Protein 1GZ0 (pdb70)

CATH classification: 3.30.1330.30 (+1 more: 3.40.1280.10)

GO terms:
  GO:0005515 protein binding (F, IPI)
  GO:0005829 cytosol (C, IDA)
  GO:0070039 rRNA (guanosine-2'-O-ribose)-methyltransferase activity (F, IMP)
  GO:0006364 rRNA processing (P, IMP)

Foldseek 3Di:
DADAAPLQLVLCLVAPLVFFAEKEFAADDDDPSPPVPVVSCVVVVHHYDYDHVVVVCPVVVNDPRVGIDTDGDDADADELVCPVVLVVVDPFADAEEEAQAADLLLLLLLLLLCVVLVHQAYEYALPNHHDNDPNSCVNNSNSPRHHHYYHDPDPLVSVLVVVVAAFEEEDPPFPEALLVDAEGRYYYYYAQPCSDPSNVVSHPHYHYHDPDPPDGDHDSVVSNVSSVSHSVRHD/DWDDAADVVLVCPLVPPLVQFAEKEFAAPDDDPSCVVRVVSCVVVVHHYYYDHPVVVCVVHVNDPRVGMDTTTHFDDADELVCVVVQLVPDFFAAEEEEEAAADLLLLLLLLLLCVVLPHQAYEYEQPRYYDPDPNSCVNVVNSSRVHYYYYHHDLLVSVLVVVVAAFEEEDPPADAALLPDDDGRYYYYYAQPPGDPSNVVSHNHYHYHDPDDPDGDHSSVVSSVSSVSHSVRHD/DADADPLQLVLCLVAPLPFFAEKEFAPDDDDPSCVVVVVSNVVVVGHYDHDHDVVVCVVVVNDPRVGMDTDTDDDDADEQVCVVVLVVPDPFADEEEEEAAQDLLLLLLLLLLCVVLVHQAYEYEPPHYHDPDPNSCVNVSNSVVHHHYYYHHDLLVSVLVVVVAAEEEEDPVFPEALLVDAEGRYYYYAAFPPGDPSNVVRHPHYHYHDPDPPDDDHVSVVSSVNSVVVSVRHD/DKDAADPVVLVVCLVVPVVFFAEKEFAPPDDDPSCVVSVVSCVVVPHHYYHDHDVVVCVVCVNPPRVGMDTITRFDDADELVCVVVLLVPDPFAAAEEEEQAADLLLLLLLLLLCVVLVHQEYEYEPPRYHDNDPNSCVSVNCSVRPHHYYYDHDLLVSVVVVVVAAEEEEDPPFPEALVVDAEGRYYYYYAQPPGDPSNVVPHNHYHYHDPDDPDGDHSSVVSNVSSVVVSVRHD/DADELVCVVVLLVVDFAAEAEEEEQCQDLQLLLLLLLLCVVLPHAAYEYAQPNHHDNDPNSCVNVVPSPVVHHYYHHHDVLVSVLVVVVAAEEEEDPPFDEALLVDDAGHYYYYYAPPPSDPSNVVSHPHYHYHDDDDDPDDHSSVVSNVSSVVRSVNHD/DDDDDDPDDWKDDAACLALVVCLVQPVVFFAAKEAAPPDDDVVCCVRVVSCVVSVGHYYHDDVCVVCVSVVNDNRVRMDTIGTDADADELVCVVVLLVPDFFAEEEEEEQAADLLLLLLQLLLCVVLVHQEYEYEQVRYHDPDPNSCVSNSNSPRRHHYYYDHDLLVSCLVVVVEAFEEEDPPFPAALLVDAGGRYYYYYAPPPGDPSNVVSHNGYHYHDPDPPDDDHSSVVSSVSSVVRSVRHD/DADELVCVVVLVVVDPFAAEEEEEQAQDLQLLLLLLLLCVVLPHQEYEYEPPNHHDNDPNSCVSVVNRPPRHHYYYHHDLLVSCLVVVPAAFEEEDPPAPEALLPDDAGRYYYYYYPPPGDPSNVVSHNHYHYHDDDDDPDDHSSVVSNVNSVSRSVRND/DDDDDDWWDDAADLQLQLCLVAPLVQFAEKEFAPPDDDPSVVVVVVSNVVVVHHYYYDHVCVVCVVNVNDPRVGMDTIGTDADADEPVCVVVLLVPDQFAAEEEEEQAAPLLLLLLLLLLCVVLVHQEYEYAQVRYHDPDPNSVVSVSSSPRHHHYYYDHDVLVSVLVVVVAAFEEEDQPFPAALLVDAGGRYYYYYAPPPGDPSNVVSHNGYHYDDDDDPPDDHVSVVSSVSSVVHSVRHD

Solvent-accessible surface area: 81174 Å² total

Nearest PDB structures (foldseek):
  1gz0-assembly4_E  TM=1.004E+00  e=1.155E-29  Escherichia coli
  1gz0-assembly4_D  TM=9.875E-01  e=2.353E-26  Escherichia coli
  4x3m-assembly1_B  TM=8.772E-01  e=6.494E-11  Thermus thermophilus HB8
  1ipa-assembly1_A  TM=8.662E-01  e=3.600E-10  Thermus thermophilus
  5l0z-assembly1_B  TM=8.564E-01  e=3.822E-09  Sinorhizobium meliloti 1021

Structure (mmCIF, N/CA/C/O backbone):
data_1GZ0
#
_entry.id   1GZ0
#
_cell.length_a   87.478
_cell.length_b   132.288
_cell.length_c   90.710
_cell.angle_alpha   90.00
_cell.angle_beta   96.40
_cell.angle_gamma   90.00
#
_symmetry.space_group_name_H-M   'P 1 21 1'
#
loop_
_entity.id
_entity.type
_entity.pdbx_description
1 polymer 'HYPOTHETICAL TRNA/RRNA METHYLTRANSFERASE YJFH'
2 water water
#
loop_
_atom_site.group_PDB
_atom_site.id
_atom_site.type_symbol
_atom_site.label_atom_id
_atom_site.label_alt_id
_atom_site.label_comp_id
_atom_site.label_asym_id
_atom_site.label_entity_id
_atom_site.label_seq_id
_atom_site.pdbx_PDB_ins_code
_atom_site.Cartn_x
_atom_site.Cartn_y
_atom_site.Cartn_z
_atom_site.occupancy
_atom_site.B_iso_or_equiv
_atom_site.auth_seq_id
_atom_site.auth_comp_id
_atom_site.auth_asym_id
_atom_site.auth_atom_id
_atom_site.pdbx_PDB_model_num
ATOM 1 N N . SER A 1 12 ? 3.252 101.726 27.844 1.00 99.06 2 SER A N 1
ATOM 2 C CA . SER A 1 12 ? 2.285 101.152 28.826 1.00 99.71 2 SER A CA 1
ATOM 3 C C . SER A 1 12 ? 1.962 99.688 28.522 1.00 100.40 2 SER A C 1
ATOM 4 O O . SER A 1 12 ? 1.574 99.351 27.404 1.00 100.34 2 SER A O 1
ATOM 7 N N . GLU A 1 13 ? 2.126 98.826 29.523 1.00 101.20 3 GLU A N 1
ATOM 8 C CA . GLU A 1 13 ? 1.850 97.402 29.368 1.00 102.71 3 GLU A CA 1
ATOM 9 C C . GLU A 1 13 ? 0.702 96.957 30.278 1.00 103.78 3 GLU A C 1
ATOM 10 O O . GLU A 1 13 ? 0.539 97.474 31.385 1.00 103.54 3 GLU A O 1
ATOM 24 N N . ILE A 1 15 ? -1.091 93.933 32.425 1.00 101.72 5 ILE A N 1
ATOM 25 C CA . ILE A 1 15 ? -0.893 92.637 33.060 1.00 99.40 5 ILE A CA 1
ATOM 26 C C . ILE A 1 15 ? -2.175 92.154 33.717 1.00 98.45 5 ILE A C 1
ATOM 27 O O . ILE A 1 15 ? -2.954 92.939 34.261 1.00 97.58 5 ILE A O 1
ATOM 32 N N . TYR A 1 16 ? -2.389 90.849 33.649 1.00 97.79 6 TYR A N 1
ATOM 33 C CA . TYR A 1 16 ? -3.558 90.225 34.238 1.00 97.64 6 TYR A CA 1
ATOM 34 C C . TYR A 1 16 ? -3.074 89.048 35.065 1.00 96.14 6 TYR A C 1
ATOM 35 O O . TYR A 1 16 ? -2.027 88.471 34.773 1.00 96.37 6 TYR A O 1
ATOM 44 N N . GLY A 1 17 ? -3.825 88.704 36.105 1.00 94.53 7 GLY A N 1
ATOM 45 C CA . GLY A 1 17 ? -3.442 87.586 36.948 1.00 92.46 7 GLY A CA 1
ATOM 46 C C . GLY A 1 17 ? -2.892 88.020 38.289 1.00 90.49 7 GLY A C 1
ATOM 47 O O . GLY A 1 17 ? -2.310 89.092 38.413 1.00 90.40 7 GLY A O 1
ATOM 48 N N . ILE A 1 18 ? -3.074 87.178 39.296 1.00 89.42 8 ILE A N 1
ATOM 49 C CA . ILE A 1 18 ? -2.603 87.474 40.637 1.00 88.68 8 ILE A CA 1
ATOM 50 C C . ILE A 1 18 ? -1.105 87.221 40.789 1.00 88.65 8 ILE A C 1
ATOM 51 O O . ILE A 1 18 ? -0.440 87.872 41.594 1.00 89.01 8 ILE A O 1
ATOM 56 N N . HIS A 1 19 ? -0.567 86.289 40.009 1.00 88.08 9 HIS A N 1
ATOM 57 C CA . HIS A 1 19 ? 0.858 85.986 40.084 1.00 88.01 9 HIS A CA 1
ATOM 58 C C . HIS A 1 19 ? 1.744 87.048 39.439 1.00 87.89 9 HIS A C 1
ATOM 59 O O . HIS A 1 19 ? 2.908 87.192 39.811 1.00 88.03 9 HIS A O 1
ATOM 66 N N . ALA A 1 20 ? 1.196 87.785 38.475 1.00 86.51 10 ALA A N 1
ATOM 67 C CA . ALA A 1 20 ? 1.945 88.843 37.805 1.00 83.87 10 ALA A CA 1
ATOM 68 C C . ALA A 1 20 ? 1.742 90.171 38.545 1.00 83.05 10 ALA A C 1
ATOM 69 O O . ALA A 1 20 ? 2.630 91.027 38.568 1.00 82.74 10 ALA A O 1
ATOM 71 N N . VAL A 1 21 ? 0.567 90.340 39.148 1.00 80.91 11 VAL A N 1
ATOM 72 C CA . VAL A 1 21 ? 0.270 91.558 39.897 1.00 79.21 11 VAL A CA 1
ATOM 73 C C . VAL A 1 21 ? 1.107 91.557 41.173 1.00 79.01 11 VAL A C 1
ATOM 74 O O . VAL A 1 21 ? 1.559 92.603 41.642 1.00 78.41 11 VAL A O 1
ATOM 78 N N . GLN A 1 22 ? 1.321 90.368 41.721 1.00 78.18 12 GLN A N 1
ATOM 79 C CA . GLN A 1 22 ? 2.075 90.238 42.946 1.00 77.13 12 GLN A CA 1
ATOM 80 C C . GLN A 1 22 ? 3.577 90.192 42.744 1.00 76.11 12 GLN A C 1
ATOM 81 O O . GLN A 1 22 ? 4.318 90.778 43.534 1.00 78.04 12 GLN A O 1
ATOM 87 N N . ALA A 1 23 ? 4.041 89.517 41.698 1.00 72.84 13 ALA A N 1
ATOM 88 C CA . ALA A 1 23 ? 5.482 89.464 41.450 1.00 71.99 13 ALA A CA 1
ATOM 89 C C . ALA A 1 23 ? 5.990 90.896 41.323 1.00 71.66 13 ALA A C 1
ATOM 90 O O . ALA A 1 23 ? 7.142 91.194 41.662 1.00 70.45 13 ALA A O 1
ATOM 92 N N . LEU A 1 24 ? 5.111 91.776 40.842 1.00 71.35 14 LEU A N 1
ATOM 93 C CA . LEU A 1 24 ? 5.432 93.191 40.663 1.00 71.84 14 LEU A CA 1
ATOM 94 C C . LEU A 1 24 ? 5.360 93.946 41.978 1.00 71.65 14 LEU A C 1
ATOM 95 O O . LEU A 1 24 ? 6.090 94.914 42.177 1.00 69.00 14 LEU A O 1
ATOM 100 N N . LEU A 1 25 ? 4.466 93.510 42.864 1.00 72.66 15 LEU A N 1
ATOM 101 C CA . LEU A 1 25 ? 4.319 94.146 44.168 1.00 75.12 15 LEU A CA 1
ATOM 102 C C . LEU A 1 25 ? 5.561 93.851 45.007 1.00 77.37 15 LEU A C 1
ATOM 103 O O . LEU A 1 25 ? 6.023 94.700 45.767 1.00 79.04 15 LEU A O 1
ATOM 108 N N . GLU A 1 26 ? 6.104 92.646 44.851 1.00 78.73 16 GLU A N 1
ATOM 109 C CA . GLU A 1 26 ? 7.299 92.231 45.579 1.00 79.95 16 GLU A CA 1
ATOM 110 C C . GLU A 1 26 ? 8.560 92.820 44.960 1.00 80.58 16 GLU A C 1
ATOM 111 O O . GLU A 1 26 ? 9.479 93.240 45.667 1.00 79.69 16 GLU A O 1
ATOM 117 N N . ARG A 1 27 ? 8.597 92.854 43.634 1.00 82.43 17 ARG A N 1
ATOM 118 C CA . ARG A 1 27 ? 9.767 93.358 42.923 1.00 83.90 17 ARG A CA 1
ATOM 119 C C . ARG A 1 27 ? 9.740 94.823 42.466 1.00 82.70 17 ARG A C 1
ATOM 120 O O . ARG A 1 27 ? 10.543 95.631 42.939 1.00 81.56 17 ARG A O 1
ATOM 128 N N . ALA A 1 28 ? 8.836 95.170 41.553 1.00 81.04 18 ALA A N 1
ATOM 129 C CA . ALA A 1 28 ? 8.762 96.548 41.066 1.00 79.28 18 ALA A CA 1
ATOM 130 C C . ALA A 1 28 ? 7.394 97.177 41.300 1.00 77.64 18 ALA A C 1
ATOM 131 O O . ALA A 1 28 ? 6.606 97.338 40.366 1.00 76.16 18 ALA A O 1
ATOM 133 N N . PRO A 1 29 ? 7.086 97.527 42.559 1.00 75.95 19 PRO A N 1
ATOM 134 C CA . PRO A 1 29 ? 5.788 98.138 42.835 1.00 74.77 19 PRO A CA 1
ATOM 135 C C . PRO A 1 29 ? 5.744 99.511 42.172 1.00 74.78 19 PRO A C 1
ATOM 136 O O . PRO A 1 29 ? 4.671 100.040 41.874 1.00 75.10 19 PRO A O 1
ATOM 140 N N . GLU A 1 30 ? 6.921 100.083 41.936 1.00 73.91 20 GLU A N 1
ATOM 141 C CA . GLU A 1 30 ? 6.991 101.401 41.331 1.00 73.36 20 GLU A CA 1
ATOM 142 C C . GLU A 1 30 ? 6.520 101.376 39.879 1.00 72.16 20 GLU A C 1
ATOM 143 O O . GLU A 1 30 ? 6.376 102.419 39.252 1.00 72.96 20 GLU A O 1
ATOM 149 N N . ARG A 1 31 ? 6.270 100.181 39.354 1.00 70.74 21 ARG A N 1
ATOM 150 C CA . ARG A 1 31 ? 5.799 100.035 37.981 1.00 69.70 21 ARG A CA 1
ATOM 151 C C . ARG A 1 31 ? 4.279 100.141 37.895 1.00 67.84 21 ARG A C 1
ATOM 152 O O . ARG A 1 31 ? 3.711 100.222 36.802 1.00 68.59 21 ARG A O 1
ATOM 160 N N . PHE A 1 32 ? 3.623 100.131 39.050 1.00 66.34 22 PHE A N 1
ATOM 161 C CA . PHE A 1 32 ? 2.172 100.231 39.099 1.00 65.83 22 PHE A CA 1
ATOM 162 C C . PHE A 1 32 ? 1.687 101.656 38.848 1.00 66.47 22 PHE A C 1
ATOM 163 O O . PHE A 1 32 ? 2.143 102.607 39.485 1.00 65.47 22 PHE A O 1
ATOM 171 N N . GLN A 1 33 ? 0.761 101.792 37.905 1.00 67.20 23 GLN A N 1
ATOM 172 C CA . GLN A 1 33 ? 0.184 103.085 37.578 1.00 67.88 23 GLN A CA 1
ATOM 173 C C . GLN A 1 33 ? -1.286 103.075 38.000 1.00 67.36 23 GLN A C 1
ATOM 174 O O . GLN A 1 33 ? -1.726 103.924 38.773 1.00 67.32 23 GLN A O 1
ATOM 180 N N . GLU A 1 34 ? -2.037 102.092 37.516 1.00 67.49 24 GLU A N 1
ATOM 181 C CA . GLU A 1 34 ? -3.448 101.989 37.863 1.00 67.45 24 GLU A CA 1
ATOM 182 C C . GLU A 1 34 ? -3.921 100.538 37.894 1.00 67.35 24 GLU A C 1
ATOM 183 O O . GLU A 1 34 ? -3.618 99.746 36.992 1.00 64.00 24 GLU A O 1
ATOM 189 N N . VAL A 1 35 ? -4.669 100.203 38.944 1.00 67.80 25 VAL A N 1
ATOM 190 C CA . VAL A 1 35 ? -5.193 98.854 39.135 1.00 67.92 25 VAL A CA 1
ATOM 191 C C . VAL A 1 35 ? -6.694 98.757 38.864 1.00 68.23 25 VAL A C 1
ATOM 192 O O . VAL A 1 35 ? -7.454 99.656 39.222 1.00 68.39 25 VAL A O 1
ATOM 196 N N . PHE A 1 36 ? -7.107 97.661 38.228 1.00 69.06 26 PHE A N 1
ATOM 197 C CA . PHE A 1 36 ? -8.513 97.413 37.918 1.00 70.64 26 PHE A CA 1
ATOM 198 C C . PHE A 1 36 ? -8.955 96.086 38.515 1.00 72.07 26 PHE A C 1
ATOM 199 O O . PHE A 1 36 ? -8.390 95.036 38.214 1.00 70.13 26 PHE A O 1
ATOM 207 N N . ILE A 1 37 ? -9.971 96.147 39.365 1.00 74.88 27 ILE A N 1
ATOM 208 C CA . ILE A 1 37 ? -10.491 94.961 40.034 1.00 78.53 27 ILE A CA 1
ATOM 209 C C . ILE A 1 37 ? -12.013 94.898 39.935 1.00 80.50 27 ILE A C 1
ATOM 210 O O . ILE A 1 37 ? -12.681 95.938 39.911 1.00 79.72 27 ILE A O 1
ATOM 215 N N . LEU A 1 38 ? -12.555 93.681 39.889 1.00 83.00 28 LEU A N 1
ATOM 216 C CA . LEU A 1 38 ? -14.003 93.485 39.791 1.00 86.88 28 LEU A CA 1
ATOM 217 C C . LEU A 1 38 ? -14.785 94.226 40.871 1.00 88.78 28 LEU A C 1
ATOM 218 O O . LEU A 1 38 ? -14.561 94.017 42.065 1.00 88.11 28 LEU A O 1
ATOM 223 N N . LYS A 1 39 ? -15.713 95.079 40.443 1.00 91.91 29 LYS A N 1
ATOM 224 C CA . LYS A 1 39 ? -16.523 95.860 41.376 1.00 95.85 29 LYS A CA 1
ATOM 225 C C . LYS A 1 39 ? -17.736 95.081 41.890 1.00 97.29 29 LYS A C 1
ATOM 226 O O . LYS A 1 39 ? -18.845 95.231 41.374 1.00 97.00 29 LYS A O 1
ATOM 232 N N . GLY A 1 40 ? -17.521 94.255 42.910 1.00 98.89 30 GLY A N 1
ATOM 233 C CA . GLY A 1 40 ? -18.615 93.485 43.467 1.00 101.48 30 GLY A CA 1
ATOM 234 C C . GLY A 1 40 ? -18.375 91.990 43.486 1.00 103.88 30 GLY A C 1
ATOM 235 O O . GLY A 1 40 ? -18.958 91.242 42.698 1.00 104.44 30 GLY A O 1
ATOM 236 N N . ARG A 1 41 ? -17.511 91.553 44.395 1.00 105.70 31 ARG A N 1
ATOM 237 C CA . ARG A 1 41 ? -17.181 90.139 44.549 1.00 108.19 31 ARG A CA 1
ATOM 238 C C . ARG A 1 41 ? -15.948 89.998 45.433 1.00 109.48 31 ARG A C 1
ATOM 239 O O . ARG A 1 41 ? -14.820 90.098 44.965 1.00 109.15 31 ARG A O 1
ATOM 247 N N . GLU A 1 42 ? -16.176 89.775 46.721 1.00 110.95 32 GLU A N 1
ATOM 248 C CA . GLU A 1 42 ? -15.084 89.634 47.675 1.00 111.42 32 GLU A CA 1
ATOM 249 C C . GLU A 1 42 ? -14.324 88.315 47.506 1.00 111.08 32 GLU A C 1
ATOM 250 O O . GLU A 1 42 ? -14.922 87.276 47.227 1.00 111.04 32 GLU A O 1
ATOM 256 N N . ASP A 1 43 ? -13.002 88.370 47.656 1.00 110.10 33 ASP A N 1
ATOM 257 C CA . ASP A 1 43 ? -12.163 87.179 47.559 1.00 109.02 33 ASP A CA 1
ATOM 258 C C . ASP A 1 43 ? -10.984 87.344 48.485 1.00 108.06 33 ASP A C 1
ATOM 259 O O . ASP A 1 43 ? -10.276 88.345 48.401 1.00 107.59 33 ASP A O 1
ATOM 264 N N . LYS A 1 44 ? -10.780 86.386 49.387 1.00 107.45 34 LYS A N 1
ATOM 265 C CA . LYS A 1 44 ? -9.644 86.471 50.304 1.00 107.12 34 LYS A CA 1
ATOM 266 C C . LYS A 1 44 ? -8.384 86.199 49.505 1.00 106.95 34 LYS A C 1
ATOM 267 O O . LYS A 1 44 ? -7.309 85.986 50.064 1.00 106.67 34 LYS A O 1
ATOM 273 N N . ARG A 1 45 ? -8.538 86.201 48.186 1.00 106.49 35 ARG A N 1
ATOM 274 C CA . ARG A 1 45 ? -7.424 85.975 47.286 1.00 106.24 35 ARG A CA 1
ATOM 275 C C . ARG A 1 45 ? -6.972 87.327 46.751 1.00 105.72 35 ARG A C 1
ATOM 276 O O . ARG A 1 45 ? -5.904 87.442 46.138 1.00 106.15 35 ARG A O 1
ATOM 284 N N . LEU A 1 46 ? -7.785 88.354 46.992 1.00 104.54 36 LEU A N 1
ATOM 285 C CA . LEU A 1 46 ? -7.471 89.693 46.499 1.00 103.35 36 LEU A CA 1
ATOM 286 C C . LEU A 1 46 ? -7.174 90.736 47.563 1.00 101.09 36 LEU A C 1
ATOM 287 O O . LEU A 1 46 ? -6.245 91.530 47.399 1.00 100.88 36 LEU A O 1
ATOM 292 N N . LEU A 1 47 ? -7.946 90.758 48.646 1.00 99.02 37 LEU A N 1
ATOM 293 C CA . LEU A 1 47 ? -7.689 91.742 49.697 1.00 95.63 37 LEU A CA 1
ATOM 294 C C . LEU A 1 47 ? -6.225 91.794 50.124 1.00 92.78 37 LEU A C 1
ATOM 295 O O . LEU A 1 47 ? -5.655 92.874 50.238 1.00 91.38 37 LEU A O 1
ATOM 300 N N . PRO A 1 48 ? -5.587 90.629 50.361 1.00 91.06 38 PRO A N 1
ATOM 301 C CA . PRO A 1 48 ? -4.170 90.685 50.769 1.00 89.78 38 PRO A CA 1
ATOM 302 C C . PRO A 1 48 ? -3.291 91.282 49.670 1.00 87.97 38 PRO A C 1
ATOM 303 O O . PRO A 1 48 ? -2.065 91.306 49.781 1.00 88.67 38 PRO A O 1
ATOM 307 N N . LEU A 1 49 ? -3.932 91.737 48.604 1.00 86.16 39 LEU A N 1
ATOM 308 C CA . LEU A 1 49 ? -3.240 92.331 47.487 1.00 83.63 39 LEU A CA 1
ATOM 309 C C . LEU A 1 49 ? -3.775 93.761 47.400 1.00 81.34 39 LEU A C 1
ATOM 310 O O . LEU A 1 49 ? -3.020 94.731 47.318 1.00 80.66 39 LEU A O 1
ATOM 315 N N . ILE A 1 50 ? -5.095 93.882 47.450 1.00 78.15 40 ILE A N 1
ATOM 316 C CA . ILE A 1 50 ? -5.755 95.181 47.409 1.00 75.16 40 ILE A CA 1
ATOM 317 C C . ILE A 1 50 ? -5.157 96.104 48.474 1.00 75.46 40 ILE A C 1
ATOM 318 O O . ILE A 1 50 ? -4.870 97.269 48.206 1.00 74.63 40 ILE A O 1
ATOM 323 N N . HIS A 1 51 ? -4.982 95.568 49.680 1.00 74.54 41 HIS A N 1
ATOM 324 C CA . HIS A 1 51 ? -4.422 96.324 50.791 1.00 72.87 41 HIS A CA 1
ATOM 325 C C . HIS A 1 51 ? -2.995 96.752 50.508 1.00 69.70 41 HIS A C 1
ATOM 326 O O . HIS A 1 51 ? -2.618 97.897 50.767 1.00 68.62 41 HIS A O 1
ATOM 333 N N . ALA A 1 52 ? -2.201 95.819 49.991 1.00 65.01 42 ALA A N 1
ATOM 334 C CA . ALA A 1 52 ? -0.804 96.095 49.679 1.00 61.37 42 ALA A CA 1
ATOM 335 C C . ALA A 1 52 ? -0.725 97.214 48.659 1.00 57.91 42 ALA A C 1
ATOM 336 O O . ALA A 1 52 ? 0.128 98.095 48.753 1.00 54.52 42 ALA A O 1
ATOM 338 N N . LEU A 1 53 ? -1.625 97.167 47.683 1.00 57.99 43 LEU A N 1
ATOM 339 C CA . LEU A 1 53 ? -1.690 98.183 46.645 1.00 59.61 43 LEU A CA 1
ATOM 340 C C . LEU A 1 53 ? -2.025 99.515 47.300 1.00 61.05 43 LEU A C 1
ATOM 341 O O . LEU A 1 53 ? -1.419 100.537 46.983 1.00 61.61 43 LEU A O 1
ATOM 346 N N . GLU A 1 54 ? -2.989 99.497 48.220 1.00 61.94 44 GLU A N 1
ATOM 347 C CA . GLU A 1 54 ? -3.393 100.708 48.929 1.00 65.14 44 GLU A CA 1
ATOM 348 C C . GLU A 1 54 ? -2.218 101.262 49.741 1.00 65.39 44 GLU A C 1
ATOM 349 O O . GLU A 1 54 ? -1.982 102.466 49.759 1.00 62.81 44 GLU A O 1
ATOM 355 N N . SER A 1 55 ? -1.488 100.369 50.410 1.00 66.78 45 SER A N 1
ATOM 356 C CA . SER A 1 55 ? -0.337 100.750 51.227 1.00 66.29 45 SER A CA 1
ATOM 357 C C . SER A 1 55 ? 0.744 101.354 50.351 1.00 65.83 45 SER A C 1
ATOM 358 O O . SER A 1 55 ? 1.444 102.275 50.765 1.00 66.30 45 SER A O 1
ATOM 361 N N . GLN A 1 56 ? 0.876 100.818 49.141 1.00 64.58 46 GLN A N 1
ATOM 362 C CA . GLN A 1 56 ? 1.864 101.286 48.175 1.00 63.72 46 GLN A CA 1
ATOM 363 C C . GLN A 1 56 ? 1.499 102.653 47.611 1.00 64.21 46 GLN A C 1
ATOM 364 O O . GLN A 1 56 ? 2.342 103.347 47.046 1.00 63.66 46 GLN A O 1
ATOM 370 N N . GLY A 1 57 ? 0.236 103.032 47.757 1.00 64.24 47 GLY A N 1
ATOM 371 C CA . GLY A 1 57 ? -0.199 104.307 47.232 1.00 64.76 47 GLY A CA 1
ATOM 372 C C . GLY A 1 57 ? -0.525 104.166 45.760 1.00 66.05 47 GLY A C 1
ATOM 373 O O . GLY A 1 57 ? -0.369 105.096 44.980 1.00 65.42 47 GLY A O 1
ATOM 374 N N . VAL A 1 58 ? -0.972 102.981 45.370 1.00 68.05 48 VAL A N 1
ATOM 375 C CA . VAL A 1 58 ? -1.331 102.731 43.986 1.00 68.98 48 VAL A CA 1
ATOM 376 C C . VAL A 1 58 ? -2.798 103.091 43.816 1.00 71.19 48 VAL A C 1
ATOM 377 O O . VAL A 1 58 ? -3.641 102.725 44.641 1.00 70.39 48 VAL A O 1
ATOM 381 N N . VAL A 1 59 ? -3.102 103.827 42.756 1.00 72.99 49 VAL A N 1
ATOM 382 C CA . VAL A 1 59 ? -4.477 104.216 42.497 1.00 75.65 49 VAL A CA 1
ATOM 383 C C . VAL A 1 59 ? -5.273 102.984 42.068 1.00 77.38 49 VAL A C 1
ATOM 384 O O . VAL A 1 59 ? -4.956 102.344 41.063 1.00 77.93 49 VAL A O 1
ATOM 388 N N . ILE A 1 60 ? -6.296 102.638 42.840 1.00 78.88 50 ILE A N 1
ATOM 389 C CA . ILE A 1 60 ? -7.115 101.482 42.508 1.00 82.11 50 ILE A CA 1
ATOM 390 C C . ILE A 1 60 ? -8.344 101.965 41.754 1.00 83.65 50 ILE A C 1
ATOM 391 O O . ILE A 1 60 ? -8.810 103.085 41.970 1.00 83.37 50 ILE A O 1
ATOM 396 N N . GLN A 1 61 ? -8.868 101.124 40.866 1.00 85.63 51 GLN A N 1
ATOM 397 C CA . GLN A 1 61 ? -10.029 101.509 40.075 1.00 87.06 51 GLN A CA 1
ATOM 398 C C . GLN A 1 61 ? -11.091 100.415 39.972 1.00 88.34 51 GLN A C 1
ATOM 399 O O . GLN A 1 61 ? -10.797 99.260 39.647 1.00 87.24 51 GLN A O 1
ATOM 405 N N . LEU A 1 62 ? -12.328 100.811 40.259 1.00 91.22 52 LEU A N 1
ATOM 406 C CA . LEU A 1 62 ? -13.493 99.933 40.210 1.00 93.97 52 LEU A CA 1
ATOM 407 C C . LEU A 1 62 ? -13.929 99.718 38.761 1.00 95.77 52 LEU A C 1
ATOM 408 O O . LEU A 1 62 ? -14.071 100.682 38.004 1.00 96.35 52 LEU A O 1
ATOM 413 N N . ALA A 1 63 ? -14.145 98.463 38.375 1.00 97.85 53 ALA A N 1
ATOM 414 C CA . ALA A 1 63 ? -14.575 98.153 37.008 1.00 100.01 53 ALA A CA 1
ATOM 415 C C . ALA A 1 63 ? -15.397 96.869 36.936 1.00 101.42 53 ALA A C 1
ATOM 416 O O . ALA A 1 63 ? -15.096 95.884 37.616 1.00 101.32 53 ALA A O 1
ATOM 418 N N . ASN A 1 64 ? -16.440 96.888 36.107 1.00 102.92 54 ASN A N 1
ATOM 419 C CA . ASN A 1 64 ? -17.307 95.725 35.941 1.00 103.75 54 ASN A CA 1
ATOM 420 C C . ASN A 1 64 ? -16.509 94.557 35.369 1.00 103.72 54 ASN A C 1
ATOM 421 O O . ASN A 1 64 ? -15.286 94.639 35.244 1.00 103.57 54 ASN A O 1
ATOM 426 N N . ARG A 1 65 ? -17.196 93.470 35.029 1.00 103.79 55 ARG A N 1
ATOM 427 C CA . ARG A 1 65 ? -16.516 92.310 34.468 1.00 103.71 55 ARG A CA 1
ATOM 428 C C . ARG A 1 65 ? -16.211 92.473 32.981 1.00 104.19 55 ARG A C 1
ATOM 429 O O . ARG A 1 65 ? -15.240 91.908 32.485 1.00 104.13 55 ARG A O 1
ATOM 437 N N . GLN A 1 66 ? -17.031 93.243 32.271 1.00 105.28 56 GLN A N 1
ATOM 438 C CA . GLN A 1 66 ? -16.799 93.460 30.846 1.00 106.80 56 GLN A CA 1
ATOM 439 C C . GLN A 1 66 ? -15.519 94.271 30.657 1.00 107.52 56 GLN A C 1
ATOM 440 O O . GLN A 1 66 ? -14.672 93.930 29.830 1.00 106.78 56 GLN A O 1
ATOM 446 N N . TYR A 1 67 ? -15.392 95.345 31.434 1.00 108.86 57 TYR A N 1
ATOM 447 C CA . TYR A 1 67 ? -14.229 96.227 31.379 1.00 109.65 57 TYR A CA 1
ATOM 448 C C . TYR A 1 67 ? -12.936 95.410 31.482 1.00 110.49 57 TYR A C 1
ATOM 449 O O . TYR A 1 67 ? -11.888 95.831 30.990 1.00 110.30 57 TYR A O 1
ATOM 458 N N . LEU A 1 68 ? -13.019 94.237 32.111 1.00 111.44 58 LEU A N 1
ATOM 459 C CA . LEU A 1 68 ? -11.853 93.368 32.278 1.00 112.26 58 LEU A CA 1
ATOM 460 C C . LEU A 1 68 ? -11.831 92.146 31.354 1.00 112.40 58 LEU A C 1
ATOM 461 O O . LEU A 1 68 ? -10.834 91.421 31.307 1.00 112.38 58 LEU A O 1
ATOM 466 N N . ASP A 1 69 ? -12.924 91.909 30.633 1.00 112.52 59 ASP A N 1
ATOM 467 C CA . ASP A 1 69 ? -12.982 90.779 29.706 1.00 112.15 59 ASP A CA 1
ATOM 468 C C . ASP A 1 69 ? -12.428 91.222 28.359 1.00 112.22 59 ASP A C 1
ATOM 469 O O . ASP A 1 69 ? -11.902 90.414 27.593 1.00 111.62 59 ASP A O 1
ATOM 474 N N . GLU A 1 70 ? -12.552 92.517 28.083 1.00 112.68 60 GLU A N 1
ATOM 475 C CA . GLU A 1 70 ? -12.067 93.093 26.837 1.00 113.53 60 GLU A CA 1
ATOM 476 C C . GLU A 1 70 ? -10.575 93.402 26.930 1.00 113.02 60 GLU A C 1
ATOM 477 O O . GLU A 1 70 ? -9.759 92.794 26.231 1.00 112.80 60 GLU A O 1
ATOM 483 N N . LYS A 1 71 ? -10.230 94.346 27.802 1.00 112.31 61 LYS A N 1
ATOM 484 C CA . LYS A 1 71 ? -8.844 94.768 27.994 1.00 110.72 61 LYS A CA 1
ATOM 485 C C . LYS A 1 71 ? -7.919 93.688 28.562 1.00 109.72 61 LYS A C 1
ATOM 486 O O . LYS A 1 71 ? -7.177 93.926 29.517 1.00 109.15 61 LYS A O 1
ATOM 492 N N . SER A 1 72 ? -7.964 92.506 27.955 1.00 108.49 62 SER A N 1
ATOM 493 C CA . SER A 1 72 ? -7.133 91.382 28.366 1.00 107.62 62 SER A CA 1
ATOM 494 C C . SER A 1 72 ? -7.320 90.238 27.374 1.00 107.47 62 SER A C 1
ATOM 495 O O . SER A 1 72 ? -6.624 89.223 27.437 1.00 107.84 62 SER A O 1
ATOM 498 N N . ASP A 1 73 ? -8.260 90.418 26.451 1.00 106.89 63 ASP A N 1
ATOM 499 C CA . ASP A 1 73 ? -8.555 89.404 25.446 1.00 106.03 63 ASP A CA 1
ATOM 500 C C . ASP A 1 73 ? -8.939 88.079 26.090 1.00 105.60 63 ASP A C 1
ATOM 501 O O . ASP A 1 73 ? -8.222 87.082 25.968 1.00 105.26 63 ASP A O 1
ATOM 506 N N . GLY A 1 74 ? -10.078 88.087 26.780 1.00 105.43 64 GLY A N 1
ATOM 507 C CA . GLY A 1 74 ? -10.574 86.890 27.434 1.00 104.79 64 GLY A CA 1
ATOM 508 C C . GLY A 1 74 ? -9.493 86.074 28.111 1.00 104.60 64 GLY A C 1
ATOM 509 O O . GLY A 1 74 ? -9.197 84.950 27.694 1.00 104.47 64 GLY A O 1
ATOM 510 N N . ALA A 1 75 ? -8.897 86.645 29.154 1.00 104.19 65 ALA A N 1
ATOM 511 C CA . ALA A 1 75 ? -7.848 85.970 29.905 1.00 103.47 65 ALA A CA 1
ATOM 512 C C . ALA A 1 75 ? -8.413 85.492 31.238 1.00 103.57 65 ALA A C 1
ATOM 513 O O . ALA A 1 75 ? -9.509 85.896 31.638 1.00 103.54 65 ALA A O 1
ATOM 515 N N . VAL A 1 76 ? -7.667 84.620 31.912 1.00 103.95 66 VAL A N 1
ATOM 516 C CA . VAL A 1 76 ? -8.072 84.086 33.213 1.00 103.92 66 VAL A CA 1
ATOM 517 C C . VAL A 1 76 ? -7.603 85.086 34.273 1.00 103.65 66 VAL A C 1
ATOM 518 O O . VAL A 1 76 ? -6.929 84.719 35.239 1.00 103.28 66 VAL A O 1
ATOM 522 N N . HIS A 1 77 ? -7.969 86.351 34.071 1.00 103.63 67 HIS A N 1
ATOM 523 C CA . HIS A 1 77 ? -7.590 87.450 34.959 1.00 103.45 67 HIS A CA 1
ATOM 524 C C . HIS A 1 77 ? -7.881 87.244 36.444 1.00 102.93 67 HIS A C 1
ATOM 525 O O . HIS A 1 77 ? -7.306 87.931 37.292 1.00 102.54 67 HIS A O 1
ATOM 532 N N . GLN A 1 78 ? -8.767 86.301 36.756 1.00 102.30 68 GLN A N 1
ATOM 533 C CA . GLN A 1 78 ? -9.134 86.015 38.140 1.00 100.66 68 GLN A CA 1
ATOM 534 C C . GLN A 1 78 ? -9.617 87.267 38.857 1.00 99.88 68 GLN A C 1
ATOM 535 O O . GLN A 1 78 ? -9.566 87.343 40.087 1.00 99.35 68 GLN A O 1
ATOM 541 N N . GLY A 1 79 ? -10.073 88.245 38.074 1.00 99.31 69 GLY A N 1
ATOM 542 C CA . GLY A 1 79 ? -10.590 89.486 38.625 1.00 98.02 69 GLY A CA 1
ATOM 543 C C . GLY A 1 79 ? -9.625 90.648 38.792 1.00 97.06 69 GLY A C 1
ATOM 544 O O . GLY A 1 79 ? -10.005 91.687 39.335 1.00 96.95 69 GLY A O 1
ATOM 545 N N . ILE A 1 80 ? -8.391 90.500 38.321 1.00 96.07 70 ILE A N 1
ATOM 546 C CA . ILE A 1 80 ? -7.415 91.571 38.477 1.00 95.63 70 ILE A CA 1
ATOM 547 C C . ILE A 1 80 ? -6.545 91.866 37.251 1.00 95.37 70 ILE A C 1
ATOM 548 O O . ILE A 1 80 ? -5.984 90.957 36.632 1.00 95.74 70 ILE A O 1
ATOM 553 N N . ILE A 1 81 ? -6.443 93.151 36.915 1.00 94.62 71 ILE A N 1
ATOM 554 C CA . ILE A 1 81 ? -5.634 93.628 35.794 1.00 93.31 71 ILE A CA 1
ATOM 555 C C . ILE A 1 81 ? -5.111 95.015 36.147 1.00 92.32 71 ILE A C 1
ATOM 556 O O . ILE A 1 81 ? -5.789 95.781 36.829 1.00 92.52 71 ILE A O 1
ATOM 561 N N . ALA A 1 82 ? -3.914 95.347 35.677 1.00 91.30 72 ALA A N 1
ATOM 562 C CA . ALA A 1 82 ? -3.336 96.647 35.990 1.00 89.82 72 ALA A CA 1
ATOM 563 C C . ALA A 1 82 ? -2.612 97.308 34.823 1.00 88.70 72 ALA A C 1
ATOM 564 O O . ALA A 1 82 ? -2.252 96.654 33.843 1.00 87.81 72 ALA A O 1
ATOM 566 N N . ARG A 1 83 ? -2.410 98.617 34.947 1.00 87.86 73 ARG A N 1
ATOM 567 C CA . ARG A 1 83 ? -1.702 99.398 33.941 1.00 87.99 73 ARG A CA 1
ATOM 568 C C . ARG A 1 83 ? -0.294 99.561 34.497 1.00 86.81 73 ARG A C 1
ATOM 569 O O . ARG A 1 83 ? -0.099 100.193 35.538 1.00 84.83 73 ARG A O 1
ATOM 577 N N . VAL A 1 84 ? 0.683 98.991 33.800 1.00 86.11 74 VAL A N 1
ATOM 578 C CA . VAL A 1 84 ? 2.064 99.038 34.259 1.00 85.12 74 VAL A CA 1
ATOM 579 C C . VAL A 1 84 ? 3.054 99.604 33.252 1.00 83.71 74 VAL A C 1
ATOM 580 O O . VAL A 1 84 ? 2.880 99.462 32.042 1.00 82.39 74 VAL A O 1
ATOM 584 N N . LYS A 1 85 ? 4.100 100.241 33.770 1.00 83.19 75 LYS A N 1
ATOM 585 C CA . LYS A 1 85 ? 5.155 100.799 32.929 1.00 82.54 75 LYS A CA 1
ATOM 586 C C . LYS A 1 85 ? 5.999 99.600 32.517 1.00 81.94 75 LYS A C 1
ATOM 587 O O . LYS A 1 85 ? 6.341 98.765 33.358 1.00 81.12 75 LYS A O 1
ATOM 593 N N . PRO A 1 86 ? 6.337 99.489 31.224 1.00 82.06 76 PRO A N 1
ATOM 594 C CA . PRO A 1 86 ? 7.153 98.359 30.764 1.00 82.32 76 PRO A CA 1
ATOM 595 C C . PRO A 1 86 ? 8.371 98.152 31.661 1.00 82.30 76 PRO A C 1
ATOM 596 O O . PRO A 1 86 ? 8.981 99.120 32.127 1.00 81.56 76 PRO A O 1
ATOM 600 N N . GLY A 1 87 ? 8.716 96.890 31.903 1.00 81.93 77 GLY A N 1
ATOM 601 C CA . GLY A 1 87 ? 9.849 96.580 32.759 1.00 81.70 77 GLY A CA 1
ATOM 602 C C . GLY A 1 87 ? 11.208 96.717 32.099 1.00 82.13 77 GLY A C 1
ATOM 603 O O . GLY A 1 87 ? 11.383 96.329 30.942 1.00 83.01 77 GLY A O 1
ATOM 604 N N . ARG A 1 88 ? 12.164 97.275 32.844 1.00 81.67 78 ARG A N 1
ATOM 605 C CA . ARG A 1 88 ? 13.540 97.477 32.382 1.00 80.35 78 ARG A CA 1
ATOM 606 C C . ARG A 1 88 ? 14.068 96.222 31.697 1.00 79.17 78 ARG A C 1
ATOM 607 O O . ARG A 1 88 ? 14.249 95.190 32.341 1.00 81.91 78 ARG A O 1
ATOM 615 N N . GLN A 1 89 ? 14.306 96.298 30.394 1.00 75.59 79 GLN A N 1
ATOM 616 C CA . GLN A 1 89 ? 14.827 95.141 29.684 1.00 73.79 79 GLN A CA 1
ATOM 617 C C . GLN A 1 89 ? 16.338 95.305 29.552 1.00 70.92 79 GLN A C 1
ATOM 618 O O . GLN A 1 89 ? 16.816 96.286 28.981 1.00 69.97 79 GLN A O 1
ATOM 624 N N . TYR A 1 90 ? 17.088 94.354 30.100 1.00 67.47 80 TYR A N 1
ATOM 625 C CA . TYR A 1 90 ? 18.541 94.422 30.045 1.00 63.77 80 TYR A CA 1
ATOM 626 C C . TYR A 1 90 ? 19.083 93.864 28.749 1.00 61.97 80 TYR A C 1
ATOM 627 O O . TYR A 1 90 ? 18.658 92.801 28.305 1.00 64.61 80 TYR A O 1
ATOM 636 N N . GLN A 1 91 ? 20.019 94.586 28.142 1.00 59.13 81 GLN A N 1
ATOM 637 C CA . GLN A 1 91 ? 20.646 94.128 26.910 1.00 56.71 81 GLN A CA 1
ATOM 638 C C . GLN A 1 91 ? 22.059 93.700 27.287 1.00 53.74 81 GLN A C 1
ATOM 639 O O . GLN A 1 91 ? 22.580 94.105 28.328 1.00 51.61 81 GLN A O 1
ATOM 645 N N . GLU A 1 92 ? 22.668 92.882 26.439 1.00 50.23 82 GLU A N 1
ATOM 646 C CA . GLU A 1 92 ? 24.014 92.375 26.660 1.00 51.32 82 GLU A CA 1
ATOM 647 C C . GLU A 1 92 ? 24.962 93.453 27.134 1.00 54.15 82 GLU A C 1
ATOM 648 O O . GLU A 1 92 ? 25.813 93.220 27.990 1.00 53.04 82 GLU A O 1
ATOM 654 N N . ASN A 1 93 ? 24.793 94.643 26.573 1.00 60.11 83 ASN A N 1
ATOM 655 C CA . ASN A 1 93 ? 25.638 95.783 26.896 1.00 63.31 83 ASN A CA 1
ATOM 656 C C . ASN A 1 93 ? 25.588 96.196 28.359 1.00 61.79 83 ASN A C 1
ATOM 657 O O . ASN A 1 93 ? 26.625 96.501 28.944 1.00 63.43 83 ASN A O 1
ATOM 662 N N . ASP A 1 94 ? 24.402 96.212 28.958 1.00 59.70 84 ASP A N 1
ATOM 663 C CA . ASP A 1 94 ? 24.315 96.633 30.353 1.00 60.93 84 ASP A CA 1
ATOM 664 C C . ASP A 1 94 ? 24.495 95.523 31.387 1.00 58.19 84 ASP A C 1
ATOM 665 O O . ASP A 1 94 ? 24.155 95.694 32.558 1.00 60.21 84 ASP A O 1
ATOM 670 N N . LEU A 1 95 ? 25.062 94.400 30.962 1.00 53.73 85 LEU A N 1
ATOM 671 C CA . LEU A 1 95 ? 25.285 93.285 31.863 1.00 50.47 85 LEU A CA 1
ATOM 672 C C . LEU A 1 95 ? 26.414 93.609 32.863 1.00 51.32 85 LEU A C 1
ATOM 673 O O . LEU A 1 95 ? 26.267 93.394 34.069 1.00 50.92 85 LEU A O 1
ATOM 678 N N . PRO A 1 96 ? 27.547 94.141 32.377 1.00 51.04 86 PRO A N 1
ATOM 679 C CA . PRO A 1 96 ? 28.665 94.483 33.262 1.00 51.88 86 PRO A CA 1
ATOM 680 C C . PRO A 1 96 ? 28.314 95.432 34.402 1.00 51.92 86 PRO A C 1
ATOM 681 O O . PRO A 1 96 ? 28.903 95.354 35.482 1.00 52.15 86 PRO A O 1
ATOM 685 N N . ASP A 1 97 ? 27.355 96.320 34.169 1.00 53.07 87 ASP A N 1
ATOM 686 C CA . ASP A 1 97 ? 26.917 97.253 35.208 1.00 54.87 87 ASP A CA 1
ATOM 687 C C . ASP A 1 97 ? 26.030 96.499 36.199 1.00 55.28 87 ASP A C 1
ATOM 688 O O . ASP A 1 97 ? 26.155 96.672 37.415 1.00 55.26 87 ASP A O 1
ATOM 693 N N . LEU A 1 98 ? 25.125 95.672 35.671 1.00 54.19 88 LEU A N 1
ATOM 694 C CA . LEU A 1 98 ? 24.219 94.886 36.505 1.00 51.39 88 LEU A CA 1
ATOM 695 C C . LEU A 1 98 ? 25.049 94.065 37.477 1.00 48.89 88 LEU A C 1
ATOM 696 O O . LEU A 1 98 ? 24.771 94.010 38.677 1.00 45.97 88 LEU A O 1
ATOM 701 N N . ILE A 1 99 ? 26.074 93.423 36.940 1.00 48.41 89 ILE A N 1
ATOM 702 C CA . ILE A 1 99 ? 26.957 92.610 37.756 1.00 52.18 89 ILE A CA 1
ATOM 703 C C . ILE A 1 99 ? 27.642 93.479 38.807 1.00 52.23 89 ILE A C 1
ATOM 704 O O . ILE A 1 99 ? 27.656 93.129 39.981 1.00 54.95 89 ILE A O 1
ATOM 709 N N . ALA A 1 100 ? 28.193 94.615 38.391 1.00 53.04 90 ALA A N 1
ATOM 710 C CA . ALA A 1 100 ? 28.862 95.516 39.326 1.00 54.18 90 ALA A CA 1
ATOM 711 C C . ALA A 1 100 ? 27.956 95.935 40.493 1.00 53.72 90 ALA A C 1
ATOM 712 O O . ALA A 1 100 ? 28.445 96.205 41.591 1.00 55.24 90 ALA A O 1
ATOM 714 N N . SER A 1 101 ? 26.646 95.984 40.267 1.00 51.77 91 SER A N 1
ATOM 715 C CA . SER A 1 101 ? 25.718 96.373 41.335 1.00 52.43 91 SER A CA 1
ATOM 716 C C . SER A 1 101 ? 25.366 95.171 42.207 1.00 53.54 91 SER A C 1
ATOM 717 O O . SER A 1 101 ? 24.551 95.276 43.124 1.00 52.17 91 SER A O 1
ATOM 720 N N . LEU A 1 102 ? 25.986 94.032 41.923 1.00 54.62 92 LEU A N 1
ATOM 721 C CA . LEU A 1 102 ? 25.704 92.815 42.672 1.00 56.95 92 LEU A CA 1
ATOM 722 C C . LEU A 1 102 ? 26.750 92.491 43.723 1.00 61.45 92 LEU A C 1
ATOM 723 O O . LEU A 1 102 ? 27.965 92.379 43.432 1.00 63.29 92 LEU A O 1
ATOM 728 N N . ASP A 1 103 ? 26.288 92.333 44.956 1.00 60.39 93 ASP A N 1
ATOM 729 C CA . ASP A 1 103 ? 27.209 92.021 46.032 1.00 63.17 93 ASP A CA 1
ATOM 730 C C . ASP A 1 103 ? 27.955 90.712 45.762 1.00 60.98 93 ASP A C 1
ATOM 731 O O . ASP A 1 103 ? 29.182 90.622 45.932 1.00 61.27 93 ASP A O 1
ATOM 736 N N . GLN A 1 104 ? 27.207 89.705 45.324 1.00 57.36 94 GLN A N 1
ATOM 737 C CA . GLN A 1 104 ? 27.767 88.401 45.016 1.00 54.37 94 GLN A CA 1
ATOM 738 C C . GLN A 1 104 ? 26.901 87.707 43.948 1.00 48.26 94 GLN A C 1
ATOM 739 O O . GLN A 1 104 ? 25.978 86.943 44.255 1.00 46.61 94 GLN A O 1
ATOM 745 N N . PRO A 1 105 ? 27.193 87.986 42.670 1.00 42.41 95 PRO A N 1
ATOM 746 C CA . PRO A 1 105 ? 26.495 87.437 41.509 1.00 37.90 95 PRO A CA 1
ATOM 747 C C . PRO A 1 105 ? 26.176 85.951 41.602 1.00 37.28 95 PRO A C 1
ATOM 748 O O . PRO A 1 105 ? 27.051 85.121 41.910 1.00 32.80 95 PRO A O 1
ATOM 752 N N . PHE A 1 106 ? 24.914 85.639 41.322 1.00 31.41 96 PHE A N 1
ATOM 753 C CA . PHE A 1 106 ? 24.410 84.276 41.307 1.00 29.74 96 PHE A CA 1
ATOM 754 C C . PHE A 1 106 ? 23.678 84.220 39.962 1.00 29.68 96 PHE A C 1
ATOM 755 O O . PHE A 1 106 ? 22.509 84.641 39.856 1.00 30.68 96 PHE A O 1
ATOM 763 N N . LEU A 1 107 ? 24.347 83.710 38.932 1.00 28.24 97 LEU A N 1
ATOM 764 C CA . LEU A 1 107 ? 23.741 83.666 37.598 1.00 24.26 97 LEU A CA 1
ATOM 765 C C . LEU A 1 107 ? 23.414 82.291 37.017 1.00 25.56 97 LEU A C 1
ATOM 766 O O . LEU A 1 107 ? 24.011 81.268 37.381 1.00 24.94 97 LEU A O 1
ATOM 771 N N . LEU A 1 108 ? 22.452 82.292 36.097 1.00 22.35 98 LEU A N 1
ATOM 772 C CA . LEU A 1 108 ? 22.014 81.095 35.419 1.00 23.53 98 LEU A CA 1
ATOM 773 C C . LEU A 1 108 ? 22.148 81.303 33.909 1.00 28.42 98 LEU A C 1
ATOM 774 O O . LEU A 1 108 ? 21.615 82.278 33.344 1.00 25.56 98 LEU A O 1
ATOM 779 N N . ILE A 1 109 ? 22.845 80.378 33.262 1.00 24.64 99 ILE A N 1
ATOM 780 C CA . ILE A 1 109 ? 23.051 80.455 31.839 1.00 27.33 99 ILE A CA 1
ATOM 781 C C . ILE A 1 109 ? 22.393 79.241 31.189 1.00 30.39 99 ILE A C 1
ATOM 782 O O . ILE A 1 109 ? 22.607 78.083 31.596 1.00 26.70 99 ILE A O 1
ATOM 787 N N . LEU A 1 110 ? 21.571 79.504 30.188 1.00 29.73 100 LEU A N 1
ATOM 788 C CA . LEU A 1 110 ? 20.906 78.410 29.494 1.00 35.18 100 LEU A CA 1
ATOM 789 C C . LEU A 1 110 ? 21.440 78.304 28.075 1.00 36.73 100 LEU A C 1
ATOM 790 O O . LEU A 1 110 ? 21.255 79.216 27.268 1.00 36.58 100 LEU A O 1
ATOM 795 N N . ASP A 1 111 ? 22.120 77.197 27.790 1.00 38.25 101 ASP A N 1
ATOM 796 C CA . ASP A 1 111 ? 22.676 76.952 26.464 1.00 42.83 101 ASP A CA 1
ATOM 797 C C . ASP A 1 111 ? 21.863 75.859 25.783 1.00 44.39 101 ASP A C 1
ATOM 798 O O . ASP A 1 111 ? 22.003 74.680 26.111 1.00 46.37 101 ASP A O 1
ATOM 803 N N . GLY A 1 112 ? 21.006 76.247 24.844 1.00 46.87 102 GLY A N 1
ATOM 804 C CA . GLY A 1 112 ? 20.203 75.265 24.135 1.00 44.89 102 GLY A CA 1
ATOM 805 C C . GLY A 1 112 ? 18.745 75.098 24.555 1.00 43.89 102 GLY A C 1
ATOM 806 O O . GLY A 1 112 ? 18.127 74.078 24.247 1.00 42.98 102 GLY A O 1
ATOM 807 N N . VAL A 1 113 ? 18.184 76.061 25.271 1.00 42.48 103 VAL A N 1
ATOM 808 C CA . VAL A 1 113 ? 16.779 75.937 25.648 1.00 44.55 103 VAL A CA 1
ATOM 809 C C . VAL A 1 113 ? 15.971 76.641 24.565 1.00 44.56 103 VAL A C 1
ATOM 810 O O . VAL A 1 113 ? 15.865 77.874 24.519 1.00 42.35 103 VAL A O 1
ATOM 814 N N . THR A 1 114 ? 15.410 75.820 23.683 1.00 45.38 104 THR A N 1
ATOM 815 C CA . THR A 1 114 ? 14.658 76.304 22.540 1.00 44.78 104 THR A CA 1
ATOM 816 C C . THR A 1 114 ? 13.154 76.282 22.724 1.00 45.11 104 THR A C 1
ATOM 817 O O . THR A 1 114 ? 12.422 76.957 22.000 1.00 43.89 104 THR A O 1
ATOM 821 N N . ASP A 1 115 ? 12.699 75.510 23.701 1.00 46.39 105 ASP A N 1
ATOM 822 C CA . ASP A 1 115 ? 11.273 75.384 23.969 1.00 48.52 105 ASP A CA 1
ATOM 823 C C . ASP A 1 115 ? 10.733 76.420 24.989 1.00 49.25 105 ASP A C 1
ATOM 824 O O . ASP A 1 115 ? 11.049 76.353 26.181 1.00 48.60 105 ASP A O 1
ATOM 829 N N . PRO A 1 116 ? 9.895 77.374 24.530 1.00 48.33 106 PRO A N 1
ATOM 830 C CA . PRO A 1 116 ? 9.300 78.427 25.365 1.00 49.22 106 PRO A CA 1
ATOM 831 C C . PRO A 1 116 ? 8.814 77.955 26.734 1.00 51.06 106 PRO A C 1
ATOM 832 O O . PRO A 1 116 ? 8.866 78.694 27.716 1.00 52.89 106 PRO A O 1
ATOM 836 N N . HIS A 1 117 ? 8.341 76.721 26.794 1.00 51.67 107 HIS A N 1
ATOM 837 C CA . HIS A 1 117 ? 7.853 76.161 28.041 1.00 51.59 107 HIS A CA 1
ATOM 838 C C . HIS A 1 117 ? 8.997 75.905 29.024 1.00 50.42 107 HIS A C 1
ATOM 839 O O . HIS A 1 117 ? 8.869 76.167 30.216 1.00 51.52 107 HIS A O 1
ATOM 846 N N . ASN A 1 118 ? 10.121 75.393 28.532 1.00 49.88 108 ASN A N 1
ATOM 847 C CA . ASN A 1 118 ? 11.253 75.122 29.411 1.00 46.46 108 ASN A CA 1
ATOM 848 C C . ASN A 1 118 ? 11.881 76.427 29.897 1.00 45.30 108 ASN A C 1
ATOM 849 O O . ASN A 1 118 ? 12.348 76.517 31.037 1.00 42.53 108 ASN A O 1
ATOM 854 N N . LEU A 1 119 ? 11.868 77.443 29.039 1.00 42.75 109 LEU A N 1
ATOM 855 C CA . LEU A 1 119 ? 12.431 78.735 29.396 1.00 43.75 109 LEU A CA 1
ATOM 856 C C . LEU A 1 119 ? 11.642 79.306 30.553 1.00 43.22 109 LEU A C 1
ATOM 857 O O . LEU A 1 119 ? 12.206 79.887 31.481 1.00 46.54 109 LEU A O 1
ATOM 862 N N . GLY A 1 120 ? 10.327 79.132 30.495 1.00 40.79 110 GLY A N 1
ATOM 863 C CA . GLY A 1 120 ? 9.482 79.616 31.565 1.00 36.46 110 GLY A CA 1
ATOM 864 C C . GLY A 1 120 ? 9.758 78.855 32.856 1.00 36.49 110 GLY A C 1
ATOM 865 O O . GLY A 1 120 ? 9.907 79.472 33.913 1.00 31.34 110 GLY A O 1
ATOM 866 N N . ALA A 1 121 ? 9.841 77.524 32.780 1.00 34.75 111 ALA A N 1
ATOM 867 C CA . ALA A 1 121 ? 10.077 76.713 33.986 1.00 36.84 111 ALA A CA 1
ATOM 868 C C . ALA A 1 121 ? 11.401 77.061 34.656 1.00 36.95 111 ALA A C 1
ATOM 869 O O . ALA A 1 121 ? 11.476 77.173 35.892 1.00 33.23 111 ALA A O 1
ATOM 871 N N . CYS A 1 122 ? 12.439 77.233 33.836 1.00 33.41 112 CYS A N 1
ATOM 872 C CA . CYS A 1 122 ? 13.759 77.581 34.347 1.00 34.46 112 CYS A CA 1
ATOM 873 C C . CYS A 1 122 ? 13.716 78.960 35.001 1.00 33.42 112 CYS A C 1
ATOM 874 O O . CYS A 1 122 ? 14.376 79.197 36.006 1.00 34.63 112 CYS A O 1
ATOM 877 N N . LEU A 1 123 ? 12.935 79.866 34.420 1.00 33.21 113 LEU A N 1
ATOM 878 C CA . LEU A 1 123 ? 12.792 81.202 34.962 1.00 30.58 113 LEU A CA 1
ATOM 879 C C . LEU A 1 123 ? 12.096 81.134 36.324 1.00 30.69 113 LEU A C 1
ATOM 880 O O . LEU A 1 123 ? 12.516 81.796 37.281 1.00 25.95 113 LEU A O 1
ATOM 885 N N . ARG A 1 124 ? 11.026 80.344 36.401 1.00 27.14 114 ARG A N 1
ATOM 886 C CA . ARG A 1 124 ? 10.288 80.201 37.647 1.00 30.25 114 ARG A CA 1
ATOM 887 C C . ARG A 1 124 ? 11.237 79.747 38.761 1.00 30.71 114 ARG A C 1
ATOM 888 O O . ARG A 1 124 ? 11.247 80.339 39.833 1.00 31.55 114 ARG A O 1
ATOM 896 N N . SER A 1 125 ? 12.025 78.701 38.490 1.00 31.67 115 SER A N 1
ATOM 897 C CA . SER A 1 125 ? 12.992 78.133 39.445 1.00 31.79 115 SER A CA 1
ATOM 898 C C . SER A 1 125 ? 14.173 79.052 39.782 1.00 35.13 115 SER A C 1
ATOM 899 O O . SER A 1 125 ? 14.709 79.001 40.898 1.00 33.45 115 SER A O 1
ATOM 902 N N . ALA A 1 126 ? 14.608 79.852 38.810 1.00 31.74 116 ALA A N 1
ATOM 903 C CA . ALA A 1 126 ? 15.721 80.756 39.043 1.00 33.96 116 ALA A CA 1
ATOM 904 C C . ALA A 1 126 ? 15.265 81.824 40.034 1.00 34.09 116 ALA A C 1
ATOM 905 O O . ALA A 1 126 ? 16.001 82.236 40.935 1.00 32.39 116 ALA A O 1
ATOM 907 N N . ASP A 1 127 ? 14.033 82.272 39.845 1.00 33.07 117 ASP A N 1
ATOM 908 C CA . ASP A 1 127 ? 13.461 83.281 40.698 1.00 31.05 117 ASP A CA 1
ATOM 909 C C . ASP A 1 127 ? 13.429 82.671 42.084 1.00 31.29 117 ASP A C 1
ATOM 910 O O . ASP A 1 127 ? 13.975 83.231 43.040 1.00 32.52 117 ASP A O 1
ATOM 915 N N . ALA A 1 128 ? 12.797 81.504 42.178 1.00 28.49 118 ALA A N 1
ATOM 916 C CA . ALA A 1 128 ? 12.695 80.795 43.444 1.00 25.43 118 ALA A CA 1
ATOM 917 C C . ALA A 1 128 ? 14.046 80.671 44.122 1.00 27.10 118 ALA A C 1
ATOM 918 O O . ALA A 1 128 ? 14.127 80.785 45.343 1.00 29.59 118 ALA A O 1
ATOM 920 N N . ALA A 1 129 ? 15.099 80.451 43.329 1.00 24.99 119 ALA A N 1
ATOM 921 C CA . ALA A 1 129 ? 16.437 80.287 43.867 1.00 26.99 119 ALA A CA 1
ATOM 922 C C . ALA A 1 129 ? 17.133 81.595 44.195 1.00 28.08 119 ALA A C 1
ATOM 923 O O . ALA A 1 129 ? 18.146 81.594 44.898 1.00 28.06 119 ALA A O 1
ATOM 925 N N . GLY A 1 130 ? 16.592 82.709 43.706 1.00 27.29 120 GLY A N 1
ATOM 926 C CA . GLY A 1 130 ? 17.217 83.994 43.960 1.00 20.42 120 GLY A CA 1
ATOM 927 C C . GLY A 1 130 ? 18.288 84.334 42.941 1.00 23.49 120 GLY A C 1
ATOM 928 O O . GLY A 1 130 ? 19.200 85.110 43.221 1.00 22.44 120 GLY A O 1
ATOM 929 N N . VAL A 1 131 ? 18.196 83.752 41.749 1.00 26.04 121 VAL A N 1
ATOM 930 C CA . VAL A 1 131 ? 19.157 84.056 40.695 1.00 27.15 121 VAL A CA 1
ATOM 931 C C . VAL A 1 131 ? 18.943 85.510 40.264 1.00 31.27 121 VAL A C 1
ATOM 932 O O . VAL A 1 131 ? 17.798 85.946 40.089 1.00 32.64 121 VAL A O 1
ATOM 936 N N . HIS A 1 132 ? 20.037 86.253 40.096 1.00 32.53 122 HIS A N 1
ATOM 937 C CA . HIS A 1 132 ? 19.955 87.665 39.712 1.00 35.46 122 HIS A CA 1
ATOM 938 C C . HIS A 1 132 ? 19.681 87.883 38.237 1.00 36.52 122 HIS A C 1
ATOM 939 O O . HIS A 1 132 ? 19.220 88.958 37.836 1.00 39.01 122 HIS A O 1
ATOM 946 N N . ALA A 1 133 ? 19.981 86.883 37.422 1.00 34.61 123 ALA A N 1
ATOM 947 C CA . ALA A 1 133 ? 19.748 87.040 36.004 1.00 34.17 123 ALA A CA 1
ATOM 948 C C . ALA A 1 133 ? 19.958 85.756 35.232 1.00 33.82 123 ALA A C 1
ATOM 949 O O . ALA A 1 133 ? 20.807 84.944 35.594 1.00 30.71 123 ALA A O 1
ATOM 951 N N . VAL A 1 134 ? 19.154 85.579 34.183 1.00 33.75 124 VAL A N 1
ATOM 952 C CA . VAL A 1 134 ? 19.251 84.423 33.303 1.00 32.57 124 VAL A CA 1
ATOM 953 C C . VAL A 1 134 ? 19.834 84.917 31.971 1.00 34.81 124 VAL A C 1
ATOM 954 O O . VAL A 1 134 ? 19.291 85.808 31.313 1.00 33.85 124 VAL A O 1
ATOM 958 N N . ILE A 1 135 ? 20.971 84.344 31.613 1.00 34.14 125 ILE A N 1
ATOM 959 C CA . ILE A 1 135 ? 21.692 84.689 30.406 1.00 34.66 125 ILE A CA 1
ATOM 960 C C . ILE A 1 135 ? 21.482 83.574 29.377 1.00 35.38 125 ILE A C 1
ATOM 961 O O . ILE A 1 135 ? 21.612 82.396 29.695 1.00 32.96 125 ILE A O 1
ATOM 966 N N . VAL A 1 136 ? 21.164 83.961 28.143 1.00 37.12 126 VAL A N 1
ATOM 967 C CA . VAL A 1 136 ? 20.896 82.994 27.083 1.00 39.53 126 VAL A CA 1
ATOM 968 C C . VAL A 1 136 ? 21.450 83.428 25.703 1.00 40.57 126 VAL A C 1
ATOM 969 O O . VAL A 1 136 ? 21.595 84.629 25.409 1.00 36.75 126 VAL A O 1
ATOM 973 N N . PRO A 1 137 ? 21.774 82.447 24.845 1.00 42.70 127 PRO A N 1
ATOM 974 C CA . PRO A 1 137 ? 22.310 82.714 23.506 1.00 46.29 127 PRO A CA 1
ATOM 975 C C . PRO A 1 137 ? 21.224 83.372 22.689 1.00 48.94 127 PRO A C 1
ATOM 976 O O . PRO A 1 137 ? 20.232 82.730 22.388 1.00 50.58 127 PRO A O 1
ATOM 980 N N . LYS A 1 138 ? 21.411 84.643 22.343 1.00 53.96 128 LYS A N 1
ATOM 981 C CA . LYS A 1 138 ? 20.439 85.410 21.555 1.00 59.04 128 LYS A CA 1
ATOM 982 C C . LYS A 1 138 ? 19.944 84.635 20.337 1.00 63.17 128 LYS A C 1
ATOM 983 O O . LYS A 1 138 ? 18.804 84.807 19.906 1.00 64.15 128 LYS A O 1
ATOM 989 N N . ASP A 1 139 ? 20.807 83.777 19.795 1.00 67.82 129 ASP A N 1
ATOM 990 C CA . ASP A 1 139 ? 20.485 82.979 18.616 1.00 71.15 129 ASP A CA 1
ATOM 991 C C . ASP A 1 139 ? 20.303 81.493 18.920 1.00 71.42 129 ASP A C 1
ATOM 992 O O . ASP A 1 139 ? 21.184 80.845 19.489 1.00 72.04 129 ASP A O 1
ATOM 997 N N . ARG A 1 140 ? 19.146 80.972 18.513 1.00 70.91 130 ARG A N 1
ATOM 998 C CA . ARG A 1 140 ? 18.758 79.578 18.722 1.00 69.30 130 ARG A CA 1
ATOM 999 C C . ARG A 1 140 ? 18.444 79.280 20.188 1.00 67.90 130 ARG A C 1
ATOM 1000 O O . ARG A 1 140 ? 19.012 78.378 20.818 1.00 67.65 130 ARG A O 1
ATOM 1008 N N . SER A 1 141 ? 17.505 80.071 20.698 1.00 63.90 131 SER A N 1
ATOM 1009 C CA . SER A 1 141 ? 17.018 79.995 22.063 1.00 59.66 131 SER A CA 1
ATOM 1010 C C . SER A 1 141 ? 15.565 80.453 22.039 1.00 55.92 131 SER A C 1
ATOM 1011 O O . SER A 1 141 ? 15.195 81.315 21.238 1.00 51.88 131 SER A O 1
ATOM 1014 N N . ALA A 1 142 ? 14.746 79.887 22.918 1.00 53.59 132 ALA A N 1
ATOM 1015 C CA . ALA A 1 142 ? 13.333 80.243 22.961 1.00 52.95 132 ALA A CA 1
ATOM 1016 C C . ALA A 1 142 ? 13.076 81.713 23.266 1.00 52.88 132 ALA A C 1
ATOM 1017 O O . ALA A 1 142 ? 13.913 82.424 23.813 1.00 49.32 132 ALA A O 1
ATOM 1019 N N . GLN A 1 143 ? 11.897 82.170 22.898 1.00 56.08 133 GLN A N 1
ATOM 1020 C CA . GLN A 1 143 ? 11.558 83.552 23.138 1.00 60.40 133 GLN A CA 1
ATOM 1021 C C . GLN A 1 143 ? 10.556 83.651 24.272 1.00 59.30 133 GLN A C 1
ATOM 1022 O O . GLN A 1 143 ? 9.766 82.734 24.518 1.00 55.83 133 GLN A O 1
ATOM 1028 N N . LEU A 1 144 ? 10.619 84.776 24.969 1.00 58.80 134 LEU A N 1
ATOM 1029 C CA . LEU A 1 144 ? 9.731 85.050 26.075 1.00 58.05 134 LEU A CA 1
ATOM 1030 C C . LEU A 1 144 ? 8.382 85.490 25.501 1.00 59.69 134 LEU A C 1
ATOM 1031 O O . LEU A 1 144 ? 8.086 86.684 25.398 1.00 60.64 134 LEU A O 1
ATOM 1036 N N . ASN A 1 145 ? 7.574 84.515 25.105 1.00 59.59 135 ASN A N 1
ATOM 1037 C CA . ASN A 1 145 ? 6.257 84.795 24.556 1.00 60.10 135 ASN A CA 1
ATOM 1038 C C . ASN A 1 145 ? 5.209 84.591 25.644 1.00 58.86 135 ASN A C 1
ATOM 1039 O O . ASN A 1 145 ? 5.542 84.372 26.806 1.00 60.56 135 ASN A O 1
ATOM 1044 N N . ALA A 1 146 ? 3.944 84.653 25.250 1.00 57.80 136 ALA A N 1
ATOM 1045 C CA . ALA A 1 146 ? 2.836 84.472 26.172 1.00 57.37 136 ALA A CA 1
ATOM 1046 C C . ALA A 1 146 ? 3.032 83.225 27.015 1.00 57.33 136 ALA A C 1
ATOM 1047 O O . ALA A 1 146 ? 2.955 83.282 28.242 1.00 57.88 136 ALA A O 1
ATOM 1049 N N . THR A 1 147 ? 3.294 82.102 26.351 1.00 56.39 137 THR A N 1
ATOM 1050 C CA . THR A 1 147 ? 3.479 80.830 27.036 1.00 55.98 137 THR A CA 1
ATOM 1051 C C . THR A 1 147 ? 4.649 80.766 28.019 1.00 54.84 137 THR A C 1
ATOM 1052 O O . THR A 1 147 ? 4.528 80.170 29.085 1.00 56.69 137 THR A O 1
ATOM 1056 N N . ALA A 1 148 ? 5.780 81.361 27.674 1.00 52.60 138 ALA A N 1
ATOM 1057 C CA . ALA A 1 148 ? 6.911 81.329 28.584 1.00 50.32 138 ALA A CA 1
ATOM 1058 C C . ALA A 1 148 ? 6.517 82.076 29.868 1.00 49.90 138 ALA A C 1
ATOM 1059 O O . ALA A 1 148 ? 6.616 81.541 30.978 1.00 47.45 138 ALA A O 1
ATOM 1061 N N . LYS A 1 149 ? 6.060 83.314 29.703 1.00 48.17 139 LYS A N 1
ATOM 1062 C CA . LYS A 1 149 ? 5.649 84.130 30.830 1.00 45.43 139 LYS A CA 1
ATOM 1063 C C . LYS A 1 149 ? 4.655 83.368 31.685 1.00 44.35 139 LYS A C 1
ATOM 1064 O O . LYS A 1 149 ? 4.781 83.328 32.906 1.00 45.68 139 LYS A O 1
ATOM 1070 N N . LYS A 1 150 ? 3.680 82.746 31.037 1.00 42.55 140 LYS A N 1
ATOM 1071 C CA . LYS A 1 150 ? 2.670 81.976 31.745 1.00 43.91 140 LYS A CA 1
ATOM 1072 C C . LYS A 1 150 ? 3.295 80.870 32.599 1.00 42.49 140 LYS A C 1
ATOM 1073 O O . LYS A 1 150 ? 3.021 80.770 33.792 1.00 39.59 140 LYS A O 1
ATOM 1079 N N . VAL A 1 151 ? 4.132 80.040 31.993 1.00 39.61 141 VAL A N 1
ATOM 1080 C CA . VAL A 1 151 ? 4.758 78.961 32.745 1.00 39.44 141 VAL A CA 1
ATOM 1081 C C . VAL A 1 151 ? 5.718 79.507 33.802 1.00 37.85 141 VAL A C 1
ATOM 1082 O O . VAL A 1 151 ? 6.000 78.842 34.801 1.00 34.23 141 VAL A O 1
ATOM 1086 N N . ALA A 1 152 ? 6.198 80.729 33.582 1.00 37.14 142 ALA A N 1
ATOM 1087 C CA . ALA A 1 152 ? 7.136 81.363 34.508 1.00 37.64 142 ALA A CA 1
ATOM 1088 C C . ALA A 1 152 ? 6.497 81.764 35.835 1.00 38.05 142 ALA A C 1
ATOM 1089 O O . ALA A 1 152 ? 7.206 82.023 36.812 1.00 36.30 142 ALA A O 1
ATOM 1091 N N . CYS A 1 153 ? 5.161 81.791 35.855 1.00 39.21 143 CYS A N 1
ATOM 1092 C CA . CYS A 1 153 ? 4.378 82.158 37.032 1.00 39.71 143 CYS A CA 1
ATOM 1093 C C . CYS A 1 153 ? 4.771 83.485 37.649 1.00 39.55 143 CYS A C 1
ATOM 1094 O O . CYS A 1 153 ? 4.816 83.618 38.875 1.00 42.14 143 CYS A O 1
ATOM 1097 N N . GLY A 1 154 ? 5.051 84.462 36.784 1.00 38.70 144 GLY A N 1
ATOM 1098 C CA . GLY A 1 154 ? 5.432 85.792 37.227 1.00 38.35 144 GLY A CA 1
ATOM 1099 C C . GLY A 1 154 ? 6.928 86.055 37.193 1.00 39.84 144 GLY A C 1
ATOM 1100 O O . GLY A 1 154 ? 7.358 87.220 37.200 1.00 38.18 144 GLY A O 1
ATOM 1101 N N . ALA A 1 155 ? 7.722 84.984 37.130 1.00 38.18 145 ALA A N 1
ATOM 1102 C CA . ALA A 1 155 ? 9.177 85.123 37.128 1.00 38.41 145 ALA A CA 1
ATOM 1103 C C . ALA A 1 155 ? 9.668 86.037 36.013 1.00 36.55 145 ALA A C 1
ATOM 1104 O O . ALA A 1 155 ? 10.709 86.668 36.137 1.00 38.19 145 ALA A O 1
ATOM 1106 N N . ALA A 1 156 ? 8.913 86.124 34.933 1.00 36.22 146 ALA A N 1
ATOM 1107 C CA . ALA A 1 156 ? 9.306 86.983 33.825 1.00 39.00 146 ALA A CA 1
ATOM 1108 C C . ALA A 1 156 ? 9.510 88.414 34.319 1.00 41.49 146 ALA A C 1
ATOM 1109 O O . ALA A 1 156 ? 10.467 89.088 33.932 1.00 44.41 146 ALA A O 1
ATOM 1111 N N . GLU A 1 157 ? 8.621 88.861 35.197 1.00 44.29 147 GLU A N 1
ATOM 1112 C CA . GLU A 1 157 ? 8.680 90.217 35.727 1.00 48.27 147 GLU A CA 1
ATOM 1113 C C . GLU A 1 157 ? 9.751 90.472 36.781 1.00 49.68 147 GLU A C 1
ATOM 1114 O O . GLU A 1 157 ? 10.062 91.628 37.069 1.00 49.63 147 GLU A O 1
ATOM 1120 N N . SER A 1 158 ? 10.320 89.409 37.348 1.00 50.55 148 SER A N 1
ATOM 1121 C CA . SER A 1 158 ? 11.322 89.560 38.401 1.00 50.45 148 SER A CA 1
ATOM 1122 C C . SER A 1 158 ? 12.762 89.328 37.988 1.00 50.26 148 SER A C 1
ATOM 1123 O O . SER A 1 158 ? 13.646 90.106 38.341 1.00 52.21 148 SER A O 1
ATOM 1126 N N . VAL A 1 159 ? 13.008 88.239 37.270 1.00 49.33 149 VAL A N 1
ATOM 1127 C CA . VAL A 1 159 ? 14.368 87.912 36.867 1.00 46.44 149 VAL A CA 1
ATOM 1128 C C . VAL A 1 159 ? 14.652 88.302 35.440 1.00 44.48 149 VAL A C 1
ATOM 1129 O O . VAL A 1 159 ? 14.063 87.765 34.510 1.00 47.73 149 VAL A O 1
ATOM 1133 N N . PRO A 1 160 ? 15.568 89.244 35.245 1.00 43.64 150 PRO A N 1
ATOM 1134 C CA . PRO A 1 160 ? 15.883 89.652 33.882 1.00 40.74 150 PRO A CA 1
ATOM 1135 C C . PRO A 1 160 ? 16.481 88.514 33.075 1.00 41.33 150 PRO A C 1
ATOM 1136 O O . PRO A 1 160 ? 17.217 87.674 33.601 1.00 41.29 150 PRO A O 1
ATOM 1140 N N . LEU A 1 161 ? 16.131 88.493 31.792 1.00 40.19 151 LEU A N 1
ATOM 1141 C CA . LEU A 1 161 ? 16.609 87.501 30.835 1.00 38.22 151 LEU A CA 1
ATOM 1142 C C . LEU A 1 161 ? 17.377 88.328 29.817 1.00 39.63 151 LEU A C 1
ATOM 1143 O O . LEU A 1 161 ? 16.800 89.136 29.087 1.00 39.99 151 LEU A O 1
ATOM 1148 N N . ILE A 1 162 ? 18.684 88.125 29.786 1.00 38.65 152 ILE A N 1
ATOM 1149 C CA . ILE A 1 162 ? 19.550 88.870 28.916 1.00 37.93 152 ILE A CA 1
ATOM 1150 C C . ILE A 1 162 ? 19.967 87.995 27.752 1.00 40.19 152 ILE A C 1
ATOM 1151 O O . ILE A 1 162 ? 20.555 86.932 27.948 1.00 44.94 152 ILE A O 1
ATOM 1156 N N . ARG A 1 163 ? 19.636 88.438 26.540 1.00 40.87 153 ARG A N 1
ATOM 1157 C CA . ARG A 1 163 ? 19.963 87.699 25.322 1.00 44.90 153 ARG A CA 1
ATOM 1158 C C . ARG A 1 163 ? 21.336 88.159 24.815 1.00 46.49 153 ARG A C 1
ATOM 1159 O O . ARG A 1 163 ? 21.598 89.348 24.641 1.00 47.12 153 ARG A O 1
ATOM 1167 N N . VAL A 1 164 ? 22.214 87.204 24.566 1.00 46.07 154 VAL A N 1
ATOM 1168 C CA . VAL A 1 164 ? 23.565 87.540 24.197 1.00 46.95 154 VAL A CA 1
ATOM 1169 C C . VAL A 1 164 ? 24.001 87.003 22.837 1.00 50.62 154 VAL A C 1
ATOM 1170 O O . VAL A 1 164 ? 23.652 85.886 22.475 1.00 51.39 154 VAL A O 1
ATOM 1174 N N . THR A 1 165 ? 24.768 87.806 22.096 1.00 52.46 155 THR A N 1
ATOM 1175 C CA . THR A 1 165 ? 25.256 87.425 20.770 1.00 55.01 155 THR A CA 1
ATOM 1176 C C . THR A 1 165 ? 26.071 86.142 20.789 1.00 57.54 155 THR A C 1
ATOM 1177 O O . THR A 1 165 ? 25.685 85.141 20.178 1.00 58.54 155 THR A O 1
ATOM 1181 N N . ASN A 1 166 ? 27.213 86.194 21.473 1.00 60.25 156 ASN A N 1
ATOM 1182 C CA . ASN A 1 166 ? 28.124 85.051 21.595 1.00 61.18 156 ASN A CA 1
ATOM 1183 C C . ASN A 1 166 ? 28.233 84.667 23.076 1.00 59.85 156 ASN A C 1
ATOM 1184 O O . ASN A 1 166 ? 28.600 85.489 23.914 1.00 58.86 156 ASN A O 1
ATOM 1189 N N . LEU A 1 167 ? 27.914 83.414 23.383 1.00 57.19 157 LEU A N 1
ATOM 1190 C CA . LEU A 1 167 ? 27.949 82.914 24.750 1.00 54.07 157 LEU A CA 1
ATOM 1191 C C . LEU A 1 167 ? 29.373 82.911 25.310 1.00 53.64 157 LEU A C 1
ATOM 1192 O O . LEU A 1 167 ? 29.626 83.389 26.418 1.00 54.38 157 LEU A O 1
ATOM 1197 N N . ALA A 1 168 ? 30.297 82.368 24.529 1.00 53.73 158 ALA A N 1
ATOM 1198 C CA . ALA A 1 168 ? 31.695 82.285 24.917 1.00 51.95 158 ALA A CA 1
ATOM 1199 C C . ALA A 1 168 ? 32.261 83.662 25.266 1.00 51.10 158 ALA A C 1
ATOM 1200 O O . ALA A 1 168 ? 33.002 83.814 26.241 1.00 53.27 158 ALA A O 1
ATOM 1202 N N . ARG A 1 169 ? 31.908 84.670 24.479 1.00 50.90 159 ARG A N 1
ATOM 1203 C CA . ARG A 1 169 ? 32.401 86.010 24.742 1.00 50.00 159 ARG A CA 1
ATOM 1204 C C . ARG A 1 169 ? 31.888 86.470 26.100 1.00 49.97 159 ARG A C 1
ATOM 1205 O O . ARG A 1 169 ? 32.666 86.915 26.951 1.00 51.02 159 ARG A O 1
ATOM 1213 N N . THR A 1 170 ? 30.581 86.351 26.309 1.00 46.43 160 THR A N 1
ATOM 1214 C CA . THR A 1 170 ? 29.985 86.755 27.573 1.00 45.52 160 THR A CA 1
ATOM 1215 C C . THR A 1 170 ? 30.583 85.982 28.765 1.00 46.31 160 THR A C 1
ATOM 1216 O O . THR A 1 170 ? 30.852 86.563 29.821 1.00 45.03 160 THR A O 1
ATOM 1228 N N . ARG A 1 172 ? 33.552 84.755 29.060 1.00 50.18 162 ARG A N 1
ATOM 1229 C CA . ARG A 1 172 ? 34.888 85.270 29.342 1.00 48.93 162 ARG A CA 1
ATOM 1230 C C . ARG A 1 172 ? 34.749 86.566 30.108 1.00 47.38 162 ARG A C 1
ATOM 1231 O O . ARG A 1 172 ? 35.510 86.837 31.040 1.00 48.63 162 ARG A O 1
ATOM 1247 N N . LEU A 1 174 ? 32.330 87.376 32.142 1.00 45.73 164 LEU A N 1
ATOM 1248 C CA . LEU A 1 174 ? 31.980 86.989 33.504 1.00 43.36 164 LEU A CA 1
ATOM 1249 C C . LEU A 1 174 ? 33.222 86.529 34.283 1.00 42.84 164 LEU A C 1
ATOM 1250 O O . LEU A 1 174 ? 33.373 86.870 35.459 1.00 41.10 164 LEU A O 1
ATOM 1255 N N . GLN A 1 175 ? 34.103 85.767 33.625 1.00 42.76 165 GLN A N 1
ATOM 1256 C CA . GLN A 1 175 ? 35.334 85.273 34.254 1.00 43.54 165 GLN A CA 1
ATOM 1257 C C . GLN A 1 175 ? 36.361 86.394 34.479 1.00 46.58 165 GLN A C 1
ATOM 1258 O O . GLN A 1 175 ? 37.097 86.377 35.470 1.00 47.01 165 GLN A O 1
ATOM 1264 N N . GLU A 1 176 ? 36.410 87.373 33.581 1.00 48.64 166 GLU A N 1
ATOM 1265 C CA . GLU A 1 176 ? 37.330 88.494 33.778 1.00 50.30 166 GLU A CA 1
ATOM 1266 C C . GLU A 1 176 ? 36.766 89.314 34.934 1.00 48.42 166 GLU A C 1
ATOM 1267 O O . GLU A 1 176 ? 37.416 90.231 35.428 1.00 51.46 166 GLU A O 1
ATOM 1273 N N . GLU A 1 177 ? 35.558 88.960 35.372 1.00 45.77 167 GLU A N 1
ATOM 1274 C CA . GLU A 1 177 ? 34.905 89.641 36.489 1.00 44.67 167 GLU A CA 1
ATOM 1275 C C . GLU A 1 177 ? 34.780 88.734 37.722 1.00 42.47 167 GLU A C 1
ATOM 1276 O O . GLU A 1 177 ? 33.890 88.923 38.542 1.00 39.82 167 GLU A O 1
ATOM 1282 N N . ASN A 1 178 ? 35.665 87.745 37.831 1.00 39.17 168 ASN A N 1
ATOM 1283 C CA . ASN A 1 178 ? 35.699 86.817 38.964 1.00 39.00 168 ASN A CA 1
ATOM 1284 C C . ASN A 1 178 ? 34.470 85.976 39.284 1.00 38.16 168 ASN A C 1
ATOM 1285 O O . ASN A 1 178 ? 34.276 85.583 40.440 1.00 38.80 168 ASN A O 1
ATOM 1290 N N . ILE A 1 179 ? 33.639 85.702 38.286 1.00 35.67 169 ILE A N 1
ATOM 1291 C CA . ILE A 1 179 ? 32.464 84.876 38.508 1.00 34.11 169 ILE A CA 1
ATOM 1292 C C . ILE A 1 179 ? 32.848 83.458 38.124 1.00 33.25 169 ILE A C 1
ATOM 1293 O O . ILE A 1 179 ? 33.240 83.200 36.993 1.00 38.09 169 ILE A O 1
ATOM 1298 N N . TRP A 1 180 ? 32.776 82.540 39.077 1.00 34.36 170 TRP A N 1
ATOM 1299 C CA . TRP A 1 180 ? 33.131 81.143 38.814 1.00 34.40 170 TRP A CA 1
ATOM 1300 C C . TRP A 1 180 ? 32.013 80.467 38.000 1.00 33.55 170 TRP A C 1
ATOM 1301 O O . TRP A 1 180 ? 30.826 80.528 38.367 1.00 28.27 170 TRP A O 1
ATOM 1312 N N . ILE A 1 181 ? 32.406 79.848 36.888 1.00 31.73 171 ILE A N 1
ATOM 1313 C CA . ILE A 1 181 ? 31.472 79.184 35.994 1.00 30.29 171 ILE A CA 1
ATOM 1314 C C . ILE A 1 181 ? 31.483 77.667 36.117 1.00 32.14 171 ILE A C 1
ATOM 1315 O O . ILE A 1 181 ? 32.479 77.005 35.804 1.00 31.37 171 ILE A O 1
ATOM 1320 N N . VAL A 1 182 ? 30.358 77.122 36.574 1.00 31.89 172 VAL A N 1
ATOM 1321 C CA . VAL A 1 182 ? 30.230 75.684 36.745 1.00 30.81 172 VAL A CA 1
ATOM 1322 C C . VAL A 1 182 ? 29.089 75.228 35.836 1.00 32.60 172 VAL A C 1
ATOM 1323 O O . VAL A 1 182 ? 27.979 75.776 35.881 1.00 30.19 172 VAL A O 1
ATOM 1327 N N . GLY A 1 183 ? 29.400 74.263 34.971 1.00 34.17 173 GLY A N 1
ATOM 1328 C CA . GLY A 1 183 ? 28.430 73.736 34.015 1.00 31.52 173 GLY A CA 1
ATOM 1329 C C . GLY A 1 183 ? 28.206 72.245 34.214 1.00 30.18 173 GLY A C 1
ATOM 1330 O O . GLY A 1 183 ? 29.124 71.508 34.532 1.00 31.10 173 GLY A O 1
ATOM 1331 N N . THR A 1 184 ? 26.966 71.813 34.055 1.00 30.63 174 THR A N 1
ATOM 1332 C CA . THR A 1 184 ? 26.586 70.415 34.219 1.00 31.12 174 THR A CA 1
ATOM 1333 C C . THR A 1 184 ? 26.886 69.664 32.930 1.00 30.84 174 THR A C 1
ATOM 1334 O O . THR A 1 184 ? 26.611 70.160 31.845 1.00 30.53 174 THR A O 1
ATOM 1338 N N . ALA A 1 185 ? 27.477 68.483 33.040 1.00 34.11 175 ALA A N 1
ATOM 1339 C CA . ALA A 1 185 ? 27.796 67.702 31.852 1.00 38.02 175 ALA A CA 1
ATOM 1340 C C . ALA A 1 185 ? 28.051 66.271 32.245 1.00 42.29 175 ALA A C 1
ATOM 1341 O O . ALA A 1 185 ? 28.553 66.003 33.332 1.00 43.73 175 ALA A O 1
ATOM 1343 N N . GLY A 1 186 ? 27.696 65.348 31.358 1.00 48.81 176 GLY A N 1
ATOM 1344 C CA . GLY A 1 186 ? 27.901 63.939 31.649 1.00 52.38 176 GLY A CA 1
ATOM 1345 C C . GLY A 1 186 ? 29.366 63.589 31.826 1.00 53.70 176 GLY A C 1
ATOM 1346 O O . GLY A 1 186 ? 29.721 62.809 32.711 1.00 53.37 176 GLY A O 1
ATOM 1347 N N . GLU A 1 187 ? 30.224 64.171 30.993 1.00 54.74 177 GLU A N 1
ATOM 1348 C CA . GLU A 1 187 ? 31.647 63.883 31.077 1.00 56.95 177 GLU A CA 1
ATOM 1349 C C . GLU A 1 187 ? 32.368 64.663 32.178 1.00 57.83 177 GLU A C 1
ATOM 1350 O O . GLU A 1 187 ? 33.485 65.140 31.969 1.00 59.06 177 GLU A O 1
ATOM 1356 N N . ALA A 1 188 ? 31.746 64.801 33.344 1.00 55.15 178 ALA A N 1
ATOM 1357 C CA . ALA A 1 188 ? 32.388 65.517 34.443 1.00 54.67 178 ALA A CA 1
ATOM 1358 C C . ALA A 1 188 ? 33.070 64.478 35.333 1.00 53.76 178 ALA A C 1
ATOM 1359 O O . ALA A 1 188 ? 32.705 63.311 35.298 1.00 53.39 178 ALA A O 1
ATOM 1361 N N . ASP A 1 189 ? 34.051 64.891 36.128 1.00 53.17 179 ASP A N 1
ATOM 1362 C CA . ASP A 1 189 ? 34.755 63.939 36.979 1.00 54.74 179 ASP A CA 1
ATOM 1363 C C . ASP A 1 189 ? 34.173 63.850 38.383 1.00 54.09 179 ASP A C 1
ATOM 1364 O O . ASP A 1 189 ? 34.419 62.874 39.105 1.00 54.29 179 ASP A O 1
ATOM 1369 N N . HIS A 1 190 ? 33.423 64.870 38.790 1.00 50.79 180 HIS A N 1
ATOM 1370 C CA . HIS A 1 190 ? 32.797 64.844 40.108 1.00 45.10 180 HIS A CA 1
ATOM 1371 C C . HIS A 1 190 ? 31.335 65.210 39.980 1.00 43.41 180 HIS A C 1
ATOM 1372 O O . HIS A 1 190 ? 30.874 65.633 38.920 1.00 40.68 180 HIS A O 1
ATOM 1379 N N . THR A 1 191 ? 30.597 65.032 41.066 1.00 42.90 181 THR A N 1
ATOM 1380 C CA . THR A 1 191 ? 29.181 65.321 41.043 1.00 40.15 181 THR A CA 1
ATOM 1381 C C . THR A 1 191 ? 28.865 66.666 41.619 1.00 39.65 181 THR A C 1
ATOM 1382 O O . THR A 1 191 ? 29.685 67.288 42.295 1.00 39.53 181 THR A O 1
ATOM 1386 N N . LEU A 1 192 ? 27.639 67.081 41.348 1.00 36.69 182 LEU A N 1
ATOM 1387 C CA . LEU A 1 192 ? 27.077 68.327 41.833 1.00 35.13 182 LEU A CA 1
ATOM 1388 C C . LEU A 1 192 ? 27.350 68.504 43.334 1.00 34.89 182 LEU A C 1
ATOM 1389 O O . LEU A 1 192 ? 27.544 69.623 43.815 1.00 38.63 182 LEU A O 1
ATOM 1394 N N . TYR A 1 193 ? 27.368 67.405 44.074 1.00 33.90 183 TYR A N 1
ATOM 1395 C CA . TYR A 1 193 ? 27.593 67.492 45.512 1.00 39.81 183 TYR A CA 1
ATOM 1396 C C . TYR A 1 193 ? 29.050 67.640 45.932 1.00 42.03 183 TYR A C 1
ATOM 1397 O O . TYR A 1 193 ? 29.335 67.940 47.080 1.00 44.10 183 TYR A O 1
ATOM 1406 N N . GLN A 1 194 ? 29.967 67.453 44.992 1.00 43.75 184 GLN A N 1
ATOM 1407 C CA . GLN A 1 194 ? 31.381 67.594 45.287 1.00 43.58 184 GLN A CA 1
ATOM 1408 C C . GLN A 1 194 ? 31.878 68.890 44.667 1.00 43.30 184 GLN A C 1
ATOM 1409 O O . GLN A 1 194 ? 33.051 69.011 44.323 1.00 44.33 184 GLN A O 1
ATOM 1415 N N . SER A 1 195 ? 30.972 69.853 44.529 1.00 40.91 185 SER A N 1
ATOM 1416 C CA . SER A 1 195 ? 31.293 71.141 43.943 1.00 40.84 185 SER A CA 1
ATOM 1417 C C . SER A 1 195 ? 31.161 72.248 44.987 1.00 41.73 185 SER A C 1
ATOM 1418 O O . SER A 1 195 ? 30.540 72.040 46.020 1.00 44.52 185 SER A O 1
ATOM 1421 N N . LYS A 1 196 ? 31.756 73.412 44.731 1.00 43.07 186 LYS A N 1
ATOM 1422 C CA . LYS A 1 196 ? 31.670 74.551 45.660 1.00 45.49 186 LYS A CA 1
ATOM 1423 C C . LYS A 1 196 ? 30.829 75.633 44.984 1.00 41.94 186 LYS A C 1
ATOM 1424 O O . LYS A 1 196 ? 31.277 76.324 44.076 1.00 42.07 186 LYS A O 1
ATOM 1438 N N . THR A 1 198 ? 29.480 78.512 46.230 1.00 37.84 188 THR A N 1
ATOM 1439 C CA . THR A 1 198 ? 29.434 79.738 47.023 1.00 36.32 188 THR A CA 1
ATOM 1440 C C . THR A 1 198 ? 30.210 80.810 46.266 1.00 37.01 188 THR A C 1
ATOM 1441 O O . THR A 1 198 ? 30.989 80.507 45.361 1.00 33.86 188 THR A O 1
ATOM 1445 N N . GLY A 1 199 ? 30.006 82.068 46.634 1.00 39.25 189 GLY A N 1
ATOM 1446 C CA . GLY A 1 199 ? 30.751 83.139 45.985 1.00 37.70 189 GLY A CA 1
ATOM 1447 C C . GLY A 1 199 ? 30.196 83.636 44.667 1.00 37.45 189 GLY A C 1
ATOM 1448 O O . GLY A 1 199 ? 29.005 83.601 44.444 1.00 35.49 189 GLY A O 1
ATOM 1449 N N . ARG A 1 200 ? 31.069 84.116 43.794 1.00 38.16 190 ARG A N 1
ATOM 1450 C CA . ARG A 1 200 ? 30.642 84.632 42.502 1.00 37.08 190 ARG A CA 1
ATOM 1451 C C . ARG A 1 200 ? 30.354 83.438 41.597 1.00 37.98 190 ARG A C 1
ATOM 1452 O O . ARG A 1 200 ? 31.292 82.773 41.121 1.00 36.21 190 ARG A O 1
ATOM 1460 N N . LEU A 1 201 ? 29.072 83.178 41.332 1.00 33.31 191 LEU A N 1
ATOM 1461 C CA . LEU A 1 201 ? 28.737 82.005 40.547 1.00 32.83 191 LEU A CA 1
ATOM 1462 C C . LEU A 1 201 ? 27.764 82.103 39.374 1.00 32.92 191 LEU A C 1
ATOM 1463 O O . LEU A 1 201 ? 26.806 82.874 39.398 1.00 32.21 191 LEU A O 1
ATOM 1468 N N . ALA A 1 202 ? 28.026 81.291 38.352 1.00 31.81 192 ALA A N 1
ATOM 1469 C CA . ALA A 1 202 ? 27.151 81.196 37.192 1.00 31.98 192 ALA A CA 1
ATOM 1470 C C . ALA A 1 202 ? 26.975 79.697 36.924 1.00 31.42 192 ALA A C 1
ATOM 1471 O O . ALA A 1 202 ? 27.954 78.956 36.801 1.00 30.18 192 ALA A O 1
ATOM 1473 N N . LEU A 1 203 ? 25.725 79.250 36.869 1.00 30.86 193 LEU A N 1
ATOM 1474 C CA . LEU A 1 203 ? 25.421 77.841 36.602 1.00 30.03 193 LEU A CA 1
ATOM 1475 C C . LEU A 1 203 ? 24.991 77.692 35.149 1.00 28.61 193 LEU A C 1
ATOM 1476 O O . LEU A 1 203 ? 24.124 78.414 34.675 1.00 30.32 193 LEU A O 1
ATOM 1481 N N . VAL A 1 204 ? 25.600 76.754 34.439 1.00 34.12 194 VAL A N 1
ATOM 1482 C CA . VAL A 1 204 ? 25.242 76.525 33.044 1.00 32.59 194 VAL A CA 1
ATOM 1483 C C . VAL A 1 204 ? 24.580 75.174 32.858 1.00 32.63 194 VAL A C 1
ATOM 1484 O O . VAL A 1 204 ? 25.096 74.138 33.322 1.00 28.97 194 VAL A O 1
ATOM 1496 N N . GLY A 1 206 ? 22.640 72.836 29.760 1.00 39.59 196 GLY A N 1
ATOM 1497 C CA . GLY A 1 206 ? 22.547 72.748 28.319 1.00 43.67 196 GLY A CA 1
ATOM 1498 C C . GLY A 1 206 ? 21.282 71.990 27.977 1.00 46.92 196 GLY A C 1
ATOM 1499 O O . GLY A 1 206 ? 20.602 71.493 28.875 1.00 45.23 196 GLY A O 1
ATOM 1500 N N . ALA A 1 207 ? 20.969 71.903 26.687 1.00 48.94 197 ALA A N 1
ATOM 1501 C CA . ALA A 1 207 ? 19.784 71.193 26.220 1.00 49.90 197 ALA A CA 1
ATOM 1502 C C . ALA A 1 207 ? 19.733 69.777 26.785 1.00 51.02 197 ALA A C 1
ATOM 1503 O O . ALA A 1 207 ? 20.763 69.183 27.116 1.00 47.72 197 ALA A O 1
ATOM 1505 N N . GLU A 1 208 ? 18.522 69.244 26.879 1.00 53.01 198 GLU A N 1
ATOM 1506 C CA . GLU A 1 208 ? 18.296 67.910 27.405 1.00 57.20 198 GLU A CA 1
ATOM 1507 C C . GLU A 1 208 ? 19.035 66.741 26.737 1.00 59.46 198 GLU A C 1
ATOM 1508 O O . GLU A 1 208 ? 19.334 65.740 27.391 1.00 60.67 198 GLU A O 1
ATOM 1514 N N . GLY A 1 209 ? 19.339 66.840 25.451 1.00 59.88 199 GLY A N 1
ATOM 1515 C CA . GLY A 1 209 ? 20.038 65.728 24.825 1.00 63.39 199 GLY A CA 1
ATOM 1516 C C . GLY A 1 209 ? 21.500 65.986 24.493 1.00 65.50 199 GLY A C 1
ATOM 1517 O O . GLY A 1 209 ? 22.394 65.205 24.830 1.00 63.23 199 GLY A O 1
ATOM 1518 N N . GLU A 1 210 ? 21.740 67.103 23.825 1.00 67.09 200 GLU A N 1
ATOM 1519 C CA . GLU A 1 210 ? 23.082 67.475 23.422 1.00 68.59 200 GLU A CA 1
ATOM 1520 C C . GLU A 1 210 ? 23.912 68.099 24.541 1.00 67.75 200 GLU A C 1
ATOM 1521 O O . GLU A 1 210 ? 25.144 68.086 24.489 1.00 69.90 200 GLU A O 1
ATOM 1527 N N . GLY A 1 211 ? 23.238 68.627 25.559 1.00 64.88 201 GLY A N 1
ATOM 1528 C CA . GLY A 1 211 ? 23.940 69.273 26.653 1.00 59.05 201 GLY A CA 1
ATOM 1529 C C . GLY A 1 211 ? 24.504 70.585 26.145 1.00 55.97 201 GLY A C 1
ATOM 1530 O O . GLY A 1 211 ? 24.065 71.089 25.109 1.00 55.55 201 GLY A O 1
ATOM 1539 N N . ARG A 1 213 ? 27.022 73.142 24.324 1.00 58.08 203 ARG A N 1
ATOM 1540 C CA . ARG A 1 213 ? 27.813 72.971 23.114 1.00 62.16 203 ARG A CA 1
ATOM 1541 C C . ARG A 1 213 ? 29.275 72.863 23.592 1.00 61.96 203 ARG A C 1
ATOM 1542 O O . ARG A 1 213 ? 29.630 73.431 24.627 1.00 62.35 203 ARG A O 1
ATOM 1550 N N . ARG A 1 214 ? 30.105 72.122 22.857 1.00 62.59 204 ARG A N 1
ATOM 1551 C CA . ARG A 1 214 ? 31.516 71.914 23.212 1.00 62.86 204 ARG A CA 1
ATOM 1552 C C . ARG A 1 214 ? 32.224 73.207 23.648 1.00 60.69 204 ARG A C 1
ATOM 1553 O O . ARG A 1 214 ? 32.913 73.242 24.673 1.00 59.86 204 ARG A O 1
ATOM 1561 N N . LEU A 1 215 ? 32.041 74.266 22.870 1.00 56.62 205 LEU A N 1
ATOM 1562 C CA . LEU A 1 215 ? 32.651 75.550 23.168 1.00 56.56 205 LEU A CA 1
ATOM 1563 C C . LEU A 1 215 ? 32.234 76.069 24.559 1.00 58.94 205 LEU A C 1
ATOM 1564 O O . LEU A 1 215 ? 33.071 76.552 25.337 1.00 58.76 205 LEU A O 1
ATOM 1569 N N . THR A 1 216 ? 30.937 75.959 24.860 1.00 57.65 206 THR A N 1
ATOM 1570 C CA . THR A 1 216 ? 30.382 76.398 26.134 1.00 52.69 206 THR A CA 1
ATOM 1571 C C . THR A 1 216 ? 30.984 75.648 27.309 1.00 52.37 206 THR A C 1
ATOM 1572 O O . THR A 1 216 ? 31.358 76.251 28.313 1.00 52.44 206 THR A O 1
ATOM 1576 N N . ARG A 1 217 ? 31.087 74.331 27.196 1.00 51.66 207 ARG A N 1
ATOM 1577 C CA . ARG A 1 217 ? 31.630 73.576 28.307 1.00 51.39 207 ARG A CA 1
ATOM 1578 C C . ARG A 1 217 ? 33.128 73.756 28.466 1.00 51.80 207 ARG A C 1
ATOM 1579 O O . ARG A 1 217 ? 33.692 73.436 29.515 1.00 55.36 207 ARG A O 1
ATOM 1587 N N . GLU A 1 218 ? 33.782 74.271 27.436 1.00 49.93 208 GLU A N 1
ATOM 1588 C CA . GLU A 1 218 ? 35.211 74.482 27.537 1.00 50.05 208 GLU A CA 1
ATOM 1589 C C . GLU A 1 218 ? 35.491 75.803 28.217 1.00 50.02 208 GLU A C 1
ATOM 1590 O O . GLU A 1 218 ? 36.555 75.987 28.795 1.00 50.38 208 GLU A O 1
ATOM 1596 N N . HIS A 1 219 ? 34.523 76.714 28.165 1.00 48.96 209 HIS A N 1
ATOM 1597 C CA . HIS A 1 219 ? 34.675 78.006 28.811 1.00 48.27 209 HIS A CA 1
ATOM 1598 C C . HIS A 1 219 ? 34.266 77.981 30.284 1.00 47.28 209 HIS A C 1
ATOM 1599 O O . HIS A 1 219 ? 34.191 79.023 30.937 1.00 47.25 209 HIS A O 1
ATOM 1606 N N . CYS A 1 220 ? 34.015 76.779 30.795 1.00 44.23 210 CYS A N 1
ATOM 1607 C CA . CYS A 1 220 ? 33.632 76.579 32.186 1.00 43.65 210 CYS A CA 1
ATOM 1608 C C . CYS A 1 220 ? 34.859 76.343 33.069 1.00 44.82 210 CYS A C 1
ATOM 1609 O O . CYS A 1 220 ? 35.807 75.659 32.675 1.00 45.01 210 CYS A O 1
ATOM 1612 N N . ASP A 1 221 ? 34.833 76.899 34.270 1.00 43.94 211 ASP A N 1
ATOM 1613 C CA . ASP A 1 221 ? 35.921 76.689 35.206 1.00 43.09 211 ASP A CA 1
ATOM 1614 C C . ASP A 1 221 ? 35.809 75.250 35.689 1.00 42.20 211 ASP A C 1
ATOM 1615 O O . ASP A 1 221 ? 36.807 74.549 35.850 1.00 41.53 211 ASP A O 1
ATOM 1620 N N . GLU A 1 222 ? 34.574 74.809 35.900 1.00 40.13 212 GLU A N 1
ATOM 1621 C CA . GLU A 1 222 ? 34.324 73.470 36.402 1.00 35.96 212 GLU A CA 1
ATOM 1622 C C . GLU A 1 222 ? 33.161 72.752 35.705 1.00 36.71 212 GLU A C 1
ATOM 1623 O O . GLU A 1 222 ? 32.288 73.379 35.101 1.00 34.94 212 GLU A O 1
ATOM 1629 N N . LEU A 1 223 ? 33.172 71.426 35.780 1.00 36.81 213 LEU A N 1
ATOM 1630 C CA . LEU A 1 223 ? 32.104 70.617 35.204 1.00 35.76 213 LEU A CA 1
ATOM 1631 C C . LEU A 1 223 ? 31.530 69.659 36.259 1.00 35.44 213 LEU A C 1
ATOM 1632 O O . LEU A 1 223 ? 32.277 68.961 36.944 1.00 35.90 213 LEU A O 1
ATOM 1637 N N . ILE A 1 224 ? 30.206 69.646 36.407 1.00 34.82 214 ILE A N 1
ATOM 1638 C CA . ILE A 1 224 ? 29.566 68.752 37.368 1.00 33.89 214 ILE A CA 1
ATOM 1639 C C . ILE A 1 224 ? 28.526 67.879 36.681 1.00 34.30 214 ILE A C 1
ATOM 1640 O O . ILE A 1 224 ? 27.967 68.233 35.640 1.00 29.19 214 ILE A O 1
ATOM 1645 N N . SER A 1 225 ? 28.284 66.721 37.277 1.00 37.06 215 SER A N 1
ATOM 1646 C CA . SER A 1 225 ? 27.312 65.780 36.746 1.00 40.40 215 SER A CA 1
ATOM 1647 C C . SER A 1 225 ? 26.307 65.476 37.850 1.00 39.41 215 SER A C 1
ATOM 1648 O O . SER A 1 225 ? 26.661 65.469 39.026 1.00 43.07 215 SER A O 1
ATOM 1651 N N . ILE A 1 226 ? 25.057 65.242 37.480 1.00 35.00 216 ILE A N 1
ATOM 1652 C CA . ILE A 1 226 ? 24.061 64.909 38.467 1.00 31.39 216 ILE A CA 1
ATOM 1653 C C . ILE A 1 226 ? 24.051 63.381 38.558 1.00 31.55 216 ILE A C 1
ATOM 1654 O O . ILE A 1 226 ? 23.904 62.701 37.552 1.00 30.28 216 ILE A O 1
ATOM 1659 N N . PRO A 1 227 ? 24.211 62.822 39.769 1.00 30.76 217 PRO A N 1
ATOM 1660 C CA . PRO A 1 227 ? 24.217 61.366 39.944 1.00 31.48 217 PRO A CA 1
ATOM 1661 C C . PRO A 1 227 ? 22.885 60.674 39.676 1.00 34.94 217 PRO A C 1
ATOM 1662 O O . PRO A 1 227 ? 21.852 61.043 40.233 1.00 36.06 217 PRO A O 1
ATOM 1674 N N . ALA A 1 229 ? 20.615 56.963 39.405 1.00 44.80 219 ALA A N 1
ATOM 1675 C CA . ALA A 1 229 ? 20.505 55.643 39.999 1.00 49.38 219 ALA A CA 1
ATOM 1676 C C . ALA A 1 229 ? 19.814 54.879 38.883 1.00 53.79 219 ALA A C 1
ATOM 1677 O O . ALA A 1 229 ? 18.598 54.723 38.881 1.00 56.14 219 ALA A O 1
ATOM 1679 N N . GLY A 1 230 ? 20.610 54.435 37.918 1.00 59.78 220 GLY A N 1
ATOM 1680 C CA . GLY A 1 230 ? 20.093 53.727 36.756 1.00 62.64 220 GLY A CA 1
ATOM 1681 C C . GLY A 1 230 ? 20.892 54.203 35.552 1.00 65.23 220 GLY A C 1
ATOM 1682 O O . GLY A 1 230 ? 21.015 55.410 35.311 1.00 63.38 220 GLY A O 1
ATOM 1683 N N . SER A 1 231 ? 21.467 53.269 34.802 1.00 67.56 221 SER A N 1
ATOM 1684 C CA . SER A 1 231 ? 22.254 53.654 33.636 1.00 68.92 221 SER A CA 1
ATOM 1685 C C . SER A 1 231 ? 21.353 54.148 32.504 1.00 68.37 221 SER A C 1
ATOM 1686 O O . SER A 1 231 ? 21.834 54.511 31.427 1.00 69.40 221 SER A O 1
ATOM 1689 N N . VAL A 1 232 ? 20.047 54.164 32.766 1.00 66.13 222 VAL A N 1
ATOM 1690 C CA . VAL A 1 232 ? 19.055 54.635 31.802 1.00 63.91 222 VAL A CA 1
ATOM 1691 C C . VAL A 1 232 ? 18.303 55.836 32.352 1.00 61.11 222 VAL A C 1
ATOM 1692 O O . VAL A 1 232 ? 17.606 56.537 31.616 1.00 58.60 222 VAL A O 1
ATOM 1696 N N . SER A 1 233 ? 18.443 56.060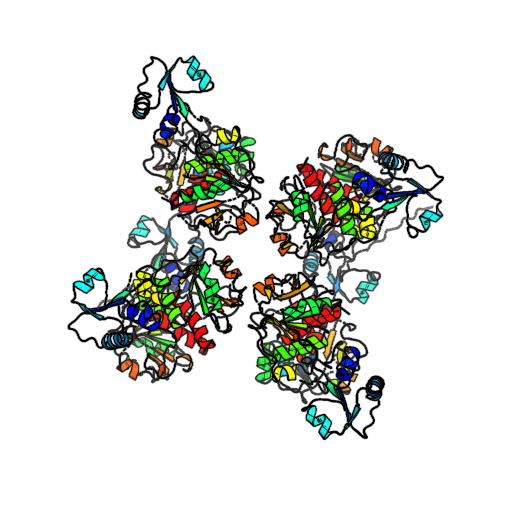 33.657 1.00 59.97 223 SER A N 1
ATOM 1697 C CA . SER A 1 233 ? 17.791 57.185 34.317 1.00 56.55 223 SER A CA 1
ATOM 1698 C C . SER A 1 233 ? 18.289 58.482 33.698 1.00 53.61 223 SER A C 1
ATOM 1699 O O . SER A 1 233 ? 19.488 58.639 33.483 1.00 50.02 223 SER A O 1
ATOM 1702 N N . SER A 1 234 ? 17.362 59.392 33.394 1.00 53.73 224 SER A N 1
ATOM 1703 C CA . SER A 1 234 ? 17.708 60.711 32.839 1.00 53.81 224 SER A CA 1
ATOM 1704 C C . SER A 1 234 ? 16.826 61.736 33.549 1.00 50.92 224 SER A C 1
ATOM 1705 O O . SER A 1 234 ? 15.899 61.360 34.267 1.00 52.22 224 SER A O 1
ATOM 1708 N N . LEU A 1 235 ? 17.107 63.022 33.344 1.00 45.57 225 LEU A N 1
ATOM 1709 C CA . LEU A 1 235 ? 16.354 64.076 33.999 1.00 39.41 225 LEU A CA 1
ATOM 1710 C C . LEU A 1 235 ? 15.921 65.191 33.040 1.00 39.19 225 LEU A C 1
ATOM 1711 O O . LEU A 1 235 ? 16.667 65.598 32.152 1.00 39.29 225 LEU A O 1
ATOM 1716 N N . ASN A 1 236 ? 14.692 65.657 33.214 1.00 37.06 226 ASN A N 1
ATOM 1717 C CA . ASN A 1 236 ? 14.136 66.743 32.408 1.00 38.72 226 ASN A CA 1
ATOM 1718 C C . ASN A 1 236 ? 15.016 67.993 32.630 1.00 37.93 226 ASN A C 1
ATOM 1719 O O . ASN A 1 236 ? 15.646 68.120 33.685 1.00 40.13 226 ASN A O 1
ATOM 1724 N N . VAL A 1 237 ? 15.042 68.926 31.679 1.00 34.52 227 VAL A N 1
ATOM 1725 C CA . VAL A 1 237 ? 15.899 70.106 31.834 1.00 33.27 227 VAL A CA 1
ATOM 1726 C C . VAL A 1 237 ? 15.503 71.044 32.982 1.00 33.46 227 VAL A C 1
ATOM 1727 O O . VAL A 1 237 ? 16.347 71.419 33.812 1.00 30.90 227 VAL A O 1
ATOM 1731 N N . SER A 1 238 ? 14.227 71.400 33.062 1.00 32.48 228 SER A N 1
ATOM 1732 C CA . SER A 1 238 ? 13.806 72.303 34.118 1.00 33.21 228 SER A CA 1
ATOM 1733 C C . SER A 1 238 ? 13.877 71.685 35.514 1.00 29.44 228 SER A C 1
ATOM 1734 O O . SER A 1 238 ? 13.878 72.406 36.508 1.00 33.66 228 SER A O 1
ATOM 1737 N N . VAL A 1 239 ? 13.953 70.362 35.595 1.00 27.82 229 VAL A N 1
ATOM 1738 C CA . VAL A 1 239 ? 14.069 69.702 36.891 1.00 26.58 229 VAL A CA 1
ATOM 1739 C C . VAL A 1 239 ? 15.560 69.656 37.249 1.00 29.02 229 VAL A C 1
ATOM 1740 O O . VAL A 1 239 ? 15.941 69.822 38.400 1.00 25.52 229 VAL A O 1
ATOM 1744 N N . ALA A 1 240 ? 16.397 69.432 36.238 1.00 29.37 230 ALA A N 1
ATOM 1745 C CA . ALA A 1 240 ? 17.835 69.399 36.427 1.00 26.43 230 ALA A CA 1
ATOM 1746 C C . ALA A 1 240 ? 18.274 70.796 36.913 1.00 24.02 230 ALA A C 1
ATOM 1747 O O . ALA A 1 240 ? 19.021 70.935 37.878 1.00 21.97 230 ALA A O 1
ATOM 1749 N N . THR A 1 241 ? 17.799 71.823 36.227 1.00 22.06 231 THR A N 1
ATOM 1750 C CA . THR A 1 241 ? 18.101 73.198 36.594 1.00 23.50 231 THR A CA 1
ATOM 1751 C C . THR A 1 241 ? 17.751 73.423 38.065 1.00 25.41 231 THR A C 1
ATOM 1752 O O . THR A 1 241 ? 18.580 73.904 38.833 1.00 25.28 231 THR A O 1
ATOM 1756 N N . GLY A 1 242 ? 16.521 73.069 38.452 1.00 27.72 232 GLY A N 1
ATOM 1757 C CA . GLY A 1 242 ? 16.099 73.242 39.834 1.00 23.47 232 GLY A CA 1
ATOM 1758 C C . GLY A 1 242 ? 17.013 72.549 40.835 1.00 26.49 232 GLY A C 1
ATOM 1759 O O . GLY A 1 242 ? 17.459 73.160 41.811 1.00 27.54 232 GLY A O 1
ATOM 1760 N N . ILE A 1 243 ? 17.291 71.268 40.599 1.00 24.89 233 ILE A N 1
ATOM 1761 C CA . ILE A 1 243 ? 18.140 70.469 41.481 1.00 26.86 233 ILE A CA 1
ATOM 1762 C C . ILE A 1 243 ? 19.537 71.102 41.644 1.00 28.94 233 ILE A C 1
ATOM 1763 O O . ILE A 1 243 ? 20.127 71.085 42.725 1.00 30.74 233 ILE A O 1
ATOM 1768 N N . CYS A 1 244 ? 20.067 71.650 40.562 1.00 26.69 234 CYS A N 1
ATOM 1769 C CA . CYS A 1 244 ? 21.366 72.277 40.623 1.00 28.00 234 CYS A CA 1
ATOM 1770 C C . CYS A 1 244 ? 21.297 73.605 41.348 1.00 28.90 234 CYS A C 1
ATOM 1771 O O . CYS A 1 244 ? 22.107 73.885 42.244 1.00 31.47 234 CYS A O 1
ATOM 1774 N N . LEU A 1 245 ? 20.317 74.417 40.977 1.00 24.18 235 LEU A N 1
ATOM 1775 C CA . LEU A 1 245 ? 20.143 75.710 41.593 1.00 21.98 235 LEU A CA 1
ATOM 1776 C C . LEU A 1 245 ? 19.952 75.578 43.113 1.00 25.26 235 LEU A C 1
ATOM 1777 O O . LEU A 1 245 ? 20.576 76.307 43.902 1.00 26.56 235 LEU A O 1
ATOM 1782 N N . PHE A 1 246 ? 19.090 74.665 43.547 1.00 24.34 236 PHE A N 1
ATOM 1783 C CA . PHE A 1 246 ? 18.878 74.542 44.986 1.00 24.69 236 PHE A CA 1
ATOM 1784 C C . PHE A 1 246 ? 20.026 73.902 45.749 1.00 24.56 236 PHE A C 1
ATOM 1785 O O . PHE A 1 246 ? 20.166 74.119 46.951 1.00 26.28 236 PHE A O 1
ATOM 1793 N N . GLU A 1 247 ? 20.854 73.120 45.069 1.00 25.00 237 GLU A N 1
ATOM 1794 C CA . GLU A 1 247 ? 22.034 72.595 45.737 1.00 28.32 237 GLU A CA 1
ATOM 1795 C C . GLU A 1 247 ? 22.882 73.857 46.101 1.00 31.02 237 GLU A C 1
ATOM 1796 O O . GLU A 1 247 ? 23.458 73.959 47.192 1.00 29.10 237 GLU A O 1
ATOM 1802 N N . ALA A 1 248 ? 22.932 74.817 45.180 1.00 31.35 238 ALA A N 1
ATOM 1803 C CA . ALA A 1 248 ? 23.652 76.069 45.420 1.00 33.74 238 ALA A CA 1
ATOM 1804 C C . ALA A 1 248 ? 22.989 76.796 46.593 1.00 34.59 238 ALA A C 1
ATOM 1805 O O . ALA A 1 248 ? 23.666 77.191 47.560 1.00 35.19 238 ALA A O 1
ATOM 1807 N N . VAL A 1 249 ? 21.667 76.965 46.502 1.00 32.34 239 VAL A N 1
ATOM 1808 C CA . VAL A 1 249 ? 20.904 77.644 47.551 1.00 32.42 239 VAL A CA 1
ATOM 1809 C C . VAL A 1 249 ? 21.244 77.029 48.901 1.00 34.01 239 VAL A C 1
ATOM 1810 O O . VAL A 1 249 ? 21.369 77.719 49.918 1.00 34.56 239 VAL A O 1
ATOM 1814 N N . ARG A 1 250 ? 21.400 75.717 48.901 1.00 31.65 240 ARG A N 1
ATOM 1815 C CA . ARG A 1 250 ? 21.727 75.025 50.119 1.00 31.48 240 ARG A CA 1
ATOM 1816 C C . ARG A 1 250 ? 23.122 75.433 50.639 1.00 34.48 240 ARG A C 1
ATOM 1817 O O . ARG A 1 250 ? 23.280 75.833 51.793 1.00 32.76 240 ARG A O 1
ATOM 1825 N N . GLN A 1 251 ? 24.132 75.348 49.782 1.00 34.37 241 GLN A N 1
ATOM 1826 C CA . GLN A 1 251 ? 25.484 75.687 50.186 1.00 35.24 241 GLN A CA 1
ATOM 1827 C C . GLN A 1 251 ? 25.678 77.159 50.452 1.00 40.68 241 GLN A C 1
ATOM 1828 O O . GLN A 1 251 ? 26.609 77.549 51.167 1.00 41.53 241 GLN A O 1
ATOM 1834 N N . ARG A 1 252 ? 24.797 77.976 49.882 1.00 42.73 242 ARG A N 1
ATOM 1835 C CA . ARG A 1 252 ? 24.885 79.424 50.047 1.00 43.83 242 ARG A CA 1
ATOM 1836 C C . ARG A 1 252 ? 24.129 79.954 51.248 1.00 44.96 242 ARG A C 1
ATOM 1837 O O . ARG A 1 252 ? 24.044 81.163 51.444 1.00 42.97 242 ARG A O 1
ATOM 1845 N N . SER A 1 253 ? 23.568 79.061 52.047 1.00 45.76 243 SER A N 1
ATOM 1846 C CA . SER A 1 253 ? 22.827 79.514 53.204 1.00 50.43 243 SER A CA 1
ATOM 1847 C C . SER A 1 253 ? 23.510 79.121 54.518 1.00 51.08 243 SER A C 1
ATOM 1848 O O . SER A 1 253 ? 22.786 78.785 55.481 1.00 51.44 243 SER A O 1
ATOM 1852 N N . HIS B 1 10 ? 52.493 102.657 62.662 1.00 114.63 -1 HIS B N 1
ATOM 1853 C CA . HIS B 1 10 ? 53.492 101.551 62.626 1.00 114.80 -1 HIS B CA 1
ATOM 1854 C C . HIS B 1 10 ? 53.417 100.680 63.865 1.00 114.84 -1 HIS B C 1
ATOM 1855 O O . HIS B 1 10 ? 53.085 101.151 64.955 1.00 114.38 -1 HIS B O 1
ATOM 1870 N N . SER B 1 12 ? 55.177 96.637 65.500 1.00 107.32 2 SER B N 1
ATOM 1871 C CA . SER B 1 12 ? 56.437 95.942 65.694 1.00 103.42 2 SER B CA 1
ATOM 1872 C C . SER B 1 12 ? 56.209 94.451 65.891 1.00 101.13 2 SER B C 1
ATOM 1873 O O . SER B 1 12 ? 55.649 94.012 66.899 1.00 99.82 2 SER B O 1
ATOM 1876 N N . GLU B 1 13 ? 56.647 93.683 64.901 1.00 98.37 3 GLU B N 1
ATOM 1877 C CA . GLU B 1 13 ? 56.524 92.235 64.908 1.00 95.44 3 GLU B CA 1
ATOM 1878 C C . GLU B 1 13 ? 57.524 91.691 65.932 1.00 95.07 3 GLU B C 1
ATOM 1879 O O . GLU B 1 13 ? 58.653 91.339 65.590 1.00 95.37 3 GLU B O 1
ATOM 1893 N N . ILE B 1 15 ? 59.466 89.294 68.416 1.00 82.75 5 ILE B N 1
ATOM 1894 C CA . ILE B 1 15 ? 59.887 87.894 68.434 1.00 78.89 5 ILE B CA 1
ATOM 1895 C C . ILE B 1 15 ? 60.591 87.523 69.757 1.00 78.53 5 ILE B C 1
ATOM 1896 O O . ILE B 1 15 ? 61.179 88.376 70.430 1.00 77.65 5 ILE B O 1
ATOM 1901 N N . TYR B 1 16 ? 60.527 86.249 70.128 1.00 75.40 6 TYR B N 1
ATOM 1902 C CA . TYR B 1 16 ? 61.174 85.779 71.348 1.00 72.60 6 TYR B CA 1
ATOM 1903 C C . TYR B 1 16 ? 62.017 84.562 70.997 1.00 72.13 6 TYR B C 1
ATOM 1904 O O . TYR B 1 16 ? 62.091 84.179 69.832 1.00 75.14 6 TYR B O 1
ATOM 1913 N N . GLY B 1 17 ? 62.663 83.961 71.987 1.00 70.07 7 GLY B N 1
ATOM 1914 C CA . GLY B 1 17 ? 63.470 82.789 71.714 1.00 67.83 7 GLY B CA 1
ATOM 1915 C C . GLY B 1 17 ? 64.845 83.100 71.162 1.00 66.63 7 GLY B C 1
ATOM 1916 O O . GLY B 1 17 ? 65.122 84.208 70.703 1.00 66.48 7 GLY B O 1
ATOM 1917 N N . ILE B 1 18 ? 65.715 82.100 71.207 1.00 66.91 8 ILE B N 1
ATOM 1918 C CA . ILE B 1 18 ? 67.079 82.245 70.727 1.00 65.64 8 ILE B CA 1
ATOM 1919 C C . ILE B 1 18 ? 67.148 82.175 69.203 1.00 65.74 8 ILE B C 1
ATOM 1920 O O . ILE B 1 18 ? 67.759 83.033 68.553 1.00 66.44 8 ILE B O 1
ATOM 1925 N N . HIS B 1 19 ? 66.517 81.151 68.640 1.00 65.34 9 HIS B N 1
ATOM 1926 C CA . HIS B 1 19 ? 66.482 80.961 67.198 1.00 61.74 9 HIS B CA 1
ATOM 1927 C C . HIS B 1 19 ? 65.941 82.206 66.484 1.00 57.75 9 HIS B C 1
ATOM 1928 O O . HIS B 1 19 ? 66.605 82.769 65.604 1.00 52.78 9 HIS B O 1
ATOM 1935 N N . ALA B 1 20 ? 64.738 82.631 66.865 1.00 54.41 10 ALA B N 1
ATOM 1936 C CA . ALA B 1 20 ? 64.117 83.794 66.245 1.00 57.10 10 ALA B CA 1
ATOM 1937 C C . ALA B 1 20 ? 65.038 85.033 66.231 1.00 58.96 10 ALA B C 1
ATOM 1938 O O . ALA B 1 20 ? 65.125 85.743 65.223 1.00 57.87 10 ALA B O 1
ATOM 1940 N N . VAL B 1 21 ? 65.724 85.301 67.341 1.00 58.03 11 VAL B N 1
ATOM 1941 C CA . VAL B 1 21 ? 66.622 86.453 67.395 1.00 57.64 11 VAL B CA 1
ATOM 1942 C C . VAL B 1 21 ? 67.688 86.306 66.286 1.00 59.24 11 VAL B C 1
ATOM 1943 O O . VAL B 1 21 ? 67.903 87.224 65.478 1.00 53.07 11 VAL B O 1
ATOM 1947 N N . GLN B 1 22 ? 68.320 85.131 66.242 1.00 61.41 12 GLN B N 1
ATOM 1948 C CA . GLN B 1 22 ? 69.356 84.830 65.253 1.00 63.56 12 GLN B CA 1
ATOM 1949 C C . GLN B 1 22 ? 68.841 84.890 63.806 1.00 64.08 12 GLN B C 1
ATOM 1950 O O . GLN B 1 22 ? 69.485 85.489 62.931 1.00 62.25 12 GLN B O 1
ATOM 1956 N N . ALA B 1 23 ? 67.676 84.293 63.555 1.00 64.61 13 ALA B N 1
ATOM 1957 C CA . ALA B 1 23 ? 67.111 84.306 62.203 1.00 63.43 13 ALA B CA 1
ATOM 1958 C C . ALA B 1 23 ? 66.677 85.709 61.824 1.00 62.13 13 ALA B C 1
ATOM 1959 O O . ALA B 1 23 ? 65.820 85.895 60.963 1.00 62.05 13 ALA B O 1
ATOM 1961 N N . LEU B 1 24 ? 67.271 86.705 62.461 1.00 62.85 14 LEU B N 1
ATOM 1962 C CA . LEU B 1 24 ? 66.898 88.067 62.133 1.00 64.83 14 LEU B CA 1
ATOM 1963 C C . LEU B 1 24 ? 68.146 88.920 62.101 1.00 64.53 14 LEU B C 1
ATOM 1964 O O . LEU B 1 24 ? 68.277 89.809 61.268 1.00 65.73 14 LEU B O 1
ATOM 1969 N N . LEU B 1 25 ? 69.076 88.639 63.001 1.00 65.92 15 LEU B N 1
ATOM 1970 C CA . LEU B 1 25 ? 70.313 89.405 63.035 1.00 68.24 15 LEU B CA 1
ATOM 1971 C C . LEU B 1 25 ? 71.142 89.147 61.776 1.00 69.46 15 LEU B C 1
ATOM 1972 O O . LEU B 1 25 ? 71.866 90.029 61.300 1.00 67.67 15 LEU B O 1
ATOM 1977 N N . GLU B 1 26 ? 71.027 87.934 61.242 1.00 72.70 16 GLU B N 1
ATOM 1978 C CA . GLU B 1 26 ? 71.764 87.547 60.041 1.00 76.80 16 GLU B CA 1
ATOM 1979 C C . GLU B 1 26 ? 70.857 87.551 58.825 1.00 78.50 16 GLU B C 1
ATOM 1980 O O . GLU B 1 26 ? 71.298 87.262 57.712 1.00 80.35 16 GLU B O 1
ATOM 1986 N N . ARG B 1 27 ? 69.589 87.876 59.044 1.00 79.49 17 ARG B N 1
ATOM 1987 C CA . ARG B 1 27 ? 68.627 87.915 57.962 1.00 78.96 17 ARG B CA 1
ATOM 1988 C C . ARG B 1 27 ? 68.163 89.345 57.670 1.00 77.98 17 ARG B C 1
ATOM 1989 O O . ARG B 1 27 ? 67.993 89.717 56.516 1.00 79.32 17 ARG B O 1
ATOM 1997 N N . ALA B 1 28 ? 67.977 90.154 58.708 1.00 76.22 18 ALA B N 1
ATOM 1998 C CA . ALA B 1 28 ? 67.538 91.539 58.524 1.00 75.77 18 ALA B CA 1
ATOM 1999 C C . ALA B 1 28 ? 67.547 92.318 59.847 1.00 76.14 18 ALA B C 1
ATOM 2000 O O . ALA B 1 28 ? 66.497 92.728 60.357 1.00 77.36 18 ALA B O 1
ATOM 2002 N N . PRO B 1 29 ? 68.743 92.558 60.405 1.00 73.97 19 PRO B N 1
ATOM 2003 C CA . PRO B 1 29 ? 68.906 93.282 61.671 1.00 70.93 19 PRO B CA 1
ATOM 2004 C C . PRO B 1 29 ? 68.386 94.721 61.741 1.00 69.19 19 PRO B C 1
ATOM 2005 O O . PRO B 1 29 ? 68.061 95.196 62.830 1.00 67.78 19 PRO B O 1
ATOM 2009 N N . GLU B 1 30 ? 68.302 95.406 60.599 1.00 65.79 20 GLU B N 1
ATOM 2010 C CA . GLU B 1 30 ? 67.818 96.788 60.550 1.00 63.88 20 GLU B CA 1
ATOM 2011 C C . GLU B 1 30 ? 66.421 96.892 61.142 1.00 62.76 20 GLU B C 1
ATOM 2012 O O . GLU B 1 30 ? 66.035 97.922 61.683 1.00 64.01 20 GLU B O 1
ATOM 2018 N N . ARG B 1 31 ? 65.657 95.821 61.015 1.00 61.91 21 ARG B N 1
ATOM 2019 C CA . ARG B 1 31 ? 64.303 95.799 61.527 1.00 63.10 21 ARG B CA 1
ATOM 2020 C C . ARG B 1 31 ? 64.229 95.794 63.062 1.00 62.08 21 ARG B C 1
ATOM 2021 O O . ARG B 1 31 ? 63.161 96.033 63.624 1.00 63.46 21 ARG B O 1
ATOM 2029 N N . PHE B 1 32 ? 65.343 95.527 63.745 1.00 58.24 22 PHE B N 1
ATOM 2030 C CA . PHE B 1 32 ? 65.324 95.511 65.213 1.00 56.70 22 PHE B CA 1
ATOM 2031 C C . PHE B 1 32 ? 65.092 96.897 65.778 1.00 54.01 22 PHE B C 1
ATOM 2032 O O . PHE B 1 32 ? 65.515 97.887 65.199 1.00 51.43 22 PHE B O 1
ATOM 2040 N N . GLN B 1 33 ? 64.448 96.950 66.935 1.00 53.19 23 GLN B N 1
ATOM 2041 C CA . GLN B 1 33 ? 64.161 98.218 67.572 1.00 53.07 23 GLN B CA 1
ATOM 2042 C C . GLN B 1 33 ? 64.427 98.217 69.094 1.00 50.95 23 GLN B C 1
ATOM 2043 O O . GLN B 1 33 ? 64.859 99.229 69.648 1.00 43.07 23 GLN B O 1
ATOM 2049 N N . GLU B 1 34 ? 64.185 97.091 69.767 1.00 50.20 24 GLU B N 1
ATOM 2050 C CA . GLU B 1 34 ? 64.413 97.030 71.214 1.00 51.14 24 GLU B CA 1
ATOM 2051 C C . GLU B 1 34 ? 64.418 95.618 71.759 1.00 52.37 24 GLU B C 1
ATOM 2052 O O . GLU B 1 34 ? 63.422 94.906 71.673 1.00 56.07 24 GLU B O 1
ATOM 2058 N N . VAL B 1 35 ? 65.542 95.221 72.345 1.00 54.42 25 VAL B N 1
ATOM 2059 C CA . VAL B 1 35 ? 65.690 93.882 72.919 1.00 53.02 25 VAL B CA 1
ATOM 2060 C C . VAL B 1 35 ? 65.646 93.912 74.469 1.00 56.38 25 VAL B C 1
ATOM 2061 O O . VAL B 1 35 ? 66.171 94.837 75.122 1.00 53.71 25 VAL B O 1
ATOM 2065 N N . PHE B 1 36 ? 64.996 92.903 75.047 1.00 58.11 26 PHE B N 1
ATOM 2066 C CA . PHE B 1 36 ? 64.890 92.783 76.498 1.00 59.49 26 PHE B CA 1
ATOM 2067 C C . PHE B 1 36 ? 65.517 91.461 76.952 1.00 59.88 26 PHE B C 1
ATOM 2068 O O . PHE B 1 36 ? 65.292 90.418 76.329 1.00 62.02 26 PHE B O 1
ATOM 2076 N N . ILE B 1 37 ? 66.312 91.506 78.022 1.00 55.92 27 ILE B N 1
ATOM 2077 C CA . ILE B 1 37 ? 66.942 90.302 78.549 1.00 50.34 27 ILE B CA 1
ATOM 2078 C C . ILE B 1 37 ? 66.729 90.208 80.056 1.00 53.57 27 ILE B C 1
ATOM 2079 O O . ILE B 1 37 ? 66.278 91.171 80.692 1.00 53.14 27 ILE B O 1
ATOM 2084 N N . LEU B 1 38 ? 67.049 89.033 80.602 1.00 54.37 28 LEU B N 1
ATOM 2085 C CA . LEU B 1 38 ? 66.955 88.736 82.032 1.00 57.49 28 LEU B CA 1
ATOM 2086 C C . LEU B 1 38 ? 67.922 89.624 82.819 1.00 56.55 28 LEU B C 1
ATOM 2087 O O . LEU B 1 38 ? 69.138 89.417 82.772 1.00 54.46 28 LEU B O 1
ATOM 2092 N N . LYS B 1 39 ? 67.386 90.594 83.556 1.00 56.22 29 LYS B N 1
ATOM 2093 C CA . LYS B 1 39 ? 68.227 91.508 84.328 1.00 60.10 29 LYS B CA 1
ATOM 2094 C C . LYS B 1 39 ? 69.128 90.897 85.402 1.00 61.44 29 LYS B C 1
ATOM 2095 O O . LYS B 1 39 ? 68.647 90.465 86.453 1.00 61.11 29 LYS B O 1
ATOM 2101 N N . GLY B 1 40 ? 70.434 90.886 85.136 1.00 61.56 30 GLY B N 1
ATOM 2102 C CA . GLY B 1 40 ? 71.397 90.378 86.100 1.00 63.23 30 GLY B CA 1
ATOM 2103 C C . GLY B 1 40 ? 71.701 88.894 86.091 1.00 66.13 30 GLY B C 1
ATOM 2104 O O . GLY B 1 40 ? 72.357 88.389 86.999 1.00 66.68 30 GLY B O 1
ATOM 2105 N N . ARG B 1 41 ? 71.244 88.181 85.073 1.00 67.99 31 ARG B N 1
ATOM 2106 C CA . ARG B 1 41 ? 71.499 86.755 85.020 1.00 69.28 31 ARG B CA 1
ATOM 2107 C C . ARG B 1 41 ? 72.400 86.368 83.842 1.00 69.86 31 ARG B C 1
ATOM 2108 O O . ARG B 1 41 ? 72.121 86.703 82.685 1.00 69.60 31 ARG B O 1
ATOM 2116 N N . GLU B 1 42 ? 73.495 85.677 84.160 1.00 69.49 32 GLU B N 1
ATOM 2117 C CA . GLU B 1 42 ? 74.454 85.229 83.158 1.00 69.31 32 GLU B CA 1
ATOM 2118 C C . GLU B 1 42 ? 73.850 84.169 82.269 1.00 66.79 32 GLU B C 1
ATOM 2119 O O . GLU B 1 42 ? 73.135 83.291 82.736 1.00 68.36 32 GLU B O 1
ATOM 2125 N N . ASP B 1 43 ? 74.160 84.252 80.984 1.00 65.50 33 ASP B N 1
ATOM 2126 C CA . ASP B 1 43 ? 73.674 83.291 80.004 1.00 62.65 33 ASP B CA 1
ATOM 2127 C C . ASP B 1 43 ? 74.679 83.332 78.855 1.00 61.52 33 ASP B C 1
ATOM 2128 O O . ASP B 1 43 ? 74.626 84.221 78.006 1.00 59.76 33 ASP B O 1
ATOM 2133 N N . LYS B 1 44 ? 75.609 82.378 78.854 1.00 62.02 34 LYS B N 1
ATOM 2134 C CA . LYS B 1 44 ? 76.656 82.297 77.833 1.00 63.51 34 LYS B CA 1
ATOM 2135 C C . LYS B 1 44 ? 76.119 82.149 76.412 1.00 61.93 34 LYS B C 1
ATOM 2136 O O . LYS B 1 44 ? 76.783 82.512 75.441 1.00 59.40 34 LYS B O 1
ATOM 2142 N N . ARG B 1 45 ? 74.917 81.604 76.299 1.00 62.67 35 ARG B N 1
ATOM 2143 C CA . ARG B 1 45 ? 74.296 81.383 75.006 1.00 65.45 35 ARG B CA 1
ATOM 2144 C C . ARG B 1 45 ? 73.764 82.706 74.458 1.00 66.51 35 ARG B C 1
ATOM 2145 O O . ARG B 1 45 ? 73.843 82.968 73.252 1.00 68.02 35 ARG B O 1
ATOM 2153 N N . LEU B 1 46 ? 73.240 83.549 75.346 1.00 64.53 36 LEU B N 1
ATOM 2154 C CA . LEU B 1 46 ? 72.699 84.841 74.934 1.00 63.24 36 LEU B CA 1
ATOM 2155 C C . LEU B 1 46 ? 73.787 85.873 74.625 1.00 63.81 36 LEU B C 1
ATOM 2156 O O . LEU B 1 46 ? 73.581 86.770 73.806 1.00 64.35 36 LEU B O 1
ATOM 2161 N N . LEU B 1 47 ? 74.948 85.736 75.257 1.00 62.52 37 LEU B N 1
ATOM 2162 C CA . LEU B 1 47 ? 76.028 86.691 75.059 1.00 64.04 37 LEU B CA 1
ATOM 2163 C C . LEU B 1 47 ? 76.401 86.943 73.591 1.00 66.15 37 LEU B C 1
ATOM 2164 O O . LEU B 1 47 ? 76.345 88.088 73.131 1.00 64.92 37 LEU B O 1
ATOM 2169 N N . PRO B 1 48 ? 76.791 85.893 72.834 1.00 67.71 38 PRO B N 1
ATOM 2170 C CA . PRO B 1 48 ? 77.155 86.090 71.423 1.00 67.80 38 PRO B CA 1
ATOM 2171 C C . PRO B 1 48 ? 75.878 86.227 70.614 1.00 68.13 38 PRO B C 1
ATOM 2172 O O . PRO B 1 48 ? 75.579 85.398 69.741 1.00 67.42 38 PRO B O 1
ATOM 2176 N N . LEU B 1 49 ? 75.133 87.280 70.938 1.00 65.99 39 LEU B N 1
ATOM 2177 C CA . LEU B 1 49 ? 73.855 87.594 70.319 1.00 64.00 39 LEU B CA 1
ATOM 2178 C C . LEU B 1 49 ? 73.539 88.991 70.833 1.00 63.69 39 LEU B C 1
ATOM 2179 O O . LEU B 1 49 ? 73.115 89.865 70.079 1.00 62.73 39 LEU B O 1
ATOM 2184 N N . ILE B 1 50 ? 73.771 89.189 72.131 1.00 63.28 40 ILE B N 1
ATOM 2185 C CA . ILE B 1 50 ? 73.550 90.474 72.796 1.00 62.07 40 ILE B CA 1
ATOM 2186 C C . ILE B 1 50 ? 74.651 91.458 72.349 1.00 61.66 40 ILE B C 1
ATOM 2187 O O . ILE B 1 50 ? 74.433 92.672 72.288 1.00 61.11 40 ILE B O 1
ATOM 2192 N N . HIS B 1 51 ? 75.822 90.922 72.012 1.00 59.96 41 HIS B N 1
ATOM 2193 C CA . HIS B 1 51 ? 76.936 91.741 71.546 1.00 60.89 41 HIS B CA 1
ATOM 2194 C C . HIS B 1 51 ? 76.711 92.216 70.110 1.00 62.51 41 HIS B C 1
ATOM 2195 O O . HIS B 1 51 ? 77.041 93.356 69.771 1.00 64.39 41 HIS B O 1
ATOM 2202 N N . ALA B 1 52 ? 76.158 91.340 69.271 1.00 61.81 42 ALA B N 1
ATOM 2203 C CA . ALA B 1 52 ? 75.875 91.682 67.886 1.00 62.24 42 ALA B CA 1
ATOM 2204 C C . ALA B 1 52 ? 74.813 92.789 67.837 1.00 62.73 42 ALA B C 1
ATOM 2205 O O . ALA B 1 52 ? 74.811 93.620 66.930 1.00 61.17 42 ALA B O 1
ATOM 2207 N N . LEU B 1 53 ? 73.924 92.796 68.831 1.00 64.18 43 LEU B N 1
ATOM 2208 C CA . LEU B 1 53 ? 72.848 93.790 68.927 1.00 65.58 43 LEU B CA 1
ATOM 2209 C C . LEU B 1 53 ? 73.333 95.145 69.472 1.00 66.03 43 LEU B C 1
ATOM 2210 O O . LEU B 1 53 ? 72.697 96.185 69.238 1.00 62.50 43 LEU B O 1
ATOM 2215 N N . GLU B 1 54 ? 74.452 95.125 70.200 1.00 66.85 44 GLU B N 1
ATOM 2216 C CA . GLU B 1 54 ? 75.048 96.344 70.755 1.00 66.26 44 GLU B CA 1
ATOM 2217 C C . GLU B 1 54 ? 75.951 96.956 69.676 1.00 66.19 44 GLU B C 1
ATOM 2218 O O . GLU B 1 54 ? 76.011 98.175 69.523 1.00 64.12 44 GLU B O 1
ATOM 2224 N N . SER B 1 55 ? 76.639 96.094 68.928 1.00 64.91 45 SER B N 1
ATOM 2225 C CA . SER B 1 55 ? 77.533 96.536 67.865 1.00 65.42 45 SER B CA 1
ATOM 2226 C C . SER B 1 55 ? 76.719 96.988 66.666 1.00 64.86 45 SER B C 1
ATOM 2227 O O . SER B 1 55 ? 77.265 97.242 65.585 1.00 65.40 45 SER B O 1
ATOM 2230 N N . GLN B 1 56 ? 75.408 97.076 66.867 1.00 62.94 46 GLN B N 1
ATOM 2231 C CA . GLN B 1 56 ? 74.477 97.477 65.821 1.00 61.82 46 GLN B CA 1
ATOM 2232 C C . GLN B 1 56 ? 73.587 98.625 66.281 1.00 58.54 46 GLN B C 1
ATOM 2233 O O . GLN B 1 56 ? 72.680 99.042 65.573 1.00 60.53 46 GLN B O 1
ATOM 2239 N N . GLY B 1 57 ? 73.841 99.121 67.479 1.00 54.64 47 GLY B N 1
ATOM 2240 C CA . GLY B 1 57 ? 73.052 100.216 67.997 1.00 51.49 47 GLY B CA 1
ATOM 2241 C C . GLY B 1 57 ? 71.686 99.869 68.566 1.00 52.06 47 GLY B C 1
ATOM 2242 O O . GLY B 1 57 ? 70.968 100.771 69.002 1.00 52.56 47 GLY B O 1
ATOM 2243 N N . VAL B 1 58 ? 71.317 98.589 68.590 1.00 49.94 48 VAL B N 1
ATOM 2244 C CA . VAL B 1 58 ? 70.015 98.207 69.118 1.00 45.75 48 VAL B CA 1
ATOM 2245 C C . VAL B 1 58 ? 69.913 98.294 70.634 1.00 47.93 48 VAL B C 1
ATOM 2246 O O . VAL B 1 58 ? 70.492 97.476 71.354 1.00 48.42 48 VAL B O 1
ATOM 2250 N N . VAL B 1 59 ? 69.158 99.283 71.108 1.00 47.21 49 VAL B N 1
ATOM 2251 C CA . VAL B 1 59 ? 68.946 99.493 72.534 1.00 50.60 49 VAL B CA 1
ATOM 2252 C C . VAL B 1 59 ? 68.539 98.172 73.176 1.00 51.61 49 VAL B C 1
ATOM 2253 O O . VAL B 1 59 ? 67.692 97.451 72.638 1.00 50.66 49 VAL B O 1
ATOM 2257 N N . ILE B 1 60 ? 69.140 97.852 74.318 1.00 49.54 50 ILE B N 1
ATOM 2258 C CA . ILE B 1 60 ? 68.790 96.626 75.028 1.00 48.59 50 ILE B CA 1
ATOM 2259 C C . ILE B 1 60 ? 68.429 96.997 76.458 1.00 49.77 50 ILE B C 1
ATOM 2260 O O . ILE B 1 60 ? 69.198 97.664 77.156 1.00 50.03 50 ILE B O 1
ATOM 2265 N N . GLN B 1 61 ? 67.249 96.580 76.889 1.00 49.08 51 GLN B N 1
ATOM 2266 C CA . GLN B 1 61 ? 66.812 96.876 78.241 1.00 50.68 51 GLN B CA 1
ATOM 2267 C C . GLN B 1 61 ? 66.965 95.642 79.163 1.00 52.22 51 GLN B C 1
ATOM 2268 O O . GLN B 1 61 ? 66.796 94.497 78.716 1.00 53.71 51 GLN B O 1
ATOM 2274 N N . LEU B 1 62 ? 67.316 95.878 80.429 1.00 50.26 52 LEU B N 1
ATOM 2275 C CA . LEU B 1 62 ? 67.438 94.802 81.413 1.00 50.12 52 LEU B CA 1
ATOM 2276 C C . LEU B 1 62 ? 66.079 94.771 82.079 1.00 50.32 52 LEU B C 1
ATOM 2277 O O . LEU B 1 62 ? 65.606 95.806 82.537 1.00 52.19 52 LEU B O 1
ATOM 2282 N N . ALA B 1 63 ? 65.448 93.603 82.145 1.00 52.39 53 ALA B N 1
ATOM 2283 C CA . ALA B 1 63 ? 64.125 93.518 82.758 1.00 53.57 53 ALA B CA 1
ATOM 2284 C C . ALA B 1 63 ? 63.893 92.283 83.628 1.00 55.63 53 ALA B C 1
ATOM 2285 O O . ALA B 1 63 ? 64.688 91.332 83.616 1.00 55.88 53 ALA B O 1
ATOM 2287 N N . ASN B 1 64 ? 62.782 92.316 84.372 1.00 57.51 54 ASN B N 1
ATOM 2288 C CA . ASN B 1 64 ? 62.350 91.232 85.270 1.00 59.35 54 ASN B CA 1
ATOM 2289 C C . ASN B 1 64 ? 61.803 90.023 84.511 1.00 59.32 54 ASN B C 1
ATOM 2290 O O . ASN B 1 64 ? 61.406 90.130 83.350 1.00 60.31 54 ASN B O 1
ATOM 2295 N N . ARG B 1 65 ? 61.756 88.876 85.179 1.00 60.23 55 ARG B N 1
ATOM 2296 C CA . ARG B 1 65 ? 61.234 87.673 84.546 1.00 63.58 55 ARG B CA 1
ATOM 2297 C C . ARG B 1 65 ? 59.753 87.920 84.252 1.00 62.97 55 ARG B C 1
ATOM 2298 O O . ARG B 1 65 ? 59.253 87.539 83.189 1.00 61.65 55 ARG B O 1
ATOM 2306 N N . GLN B 1 66 ? 59.062 88.579 85.182 1.00 62.46 56 GLN B N 1
ATOM 2307 C CA . GLN B 1 66 ? 57.646 88.878 85.000 1.00 62.81 56 GLN B CA 1
ATOM 2308 C C . GLN B 1 66 ? 57.424 89.647 83.702 1.00 62.93 56 GLN B C 1
ATOM 2309 O O . GLN B 1 66 ? 56.583 89.271 82.879 1.00 60.15 56 GLN B O 1
ATOM 2315 N N . TYR B 1 67 ? 58.178 90.732 83.532 1.00 62.63 57 TYR B N 1
ATOM 2316 C CA . TYR B 1 67 ? 58.072 91.557 82.337 1.00 60.55 57 TYR B CA 1
ATOM 2317 C C . TYR B 1 67 ? 58.162 90.712 81.068 1.00 60.91 57 TYR B C 1
ATOM 2318 O O . TYR B 1 67 ? 57.243 90.749 80.247 1.00 60.44 57 TYR B O 1
ATOM 2327 N N . LEU B 1 68 ? 59.262 89.963 80.905 1.00 60.73 58 LEU B N 1
ATOM 2328 C CA . LEU B 1 68 ? 59.462 89.112 79.716 1.00 61.19 58 LEU B CA 1
ATOM 2329 C C . LEU B 1 68 ? 58.339 88.093 79.518 1.00 60.73 58 LEU B C 1
ATOM 2330 O O . LEU B 1 68 ? 57.940 87.811 78.381 1.00 58.37 58 LEU B O 1
ATOM 2335 N N . ASP B 1 69 ? 57.845 87.538 80.624 1.00 59.49 59 ASP B N 1
ATOM 2336 C CA . ASP B 1 69 ? 56.762 86.563 80.561 1.00 61.50 59 ASP B CA 1
ATOM 2337 C C . ASP B 1 69 ? 55.463 87.174 80.030 1.00 59.86 59 ASP B C 1
ATOM 2338 O O . ASP B 1 69 ? 54.724 86.520 79.292 1.00 57.28 59 ASP B O 1
ATOM 2343 N N . GLU B 1 70 ? 55.191 88.424 80.394 1.00 60.34 60 GLU B N 1
ATOM 2344 C CA . GLU B 1 70 ? 53.975 89.091 79.940 1.00 62.20 60 GLU B CA 1
ATOM 2345 C C . GLU B 1 70 ? 54.051 89.575 78.495 1.00 61.61 60 GLU B C 1
ATOM 2346 O O . GLU B 1 70 ? 53.080 89.450 77.749 1.00 61.56 60 GLU B O 1
ATOM 2352 N N . LYS B 1 71 ? 55.196 90.120 78.094 1.00 61.76 61 LYS B N 1
ATOM 2353 C CA . LYS B 1 71 ? 55.346 90.616 76.728 1.00 64.05 61 LYS B CA 1
ATOM 2354 C C . LYS B 1 71 ? 55.706 89.538 75.705 1.00 64.65 61 LYS B C 1
ATOM 2355 O O . LYS B 1 71 ? 56.097 89.849 74.578 1.00 66.67 61 LYS B O 1
ATOM 2361 N N . SER B 1 72 ? 55.580 88.273 76.098 1.00 64.42 62 SER B N 1
ATOM 2362 C CA . SER B 1 72 ? 55.871 87.152 75.205 1.00 63.46 62 SER B CA 1
ATOM 2363 C C . SER B 1 72 ? 54.679 86.205 75.287 1.00 63.30 62 SER B C 1
ATOM 2364 O O . SER B 1 72 ? 54.595 85.216 74.557 1.00 60.29 62 SER B O 1
ATOM 2367 N N . ASP B 1 73 ? 53.762 86.532 76.195 1.00 64.25 63 ASP B N 1
ATOM 2368 C CA . ASP B 1 73 ? 52.559 85.738 76.426 1.00 64.72 63 ASP B CA 1
ATOM 2369 C C . ASP B 1 73 ? 52.878 84.314 76.896 1.00 63.12 63 ASP B C 1
ATOM 2370 O O . ASP B 1 73 ? 52.538 83.337 76.228 1.00 62.98 63 ASP B O 1
ATOM 2375 N N . GLY B 1 74 ? 53.528 84.215 78.054 1.00 61.33 64 GLY B N 1
ATOM 2376 C CA . GLY B 1 74 ? 53.892 82.922 78.604 1.00 58.67 64 GLY B CA 1
ATOM 2377 C C . GLY B 1 74 ? 54.617 82.076 77.580 1.00 58.39 64 GLY B C 1
ATOM 2378 O O . GLY B 1 74 ? 54.378 80.878 77.468 1.00 59.20 64 GLY B O 1
ATOM 2379 N N . ALA B 1 75 ? 55.494 82.708 76.811 1.00 58.26 65 ALA B N 1
ATOM 2380 C CA . ALA B 1 75 ? 56.263 82.000 75.796 1.00 56.68 65 ALA B CA 1
ATOM 2381 C C . ALA B 1 75 ? 57.588 81.553 76.396 1.00 56.25 65 ALA B C 1
ATOM 2382 O O . ALA B 1 75 ? 57.999 82.050 77.450 1.00 55.36 65 ALA B O 1
ATOM 2384 N N . VAL B 1 76 ? 58.244 80.601 75.741 1.00 54.75 66 VAL B N 1
ATOM 2385 C CA . VAL B 1 76 ? 59.540 80.142 76.214 1.00 56.01 66 VAL B CA 1
ATOM 2386 C C . VAL B 1 76 ? 60.520 81.104 75.566 1.00 55.55 66 VAL B C 1
ATOM 2387 O O . VAL B 1 76 ? 61.129 80.797 74.539 1.00 57.77 66 VAL B O 1
ATOM 2391 N N . HIS B 1 77 ? 60.657 82.284 76.162 1.00 55.45 67 HIS B N 1
ATOM 2392 C CA . HIS B 1 77 ? 61.529 83.310 75.608 1.00 55.56 67 HIS B CA 1
ATOM 2393 C C . HIS B 1 77 ? 63.020 83.055 75.776 1.00 56.55 67 HIS B C 1
ATOM 2394 O O . HIS B 1 77 ? 63.833 83.768 75.191 1.00 57.41 67 HIS B O 1
ATOM 2401 N N . GLN B 1 78 ? 63.376 82.040 76.566 1.00 57.81 68 GLN B N 1
ATOM 2402 C CA . GLN B 1 78 ? 64.785 81.681 76.811 1.00 58.95 68 GLN B CA 1
ATOM 2403 C C . GLN B 1 78 ? 65.698 82.859 77.230 1.00 58.66 68 GLN B C 1
ATOM 2404 O O . GLN B 1 78 ? 66.896 82.901 76.896 1.00 53.58 68 GLN B O 1
ATOM 2410 N N . GLY B 1 79 ? 65.121 83.809 77.963 1.00 58.59 69 GLY B N 1
ATOM 2411 C CA . GLY B 1 79 ? 65.878 84.951 78.431 1.00 60.25 69 GLY B CA 1
ATOM 2412 C C . GLY B 1 79 ? 66.037 86.092 77.440 1.00 61.68 69 GLY B C 1
ATOM 2413 O O . GLY B 1 79 ? 66.896 86.964 77.636 1.00 63.89 69 GLY B O 1
ATOM 2414 N N . ILE B 1 80 ? 65.233 86.101 76.378 1.00 58.80 70 ILE B N 1
ATOM 2415 C CA . ILE B 1 80 ? 65.340 87.175 75.396 1.00 55.45 70 ILE B CA 1
ATOM 2416 C C . ILE B 1 80 ? 64.098 87.391 74.532 1.00 53.89 70 ILE B C 1
ATOM 2417 O O . ILE B 1 80 ? 63.536 86.459 73.956 1.00 50.25 70 ILE B O 1
ATOM 2422 N N . ILE B 1 81 ? 63.660 88.645 74.495 1.00 54.98 71 ILE B N 1
ATOM 2423 C CA . ILE B 1 81 ? 62.522 89.061 73.684 1.00 55.28 71 ILE B CA 1
ATOM 2424 C C . ILE B 1 81 ? 62.964 90.333 72.970 1.00 56.30 71 ILE B C 1
ATOM 2425 O O . ILE B 1 81 ? 63.695 91.153 73.532 1.00 53.13 71 ILE B O 1
ATOM 2430 N N . ALA B 1 82 ? 62.541 90.477 71.717 1.00 60.44 72 ALA B N 1
ATOM 2431 C CA . ALA B 1 82 ? 62.896 91.644 70.907 1.00 61.69 72 ALA B CA 1
ATOM 2432 C C . ALA B 1 82 ? 61.686 92.223 70.152 1.00 61.46 72 ALA B C 1
ATOM 2433 O O . ALA B 1 82 ? 60.741 91.509 69.814 1.00 59.60 72 ALA B O 1
ATOM 2435 N N . ARG B 1 83 ? 61.721 93.525 69.900 1.00 62.30 73 ARG B N 1
ATOM 2436 C CA . ARG B 1 83 ? 60.641 94.191 69.180 1.00 63.51 73 ARG B CA 1
ATOM 2437 C C . ARG B 1 83 ? 61.200 94.594 67.819 1.00 62.49 73 ARG B C 1
ATOM 2438 O O . ARG B 1 83 ? 62.070 95.453 67.731 1.00 63.36 73 ARG B O 1
ATOM 2446 N N . VAL B 1 84 ? 60.715 93.952 66.764 1.00 64.10 74 VAL B N 1
ATOM 2447 C CA . VAL B 1 84 ? 61.197 94.219 65.414 1.00 66.44 74 VAL B CA 1
ATOM 2448 C C . VAL B 1 84 ? 60.181 95.017 64.616 1.00 69.06 74 VAL B C 1
ATOM 2449 O O . VAL B 1 84 ? 58.976 94.857 64.811 1.00 72.03 74 VAL B O 1
ATOM 2453 N N . LYS B 1 85 ? 60.657 95.881 63.724 1.00 68.94 75 LYS B N 1
ATOM 2454 C CA . LYS B 1 85 ? 59.744 96.690 62.931 1.00 69.12 75 LYS B CA 1
ATOM 2455 C C . LYS B 1 85 ? 59.154 95.814 61.842 1.00 70.51 75 LYS B C 1
ATOM 2456 O O . LYS B 1 85 ? 59.743 94.800 61.467 1.00 69.35 75 LYS B O 1
ATOM 2462 N N . PRO B 1 86 ? 57.976 96.197 61.322 1.00 72.41 76 PRO B N 1
ATOM 2463 C CA . PRO B 1 86 ? 57.279 95.456 60.268 1.00 72.72 76 PRO B CA 1
ATOM 2464 C C . PRO B 1 86 ? 57.946 95.502 58.904 1.00 72.16 76 PRO B C 1
ATOM 2465 O O . PRO B 1 86 ? 58.524 96.519 58.513 1.00 72.23 76 PRO B O 1
ATOM 2469 N N . GLY B 1 87 ? 57.876 94.379 58.194 1.00 73.16 77 GLY B N 1
ATOM 2470 C CA . GLY B 1 87 ? 58.441 94.312 56.862 1.00 71.47 77 GLY B CA 1
ATOM 2471 C C . GLY B 1 87 ? 57.532 95.158 55.997 1.00 72.19 77 GLY B C 1
ATOM 2472 O O . GLY B 1 87 ? 56.367 95.376 56.343 1.00 69.23 77 GLY B O 1
ATOM 2473 N N . ARG B 1 88 ? 58.042 95.646 54.876 1.00 74.30 78 ARG B N 1
ATOM 2474 C CA . ARG B 1 88 ? 57.224 96.478 54.014 1.00 76.71 78 ARG B CA 1
ATOM 2475 C C . ARG B 1 88 ? 55.944 95.740 53.634 1.00 79.10 78 ARG B C 1
ATOM 2476 O O . ARG B 1 88 ? 55.941 94.519 53.463 1.00 79.63 78 ARG B O 1
ATOM 2484 N N . GLN B 1 89 ? 54.849 96.483 53.533 1.00 80.80 79 GLN B N 1
ATOM 2485 C CA . GLN B 1 89 ? 53.564 95.902 53.165 1.00 81.88 79 GLN B CA 1
ATOM 2486 C C . GLN B 1 89 ? 53.305 96.325 51.722 1.00 80.78 79 GLN B C 1
ATOM 2487 O O . GLN B 1 89 ? 53.751 97.390 51.300 1.00 77.93 79 GLN B O 1
ATOM 2493 N N . TYR B 1 90 ? 52.603 95.497 50.958 1.00 79.84 80 TYR B N 1
ATOM 2494 C CA . TYR B 1 90 ? 52.330 95.848 49.572 1.00 77.69 80 TYR B CA 1
ATOM 2495 C C . TYR B 1 90 ? 50.864 95.797 49.179 1.00 77.97 80 TYR B C 1
ATOM 2496 O O . TYR B 1 90 ? 50.072 95.038 49.743 1.00 77.62 80 TYR B O 1
ATOM 2505 N N . GLN B 1 91 ? 50.518 96.629 48.201 1.00 77.70 81 GLN B N 1
ATOM 2506 C CA . GLN B 1 91 ? 49.164 96.699 47.670 1.00 75.88 81 GLN B CA 1
ATOM 2507 C C . GLN B 1 91 ? 49.287 96.289 46.212 1.00 73.79 81 GLN B C 1
ATOM 2508 O O . GLN B 1 91 ? 50.374 96.351 45.651 1.00 73.49 81 GLN B O 1
ATOM 2514 N N . GLU B 1 92 ? 48.187 95.860 45.605 1.00 72.85 82 GLU B N 1
ATOM 2515 C CA . GLU B 1 92 ? 48.218 95.441 44.207 1.00 72.46 82 GLU B CA 1
ATOM 2516 C C . GLU B 1 92 ? 48.908 96.457 43.291 1.00 71.99 82 GLU B C 1
ATOM 2517 O O . GLU B 1 92 ? 49.576 96.078 42.324 1.00 68.77 82 GLU B O 1
ATOM 2523 N N . ASN B 1 93 ? 48.756 97.745 43.595 1.00 72.62 83 ASN B N 1
ATOM 2524 C CA . ASN B 1 93 ? 49.377 98.786 42.775 1.00 74.66 83 ASN B CA 1
ATOM 2525 C C . ASN B 1 93 ? 50.878 98.966 43.032 1.00 75.36 83 ASN B C 1
ATOM 2526 O O . ASN B 1 93 ? 51.613 99.399 42.137 1.00 76.04 83 ASN B O 1
ATOM 2531 N N . ASP B 1 94 ? 51.336 98.625 44.238 1.00 73.20 84 ASP B N 1
ATOM 2532 C CA . ASP B 1 94 ? 52.754 98.743 44.577 1.00 69.31 84 ASP B CA 1
ATOM 2533 C C . ASP B 1 94 ? 53.567 97.615 43.950 1.00 68.64 84 ASP B C 1
ATOM 2534 O O . ASP B 1 94 ? 54.795 97.619 44.013 1.00 69.33 84 ASP B O 1
ATOM 2539 N N . LEU B 1 95 ? 52.877 96.659 43.336 1.00 66.99 85 LEU B N 1
ATOM 2540 C CA . LEU B 1 95 ? 53.519 95.492 42.728 1.00 65.51 85 LEU B CA 1
ATOM 2541 C C . LEU B 1 95 ? 54.642 95.746 41.721 1.00 64.22 85 LEU B C 1
ATOM 2542 O O . LEU B 1 95 ? 55.636 95.025 41.703 1.00 62.83 85 LEU B O 1
ATOM 2547 N N . PRO B 1 96 ? 54.496 96.755 40.852 1.00 65.51 86 PRO B N 1
ATOM 2548 C CA . PRO B 1 96 ? 55.583 96.987 39.893 1.00 66.61 86 PRO B CA 1
ATOM 2549 C C . PRO B 1 96 ? 56.920 97.415 40.520 1.00 66.64 86 PRO B C 1
ATOM 2550 O O . PRO B 1 96 ? 57.970 96.875 40.167 1.00 66.28 86 PRO B O 1
ATOM 2554 N N . ASP B 1 97 ? 56.883 98.371 41.447 1.00 68.05 87 ASP B N 1
ATOM 2555 C CA . ASP B 1 97 ? 58.103 98.840 42.107 1.00 69.64 87 ASP B CA 1
ATOM 2556 C C . ASP B 1 97 ? 58.819 97.705 42.817 1.00 69.84 87 ASP B C 1
ATOM 2557 O O . ASP B 1 97 ? 60.036 97.735 42.991 1.00 71.17 87 ASP B O 1
ATOM 2562 N N . LEU B 1 98 ? 58.055 96.703 43.232 1.00 68.97 88 LEU B N 1
ATOM 2563 C CA . LEU B 1 98 ? 58.623 95.547 43.903 1.00 67.31 88 LEU B CA 1
ATOM 2564 C C . LEU B 1 98 ? 59.364 94.659 42.913 1.00 65.85 88 LEU B C 1
ATOM 2565 O O . LEU B 1 98 ? 60.513 94.294 43.145 1.00 65.66 88 LEU B O 1
ATOM 2570 N N . ILE B 1 99 ? 58.709 94.318 41.809 1.00 65.40 89 ILE B N 1
ATOM 2571 C CA . ILE B 1 99 ? 59.321 93.457 40.802 1.00 66.21 89 ILE B CA 1
ATOM 2572 C C . ILE B 1 99 ? 60.564 94.122 40.245 1.00 67.25 89 ILE B C 1
ATOM 2573 O O . ILE B 1 99 ? 61.526 93.456 39.856 1.00 68.29 89 ILE B O 1
ATOM 2578 N N . ALA B 1 100 ? 60.532 95.447 40.215 1.00 67.88 90 ALA B N 1
ATOM 2579 C CA . ALA B 1 100 ? 61.634 96.247 39.700 1.00 68.67 90 ALA B CA 1
ATOM 2580 C C . ALA B 1 100 ? 62.918 96.058 40.503 1.00 68.61 90 ALA B C 1
ATOM 2581 O O . ALA B 1 100 ? 63.986 95.807 39.942 1.00 67.22 90 ALA B O 1
ATOM 2583 N N . SER B 1 101 ? 62.800 96.179 41.820 1.00 68.15 91 SER B N 1
ATOM 2584 C CA . SER B 1 101 ? 63.940 96.032 42.714 1.00 67.54 91 SER B CA 1
ATOM 2585 C C . SER B 1 101 ? 64.536 94.632 42.707 1.00 67.65 91 SER B C 1
ATOM 2586 O O . SER B 1 101 ? 65.533 94.381 43.378 1.00 69.12 91 SER B O 1
ATOM 2589 N N . LEU B 1 102 ? 63.927 93.717 41.965 1.00 66.12 92 LEU B N 1
ATOM 2590 C CA . LEU B 1 102 ? 64.431 92.355 41.916 1.00 66.49 92 LEU B CA 1
ATOM 2591 C C . LEU B 1 102 ? 65.029 92.029 40.565 1.00 67.22 92 LEU B C 1
ATOM 2592 O O . LEU B 1 102 ? 64.563 92.523 39.543 1.00 67.67 92 LEU B O 1
ATOM 2597 N N . ASP B 1 103 ? 66.059 91.188 40.571 1.00 69.30 93 ASP B N 1
ATOM 2598 C CA . ASP B 1 103 ? 66.731 90.769 39.341 1.00 70.14 93 ASP B CA 1
ATOM 2599 C C . ASP B 1 103 ? 65.930 89.629 38.727 1.00 69.65 93 ASP B C 1
ATOM 2600 O O . ASP B 1 103 ? 65.329 89.779 37.655 1.00 69.47 93 ASP B O 1
ATOM 2605 N N . GLN B 1 104 ? 65.933 88.492 39.420 1.00 67.09 94 GLN B N 1
ATOM 2606 C CA . GLN B 1 104 ? 65.197 87.305 38.989 1.00 64.08 94 GLN B CA 1
ATOM 2607 C C . GLN B 1 104 ? 64.064 87.047 39.981 1.00 61.12 94 GLN B C 1
ATOM 2608 O O . GLN B 1 104 ? 64.177 86.179 40.842 1.00 61.16 94 GLN B O 1
ATOM 2614 N N . PRO B 1 105 ? 62.953 87.791 39.868 1.00 57.94 95 PRO B N 1
ATOM 2615 C CA . PRO B 1 105 ? 61.840 87.587 40.797 1.00 54.46 95 PRO B CA 1
ATOM 2616 C C . PRO B 1 105 ? 61.437 86.130 40.893 1.00 51.26 95 PRO B C 1
ATOM 2617 O O . PRO B 1 105 ? 61.498 85.391 39.912 1.00 51.12 95 PRO B O 1
ATOM 2621 N N . PHE B 1 106 ? 61.040 85.722 42.090 1.00 49.21 96 PHE B N 1
ATOM 2622 C CA . PHE B 1 106 ? 60.594 84.359 42.342 1.00 47.63 96 PHE B CA 1
ATOM 2623 C C . PHE B 1 106 ? 59.227 84.527 43.011 1.00 43.15 96 PHE B C 1
ATOM 2624 O O . PHE B 1 106 ? 59.129 84.673 44.216 1.00 43.77 96 PHE B O 1
ATOM 2632 N N . LEU B 1 107 ? 58.173 84.527 42.209 1.00 40.16 97 LEU B N 1
ATOM 2633 C CA . LEU B 1 107 ? 56.830 84.708 42.739 1.00 38.57 97 LEU B CA 1
ATOM 2634 C C . LEU B 1 107 ? 55.965 83.438 42.786 1.00 37.42 97 LEU B C 1
ATOM 2635 O O . LEU B 1 107 ? 56.107 82.527 41.947 1.00 34.08 97 LEU B O 1
ATOM 2640 N N . LEU B 1 108 ? 55.075 83.400 43.782 1.00 33.96 98 LEU B N 1
ATOM 2641 C CA . LEU B 1 108 ? 54.130 82.299 43.983 1.00 32.65 98 LEU B CA 1
ATOM 2642 C C . LEU B 1 108 ? 52.731 82.896 43.937 1.00 33.31 98 LEU B C 1
ATOM 2643 O O . LEU B 1 108 ? 52.425 83.857 44.653 1.00 32.89 98 LEU B O 1
ATOM 2648 N N . ILE B 1 109 ? 51.880 82.334 43.090 1.00 32.24 99 ILE B N 1
ATOM 2649 C CA . ILE B 1 109 ? 50.509 82.810 43.002 1.00 30.39 99 ILE B CA 1
ATOM 2650 C C . ILE B 1 109 ? 49.603 81.668 43.411 1.00 27.40 99 ILE B C 1
ATOM 2651 O O . ILE B 1 109 ? 49.747 80.546 42.928 1.00 29.19 99 ILE B O 1
ATOM 2656 N N . LEU B 1 110 ? 48.683 81.941 44.321 1.00 29.17 100 LEU B N 1
ATOM 2657 C CA . LEU B 1 110 ? 47.761 80.911 44.770 1.00 30.59 100 LEU B CA 1
ATOM 2658 C C . LEU B 1 110 ? 46.385 81.255 44.249 1.00 31.66 100 LEU B C 1
ATOM 2659 O O . LEU B 1 110 ? 45.838 82.285 44.611 1.00 29.05 100 LEU B O 1
ATOM 2664 N N . ASP B 1 111 ? 45.835 80.415 43.371 1.00 37.82 101 ASP B N 1
ATOM 2665 C CA . ASP B 1 111 ? 44.497 80.674 42.832 1.00 41.10 101 ASP B CA 1
ATOM 2666 C C . ASP B 1 111 ? 43.465 79.720 43.418 1.00 42.77 101 ASP B C 1
ATOM 2667 O O . ASP B 1 111 ? 43.262 78.621 42.896 1.00 46.69 101 ASP B O 1
ATOM 2672 N N . GLY B 1 112 ? 42.828 80.133 44.509 1.00 42.76 102 GLY B N 1
ATOM 2673 C CA . GLY B 1 112 ? 41.799 79.310 45.122 1.00 41.07 102 GLY B CA 1
ATOM 2674 C C . GLY B 1 112 ? 42.093 78.681 46.472 1.00 43.59 102 GLY B C 1
ATOM 2675 O O . GLY B 1 112 ? 41.459 77.689 46.820 1.00 44.67 102 GLY B O 1
ATOM 2676 N N . VAL B 1 113 ? 43.043 79.220 47.236 1.00 42.31 103 VAL B N 1
ATOM 2677 C CA . VAL B 1 113 ? 43.343 78.646 48.545 1.00 42.28 103 VAL B CA 1
ATOM 2678 C C . VAL B 1 113 ? 42.513 79.386 49.594 1.00 46.71 103 VAL B C 1
ATOM 2679 O O . VAL B 1 113 ? 42.921 80.427 50.111 1.00 47.10 103 VAL B O 1
ATOM 2683 N N . THR B 1 114 ? 41.349 78.825 49.906 1.00 46.90 104 THR B N 1
ATOM 2684 C CA . THR B 1 114 ? 40.419 79.435 50.840 1.00 49.56 104 THR B CA 1
ATOM 2685 C C . THR B 1 114 ? 40.546 79.086 52.323 1.00 50.85 104 THR B C 1
ATOM 2686 O O . THR B 1 114 ? 39.920 79.737 53.156 1.00 50.25 104 THR B O 1
ATOM 2690 N N . ASP B 1 115 ? 41.346 78.077 52.659 1.00 52.25 105 ASP B N 1
ATOM 2691 C CA . ASP B 1 115 ? 41.511 77.676 54.051 1.00 52.44 105 ASP B CA 1
ATOM 2692 C C . ASP B 1 115 ? 42.743 78.330 54.652 1.00 52.93 105 ASP B C 1
ATOM 2693 O O . ASP B 1 115 ? 43.859 78.118 54.182 1.00 54.17 105 ASP B O 1
ATOM 2698 N N . PRO B 1 116 ? 42.562 79.111 55.725 1.00 51.51 106 PRO B N 1
ATOM 2699 C CA . PRO B 1 116 ? 43.664 79.804 56.398 1.00 50.25 106 PRO B CA 1
ATOM 2700 C C . PRO B 1 116 ? 44.881 78.931 56.653 1.00 49.57 106 PRO B C 1
ATOM 2701 O O . PRO B 1 116 ? 46.026 79.359 56.475 1.00 51.00 106 PRO B O 1
ATOM 2705 N N . HIS B 1 117 ? 44.625 77.700 57.070 1.00 49.94 107 HIS B N 1
ATOM 2706 C CA . HIS B 1 117 ? 45.684 76.750 57.368 1.00 49.23 107 HIS B CA 1
ATOM 2707 C C . HIS B 1 117 ? 46.555 76.454 56.138 1.00 47.40 107 HIS B C 1
ATOM 2708 O O . HIS B 1 117 ? 47.790 76.400 56.241 1.00 48.76 107 HIS B O 1
ATOM 2715 N N . ASN B 1 118 ? 45.936 76.271 54.973 1.00 42.78 108 ASN B N 1
ATOM 2716 C CA . ASN B 1 118 ? 46.734 76.014 53.770 1.00 41.79 108 ASN B CA 1
ATOM 2717 C C . ASN B 1 118 ? 47.513 77.272 53.375 1.00 39.15 108 ASN B C 1
ATOM 2718 O O . ASN B 1 118 ? 48.670 77.188 52.968 1.00 38.24 108 ASN B O 1
ATOM 2723 N N . LEU B 1 119 ? 46.880 78.436 53.495 1.00 37.87 109 LEU B N 1
ATOM 2724 C CA . LEU B 1 119 ? 47.547 79.687 53.158 1.00 36.17 109 LEU B CA 1
ATOM 2725 C C . LEU B 1 119 ? 48.798 79.820 54.008 1.00 36.64 109 LEU B C 1
ATOM 2726 O O . LEU B 1 119 ? 49.882 80.098 53.491 1.00 37.57 109 LEU B O 1
ATOM 2731 N N . GLY B 1 120 ? 48.655 79.614 55.314 1.00 33.22 110 GLY B N 1
ATOM 2732 C CA . GLY B 1 120 ? 49.820 79.718 56.175 1.00 34.52 110 GLY B CA 1
ATOM 2733 C C . GLY B 1 120 ? 50.874 78.702 55.771 1.00 33.47 110 GLY B C 1
ATOM 2734 O O . GLY B 1 120 ? 52.039 79.050 55.556 1.00 34.23 110 GLY B O 1
ATOM 2735 N N . ALA B 1 121 ? 50.443 77.444 55.660 1.00 34.38 111 ALA B N 1
ATOM 2736 C CA . ALA B 1 121 ? 51.296 76.322 55.268 1.00 34.64 111 ALA B CA 1
ATOM 2737 C C . ALA B 1 121 ? 52.055 76.629 53.986 1.00 35.13 111 ALA B C 1
ATOM 2738 O O . ALA B 1 121 ? 53.229 76.289 53.855 1.00 36.60 111 ALA B O 1
ATOM 2740 N N . CYS B 1 122 ? 51.381 77.282 53.042 1.00 37.02 112 CYS B N 1
ATOM 2741 C CA . CYS B 1 122 ? 52.006 77.659 51.777 1.00 36.16 112 CYS B CA 1
ATOM 2742 C C . CYS B 1 122 ? 53.038 78.785 51.946 1.00 35.71 112 CYS B C 1
ATOM 2743 O O . CYS B 1 122 ? 54.041 78.812 51.237 1.00 32.92 112 CYS B O 1
ATOM 2746 N N . LEU B 1 123 ? 52.792 79.708 52.881 1.00 34.05 113 LEU B N 1
ATOM 2747 C CA . LEU B 1 123 ? 53.714 80.808 53.127 1.00 32.03 113 LEU B CA 1
ATOM 2748 C C . LEU B 1 123 ? 54.998 80.236 53.701 1.00 34.42 113 LEU B C 1
ATOM 2749 O O . LEU B 1 123 ? 56.101 80.588 53.287 1.00 33.00 113 LEU B O 1
ATOM 2754 N N . ARG B 1 124 ? 54.849 79.342 54.667 1.00 35.13 114 ARG B N 1
ATOM 2755 C CA . ARG B 1 124 ? 56.008 78.714 55.287 1.00 35.23 114 ARG B CA 1
ATOM 2756 C C . ARG B 1 124 ? 56.916 78.137 54.175 1.00 36.18 114 ARG B C 1
ATOM 2757 O O . ARG B 1 124 ? 58.115 78.440 54.104 1.00 34.63 114 ARG B O 1
ATOM 2765 N N . SER B 1 125 ? 56.332 77.318 53.301 1.00 34.61 115 SER B N 1
ATOM 2766 C CA . SER B 1 125 ? 57.072 76.717 52.189 1.00 32.79 115 SER B CA 1
ATOM 2767 C C . SER B 1 125 ? 57.644 77.800 51.242 1.00 33.82 115 SER B C 1
ATOM 2768 O O . SER B 1 125 ? 58.756 77.655 50.690 1.00 29.25 115 SER B O 1
ATOM 2771 N N . ALA B 1 126 ? 56.882 78.881 51.062 1.00 29.31 116 ALA B N 1
ATOM 2772 C CA . ALA B 1 126 ? 57.317 79.977 50.213 1.00 32.44 116 ALA B CA 1
ATOM 2773 C C . ALA B 1 126 ? 58.575 80.616 50.810 1.00 33.00 116 ALA B C 1
ATOM 2774 O O . ALA B 1 126 ? 59.547 80.851 50.103 1.00 34.88 116 ALA B O 1
ATOM 2776 N N . ASP B 1 127 ? 58.555 80.890 52.116 1.00 34.75 117 ASP B N 1
ATOM 2777 C CA . ASP B 1 127 ? 59.707 81.481 52.792 1.00 32.81 117 ASP B CA 1
ATOM 2778 C C . ASP B 1 127 ? 60.896 80.537 52.718 1.00 33.44 117 ASP B C 1
ATOM 2779 O O . ASP B 1 127 ? 62.021 80.972 52.495 1.00 35.04 117 ASP B O 1
ATOM 2784 N N . ALA B 1 128 ? 60.655 79.240 52.902 1.00 29.71 118 ALA B N 1
ATOM 2785 C CA . ALA B 1 128 ? 61.741 78.283 52.841 1.00 27.06 118 ALA B CA 1
ATOM 2786 C C . ALA B 1 128 ? 62.332 78.219 51.435 1.00 31.82 118 ALA B C 1
ATOM 2787 O O . ALA B 1 128 ? 63.539 78.029 51.276 1.00 34.22 118 ALA B O 1
ATOM 2789 N N . ALA B 1 129 ? 61.496 78.393 50.412 1.00 33.27 119 ALA B N 1
ATOM 2790 C CA . ALA B 1 129 ? 61.980 78.339 49.026 1.00 31.75 119 ALA B CA 1
ATOM 2791 C C . ALA B 1 129 ? 62.726 79.603 48.600 1.00 31.52 119 ALA B C 1
ATOM 2792 O O . ALA B 1 129 ? 63.552 79.575 47.685 1.00 26.40 119 ALA B O 1
ATOM 2794 N N . GLY B 1 130 ? 62.416 80.715 49.260 1.00 33.33 120 GLY B N 1
ATOM 2795 C CA . GLY B 1 130 ? 63.061 81.972 48.917 1.00 36.27 120 GLY B CA 1
ATOM 2796 C C . GLY B 1 130 ? 62.226 82.813 47.972 1.00 37.46 120 GLY B C 1
ATOM 2797 O O . GLY B 1 130 ? 62.751 83.530 47.118 1.00 39.06 120 GLY B O 1
ATOM 2798 N N . VAL B 1 131 ? 60.913 82.726 48.144 1.00 37.07 121 VAL B N 1
ATOM 2799 C CA . VAL B 1 131 ? 59.947 83.446 47.329 1.00 35.50 121 VAL B CA 1
ATOM 2800 C C . VAL B 1 131 ? 59.878 84.880 47.822 1.00 37.77 121 VAL B C 1
ATOM 2801 O O . VAL B 1 131 ? 59.806 85.113 49.029 1.00 35.77 121 VAL B O 1
ATOM 2805 N N . HIS B 1 132 ? 59.897 85.836 46.892 1.00 38.75 122 HIS B N 1
ATOM 2806 C CA . HIS B 1 132 ? 59.840 87.250 47.245 1.00 36.46 122 HIS B CA 1
ATOM 2807 C C . HIS B 1 132 ? 58.443 87.684 47.624 1.00 37.00 122 HIS B C 1
ATOM 2808 O O . HIS B 1 132 ? 58.258 88.564 48.464 1.00 39.92 122 HIS B O 1
ATOM 2815 N N . ALA B 1 133 ? 57.441 87.069 47.024 1.00 35.51 123 ALA B N 1
ATOM 2816 C CA . ALA B 1 133 ? 56.085 87.452 47.371 1.00 34.78 123 ALA B CA 1
ATOM 2817 C C . ALA B 1 133 ? 55.070 86.413 46.924 1.00 32.94 123 ALA B C 1
ATOM 2818 O O . ALA B 1 133 ? 55.297 85.668 45.973 1.00 31.72 123 ALA B O 1
ATOM 2820 N N . VAL B 1 134 ? 53.965 86.352 47.648 1.00 32.35 124 VAL B N 1
ATOM 2821 C CA . VAL B 1 134 ? 52.899 85.430 47.337 1.00 34.59 124 VAL B CA 1
ATOM 2822 C C . VAL B 1 134 ? 51.718 86.303 46.954 1.00 39.19 124 VAL B C 1
ATOM 2823 O O . VAL B 1 134 ? 51.325 87.194 47.714 1.00 36.57 124 VAL B O 1
ATOM 2827 N N . ILE B 1 135 ? 51.194 86.067 45.749 1.00 39.33 125 ILE B N 1
ATOM 2828 C CA . ILE B 1 135 ? 50.062 86.822 45.223 1.00 39.22 125 ILE B CA 1
ATOM 2829 C C . ILE B 1 135 ? 48.769 86.003 45.239 1.00 39.65 125 ILE B C 1
ATOM 2830 O O . ILE B 1 135 ? 48.727 84.853 44.792 1.00 37.34 125 ILE B O 1
ATOM 2835 N N . VAL B 1 136 ? 47.714 86.598 45.771 1.00 39.65 126 VAL B N 1
ATOM 2836 C CA . VAL B 1 136 ? 46.440 85.915 45.826 1.00 39.80 126 VAL B CA 1
ATOM 2837 C C . VAL B 1 136 ? 45.318 86.839 45.384 1.00 41.06 126 VAL B C 1
ATOM 2838 O O . VAL B 1 136 ? 45.386 88.050 45.572 1.00 41.52 126 VAL B O 1
ATOM 2842 N N . PRO B 1 137 ? 44.283 86.279 44.752 1.00 41.48 127 PRO B N 1
ATOM 2843 C CA . PRO B 1 137 ? 43.157 87.088 44.296 1.00 43.33 127 PRO B CA 1
ATOM 2844 C C . PRO B 1 137 ? 42.313 87.480 45.494 1.00 45.41 127 PRO B C 1
ATOM 2845 O O . PRO B 1 137 ? 42.127 86.673 46.397 1.00 47.67 127 PRO B O 1
ATOM 2849 N N . LYS B 1 138 ? 41.796 88.706 45.512 1.00 49.96 128 LYS B N 1
ATOM 2850 C CA . LYS B 1 138 ? 40.978 89.143 46.649 1.00 55.57 128 LYS B CA 1
ATOM 2851 C C . LYS B 1 138 ? 39.721 88.305 46.870 1.00 55.98 128 LYS B C 1
ATOM 2852 O O . LYS B 1 138 ? 39.229 88.218 47.986 1.00 54.59 128 LYS B O 1
ATOM 2858 N N . ASP B 1 139 ? 39.206 87.681 45.818 1.00 58.88 129 ASP B N 1
ATOM 2859 C CA . ASP B 1 139 ? 37.998 86.880 45.957 1.00 62.96 129 ASP B CA 1
ATOM 2860 C C . ASP B 1 139 ? 38.199 85.407 46.275 1.00 64.08 129 ASP B C 1
ATOM 2861 O O . ASP B 1 139 ? 37.809 84.940 47.344 1.00 63.95 129 ASP B O 1
ATOM 2866 N N . ARG B 1 140 ? 38.800 84.676 45.343 1.00 65.94 130 ARG B N 1
ATOM 2867 C CA . ARG B 1 140 ? 39.043 83.249 45.520 1.00 66.62 130 ARG B CA 1
ATOM 2868 C C . ARG B 1 140 ? 40.200 82.905 46.464 1.00 67.30 130 ARG B C 1
ATOM 2869 O O . ARG B 1 140 ? 41.095 82.144 46.084 1.00 66.69 130 ARG B O 1
ATOM 2877 N N . SER B 1 141 ? 40.200 83.437 47.685 1.00 66.05 131 SER B N 1
ATOM 2878 C CA . SER B 1 141 ? 41.294 83.114 48.595 1.00 65.26 131 SER B CA 1
ATOM 2879 C C . SER B 1 141 ? 40.930 83.230 50.062 1.00 63.60 131 SER B C 1
ATOM 2880 O O . SER B 1 141 ? 39.788 83.498 50.406 1.00 65.68 131 SER B O 1
ATOM 2883 N N . ALA B 1 142 ? 41.929 83.037 50.916 1.00 61.88 132 ALA B N 1
ATOM 2884 C CA . ALA B 1 142 ? 41.751 83.092 52.361 1.00 60.56 132 ALA B CA 1
ATOM 2885 C C . ALA B 1 142 ? 42.345 84.350 52.984 1.00 60.08 132 ALA B C 1
ATOM 2886 O O . ALA B 1 142 ? 43.015 85.133 52.314 1.00 59.25 132 ALA B O 1
ATOM 2888 N N . GLN B 1 143 ? 42.095 84.535 54.276 1.00 59.43 133 GLN B N 1
ATOM 2889 C CA . GLN B 1 143 ? 42.616 85.696 54.988 1.00 61.16 133 GLN B CA 1
ATOM 2890 C C . GLN B 1 143 ? 43.804 85.332 55.887 1.00 57.95 133 GLN B C 1
ATOM 2891 O O . GLN B 1 143 ? 43.783 84.322 56.590 1.00 55.07 133 GLN B O 1
ATOM 2897 N N . LEU B 1 144 ? 44.836 86.169 55.844 1.00 56.65 134 LEU B N 1
ATOM 2898 C CA . LEU B 1 144 ? 46.035 85.982 56.645 1.00 57.15 134 LEU B CA 1
ATOM 2899 C C . LEU B 1 144 ? 45.714 86.326 58.088 1.00 58.92 134 LEU B C 1
ATOM 2900 O O . LEU B 1 144 ? 46.187 87.333 58.614 1.00 60.51 134 LEU B O 1
ATOM 2905 N N . ASN B 1 145 ? 44.909 85.479 58.719 1.00 59.67 135 ASN B N 1
ATOM 2906 C CA . ASN B 1 145 ? 44.498 85.667 60.102 1.00 61.55 135 ASN B CA 1
ATOM 2907 C C . ASN B 1 145 ? 45.449 85.027 61.126 1.00 63.22 135 ASN B C 1
ATOM 2908 O O . ASN B 1 145 ? 46.554 84.584 60.798 1.00 62.84 135 ASN B O 1
ATOM 2913 N N . ALA B 1 146 ? 44.986 84.975 62.372 1.00 63.25 136 ALA B N 1
ATOM 2914 C CA . ALA B 1 146 ? 45.757 84.421 63.476 1.00 63.74 136 ALA B CA 1
ATOM 2915 C C . ALA B 1 146 ? 46.217 82.993 63.210 1.00 63.73 136 ALA B C 1
ATOM 2916 O O . ALA B 1 146 ? 47.333 82.617 63.574 1.00 63.31 136 ALA B O 1
ATOM 2918 N N . THR B 1 147 ? 45.360 82.200 62.573 1.00 62.54 137 THR B N 1
ATOM 2919 C CA . THR B 1 147 ? 45.702 80.817 62.285 1.00 61.19 137 THR B CA 1
ATOM 2920 C C . THR B 1 147 ? 46.810 80.716 61.235 1.00 61.32 137 THR B C 1
ATOM 2921 O O . THR B 1 147 ? 47.876 80.147 61.493 1.00 59.76 137 THR B O 1
ATOM 2925 N N . ALA B 1 148 ? 46.558 81.283 60.060 1.00 61.20 138 ALA B N 1
ATOM 2926 C CA . ALA B 1 148 ? 47.530 81.262 58.968 1.00 60.09 138 ALA B CA 1
ATOM 2927 C C . ALA B 1 148 ? 48.877 81.811 59.428 1.00 59.93 138 ALA B C 1
ATOM 2928 O O . ALA B 1 148 ? 49.932 81.263 59.102 1.00 59.86 138 ALA B O 1
ATOM 2930 N N . LYS B 1 149 ? 48.840 82.900 60.186 1.00 59.68 139 LYS B N 1
ATOM 2931 C CA . LYS B 1 149 ? 50.070 83.491 60.680 1.00 58.85 139 LYS B CA 1
ATOM 2932 C C . LYS B 1 149 ? 50.782 82.490 61.573 1.00 55.18 139 LYS B C 1
ATOM 2933 O O . LYS B 1 149 ? 52.001 82.372 61.532 1.00 53.65 139 LYS B O 1
ATOM 2939 N N . LYS B 1 150 ? 50.012 81.761 62.371 1.00 53.50 140 LYS B N 1
ATOM 2940 C CA . LYS B 1 150 ? 50.591 80.783 63.282 1.00 52.53 140 LYS B CA 1
ATOM 2941 C C . LYS B 1 150 ? 51.192 79.624 62.496 1.00 49.41 140 LYS B C 1
ATOM 2942 O O . LYS B 1 150 ? 52.303 79.180 62.770 1.00 48.14 140 LYS B O 1
ATOM 2948 N N . VAL B 1 151 ? 50.443 79.141 61.515 1.00 46.34 141 VAL B N 1
ATOM 2949 C CA . VAL B 1 151 ? 50.891 78.047 60.675 1.00 42.07 141 VAL B CA 1
ATOM 2950 C C . VAL B 1 151 ? 52.047 78.495 59.783 1.00 41.01 141 VAL B C 1
ATOM 2951 O O . VAL B 1 151 ? 52.889 77.696 59.396 1.00 41.13 141 VAL B O 1
ATOM 2955 N N . ALA B 1 152 ? 52.100 79.778 59.457 1.00 39.19 142 ALA B N 1
ATOM 2956 C CA . ALA B 1 152 ? 53.196 80.254 58.631 1.00 39.88 142 ALA B CA 1
ATOM 2957 C C . ALA B 1 152 ? 54.520 80.091 59.376 1.00 41.35 142 ALA B C 1
ATOM 2958 O O . ALA B 1 152 ? 55.591 80.215 58.776 1.00 41.37 142 ALA B O 1
ATOM 2960 N N . CYS B 1 153 ? 54.434 79.817 60.682 1.00 41.94 143 CYS B N 1
ATOM 2961 C CA . CYS B 1 153 ? 55.602 79.644 61.552 1.00 42.91 143 CYS B CA 1
ATOM 2962 C C . CYS B 1 153 ? 56.665 80.709 61.264 1.00 42.96 143 CYS B C 1
ATOM 2963 O O . CYS B 1 153 ? 57.853 80.419 61.105 1.00 41.96 143 CYS B O 1
ATOM 2966 N N . GLY B 1 154 ? 56.218 81.955 61.187 1.00 44.59 144 GLY B N 1
ATOM 2967 C CA . GLY B 1 154 ? 57.139 83.046 60.956 1.00 47.64 144 GLY B CA 1
ATOM 2968 C C . GLY B 1 154 ? 57.163 83.667 59.572 1.00 50.69 144 GLY B C 1
ATOM 2969 O O . GLY B 1 154 ? 57.474 84.856 59.451 1.00 54.16 144 GLY B O 1
ATOM 2970 N N . ALA B 1 155 ? 56.852 82.891 58.531 1.00 49.01 145 ALA B N 1
ATOM 2971 C CA . ALA B 1 155 ? 56.886 83.416 57.160 1.00 45.34 145 ALA B CA 1
ATOM 2972 C C . ALA B 1 155 ? 55.898 84.556 56.986 1.00 44.40 145 ALA B C 1
ATOM 2973 O O . ALA B 1 155 ? 56.117 85.468 56.190 1.00 40.02 145 ALA B O 1
ATOM 2975 N N . ALA B 1 156 ? 54.815 84.503 57.753 1.00 47.11 146 ALA B N 1
ATOM 2976 C CA . ALA B 1 156 ? 53.787 85.526 57.687 1.00 51.37 146 ALA B CA 1
ATOM 2977 C C . ALA B 1 156 ? 54.366 86.929 57.815 1.00 53.28 146 ALA B C 1
ATOM 2978 O O . ALA B 1 156 ? 53.882 87.864 57.176 1.00 55.62 146 ALA B O 1
ATOM 2980 N N . GLU B 1 157 ? 55.404 87.090 58.624 1.00 52.30 147 GLU B N 1
ATOM 2981 C CA . GLU B 1 157 ? 55.986 88.409 58.771 1.00 52.03 147 GLU B CA 1
ATOM 2982 C C . GLU B 1 157 ? 57.315 88.540 58.065 1.00 53.53 147 GLU B C 1
ATOM 2983 O O . GLU B 1 157 ? 58.146 89.360 58.452 1.00 56.71 147 GLU B O 1
ATOM 2989 N N . SER B 1 158 ? 57.523 87.742 57.025 1.00 52.18 148 SER B N 1
ATOM 2990 C CA . SER B 1 158 ? 58.772 87.812 56.276 1.00 49.22 148 SER B CA 1
ATOM 2991 C C . SER B 1 158 ? 58.497 87.780 54.778 1.00 48.30 148 SER B C 1
ATOM 2992 O O . SER B 1 158 ? 59.277 88.299 53.970 1.00 46.13 148 SER B O 1
ATOM 2995 N N . VAL B 1 159 ? 57.394 87.149 54.399 1.00 45.45 149 VAL B N 1
ATOM 2996 C CA . VAL B 1 159 ? 57.055 87.083 52.994 1.00 44.39 149 VAL B CA 1
ATOM 2997 C C . VAL B 1 159 ? 55.774 87.860 52.761 1.00 43.06 149 VAL B C 1
ATOM 2998 O O . VAL B 1 159 ? 54.718 87.540 53.316 1.00 44.14 149 VAL B O 1
ATOM 3002 N N . PRO B 1 160 ? 55.853 88.916 51.945 1.00 40.61 150 PRO B N 1
ATOM 3003 C CA . PRO B 1 160 ? 54.668 89.728 51.665 1.00 41.10 150 PRO B CA 1
ATOM 3004 C C . PRO B 1 160 ? 53.589 88.955 50.898 1.00 38.35 150 PRO B C 1
ATOM 3005 O O . PRO B 1 160 ? 53.899 88.212 49.967 1.00 34.24 150 PRO B O 1
ATOM 3009 N N . LEU B 1 161 ? 52.340 89.122 51.333 1.00 35.42 151 LEU B N 1
ATOM 3010 C CA . LEU B 1 161 ? 51.176 88.491 50.718 1.00 38.04 151 LEU B CA 1
ATOM 3011 C C . LEU B 1 161 ? 50.378 89.613 50.035 1.00 43.09 151 LEU B C 1
ATOM 3012 O O . LEU B 1 161 ? 49.725 90.422 50.698 1.00 47.06 151 LEU B O 1
ATOM 3017 N N . ILE B 1 162 ? 50.409 89.659 48.713 1.00 44.77 152 ILE B N 1
ATOM 3018 C CA . ILE B 1 162 ? 49.724 90.723 48.002 1.00 44.40 152 ILE B CA 1
ATOM 3019 C C . ILE B 1 162 ? 48.359 90.318 47.452 1.00 44.02 152 ILE B C 1
ATOM 3020 O O . ILE B 1 162 ? 48.267 89.505 46.531 1.00 42.92 152 ILE B O 1
ATOM 3025 N N . ARG B 1 163 ? 47.296 90.878 48.024 1.00 43.40 153 ARG B N 1
ATOM 3026 C CA . ARG B 1 163 ? 45.960 90.575 47.539 1.00 46.62 153 ARG B CA 1
ATOM 3027 C C . ARG B 1 163 ? 45.762 91.342 46.227 1.00 50.65 153 ARG B C 1
ATOM 3028 O O . ARG B 1 163 ? 46.157 92.507 46.108 1.00 52.81 153 ARG B O 1
ATOM 3036 N N . VAL B 1 164 ? 45.144 90.697 45.246 1.00 48.87 154 VAL B N 1
ATOM 3037 C CA . VAL B 1 164 ? 44.954 91.337 43.959 1.00 50.68 154 VAL B CA 1
ATOM 3038 C C . VAL B 1 164 ? 43.523 91.241 43.398 1.00 54.23 154 VAL B C 1
ATOM 3039 O O . VAL B 1 164 ? 42.926 90.160 43.379 1.00 54.76 154 VAL B O 1
ATOM 3043 N N . THR B 1 165 ? 42.986 92.385 42.956 1.00 54.21 155 THR B N 1
ATOM 3044 C CA . THR B 1 165 ? 41.634 92.474 42.394 1.00 56.74 155 THR B CA 1
ATOM 3045 C C . THR B 1 165 ? 41.323 91.383 41.375 1.00 57.25 155 THR B C 1
ATOM 3046 O O . THR B 1 165 ? 40.458 90.526 41.609 1.00 57.96 155 THR B O 1
ATOM 3050 N N . ASN B 1 166 ? 42.005 91.431 40.236 1.00 56.74 156 ASN B N 1
ATOM 3051 C CA . ASN B 1 166 ? 41.819 90.412 39.215 1.00 58.38 156 ASN B CA 1
ATOM 3052 C C . ASN B 1 166 ? 43.143 89.725 38.921 1.00 57.47 156 ASN B C 1
ATOM 3053 O O . ASN B 1 166 ? 44.091 90.357 38.453 1.00 56.58 156 ASN B O 1
ATOM 3058 N N . LEU B 1 167 ? 43.190 88.423 39.177 1.00 57.51 157 LEU B N 1
ATOM 3059 C CA . LEU B 1 167 ? 44.391 87.624 38.969 1.00 55.42 157 LEU B CA 1
ATOM 3060 C C . LEU B 1 167 ? 44.920 87.633 37.532 1.00 55.66 157 LEU B C 1
ATOM 3061 O O . LEU B 1 167 ? 46.127 87.725 37.310 1.00 56.63 157 LEU B O 1
ATOM 3066 N N . ALA B 1 168 ? 44.026 87.533 36.554 1.00 57.34 158 ALA B N 1
ATOM 3067 C CA . ALA B 1 168 ? 44.443 87.541 35.147 1.00 57.14 158 ALA B CA 1
ATOM 3068 C C . ALA B 1 168 ? 45.096 88.870 34.766 1.00 55.50 158 ALA B C 1
ATOM 3069 O O . ALA B 1 168 ? 46.117 88.900 34.075 1.00 53.15 158 ALA B O 1
ATOM 3071 N N . ARG B 1 169 ? 44.498 89.967 35.220 1.00 55.90 159 ARG B N 1
ATOM 3072 C CA . ARG B 1 169 ? 45.025 91.286 34.927 1.00 56.80 159 ARG B CA 1
ATOM 3073 C C . ARG B 1 169 ? 46.374 91.487 35.609 1.00 56.95 159 ARG B C 1
ATOM 3074 O O . ARG B 1 169 ? 47.269 92.121 35.038 1.00 59.75 159 ARG B O 1
ATOM 3082 N N . THR B 1 170 ? 46.530 90.955 36.822 1.00 51.81 160 THR B N 1
ATOM 3083 C CA . THR B 1 170 ? 47.802 91.080 37.525 1.00 47.82 160 THR B CA 1
ATOM 3084 C C . THR B 1 170 ? 48.837 90.252 36.796 1.00 46.99 160 THR B C 1
ATOM 3085 O O . THR B 1 170 ? 49.996 90.647 36.683 1.00 45.87 160 THR B O 1
ATOM 3097 N N . ARG B 1 172 ? 48.937 89.639 33.647 1.00 52.74 162 ARG B N 1
ATOM 3098 C CA . ARG B 1 172 ? 49.323 90.344 32.428 1.00 54.21 162 ARG B CA 1
ATOM 3099 C C . ARG B 1 172 ? 50.456 91.301 32.759 1.00 52.85 162 ARG B C 1
ATOM 3100 O O . ARG B 1 172 ? 51.487 91.315 32.086 1.00 51.58 162 ARG B O 1
ATOM 3116 N N . LEU B 1 174 ? 52.486 91.092 35.033 1.00 52.42 164 LEU B N 1
ATOM 3117 C CA . LEU B 1 174 ? 53.696 90.341 35.307 1.00 52.50 164 LEU B CA 1
ATOM 3118 C C . LEU B 1 174 ? 54.360 89.997 33.993 1.00 52.53 164 LEU B C 1
ATOM 3119 O O . LEU B 1 174 ? 55.571 90.138 33.852 1.00 54.13 164 LEU B O 1
ATOM 3124 N N . GLN B 1 175 ? 53.567 89.563 33.022 1.00 54.23 165 GLN B N 1
ATOM 3125 C CA . GLN B 1 175 ? 54.109 89.192 31.716 1.00 58.94 165 GLN B CA 1
ATOM 3126 C C . GLN B 1 175 ? 54.737 90.338 30.920 1.00 60.39 165 GLN B C 1
ATOM 3127 O O . GLN B 1 175 ? 55.584 90.111 30.052 1.00 61.64 165 GLN B O 1
ATOM 3133 N N . GLU B 1 176 ? 54.327 91.564 31.219 1.00 61.48 166 GLU B N 1
ATOM 3134 C CA . GLU B 1 176 ? 54.874 92.730 30.545 1.00 63.80 166 GLU B CA 1
ATOM 3135 C C . GLU B 1 176 ? 56.189 93.107 31.221 1.00 63.38 166 GLU B C 1
ATOM 3136 O O . GLU B 1 176 ? 56.940 93.950 30.731 1.00 64.11 166 GLU B O 1
ATOM 3142 N N . GLU B 1 177 ? 56.460 92.473 32.357 1.00 61.53 167 GLU B N 1
ATOM 3143 C CA . GLU B 1 177 ? 57.694 92.716 33.088 1.00 59.71 167 GLU B CA 1
ATOM 3144 C C . GLU B 1 177 ? 58.639 91.557 32.799 1.00 58.42 167 GLU B C 1
ATOM 3145 O O . GLU B 1 177 ? 59.626 91.357 33.497 1.00 59.43 167 GLU B O 1
ATOM 3151 N N . ASN B 1 178 ? 58.313 90.791 31.765 1.00 57.07 168 ASN B N 1
ATOM 3152 C CA . ASN B 1 178 ? 59.127 89.657 31.329 1.00 56.92 168 ASN B CA 1
ATOM 3153 C C . ASN B 1 178 ? 59.170 88.472 32.290 1.00 53.98 168 ASN B C 1
ATOM 3154 O O . ASN B 1 178 ? 60.134 87.714 32.293 1.00 53.36 168 ASN B O 1
ATOM 3159 N N . ILE B 1 179 ? 58.131 88.297 33.098 1.00 52.34 169 ILE B N 1
ATOM 3160 C CA . ILE B 1 179 ? 58.107 87.164 34.020 1.00 51.07 169 ILE B CA 1
ATOM 3161 C C . ILE B 1 179 ? 57.428 85.936 33.391 1.00 48.12 169 ILE B C 1
ATOM 3162 O O . ILE B 1 179 ? 56.296 86.021 32.922 1.00 46.71 169 ILE B O 1
ATOM 3167 N N . TRP B 1 180 ? 58.145 84.811 33.387 1.00 44.75 170 TRP B N 1
ATOM 3168 C CA . TRP B 1 180 ? 57.675 83.541 32.836 1.00 43.14 170 TRP B CA 1
ATOM 3169 C C . TRP B 1 180 ? 56.762 82.855 33.846 1.00 47.84 170 TRP B C 1
ATOM 3170 O O . TRP B 1 180 ? 57.230 82.395 34.893 1.00 48.80 170 TRP B O 1
ATOM 3181 N N . ILE B 1 181 ? 55.470 82.770 33.523 1.00 47.06 171 ILE B N 1
ATOM 3182 C CA . ILE B 1 181 ? 54.472 82.171 34.416 1.00 45.13 171 ILE B CA 1
ATOM 3183 C C . ILE B 1 181 ? 54.212 80.678 34.176 1.00 45.93 171 ILE B C 1
ATOM 3184 O O . ILE B 1 181 ? 53.865 80.256 33.079 1.00 48.78 171 ILE B O 1
ATOM 3189 N N . VAL B 1 182 ? 54.381 79.884 35.223 1.00 44.72 172 VAL B N 1
ATOM 3190 C CA . VAL B 1 182 ? 54.169 78.445 35.158 1.00 44.40 172 VAL B CA 1
ATOM 3191 C C . VAL B 1 182 ? 52.957 78.150 36.036 1.00 44.04 172 VAL B C 1
ATOM 3192 O O . VAL B 1 182 ? 52.789 78.774 37.069 1.00 49.09 172 VAL B O 1
ATOM 3196 N N . GLY B 1 183 ? 52.117 77.206 35.627 1.00 44.88 173 GLY B N 1
ATOM 3197 C CA . GLY B 1 183 ? 50.935 76.867 36.398 1.00 38.76 173 GLY B CA 1
ATOM 3198 C C . GLY B 1 183 ? 50.754 75.372 36.411 1.00 38.34 173 GLY B C 1
ATOM 3199 O O . GLY B 1 183 ? 50.912 74.731 35.386 1.00 37.57 173 GLY B O 1
ATOM 3200 N N . THR B 1 184 ? 50.444 74.809 37.575 1.00 42.93 174 THR B N 1
ATOM 3201 C CA . THR B 1 184 ? 50.234 73.363 37.708 1.00 47.58 174 THR B CA 1
ATOM 3202 C C . THR B 1 184 ? 48.806 73.000 37.275 1.00 49.64 174 THR B C 1
ATOM 3203 O O . THR B 1 184 ? 47.867 73.704 37.603 1.00 50.06 174 THR B O 1
ATOM 3207 N N . ALA B 1 185 ? 48.642 71.902 36.546 1.00 52.21 175 ALA B N 1
ATOM 3208 C CA . ALA B 1 185 ? 47.319 71.496 36.070 1.00 54.93 175 ALA B CA 1
ATOM 3209 C C . ALA B 1 185 ? 47.428 70.223 35.250 1.00 57.66 175 ALA B C 1
ATOM 3210 O O . ALA B 1 185 ? 48.377 70.059 34.479 1.00 60.36 175 ALA B O 1
ATOM 3212 N N . GLY B 1 186 ? 46.447 69.337 35.401 1.00 58.34 176 GLY B N 1
ATOM 3213 C CA . GLY B 1 186 ? 46.456 68.085 34.669 1.00 59.33 176 GLY B CA 1
ATOM 3214 C C . GLY B 1 186 ? 46.391 68.257 33.163 1.00 61.25 176 GLY B C 1
ATOM 3215 O O . GLY B 1 186 ? 46.790 67.354 32.422 1.00 62.64 176 GLY B O 1
ATOM 3216 N N . GLU B 1 187 ? 45.901 69.410 32.709 1.00 60.52 177 GLU B N 1
ATOM 3217 C CA . GLU B 1 187 ? 45.784 69.696 31.278 1.00 63.64 177 GLU B CA 1
ATOM 3218 C C . GLU B 1 187 ? 47.140 70.001 30.644 1.00 64.98 177 GLU B C 1
ATOM 3219 O O . GLU B 1 187 ? 47.208 70.758 29.668 1.00 62.11 177 GLU B O 1
ATOM 3225 N N . ALA B 1 188 ? 48.209 69.403 31.172 1.00 65.77 178 ALA B N 1
ATOM 3226 C CA . ALA B 1 188 ? 49.549 69.685 30.657 1.00 65.94 178 ALA B CA 1
ATOM 3227 C C . ALA B 1 188 ? 50.378 68.509 30.112 1.00 65.54 178 ALA B C 1
ATOM 3228 O O . ALA B 1 188 ? 50.283 67.363 30.590 1.00 61.25 178 ALA B O 1
ATOM 3230 N N . ASP B 1 189 ? 51.217 68.825 29.123 1.00 65.17 179 ASP B N 1
ATOM 3231 C CA . ASP B 1 189 ? 52.095 67.839 28.483 1.00 65.62 179 ASP B CA 1
ATOM 3232 C C . ASP B 1 189 ? 53.146 67.355 29.472 1.00 64.74 179 ASP B C 1
ATOM 3233 O O . ASP B 1 189 ? 52.978 66.351 30.187 1.00 65.64 179 ASP B O 1
ATOM 3238 N N . HIS B 1 190 ? 54.240 68.101 29.491 1.00 60.90 180 HIS B N 1
ATOM 3239 C CA . HIS B 1 190 ? 55.356 67.811 30.350 1.00 57.94 180 HIS B CA 1
ATOM 3240 C C . HIS B 1 190 ? 55.010 67.875 31.840 1.00 58.97 180 HIS B C 1
ATOM 3241 O O . HIS B 1 190 ? 54.049 68.533 32.248 1.00 57.70 180 HIS B O 1
ATOM 3248 N N . THR B 1 191 ? 55.789 67.148 32.640 1.00 59.32 181 THR B N 1
ATOM 3249 C CA . THR B 1 191 ? 55.628 67.123 34.088 1.00 57.73 181 THR B CA 1
ATOM 3250 C C . THR B 1 191 ? 56.411 68.347 34.561 1.00 56.07 181 THR B C 1
ATOM 3251 O O . THR B 1 191 ? 57.008 69.041 33.739 1.00 52.11 181 THR B O 1
ATOM 3255 N N . LEU B 1 192 ? 56.422 68.625 35.864 1.00 54.10 182 LEU B N 1
ATOM 3256 C CA . LEU B 1 192 ? 57.153 69.798 36.340 1.00 52.26 182 LEU B CA 1
ATOM 3257 C C . LEU B 1 192 ? 58.658 69.573 36.209 1.00 50.83 182 LEU B C 1
ATOM 3258 O O . LEU B 1 192 ? 59.456 70.511 36.244 1.00 48.07 182 LEU B O 1
ATOM 3263 N N . TYR B 1 193 ? 59.019 68.309 36.036 1.00 48.98 183 TYR B N 1
ATOM 3264 C CA . TYR B 1 193 ? 60.393 67.896 35.880 1.00 49.51 183 TYR B CA 1
ATOM 3265 C C . TYR B 1 193 ? 60.928 68.143 34.461 1.00 51.49 183 TYR B C 1
ATOM 3266 O O . TYR B 1 193 ? 62.089 67.873 34.166 1.00 54.35 183 TYR B O 1
ATOM 3275 N N . GLN B 1 194 ? 60.084 68.667 33.586 1.00 49.26 184 GLN B N 1
ATOM 3276 C CA . GLN B 1 194 ? 60.503 68.970 32.228 1.00 49.57 184 GLN B CA 1
ATOM 3277 C C . GLN B 1 194 ? 60.238 70.451 32.014 1.00 51.44 184 GLN B C 1
ATOM 3278 O O . GLN B 1 194 ? 59.936 70.884 30.896 1.00 51.32 184 GLN B O 1
ATOM 3284 N N . SER B 1 195 ? 60.343 71.232 33.089 1.00 50.75 185 SER B N 1
ATOM 3285 C CA . SER B 1 195 ? 60.069 72.661 32.997 1.00 47.54 185 SER B CA 1
ATOM 3286 C C . SER B 1 195 ? 61.258 73.592 33.211 1.00 45.27 185 SER B C 1
ATOM 3287 O O . SER B 1 195 ? 62.354 73.168 33.560 1.00 44.49 185 SER B O 1
ATOM 3290 N N . LYS B 1 196 ? 61.000 74.871 32.992 1.00 44.61 186 LYS B N 1
ATOM 3291 C CA . LYS B 1 196 ? 61.982 75.929 33.136 1.00 50.92 186 LYS B CA 1
ATOM 3292 C C . LYS B 1 196 ? 61.603 76.739 34.381 1.00 52.51 186 LYS B C 1
ATOM 3293 O O . LYS B 1 196 ? 60.679 77.562 34.339 1.00 53.36 186 LYS B O 1
ATOM 3307 N N . THR B 1 198 ? 63.895 78.600 36.124 1.00 48.58 188 THR B N 1
ATOM 3308 C CA . THR B 1 198 ? 64.939 79.594 36.316 1.00 48.88 188 THR B CA 1
ATOM 3309 C C . THR B 1 198 ? 64.551 80.988 35.804 1.00 47.72 188 THR B C 1
ATOM 3310 O O . THR B 1 198 ? 63.569 81.155 35.092 1.00 49.94 188 THR B O 1
ATOM 3314 N N . GLY B 1 199 ? 65.326 81.992 36.184 1.00 47.92 189 GLY B N 1
ATOM 3315 C CA . GLY B 1 199 ? 65.065 83.347 35.734 1.00 50.04 189 GLY B CA 1
ATOM 3316 C C . GLY B 1 199 ? 63.923 84.071 36.419 1.00 50.05 189 GLY B C 1
ATOM 3317 O O . GLY B 1 199 ? 63.679 83.872 37.602 1.00 51.59 189 GLY B O 1
ATOM 3318 N N . ARG B 1 200 ? 63.243 84.945 35.680 1.00 49.18 190 ARG B N 1
ATOM 3319 C CA . ARG B 1 200 ? 62.113 85.674 36.228 1.00 49.47 190 ARG B CA 1
ATOM 3320 C C . ARG B 1 200 ? 60.993 84.642 36.206 1.00 51.79 190 ARG B C 1
ATOM 3321 O O . ARG B 1 200 ? 60.554 84.226 35.128 1.00 52.06 190 ARG B O 1
ATOM 3329 N N . LEU B 1 201 ? 60.546 84.225 37.396 1.00 50.28 191 LEU B N 1
ATOM 3330 C CA . LEU B 1 201 ? 59.527 83.179 37.524 1.00 48.67 191 LEU B CA 1
ATOM 3331 C C . LEU B 1 201 ? 58.369 83.424 38.476 1.00 45.65 191 LEU B C 1
ATOM 3332 O O . LEU B 1 201 ? 58.518 84.035 39.532 1.00 48.82 191 LEU B O 1
ATOM 3337 N N . ALA B 1 202 ? 57.209 82.916 38.087 1.00 43.41 192 ALA B N 1
ATOM 3338 C CA . ALA B 1 202 ? 56.004 83.022 38.892 1.00 40.11 192 ALA B CA 1
ATOM 3339 C C . ALA B 1 202 ? 55.349 81.651 38.814 1.00 40.79 192 ALA B C 1
ATOM 3340 O O . ALA B 1 202 ? 55.003 81.193 37.728 1.00 38.77 192 ALA B O 1
ATOM 3342 N N . LEU B 1 203 ? 55.226 80.973 39.955 1.00 40.01 193 LEU B N 1
ATOM 3343 C CA . LEU B 1 203 ? 54.604 79.645 39.986 1.00 37.89 193 LEU B CA 1
ATOM 3344 C C . LEU B 1 203 ? 53.149 79.776 40.424 1.00 36.18 193 LEU B C 1
ATOM 3345 O O . LEU B 1 203 ? 52.840 80.515 41.362 1.00 39.51 193 LEU B O 1
ATOM 3350 N N . VAL B 1 204 ? 52.248 79.079 39.741 1.00 35.51 194 VAL B N 1
ATOM 3351 C CA . VAL B 1 204 ? 50.836 79.160 40.102 1.00 35.16 194 VAL B CA 1
ATOM 3352 C C . VAL B 1 204 ? 50.286 77.817 40.548 1.00 37.31 194 VAL B C 1
ATOM 3353 O O . VAL B 1 204 ? 50.421 76.811 39.844 1.00 37.97 194 VAL B O 1
ATOM 3365 N N . GLY B 1 206 ? 46.797 75.814 42.052 1.00 31.82 196 GLY B N 1
ATOM 3366 C CA . GLY B 1 206 ? 45.349 75.914 42.125 1.00 31.68 196 GLY B CA 1
ATOM 3367 C C . GLY B 1 206 ? 44.878 75.131 43.341 1.00 32.37 196 GLY B C 1
ATOM 3368 O O . GLY B 1 206 ? 45.656 74.381 43.941 1.00 30.89 196 GLY B O 1
ATOM 3369 N N . ALA B 1 207 ? 43.613 75.308 43.711 1.00 35.03 197 ALA B N 1
ATOM 3370 C CA . ALA B 1 207 ? 43.022 74.616 44.862 1.00 36.42 197 ALA B CA 1
ATOM 3371 C C . ALA B 1 207 ? 43.027 73.117 44.649 1.00 38.29 197 ALA B C 1
ATOM 3372 O O . ALA B 1 207 ? 42.928 72.638 43.521 1.00 40.61 197 ALA B O 1
ATOM 3374 N N . GLU B 1 208 ? 43.114 72.375 45.741 1.00 43.69 198 GLU B N 1
ATOM 3375 C CA . GLU B 1 208 ? 43.177 70.921 45.687 1.00 46.78 198 GLU B CA 1
ATOM 3376 C C . GLU B 1 208 ? 42.181 70.200 44.760 1.00 51.07 198 GLU B C 1
ATOM 3377 O O . GLU B 1 208 ? 42.535 69.192 44.112 1.00 52.67 198 GLU B O 1
ATOM 3383 N N . GLY B 1 209 ? 40.949 70.699 44.682 1.00 50.17 199 GLY B N 1
ATOM 3384 C CA . GLY B 1 209 ? 39.970 70.029 43.842 1.00 49.68 199 GLY B CA 1
ATOM 3385 C C . GLY B 1 209 ? 39.626 70.723 42.545 1.00 49.02 199 GLY B C 1
ATOM 3386 O O . GLY B 1 209 ? 39.673 70.121 41.470 1.00 44.28 199 GLY B O 1
ATOM 3387 N N . GLU B 1 210 ? 39.268 71.996 42.645 1.00 50.17 200 GLU B N 1
ATOM 3388 C CA . GLU B 1 210 ? 38.911 72.756 41.461 1.00 50.07 200 GLU B CA 1
ATOM 3389 C C . GLU B 1 210 ? 40.120 73.230 40.654 1.00 49.50 200 GLU B C 1
ATOM 3390 O O . GLU B 1 210 ? 40.015 73.442 39.444 1.00 50.66 200 GLU B O 1
ATOM 3396 N N . GLY B 1 211 ? 41.269 73.381 41.303 1.00 48.48 201 GLY B N 1
ATOM 3397 C CA . GLY B 1 211 ? 42.449 73.830 40.575 1.00 47.77 201 GLY B CA 1
ATOM 3398 C C . GLY B 1 211 ? 42.296 75.269 40.108 1.00 46.48 201 GLY B C 1
ATOM 3399 O O . GLY B 1 211 ? 41.455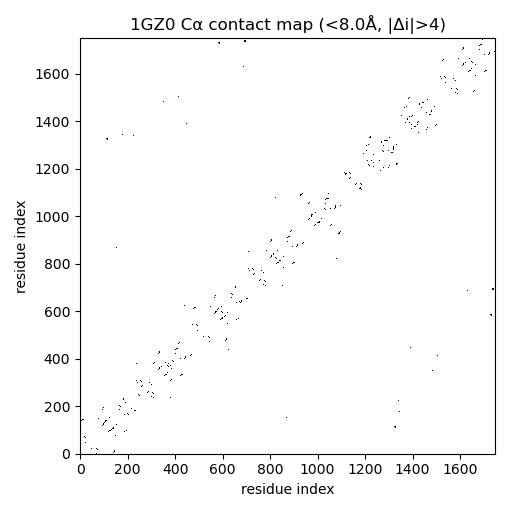 76.012 40.632 1.00 48.02 201 GLY B O 1
ATOM 3408 N N . ARG B 1 213 ? 41.204 78.421 37.838 1.00 43.70 203 ARG B N 1
ATOM 3409 C CA . ARG B 1 213 ? 40.008 78.686 37.069 1.00 44.88 203 ARG B CA 1
ATOM 3410 C C . ARG B 1 213 ? 40.527 78.931 35.669 1.00 44.37 203 ARG B C 1
ATOM 3411 O O . ARG B 1 213 ? 41.655 79.373 35.507 1.00 43.21 203 ARG B O 1
ATOM 3419 N N . ARG B 1 214 ? 39.702 78.616 34.671 1.00 45.76 204 ARG B N 1
ATOM 3420 C CA . ARG B 1 214 ? 40.037 78.748 33.249 1.00 43.01 204 ARG B CA 1
ATOM 3421 C C . ARG B 1 214 ? 40.991 79.881 32.856 1.00 40.77 204 ARG B C 1
ATOM 3422 O O . ARG B 1 214 ? 42.033 79.639 32.269 1.00 40.69 204 ARG B O 1
ATOM 3430 N N . LEU B 1 215 ? 40.626 81.117 33.172 1.00 43.22 205 LEU B N 1
ATOM 3431 C CA . LEU B 1 215 ? 41.452 82.277 32.835 1.00 44.04 205 LEU B CA 1
ATOM 3432 C C . LEU B 1 215 ? 42.892 82.234 33.321 1.00 44.78 205 LEU B C 1
ATOM 3433 O O . LEU B 1 215 ? 43.819 82.505 32.559 1.00 44.81 205 LEU B O 1
ATOM 3438 N N . THR B 1 216 ? 43.072 81.928 34.600 1.00 43.98 206 THR B N 1
ATOM 3439 C CA . THR B 1 216 ? 44.398 81.856 35.192 1.00 39.16 206 THR B CA 1
ATOM 3440 C C . THR B 1 216 ? 45.319 80.936 34.389 1.00 42.71 206 THR B C 1
ATOM 3441 O O . THR B 1 216 ? 46.423 81.330 33.988 1.00 41.86 206 THR B O 1
ATOM 3445 N N . ARG B 1 217 ? 44.870 79.712 34.136 1.00 45.49 207 ARG B N 1
ATOM 3446 C CA . ARG B 1 217 ? 45.707 78.792 33.388 1.00 50.99 207 ARG B CA 1
ATOM 3447 C C . ARG B 1 217 ? 45.802 79.204 31.930 1.00 51.59 207 ARG B C 1
ATOM 3448 O O . ARG B 1 217 ? 46.719 78.796 31.229 1.00 51.95 207 ARG B O 1
ATOM 3456 N N . GLU B 1 218 ? 44.850 80.005 31.467 1.00 55.81 208 GLU B N 1
ATOM 3457 C CA . GLU B 1 218 ? 44.897 80.473 30.085 1.00 59.69 208 GLU B CA 1
ATOM 3458 C C . GLU B 1 218 ? 45.980 81.540 30.017 1.00 58.20 208 GLU B C 1
ATOM 3459 O O . GLU B 1 218 ? 46.619 81.724 28.987 1.00 59.57 208 GLU B O 1
ATOM 3465 N N . HIS B 1 219 ? 46.181 82.238 31.130 1.00 55.53 209 HIS B N 1
ATOM 3466 C CA . HIS B 1 219 ? 47.191 83.276 31.197 1.00 53.46 209 HIS B CA 1
ATOM 3467 C C . HIS B 1 219 ? 48.540 82.731 31.640 1.00 52.26 209 HIS B C 1
ATOM 3468 O O . HIS B 1 219 ? 49.457 83.500 31.914 1.00 55.26 209 HIS B O 1
ATOM 3475 N N . CYS B 1 220 ? 48.670 81.415 31.745 1.00 49.28 210 CYS B N 1
ATOM 3476 C CA . CYS B 1 220 ? 49.958 80.854 32.120 1.00 48.77 210 CYS B CA 1
ATOM 3477 C C . CYS B 1 220 ? 50.773 80.716 30.837 1.00 50.79 210 CYS B C 1
ATOM 3478 O O . CYS B 1 220 ? 50.209 80.509 29.768 1.00 54.33 210 CYS B O 1
ATOM 3481 N N . ASP B 1 221 ? 52.092 80.850 30.941 1.00 50.59 211 ASP B N 1
ATOM 3482 C CA . ASP B 1 221 ? 52.977 80.708 29.787 1.00 49.83 211 ASP B CA 1
ATOM 3483 C C . ASP B 1 221 ? 53.323 79.238 29.557 1.00 46.30 211 ASP B C 1
ATOM 3484 O O . ASP B 1 221 ? 53.696 78.839 28.459 1.00 51.01 211 ASP B O 1
ATOM 3489 N N . GLU B 1 222 ? 53.186 78.433 30.597 1.00 41.20 212 GLU B N 1
ATOM 3490 C CA . GLU B 1 222 ? 53.506 77.018 30.512 1.00 38.41 212 GLU B CA 1
ATOM 3491 C C . GLU B 1 222 ? 52.702 76.315 31.601 1.00 39.81 212 GLU B C 1
ATOM 3492 O O . GLU B 1 222 ? 52.445 76.891 32.664 1.00 37.71 212 GLU B O 1
ATOM 3498 N N . LEU B 1 223 ? 52.271 75.091 31.328 1.00 38.24 213 LEU B N 1
ATOM 3499 C CA . LEU B 1 223 ? 51.512 74.340 32.313 1.00 40.72 213 LEU B CA 1
ATOM 3500 C C . LEU B 1 223 ? 52.329 73.114 32.606 1.00 39.18 213 LEU B C 1
ATOM 3501 O O . LEU B 1 223 ? 53.025 72.631 31.731 1.00 42.19 213 LEU B O 1
ATOM 3506 N N . ILE B 1 224 ? 52.266 72.628 33.840 1.00 40.38 214 ILE B N 1
ATOM 3507 C CA . ILE B 1 224 ? 53.028 71.446 34.231 1.00 39.22 214 ILE B CA 1
ATOM 3508 C C . ILE B 1 224 ? 52.170 70.568 35.111 1.00 37.97 214 ILE B C 1
ATOM 3509 O O . ILE B 1 224 ? 51.333 71.055 35.868 1.00 39.79 214 ILE B O 1
ATOM 3514 N N . SER B 1 225 ? 52.396 69.269 35.018 1.00 38.01 215 SER B N 1
ATOM 3515 C CA . SER B 1 225 ? 51.638 68.308 35.786 1.00 39.26 215 SER B CA 1
ATOM 3516 C C . SER B 1 225 ? 52.544 67.654 36.830 1.00 41.30 215 SER B C 1
ATOM 3517 O O . SER B 1 225 ? 53.747 67.522 36.620 1.00 44.10 215 SER B O 1
ATOM 3520 N N . ILE B 1 226 ? 51.982 67.242 37.956 1.00 42.47 216 ILE B N 1
ATOM 3521 C CA . ILE B 1 226 ? 52.803 66.586 38.968 1.00 45.87 216 ILE B CA 1
ATOM 3522 C C . ILE B 1 226 ? 52.597 65.094 38.857 1.00 46.47 216 ILE B C 1
ATOM 3523 O O . ILE B 1 226 ? 51.513 64.602 39.091 1.00 48.02 216 ILE B O 1
ATOM 3528 N N . PRO B 1 227 ? 53.641 64.352 38.496 1.00 51.71 217 PRO B N 1
ATOM 3529 C CA . PRO B 1 227 ? 53.513 62.900 38.367 1.00 52.99 217 PRO B CA 1
ATOM 3530 C C . PRO B 1 227 ? 52.801 62.278 39.548 1.00 54.57 217 PRO B C 1
ATOM 3531 O O . PRO B 1 227 ? 52.776 62.841 40.635 1.00 56.98 217 PRO B O 1
ATOM 3543 N N . ALA B 1 229 ? 51.718 58.159 41.183 1.00 58.37 219 ALA B N 1
ATOM 3544 C CA . ALA B 1 229 ? 51.708 56.722 41.062 1.00 61.60 219 ALA B CA 1
ATOM 3545 C C . ALA B 1 229 ? 50.274 56.264 41.191 1.00 63.33 219 ALA B C 1
ATOM 3546 O O . ALA B 1 229 ? 49.812 55.946 42.291 1.00 65.41 219 ALA B O 1
ATOM 3548 N N . GLY B 1 230 ? 49.564 56.245 40.070 1.00 64.39 220 GLY B N 1
ATOM 3549 C CA . GLY B 1 230 ? 48.179 55.818 40.106 1.00 67.29 220 GLY B CA 1
ATOM 3550 C C . GLY B 1 230 ? 47.212 56.727 39.376 1.00 69.20 220 GLY B C 1
ATOM 3551 O O . GLY B 1 230 ? 47.596 57.489 38.482 1.00 68.39 220 GLY B O 1
ATOM 3552 N N . SER B 1 231 ? 45.945 56.637 39.766 1.00 69.47 221 SER B N 1
ATOM 3553 C CA . SER B 1 231 ? 44.883 57.424 39.159 1.00 69.54 221 SER B CA 1
ATOM 3554 C C . SER B 1 231 ? 43.994 57.973 40.267 1.00 69.79 221 SER B C 1
ATOM 3555 O O . SER B 1 231 ? 43.260 58.944 40.076 1.00 70.90 221 SER B O 1
ATOM 3558 N N . VAL B 1 232 ? 44.074 57.343 41.432 1.00 67.74 222 VAL B N 1
ATOM 3559 C CA . VAL B 1 232 ? 43.295 57.768 42.586 1.00 68.50 222 VAL B CA 1
ATOM 3560 C C . VAL B 1 232 ? 44.129 58.743 43.419 1.00 68.59 222 VAL B C 1
ATOM 3561 O O . VAL B 1 232 ? 43.594 59.549 44.188 1.00 68.57 222 VAL B O 1
ATOM 3565 N N . SER B 1 233 ? 45.445 58.659 43.254 1.00 67.13 223 SER B N 1
ATOM 3566 C CA . SER B 1 233 ? 46.369 59.512 43.981 1.00 65.05 223 SER B CA 1
ATOM 3567 C C . SER B 1 233 ? 46.162 60.987 43.694 1.00 64.03 223 SER B C 1
ATOM 3568 O O . SER B 1 233 ? 45.925 61.400 42.556 1.00 64.22 223 SER B O 1
ATOM 3571 N N . SER B 1 234 ? 46.253 61.775 44.754 1.00 62.37 224 SER B N 1
ATOM 3572 C CA . SER B 1 234 ? 46.101 63.217 44.675 1.00 58.96 224 SER B CA 1
ATOM 3573 C C . SER B 1 234 ? 47.071 63.754 45.701 1.00 56.33 224 SER B C 1
ATOM 3574 O O . SER B 1 234 ? 47.707 62.986 46.419 1.00 58.18 224 SER B O 1
ATOM 3577 N N . LEU B 1 235 ? 47.154 65.074 45.792 1.00 54.19 225 LEU B N 1
ATOM 3578 C CA . LEU B 1 235 ? 48.042 65.715 46.745 1.00 46.94 225 LEU B CA 1
ATOM 3579 C C . LEU B 1 235 ? 47.332 66.909 47.354 1.00 46.52 225 LEU B C 1
ATOM 3580 O O . LEU B 1 235 ? 46.512 67.573 46.706 1.00 45.84 225 LEU B O 1
ATOM 3585 N N . ASN B 1 236 ? 47.652 67.160 48.614 1.00 43.94 226 ASN B N 1
ATOM 3586 C CA . ASN B 1 236 ? 47.126 68.287 49.366 1.00 39.38 226 ASN B CA 1
ATOM 3587 C C . ASN B 1 236 ? 47.868 69.503 48.783 1.00 38.41 226 ASN B C 1
ATOM 3588 O O . ASN B 1 236 ? 49.057 69.411 48.473 1.00 39.42 226 ASN B O 1
ATOM 3593 N N . VAL B 1 237 ? 47.175 70.627 48.621 1.00 36.31 227 VAL B N 1
ATOM 3594 C CA . VAL B 1 237 ? 47.780 71.821 48.032 1.00 35.04 227 VAL B CA 1
ATOM 3595 C C . VAL B 1 237 ? 49.054 72.305 48.709 1.00 35.22 227 VAL B C 1
ATOM 3596 O O . VAL B 1 237 ? 49.917 72.874 48.041 1.00 30.15 227 VAL B O 1
ATOM 3600 N N . SER B 1 238 ? 49.154 72.130 50.030 1.00 33.57 228 SER B N 1
ATOM 3601 C CA . SER B 1 238 ? 50.368 72.525 50.752 1.00 34.01 228 SER B CA 1
ATOM 3602 C C . SER B 1 238 ? 51.532 71.658 50.301 1.00 32.79 228 SER B C 1
ATOM 3603 O O . SER B 1 238 ? 52.574 72.171 49.904 1.00 31.51 228 SER B O 1
ATOM 3606 N N . VAL B 1 239 ? 51.359 70.337 50.387 1.00 33.06 229 VAL B N 1
ATOM 3607 C CA . VAL B 1 239 ? 52.414 69.420 49.959 1.00 32.46 229 VAL B CA 1
ATOM 3608 C C . VAL B 1 239 ? 52.763 69.625 48.485 1.00 32.03 229 VAL B C 1
ATOM 3609 O O . VAL B 1 239 ? 53.937 69.619 48.116 1.00 33.49 229 VAL B O 1
ATOM 3613 N N . ALA B 1 240 ? 51.749 69.817 47.646 1.00 28.88 230 ALA B N 1
ATOM 3614 C CA . ALA B 1 240 ? 51.997 70.014 46.215 1.00 29.67 230 ALA B CA 1
ATOM 3615 C C . ALA B 1 240 ? 52.746 71.317 45.954 1.00 29.17 230 ALA B C 1
ATOM 3616 O O . ALA B 1 240 ? 53.571 71.387 45.052 1.00 32.04 230 ALA B O 1
ATOM 3618 N N . THR B 1 241 ? 52.458 72.344 46.746 1.00 25.44 231 THR B N 1
ATOM 3619 C CA . THR B 1 241 ? 53.114 73.626 46.572 1.00 26.21 231 THR B CA 1
ATOM 3620 C C . THR B 1 241 ? 54.578 73.509 46.939 1.00 27.93 231 THR B C 1
ATOM 3621 O O . THR B 1 241 ? 55.441 74.074 46.273 1.00 28.49 231 THR B O 1
ATOM 3625 N N . GLY B 1 242 ? 54.858 72.757 47.997 1.00 31.63 232 GLY B N 1
ATOM 3626 C CA . GLY B 1 242 ? 56.231 72.570 48.416 1.00 31.63 232 GLY B CA 1
ATOM 3627 C C . GLY B 1 242 ? 57.006 71.828 47.349 1.00 33.65 232 GLY B C 1
ATOM 3628 O O . GLY B 1 242 ? 58.132 72.205 46.988 1.00 36.54 232 GLY B O 1
ATOM 3629 N N . ILE B 1 243 ? 56.396 70.772 46.828 1.00 31.20 233 ILE B N 1
ATOM 3630 C CA . ILE B 1 243 ? 57.034 69.966 45.804 1.00 31.40 233 ILE B CA 1
ATOM 3631 C C . ILE B 1 243 ? 57.427 70.818 44.597 1.00 32.55 233 ILE B C 1
ATOM 3632 O O . ILE B 1 243 ? 58.576 70.799 44.187 1.00 34.87 233 ILE B O 1
ATOM 3637 N N . CYS B 1 244 ? 56.498 71.590 44.044 1.00 33.82 234 CYS B N 1
ATOM 3638 C CA . CYS B 1 244 ? 56.819 72.446 42.889 1.00 36.21 234 CYS B CA 1
ATOM 3639 C C . CYS B 1 244 ? 57.777 73.611 43.182 1.00 37.01 234 CYS B C 1
ATOM 3640 O O . CYS B 1 244 ? 58.536 74.074 42.309 1.00 35.81 234 CYS B O 1
ATOM 3643 N N . LEU B 1 245 ? 57.714 74.100 44.408 1.00 33.12 235 LEU B N 1
ATOM 3644 C CA . LEU B 1 245 ? 58.528 75.219 44.831 1.00 31.58 235 LEU B CA 1
ATOM 3645 C C . LEU B 1 245 ? 59.967 74.728 44.993 1.00 31.66 235 LEU B C 1
ATOM 3646 O O . LEU B 1 245 ? 60.925 75.408 44.610 1.00 30.69 235 LEU B O 1
ATOM 3651 N N . PHE B 1 246 ? 60.118 73.525 45.531 1.00 31.90 236 PHE B N 1
ATOM 3652 C CA . PHE B 1 246 ? 61.446 72.986 45.725 1.00 32.81 236 PHE B CA 1
ATOM 3653 C C . PHE B 1 246 ? 62.063 72.353 44.493 1.00 35.61 236 PHE B C 1
ATOM 3654 O O . PHE B 1 246 ? 63.233 71.947 44.517 1.00 37.57 236 PHE B O 1
ATOM 3662 N N . GLU B 1 247 ? 61.294 72.283 43.407 1.00 34.96 237 GLU B N 1
ATOM 3663 C CA . GLU B 1 247 ? 61.837 71.763 42.156 1.00 32.84 237 GLU B CA 1
ATOM 3664 C C . GLU B 1 247 ? 62.483 73.001 41.574 1.00 32.41 237 GLU B C 1
ATOM 3665 O O . GLU B 1 247 ? 63.564 72.959 40.967 1.00 35.69 237 GLU B O 1
ATOM 3671 N N . ALA B 1 248 ? 61.800 74.121 41.782 1.00 31.39 238 ALA B N 1
ATOM 3672 C CA . ALA B 1 248 ? 62.295 75.417 41.338 1.00 30.30 238 ALA B CA 1
ATOM 3673 C C . ALA B 1 248 ? 63.604 75.694 42.101 1.00 33.62 238 ALA B C 1
ATOM 3674 O O . ALA B 1 248 ? 64.621 76.035 41.503 1.00 32.89 238 ALA B O 1
ATOM 3676 N N . VAL B 1 249 ? 63.567 75.533 43.426 1.00 36.56 239 VAL B N 1
ATOM 3677 C CA . VAL B 1 249 ? 64.745 75.743 44.266 1.00 35.25 239 VAL B CA 1
ATOM 3678 C C . VAL B 1 249 ? 65.934 74.961 43.711 1.00 37.29 239 VAL B C 1
ATOM 3679 O O . VAL B 1 249 ? 67.030 75.483 43.603 1.00 38.27 239 VAL B O 1
ATOM 3683 N N . ARG B 1 250 ? 65.710 73.705 43.355 1.00 38.59 240 ARG B N 1
ATOM 3684 C CA . ARG B 1 250 ? 66.783 72.873 42.820 1.00 41.02 240 ARG B CA 1
ATOM 3685 C C . ARG B 1 250 ? 67.286 73.337 41.440 1.00 43.17 240 ARG B C 1
ATOM 3686 O O . ARG B 1 250 ? 68.482 73.283 41.157 1.00 42.96 240 ARG B O 1
ATOM 3694 N N . GLN B 1 251 ? 66.380 73.790 40.581 1.00 43.80 241 GLN B N 1
ATOM 3695 C CA . GLN B 1 251 ? 66.781 74.262 39.257 1.00 44.09 241 GLN B CA 1
ATOM 3696 C C . GLN B 1 251 ? 67.509 75.603 39.363 1.00 43.59 241 GLN B C 1
ATOM 3697 O O . GLN B 1 251 ? 68.422 75.898 38.583 1.00 42.89 241 GLN B O 1
ATOM 3703 N N . ARG B 1 252 ? 67.102 76.404 40.337 1.00 42.17 242 ARG B N 1
ATOM 3704 C CA . ARG B 1 252 ? 67.661 77.737 40.512 1.00 47.76 242 ARG B CA 1
ATOM 3705 C C . ARG B 1 252 ? 68.933 77.841 41.348 1.00 47.06 242 ARG B C 1
ATOM 3706 O O . ARG B 1 252 ? 69.357 78.945 41.686 1.00 47.34 242 ARG B O 1
ATOM 3714 N N . SER B 1 253 ? 69.554 76.710 41.656 1.00 46.56 243 SER B N 1
ATOM 3715 C CA . SER B 1 253 ? 70.759 76.728 42.471 1.00 51.84 243 SER B CA 1
ATOM 3716 C C . SER B 1 253 ? 71.909 76.025 41.767 1.00 54.00 243 SER B C 1
ATOM 3717 O O . SER B 1 253 ? 72.551 75.156 42.405 1.00 54.11 243 SER B O 1
ATOM 3721 N N . SER C 1 12 ? 79.548 99.514 18.605 1.00 84.41 2 SER C N 1
ATOM 3722 C CA . SER C 1 12 ? 79.971 98.772 17.381 1.00 85.88 2 SER C CA 1
ATOM 3723 C C . SER C 1 12 ? 80.324 97.316 17.671 1.00 86.86 2 SER C C 1
ATOM 3724 O O . SER C 1 12 ? 80.760 96.974 18.772 1.00 86.73 2 SER C O 1
ATOM 3727 N N . GLU C 1 13 ? 80.130 96.461 16.672 1.00 87.72 3 GLU C N 1
ATOM 3728 C CA . GLU C 1 13 ? 80.435 95.044 16.801 1.00 87.68 3 GLU C CA 1
ATOM 3729 C C . GLU C 1 13 ? 81.633 94.741 15.915 1.00 87.71 3 GLU C C 1
ATOM 3730 O O . GLU C 1 13 ? 82.180 95.631 15.266 1.00 86.81 3 GLU C O 1
ATOM 3744 N N . ILE C 1 15 ? 82.885 91.649 13.181 1.00 85.74 5 ILE C N 1
ATOM 3745 C CA . ILE C 1 15 ? 82.736 90.398 12.435 1.00 82.16 5 ILE C CA 1
ATOM 3746 C C . ILE C 1 15 ? 84.048 90.039 11.762 1.00 80.08 5 ILE C C 1
ATOM 3747 O O . ILE C 1 15 ? 84.886 90.905 11.492 1.00 80.24 5 ILE C O 1
ATOM 3752 N N . TYR C 1 16 ? 84.198 88.766 11.496 1.00 77.93 6 TYR C N 1
ATOM 3753 C CA . TYR C 1 16 ? 85.380 88.265 10.795 1.00 76.58 6 TYR C CA 1
ATOM 3754 C C . TYR C 1 16 ? 84.982 87.112 9.865 1.00 73.95 6 TYR C C 1
ATOM 3755 O O . TYR C 1 16 ? 84.053 86.349 10.145 1.00 75.66 6 TYR C O 1
ATOM 3764 N N . GLY C 1 17 ? 85.682 87.008 8.746 1.00 70.04 7 GLY C N 1
ATOM 3765 C CA . GLY C 1 17 ? 85.461 85.899 7.802 1.00 65.63 7 GLY C CA 1
ATOM 3766 C C . GLY C 1 17 ? 84.724 86.312 6.545 1.00 63.50 7 GLY C C 1
ATOM 3767 O O . GLY C 1 17 ? 83.853 87.182 6.567 1.00 61.38 7 GLY C O 1
ATOM 3768 N N . ILE C 1 18 ? 85.086 85.665 5.445 1.00 61.79 8 ILE C N 1
ATOM 3769 C CA . ILE C 1 18 ? 84.500 85.919 4.141 1.00 62.50 8 ILE C CA 1
ATOM 3770 C C . ILE C 1 18 ? 82.979 85.947 4.180 1.00 61.06 8 ILE C C 1
ATOM 3771 O O . ILE C 1 18 ? 82.349 86.858 3.643 1.00 61.90 8 ILE C O 1
ATOM 3776 N N . HIS C 1 19 ? 82.403 84.941 4.822 1.00 58.34 9 HIS C N 1
ATOM 3777 C CA . HIS C 1 19 ? 80.958 84.800 4.919 1.00 56.73 9 HIS C CA 1
ATOM 3778 C C . HIS C 1 19 ? 80.223 85.881 5.693 1.00 52.91 9 HIS C C 1
ATOM 3779 O O . HIS C 1 19 ? 79.162 86.343 5.262 1.00 45.18 9 HIS C O 1
ATOM 3786 N N . ALA C 1 20 ? 80.769 86.270 6.841 1.00 52.99 10 ALA C N 1
ATOM 3787 C CA . ALA C 1 20 ? 80.140 87.312 7.638 1.00 52.38 10 ALA C CA 1
ATOM 3788 C C . ALA C 1 20 ? 80.167 88.611 6.818 1.00 52.43 10 ALA C C 1
ATOM 3789 O O . ALA C 1 20 ? 79.153 89.299 6.675 1.00 50.75 10 ALA C O 1
ATOM 3791 N N . VAL C 1 21 ? 81.329 88.932 6.262 1.00 53.01 11 VAL C N 1
ATOM 3792 C CA . VAL C 1 21 ? 81.469 90.134 5.451 1.00 55.66 11 VAL C CA 1
ATOM 3793 C C . VAL C 1 21 ? 80.534 90.069 4.242 1.00 57.39 11 VAL C C 1
ATOM 3794 O O . VAL C 1 21 ? 79.806 91.022 3.950 1.00 59.78 11 VAL C O 1
ATOM 3798 N N . GLN C 1 22 ? 80.567 88.937 3.549 1.00 53.81 12 GLN C N 1
ATOM 3799 C CA . GLN C 1 22 ? 79.745 88.722 2.371 1.00 54.98 12 GLN C CA 1
ATOM 3800 C C . GLN C 1 22 ? 78.272 89.040 2.642 1.00 55.68 12 GLN C C 1
ATOM 3801 O O . GLN C 1 22 ? 77.651 89.842 1.921 1.00 55.75 12 GLN C O 1
ATOM 3807 N N . ALA C 1 23 ? 77.723 88.405 3.679 1.00 54.25 13 ALA C N 1
ATOM 3808 C CA . ALA C 1 23 ? 76.319 88.582 4.058 1.00 54.24 13 ALA C CA 1
ATOM 3809 C C . ALA C 1 23 ? 75.945 90.036 4.255 1.00 53.49 13 ALA C C 1
ATOM 3810 O O . ALA C 1 23 ? 74.896 90.469 3.788 1.00 54.50 13 ALA C O 1
ATOM 3812 N N . LEU C 1 24 ? 76.798 90.789 4.946 1.00 55.00 14 LEU C N 1
ATOM 3813 C CA . LEU C 1 24 ? 76.512 92.198 5.177 1.00 55.49 14 LEU C CA 1
ATOM 3814 C C . LEU C 1 24 ? 76.516 92.902 3.849 1.00 56.62 14 LEU C C 1
ATOM 3815 O O . LEU C 1 24 ? 75.640 93.719 3.574 1.00 59.84 14 LEU C O 1
ATOM 3820 N N . LEU C 1 25 ? 77.509 92.584 3.025 1.00 56.61 15 LEU C N 1
ATOM 3821 C CA . LEU C 1 25 ? 77.611 93.201 1.717 1.00 57.87 15 LEU C CA 1
ATOM 3822 C C . LEU C 1 25 ? 76.296 93.001 0.982 1.00 60.59 15 LEU C C 1
ATOM 3823 O O . LEU C 1 25 ? 75.760 93.940 0.393 1.00 59.50 15 LEU C O 1
ATOM 3828 N N . GLU C 1 26 ? 75.771 91.777 1.039 1.00 62.03 16 GLU C N 1
ATOM 3829 C CA . GLU C 1 26 ? 74.513 91.448 0.375 1.00 64.27 16 GLU C CA 1
ATOM 3830 C C . GLU C 1 26 ? 73.254 91.929 1.103 1.00 64.51 16 GLU C C 1
ATOM 3831 O O . GLU C 1 26 ? 72.290 92.347 0.457 1.00 62.32 16 GLU C O 1
ATOM 3837 N N . ARG C 1 27 ? 73.255 91.886 2.435 1.00 65.08 17 ARG C N 1
ATOM 3838 C CA . ARG C 1 27 ? 72.069 92.293 3.191 1.00 66.02 17 ARG C CA 1
ATOM 3839 C C . ARG C 1 27 ? 72.080 93.650 3.860 1.00 65.08 17 ARG C C 1
ATOM 3840 O O . ARG C 1 27 ? 71.020 94.255 4.044 1.00 65.97 17 ARG C O 1
ATOM 3848 N N . ALA C 1 28 ? 73.253 94.139 4.238 1.00 62.84 18 ALA C N 1
ATOM 3849 C CA . ALA C 1 28 ? 73.305 95.440 4.885 1.00 60.81 18 ALA C CA 1
ATOM 3850 C C . ALA C 1 28 ? 74.659 96.123 4.776 1.00 58.77 18 ALA C C 1
ATOM 3851 O O . ALA C 1 28 ? 75.383 96.232 5.766 1.00 58.71 18 ALA C O 1
ATOM 3853 N N . PRO C 1 29 ? 75.017 96.593 3.566 1.00 56.93 19 PRO C N 1
ATOM 3854 C CA . PRO C 1 29 ? 76.295 97.276 3.331 1.00 55.03 19 PRO C CA 1
ATOM 3855 C C . PRO C 1 29 ? 76.380 98.485 4.259 1.00 54.37 19 PRO C C 1
ATOM 3856 O O . PRO C 1 29 ? 77.458 98.901 4.679 1.00 53.22 19 PRO C O 1
ATOM 3860 N N . GLU C 1 30 ? 75.208 99.029 4.566 1.00 55.66 20 GLU C N 1
ATOM 3861 C CA . GLU C 1 30 ? 75.041 100.195 5.434 1.00 58.29 20 GLU C CA 1
ATOM 3862 C C . GLU C 1 30 ? 75.765 100.053 6.771 1.00 56.66 20 GLU C C 1
ATOM 3863 O O . GLU C 1 30 ? 76.393 100.999 7.248 1.00 56.00 20 GLU C O 1
ATOM 3869 N N . ARG C 1 31 ? 75.675 98.863 7.360 1.00 53.43 21 ARG C N 1
ATOM 3870 C CA . ARG C 1 31 ? 76.292 98.576 8.650 1.00 51.91 21 ARG C CA 1
ATOM 3871 C C . ARG C 1 31 ? 77.821 98.689 8.698 1.00 50.60 21 ARG C C 1
ATOM 3872 O O . ARG C 1 31 ? 78.407 98.769 9.781 1.00 52.75 21 ARG C O 1
ATOM 3880 N N . PHE C 1 32 ? 78.471 98.701 7.541 1.00 48.01 22 PHE C N 1
ATOM 3881 C CA . PHE C 1 32 ? 79.928 98.816 7.503 1.00 49.36 22 PHE C CA 1
ATOM 3882 C C . PHE C 1 32 ? 80.454 100.187 7.952 1.00 51.72 22 PHE C C 1
ATOM 3883 O O . PHE C 1 32 ? 79.849 101.221 7.676 1.00 51.49 22 PHE C O 1
ATOM 3891 N N . GLN C 1 33 ? 81.585 100.180 8.648 1.00 54.46 23 GLN C N 1
ATOM 3892 C CA . GLN C 1 33 ? 82.224 101.414 9.106 1.00 59.24 23 GLN C CA 1
ATOM 3893 C C . GLN C 1 33 ? 83.679 101.386 8.617 1.00 60.31 23 GLN C C 1
ATOM 3894 O O . GLN C 1 33 ? 84.085 102.223 7.798 1.00 60.30 23 GLN C O 1
ATOM 3900 N N . GLU C 1 34 ? 84.441 100.411 9.114 1.00 60.42 24 GLU C N 1
ATOM 3901 C CA . GLU C 1 34 ? 85.836 100.208 8.720 1.00 61.95 24 GLU C CA 1
ATOM 3902 C C . GLU C 1 34 ? 86.078 98.717 8.486 1.00 60.63 24 GLU C C 1
ATOM 3903 O O . GLU C 1 34 ? 85.584 97.880 9.239 1.00 58.55 24 GLU C O 1
ATOM 3909 N N . VAL C 1 35 ? 86.836 98.388 7.444 1.00 58.93 25 VAL C N 1
ATOM 3910 C CA . VAL C 1 35 ? 87.163 96.999 7.147 1.00 58.27 25 VAL C CA 1
ATOM 3911 C C . VAL C 1 35 ? 88.684 96.875 7.177 1.00 59.87 25 VAL C C 1
ATOM 3912 O O . VAL C 1 35 ? 89.385 97.699 6.591 1.00 59.67 25 VAL C O 1
ATOM 3916 N N . PHE C 1 36 ? 89.192 95.861 7.870 1.00 60.15 26 PHE C N 1
ATOM 3917 C CA . PHE C 1 36 ? 90.630 95.648 7.958 1.00 62.13 26 PHE C CA 1
ATOM 3918 C C . PHE C 1 36 ? 91.005 94.349 7.275 1.00 63.44 26 PHE C C 1
ATOM 3919 O O . PHE C 1 36 ? 90.426 93.295 7.540 1.00 63.71 26 PHE C O 1
ATOM 3927 N N . ILE C 1 37 ? 91.983 94.429 6.388 1.00 64.30 27 ILE C N 1
ATOM 3928 C CA . ILE C 1 37 ? 92.433 93.255 5.657 1.00 65.90 27 ILE C CA 1
ATOM 3929 C C . ILE C 1 37 ? 93.937 93.121 5.837 1.00 64.97 27 ILE C C 1
ATOM 3930 O O . ILE C 1 37 ? 94.622 94.119 6.043 1.00 63.76 27 ILE C O 1
ATOM 3935 N N . LEU C 1 38 ? 94.455 91.900 5.764 1.00 65.35 28 LEU C N 1
ATOM 3936 C CA . LEU C 1 38 ? 95.887 91.719 5.934 1.00 69.52 28 LEU C CA 1
ATOM 3937 C C . LEU C 1 38 ? 96.659 92.024 4.652 1.00 71.88 28 LEU C C 1
ATOM 3938 O O . LEU C 1 38 ? 96.348 91.520 3.572 1.00 69.95 28 LEU C O 1
ATOM 3943 N N . LYS C 1 39 ? 97.660 92.884 4.801 1.00 76.14 29 LYS C N 1
ATOM 3944 C CA . LYS C 1 39 ? 98.518 93.322 3.710 1.00 80.34 29 LYS C CA 1
ATOM 3945 C C . LYS C 1 39 ? 99.536 92.254 3.331 1.00 82.81 29 LYS C C 1
ATOM 3946 O O . LYS C 1 39 ? 99.975 91.472 4.174 1.00 81.85 29 LYS C O 1
ATOM 3952 N N . GLY C 1 40 ? 99.901 92.223 2.053 1.00 86.07 30 GLY C N 1
ATOM 3953 C CA . GLY C 1 40 ? 100.887 91.264 1.590 1.00 90.65 30 GLY C CA 1
ATOM 3954 C C . GLY C 1 40 ? 100.411 90.148 0.677 1.00 94.40 30 GLY C C 1
ATOM 3955 O O . GLY C 1 40 ? 100.767 90.101 -0.506 1.00 94.12 30 GLY C O 1
ATOM 3956 N N . ARG C 1 41 ? 99.604 89.248 1.228 1.00 98.16 31 ARG C N 1
ATOM 3957 C CA . ARG C 1 41 ? 99.099 88.097 0.480 1.00 101.44 31 ARG C CA 1
ATOM 3958 C C . ARG C 1 41 ? 97.958 88.365 -0.499 1.00 102.14 31 ARG C C 1
ATOM 3959 O O . ARG C 1 41 ? 96.934 88.955 -0.142 1.00 102.79 31 ARG C O 1
ATOM 3967 N N . GLU C 1 42 ? 98.148 87.924 -1.739 1.00 101.87 32 GLU C N 1
ATOM 3968 C CA . GLU C 1 42 ? 97.124 88.067 -2.762 1.00 100.54 32 GLU C CA 1
ATOM 3969 C C . GLU C 1 42 ? 96.120 86.981 -2.406 1.00 98.73 32 GLU C C 1
ATOM 3970 O O . GLU C 1 42 ? 96.506 85.857 -2.087 1.00 98.41 32 GLU C O 1
ATOM 3976 N N . ASP C 1 43 ? 94.837 87.307 -2.438 1.00 95.95 33 ASP C N 1
ATOM 3977 C CA . ASP C 1 43 ? 93.844 86.303 -2.119 1.00 93.27 33 ASP C CA 1
ATOM 3978 C C . ASP C 1 43 ? 92.694 86.414 -3.105 1.00 92.79 33 ASP C C 1
ATOM 3979 O O . ASP C 1 43 ? 91.768 87.196 -2.899 1.00 93.53 33 ASP C O 1
ATOM 3984 N N . LYS C 1 44 ? 92.764 85.636 -4.183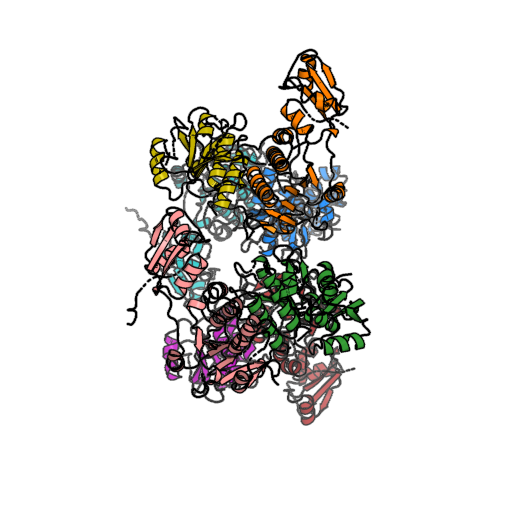 1.00 91.06 34 LYS C N 1
ATOM 3985 C CA . LYS C 1 44 ? 91.726 85.655 -5.205 1.00 88.88 34 LYS C CA 1
ATOM 3986 C C . LYS C 1 44 ? 90.363 85.571 -4.549 1.00 87.25 34 LYS C C 1
ATOM 3987 O O . LYS C 1 44 ? 89.368 85.996 -5.123 1.00 87.47 34 LYS C O 1
ATOM 3993 N N . ARG C 1 45 ? 90.323 85.021 -3.340 1.00 85.48 35 ARG C N 1
ATOM 3994 C CA . ARG C 1 45 ? 89.072 84.884 -2.609 1.00 84.93 35 ARG C CA 1
ATOM 3995 C C . ARG C 1 45 ? 88.638 86.213 -1.983 1.00 82.80 35 ARG C C 1
ATOM 3996 O O . ARG C 1 45 ? 87.438 86.486 -1.840 1.00 80.93 35 ARG C O 1
ATOM 4004 N N . LEU C 1 46 ? 89.615 87.042 -1.621 1.00 79.95 36 LEU C N 1
ATOM 4005 C CA . LEU C 1 46 ? 89.329 88.342 -1.022 1.00 76.89 36 LEU C CA 1
ATOM 4006 C C . LEU C 1 46 ? 89.220 89.454 -2.066 1.00 74.75 36 LEU C C 1
ATOM 4007 O O . LEU C 1 46 ? 88.375 90.344 -1.944 1.00 74.47 36 LEU C O 1
ATOM 4012 N N . LEU C 1 47 ? 90.070 89.399 -3.089 1.00 72.71 37 LEU C N 1
ATOM 4013 C CA . LEU C 1 47 ? 90.071 90.410 -4.146 1.00 69.77 37 LEU C CA 1
ATOM 4014 C C . LEU C 1 47 ? 88.673 90.931 -4.499 1.00 67.25 37 LEU C C 1
ATOM 4015 O O . LEU C 1 47 ? 88.391 92.117 -4.321 1.00 66.25 37 LEU C O 1
ATOM 4020 N N . PRO C 1 48 ? 87.776 90.050 -4.985 1.00 65.89 38 PRO C N 1
ATOM 4021 C CA . PRO C 1 48 ? 86.421 90.482 -5.344 1.00 65.67 38 PRO C CA 1
ATOM 4022 C C . PRO C 1 48 ? 85.657 91.120 -4.194 1.00 64.57 38 PRO C C 1
ATOM 4023 O O . PRO C 1 48 ? 84.786 91.958 -4.411 1.00 65.44 38 PRO C O 1
ATOM 4027 N N . LEU C 1 49 ? 85.978 90.714 -2.971 1.00 63.59 39 LEU C N 1
ATOM 4028 C CA . LEU C 1 49 ? 85.326 91.269 -1.788 1.00 62.55 39 LEU C CA 1
ATOM 4029 C C . LEU C 1 49 ? 85.852 92.693 -1.552 1.00 60.67 39 LEU C C 1
ATOM 4030 O O . LEU C 1 49 ? 85.099 93.614 -1.245 1.00 57.04 39 LEU C O 1
ATOM 4035 N N . ILE C 1 50 ? 87.158 92.866 -1.699 1.00 58.48 40 ILE C N 1
ATOM 4036 C CA . ILE C 1 50 ? 87.754 94.173 -1.525 1.00 58.26 40 ILE C CA 1
ATOM 4037 C C . ILE C 1 50 ? 87.110 95.128 -2.537 1.00 58.82 40 ILE C C 1
ATOM 4038 O O . ILE C 1 50 ? 86.561 96.167 -2.158 1.00 58.30 40 ILE C O 1
ATOM 4043 N N . HIS C 1 51 ? 87.167 94.756 -3.819 1.00 57.24 41 HIS C N 1
ATOM 4044 C CA . HIS C 1 51 ? 86.600 95.554 -4.906 1.00 55.46 41 HIS C CA 1
ATOM 4045 C C . HIS C 1 51 ? 85.161 95.976 -4.652 1.00 52.79 41 HIS C C 1
ATOM 4046 O O . HIS C 1 51 ? 84.789 97.121 -4.907 1.00 53.91 41 HIS C O 1
ATOM 4053 N N . ALA C 1 52 ? 84.348 95.045 -4.168 1.00 48.25 42 ALA C N 1
ATOM 4054 C CA . ALA C 1 52 ? 82.947 95.331 -3.883 1.00 46.81 42 ALA C CA 1
ATOM 4055 C C . ALA C 1 52 ? 82.819 96.345 -2.747 1.00 45.04 42 ALA C C 1
ATOM 4056 O O . ALA C 1 52 ? 81.960 97.220 -2.787 1.00 43.74 42 ALA C O 1
ATOM 4058 N N . LEU C 1 53 ? 83.666 96.221 -1.731 1.00 46.03 43 LEU C N 1
ATOM 4059 C CA . LEU C 1 53 ? 83.641 97.157 -0.605 1.00 47.84 43 LEU C CA 1
ATOM 4060 C C . LEU C 1 53 ? 83.998 98.536 -1.139 1.00 49.95 43 LEU C C 1
ATOM 4061 O O . LEU C 1 53 ? 83.293 99.513 -0.876 1.00 48.13 43 LEU C O 1
ATOM 4066 N N . GLU C 1 54 ? 85.096 98.609 -1.892 1.00 51.05 44 GLU C N 1
ATOM 4067 C CA . GLU C 1 54 ? 85.527 99.873 -2.471 1.00 55.20 44 GLU C CA 1
ATOM 4068 C C . GLU C 1 54 ? 84.382 100.461 -3.280 1.00 54.46 44 GLU C C 1
ATOM 4069 O O . GLU C 1 54 ? 84.082 101.648 -3.171 1.00 55.12 44 GLU C O 1
ATOM 4075 N N . SER C 1 55 ? 83.733 99.621 -4.079 1.00 53.41 45 SER C N 1
ATOM 4076 C CA . SER C 1 55 ? 82.605 100.065 -4.881 1.00 51.68 45 SER C CA 1
ATOM 4077 C C . SER C 1 55 ? 81.544 100.609 -3.935 1.00 51.38 45 SER C C 1
ATOM 4078 O O . SER C 1 55 ? 80.949 101.644 -4.194 1.00 52.21 45 SER C O 1
ATOM 4081 N N . GLN C 1 56 ? 81.320 99.912 -2.827 1.00 53.15 46 GLN C N 1
ATOM 4082 C CA . GLN C 1 56 ? 80.336 100.339 -1.831 1.00 54.44 46 GLN C CA 1
ATOM 4083 C C . GLN C 1 56 ? 80.742 101.635 -1.133 1.00 52.69 46 GLN C C 1
ATOM 4084 O O . GLN C 1 56 ? 79.945 102.225 -0.397 1.00 49.08 46 GLN C O 1
ATOM 4090 N N . GLY C 1 57 ? 81.984 102.059 -1.357 1.00 51.61 47 GLY C N 1
ATOM 4091 C CA . GLY C 1 57 ? 82.482 103.271 -0.729 1.00 52.69 47 GLY C CA 1
ATOM 4092 C C . GLY C 1 57 ? 82.984 103.032 0.686 1.00 54.74 47 GLY C C 1
ATOM 4093 O O . GLY C 1 57 ? 83.298 103.978 1.406 1.00 52.06 47 GLY C O 1
ATOM 4094 N N . VAL C 1 58 ? 83.062 101.757 1.074 1.00 58.28 48 VAL C N 1
ATOM 4095 C CA . VAL C 1 58 ? 83.508 101.341 2.404 1.00 58.75 48 VAL C CA 1
ATOM 4096 C C . VAL C 1 58 ? 85.014 101.487 2.594 1.00 61.08 48 VAL C C 1
ATOM 4097 O O . VAL C 1 58 ? 85.806 101.005 1.788 1.00 59.20 48 VAL C O 1
ATOM 4101 N N . VAL C 1 59 ? 85.388 102.146 3.687 1.00 65.37 49 VAL C N 1
ATOM 4102 C CA . VAL C 1 59 ? 86.783 102.401 4.030 1.00 67.52 49 VAL C CA 1
ATOM 4103 C C . VAL C 1 59 ? 87.549 101.126 4.365 1.00 68.60 49 VAL C C 1
ATOM 4104 O O . VAL C 1 59 ? 87.131 100.350 5.222 1.00 68.65 49 VAL C O 1
ATOM 4108 N N . ILE C 1 60 ? 88.675 100.918 3.693 1.00 70.04 50 ILE C N 1
ATOM 4109 C CA . ILE C 1 60 ? 89.485 99.725 3.929 1.00 73.07 50 ILE C CA 1
ATOM 4110 C C . ILE C 1 60 ? 90.891 100.097 4.376 1.00 74.26 50 ILE C C 1
ATOM 4111 O O . ILE C 1 60 ? 91.433 101.122 3.965 1.00 75.13 50 ILE C O 1
ATOM 4116 N N . GLN C 1 61 ? 91.481 99.251 5.213 1.00 75.52 51 GLN C N 1
ATOM 4117 C CA . GLN C 1 61 ? 92.823 99.492 5.717 1.00 76.41 51 GLN C CA 1
ATOM 4118 C C . GLN C 1 61 ? 93.566 98.176 5.846 1.00 76.73 51 GLN C C 1
ATOM 4119 O O . GLN C 1 61 ? 92.983 97.144 6.193 1.00 75.85 51 GLN C O 1
ATOM 4125 N N . LEU C 1 62 ? 94.860 98.216 5.561 1.00 77.87 52 LEU C N 1
ATOM 4126 C CA . LEU C 1 62 ? 95.686 97.025 5.636 1.00 80.02 52 LEU C CA 1
ATOM 4127 C C . LEU C 1 62 ? 96.303 96.890 7.016 1.00 80.51 52 LEU C C 1
ATOM 4128 O O . LEU C 1 62 ? 96.788 97.864 7.597 1.00 79.85 52 LEU C O 1
ATOM 4133 N N . ALA C 1 63 ? 96.271 95.671 7.537 1.00 81.33 53 ALA C N 1
ATOM 4134 C CA . ALA C 1 63 ? 96.837 95.373 8.841 1.00 83.71 53 ALA C CA 1
ATOM 4135 C C . ALA C 1 63 ? 97.870 94.271 8.662 1.00 85.91 53 ALA C C 1
ATOM 4136 O O . ALA C 1 63 ? 98.202 93.896 7.535 1.00 87.04 53 ALA C O 1
ATOM 4138 N N . ASN C 1 64 ? 98.366 93.743 9.774 1.00 86.97 54 ASN C N 1
ATOM 4139 C CA . ASN C 1 64 ? 99.383 92.704 9.728 1.00 88.40 54 ASN C CA 1
ATOM 4140 C C . ASN C 1 64 ? 98.821 91.289 9.858 1.00 89.86 54 ASN C C 1
ATOM 4141 O O . ASN C 1 64 ? 98.198 90.770 8.931 1.00 91.27 54 ASN C O 1
ATOM 4146 N N . ARG C 1 65 ? 99.053 90.669 11.008 1.00 90.05 55 ARG C N 1
ATOM 4147 C CA . ARG C 1 65 ? 98.588 89.317 11.271 1.00 90.31 55 ARG C CA 1
ATOM 4148 C C . ARG C 1 65 ? 98.224 89.291 12.751 1.00 91.36 55 ARG C C 1
ATOM 4149 O O . ARG C 1 65 ? 97.172 88.783 13.140 1.00 90.36 55 ARG C O 1
ATOM 4157 N N . GLN C 1 66 ? 99.115 89.855 13.564 1.00 92.20 56 GLN C N 1
ATOM 4158 C CA . GLN C 1 66 ? 98.918 89.933 15.003 1.00 92.93 56 GLN C CA 1
ATOM 4159 C C . GLN C 1 66 ? 97.759 90.885 15.282 1.00 93.68 56 GLN C C 1
ATOM 4160 O O . GLN C 1 66 ? 96.931 90.626 16.158 1.00 93.72 56 GLN C O 1
ATOM 4166 N N . TYR C 1 67 ? 97.707 91.982 14.526 1.00 93.55 57 TYR C N 1
ATOM 4167 C CA . TYR C 1 67 ? 96.652 92.978 14.673 1.00 93.66 57 TYR C CA 1
ATOM 4168 C C . TYR C 1 67 ? 95.287 92.327 14.486 1.00 93.76 57 TYR C C 1
ATOM 4169 O O . TYR C 1 67 ? 94.393 92.495 15.313 1.00 93.69 57 TYR C O 1
ATOM 4178 N N . LEU C 1 68 ? 95.128 91.584 13.394 1.00 93.78 58 LEU C N 1
ATOM 4179 C CA . LEU C 1 68 ? 93.863 90.908 13.131 1.00 93.91 58 LEU C CA 1
ATOM 4180 C C . LEU C 1 68 ? 93.571 89.872 14.213 1.00 94.13 58 LEU C C 1
ATOM 4181 O O . LEU C 1 68 ? 92.458 89.805 14.734 1.00 93.42 58 LEU C O 1
ATOM 4186 N N . ASP C 1 69 ? 94.578 89.074 14.556 1.00 95.23 59 ASP C N 1
ATOM 4187 C CA . ASP C 1 69 ? 94.423 88.033 15.568 1.00 96.27 59 ASP C CA 1
ATOM 4188 C C . ASP C 1 69 ? 94.015 88.525 16.950 1.00 97.67 59 ASP C C 1
ATOM 4189 O O . ASP C 1 69 ? 93.196 87.892 17.616 1.00 96.75 59 ASP C O 1
ATOM 4194 N N . GLU C 1 70 ? 94.584 89.642 17.392 1.00 99.77 60 GLU C N 1
ATOM 4195 C CA . GLU C 1 70 ? 94.234 90.171 18.706 1.00 101.75 60 GLU C CA 1
ATOM 4196 C C . GLU C 1 70 ? 92.837 90.811 18.709 1.00 101.18 60 GLU C C 1
ATOM 4197 O O . GLU C 1 70 ? 92.053 90.581 19.631 1.00 101.73 60 GLU C O 1
ATOM 4203 N N . LYS C 1 71 ? 92.519 91.592 17.678 1.00 100.07 61 LYS C N 1
ATOM 4204 C CA . LYS C 1 71 ? 91.200 92.221 17.583 1.00 99.09 61 LYS C CA 1
ATOM 4205 C C . LYS C 1 71 ? 90.120 91.142 17.546 1.00 98.65 61 LYS C C 1
ATOM 4206 O O . LYS C 1 71 ? 89.096 91.250 18.214 1.00 98.64 61 LYS C O 1
ATOM 4212 N N . SER C 1 72 ? 90.360 90.104 16.753 1.00 98.40 62 SER C N 1
ATOM 4213 C CA . SER C 1 72 ? 89.421 88.997 16.616 1.00 98.77 62 SER C CA 1
ATOM 4214 C C . SER C 1 72 ? 89.626 87.986 17.735 1.00 99.55 62 SER C C 1
ATOM 4215 O O . SER C 1 72 ? 88.996 86.925 17.756 1.00 99.31 62 SER C O 1
ATOM 4218 N N . ASP C 1 73 ? 90.516 88.323 18.661 1.00 100.19 63 ASP C N 1
ATOM 4219 C CA . ASP C 1 73 ? 90.834 87.451 19.782 1.00 100.45 63 ASP C CA 1
ATOM 4220 C C . ASP C 1 73 ? 91.027 86.009 19.302 1.00 99.82 63 ASP C C 1
ATOM 4221 O O . ASP C 1 73 ? 90.296 85.096 19.699 1.00 100.12 63 ASP C O 1
ATOM 4226 N N . GLY C 1 74 ? 92.011 85.826 18.425 1.00 98.25 64 GLY C N 1
ATOM 4227 C CA . GLY C 1 74 ? 92.331 84.510 17.900 1.00 96.28 64 GLY C CA 1
ATOM 4228 C C . GLY C 1 74 ? 91.251 83.794 17.117 1.00 94.64 64 GLY C C 1
ATOM 4229 O O . GLY C 1 74 ? 91.248 82.566 17.056 1.00 94.51 64 GLY C O 1
ATOM 4230 N N . ALA C 1 75 ? 90.332 84.544 16.518 1.00 92.84 65 ALA C N 1
ATOM 4231 C CA . ALA C 1 75 ? 89.267 83.936 15.727 1.00 90.09 65 ALA C CA 1
ATOM 4232 C C . ALA C 1 75 ? 89.827 83.601 14.350 1.00 87.94 65 ALA C C 1
ATOM 4233 O O . ALA C 1 75 ? 90.959 83.978 14.034 1.00 86.99 65 ALA C O 1
ATOM 4235 N N . VAL C 1 76 ? 89.044 82.888 13.539 1.00 85.49 66 VAL C N 1
ATOM 4236 C CA . VAL C 1 76 ? 89.468 82.519 12.185 1.00 84.22 66 VAL C CA 1
ATOM 4237 C C . VAL C 1 76 ? 88.968 83.572 11.201 1.00 81.68 66 VAL C C 1
ATOM 4238 O O . VAL C 1 76 ? 87.993 83.361 10.478 1.00 81.59 66 VAL C O 1
ATOM 4242 N N . HIS C 1 77 ? 89.660 84.705 11.182 1.00 79.33 67 HIS C N 1
ATOM 4243 C CA . HIS C 1 77 ? 89.307 85.832 10.332 1.00 78.19 67 HIS C CA 1
ATOM 4244 C C . HIS C 1 77 ? 89.519 85.615 8.839 1.00 77.00 67 HIS C C 1
ATOM 4245 O O . HIS C 1 77 ? 88.869 86.270 8.021 1.00 76.76 67 HIS C O 1
ATOM 4252 N N . GLN C 1 78 ? 90.414 84.698 8.483 1.00 76.14 68 GLN C N 1
ATOM 4253 C CA . GLN C 1 78 ? 90.703 84.420 7.080 1.00 73.37 68 GLN C CA 1
ATOM 4254 C C . GLN C 1 78 ? 91.326 85.641 6.412 1.00 71.60 68 GLN C C 1
ATOM 4255 O O . GLN C 1 78 ? 91.219 85.812 5.200 1.00 70.16 68 GLN C O 1
ATOM 4261 N N . GLY C 1 79 ? 91.958 86.498 7.207 1.00 69.99 69 GLY C N 1
ATOM 4262 C CA . GLY C 1 79 ? 92.597 87.681 6.655 1.00 70.26 69 GLY C CA 1
ATOM 4263 C C . GLY C 1 79 ? 91.720 88.913 6.491 1.00 69.55 69 GLY C C 1
ATOM 4264 O O . GLY C 1 79 ? 92.151 89.899 5.889 1.00 69.79 69 GLY C O 1
ATOM 4265 N N . ILE C 1 80 ? 90.501 88.866 7.027 1.00 66.71 70 ILE C N 1
ATOM 4266 C CA . ILE C 1 80 ? 89.580 89.994 6.923 1.00 65.55 70 ILE C CA 1
ATOM 4267 C C . ILE C 1 80 ? 88.616 90.155 8.110 1.00 65.21 70 ILE C C 1
ATOM 4268 O O . ILE C 1 80 ? 87.870 89.239 8.462 1.00 64.05 70 ILE C O 1
ATOM 4273 N N . ILE C 1 81 ? 88.632 91.340 8.715 1.00 64.68 71 ILE C N 1
ATOM 4274 C CA . ILE C 1 81 ? 87.763 91.622 9.852 1.00 62.98 71 ILE C CA 1
ATOM 4275 C C . ILE C 1 81 ? 87.079 92.960 9.598 1.00 61.42 71 ILE C C 1
ATOM 4276 O O . ILE C 1 81 ? 87.541 93.751 8.777 1.00 59.95 71 ILE C O 1
ATOM 4281 N N . ALA C 1 82 ? 85.981 93.228 10.288 1.00 58.45 72 ALA C N 1
ATOM 4282 C CA . ALA C 1 82 ? 85.314 94.488 10.050 1.00 57.76 72 ALA C CA 1
ATOM 4283 C C . ALA C 1 82 ? 84.584 95.058 11.242 1.00 58.12 72 ALA C C 1
ATOM 4284 O O . ALA C 1 82 ? 83.901 94.339 11.972 1.00 58.52 72 ALA C O 1
ATOM 4286 N N . ARG C 1 83 ? 84.763 96.358 11.451 1.00 59.40 73 ARG C N 1
ATOM 4287 C CA . ARG C 1 83 ? 84.072 97.042 12.527 1.00 61.35 73 ARG C CA 1
ATOM 4288 C C . ARG C 1 83 ? 82.744 97.487 11.916 1.00 61.25 73 ARG C C 1
ATOM 4289 O O . ARG C 1 83 ? 82.690 98.331 11.013 1.00 55.63 73 ARG C O 1
ATOM 4297 N N . VAL C 1 84 ? 81.676 96.879 12.415 1.00 62.27 74 VAL C N 1
ATOM 4298 C CA . VAL C 1 84 ? 80.334 97.134 11.929 1.00 64.38 74 VAL C CA 1
ATOM 4299 C C . VAL C 1 84 ? 79.414 97.641 13.033 1.00 64.35 74 VAL C C 1
ATOM 4300 O O . VAL C 1 84 ? 79.620 97.341 14.210 1.00 63.15 74 VAL C O 1
ATOM 4304 N N . LYS C 1 85 ? 78.411 98.426 12.658 1.00 64.65 75 LYS C N 1
ATOM 4305 C CA . LYS C 1 85 ? 77.463 98.920 13.648 1.00 67.33 75 LYS C CA 1
ATOM 4306 C C . LYS C 1 85 ? 76.462 97.794 13.921 1.00 69.19 75 LYS C C 1
ATOM 4307 O O . LYS C 1 85 ? 76.019 97.105 12.994 1.00 69.92 75 LYS C O 1
ATOM 4313 N N . PRO C 1 86 ? 76.110 97.578 15.200 1.00 69.24 76 PRO C N 1
ATOM 4314 C CA . PRO C 1 86 ? 75.162 96.521 15.563 1.00 68.26 76 PRO C CA 1
ATOM 4315 C C . PRO C 1 86 ? 73.952 96.503 14.635 1.00 67.40 76 PRO C C 1
ATOM 4316 O O . PRO C 1 86 ? 73.421 97.553 14.289 1.00 67.27 76 PRO C O 1
ATOM 4320 N N . GLY C 1 87 ? 73.524 95.312 14.230 1.00 67.75 77 GLY C N 1
ATOM 4321 C CA . GLY C 1 87 ? 72.374 95.209 13.349 1.00 71.33 77 GLY C CA 1
ATOM 4322 C C . GLY C 1 87 ? 71.035 95.196 14.079 1.00 74.38 77 GLY C C 1
ATOM 4323 O O . GLY C 1 87 ? 70.955 94.796 15.252 1.00 74.52 77 GLY C O 1
ATOM 4324 N N . ARG C 1 88 ? 69.981 95.641 13.393 1.00 75.00 78 ARG C N 1
ATOM 4325 C CA . ARG C 1 88 ? 68.643 95.665 13.982 1.00 75.36 78 ARG C CA 1
ATOM 4326 C C . ARG C 1 88 ? 68.396 94.339 14.673 1.00 73.46 78 ARG C C 1
ATOM 4327 O O . ARG C 1 88 ? 68.977 93.325 14.301 1.00 73.66 78 ARG C O 1
ATOM 4335 N N . GLN C 1 89 ? 67.542 94.341 15.685 1.00 72.44 79 GLN C N 1
ATOM 4336 C CA . GLN C 1 89 ? 67.218 93.099 16.365 1.00 71.78 79 GLN C CA 1
ATOM 4337 C C . GLN C 1 89 ? 65.720 93.045 16.603 1.00 69.27 79 GLN C C 1
ATOM 4338 O O . GLN C 1 89 ? 65.209 93.573 17.590 1.00 69.09 79 GLN C O 1
ATOM 4344 N N . TYR C 1 90 ? 65.017 92.407 15.675 1.00 67.52 80 TYR C N 1
ATOM 4345 C CA . TYR C 1 90 ? 63.573 92.285 15.763 1.00 65.22 80 TYR C CA 1
ATOM 4346 C C . TYR C 1 90 ? 63.134 91.583 17.038 1.00 65.00 80 TYR C C 1
ATOM 4347 O O . TYR C 1 90 ? 63.454 90.414 17.253 1.00 65.49 80 TYR C O 1
ATOM 4356 N N . GLN C 1 91 ? 62.417 92.311 17.890 1.00 64.76 81 GLN C N 1
ATOM 4357 C CA . GLN C 1 91 ? 61.896 91.750 19.133 1.00 66.25 81 GLN C CA 1
ATOM 4358 C C . GLN C 1 91 ? 60.491 91.209 18.803 1.00 65.48 81 GLN C C 1
ATOM 4359 O O . GLN C 1 91 ? 59.964 91.467 17.718 1.00 64.56 81 GLN C O 1
ATOM 4365 N N . GLU C 1 92 ? 59.885 90.465 19.723 1.00 65.89 82 GLU C N 1
ATOM 4366 C CA . GLU C 1 92 ? 58.558 89.906 19.477 1.00 65.45 82 GLU C CA 1
ATOM 4367 C C . GLU C 1 92 ? 57.555 90.913 18.924 1.00 65.08 82 GLU C C 1
ATOM 4368 O O . GLU C 1 92 ? 56.772 90.582 18.043 1.00 66.85 82 GLU C O 1
ATOM 4374 N N . ASN C 1 93 ? 57.593 92.144 19.422 1.00 65.95 83 ASN C N 1
ATOM 4375 C CA . ASN C 1 93 ? 56.657 93.186 18.990 1.00 66.37 83 ASN C CA 1
ATOM 4376 C C . ASN C 1 93 ? 56.820 93.758 17.580 1.00 65.59 83 ASN C C 1
ATOM 4377 O O . ASN C 1 93 ? 55.869 94.299 17.017 1.00 66.96 83 ASN C O 1
ATOM 4382 N N . ASP C 1 94 ? 58.006 93.643 16.998 1.00 64.35 84 ASP C N 1
ATOM 4383 C CA . ASP C 1 94 ? 58.227 94.192 15.662 1.00 62.75 84 ASP C CA 1
ATOM 4384 C C . ASP C 1 94 ? 57.659 93.269 14.597 1.00 60.53 84 ASP C C 1
ATOM 4385 O O . ASP C 1 94 ? 57.461 93.677 13.452 1.00 57.71 84 ASP C O 1
ATOM 4390 N N . LEU C 1 95 ? 57.406 92.022 14.987 1.00 60.95 85 LEU C N 1
ATOM 4391 C CA . LEU C 1 95 ? 56.903 91.001 14.073 1.00 59.21 85 LEU C CA 1
ATOM 4392 C C . LEU C 1 95 ? 55.706 91.456 13.254 1.00 60.21 85 LEU C C 1
ATOM 4393 O O . LEU C 1 95 ? 55.690 91.290 12.029 1.00 61.08 85 LEU C O 1
ATOM 4398 N N . PRO C 1 96 ? 54.686 92.037 13.908 1.00 59.72 86 PRO C N 1
ATOM 4399 C CA . PRO C 1 96 ? 53.519 92.490 13.151 1.00 60.91 86 PRO C CA 1
ATOM 4400 C C . PRO C 1 96 ? 53.852 93.452 12.016 1.00 60.72 86 PRO C C 1
ATOM 4401 O O . PRO C 1 96 ? 53.406 93.258 10.883 1.00 62.90 86 PRO C O 1
ATOM 4405 N N . ASP C 1 97 ? 54.645 94.475 12.299 1.00 59.22 87 ASP C N 1
ATOM 4406 C CA . ASP C 1 97 ? 54.996 95.431 11.255 1.00 61.35 87 ASP C CA 1
ATOM 4407 C C . ASP C 1 97 ? 55.869 94.856 10.141 1.00 60.19 87 ASP C C 1
ATOM 4408 O O . ASP C 1 97 ? 55.830 95.329 9.006 1.00 57.27 87 ASP C O 1
ATOM 4413 N N . LEU C 1 98 ? 56.654 93.832 10.469 1.00 61.73 88 LEU C N 1
ATOM 4414 C CA . LEU C 1 98 ? 57.520 93.174 9.494 1.00 59.54 88 LEU C CA 1
ATOM 4415 C C . LEU C 1 98 ? 56.663 92.432 8.474 1.00 58.52 88 LEU C C 1
ATOM 4416 O O . LEU C 1 98 ? 56.859 92.561 7.266 1.00 60.41 88 LEU C O 1
ATOM 4421 N N . ILE C 1 99 ? 55.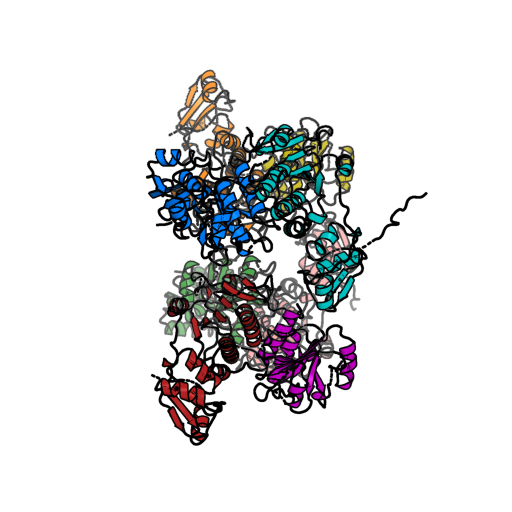708 91.654 8.972 1.00 55.48 89 ILE C N 1
ATOM 4422 C CA . ILE C 1 99 ? 54.802 90.898 8.111 1.00 54.19 89 ILE C CA 1
ATOM 4423 C C . ILE C 1 99 ? 54.031 91.845 7.199 1.00 53.96 89 ILE C C 1
ATOM 4424 O O . ILE C 1 99 ? 53.742 91.518 6.050 1.00 53.93 89 ILE C O 1
ATOM 4429 N N . ALA C 1 100 ? 53.703 93.020 7.723 1.00 54.05 90 ALA C N 1
ATOM 4430 C CA . ALA C 1 100 ? 52.973 94.017 6.963 1.00 54.80 90 ALA C CA 1
ATOM 4431 C C . ALA C 1 100 ? 53.774 94.470 5.752 1.00 56.92 90 ALA C C 1
ATOM 4432 O O . ALA C 1 100 ? 53.197 94.823 4.728 1.00 58.96 90 ALA C O 1
ATOM 4434 N N . SER C 1 101 ? 55.099 94.449 5.858 1.00 56.92 91 SER C N 1
ATOM 4435 C CA . SER C 1 101 ? 55.960 94.864 4.748 1.00 59.93 91 SER C CA 1
ATOM 4436 C C . SER C 1 101 ? 56.230 93.769 3.707 1.00 62.24 91 SER C C 1
ATOM 4437 O O . SER C 1 101 ? 56.816 94.041 2.656 1.00 62.57 91 SER C O 1
ATOM 4440 N N . LEU C 1 102 ? 55.819 92.535 4.000 1.00 63.53 92 LEU C N 1
ATOM 4441 C CA . LEU C 1 102 ? 56.032 91.416 3.078 1.00 61.85 92 LEU C CA 1
ATOM 4442 C C . LEU C 1 102 ? 54.863 91.129 2.138 1.00 64.12 92 LEU C C 1
ATOM 4443 O O . LEU C 1 102 ? 53.724 90.928 2.576 1.00 64.71 92 LEU C O 1
ATOM 4448 N N . ASP C 1 103 ? 55.169 91.101 0.844 1.00 64.15 93 ASP C N 1
ATOM 4449 C CA . ASP C 1 103 ? 54.192 90.824 -0.203 1.00 63.58 93 ASP C CA 1
ATOM 4450 C C . ASP C 1 103 ? 53.588 89.435 0.001 1.00 59.92 93 ASP C C 1
ATOM 4451 O O . ASP C 1 103 ? 52.368 89.287 0.065 1.00 59.95 93 ASP C O 1
ATOM 4456 N N . GLN C 1 104 ? 54.459 88.429 0.095 1.00 55.85 94 GLN C N 1
ATOM 4457 C CA . GLN C 1 104 ? 54.067 87.033 0.318 1.00 53.50 94 GLN C CA 1
ATOM 4458 C C . GLN C 1 104 ? 54.948 86.428 1.406 1.00 50.08 94 GLN C C 1
ATOM 4459 O O . GLN C 1 104 ? 55.955 85.782 1.111 1.00 48.99 94 GLN C O 1
ATOM 4465 N N . PRO C 1 105 ? 54.574 86.609 2.675 1.00 45.85 95 PRO C N 1
ATOM 4466 C CA . PRO C 1 105 ? 55.358 86.077 3.789 1.00 43.08 95 PRO C CA 1
ATOM 4467 C C . PRO C 1 105 ? 55.744 84.609 3.655 1.00 41.09 95 PRO C C 1
ATOM 4468 O O . PRO C 1 105 ? 54.916 83.764 3.294 1.00 39.75 95 PRO C O 1
ATOM 4472 N N . PHE C 1 106 ? 57.007 84.325 3.962 1.00 34.85 96 PHE C N 1
ATOM 4473 C CA . PHE C 1 106 ? 57.554 82.979 3.909 1.00 32.58 96 PHE C CA 1
ATOM 4474 C C . PHE C 1 106 ? 58.332 82.835 5.224 1.00 31.87 96 PHE C C 1
ATOM 4475 O O . PHE C 1 106 ? 59.506 83.201 5.315 1.00 34.94 96 PHE C O 1
ATOM 4483 N N . LEU C 1 107 ? 57.677 82.308 6.244 1.00 29.53 97 LEU C N 1
ATOM 4484 C CA . LEU C 1 107 ? 58.303 82.164 7.555 1.00 29.82 97 LEU C CA 1
ATOM 4485 C C . LEU C 1 107 ? 58.624 80.747 8.004 1.00 31.02 97 LEU C C 1
ATOM 4486 O O . LEU C 1 107 ? 58.010 79.757 7.560 1.00 32.02 97 LEU C O 1
ATOM 4491 N N . LEU C 1 108 ? 59.576 80.665 8.927 1.00 29.73 98 LEU C N 1
ATOM 4492 C CA . LEU C 1 108 ? 59.986 79.384 9.491 1.00 30.60 98 LEU C CA 1
ATOM 4493 C C . LEU C 1 108 ? 59.845 79.405 11.005 1.00 31.00 98 LEU C C 1
ATOM 4494 O O . LEU C 1 108 ? 60.399 80.267 11.675 1.00 31.93 98 LEU C O 1
ATOM 4499 N N . ILE C 1 109 ? 59.095 78.455 11.536 1.00 31.10 99 ILE C N 1
ATOM 4500 C CA . ILE C 1 109 ? 58.893 78.349 12.975 1.00 32.37 99 ILE C CA 1
ATOM 4501 C C . ILE C 1 109 ? 59.570 77.074 13.489 1.00 32.38 99 ILE C C 1
ATOM 4502 O O . ILE C 1 109 ? 59.328 75.991 12.965 1.00 31.49 99 ILE C O 1
ATOM 4507 N N . LEU C 1 110 ? 60.430 77.208 14.497 1.00 35.21 100 LEU C N 1
ATOM 4508 C CA . LEU C 1 110 ? 61.118 76.045 15.074 1.00 35.23 100 LEU C CA 1
ATOM 4509 C C . LEU C 1 110 ? 60.617 75.832 16.497 1.00 37.95 100 LEU C C 1
ATOM 4510 O O . LEU C 1 110 ? 60.794 76.685 17.377 1.00 36.91 100 LEU C O 1
ATOM 4515 N N . ASP C 1 111 ? 59.977 74.694 16.719 1.00 39.60 101 ASP C N 1
ATOM 4516 C CA . ASP C 1 111 ? 59.440 74.375 18.022 1.00 43.07 101 ASP C CA 1
ATOM 4517 C C . ASP C 1 111 ? 60.354 73.442 18.805 1.00 47.59 101 ASP C C 1
ATOM 4518 O O . ASP C 1 111 ? 60.148 72.226 18.826 1.00 52.27 101 ASP C O 1
ATOM 4523 N N . GLY C 1 112 ? 61.383 73.992 19.434 1.00 49.24 102 GLY C N 1
ATOM 4524 C CA . GLY C 1 112 ? 62.245 73.138 20.228 1.00 52.96 102 GLY C CA 1
ATOM 4525 C C . GLY C 1 112 ? 63.704 72.954 19.852 1.00 55.71 102 GLY C C 1
ATOM 4526 O O . GLY C 1 112 ? 64.404 72.227 20.554 1.00 59.14 102 GLY C O 1
ATOM 4527 N N . VAL C 1 113 ? 64.177 73.565 18.769 1.00 54.17 103 VAL C N 1
ATOM 4528 C CA . VAL C 1 113 ? 65.584 73.421 18.402 1.00 55.17 103 VAL C CA 1
ATOM 4529 C C . VAL C 1 113 ? 66.415 73.983 19.563 1.00 57.12 103 VAL C C 1
ATOM 4530 O O . VAL C 1 113 ? 66.648 75.194 19.679 1.00 56.91 103 VAL C O 1
ATOM 4534 N N . THR C 1 114 ? 66.864 73.070 20.414 1.00 56.91 104 THR C N 1
ATOM 4535 C CA . THR C 1 114 ? 67.608 73.406 21.612 1.00 57.62 104 THR C CA 1
ATOM 4536 C C . THR C 1 114 ? 69.139 73.471 21.465 1.00 55.89 104 THR C C 1
ATOM 4537 O O . THR C 1 114 ? 69.825 74.093 22.286 1.00 54.09 104 THR C O 1
ATOM 4541 N N . ASP C 1 115 ? 69.672 72.851 20.418 1.00 54.04 105 ASP C N 1
ATOM 4542 C CA . ASP C 1 115 ? 71.112 72.863 20.184 1.00 53.63 105 ASP C CA 1
ATOM 4543 C C . ASP C 1 115 ? 71.593 73.973 19.238 1.00 53.82 105 ASP C C 1
ATOM 4544 O O . ASP C 1 115 ? 71.173 74.047 18.080 1.00 51.86 105 ASP C O 1
ATOM 4549 N N . PRO C 1 116 ? 72.514 74.830 19.709 1.00 54.20 106 PRO C N 1
ATOM 4550 C CA . PRO C 1 116 ? 73.042 75.936 18.893 1.00 53.22 106 PRO C CA 1
ATOM 4551 C C . PRO C 1 116 ? 73.506 75.512 17.500 1.00 50.93 106 PRO C C 1
ATOM 4552 O O . PRO C 1 116 ? 73.377 76.261 16.534 1.00 49.45 106 PRO C O 1
ATOM 4556 N N . HIS C 1 117 ? 74.054 74.310 17.397 1.00 49.57 107 HIS C N 1
ATOM 4557 C CA . HIS C 1 117 ? 74.514 73.820 16.107 1.00 49.69 107 HIS C CA 1
ATOM 4558 C C . HIS C 1 117 ? 73.323 73.669 15.150 1.00 47.11 107 HIS C C 1
ATOM 4559 O O . HIS C 1 117 ? 73.402 74.041 13.977 1.00 44.00 107 HIS C O 1
ATOM 4566 N N . ASN C 1 118 ? 72.218 73.120 15.650 1.00 45.73 108 ASN C N 1
ATOM 4567 C CA . ASN C 1 118 ? 71.031 72.958 14.818 1.00 43.12 108 ASN C CA 1
ATOM 4568 C C . ASN C 1 118 ? 70.397 74.314 14.515 1.00 39.23 108 ASN C C 1
ATOM 4569 O O . ASN C 1 118 ? 69.907 74.546 13.410 1.00 36.42 108 ASN C O 1
ATOM 4574 N N . LEU C 1 119 ? 70.416 75.211 15.490 1.00 34.76 109 LEU C N 1
ATOM 4575 C CA . LEU C 1 119 ? 69.850 76.527 15.274 1.00 38.34 109 LEU C CA 1
ATOM 4576 C C . LEU C 1 119 ? 70.539 77.200 14.108 1.00 38.88 109 LEU C C 1
ATOM 4577 O O . LEU C 1 119 ? 69.889 77.656 13.168 1.00 39.45 109 LEU C O 1
ATOM 4582 N N . GLY C 1 120 ? 71.863 77.251 14.174 1.00 37.39 110 GLY C N 1
ATOM 4583 C CA . GLY C 1 120 ? 72.619 77.881 13.117 1.00 36.00 110 GLY C CA 1
ATOM 4584 C C . GLY C 1 120 ? 72.384 77.251 11.761 1.00 35.55 110 GLY C C 1
ATOM 4585 O O . GLY C 1 120 ? 72.226 77.951 10.761 1.00 37.20 110 GLY C O 1
ATOM 4586 N N . ALA C 1 121 ? 72.359 75.927 11.727 1.00 35.41 111 ALA C N 1
ATOM 4587 C CA . ALA C 1 121 ? 72.156 75.198 10.480 1.00 36.03 111 ALA C CA 1
ATOM 4588 C C . ALA C 1 121 ? 70.799 75.514 9.883 1.00 35.27 111 ALA C C 1
ATOM 4589 O O . ALA C 1 121 ? 70.672 75.605 8.659 1.00 37.77 111 ALA C O 1
ATOM 4591 N N . CYS C 1 122 ? 69.791 75.690 10.738 1.00 31.35 112 CYS C N 1
ATOM 4592 C CA . CYS C 1 122 ? 68.446 76.003 10.264 1.00 31.45 112 CYS C CA 1
ATOM 4593 C C . CYS C 1 122 ? 68.364 77.397 9.646 1.00 30.91 112 CYS C C 1
ATOM 4594 O O . CYS C 1 122 ? 67.580 77.628 8.718 1.00 27.08 112 CYS C O 1
ATOM 4597 N N . LEU C 1 123 ? 69.190 78.315 10.154 1.00 31.98 113 LEU C N 1
ATOM 4598 C CA . LEU C 1 123 ? 69.241 79.695 9.671 1.00 29.95 113 LEU C CA 1
ATOM 4599 C C . LEU C 1 123 ? 69.877 79.738 8.309 1.00 29.99 113 LEU C C 1
ATOM 4600 O O . LEU C 1 123 ? 69.523 80.554 7.462 1.00 32.68 113 LEU C O 1
ATOM 4605 N N . ARG C 1 124 ? 70.854 78.865 8.119 1.00 30.20 114 ARG C N 1
ATOM 4606 C CA . ARG C 1 124 ? 71.575 78.795 6.865 1.00 29.37 114 ARG C CA 1
ATOM 4607 C C . ARG C 1 124 ? 70.599 78.361 5.772 1.00 29.82 114 ARG C C 1
ATOM 4608 O O . ARG C 1 124 ? 70.544 78.971 4.713 1.00 31.84 114 ARG C O 1
ATOM 4616 N N . SER C 1 125 ? 69.817 77.317 6.039 1.00 29.07 115 SER C N 1
ATOM 4617 C CA . SER C 1 125 ? 68.854 76.840 5.058 1.00 30.64 115 SER C CA 1
ATOM 4618 C C . SER C 1 125 ? 67.762 77.883 4.800 1.00 32.43 115 SER C C 1
ATOM 4619 O O . SER C 1 125 ? 67.347 78.102 3.654 1.00 31.61 115 SER C O 1
ATOM 4622 N N . ALA C 1 126 ? 67.304 78.533 5.864 1.00 29.77 116 ALA C N 1
ATOM 4623 C CA . ALA C 1 126 ? 66.255 79.518 5.720 1.00 28.99 116 ALA C CA 1
ATOM 4624 C C . ALA C 1 126 ? 66.732 80.659 4.832 1.00 31.00 116 ALA C C 1
ATOM 4625 O O . ALA C 1 126 ? 65.995 81.181 3.980 1.00 28.37 116 ALA C O 1
ATOM 4627 N N . ASP C 1 127 ? 67.987 81.044 5.021 1.00 30.48 117 ASP C N 1
ATOM 4628 C CA . ASP C 1 127 ? 68.531 82.130 4.232 1.00 29.30 117 ASP C CA 1
ATOM 4629 C C . ASP C 1 127 ? 68.541 81.703 2.770 1.00 30.39 117 ASP C C 1
ATOM 4630 O O . ASP C 1 127 ? 68.115 82.454 1.895 1.00 33.81 117 ASP C O 1
ATOM 4635 N N . ALA C 1 128 ? 69.036 80.490 2.525 1.00 27.85 118 ALA C N 1
ATOM 4636 C CA . ALA C 1 128 ? 69.118 79.921 1.190 1.00 27.52 118 ALA C CA 1
ATOM 4637 C C . ALA C 1 128 ? 67.753 79.774 0.542 1.00 28.82 118 ALA C C 1
ATOM 4638 O O . ALA C 1 128 ? 67.625 79.950 -0.673 1.00 26.68 118 ALA C O 1
ATOM 4640 N N . ALA C 1 129 ? 66.741 79.428 1.339 1.00 29.09 119 ALA C N 1
ATOM 4641 C CA . ALA C 1 129 ? 65.382 79.264 0.811 1.00 30.44 119 ALA C CA 1
ATOM 4642 C C . ALA C 1 129 ? 64.721 80.616 0.576 1.00 28.14 119 ALA C C 1
ATOM 4643 O O . ALA C 1 129 ? 63.720 80.705 -0.125 1.00 27.39 119 ALA C O 1
ATOM 4645 N N . GLY C 1 130 ? 65.275 81.663 1.178 1.00 28.65 120 GLY C N 1
ATOM 4646 C CA . GLY C 1 130 ? 64.705 82.990 1.017 1.00 27.22 120 GLY C CA 1
ATOM 4647 C C . GLY C 1 130 ? 63.670 83.322 2.079 1.00 28.11 120 GLY C C 1
ATOM 4648 O O . GLY C 1 130 ? 62.817 84.182 1.871 1.00 30.28 120 GLY C O 1
ATOM 4649 N N . VAL C 1 131 ? 63.734 82.628 3.210 1.00 26.86 121 VAL C N 1
ATOM 4650 C CA . VAL C 1 131 ? 62.819 82.856 4.315 1.00 29.80 121 VAL C CA 1
ATOM 4651 C C . VAL C 1 131 ? 63.022 84.271 4.885 1.00 31.96 121 VAL C C 1
ATOM 4652 O O . VAL C 1 131 ? 64.152 84.740 5.015 1.00 30.56 121 VAL C O 1
ATOM 4656 N N . HIS C 1 132 ? 61.911 84.940 5.194 1.00 31.69 122 HIS C N 1
ATOM 4657 C CA . HIS C 1 132 ? 61.927 86.299 5.712 1.00 34.27 122 HIS C CA 1
ATOM 4658 C C . HIS C 1 132 ? 62.277 86.409 7.204 1.00 36.62 122 HIS C C 1
ATOM 4659 O O . HIS C 1 132 ? 62.791 87.436 7.649 1.00 36.15 122 HIS C O 1
ATOM 4666 N N . ALA C 1 133 ? 61.995 85.362 7.972 1.00 34.91 123 ALA C N 1
ATOM 4667 C CA . ALA C 1 133 ? 62.307 85.374 9.390 1.00 35.31 123 ALA C CA 1
ATOM 4668 C C . ALA C 1 133 ? 62.062 84.033 10.026 1.00 33.33 123 ALA C C 1
ATOM 4669 O O . ALA C 1 133 ? 61.163 83.303 9.627 1.00 36.00 123 ALA C O 1
ATOM 4671 N N . VAL C 1 134 ? 62.878 83.709 11.016 1.00 32.67 124 VAL C N 1
ATOM 4672 C CA . VAL C 1 134 ? 62.706 82.473 11.749 1.00 33.29 124 VAL C CA 1
ATOM 4673 C C . VAL C 1 134 ? 62.101 82.899 13.070 1.00 33.57 124 VAL C C 1
ATOM 4674 O O . VAL C 1 134 ? 62.462 83.941 13.608 1.00 37.16 124 VAL C O 1
ATOM 4678 N N . ILE C 1 135 ? 61.173 82.095 13.575 1.00 34.54 125 ILE C N 1
ATOM 4679 C CA . ILE C 1 135 ? 60.492 82.382 14.827 1.00 34.02 125 ILE C CA 1
ATOM 4680 C C . ILE C 1 135 ? 60.656 81.232 15.796 1.00 32.89 125 ILE C C 1
ATOM 4681 O O . ILE C 1 135 ? 60.387 80.079 15.459 1.00 32.86 125 ILE C O 1
ATOM 4686 N N . VAL C 1 136 ? 61.120 81.558 16.998 1.00 34.56 126 VAL C N 1
ATOM 4687 C CA . VAL C 1 136 ? 61.306 80.553 18.035 1.00 37.58 126 VAL C CA 1
ATOM 4688 C C . VAL C 1 136 ? 60.683 80.972 19.371 1.00 39.04 126 VAL C C 1
ATOM 4689 O O . VAL C 1 136 ? 60.425 82.152 19.623 1.00 38.24 126 VAL C O 1
ATOM 4693 N N . PRO C 1 137 ? 60.424 79.996 20.239 1.00 39.05 127 PRO C N 1
ATOM 4694 C CA . PRO C 1 137 ? 59.834 80.260 21.551 1.00 43.00 127 PRO C CA 1
ATOM 4695 C C . PRO C 1 137 ? 60.928 80.532 22.593 1.00 45.38 127 PRO C C 1
ATOM 4696 O O . PRO C 1 137 ? 61.857 79.743 22.712 1.00 47.56 127 PRO C O 1
ATOM 4700 N N . LYS C 1 138 ? 60.839 81.640 23.333 1.00 51.59 128 LYS C N 1
ATOM 4701 C CA . LYS C 1 138 ? 61.856 81.941 24.361 1.00 54.70 128 LYS C CA 1
ATOM 4702 C C . LYS C 1 138 ? 62.068 80.689 25.207 1.00 54.41 128 LYS C C 1
ATOM 4703 O O . LYS C 1 138 ? 63.176 80.373 25.607 1.00 52.80 128 LYS C O 1
ATOM 4709 N N . ASP C 1 139 ? 60.974 79.985 25.457 1.00 58.58 129 ASP C N 1
ATOM 4710 C CA . ASP C 1 139 ? 60.961 78.757 26.242 1.00 62.76 129 ASP C CA 1
ATOM 4711 C C . ASP C 1 139 ? 62.110 77.821 25.854 1.00 63.78 129 ASP C C 1
ATOM 4712 O O . ASP C 1 139 ? 63.234 77.958 26.324 1.00 61.66 129 ASP C O 1
ATOM 4717 N N . ARG C 1 140 ? 61.799 76.871 24.983 1.00 65.45 130 ARG C N 1
ATOM 4718 C CA . ARG C 1 140 ? 62.755 75.875 24.515 1.00 69.85 130 ARG C CA 1
ATOM 4719 C C . ARG C 1 140 ? 63.437 76.303 23.204 1.00 69.70 130 ARG C C 1
ATOM 4720 O O . ARG C 1 140 ? 62.914 76.065 22.112 1.00 74.10 130 ARG C O 1
ATOM 4728 N N . SER C 1 141 ? 64.606 76.920 23.298 1.00 65.52 131 SER C N 1
ATOM 4729 C CA . SER C 1 141 ? 65.286 77.349 22.087 1.00 62.53 131 SER C CA 1
ATOM 4730 C C . SER C 1 141 ? 66.712 77.793 22.353 1.00 60.84 131 SER C C 1
ATOM 4731 O O . SER C 1 141 ? 66.956 78.717 23.147 1.00 58.57 131 SER C O 1
ATOM 4734 N N . ALA C 1 142 ? 67.648 77.131 21.674 1.00 59.16 132 ALA C N 1
ATOM 4735 C CA . ALA C 1 142 ? 69.071 77.427 21.818 1.00 57.42 132 ALA C CA 1
ATOM 4736 C C . ALA C 1 142 ? 69.353 78.922 21.705 1.00 56.83 132 ALA C C 1
ATOM 4737 O O . ALA C 1 142 ? 68.451 79.721 21.464 1.00 56.78 132 ALA C O 1
ATOM 4739 N N . GLN C 1 143 ? 70.607 79.303 21.890 1.00 58.30 133 GLN C N 1
ATOM 4740 C CA . GLN C 1 143 ? 70.970 80.709 21.809 1.00 62.74 133 GLN C CA 1
ATOM 4741 C C . GLN C 1 143 ? 71.827 81.020 20.580 1.00 61.76 133 GLN C C 1
ATOM 4742 O O . GLN C 1 143 ? 72.676 80.221 20.171 1.00 59.46 133 GLN C O 1
ATOM 4748 N N . LEU C 1 144 ? 71.586 82.188 19.992 1.00 61.18 134 LEU C N 1
ATOM 4749 C CA . LEU C 1 144 ? 72.331 82.612 18.822 1.00 60.39 134 LEU C CA 1
ATOM 4750 C C . LEU C 1 144 ? 73.712 83.029 19.295 1.00 60.12 134 LEU C C 1
ATOM 4751 O O . LEU C 1 144 ? 74.084 84.198 19.228 1.00 61.95 134 LEU C O 1
ATOM 4756 N N . ASN C 1 145 ? 74.461 82.057 19.792 1.00 59.54 135 ASN C N 1
ATOM 4757 C CA . ASN C 1 145 ? 75.801 82.307 20.274 1.00 59.01 135 ASN C CA 1
ATOM 4758 C C . ASN C 1 145 ? 76.805 82.180 19.132 1.00 58.51 135 ASN C C 1
ATOM 4759 O O . ASN C 1 145 ? 76.436 82.048 17.964 1.00 57.90 135 ASN C O 1
ATOM 4764 N N . ALA C 1 146 ? 78.079 82.188 19.497 1.00 57.33 136 ALA C N 1
ATOM 4765 C CA . ALA C 1 146 ? 79.169 82.098 18.543 1.00 56.90 136 ALA C CA 1
ATOM 4766 C C . ALA C 1 146 ? 79.185 80.807 17.727 1.00 56.31 136 ALA C C 1
ATOM 4767 O O . ALA C 1 146 ? 79.659 80.797 16.595 1.00 58.10 136 ALA C O 1
ATOM 4769 N N . THR C 1 147 ? 78.682 79.716 18.290 1.00 56.75 137 THR C N 1
ATOM 4770 C CA . THR C 1 147 ? 78.670 78.443 17.559 1.00 55.57 137 THR C CA 1
ATOM 4771 C C . THR C 1 147 ? 77.534 78.427 16.530 1.00 51.76 137 THR C C 1
ATOM 4772 O O . THR C 1 147 ? 77.657 77.842 15.455 1.00 52.72 137 THR C O 1
ATOM 4776 N N . ALA C 1 148 ? 76.427 79.069 16.879 1.00 49.57 138 ALA C N 1
ATOM 4777 C CA . ALA C 1 148 ? 75.276 79.152 15.998 1.00 48.08 138 ALA C CA 1
ATOM 4778 C C . ALA C 1 148 ? 75.659 80.041 14.802 1.00 47.86 138 ALA C C 1
ATOM 4779 O O . ALA C 1 148 ? 75.495 79.642 13.648 1.00 46.93 138 ALA C O 1
ATOM 4781 N N . LYS C 1 149 ? 76.190 81.231 15.085 1.00 46.43 139 LYS C N 1
ATOM 4782 C CA . LYS C 1 149 ? 76.611 82.158 14.034 1.00 43.76 139 LYS C CA 1
ATOM 4783 C C . LYS C 1 149 ? 77.613 81.478 13.121 1.00 43.00 139 LYS C C 1
ATOM 4784 O O . LYS C 1 149 ? 77.655 81.727 11.919 1.00 43.03 139 LYS C O 1
ATOM 4790 N N . LYS C 1 150 ? 78.418 80.608 13.709 1.00 42.91 140 LYS C N 1
ATOM 4791 C CA . LYS C 1 150 ? 79.457 79.917 12.971 1.00 45.07 140 LYS C CA 1
ATOM 4792 C C . LYS C 1 150 ? 78.871 78.956 11.946 1.00 44.32 140 LYS C C 1
ATOM 4793 O O . LYS C 1 150 ? 79.154 79.062 10.761 1.00 43.49 140 LYS C O 1
ATOM 4799 N N . VAL C 1 151 ? 78.045 78.025 12.407 1.00 45.48 141 VAL C N 1
ATOM 4800 C CA . VAL C 1 151 ? 77.406 77.048 11.524 1.00 45.06 141 VAL C CA 1
ATOM 4801 C C . VAL C 1 151 ? 76.470 77.727 10.521 1.00 41.20 141 VAL C C 1
ATOM 4802 O O . VAL C 1 151 ? 76.232 77.214 9.440 1.00 41.99 141 VAL C O 1
ATOM 4806 N N . ALA C 1 152 ? 75.935 78.879 10.902 1.00 39.16 142 ALA C N 1
ATOM 4807 C CA . ALA C 1 152 ? 75.030 79.626 10.053 1.00 39.83 142 ALA C CA 1
ATOM 4808 C C . ALA C 1 152 ? 75.730 80.248 8.839 1.00 39.02 142 ALA C C 1
ATOM 4809 O O . ALA C 1 152 ? 75.066 80.749 7.928 1.00 40.08 142 ALA C O 1
ATOM 4811 N N . CYS C 1 153 ? 77.063 80.204 8.844 1.00 40.59 143 CYS C N 1
ATOM 4812 C CA . CYS C 1 153 ? 77.919 80.738 7.771 1.00 41.26 143 CYS C CA 1
ATOM 4813 C C . CYS C 1 153 ? 77.483 82.094 7.224 1.00 39.06 143 CYS C C 1
ATOM 4814 O O . CYS C 1 153 ? 77.414 82.294 6.018 1.00 39.32 143 CYS C O 1
ATOM 4817 N N . GLY C 1 154 ? 77.190 83.029 8.119 1.00 39.23 144 GLY C N 1
ATOM 4818 C CA . GLY C 1 154 ? 76.780 84.350 7.690 1.00 38.03 144 GLY C CA 1
ATOM 4819 C C . GLY C 1 154 ? 75.286 84.620 7.810 1.00 39.57 144 GLY C C 1
ATOM 4820 O O . GLY C 1 154 ? 74.881 85.771 8.066 1.00 35.94 144 GLY C O 1
ATOM 4821 N N . ALA C 1 155 ? 74.470 83.572 7.649 1.00 35.98 145 ALA C N 1
ATOM 4822 C CA . ALA C 1 155 ? 73.012 83.716 7.722 1.00 34.42 145 ALA C CA 1
ATOM 4823 C C . ALA C 1 155 ? 72.526 84.403 8.989 1.00 33.46 145 ALA C C 1
ATOM 4824 O O . ALA C 1 155 ? 71.412 84.899 9.028 1.00 34.60 145 ALA C O 1
ATOM 4826 N N . ALA C 1 156 ? 73.346 84.424 10.034 1.00 33.90 146 ALA C N 1
ATOM 4827 C CA . ALA C 1 156 ? 72.935 85.090 11.262 1.00 37.85 146 ALA C CA 1
ATOM 4828 C C . ALA C 1 156 ? 72.858 86.596 11.036 1.00 38.70 146 ALA C C 1
ATOM 4829 O O . ALA C 1 156 ? 72.132 87.294 11.735 1.00 42.36 146 ALA C O 1
ATOM 4831 N N . GLU C 1 157 ? 73.581 87.093 10.041 1.00 40.26 147 GLU C N 1
ATOM 4832 C CA . GLU C 1 157 ? 73.578 88.521 9.764 1.00 42.35 147 GLU C CA 1
ATOM 4833 C C . GLU C 1 157 ? 72.485 88.940 8.790 1.00 44.21 147 GLU C C 1
ATOM 4834 O O . GLU C 1 157 ? 72.223 90.130 8.631 1.00 46.36 147 GLU C O 1
ATOM 4840 N N . SER C 1 158 ? 71.834 87.976 8.149 1.00 44.77 148 SER C N 1
ATOM 4841 C CA . SER C 1 158 ? 70.795 88.305 7.175 1.00 44.65 148 SER C CA 1
ATOM 4842 C C . SER C 1 158 ? 69.367 87.879 7.512 1.00 43.04 148 SER C C 1
ATOM 4843 O O . SER C 1 158 ? 68.422 88.547 7.104 1.00 45.27 148 SER C O 1
ATOM 4846 N N . VAL C 1 159 ? 69.196 86.784 8.250 1.00 39.99 149 VAL C N 1
ATOM 4847 C CA . VAL C 1 159 ? 67.849 86.335 8.589 1.00 37.53 149 VAL C CA 1
ATOM 4848 C C . VAL C 1 159 ? 67.474 86.692 10.018 1.00 38.95 149 VAL C C 1
ATOM 4849 O O . VAL C 1 159 ? 68.148 86.291 10.969 1.00 37.37 149 VAL C O 1
ATOM 4853 N N . PRO C 1 160 ? 66.382 87.448 10.186 1.00 39.49 150 PRO C N 1
ATOM 4854 C CA . PRO C 1 160 ? 65.886 87.875 11.492 1.00 41.27 150 PRO C CA 1
ATOM 4855 C C . PRO C 1 160 ? 65.489 86.683 12.345 1.00 42.78 150 PRO C C 1
ATOM 4856 O O . PRO C 1 160 ? 64.701 85.836 11.912 1.00 43.79 150 PRO C O 1
ATOM 4860 N N . LEU C 1 161 ? 66.046 86.605 13.547 1.00 40.48 151 LEU C N 1
ATOM 4861 C CA . LEU C 1 161 ? 65.699 85.523 14.451 1.00 42.06 151 LEU C CA 1
ATOM 4862 C C . LEU C 1 161 ? 64.854 86.184 15.510 1.00 42.90 151 LEU C C 1
ATOM 4863 O O . LEU C 1 161 ? 65.323 87.076 16.203 1.00 46.88 151 LEU C O 1
ATOM 4868 N N . ILE C 1 162 ? 63.604 85.767 15.634 1.00 44.56 152 ILE C N 1
ATOM 4869 C CA . ILE C 1 162 ? 62.733 86.389 16.614 1.00 43.46 152 ILE C CA 1
ATOM 4870 C C . ILE C 1 162 ? 62.274 85.447 17.704 1.00 44.22 152 ILE C C 1
ATOM 4871 O O . ILE C 1 162 ? 61.649 84.428 17.428 1.00 45.21 152 ILE C O 1
ATOM 4876 N N . ARG C 1 163 ? 62.595 85.797 18.945 1.00 47.60 153 ARG C N 1
ATOM 4877 C CA . ARG C 1 163 ? 62.202 84.987 20.094 1.00 48.31 153 ARG C CA 1
ATOM 4878 C C . ARG C 1 163 ? 60.825 85.434 20.590 1.00 49.50 153 ARG C C 1
ATOM 4879 O O . ARG C 1 163 ? 60.568 86.625 20.827 1.00 49.03 153 ARG C O 1
ATOM 4887 N N . VAL C 1 164 ? 59.930 84.467 20.735 1.00 51.60 154 VAL C N 1
ATOM 4888 C CA . VAL C 1 164 ? 58.545 84.753 21.132 1.00 53.16 154 VAL C CA 1
ATOM 4889 C C . VAL C 1 164 ? 58.189 84.196 22.506 1.00 53.21 154 VAL C C 1
ATOM 4890 O O . VAL C 1 164 ? 58.776 83.206 22.945 1.00 53.82 154 VAL C O 1
ATOM 4894 N N . THR C 1 165 ? 57.255 84.847 23.201 1.00 53.59 155 THR C N 1
ATOM 4895 C CA . THR C 1 165 ? 56.860 84.372 24.526 1.00 55.18 155 THR C CA 1
ATOM 4896 C C . THR C 1 165 ? 56.059 83.081 24.416 1.00 55.68 155 THR C C 1
ATOM 4897 O O . THR C 1 165 ? 56.482 82.024 24.896 1.00 54.68 155 THR C O 1
ATOM 4901 N N . ASN C 1 166 ? 54.891 83.167 23.795 1.00 55.57 156 ASN C N 1
ATOM 4902 C CA . ASN C 1 166 ? 54.081 81.980 23.609 1.00 55.98 156 ASN C CA 1
ATOM 4903 C C . ASN C 1 166 ? 53.985 81.729 22.104 1.00 53.92 156 ASN C C 1
ATOM 4904 O O . ASN C 1 166 ? 53.590 82.613 21.327 1.00 50.06 156 ASN C O 1
ATOM 4909 N N . LEU C 1 167 ? 54.382 80.522 21.709 1.00 51.27 157 LEU C N 1
ATOM 4910 C CA . LEU C 1 167 ? 54.393 80.129 20.309 1.00 49.03 157 LEU C CA 1
ATOM 4911 C C . LEU C 1 167 ? 52.980 80.211 19.739 1.00 48.45 157 LEU C C 1
ATOM 4912 O O . LEU C 1 167 ? 52.758 80.781 18.665 1.00 46.50 157 LEU C O 1
ATOM 4917 N N . ALA C 1 168 ? 52.028 79.673 20.495 1.00 48.18 158 ALA C N 1
ATOM 4918 C CA . ALA C 1 168 ? 50.619 79.668 20.108 1.00 47.87 158 ALA C CA 1
ATOM 4919 C C . ALA C 1 168 ? 50.012 81.058 19.931 1.00 47.60 158 ALA C C 1
ATOM 4920 O O . ALA C 1 168 ? 49.276 81.291 18.982 1.00 50.29 158 ALA C O 1
ATOM 4922 N N . ARG C 1 169 ? 50.300 81.987 20.829 1.00 50.24 159 ARG C N 1
ATOM 4923 C CA . ARG C 1 169 ? 49.720 83.317 20.681 1.00 52.79 159 ARG C CA 1
ATOM 4924 C C . ARG C 1 169 ? 50.218 83.989 19.409 1.00 51.53 159 ARG C C 1
ATOM 4925 O O . ARG C 1 169 ? 49.472 84.685 18.729 1.00 54.64 159 ARG C O 1
ATOM 4933 N N . THR C 1 170 ? 51.486 83.778 19.086 1.00 50.80 160 THR C N 1
ATOM 4934 C CA . THR C 1 170 ? 52.073 84.369 17.894 1.00 48.37 160 THR C CA 1
ATOM 4935 C C . THR C 1 170 ? 51.523 83.689 16.643 1.00 45.73 160 THR C C 1
ATOM 4936 O O . THR C 1 170 ? 51.290 84.330 15.616 1.00 49.00 160 THR C O 1
ATOM 4948 N N . ARG C 1 172 ? 48.559 82.408 16.278 1.00 47.50 162 ARG C N 1
ATOM 4949 C CA . ARG C 1 172 ? 47.202 82.912 16.074 1.00 46.24 162 ARG C CA 1
ATOM 4950 C C . ARG C 1 172 ? 47.270 84.258 15.369 1.00 43.93 162 ARG C C 1
ATOM 4951 O O . ARG C 1 172 ? 46.502 84.536 14.442 1.00 44.54 162 ARG C O 1
ATOM 4967 N N . LEU C 1 174 ? 49.552 85.270 13.400 1.00 40.90 164 LEU C N 1
ATOM 4968 C CA . LEU C 1 174 ? 49.938 85.071 12.001 1.00 40.12 164 LEU C CA 1
ATOM 4969 C C . LEU C 1 174 ? 48.730 84.663 11.150 1.00 36.55 164 LEU C C 1
ATOM 4970 O O . LEU C 1 174 ? 48.534 85.163 10.049 1.00 36.32 164 LEU C O 1
ATOM 4975 N N . GLN C 1 175 ? 47.934 83.738 11.671 1.00 38.56 165 GLN C N 1
ATOM 4976 C CA . GLN C 1 175 ? 46.751 83.252 10.985 1.00 39.14 165 GLN C CA 1
ATOM 4977 C C . GLN C 1 175 ? 45.758 84.393 10.843 1.00 43.94 165 GLN C C 1
ATOM 4978 O O . GLN C 1 175 ? 45.115 84.544 9.805 1.00 46.51 165 GLN C O 1
ATOM 4984 N N . GLU C 1 176 ? 45.645 85.217 11.875 1.00 46.35 166 GLU C N 1
ATOM 4985 C CA . GLU C 1 176 ? 44.751 86.357 11.794 1.00 52.39 166 GLU C CA 1
ATOM 4986 C C . GLU C 1 176 ? 45.253 87.237 10.646 1.00 51.62 166 GLU C C 1
ATOM 4987 O O . GLU C 1 176 ? 44.513 88.060 10.099 1.00 54.09 166 GLU C O 1
ATOM 4993 N N . GLU C 1 177 ? 46.511 87.047 10.268 1.00 49.19 167 GLU C N 1
ATOM 4994 C CA . GLU C 1 177 ? 47.097 87.823 9.183 1.00 47.37 167 GLU C CA 1
ATOM 4995 C C . GLU C 1 177 ? 47.139 87.056 7.869 1.00 45.77 167 GLU C C 1
ATOM 4996 O O . GLU C 1 177 ? 47.967 87.342 7.001 1.00 47.90 167 GLU C O 1
ATOM 5002 N N . ASN C 1 178 ? 46.234 86.089 7.738 1.00 44.05 168 ASN C N 1
ATOM 5003 C CA . ASN C 1 178 ? 46.109 85.250 6.544 1.00 43.05 168 ASN C CA 1
ATOM 5004 C C . ASN C 1 178 ? 47.361 84.470 6.147 1.00 42.09 168 ASN C C 1
ATOM 5005 O O . ASN C 1 178 ? 47.642 84.294 4.968 1.00 45.18 168 ASN C O 1
ATOM 5010 N N . ILE C 1 179 ? 48.138 84.017 7.114 1.00 41.11 169 ILE C N 1
ATOM 5011 C CA . ILE C 1 179 ? 49.305 83.236 6.755 1.00 38.38 169 ILE C CA 1
ATOM 5012 C C . ILE C 1 179 ? 48.977 81.788 7.059 1.00 35.02 169 ILE C C 1
ATOM 5013 O O . ILE C 1 179 ? 48.488 81.456 8.138 1.00 34.02 169 ILE C O 1
ATOM 5018 N N . TRP C 1 180 ? 49.214 80.930 6.085 1.00 31.59 170 TRP C N 1
ATOM 5019 C CA . TRP C 1 180 ? 48.930 79.519 6.263 1.00 33.41 170 TRP C CA 1
ATOM 5020 C C . TRP C 1 180 ? 50.044 78.884 7.104 1.00 32.72 170 TRP C C 1
ATOM 5021 O O . TRP C 1 180 ? 51.223 79.165 6.894 1.00 34.68 170 TRP C O 1
ATOM 5032 N N . ILE C 1 181 ? 49.678 78.047 8.066 1.00 29.92 171 ILE C N 1
ATOM 5033 C CA . ILE C 1 181 ? 50.681 77.421 8.911 1.00 29.13 171 ILE C CA 1
ATOM 5034 C C . ILE C 1 181 ? 50.762 75.907 8.732 1.00 30.80 171 ILE C C 1
ATOM 5035 O O . ILE C 1 181 ? 49.798 75.186 9.010 1.00 31.27 171 ILE C O 1
ATOM 5040 N N . VAL C 1 182 ? 51.909 75.423 8.251 1.00 29.58 172 VAL C N 1
ATOM 5041 C CA . VAL C 1 182 ? 52.082 73.985 8.040 1.00 32.55 172 VAL C CA 1
ATOM 5042 C C . VAL C 1 182 ? 53.102 73.450 9.010 1.00 32.77 172 VAL C C 1
ATOM 5043 O O . VAL C 1 182 ? 54.222 73.971 9.100 1.00 33.86 172 VAL C O 1
ATOM 5047 N N . GLY C 1 183 ? 52.738 72.386 9.707 1.00 32.31 173 GLY C N 1
ATOM 5048 C CA . GLY C 1 183 ? 53.649 71.797 10.667 1.00 31.26 173 GLY C CA 1
ATOM 5049 C C . GLY C 1 183 ? 53.994 70.385 10.265 1.00 32.13 173 GLY C C 1
ATOM 5050 O O . GLY C 1 183 ? 53.187 69.666 9.672 1.00 35.07 173 GLY C O 1
ATOM 5051 N N . THR C 1 184 ? 55.205 69.974 10.577 1.00 31.90 174 THR C N 1
ATOM 5052 C CA . THR C 1 184 ? 55.617 68.626 10.240 1.00 36.89 174 THR C CA 1
ATOM 5053 C C . THR C 1 184 ? 55.242 67.785 11.444 1.00 34.43 174 THR C C 1
ATOM 5054 O O . THR C 1 184 ? 55.342 68.250 12.567 1.00 33.50 174 THR C O 1
ATOM 5058 N N . ALA C 1 185 ? 54.781 66.565 11.199 1.00 34.52 175 ALA C N 1
ATOM 5059 C CA . ALA C 1 185 ? 54.375 65.660 12.269 1.00 38.86 175 ALA C CA 1
ATOM 5060 C C . ALA C 1 185 ? 54.052 64.306 11.675 1.00 42.79 175 ALA C C 1
ATOM 5061 O O . ALA C 1 185 ? 53.469 64.218 10.590 1.00 40.91 175 ALA C O 1
ATOM 5063 N N . GLY C 1 186 ? 54.439 63.252 12.387 1.00 46.24 176 GLY C N 1
ATOM 5064 C CA . GLY C 1 186 ? 54.174 61.907 11.913 1.00 50.17 176 GLY C CA 1
ATOM 5065 C C . GLY C 1 186 ? 52.687 61.603 11.931 1.00 52.69 176 GLY C C 1
ATOM 5066 O O . GLY C 1 186 ? 52.215 60.753 11.173 1.00 52.17 176 GLY C O 1
ATOM 5067 N N . GLU C 1 187 ? 51.946 62.281 12.803 1.00 54.62 177 GLU C N 1
ATOM 5068 C CA . GLU C 1 187 ? 50.502 62.068 12.864 1.00 58.71 177 GLU C CA 1
ATOM 5069 C C . GLU C 1 187 ? 49.968 62.226 11.446 1.00 56.11 177 GLU C C 1
ATOM 5070 O O . GLU C 1 187 ? 49.271 61.353 10.929 1.00 57.51 177 GLU C O 1
ATOM 5076 N N . ALA C 1 188 ? 50.327 63.358 10.843 1.00 52.19 178 ALA C N 1
ATOM 5077 C CA . ALA C 1 188 ? 49.942 63.761 9.488 1.00 49.47 178 ALA C CA 1
ATOM 5078 C C . ALA C 1 188 ? 49.225 62.722 8.636 1.00 48.31 178 ALA C C 1
ATOM 5079 O O . ALA C 1 188 ? 49.611 61.551 8.588 1.00 43.81 178 ALA C O 1
ATOM 5081 N N . ASP C 1 189 ? 48.191 63.183 7.942 1.00 47.47 179 ASP C N 1
ATOM 5082 C CA . ASP C 1 189 ? 47.384 62.329 7.077 1.00 50.51 179 ASP C CA 1
ATOM 5083 C C . ASP C 1 189 ? 47.841 62.403 5.622 1.00 48.93 179 ASP C C 1
ATOM 5084 O O . ASP C 1 189 ? 47.267 61.749 4.751 1.00 50.51 179 ASP C O 1
ATOM 5089 N N . HIS C 1 190 ? 48.861 63.207 5.348 1.00 45.43 180 HIS C N 1
ATOM 5090 C CA . HIS C 1 190 ? 49.379 63.324 3.983 1.00 41.88 180 HIS C CA 1
ATOM 5091 C C . HIS C 1 190 ? 50.810 63.765 4.042 1.00 39.68 180 HIS C C 1
ATOM 5092 O O . HIS C 1 190 ? 51.276 64.227 5.077 1.00 42.90 180 HIS C O 1
ATOM 5099 N N . THR C 1 191 ? 51.508 63.641 2.927 1.00 38.45 181 THR C N 1
ATOM 5100 C CA . THR C 1 191 ? 52.901 64.016 2.900 1.00 36.96 181 THR C CA 1
ATOM 5101 C C . THR C 1 191 ? 53.116 65.431 2.463 1.00 38.31 181 THR C C 1
ATOM 5102 O O . THR C 1 191 ? 52.209 66.107 1.978 1.00 40.33 181 THR C O 1
ATOM 5106 N N . LEU C 1 192 ? 54.367 65.836 2.625 1.00 35.35 182 LEU C N 1
ATOM 5107 C CA . LEU C 1 192 ? 54.882 67.141 2.253 1.00 34.17 182 LEU C CA 1
ATOM 5108 C C . LEU C 1 192 ? 54.646 67.387 0.761 1.00 34.46 182 LEU C C 1
ATOM 5109 O O . LEU C 1 192 ? 54.447 68.523 0.325 1.00 34.12 182 LEU C O 1
ATOM 5114 N N . TYR C 1 193 ? 54.657 66.309 -0.016 1.00 36.04 183 TYR C N 1
ATOM 5115 C CA . TYR C 1 193 ? 54.471 66.422 -1.452 1.00 39.00 183 TYR C CA 1
ATOM 5116 C C . TYR C 1 193 ? 52.992 66.470 -1.849 1.00 40.80 183 TYR C C 1
ATOM 5117 O O . TYR C 1 193 ? 52.658 66.603 -3.023 1.00 42.78 183 TYR C O 1
ATOM 5126 N N . GLN C 1 194 ? 52.113 66.399 -0.853 1.00 40.27 184 GLN C N 1
ATOM 5127 C CA . GLN C 1 194 ? 50.671 66.447 -1.080 1.00 42.82 184 GLN C CA 1
ATOM 5128 C C . GLN C 1 194 ? 50.163 67.706 -0.403 1.00 45.30 184 GLN C C 1
ATOM 5129 O O . GLN C 1 194 ? 48.994 67.799 -0.021 1.00 47.71 184 GLN C O 1
ATOM 5135 N N . SER C 1 195 ? 51.061 68.672 -0.258 1.00 43.59 185 SER C N 1
ATOM 5136 C CA . SER C 1 195 ? 50.748 69.930 0.392 1.00 42.12 185 SER C CA 1
ATOM 5137 C C . SER C 1 195 ? 50.914 71.062 -0.606 1.00 41.92 185 SER C C 1
ATOM 5138 O O . SER C 1 195 ? 51.694 70.954 -1.546 1.00 40.92 185 SER C O 1
ATOM 5141 N N . LYS C 1 196 ? 50.164 72.138 -0.420 1.00 42.94 186 LYS C N 1
ATOM 5142 C CA . LYS C 1 196 ? 50.296 73.299 -1.303 1.00 44.93 186 LYS C CA 1
ATOM 5143 C C . LYS C 1 196 ? 51.094 74.293 -0.463 1.00 41.73 186 LYS C C 1
ATOM 5144 O O . LYS C 1 196 ? 50.645 74.703 0.609 1.00 39.52 186 LYS C O 1
ATOM 5158 N N . THR C 1 198 ? 52.398 77.439 -1.438 1.00 34.39 188 THR C N 1
ATOM 5159 C CA . THR C 1 198 ? 52.484 78.711 -2.121 1.00 32.43 188 THR C CA 1
ATOM 5160 C C . THR C 1 198 ? 51.724 79.706 -1.242 1.00 32.28 188 THR C C 1
ATOM 5161 O O . THR C 1 198 ? 51.039 79.311 -0.281 1.00 27.27 188 THR C O 1
ATOM 5165 N N . GLY C 1 199 ? 51.846 80.993 -1.560 1.00 32.37 189 GLY C N 1
ATOM 5166 C CA . GLY C 1 199 ? 51.126 81.998 -0.793 1.00 31.48 189 GLY C CA 1
ATOM 5167 C C . GLY C 1 199 ? 51.724 82.387 0.538 1.00 30.02 189 GLY C C 1
ATOM 5168 O O . GLY C 1 199 ? 52.905 82.195 0.765 1.00 28.80 189 GLY C O 1
ATOM 5169 N N . ARG C 1 200 ? 50.906 82.974 1.411 1.00 34.87 190 ARG C N 1
ATOM 5170 C CA . ARG C 1 200 ? 51.365 83.390 2.734 1.00 31.94 190 ARG C CA 1
ATOM 5171 C C . ARG C 1 200 ? 51.557 82.111 3.510 1.00 34.05 190 ARG C C 1
ATOM 5172 O O . ARG C 1 200 ? 50.579 81.421 3.813 1.00 33.95 190 ARG C O 1
ATOM 5180 N N . LEU C 1 201 ? 52.811 81.804 3.846 1.00 35.82 191 LEU C N 1
ATOM 5181 C CA . LEU C 1 201 ? 53.127 80.566 4.548 1.00 33.65 191 LEU C CA 1
ATOM 5182 C C . LEU C 1 201 ? 54.139 80.609 5.708 1.00 31.16 191 LEU C C 1
ATOM 5183 O O . LEU C 1 201 ? 55.099 81.382 5.715 1.00 31.08 191 LEU C O 1
ATOM 5188 N N . ALA C 1 202 ? 53.911 79.730 6.674 1.00 27.42 192 ALA C N 1
ATOM 5189 C CA . ALA C 1 202 ? 54.787 79.573 7.821 1.00 28.49 192 ALA C CA 1
ATOM 5190 C C . ALA C 1 202 ? 54.944 78.069 8.006 1.00 25.32 192 ALA C C 1
ATOM 5191 O O . ALA C 1 202 ? 53.960 77.370 8.248 1.00 25.87 192 ALA C O 1
ATOM 5193 N N . LEU C 1 203 ? 56.180 77.588 7.864 1.00 24.70 193 LEU C N 1
ATOM 5194 C CA . LEU C 1 203 ? 56.521 76.170 8.033 1.00 26.88 193 LEU C CA 1
ATOM 5195 C C . LEU C 1 203 ? 56.962 75.931 9.486 1.00 27.88 193 LEU C C 1
ATOM 5196 O O . LEU C 1 203 ? 57.729 76.724 10.040 1.00 28.73 193 LEU C O 1
ATOM 5201 N N . VAL C 1 204 ? 56.471 74.856 10.105 1.00 30.26 194 VAL C N 1
ATOM 5202 C CA . VAL C 1 204 ? 56.837 74.531 11.495 1.00 28.52 194 VAL C CA 1
ATOM 5203 C C . VAL C 1 204 ? 57.601 73.201 11.613 1.00 31.13 194 VAL C C 1
ATOM 5204 O O . VAL C 1 204 ? 57.127 72.152 11.160 1.00 29.09 194 VAL C O 1
ATOM 5216 N N . GLY C 1 206 ? 59.307 70.540 14.280 1.00 34.32 196 GLY C N 1
ATOM 5217 C CA . GLY C 1 206 ? 59.325 70.182 15.680 1.00 39.47 196 GLY C CA 1
ATOM 5218 C C . GLY C 1 206 ? 60.727 69.738 16.037 1.00 43.14 196 GLY C C 1
ATOM 5219 O O . GLY C 1 206 ? 61.590 69.650 15.165 1.00 40.25 196 GLY C O 1
ATOM 5220 N N . ALA C 1 207 ? 60.960 69.475 17.319 1.00 49.06 197 ALA C N 1
ATOM 5221 C CA . ALA C 1 207 ? 62.262 69.017 17.783 1.00 51.16 197 ALA C CA 1
ATOM 5222 C C . ALA C 1 207 ? 62.422 67.549 17.385 1.00 53.28 197 ALA C C 1
ATOM 5223 O O . ALA C 1 207 ? 61.489 66.928 16.870 1.00 51.88 197 ALA C O 1
ATOM 5225 N N . GLU C 1 208 ? 63.596 66.985 17.626 1.00 57.07 198 GLU C N 1
ATOM 5226 C CA . GLU C 1 208 ? 63.836 65.597 17.245 1.00 61.47 198 GLU C CA 1
ATOM 5227 C C . GLU C 1 208 ? 63.250 64.560 18.209 1.00 63.73 198 GLU C C 1
ATOM 5228 O O . GLU C 1 208 ? 62.366 63.781 17.843 1.00 62.28 198 GLU C O 1
ATOM 5234 N N . GLY C 1 209 ? 63.742 64.559 19.440 1.00 66.18 199 GLY C N 1
ATOM 5235 C CA . GLY C 1 209 ? 63.269 63.595 20.416 1.00 72.23 199 GLY C CA 1
ATOM 5236 C C . GLY C 1 209 ? 61.764 63.499 20.599 1.00 75.69 199 GLY C C 1
ATOM 5237 O O . GLY C 1 209 ? 61.182 62.409 20.532 1.00 76.53 199 GLY C O 1
ATOM 5238 N N . GLU C 1 210 ? 61.129 64.643 20.835 1.00 77.74 200 GLU C N 1
ATOM 5239 C CA . GLU C 1 210 ? 59.690 64.687 21.060 1.00 76.95 200 GLU C CA 1
ATOM 5240 C C . GLU C 1 210 ? 58.982 65.230 19.832 1.00 74.60 200 GLU C C 1
ATOM 5241 O O . GLU C 1 210 ? 57.973 64.678 19.377 1.00 75.02 200 GLU C O 1
ATOM 5247 N N . GLY C 1 211 ? 59.526 66.315 19.294 1.00 71.18 201 GLY C N 1
ATOM 5248 C CA . GLY C 1 211 ? 58.942 66.933 18.120 1.00 64.11 201 GLY C CA 1
ATOM 5249 C C . GLY C 1 211 ? 58.154 68.178 18.465 1.00 59.00 201 GLY C C 1
ATOM 5250 O O . GLY C 1 211 ? 58.416 68.855 19.467 1.00 57.29 201 GLY C O 1
ATOM 5259 N N . ARG C 1 213 ? 55.256 70.285 19.938 1.00 49.60 203 ARG C N 1
ATOM 5260 C CA . ARG C 1 213 ? 54.397 70.046 21.098 1.00 49.65 203 ARG C CA 1
ATOM 5261 C C . ARG C 1 213 ? 52.901 70.049 20.727 1.00 48.51 203 ARG C C 1
ATOM 5262 O O . ARG C 1 213 ? 52.500 70.697 19.755 1.00 45.43 203 ARG C O 1
ATOM 5270 N N . ARG C 1 214 ? 52.085 69.325 21.502 1.00 49.82 204 ARG C N 1
ATOM 5271 C CA . ARG C 1 214 ? 50.636 69.228 21.249 1.00 48.13 204 ARG C CA 1
ATOM 5272 C C . ARG C 1 214 ? 49.973 70.572 20.995 1.00 45.98 204 ARG C C 1
ATOM 5273 O O . ARG C 1 214 ? 49.196 70.714 20.051 1.00 45.83 204 ARG C O 1
ATOM 5281 N N . LEU C 1 215 ? 50.278 71.563 21.827 1.00 46.43 205 LEU C N 1
ATOM 5282 C CA . LEU C 1 215 ? 49.686 72.890 21.655 1.00 44.20 205 LEU C CA 1
ATOM 5283 C C . LEU C 1 215 ? 50.168 73.561 20.376 1.00 43.01 205 LEU C C 1
ATOM 5284 O O . LEU C 1 215 ? 49.442 74.359 19.778 1.00 41.60 205 LEU C O 1
ATOM 5289 N N . THR C 1 216 ? 51.392 73.240 19.953 1.00 42.91 206 THR C N 1
ATOM 5290 C CA . THR C 1 216 ? 51.937 73.825 18.729 1.00 42.04 206 THR C CA 1
ATOM 5291 C C . THR C 1 216 ? 51.216 73.168 17.557 1.00 42.45 206 THR C C 1
ATOM 5292 O O . THR C 1 216 ? 50.738 73.835 16.640 1.00 40.79 206 THR C O 1
ATOM 5296 N N . ARG C 1 217 ? 51.131 71.846 17.625 1.00 44.81 207 ARG C N 1
ATOM 5297 C CA . ARG C 1 217 ? 50.503 71.032 16.596 1.00 46.62 207 ARG C CA 1
ATOM 5298 C C . ARG C 1 217 ? 49.062 71.450 16.349 1.00 47.95 207 ARG C C 1
ATOM 5299 O O . ARG C 1 217 ? 48.652 71.616 15.205 1.00 46.16 207 ARG C O 1
ATOM 5307 N N . GLU C 1 218 ? 48.305 71.636 17.428 1.00 49.34 208 GLU C N 1
ATOM 5308 C CA . GLU C 1 218 ? 46.898 72.014 17.323 1.00 48.52 208 GLU C CA 1
ATOM 5309 C C . GLU C 1 218 ? 46.685 73.418 16.800 1.00 46.69 208 GLU C C 1
ATOM 5310 O O . GLU C 1 218 ? 45.549 73.817 16.569 1.00 49.03 208 GLU C O 1
ATOM 5316 N N . HIS C 1 219 ? 47.752 74.183 16.628 1.00 43.32 209 HIS C N 1
ATOM 5317 C CA . HIS C 1 219 ? 47.568 75.525 16.100 1.00 40.27 209 HIS C CA 1
ATOM 5318 C C . HIS C 1 219 ? 47.930 75.640 14.624 1.00 41.55 209 HIS C C 1
ATOM 5319 O O . HIS C 1 219 ? 47.813 76.715 14.031 1.00 43.56 209 HIS C O 1
ATOM 5326 N N . CYS C 1 220 ? 48.366 74.537 14.024 1.00 38.81 210 CYS C N 1
ATOM 5327 C CA . CYS C 1 220 ? 48.695 74.547 12.605 1.00 39.45 210 CYS C CA 1
ATOM 5328 C C . CYS C 1 220 ? 47.413 74.387 11.807 1.00 38.76 210 CYS C C 1
ATOM 5329 O O . CYS C 1 220 ? 46.468 73.743 12.260 1.00 41.42 210 CYS C O 1
ATOM 5332 N N . ASP C 1 221 ? 47.388 74.958 10.613 1.00 38.26 211 ASP C N 1
ATOM 5333 C CA . ASP C 1 221 ? 46.241 74.821 9.735 1.00 37.79 211 ASP C CA 1
ATOM 5334 C C . ASP C 1 221 ? 46.343 73.445 9.088 1.00 37.81 211 ASP C C 1
ATOM 5335 O O . ASP C 1 221 ? 45.352 72.853 8.681 1.00 39.32 211 ASP C O 1
ATOM 5340 N N . GLU C 1 222 ? 47.564 72.929 9.034 1.00 36.69 212 GLU C N 1
ATOM 5341 C CA . GLU C 1 222 ? 47.816 71.672 8.373 1.00 32.78 212 GLU C CA 1
ATOM 5342 C C . GLU C 1 222 ? 49.009 70.933 8.949 1.00 34.07 212 GLU C C 1
ATOM 5343 O O . GLU C 1 222 ? 49.948 71.551 9.437 1.00 38.32 212 GLU C O 1
ATOM 5349 N N . LEU C 1 223 ? 48.959 69.608 8.891 1.00 33.74 213 LEU C N 1
ATOM 5350 C CA . LEU C 1 223 ? 50.051 68.767 9.342 1.00 35.66 213 LEU C CA 1
ATOM 5351 C C . LEU C 1 223 ? 50.535 67.952 8.142 1.00 35.26 213 LEU C C 1
ATOM 5352 O O . LEU C 1 223 ? 49.727 67.433 7.373 1.00 36.16 213 LEU C O 1
ATOM 5357 N N . ILE C 1 224 ? 51.853 67.862 7.970 1.00 35.73 214 ILE C N 1
ATOM 5358 C CA . ILE C 1 224 ? 52.443 67.089 6.874 1.00 31.64 214 ILE C CA 1
ATOM 5359 C C . ILE C 1 224 ? 53.515 66.142 7.404 1.00 33.22 214 ILE C C 1
ATOM 5360 O O . ILE C 1 224 ? 54.073 66.351 8.489 1.00 37.05 214 ILE C O 1
ATOM 5365 N N . SER C 1 225 ? 53.807 65.099 6.645 1.00 29.87 215 SER C N 1
ATOM 5366 C CA . SER C 1 225 ? 54.842 64.171 7.067 1.00 32.98 215 SER C CA 1
ATOM 5367 C C . SER C 1 225 ? 55.852 64.040 5.948 1.00 31.85 215 SER C C 1
ATOM 5368 O O . SER C 1 225 ? 55.556 64.316 4.786 1.00 30.65 215 SER C O 1
ATOM 5371 N N . ILE C 1 226 ? 57.055 63.622 6.307 1.00 30.47 216 ILE C N 1
ATOM 5372 C CA . ILE C 1 226 ? 58.080 63.427 5.322 1.00 29.60 216 ILE C CA 1
ATOM 5373 C C . ILE C 1 226 ? 58.198 61.908 5.082 1.00 29.86 216 ILE C C 1
ATOM 5374 O O . ILE C 1 226 ? 58.425 61.127 5.989 1.00 25.86 216 ILE C O 1
ATOM 5379 N N . PRO C 1 227 ? 58.030 61.481 3.844 1.00 32.44 217 PRO C N 1
ATOM 5380 C CA . PRO C 1 227 ? 58.125 60.057 3.527 1.00 36.42 217 PRO C CA 1
ATOM 5381 C C . PRO C 1 227 ? 59.443 59.423 4.020 1.00 38.45 217 PRO C C 1
ATOM 5382 O O . PRO C 1 227 ? 60.523 59.846 3.612 1.00 41.28 217 PRO C O 1
ATOM 5394 N N . ALA C 1 229 ? 61.655 55.925 4.138 1.00 45.74 219 ALA C N 1
ATOM 5395 C CA . ALA C 1 229 ? 61.767 54.645 3.415 1.00 49.16 219 ALA C CA 1
ATOM 5396 C C . ALA C 1 229 ? 61.676 53.489 4.407 1.00 52.45 219 ALA C C 1
ATOM 5397 O O . ALA C 1 229 ? 60.995 52.492 4.165 1.00 53.32 219 ALA C O 1
ATOM 5399 N N . GLY C 1 230 ? 62.393 53.618 5.514 1.00 55.06 220 GLY C N 1
ATOM 5400 C CA . GLY C 1 230 ? 62.351 52.592 6.537 1.00 58.97 220 GLY C CA 1
ATOM 5401 C C . GLY C 1 230 ? 61.323 52.992 7.588 1.00 61.62 220 GLY C C 1
ATOM 5402 O O . GLY C 1 230 ? 61.048 54.182 7.777 1.00 64.43 220 GLY C O 1
ATOM 5403 N N . SER C 1 231 ? 60.739 52.011 8.269 1.00 60.97 221 SER C N 1
ATOM 5404 C CA . SER C 1 231 ? 59.759 52.307 9.310 1.00 58.61 221 SER C CA 1
ATOM 5405 C C . SER C 1 231 ? 60.500 52.815 10.550 1.00 55.40 221 SER C C 1
ATOM 5406 O O . SER C 1 231 ? 59.883 53.314 11.488 1.00 53.70 221 SER C O 1
ATOM 5409 N N . VAL C 1 232 ? 61.827 52.681 10.539 1.00 50.70 222 VAL C N 1
ATOM 5410 C CA . VAL C 1 232 ? 62.667 53.121 11.651 1.00 46.85 222 VAL C CA 1
ATOM 5411 C C . VAL C 1 232 ? 63.579 54.300 11.249 1.00 47.44 222 VAL C C 1
ATOM 5412 O O . VAL C 1 232 ? 64.325 54.842 12.073 1.00 44.88 222 VAL C O 1
ATOM 5416 N N . SER C 1 233 ? 63.512 54.694 9.979 1.00 45.94 223 SER C N 1
ATOM 5417 C CA . SER C 1 233 ? 64.302 55.816 9.483 1.00 43.85 223 SER C CA 1
ATOM 5418 C C . SER C 1 233 ? 63.971 57.074 10.276 1.00 41.45 223 SER C C 1
ATOM 5419 O O . SER C 1 233 ? 62.921 57.150 10.923 1.00 40.40 223 SER C O 1
ATOM 5422 N N . SER C 1 234 ? 64.868 58.057 10.214 1.00 39.41 224 SER C N 1
ATOM 5423 C CA . SER C 1 234 ? 64.688 59.335 10.902 1.00 35.12 224 SER C CA 1
ATOM 5424 C C . SER C 1 234 ? 65.722 60.361 10.444 1.00 37.19 224 SER C C 1
ATOM 5425 O O . SER C 1 234 ? 66.881 60.012 10.210 1.00 38.76 224 SER C O 1
ATOM 5428 N N . LEU C 1 235 ? 65.302 61.627 10.325 1.00 34.17 225 LEU C N 1
ATOM 5429 C CA . LEU C 1 235 ? 66.179 62.707 9.880 1.00 29.09 225 LEU C CA 1
ATOM 5430 C C . LEU C 1 235 ? 66.451 63.759 10.924 1.00 29.82 225 LEU C C 1
ATOM 5431 O O . LEU C 1 235 ? 65.588 64.097 11.725 1.00 28.82 225 LEU C O 1
ATOM 5436 N N . ASN C 1 236 ? 67.662 64.306 10.855 1.00 30.76 226 ASN C N 1
ATOM 5437 C CA . ASN C 1 236 ? 68.118 65.384 11.716 1.00 31.65 226 ASN C CA 1
ATOM 5438 C C . ASN C 1 236 ? 67.209 66.593 11.372 1.00 32.83 226 ASN C C 1
ATOM 5439 O O . ASN C 1 236 ? 66.737 66.703 10.225 1.00 30.22 226 ASN C O 1
ATOM 5444 N N . VAL C 1 237 ? 66.961 67.484 12.340 1.00 30.50 227 VAL C N 1
ATOM 5445 C CA . VAL C 1 237 ? 66.092 68.647 12.102 1.00 31.32 227 VAL C CA 1
ATOM 5446 C C . VAL C 1 237 ? 66.511 69.636 11.011 1.00 29.07 227 VAL C C 1
ATOM 5447 O O . VAL C 1 237 ? 65.661 70.143 10.283 1.00 26.60 227 VAL C O 1
ATOM 5451 N N . SER C 1 238 ? 67.803 69.927 10.913 1.00 27.79 228 SER C N 1
ATOM 5452 C CA . SER C 1 238 ? 68.298 70.836 9.879 1.00 28.38 228 SER C CA 1
ATOM 5453 C C . SER C 1 238 ? 67.984 70.250 8.508 1.00 27.24 228 SER C C 1
ATOM 5454 O O . SER C 1 238 ? 67.427 70.926 7.638 1.00 29.97 228 SER C O 1
ATOM 5457 N N . VAL C 1 239 ? 68.345 68.993 8.314 1.00 23.08 229 VAL C N 1
ATOM 5458 C CA . VAL C 1 239 ? 68.071 68.346 7.040 1.00 25.64 229 VAL C CA 1
ATOM 5459 C C . VAL C 1 239 ? 66.564 68.328 6.720 1.00 25.54 229 VAL C C 1
ATOM 5460 O O . VAL C 1 239 ? 66.173 68.670 5.612 1.00 27.11 229 VAL C O 1
ATOM 5464 N N . ALA C 1 240 ? 65.715 67.951 7.679 1.00 23.60 230 ALA C N 1
ATOM 5465 C CA . ALA C 1 240 ? 64.276 67.938 7.415 1.00 22.54 230 ALA C CA 1
ATOM 5466 C C . ALA C 1 240 ? 63.784 69.354 7.079 1.00 26.09 230 ALA C C 1
ATOM 5467 O O . ALA C 1 240 ? 62.981 69.549 6.148 1.00 27.08 230 ALA C O 1
ATOM 5469 N N . THR C 1 241 ? 64.269 70.337 7.841 1.00 23.58 231 THR C N 1
ATOM 5470 C CA . THR C 1 241 ? 63.935 71.742 7.615 1.00 24.03 231 THR C CA 1
ATOM 5471 C C . THR C 1 241 ? 64.304 72.121 6.169 1.00 23.71 231 THR C C 1
ATOM 5472 O O . THR C 1 241 ? 63.486 72.666 5.433 1.00 25.16 231 THR C O 1
ATOM 5476 N N . GLY C 1 242 ? 65.538 71.815 5.773 1.00 22.94 232 GLY C N 1
ATOM 5477 C CA . GLY C 1 242 ? 65.998 72.145 4.434 1.00 19.17 232 GLY C CA 1
ATOM 5478 C C . GLY C 1 242 ? 65.165 71.457 3.374 1.00 20.87 232 GLY C C 1
ATOM 5479 O O . GLY C 1 242 ? 64.835 72.057 2.345 1.00 21.78 232 GLY C O 1
ATOM 5480 N N . ILE C 1 243 ? 64.815 70.200 3.629 1.00 18.84 233 ILE C N 1
ATOM 5481 C CA . ILE C 1 243 ? 64.015 69.413 2.691 1.00 23.49 233 ILE C CA 1
ATOM 5482 C C . ILE C 1 243 ? 62.607 70.010 2.551 1.00 24.11 233 ILE C C 1
ATOM 5483 O O . ILE C 1 243 ? 62.011 69.985 1.477 1.00 21.50 233 ILE C O 1
ATOM 5488 N N . CYS C 1 244 ? 62.079 70.539 3.647 1.00 24.44 234 CYS C N 1
ATOM 5489 C CA . CYS C 1 244 ? 60.758 71.133 3.603 1.00 28.78 234 CYS C CA 1
ATOM 5490 C C . CYS C 1 244 ? 60.791 72.525 2.962 1.00 27.87 234 CYS C C 1
ATOM 5491 O O . CYS C 1 244 ? 60.008 72.828 2.061 1.00 28.90 234 CYS C O 1
ATOM 5494 N N . LEU C 1 245 ? 61.700 73.367 3.416 1.00 27.29 235 LEU C N 1
ATOM 5495 C CA . LEU C 1 245 ? 61.818 74.699 2.841 1.00 28.71 235 LEU C CA 1
ATOM 5496 C C . LEU C 1 245 ? 62.004 74.619 1.329 1.00 27.39 235 LEU C C 1
ATOM 5497 O O . LEU C 1 245 ? 61.451 75.427 0.577 1.00 29.93 235 LEU C O 1
ATOM 5502 N N . PHE C 1 246 ? 62.767 73.643 0.866 1.00 23.86 236 PHE C N 1
ATOM 5503 C CA . PHE C 1 246 ? 62.992 73.601 -0.558 1.00 24.82 236 PHE C CA 1
ATOM 5504 C C . PHE C 1 246 ? 61.879 72.966 -1.355 1.00 23.40 236 PHE C C 1
ATOM 5505 O O . PHE C 1 246 ? 61.766 73.204 -2.550 1.00 24.67 236 PHE C O 1
ATOM 5513 N N . GLU C 1 247 ? 61.041 72.169 -0.707 1.00 24.65 237 GLU C N 1
ATOM 5514 C CA . GLU C 1 247 ? 59.902 71.621 -1.425 1.00 25.79 237 GLU C CA 1
ATOM 5515 C C . GLU C 1 247 ? 59.063 72.885 -1.707 1.00 28.31 237 GLU C C 1
ATOM 5516 O O . GLU C 1 247 ? 58.424 73.030 -2.756 1.00 30.09 237 GLU C O 1
ATOM 5522 N N . ALA C 1 248 ? 59.120 73.812 -0.757 1.00 27.11 238 ALA C N 1
ATOM 5523 C CA . ALA C 1 248 ? 58.424 75.084 -0.850 1.00 28.81 238 ALA C CA 1
ATOM 5524 C C . ALA C 1 248 ? 59.078 75.929 -1.947 1.00 29.73 238 ALA C C 1
ATOM 5525 O O . ALA C 1 248 ? 58.397 76.450 -2.850 1.00 28.36 238 ALA C O 1
ATOM 5527 N N . VAL C 1 249 ? 60.400 76.060 -1.881 1.00 27.85 239 VAL C N 1
ATOM 5528 C CA . VAL C 1 249 ? 61.096 76.851 -2.883 1.00 26.99 239 VAL C CA 1
ATOM 5529 C C . VAL C 1 249 ? 60.687 76.344 -4.256 1.00 30.06 239 VAL C C 1
ATOM 5530 O O . VAL C 1 249 ? 60.384 77.128 -5.163 1.00 34.53 239 VAL C O 1
ATOM 5534 N N . ARG C 1 250 ? 60.655 75.028 -4.401 1.00 28.72 240 ARG C N 1
ATOM 5535 C CA . ARG C 1 250 ? 60.271 74.419 -5.659 1.00 32.55 240 ARG C CA 1
ATOM 5536 C C . ARG C 1 250 ? 58.854 74.812 -6.131 1.00 35.24 240 ARG C C 1
ATOM 5537 O O . ARG C 1 250 ? 58.682 75.282 -7.260 1.00 35.81 240 ARG C O 1
ATOM 5545 N N . GLN C 1 251 ? 57.849 74.617 -5.280 1.00 33.97 241 GLN C N 1
ATOM 5546 C CA . GLN C 1 251 ? 56.468 74.952 -5.634 1.00 35.78 241 GLN C CA 1
ATOM 5547 C C . GLN C 1 251 ? 56.258 76.459 -5.844 1.00 39.43 241 GLN C C 1
ATOM 5548 O O . GLN C 1 251 ? 55.344 76.882 -6.564 1.00 37.50 241 GLN C O 1
ATOM 5554 N N . ARG C 1 252 ? 57.115 77.262 -5.221 1.00 40.85 242 ARG C N 1
ATOM 5555 C CA . ARG C 1 252 ? 57.022 78.714 -5.319 1.00 41.70 242 ARG C CA 1
ATOM 5556 C C . ARG C 1 252 ? 57.829 79.257 -6.475 1.00 45.01 242 ARG C C 1
ATOM 5557 O O . ARG C 1 252 ? 57.841 80.467 -6.715 1.00 45.01 242 ARG C O 1
ATOM 5565 N N . SER C 1 253 ? 58.541 78.382 -7.169 1.00 48.55 243 SER C N 1
ATOM 5566 C CA . SER C 1 253 ? 59.359 78.846 -8.278 1.00 55.18 243 SER C CA 1
ATOM 5567 C C . SER C 1 253 ? 58.508 79.026 -9.522 1.00 55.30 243 SER C C 1
ATOM 5568 O O . SER C 1 253 ? 58.406 80.177 -9.999 1.00 55.87 243 SER C O 1
ATOM 5572 N N . HIS D 1 10 ? 30.271 102.832 -18.541 1.00 94.54 -1 HIS D N 1
ATOM 5573 C CA . HIS D 1 10 ? 29.343 102.009 -17.707 1.00 94.30 -1 HIS D CA 1
ATOM 5574 C C . HIS D 1 10 ? 29.094 100.700 -18.455 1.00 95.11 -1 HIS D C 1
ATOM 5575 O O . HIS D 1 10 ? 29.264 100.637 -19.677 1.00 95.34 -1 HIS D O 1
ATOM 5590 N N . SER D 1 12 ? 26.838 96.727 -19.048 1.00 82.73 2 SER D N 1
ATOM 5591 C CA . SER D 1 12 ? 25.543 96.085 -19.233 1.00 78.18 2 SER D CA 1
ATOM 5592 C C . SER D 1 12 ? 25.774 94.589 -19.402 1.00 74.19 2 SER D C 1
ATOM 5593 O O . SER D 1 12 ? 26.551 94.164 -20.257 1.00 74.65 2 SER D O 1
ATOM 5596 N N . GLU D 1 13 ? 25.110 93.796 -18.572 1.00 70.64 3 GLU D N 1
ATOM 5597 C CA . GLU D 1 13 ? 25.240 92.346 -18.633 1.00 66.68 3 GLU D CA 1
ATOM 5598 C C . GLU D 1 13 ? 24.195 91.763 -19.569 1.00 64.07 3 GLU D C 1
ATOM 5599 O O . GLU D 1 13 ? 23.179 92.395 -19.876 1.00 61.39 3 GLU D O 1
ATOM 5613 N N . ILE D 1 15 ? 21.799 88.234 -20.302 1.00 52.41 5 ILE D N 1
ATOM 5614 C CA . ILE D 1 15 ? 21.246 86.998 -19.747 1.00 47.10 5 ILE D CA 1
ATOM 5615 C C . ILE D 1 15 ? 20.432 86.391 -20.895 1.00 46.56 5 ILE D C 1
ATOM 5616 O O . ILE D 1 15 ? 20.029 87.110 -21.811 1.00 43.27 5 ILE D O 1
ATOM 5621 N N . TYR D 1 16 ? 20.217 85.076 -20.860 1.00 46.41 6 TYR D N 1
ATOM 5622 C CA . TYR D 1 16 ? 19.478 84.387 -21.917 1.00 45.89 6 TYR D CA 1
ATOM 5623 C C . TYR D 1 16 ? 18.637 83.231 -21.400 1.00 43.40 6 TYR D C 1
ATOM 5624 O O . TYR D 1 16 ? 18.949 82.641 -20.371 1.00 44.38 6 TYR D O 1
ATOM 5633 N N . GLY D 1 17 ? 17.580 82.897 -22.132 1.00 38.22 7 GLY D N 1
ATOM 5634 C CA . GLY D 1 17 ? 16.739 81.792 -21.735 1.00 36.17 7 GLY D CA 1
ATOM 5635 C C . GLY D 1 17 ? 15.533 82.232 -20.949 1.00 38.98 7 GLY D C 1
ATOM 5636 O O . GLY D 1 17 ? 15.583 83.173 -20.161 1.00 39.83 7 GLY D O 1
ATOM 5637 N N . ILE D 1 18 ? 14.433 81.533 -21.176 1.00 43.01 8 ILE D N 1
ATOM 5638 C CA . ILE D 1 18 ? 13.167 81.815 -20.510 1.00 43.40 8 ILE D CA 1
ATOM 5639 C C . ILE D 1 18 ? 13.325 81.878 -18.991 1.00 42.48 8 ILE D C 1
ATOM 5640 O O . ILE D 1 18 ? 12.990 82.887 -18.361 1.00 44.61 8 ILE D O 1
ATOM 5645 N N . HIS D 1 19 ? 13.834 80.796 -18.418 1.00 40.74 9 HIS D N 1
ATOM 5646 C CA . HIS D 1 19 ? 14.029 80.688 -16.979 1.00 41.06 9 HIS D CA 1
ATOM 5647 C C . HIS D 1 19 ? 14.724 81.909 -16.352 1.00 38.75 9 HIS D C 1
ATOM 5648 O O . HIS D 1 19 ? 14.300 82.409 -15.305 1.00 37.64 9 HIS D O 1
ATOM 5655 N N . ALA D 1 20 ? 15.798 82.363 -16.989 1.00 36.90 10 ALA D N 1
ATOM 5656 C CA . ALA D 1 20 ? 16.591 83.486 -16.503 1.00 38.13 10 ALA D CA 1
ATOM 5657 C C . ALA D 1 20 ? 15.922 84.850 -16.699 1.00 39.95 10 ALA D C 1
ATOM 5658 O O . ALA D 1 20 ? 15.997 85.715 -15.827 1.00 38.69 10 ALA D O 1
ATOM 5660 N N . VAL D 1 21 ? 15.280 85.059 -17.842 1.00 41.09 11 VAL D N 1
ATOM 5661 C CA . VAL D 1 21 ? 14.614 86.334 -18.058 1.00 42.90 11 VAL D CA 1
ATOM 5662 C C . VAL D 1 21 ? 13.459 86.481 -17.042 1.00 44.21 11 VAL D C 1
ATOM 5663 O O . VAL D 1 21 ? 13.257 87.545 -16.456 1.00 43.41 11 VAL D O 1
ATOM 5667 N N . GLN D 1 22 ? 12.722 85.396 -16.825 1.00 45.90 12 GLN D N 1
ATOM 5668 C CA . GLN D 1 22 ? 11.592 85.395 -15.892 1.00 49.29 12 GLN D CA 1
ATOM 5669 C C . GLN D 1 22 ? 11.980 85.597 -14.424 1.00 48.03 12 GLN D C 1
ATOM 5670 O O . GLN D 1 22 ? 11.251 86.234 -13.648 1.00 42.26 12 GLN D O 1
ATOM 5676 N N . ALA D 1 23 ? 13.119 85.032 -14.045 1.00 47.03 13 ALA D N 1
ATOM 5677 C CA . ALA D 1 23 ? 13.601 85.146 -12.680 1.00 48.81 13 ALA D CA 1
ATOM 5678 C C . ALA D 1 23 ? 13.959 86.593 -12.374 1.00 51.52 13 ALA D C 1
ATOM 5679 O O . ALA D 1 23 ? 13.574 87.123 -11.331 1.00 52.55 13 ALA D O 1
ATOM 5681 N N . LEU D 1 24 ? 14.688 87.240 -13.281 1.00 54.81 14 LEU D N 1
ATOM 5682 C CA . LEU D 1 24 ? 15.074 88.627 -13.063 1.00 59.39 14 LEU D CA 1
ATOM 5683 C C . LEU D 1 24 ? 13.845 89.498 -13.227 1.00 60.23 14 LEU D C 1
ATOM 5684 O O . LEU D 1 24 ? 13.816 90.641 -12.789 1.00 58.55 14 LEU D O 1
ATOM 5689 N N . LEU D 1 25 ? 12.818 88.937 -13.854 1.00 62.97 15 LEU D N 1
ATOM 5690 C CA . LEU D 1 25 ? 11.575 89.664 -14.044 1.00 64.95 15 LEU D CA 1
ATOM 5691 C C . LEU D 1 25 ? 10.792 89.589 -12.733 1.00 65.37 15 LEU D C 1
ATOM 5692 O O . LEU D 1 25 ? 9.806 90.300 -12.548 1.00 67.18 15 LEU D O 1
ATOM 5697 N N . GLU D 1 26 ? 11.242 88.722 -11.827 1.00 64.66 16 GLU D N 1
ATOM 5698 C CA . GLU D 1 26 ? 10.601 88.563 -10.527 1.00 63.62 16 GLU D CA 1
ATOM 5699 C C . GLU D 1 26 ? 11.430 89.153 -9.382 1.00 62.83 16 GLU D C 1
ATOM 5700 O O . GLU D 1 26 ? 10.879 89.533 -8.354 1.00 63.66 16 GLU D O 1
ATOM 5706 N N . ARG D 1 27 ? 12.746 89.247 -9.546 1.00 61.82 17 ARG D N 1
ATOM 5707 C CA . ARG D 1 27 ? 13.567 89.816 -8.479 1.00 60.72 17 ARG D CA 1
ATOM 5708 C C . ARG D 1 27 ? 13.917 91.290 -8.689 1.00 59.95 17 ARG D C 1
ATOM 5709 O O . ARG D 1 27 ? 13.904 92.070 -7.737 1.00 60.80 17 ARG D O 1
ATOM 5717 N N . ALA D 1 28 ? 14.216 91.675 -9.927 1.00 56.15 18 ALA D N 1
ATOM 5718 C CA . ALA D 1 28 ? 14.575 93.056 -10.218 1.00 52.56 18 ALA D CA 1
ATOM 5719 C C . ALA D 1 28 ? 14.257 93.446 -11.664 1.00 51.99 18 ALA D C 1
ATOM 5720 O O . ALA D 1 28 ? 15.145 93.460 -12.522 1.00 47.61 18 ALA D O 1
ATOM 5722 N N . PRO D 1 29 ? 12.987 93.777 -11.951 1.00 52.83 19 PRO D N 1
ATOM 5723 C CA . PRO D 1 29 ? 12.593 94.160 -13.314 1.00 55.67 19 PRO D CA 1
ATOM 5724 C C . PRO D 1 29 ? 13.336 95.431 -13.739 1.00 55.83 19 PRO D C 1
ATOM 5725 O O . PRO D 1 29 ? 13.654 95.627 -14.914 1.00 52.55 19 PRO D O 1
ATOM 5729 N N . GLU D 1 30 ? 13.605 96.273 -12.746 1.00 56.24 20 GLU D N 1
ATOM 5730 C CA . GLU D 1 30 ? 14.288 97.545 -12.934 1.00 57.87 20 GLU D CA 1
ATOM 5731 C C . GLU D 1 30 ? 15.615 97.368 -13.637 1.00 57.32 20 GLU D C 1
ATOM 5732 O O . GLU D 1 30 ? 16.159 98.322 -14.202 1.00 60.19 20 GLU D O 1
ATOM 5738 N N . ARG D 1 31 ? 16.146 96.153 -13.603 1.00 56.37 21 ARG D N 1
ATOM 5739 C CA . ARG D 1 31 ? 17.419 95.897 -14.253 1.00 53.56 21 ARG D CA 1
ATOM 5740 C C . ARG D 1 31 ? 17.302 95.762 -15.771 1.00 49.35 21 ARG D C 1
ATOM 5741 O O . ARG D 1 31 ? 18.279 95.975 -16.490 1.00 48.84 21 ARG D O 1
ATOM 5749 N N . PHE D 1 32 ? 16.114 95.430 -16.267 1.00 46.28 22 PHE D N 1
ATOM 5750 C CA . PHE D 1 32 ? 15.922 95.280 -17.721 1.00 46.19 22 PHE D CA 1
ATOM 5751 C C . PHE D 1 32 ? 16.227 96.542 -18.541 1.00 43.47 22 PHE D C 1
ATOM 5752 O O . PHE D 1 32 ? 15.702 97.611 -18.265 1.00 43.84 22 PHE D O 1
ATOM 5760 N N . GLN D 1 33 ? 17.081 96.409 -19.544 1.00 40.52 23 GLN D N 1
ATOM 5761 C CA . GLN D 1 33 ? 17.430 97.540 -20.384 1.00 42.30 23 GLN D CA 1
ATOM 5762 C C . GLN D 1 33 ? 16.911 97.339 -21.797 1.00 46.49 23 GLN D C 1
ATOM 5763 O O . GLN D 1 33 ? 16.363 98.252 -22.410 1.00 50.54 23 GLN D O 1
ATOM 5769 N N . GLU D 1 34 ? 17.075 96.127 -22.308 1.00 47.94 24 GLU D N 1
ATOM 5770 C CA . GLU D 1 34 ? 16.665 95.818 -23.672 1.00 47.15 24 GLU D CA 1
ATOM 5771 C C . GLU D 1 34 ? 16.456 94.309 -23.894 1.00 45.18 24 GLU D C 1
ATOM 5772 O O . GLU D 1 34 ? 17.302 93.492 -23.544 1.00 43.47 24 GLU D O 1
ATOM 5778 N N . VAL D 1 35 ? 15.324 93.944 -24.483 1.00 43.84 25 VAL D N 1
ATOM 5779 C CA . VAL D 1 35 ? 15.032 92.541 -24.728 1.00 42.62 25 VAL D CA 1
ATOM 5780 C C . VAL D 1 35 ? 14.959 92.193 -26.220 1.00 43.18 25 VAL D C 1
ATOM 5781 O O . VAL D 1 35 ? 14.300 92.882 -26.991 1.00 37.55 25 VAL D O 1
ATOM 5785 N N . PHE D 1 36 ? 15.632 91.109 -26.605 1.00 45.77 26 PHE D N 1
ATOM 5786 C CA . PHE D 1 36 ? 15.639 90.630 -27.993 1.00 49.79 26 PHE D CA 1
ATOM 5787 C C . PHE D 1 36 ? 14.948 89.263 -28.201 1.00 49.70 26 PHE D C 1
ATOM 5788 O O . PHE D 1 36 ? 15.252 88.294 -27.517 1.00 49.43 26 PHE D O 1
ATOM 5796 N N . ILE D 1 37 ? 14.016 89.187 -29.142 1.00 53.83 27 ILE D N 1
ATOM 5797 C CA . ILE D 1 37 ? 13.359 87.908 -29.450 1.00 58.81 27 ILE D CA 1
ATOM 5798 C C . ILE D 1 37 ? 13.542 87.629 -30.952 1.00 60.20 27 ILE D C 1
ATOM 5799 O O . ILE D 1 37 ? 13.884 88.546 -31.710 1.00 57.93 27 ILE D O 1
ATOM 5804 N N . LEU D 1 38 ? 13.342 86.375 -31.370 1.00 64.52 28 LEU D N 1
ATOM 5805 C CA . LEU D 1 38 ? 13.479 85.987 -32.783 1.00 67.21 28 LEU D CA 1
ATOM 5806 C C . LEU D 1 38 ? 12.289 86.472 -33.602 1.00 71.53 28 LEU D C 1
ATOM 5807 O O . LEU D 1 38 ? 11.190 85.939 -33.464 1.00 74.37 28 LEU D O 1
ATOM 5812 N N . LYS D 1 39 ? 12.507 87.461 -34.467 1.00 74.48 29 LYS D N 1
ATOM 5813 C CA . LYS D 1 39 ? 11.425 88.018 -35.282 1.00 77.21 29 LYS D CA 1
ATOM 5814 C C . LYS D 1 39 ? 10.716 86.969 -36.128 1.00 79.48 29 LYS D C 1
ATOM 5815 O O . LYS D 1 39 ? 11.296 85.934 -36.463 1.00 78.61 29 LYS D O 1
ATOM 5821 N N . GLY D 1 40 ? 9.458 87.247 -36.469 1.00 82.37 30 GLY D N 1
ATOM 5822 C CA . GLY D 1 40 ? 8.687 86.313 -37.275 1.00 83.62 30 GLY D CA 1
ATOM 5823 C C . GLY D 1 40 ? 8.354 85.025 -36.545 1.00 84.23 30 GLY D C 1
ATOM 5824 O O . GLY D 1 40 ? 7.293 84.443 -36.764 1.00 83.13 30 GLY D O 1
ATOM 5825 N N . ARG D 1 41 ? 9.257 84.570 -35.682 1.00 85.01 31 ARG D N 1
ATOM 5826 C CA . ARG D 1 41 ? 9.017 83.347 -34.939 1.00 87.35 31 ARG D CA 1
ATOM 5827 C C . ARG D 1 41 ? 8.081 83.601 -33.762 1.00 89.37 31 ARG D C 1
ATOM 5828 O O . ARG D 1 41 ? 8.397 84.352 -32.836 1.00 89.73 31 ARG D O 1
ATOM 5836 N N . GLU D 1 42 ? 6.911 82.985 -33.818 1.00 90.31 32 GLU D N 1
ATOM 5837 C CA . GLU D 1 42 ? 5.950 83.120 -32.745 1.00 91.81 32 GLU D CA 1
ATOM 5838 C C . GLU D 1 42 ? 6.533 82.254 -31.630 1.00 91.88 32 GLU D C 1
ATOM 5839 O O . GLU D 1 42 ? 7.518 81.540 -31.840 1.00 91.04 32 GLU D O 1
ATOM 5845 N N . ASP D 1 43 ? 5.940 82.318 -30.448 1.00 90.83 33 ASP D N 1
ATOM 5846 C CA . ASP D 1 43 ? 6.426 81.523 -29.335 1.00 91.72 33 ASP D CA 1
ATOM 5847 C C . ASP D 1 43 ? 5.455 81.636 -28.168 1.00 92.06 33 ASP D C 1
ATOM 5848 O O . ASP D 1 43 ? 5.460 82.621 -27.430 1.00 92.94 33 ASP D O 1
ATOM 5853 N N . LYS D 1 44 ? 4.612 80.618 -28.027 1.00 91.77 34 LYS D N 1
ATOM 5854 C CA . LYS D 1 44 ? 3.610 80.553 -26.968 1.00 90.41 34 LYS D CA 1
ATOM 5855 C C . LYS D 1 44 ? 4.260 80.553 -25.583 1.00 88.74 34 LYS D C 1
ATOM 5856 O O . LYS D 1 44 ? 3.642 80.960 -24.591 1.00 88.03 34 LYS D O 1
ATOM 5862 N N . ARG D 1 45 ? 5.506 80.088 -25.520 1.00 85.96 35 ARG D N 1
ATOM 5863 C CA . ARG D 1 45 ? 6.229 80.023 -24.259 1.00 82.06 35 ARG D CA 1
ATOM 5864 C C . ARG D 1 45 ? 6.945 81.334 -23.953 1.00 78.65 35 ARG D C 1
ATOM 5865 O O . ARG D 1 45 ? 7.462 81.525 -22.858 1.00 78.41 35 ARG D O 1
ATOM 5873 N N . LEU D 1 46 ? 6.966 82.236 -24.929 1.00 76.67 36 LEU D N 1
ATOM 5874 C CA . LEU D 1 46 ? 7.595 83.550 -24.777 1.00 74.10 36 LEU D CA 1
ATOM 5875 C C . LEU D 1 46 ? 6.527 84.623 -24.606 1.00 72.08 36 LEU D C 1
ATOM 5876 O O . LEU D 1 46 ? 6.803 85.727 -24.150 1.00 71.38 36 LEU D O 1
ATOM 5881 N N . LEU D 1 47 ? 5.305 84.287 -24.993 1.00 71.81 37 LEU D N 1
ATOM 5882 C CA . LEU D 1 47 ? 4.192 85.212 -24.900 1.00 72.52 37 LEU D CA 1
ATOM 5883 C C . LEU D 1 47 ? 4.039 85.802 -23.496 1.00 71.47 37 LEU D C 1
ATOM 5884 O O . LEU D 1 47 ? 3.864 87.006 -23.340 1.00 70.67 37 LEU D O 1
ATOM 5889 N N . PRO D 1 48 ? 4.109 84.968 -22.450 1.00 70.89 38 PRO D N 1
ATOM 5890 C CA . PRO D 1 48 ? 3.959 85.545 -21.111 1.00 69.61 38 PRO D CA 1
ATOM 5891 C C . PRO D 1 48 ? 5.081 86.514 -20.725 1.00 67.59 38 PRO D C 1
ATOM 5892 O O . PRO D 1 48 ? 4.806 87.632 -20.265 1.00 65.71 38 PRO D O 1
ATOM 5896 N N . LEU D 1 49 ? 6.335 86.097 -20.904 1.00 64.73 39 LEU D N 1
ATOM 5897 C CA . LEU D 1 49 ? 7.460 86.971 -20.562 1.00 61.82 39 LEU D CA 1
ATOM 5898 C C . LEU D 1 49 ? 7.292 88.288 -21.293 1.00 57.82 39 LEU D C 1
ATOM 5899 O O . LEU D 1 49 ? 7.309 89.361 -20.689 1.00 54.72 39 LEU D O 1
ATOM 5904 N N . ILE D 1 50 ? 7.117 88.185 -22.604 1.00 54.37 40 ILE D N 1
ATOM 5905 C CA . ILE D 1 50 ? 6.940 89.348 -23.446 1.00 53.18 40 ILE D CA 1
ATOM 5906 C C . ILE D 1 50 ? 5.821 90.266 -22.965 1.00 51.12 40 ILE D C 1
ATOM 5907 O O . ILE D 1 50 ? 5.985 91.480 -22.978 1.00 49.73 40 ILE D O 1
ATOM 5912 N N . HIS D 1 51 ? 4.697 89.690 -22.539 1.00 50.86 41 HIS D N 1
ATOM 5913 C CA . HIS D 1 51 ? 3.559 90.475 -22.050 1.00 51.63 41 HIS D CA 1
ATOM 5914 C C . HIS D 1 51 ? 3.963 91.166 -20.747 1.00 52.19 41 HIS D C 1
ATOM 5915 O O . HIS D 1 51 ? 3.676 92.356 -20.543 1.00 50.75 41 HIS D O 1
ATOM 5922 N N . ALA D 1 52 ? 4.618 90.419 -19.861 1.00 48.54 42 ALA D N 1
ATOM 5923 C CA . ALA D 1 52 ? 5.089 91.006 -18.618 1.00 47.45 42 ALA D CA 1
ATOM 5924 C C . ALA D 1 52 ? 6.127 92.093 -18.970 1.00 45.32 42 ALA D C 1
ATOM 5925 O O . ALA D 1 52 ? 6.203 93.119 -18.304 1.00 40.43 42 ALA D O 1
ATOM 5927 N N . LEU D 1 53 ? 6.903 91.878 -20.035 1.00 46.75 43 LEU D N 1
ATOM 5928 C CA . LEU D 1 53 ? 7.911 92.859 -20.440 1.00 49.84 43 LEU D CA 1
ATOM 5929 C C . LEU D 1 53 ? 7.286 94.121 -21.050 1.00 49.59 43 LEU D C 1
ATOM 5930 O O . LEU D 1 53 ? 7.681 95.237 -20.720 1.00 49.89 43 LEU D O 1
ATOM 5935 N N . GLU D 1 54 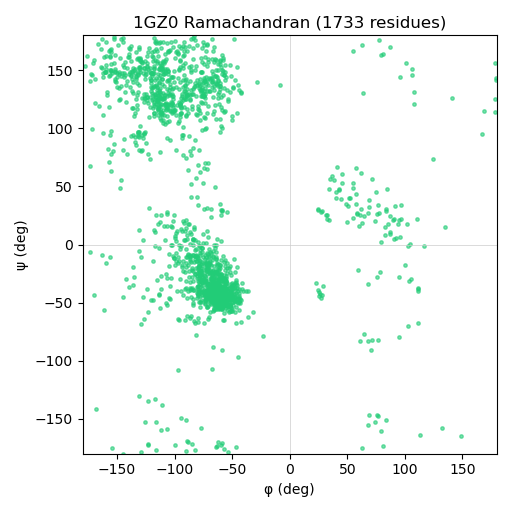? 6.302 93.945 -21.920 1.00 51.37 44 GLU D N 1
ATOM 5936 C CA . GLU D 1 54 ? 5.615 95.078 -22.540 1.00 52.78 44 GLU D CA 1
ATOM 5937 C C . GLU D 1 54 ? 4.970 95.994 -21.495 1.00 53.20 44 GLU D C 1
ATOM 5938 O O . GLU D 1 54 ? 5.175 97.207 -21.506 1.00 49.67 44 GLU D O 1
ATOM 5944 N N . SER D 1 55 ? 4.181 95.412 -20.595 1.00 54.78 45 SER D N 1
ATOM 5945 C CA . SER D 1 55 ? 3.484 96.203 -19.578 1.00 58.04 45 SER D CA 1
ATOM 5946 C C . SER D 1 55 ? 4.400 96.931 -18.596 1.00 60.20 45 SER D C 1
ATOM 5947 O O . SER D 1 55 ? 3.919 97.637 -17.706 1.00 62.27 45 SER D O 1
ATOM 5950 N N . GLN D 1 56 ? 5.713 96.759 -18.755 1.00 61.96 46 GLN D N 1
ATOM 5951 C CA . GLN D 1 56 ? 6.689 97.437 -17.900 1.00 60.50 46 GLN D CA 1
ATOM 5952 C C . GLN D 1 56 ? 7.529 98.361 -18.763 1.00 57.17 46 GLN D C 1
ATOM 5953 O O . GLN D 1 56 ? 8.562 98.885 -18.334 1.00 59.63 46 GLN D O 1
ATOM 5959 N N . GLY D 1 57 ? 7.081 98.530 -20.000 1.00 51.60 47 GLY D N 1
ATOM 5960 C CA . GLY D 1 57 ? 7.749 99.420 -20.921 1.00 43.47 47 GLY D CA 1
ATOM 5961 C C . GLY D 1 57 ? 9.163 99.091 -21.303 1.00 38.89 47 GLY D C 1
ATOM 5962 O O . GLY D 1 57 ? 9.881 99.968 -21.792 1.00 40.48 47 GLY D O 1
ATOM 5963 N N . VAL D 1 58 ? 9.596 97.857 -21.092 1.00 35.21 48 VAL D N 1
ATOM 5964 C CA . VAL D 1 58 ? 10.959 97.513 -21.506 1.00 34.35 48 VAL D CA 1
ATOM 5965 C C . VAL D 1 58 ? 10.977 97.370 -23.017 1.00 33.21 48 VAL D C 1
ATOM 5966 O O . VAL D 1 58 ? 10.150 96.650 -23.573 1.00 36.35 48 VAL D O 1
ATOM 5970 N N . VAL D 1 59 ? 11.890 98.067 -23.685 1.00 35.56 49 VAL D N 1
ATOM 5971 C CA . VAL D 1 59 ? 11.978 97.972 -25.132 1.00 37.11 49 VAL D CA 1
ATOM 5972 C C . VAL D 1 59 ? 12.220 96.529 -25.531 1.00 42.89 49 VAL D C 1
ATOM 5973 O O . VAL D 1 59 ? 13.128 95.861 -25.010 1.00 42.42 49 VAL D O 1
ATOM 5977 N N . ILE D 1 60 ? 11.389 96.060 -26.458 1.00 45.34 50 ILE D N 1
ATOM 5978 C CA . ILE D 1 60 ? 11.476 94.712 -26.988 1.00 45.31 50 ILE D CA 1
ATOM 5979 C C . ILE D 1 60 ? 11.835 94.862 -28.460 1.00 46.43 50 ILE D C 1
ATOM 5980 O O . ILE D 1 60 ? 11.254 95.658 -29.179 1.00 45.62 50 ILE D O 1
ATOM 5985 N N . GLN D 1 61 ? 12.848 94.121 -28.881 1.00 51.47 51 GLN D N 1
ATOM 5986 C CA . GLN D 1 61 ? 13.330 94.161 -30.253 1.00 53.37 51 GLN D CA 1
ATOM 5987 C C . GLN D 1 61 ? 13.116 92.814 -30.937 1.00 55.92 51 GLN D C 1
ATOM 5988 O O . GLN D 1 61 ? 13.370 91.760 -30.354 1.00 54.39 51 GLN D O 1
ATOM 5994 N N . LEU D 1 62 ? 12.628 92.846 -32.171 1.00 59.24 52 LEU D N 1
ATOM 5995 C CA . LEU D 1 62 ? 12.430 91.617 -32.919 1.00 58.14 52 LEU D CA 1
ATOM 5996 C C . LEU D 1 62 ? 13.691 91.525 -33.751 1.00 60.27 52 LEU D C 1
ATOM 5997 O O . LEU D 1 62 ? 13.879 92.290 -34.683 1.00 62.88 52 LEU D O 1
ATOM 6002 N N . ALA D 1 63 ? 14.584 90.622 -33.386 1.00 62.89 53 ALA D N 1
ATOM 6003 C CA . ALA D 1 63 ? 15.821 90.460 -34.132 1.00 64.70 53 ALA D CA 1
ATOM 6004 C C . ALA D 1 63 ? 15.737 89.097 -34.801 1.00 67.65 53 ALA D C 1
ATOM 6005 O O . ALA D 1 63 ? 14.643 88.560 -34.973 1.00 64.47 53 ALA D O 1
ATOM 6007 N N . ASN D 1 64 ? 16.880 88.536 -35.187 1.00 71.70 54 ASN D N 1
ATOM 6008 C CA . ASN D 1 64 ? 16.882 87.212 -35.803 1.00 75.93 54 ASN D CA 1
ATOM 6009 C C . ASN D 1 64 ? 18.048 86.342 -35.353 1.00 76.48 54 ASN D C 1
ATOM 6010 O O . ASN D 1 64 ? 19.050 86.838 -34.836 1.00 77.71 54 ASN D O 1
ATOM 6015 N N . ARG D 1 65 ? 17.889 85.038 -35.565 1.00 76.82 55 ARG D N 1
ATOM 6016 C CA . ARG D 1 65 ? 18.860 84.008 -35.206 1.00 76.91 55 ARG D CA 1
ATOM 6017 C C . ARG D 1 65 ? 20.327 84.442 -35.059 1.00 77.75 55 ARG D C 1
ATOM 6018 O O . ARG D 1 65 ? 20.824 84.609 -33.939 1.00 77.10 55 ARG D O 1
ATOM 6026 N N . GLN D 1 66 ? 21.020 84.605 -36.184 1.00 78.39 56 GLN D N 1
ATOM 6027 C CA . GLN D 1 66 ? 22.426 84.997 -36.170 1.00 79.57 56 GLN D CA 1
ATOM 6028 C C . GLN D 1 66 ? 22.713 86.156 -35.219 1.00 79.97 56 GLN D C 1
ATOM 6029 O O . GLN D 1 66 ? 23.865 86.383 -34.831 1.00 81.82 56 GLN D O 1
ATOM 6035 N N . TYR D 1 67 ? 21.673 86.898 -34.851 1.00 78.03 57 TYR D N 1
ATOM 6036 C CA . TYR D 1 67 ? 21.847 88.007 -33.926 1.00 77.84 57 TYR D CA 1
ATOM 6037 C C . TYR D 1 67 ? 21.813 87.478 -32.492 1.00 77.50 57 TYR D C 1
ATOM 6038 O O . TYR D 1 67 ? 22.711 87.764 -31.693 1.00 75.65 57 TYR D O 1
ATOM 6047 N N . LEU D 1 68 ? 20.771 86.713 -32.170 1.00 76.08 58 LEU D N 1
ATOM 6048 C CA . LEU D 1 68 ? 20.627 86.149 -30.833 1.00 75.64 58 LEU D CA 1
ATOM 6049 C C . LEU D 1 68 ? 21.677 85.076 -30.540 1.00 75.87 58 LEU D C 1
ATOM 6050 O O . LEU D 1 68 ? 22.078 84.904 -29.396 1.00 76.16 58 LEU D O 1
ATOM 6055 N N . ASP D 1 69 ? 22.151 84.372 -31.562 1.00 77.03 59 ASP D N 1
ATOM 6056 C CA . ASP D 1 69 ? 23.168 83.352 -31.323 1.00 79.45 59 ASP D CA 1
ATOM 6057 C C . ASP D 1 69 ? 24.592 83.893 -31.308 1.00 80.37 59 ASP D C 1
ATOM 6058 O O . ASP D 1 69 ? 25.514 83.210 -30.851 1.00 80.50 59 ASP D O 1
ATOM 6063 N N . GLU D 1 70 ? 24.772 85.118 -31.800 1.00 81.33 60 GLU D N 1
ATOM 6064 C CA . GLU D 1 70 ? 26.093 85.737 -31.823 1.00 82.36 60 GLU D CA 1
ATOM 6065 C C . GLU D 1 70 ? 26.455 86.325 -30.456 1.00 83.46 60 GLU D C 1
ATOM 6066 O O . GLU D 1 70 ? 27.572 86.128 -29.967 1.00 82.81 60 GLU D O 1
ATOM 6072 N N . LYS D 1 71 ? 25.512 87.044 -29.845 1.00 84.24 61 LYS D N 1
ATOM 6073 C CA . LYS D 1 71 ? 25.738 87.660 -28.533 1.00 86.09 61 LYS D CA 1
ATOM 6074 C C . LYS D 1 71 ? 25.530 86.650 -27.405 1.00 85.09 61 LYS D C 1
ATOM 6075 O O . LYS D 1 71 ? 25.909 86.894 -26.257 1.00 83.21 61 LYS D O 1
ATOM 6081 N N . SER D 1 72 ? 24.910 85.523 -27.741 1.00 84.61 62 SER D N 1
ATOM 6082 C CA . SER D 1 72 ? 24.671 84.455 -26.780 1.00 83.58 62 SER D CA 1
ATOM 6083 C C . SER D 1 72 ? 25.945 83.617 -26.679 1.00 84.51 62 SER D C 1
ATOM 6084 O O . SER D 1 72 ? 26.033 82.701 -25.862 1.00 84.43 62 SER D O 1
ATOM 6087 N N . ASP D 1 73 ? 26.922 83.950 -27.523 1.00 85.24 63 ASP D N 1
ATOM 6088 C CA . ASP D 1 73 ? 28.209 83.258 -27.584 1.00 85.23 63 ASP D CA 1
ATOM 6089 C C . ASP D 1 73 ? 28.060 81.760 -27.319 1.00 84.63 63 ASP D C 1
ATOM 6090 O O . ASP D 1 73 ? 28.685 81.210 -26.414 1.00 85.56 63 ASP D O 1
ATOM 6095 N N . GLY D 1 74 ? 27.213 81.110 -28.111 1.00 83.54 64 GLY D N 1
ATOM 6096 C CA . GLY D 1 74 ? 27.005 79.678 -27.968 1.00 82.97 64 GLY D CA 1
ATOM 6097 C C . GLY D 1 74 ? 26.151 79.189 -26.810 1.00 81.49 64 GLY D C 1
ATOM 6098 O O . GLY D 1 74 ? 26.313 78.053 -26.365 1.00 82.57 64 GLY D O 1
ATOM 6099 N N . ALA D 1 75 ? 25.237 80.019 -26.318 1.00 78.98 65 ALA D N 1
ATOM 6100 C CA . ALA D 1 75 ? 24.380 79.604 -25.210 1.00 75.15 65 ALA D CA 1
ATOM 6101 C C . ALA D 1 75 ? 22.962 79.307 -25.693 1.00 72.02 65 ALA D C 1
ATOM 6102 O O . ALA D 1 75 ? 22.589 79.661 -26.814 1.00 71.68 65 ALA D O 1
ATOM 6104 N N . VAL D 1 76 ? 22.179 78.654 -24.842 1.00 68.13 66 VAL D N 1
ATOM 6105 C CA . VAL D 1 76 ? 20.801 78.307 -25.174 1.00 65.29 66 VAL D CA 1
ATOM 6106 C C . VAL D 1 76 ? 19.875 79.472 -24.784 1.00 65.44 66 VAL D C 1
ATOM 6107 O O . VAL D 1 76 ? 19.412 79.561 -23.642 1.00 66.40 66 VAL D O 1
ATOM 6111 N N . HIS D 1 77 ? 19.615 80.362 -25.745 1.00 63.91 67 HIS D N 1
ATOM 6112 C CA . HIS D 1 77 ? 18.769 81.542 -25.534 1.00 59.95 67 HIS D CA 1
ATOM 6113 C C . HIS D 1 77 ? 17.278 81.290 -25.735 1.00 56.96 67 HIS D C 1
ATOM 6114 O O . HIS D 1 77 ? 16.445 82.134 -25.377 1.00 51.41 67 HIS D O 1
ATOM 6121 N N . GLN D 1 78 ? 16.947 80.138 -26.316 1.00 55.13 68 GLN D N 1
ATOM 6122 C CA . GLN D 1 78 ? 15.553 79.769 -26.557 1.00 53.90 68 GLN D CA 1
ATOM 6123 C C . GLN D 1 78 ? 14.760 80.879 -27.237 1.00 52.16 68 GLN D C 1
ATOM 6124 O O . GLN D 1 78 ? 13.531 80.887 -27.177 1.00 49.86 68 GLN D O 1
ATOM 6130 N N . GLY D 1 79 ? 15.461 81.822 -27.860 1.00 52.16 69 GLY D N 1
ATOM 6131 C CA . GLY D 1 79 ? 14.786 82.914 -28.540 1.00 55.20 69 GLY D CA 1
ATOM 6132 C C . GLY D 1 79 ? 14.486 84.174 -27.730 1.00 54.88 69 GLY D C 1
ATOM 6133 O O . GLY D 1 79 ? 13.588 84.950 -28.084 1.00 55.25 69 GLY D O 1
ATOM 6134 N N . ILE D 1 80 ? 15.220 84.374 -26.637 1.00 54.63 70 ILE D N 1
ATOM 6135 C CA . ILE D 1 80 ? 15.051 85.557 -25.790 1.00 50.97 70 ILE D CA 1
ATOM 6136 C C . ILE D 1 80 ? 16.327 85.815 -25.009 1.00 48.51 70 ILE D C 1
ATOM 6137 O O . ILE D 1 80 ? 16.784 84.977 -24.233 1.00 50.31 70 ILE D O 1
ATOM 6142 N N . ILE D 1 81 ? 16.910 86.979 -25.257 1.00 47.37 71 ILE D N 1
ATOM 6143 C CA . ILE D 1 81 ? 18.149 87.396 -24.618 1.00 44.17 71 ILE D CA 1
ATOM 6144 C C . ILE D 1 81 ? 17.848 88.772 -24.067 1.00 43.43 71 ILE D C 1
ATOM 6145 O O . ILE D 1 81 ? 16.927 89.438 -24.538 1.00 41.68 71 ILE D O 1
ATOM 6150 N N . ALA D 1 82 ? 18.600 89.202 -23.061 1.00 43.19 72 ALA D N 1
ATOM 6151 C CA . ALA D 1 82 ? 18.326 90.502 -22.471 1.00 43.99 72 ALA D CA 1
ATOM 6152 C C . ALA D 1 82 ? 19.579 91.201 -21.981 1.00 44.02 72 ALA D C 1
ATOM 6153 O O . ALA D 1 82 ? 20.470 90.585 -21.382 1.00 49.15 72 ALA D O 1
ATOM 6155 N N . ARG D 1 83 ? 19.648 92.493 -22.279 1.00 42.98 73 ARG D N 1
ATOM 6156 C CA . ARG D 1 83 ? 20.766 93.339 -21.884 1.00 40.74 73 ARG D CA 1
ATOM 6157 C C . ARG D 1 83 ? 20.248 93.961 -20.607 1.00 39.25 73 ARG D C 1
ATOM 6158 O O . ARG D 1 83 ? 19.196 94.609 -20.615 1.00 37.61 73 ARG D O 1
ATOM 6166 N N . VAL D 1 84 ? 20.949 93.743 -19.502 1.00 35.63 74 VAL D N 1
ATOM 6167 C CA . VAL D 1 84 ? 20.483 94.298 -18.243 1.00 38.77 74 VAL D CA 1
ATOM 6168 C C . VAL D 1 84 ? 21.510 95.191 -17.557 1.00 39.07 74 VAL D C 1
ATOM 6169 O O . VAL D 1 84 ? 22.686 95.204 -17.917 1.00 38.34 74 VAL D O 1
ATOM 6173 N N . LYS D 1 85 ? 21.051 95.956 -16.574 1.00 41.46 75 LYS D N 1
ATOM 6174 C CA . LYS D 1 85 ? 21.944 96.807 -15.797 1.00 43.92 75 LYS D CA 1
ATOM 6175 C C . LYS D 1 85 ? 22.606 95.779 -14.890 1.00 46.38 75 LYS D C 1
ATOM 6176 O O . LYS D 1 85 ? 21.913 94.933 -14.322 1.00 45.63 75 LYS D O 1
ATOM 6182 N N . PRO D 1 86 ? 23.943 95.812 -14.755 1.00 47.15 76 PRO D N 1
ATOM 6183 C CA . PRO D 1 86 ? 24.536 94.803 -13.871 1.00 47.04 76 PRO D CA 1
ATOM 6184 C C . PRO D 1 86 ? 24.058 95.001 -12.446 1.00 46.49 76 PRO D C 1
ATOM 6185 O O . PRO D 1 86 ? 23.601 96.090 -12.080 1.00 46.08 76 PRO D O 1
ATOM 6189 N N . GLY D 1 87 ? 24.145 93.945 -11.648 1.00 47.95 77 GLY D N 1
ATOM 6190 C CA . GLY D 1 87 ? 23.694 94.025 -10.271 1.00 47.53 77 GLY D CA 1
ATOM 6191 C C . GLY D 1 87 ? 24.597 94.851 -9.377 1.00 50.02 77 GLY D C 1
ATOM 6192 O O . GLY D 1 87 ? 25.792 94.993 -9.632 1.00 47.26 77 GLY D O 1
ATOM 6193 N N . ARG D 1 88 ? 24.022 95.416 -8.324 1.00 52.09 78 ARG D N 1
ATOM 6194 C CA . ARG D 1 88 ? 24.813 96.200 -7.397 1.00 57.12 78 ARG D CA 1
ATOM 6195 C C . ARG D 1 88 ? 26.011 95.366 -6.974 1.00 59.01 78 ARG D C 1
ATOM 6196 O O . ARG D 1 88 ? 25.856 94.198 -6.623 1.00 57.09 78 ARG D O 1
ATOM 6204 N N . GLN D 1 89 ? 27.205 95.947 -7.032 1.00 61.47 79 GLN D N 1
ATOM 6205 C CA . GLN D 1 89 ? 28.391 95.224 -6.594 1.00 62.15 79 GLN D CA 1
ATOM 6206 C C . GLN D 1 89 ? 28.583 95.539 -5.119 1.00 60.17 79 GLN D C 1
ATOM 6207 O O . GLN D 1 89 ? 28.426 96.682 -4.695 1.00 60.85 79 GLN D O 1
ATOM 6213 N N . TYR D 1 90 ? 28.902 94.520 -4.334 1.00 56.82 80 TYR D N 1
ATOM 6214 C CA . TYR D 1 90 ? 29.106 94.727 -2.918 1.00 51.60 80 TYR D CA 1
ATOM 6215 C C . TYR D 1 90 ? 30.553 94.479 -2.531 1.00 51.14 80 TYR D C 1
ATOM 6216 O O . TYR D 1 90 ? 31.168 93.491 -2.954 1.00 50.44 80 TYR D O 1
ATOM 6225 N N . GLN D 1 91 ? 31.107 95.402 -1.752 1.00 48.67 81 GLN D N 1
ATOM 6226 C CA . GLN D 1 91 ? 32.469 95.252 -1.269 1.00 47.79 81 GLN D CA 1
ATOM 6227 C C . GLN D 1 91 ? 32.292 94.744 0.149 1.00 46.71 81 GLN D C 1
ATOM 6228 O O . GLN D 1 91 ? 31.169 94.637 0.638 1.00 44.37 81 GLN D O 1
ATOM 6234 N N . GLU D 1 92 ? 33.395 94.422 0.804 1.00 45.76 82 GLU D N 1
ATOM 6235 C CA . GLU D 1 92 ? 33.362 93.940 2.178 1.00 48.30 82 GLU D CA 1
ATOM 6236 C C . GLU D 1 92 ? 32.585 94.875 3.128 1.00 48.98 82 GLU D C 1
ATOM 6237 O O . GLU D 1 92 ? 31.704 94.448 3.878 1.00 49.03 82 GLU D O 1
ATOM 6243 N N . ASN D 1 93 ? 32.919 96.154 3.078 1.00 49.71 83 ASN D N 1
ATOM 6244 C CA . ASN D 1 93 ? 32.289 97.175 3.906 1.00 53.67 83 ASN D CA 1
ATOM 6245 C C . ASN D 1 93 ? 30.765 97.318 3.710 1.00 54.33 83 ASN D C 1
ATOM 6246 O O . ASN D 1 93 ? 30.097 97.977 4.511 1.00 51.80 83 ASN D O 1
ATOM 6251 N N . ASP D 1 94 ? 30.227 96.712 2.648 1.00 53.86 84 ASP D N 1
ATOM 6252 C CA . ASP D 1 94 ? 28.791 96.778 2.338 1.00 52.03 84 ASP D CA 1
ATOM 6253 C C . ASP D 1 94 ? 27.971 95.623 2.914 1.00 50.46 84 ASP D C 1
ATOM 6254 O O . ASP D 1 94 ? 26.744 95.692 2.941 1.00 48.63 84 ASP D O 1
ATOM 6259 N N . LEU D 1 95 ? 28.642 94.566 3.361 1.00 49.61 85 LEU D N 1
ATOM 6260 C CA . LEU D 1 95 ? 27.949 93.393 3.879 1.00 48.80 85 LEU D CA 1
ATOM 6261 C C . LEU D 1 95 ? 26.932 93.654 4.965 1.00 47.03 85 LEU D C 1
ATOM 6262 O O . LEU D 1 95 ? 25.793 93.210 4.857 1.00 50.16 85 LEU D O 1
ATOM 6267 N N . PRO D 1 96 ? 27.328 94.356 6.038 1.00 47.65 86 PRO D N 1
ATOM 6268 C CA . PRO D 1 96 ? 26.380 94.639 7.122 1.00 44.54 86 PRO D CA 1
ATOM 6269 C C . PRO D 1 96 ? 25.081 95.229 6.587 1.00 41.48 86 PRO D C 1
ATOM 6270 O O . PRO D 1 96 ? 23.997 94.937 7.088 1.00 40.79 86 PRO D O 1
ATOM 6274 N N . ASP D 1 97 ? 25.187 96.050 5.554 1.00 40.97 87 ASP D N 1
ATOM 6275 C CA . ASP D 1 97 ? 23.995 96.634 4.959 1.00 45.61 87 ASP D CA 1
ATOM 6276 C C . ASP D 1 97 ? 23.202 95.568 4.229 1.00 44.56 87 ASP D C 1
ATOM 6277 O O . ASP D 1 97 ? 22.053 95.292 4.593 1.00 45.58 87 ASP D O 1
ATOM 6282 N N . LEU D 1 98 ? 23.816 94.970 3.206 1.00 42.55 88 LEU D N 1
ATOM 6283 C CA . LEU D 1 98 ? 23.166 93.921 2.430 1.00 41.16 88 LEU D CA 1
ATOM 6284 C C . LEU D 1 98 ? 22.479 92.953 3.379 1.00 41.48 88 LEU D C 1
ATOM 6285 O O . LEU D 1 98 ? 21.314 92.598 3.178 1.00 40.07 88 LEU D O 1
ATOM 6290 N N .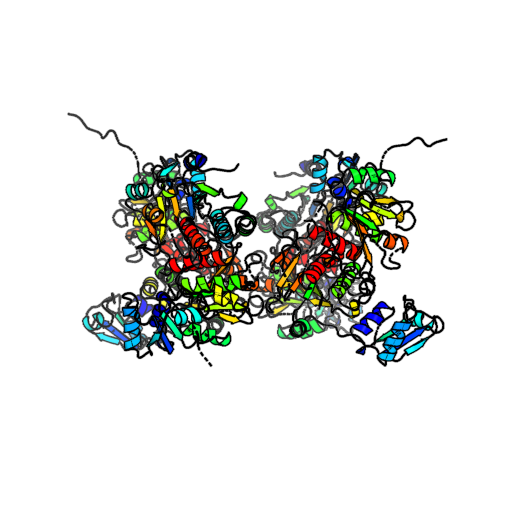 ILE D 1 99 ? 23.185 92.543 4.431 1.00 38.92 89 ILE D N 1
ATOM 6291 C CA . ILE D 1 99 ? 22.586 91.618 5.379 1.00 41.48 89 ILE D CA 1
ATOM 6292 C C . ILE D 1 99 ? 21.323 92.214 6.002 1.00 43.33 89 ILE D C 1
ATOM 6293 O O . ILE D 1 99 ? 20.310 91.530 6.154 1.00 44.54 89 ILE D O 1
ATOM 6298 N N . ALA D 1 100 ? 21.386 93.493 6.353 1.00 44.27 90 ALA D N 1
ATOM 6299 C CA . ALA D 1 100 ? 20.251 94.177 6.957 1.00 45.88 90 ALA D CA 1
ATOM 6300 C C . ALA D 1 100 ? 19.027 94.148 6.042 1.00 45.43 90 ALA D C 1
ATOM 6301 O O . ALA D 1 100 ? 17.895 94.113 6.512 1.00 45.88 90 ALA D O 1
ATOM 6303 N N . SER D 1 101 ? 19.252 94.148 4.735 1.00 43.04 91 SER D N 1
ATOM 6304 C CA . SER D 1 101 ? 18.140 94.125 3.804 1.00 43.24 91 SER D CA 1
ATOM 6305 C C . SER D 1 101 ? 17.576 92.737 3.567 1.00 45.56 91 SER D C 1
ATOM 6306 O O . SER D 1 101 ? 16.688 92.573 2.746 1.00 47.87 91 SER D O 1
ATOM 6309 N N . LEU D 1 102 ? 18.081 91.733 4.270 1.00 47.13 92 LEU D N 1
ATOM 6310 C CA . LEU D 1 102 ? 17.610 90.364 4.052 1.00 48.34 92 LEU D CA 1
ATOM 6311 C C . LEU D 1 102 ? 16.855 89.790 5.238 1.00 49.29 92 LEU D C 1
ATOM 6312 O O . LEU D 1 102 ? 17.316 89.857 6.380 1.00 51.40 92 LEU D O 1
ATOM 6317 N N . ASP D 1 103 ? 15.693 89.220 4.948 1.00 49.95 93 ASP D N 1
ATOM 6318 C CA . ASP D 1 103 ? 14.847 88.627 5.968 1.00 52.05 93 ASP D CA 1
ATOM 6319 C C . ASP D 1 103 ? 15.612 87.551 6.731 1.00 52.08 93 ASP D C 1
ATOM 6320 O O . ASP D 1 103 ? 15.860 87.653 7.949 1.00 55.21 93 ASP D O 1
ATOM 6325 N N . GLN D 1 104 ? 15.953 86.498 6.000 1.00 47.26 94 GLN D N 1
ATOM 6326 C CA . GLN D 1 104 ? 16.698 85.390 6.557 1.00 43.04 94 GLN D CA 1
ATOM 6327 C C . GLN D 1 104 ? 17.911 85.089 5.697 1.00 36.67 94 GLN D C 1
ATOM 6328 O O . GLN D 1 104 ? 17.888 84.181 4.868 1.00 37.27 94 GLN D O 1
ATOM 6334 N N . PRO D 1 105 ? 18.990 85.866 5.886 1.00 33.73 95 PRO D N 1
ATOM 6335 C CA . PRO D 1 105 ? 20.245 85.704 5.135 1.00 32.09 95 PRO D CA 1
ATOM 6336 C C . PRO D 1 105 ? 20.664 84.224 4.953 1.00 32.34 95 PRO D C 1
ATOM 6337 O O . PRO D 1 105 ? 20.667 83.434 5.904 1.00 33.63 95 PRO D O 1
ATOM 6341 N N . PHE D 1 106 ? 20.997 83.870 3.717 1.00 29.93 96 PHE D N 1
ATOM 6342 C CA . PHE D 1 106 ? 21.449 82.534 3.338 1.00 30.03 96 PHE D CA 1
ATOM 6343 C C . PHE D 1 106 ? 22.776 82.823 2.613 1.00 29.44 96 PHE D C 1
ATOM 6344 O O . PHE D 1 106 ? 22.781 83.159 1.422 1.00 32.14 96 PHE D O 1
ATOM 6352 N N . LEU D 1 107 ? 23.887 82.712 3.341 1.00 26.13 97 LEU D N 1
ATOM 6353 C CA . LEU D 1 107 ? 25.221 83.003 2.804 1.00 25.40 97 LEU D CA 1
ATOM 6354 C C . LEU D 1 107 ? 26.119 81.781 2.602 1.00 24.89 97 LEU D C 1
ATOM 6355 O O . LEU D 1 107 ? 26.049 80.813 3.362 1.00 24.92 97 LEU D O 1
ATOM 6360 N N . LEU D 1 108 ? 26.956 81.842 1.568 1.00 24.18 98 LEU D N 1
ATOM 6361 C CA . LEU D 1 108 ? 27.916 80.779 1.248 1.00 23.37 98 LEU D CA 1
ATOM 6362 C C . LEU D 1 108 ? 29.323 81.357 1.320 1.00 26.06 98 LEU D C 1
ATOM 6363 O O . LEU D 1 108 ? 29.663 82.280 0.572 1.00 28.89 98 LEU D O 1
ATOM 6368 N N . ILE D 1 109 ? 30.129 80.831 2.233 1.00 24.47 99 ILE D N 1
ATOM 6369 C CA . ILE D 1 109 ? 31.509 81.270 2.375 1.00 23.26 99 ILE D CA 1
ATOM 6370 C C . ILE D 1 109 ? 32.412 80.129 1.877 1.00 23.89 99 ILE D C 1
ATOM 6371 O O . ILE D 1 109 ? 32.260 78.961 2.291 1.00 22.41 99 ILE D O 1
ATOM 6376 N N . LEU D 1 110 ? 33.337 80.455 0.983 1.00 23.24 100 LEU D N 1
ATOM 6377 C CA . LEU D 1 110 ? 34.252 79.442 0.452 1.00 27.54 100 LEU D CA 1
ATOM 6378 C C . LEU D 1 110 ? 35.657 79.827 0.835 1.00 31.92 100 LEU D C 1
ATOM 6379 O O . LEU D 1 110 ? 36.182 80.836 0.369 1.00 31.74 100 LEU D O 1
ATOM 6384 N N . ASP D 1 111 ? 36.255 79.022 1.695 1.00 32.87 101 ASP D N 1
ATOM 6385 C CA . ASP D 1 111 ? 37.613 79.250 2.144 1.00 33.50 101 ASP D CA 1
ATOM 6386 C C . ASP D 1 111 ? 38.556 78.297 1.393 1.00 36.42 101 ASP D C 1
ATOM 6387 O O . ASP D 1 111 ? 38.395 77.075 1.458 1.00 39.58 101 ASP D O 1
ATOM 6392 N N . GLY D 1 112 ? 39.514 78.845 0.657 1.00 39.27 102 GLY D N 1
ATOM 6393 C CA . GLY D 1 112 ? 40.465 78.003 -0.055 1.00 38.92 102 GLY D CA 1
ATOM 6394 C C . GLY D 1 112 ? 40.105 77.460 -1.433 1.00 44.59 102 GLY D C 1
ATOM 6395 O O . GLY D 1 112 ? 40.726 76.500 -1.892 1.00 48.07 102 GLY D O 1
ATOM 6396 N N . VAL D 1 113 ? 39.117 78.032 -2.109 1.00 44.44 103 VAL D N 1
ATOM 6397 C CA . VAL D 1 113 ? 38.774 77.528 -3.434 1.00 43.35 103 VAL D CA 1
ATOM 6398 C C . VAL D 1 113 ? 39.546 78.357 -4.457 1.00 45.96 103 VAL D C 1
ATOM 6399 O O . VAL D 1 113 ? 39.076 79.398 -4.914 1.00 44.95 103 VAL D O 1
ATOM 6403 N N . THR D 1 114 ? 40.737 77.872 -4.808 1.00 45.00 104 THR D N 1
ATOM 6404 C CA . THR D 1 114 ? 41.625 78.567 -5.731 1.00 43.05 104 THR D CA 1
ATOM 6405 C C . THR D 1 114 ? 41.387 78.340 -7.211 1.00 43.90 104 THR D C 1
ATOM 6406 O O . THR D 1 114 ? 41.819 79.136 -8.036 1.00 44.97 104 THR D O 1
ATOM 6410 N N . ASP D 1 115 ? 40.709 77.260 -7.560 1.00 44.65 105 ASP D N 1
ATOM 6411 C CA . ASP D 1 115 ? 40.478 76.986 -8.962 1.00 45.34 105 ASP D CA 1
ATOM 6412 C C . ASP D 1 115 ? 39.261 77.683 -9.539 1.00 44.04 105 ASP D C 1
ATOM 6413 O O . ASP D 1 115 ? 38.129 77.405 -9.152 1.00 41.19 105 ASP D O 1
ATOM 6418 N N . PRO D 1 116 ? 39.482 78.583 -10.502 1.00 44.16 106 PRO D N 1
ATOM 6419 C CA . PRO D 1 116 ? 38.395 79.323 -11.144 1.00 45.10 106 PRO D CA 1
ATOM 6420 C C . PRO D 1 116 ? 37.198 78.448 -11.521 1.00 45.22 106 PRO D C 1
ATOM 6421 O O . PRO D 1 116 ? 36.041 78.864 -11.376 1.00 47.85 106 PRO D O 1
ATOM 6425 N N . HIS D 1 117 ? 37.475 77.242 -12.010 1.00 45.35 107 HIS D N 1
ATOM 6426 C CA . HIS D 1 117 ? 36.417 76.317 -12.425 1.00 45.05 107 HIS D CA 1
ATOM 6427 C C . HIS D 1 117 ? 35.493 75.948 -11.268 1.00 44.45 107 HIS D C 1
ATOM 6428 O O . HIS D 1 117 ? 34.268 75.920 -11.421 1.00 44.14 107 HIS D O 1
ATOM 6435 N N . ASN D 1 118 ? 36.075 75.657 -10.110 1.00 42.64 108 ASN D N 1
ATOM 6436 C CA . ASN D 1 118 ? 35.266 75.315 -8.953 1.00 40.89 108 ASN D CA 1
ATOM 6437 C C . ASN D 1 118 ? 34.526 76.549 -8.458 1.00 39.77 108 ASN D C 1
ATOM 6438 O O . ASN D 1 118 ? 33.359 76.470 -8.075 1.00 38.62 108 ASN D O 1
ATOM 6443 N N . LEU D 1 119 ? 35.206 77.690 -8.481 1.00 36.16 109 LEU D N 1
ATOM 6444 C CA . LEU D 1 119 ? 34.585 78.924 -8.055 1.00 37.21 109 LEU D CA 1
ATOM 6445 C C . LEU D 1 119 ? 33.313 79.118 -8.879 1.00 35.55 109 LEU D C 1
ATOM 6446 O O . LEU D 1 119 ? 32.241 79.346 -8.331 1.00 36.96 109 LEU D O 1
ATOM 6451 N N . GLY D 1 120 ? 33.422 79.004 -10.198 1.00 34.36 110 GLY D N 1
ATOM 6452 C CA . GLY D 1 120 ? 32.241 79.163 -11.028 1.00 30.70 110 GLY D CA 1
ATOM 6453 C C . GLY D 1 120 ? 31.190 78.105 -10.741 1.00 34.11 110 GLY D C 1
ATOM 6454 O O . GLY D 1 120 ? 29.986 78.382 -10.793 1.00 40.27 110 GLY D O 1
ATOM 6455 N N . ALA D 1 121 ? 31.637 76.891 -10.422 1.00 33.12 111 ALA D N 1
ATOM 6456 C CA . ALA D 1 121 ? 30.733 75.782 -10.137 1.00 31.65 111 ALA D CA 1
ATOM 6457 C C . ALA D 1 121 ? 29.954 76.025 -8.857 1.00 31.86 111 ALA D C 1
ATOM 6458 O O . ALA D 1 121 ? 28.751 75.766 -8.779 1.00 35.62 111 ALA D O 1
ATOM 6460 N N . CYS D 1 122 ? 30.636 76.528 -7.841 1.00 30.85 112 CYS D N 1
ATOM 6461 C CA . CYS D 1 122 ? 29.970 76.798 -6.581 1.00 27.56 112 CYS D CA 1
ATOM 6462 C C . CYS D 1 122 ? 28.964 77.932 -6.755 1.00 27.97 112 CYS D C 1
ATOM 6463 O O . CYS D 1 122 ? 27.856 77.882 -6.207 1.00 29.01 112 CYS D O 1
ATOM 6466 N N . LEU D 1 123 ? 29.328 78.947 -7.538 1.00 27.30 113 LEU D N 1
ATOM 6467 C CA . LEU D 1 123 ? 28.421 80.063 -7.774 1.00 27.21 113 LEU D CA 1
ATOM 6468 C C . LEU D 1 123 ? 27.148 79.492 -8.391 1.00 31.18 113 LEU D C 1
ATOM 6469 O O . LEU D 1 123 ? 26.030 79.842 -7.991 1.00 29.95 113 LEU D O 1
ATOM 6474 N N . ARG D 1 124 ? 27.330 78.600 -9.366 1.00 28.40 114 ARG D N 1
ATOM 6475 C CA . ARG D 1 124 ? 26.217 77.980 -10.056 1.00 29.31 114 ARG D CA 1
ATOM 6476 C C . ARG D 1 124 ? 25.251 77.312 -9.070 1.00 31.15 114 ARG D C 1
ATOM 6477 O O . ARG D 1 124 ? 24.027 77.479 -9.166 1.00 31.19 114 ARG D O 1
ATOM 6485 N N . SER D 1 125 ? 25.805 76.566 -8.115 1.00 29.98 115 SER D N 1
ATOM 6486 C CA . SER D 1 125 ? 24.992 75.866 -7.116 1.00 26.67 115 SER D CA 1
ATOM 6487 C C . SER D 1 125 ? 24.397 76.861 -6.132 1.00 25.09 115 SER D C 1
ATOM 6488 O O . SER D 1 125 ? 23.309 76.642 -5.589 1.00 18.46 115 SER D O 1
ATOM 6491 N N . ALA D 1 126 ? 25.127 77.944 -5.887 1.00 24.45 116 ALA D N 1
ATOM 6492 C CA . ALA D 1 126 ? 24.658 78.968 -4.970 1.00 24.96 116 ALA D CA 1
ATOM 6493 C C . ALA D 1 126 ? 23.341 79.545 -5.490 1.00 26.64 116 ALA D C 1
ATOM 6494 O O . ALA D 1 126 ? 22.350 79.608 -4.759 1.00 27.63 116 ALA D O 1
ATOM 6496 N N . ASP D 1 127 ? 23.342 79.960 -6.763 1.00 28.10 117 ASP D N 1
ATOM 6497 C CA . ASP D 1 127 ? 22.163 80.543 -7.403 1.00 26.74 117 ASP D CA 1
ATOM 6498 C C . ASP D 1 127 ? 21.021 79.533 -7.412 1.00 25.87 117 ASP D C 1
ATOM 6499 O O . ASP D 1 127 ? 19.859 79.873 -7.199 1.00 24.25 117 ASP D O 1
ATOM 6504 N N . ALA D 1 128 ? 21.350 78.279 -7.663 1.00 24.41 118 ALA D N 1
ATOM 6505 C CA . ALA D 1 128 ? 20.319 77.259 -7.667 1.00 27.37 118 ALA D CA 1
ATOM 6506 C C . ALA D 1 128 ? 19.676 77.144 -6.269 1.00 29.54 118 ALA D C 1
ATOM 6507 O O . ALA D 1 128 ? 18.453 77.030 -6.136 1.00 33.06 118 ALA D O 1
ATOM 6509 N N . ALA D 1 129 ? 20.508 77.194 -5.234 1.00 29.84 119 ALA D N 1
ATOM 6510 C CA . ALA D 1 129 ? 20.065 77.077 -3.844 1.00 28.25 119 ALA D CA 1
ATOM 6511 C C . ALA D 1 129 ? 19.323 78.296 -3.293 1.00 29.72 119 ALA D C 1
ATOM 6512 O O . ALA D 1 129 ? 18.608 78.190 -2.281 1.00 28.08 119 ALA D O 1
ATOM 6514 N N . GLY D 1 130 ? 19.514 79.454 -3.926 1.00 27.04 120 GLY D N 1
ATOM 6515 C CA . GLY D 1 130 ? 18.840 80.645 -3.447 1.00 26.13 120 GLY D CA 1
ATOM 6516 C C . GLY D 1 130 ? 19.706 81.464 -2.499 1.00 29.08 120 GLY D C 1
ATOM 6517 O O . GLY D 1 130 ? 19.209 82.258 -1.704 1.00 27.12 120 GLY D O 1
ATOM 6518 N N . VAL D 1 131 ? 21.015 81.262 -2.585 1.00 29.94 121 VAL D N 1
ATOM 6519 C CA . VAL D 1 131 ? 21.971 81.979 -1.763 1.00 31.59 121 VAL D CA 1
ATOM 6520 C C . VAL D 1 131 ? 22.046 83.453 -2.198 1.00 33.23 121 VAL D C 1
ATOM 6521 O O . VAL D 1 131 ? 22.175 83.755 -3.388 1.00 33.59 121 VAL D O 1
ATOM 6525 N N . HIS D 1 132 ? 21.975 84.356 -1.224 1.00 32.06 122 HIS D N 1
ATOM 6526 C CA . HIS D 1 132 ? 22.020 85.786 -1.476 1.00 31.88 122 HIS D CA 1
ATOM 6527 C C . HIS D 1 132 ? 23.396 86.309 -1.795 1.00 33.35 122 HIS D C 1
ATOM 6528 O O . HIS D 1 132 ? 23.536 87.273 -2.560 1.00 34.81 122 HIS D O 1
ATOM 6535 N N . ALA D 1 133 ? 24.419 85.694 -1.208 1.00 32.63 123 ALA D N 1
ATOM 6536 C CA . ALA D 1 133 ? 25.771 86.160 -1.462 1.00 29.50 123 ALA D CA 1
ATOM 6537 C C . ALA D 1 133 ? 26.844 85.141 -1.134 1.00 26.56 123 ALA D C 1
ATOM 6538 O O . ALA D 1 133 ? 26.677 84.338 -0.226 1.00 29.02 123 ALA D O 1
ATOM 6540 N N . VAL D 1 134 ? 27.942 85.196 -1.884 1.00 25.03 124 VAL D N 1
ATOM 6541 C CA . VAL D 1 134 ? 29.079 84.317 -1.694 1.00 24.95 124 VAL D CA 1
ATOM 6542 C C . VAL D 1 134 ? 30.267 85.162 -1.246 1.00 31.34 124 VAL D C 1
ATOM 6543 O O . VAL D 1 134 ? 30.658 86.126 -1.923 1.00 34.26 124 VAL D O 1
ATOM 6547 N N . ILE D 1 135 ? 30.829 84.798 -0.092 1.00 32.19 125 ILE D N 1
ATOM 6548 C CA . ILE D 1 135 ? 31.963 85.497 0.498 1.00 31.99 125 ILE D CA 1
ATOM 6549 C C . ILE D 1 135 ? 33.242 84.659 0.335 1.00 34.33 125 ILE D C 1
ATOM 6550 O O . ILE D 1 135 ? 33.243 83.448 0.567 1.00 35.42 125 ILE D O 1
ATOM 6555 N N . VAL D 1 136 ? 34.320 85.310 -0.091 1.00 32.32 126 VAL D N 1
ATOM 6556 C CA . VAL D 1 136 ? 35.598 84.637 -0.293 1.00 34.23 126 VAL D CA 1
ATOM 6557 C C . VAL D 1 136 ? 36.752 85.500 0.228 1.00 34.13 126 VAL D C 1
ATOM 6558 O O . VAL D 1 136 ? 36.689 86.721 0.183 1.00 35.66 126 VAL D O 1
ATOM 6562 N N . PRO D 1 137 ? 37.795 84.877 0.782 1.00 37.53 127 PRO D N 1
ATOM 6563 C CA . PRO D 1 137 ? 38.896 85.737 1.247 1.00 37.60 127 PRO D CA 1
ATOM 6564 C C . PRO D 1 137 ? 39.716 86.165 0.023 1.00 40.07 127 PRO D C 1
ATOM 6565 O O . PRO D 1 137 ? 40.043 85.339 -0.825 1.00 41.87 127 PRO D O 1
ATOM 6569 N N . LYS D 1 138 ? 40.033 87.453 -0.082 1.00 45.26 128 LYS D N 1
ATOM 6570 C CA . LYS D 1 138 ? 40.801 87.974 -1.220 1.00 47.80 128 LYS D CA 1
ATOM 6571 C C . LYS D 1 138 ? 42.053 87.187 -1.562 1.00 48.60 128 LYS D C 1
ATOM 6572 O O . LYS D 1 138 ? 42.349 86.951 -2.724 1.00 47.21 128 LYS D O 1
ATOM 6578 N N . ASP D 1 139 ? 42.787 86.804 -0.531 1.00 51.56 129 ASP D N 1
ATOM 6579 C CA . ASP D 1 139 ? 44.047 86.094 -0.676 1.00 58.44 129 ASP D CA 1
ATOM 6580 C C . ASP D 1 139 ? 43.956 84.626 -1.082 1.00 60.69 129 ASP D C 1
ATOM 6581 O O . ASP D 1 139 ? 44.355 84.236 -2.186 1.00 62.39 129 ASP D O 1
ATOM 6586 N N . ARG D 1 140 ? 43.426 83.821 -0.175 1.00 61.07 130 ARG D N 1
ATOM 6587 C CA . ARG D 1 140 ? 43.297 82.389 -0.372 1.00 63.54 130 ARG D CA 1
ATOM 6588 C C . ARG D 1 140 ? 42.070 81.966 -1.212 1.00 64.64 130 ARG D C 1
ATOM 6589 O O . ARG D 1 140 ? 41.239 81.178 -0.752 1.00 66.13 130 ARG D O 1
ATOM 6597 N N . SER D 1 141 ? 41.958 82.483 -2.441 1.00 62.88 131 SER D N 1
ATOM 6598 C CA . SER D 1 141 ? 40.835 82.129 -3.314 1.00 59.59 131 SER D CA 1
ATOM 6599 C C . SER D 1 141 ? 41.000 82.620 -4.752 1.00 58.56 131 SER D C 1
ATOM 6600 O O . SER D 1 141 ? 41.742 83.562 -5.015 1.00 61.01 131 SER D O 1
ATOM 6603 N N . ALA D 1 142 ? 40.275 81.986 -5.669 1.00 55.49 132 ALA D N 1
ATOM 6604 C CA . ALA D 1 142 ? 40.323 82.315 -7.089 1.00 54.56 132 ALA D CA 1
ATOM 6605 C C . ALA D 1 142 ? 39.668 83.640 -7.462 1.00 55.77 132 ALA D C 1
ATOM 6606 O O . ALA D 1 142 ? 39.014 84.280 -6.644 1.00 56.99 132 ALA D O 1
ATOM 6608 N N . GLN D 1 143 ? 39.842 84.041 -8.716 1.00 55.64 133 GLN D N 1
ATOM 6609 C CA . GLN D 1 143 ? 39.274 85.290 -9.196 1.00 57.05 133 GLN D CA 1
ATOM 6610 C C . GLN D 1 143 ? 38.295 85.068 -10.346 1.00 56.15 133 GLN D C 1
ATOM 6611 O O . GLN D 1 143 ? 38.573 84.307 -11.269 1.00 56.87 133 GLN D O 1
ATOM 6617 N N . LEU D 1 144 ? 37.142 85.724 -10.277 1.00 53.63 134 LEU D N 1
ATOM 6618 C CA . LEU D 1 144 ? 36.143 85.600 -11.322 1.00 53.43 134 LEU D CA 1
ATOM 6619 C C . LEU D 1 144 ? 36.736 86.038 -12.651 1.00 55.01 134 LEU D C 1
ATOM 6620 O O . LEU D 1 144 ? 36.845 87.224 -12.933 1.00 59.48 134 LEU D O 1
ATOM 6625 N N . ASN D 1 145 ? 37.126 85.077 -13.469 1.00 57.92 135 ASN D N 1
ATOM 6626 C CA . ASN D 1 145 ? 37.687 85.378 -14.774 1.00 58.09 135 ASN D CA 1
ATOM 6627 C C . ASN D 1 145 ? 36.624 85.008 -15.811 1.00 57.78 135 ASN D C 1
ATOM 6628 O O . ASN D 1 145 ? 35.446 84.910 -15.481 1.00 58.72 135 ASN D O 1
ATOM 6633 N N . ALA D 1 146 ? 37.035 84.789 -17.057 1.00 58.41 136 ALA D N 1
ATOM 6634 C CA . ALA D 1 146 ? 36.091 84.432 -18.111 1.00 56.13 136 ALA D CA 1
ATOM 6635 C C . ALA D 1 146 ? 35.643 82.988 -17.925 1.00 55.93 136 ALA D C 1
ATOM 6636 O O . ALA D 1 146 ? 34.508 82.620 -18.253 1.00 53.76 136 ALA D O 1
ATOM 6638 N N . THR D 1 147 ? 36.548 82.173 -17.395 1.00 54.00 137 THR D N 1
ATOM 6639 C CA . THR D 1 147 ? 36.248 80.774 -17.159 1.00 53.50 137 THR D CA 1
ATOM 6640 C C . THR D 1 147 ? 35.190 80.592 -16.062 1.00 51.00 137 THR D C 1
ATOM 6641 O O . THR D 1 147 ? 34.204 79.880 -16.252 1.00 51.88 137 THR D O 1
ATOM 6645 N N . ALA D 1 148 ? 35.384 81.253 -14.928 1.00 47.49 138 ALA D N 1
ATOM 6646 C CA . ALA D 1 148 ? 34.440 81.153 -13.823 1.00 46.61 138 ALA D CA 1
ATOM 6647 C C . ALA D 1 148 ? 33.058 81.612 -14.259 1.00 45.26 138 ALA D C 1
ATOM 6648 O O . ALA D 1 148 ? 32.049 80.952 -13.993 1.00 46.12 138 ALA D O 1
ATOM 6650 N N . LYS D 1 149 ? 33.024 82.755 -14.930 1.00 45.02 139 LYS D N 1
ATOM 6651 C CA . LYS D 1 149 ? 31.782 83.342 -15.406 1.00 43.95 139 LYS D CA 1
ATOM 6652 C C . LYS D 1 149 ? 31.069 82.376 -16.327 1.00 43.47 139 LYS D C 1
ATOM 6653 O O . LYS D 1 149 ? 29.843 82.227 -16.269 1.00 38.38 139 LYS D O 1
ATOM 6659 N N . LYS D 1 150 ? 31.856 81.704 -17.162 1.00 43.63 140 LYS D N 1
ATOM 6660 C CA . LYS D 1 150 ? 31.322 80.746 -18.114 1.00 44.80 140 LYS D CA 1
ATOM 6661 C C . LYS D 1 150 ? 30.715 79.575 -17.355 1.00 41.49 140 LYS D C 1
ATOM 6662 O O . LYS D 1 150 ? 29.534 79.269 -17.516 1.00 41.13 140 LYS D O 1
ATOM 6668 N N . VAL D 1 151 ? 31.508 78.931 -16.509 1.00 38.74 141 VAL D N 1
ATOM 6669 C CA . VAL D 1 151 ? 30.994 77.803 -15.742 1.00 38.45 141 VAL D CA 1
ATOM 6670 C C . VAL D 1 151 ? 29.872 78.187 -14.779 1.00 36.73 141 VAL D C 1
ATOM 6671 O O . VAL D 1 151 ? 29.105 77.339 -14.347 1.00 37.97 141 VAL D O 1
ATOM 6675 N N . ALA D 1 152 ? 29.779 79.455 -14.414 1.00 33.73 142 ALA D N 1
ATOM 6676 C CA . ALA D 1 152 ? 28.717 79.839 -13.506 1.00 33.54 142 ALA D CA 1
ATOM 6677 C C . ALA D 1 152 ? 27.384 79.741 -14.238 1.00 33.23 142 ALA D C 1
ATOM 6678 O O . ALA D 1 152 ? 26.315 79.806 -13.630 1.00 32.88 142 ALA D O 1
ATOM 6680 N N . CYS D 1 153 ? 27.460 79.563 -15.554 1.00 35.43 143 CYS D N 1
ATOM 6681 C CA . CYS D 1 153 ? 26.271 79.467 -16.392 1.00 35.70 143 CYS D CA 1
ATOM 6682 C C . CYS D 1 153 ? 25.219 80.465 -15.958 1.00 33.95 143 CYS D C 1
ATOM 6683 O O . CYS D 1 153 ? 24.034 80.131 -15.856 1.00 31.41 143 CYS D O 1
ATOM 6686 N N . GLY D 1 154 ? 25.668 81.698 -15.710 1.00 37.46 144 GLY D N 1
ATOM 6687 C CA . GLY D 1 154 ? 24.767 82.767 -15.307 1.00 41.82 144 GLY D CA 1
ATOM 6688 C C . GLY D 1 154 ? 24.895 83.273 -13.875 1.00 46.67 144 GLY D C 1
ATOM 6689 O O . GLY D 1 154 ? 24.762 84.473 -13.623 1.00 50.27 144 GLY D O 1
ATOM 6690 N N . ALA D 1 155 ? 25.154 82.370 -12.932 1.00 47.34 145 ALA D N 1
ATOM 6691 C CA . ALA D 1 155 ? 25.265 82.736 -11.523 1.00 45.15 145 ALA D CA 1
ATOM 6692 C C . ALA D 1 155 ? 26.129 83.963 -11.322 1.00 46.15 145 ALA D C 1
ATOM 6693 O O . ALA D 1 155 ? 25.903 84.755 -10.402 1.00 46.54 145 ALA D O 1
ATOM 6695 N N . ALA D 1 156 ? 27.124 84.116 -12.190 1.00 46.79 146 ALA D N 1
ATOM 6696 C CA . ALA D 1 156 ? 28.037 85.246 -12.105 1.00 46.35 146 ALA D CA 1
ATOM 6697 C C . ALA D 1 156 ? 27.276 86.562 -12.137 1.00 46.73 146 ALA D C 1
ATOM 6698 O O . ALA D 1 156 ? 27.564 87.472 -11.370 1.00 46.23 146 ALA D O 1
ATOM 6700 N N . GLU D 1 157 ? 26.277 86.643 -13.008 1.00 47.61 147 GLU D N 1
ATOM 6701 C CA . GLU D 1 157 ? 25.489 87.858 -13.159 1.00 47.69 147 GLU D CA 1
ATOM 6702 C C . GLU D 1 157 ? 24.241 87.884 -12.285 1.00 49.08 147 GLU D C 1
ATOM 6703 O O . GLU D 1 157 ? 23.306 88.644 -12.559 1.00 50.21 147 GLU D O 1
ATOM 6709 N N . SER D 1 158 ? 24.207 87.081 -11.228 1.00 47.53 148 SER D N 1
ATOM 6710 C CA . SER D 1 158 ? 23.004 87.047 -10.409 1.00 44.63 148 SER D CA 1
ATOM 6711 C C . SER D 1 158 ? 23.285 86.921 -8.928 1.00 42.37 148 SER D C 1
ATOM 6712 O O . SER D 1 158 ? 22.495 87.385 -8.094 1.00 42.50 148 SER D O 1
ATOM 6715 N N . VAL D 1 159 ? 24.394 86.273 -8.602 1.00 37.63 149 VAL D N 1
ATOM 6716 C CA . VAL D 1 159 ? 24.764 86.081 -7.211 1.00 35.73 149 VAL D CA 1
ATOM 6717 C C . VAL D 1 159 ? 26.023 86.890 -6.940 1.00 34.45 149 VAL D C 1
ATOM 6718 O O . VAL D 1 159 ? 27.060 86.686 -7.571 1.00 35.95 149 VAL D O 1
ATOM 6722 N N . PRO D 1 160 ? 25.934 87.848 -6.008 1.00 33.70 150 PRO D N 1
ATOM 6723 C CA . PRO D 1 160 ? 27.034 88.730 -5.615 1.00 30.86 150 PRO D CA 1
ATOM 6724 C C . PRO D 1 160 ? 28.227 87.992 -5.021 1.00 34.00 150 PRO D C 1
ATOM 6725 O O . PRO D 1 160 ? 28.069 87.176 -4.103 1.00 33.82 150 PRO D O 1
ATOM 6729 N N . LEU D 1 161 ? 29.413 88.286 -5.550 1.00 32.55 151 LEU D N 1
ATOM 6730 C CA . LEU D 1 161 ? 30.648 87.693 -5.073 1.00 34.21 151 LEU D CA 1
ATOM 6731 C C . LEU D 1 161 ? 31.395 88.786 -4.294 1.00 37.96 151 LEU D C 1
ATOM 6732 O O . LEU D 1 161 ? 31.973 89.700 -4.884 1.00 37.78 151 LEU D O 1
ATOM 6737 N N . ILE D 1 162 ? 31.393 88.691 -2.967 1.00 39.07 152 ILE D N 1
ATOM 6738 C CA . ILE D 1 162 ? 32.045 89.701 -2.139 1.00 36.42 152 ILE D CA 1
ATOM 6739 C C . ILE D 1 162 ? 33.411 89.278 -1.574 1.00 34.42 152 ILE D C 1
ATOM 6740 O O . ILE D 1 162 ? 33.499 88.360 -0.787 1.00 34.00 152 ILE D O 1
ATOM 6745 N N . ARG D 1 163 ? 34.473 89.959 -1.991 1.00 37.59 153 ARG D N 1
ATOM 6746 C CA . ARG D 1 163 ? 35.826 89.657 -1.528 1.00 42.05 153 ARG D CA 1
ATOM 6747 C C . ARG D 1 163 ? 36.084 90.303 -0.187 1.00 44.20 153 ARG D C 1
ATOM 6748 O O . ARG D 1 163 ? 35.748 91.468 0.034 1.00 45.70 153 ARG D O 1
ATOM 6756 N N . VAL D 1 164 ? 36.703 89.546 0.705 1.00 40.32 154 VAL D N 1
ATOM 6757 C CA . VAL D 1 164 ? 36.925 90.039 2.040 1.00 39.63 154 VAL D CA 1
ATOM 6758 C C . VAL D 1 164 ? 38.382 89.916 2.423 1.00 42.08 154 VAL D C 1
ATOM 6759 O O . VAL D 1 164 ? 39.071 88.998 1.986 1.00 43.95 154 VAL D O 1
ATOM 6763 N N . THR D 1 165 ? 38.850 90.858 3.234 1.00 42.82 155 THR D N 1
ATOM 6764 C CA . THR D 1 165 ? 40.242 90.892 3.654 1.00 45.39 155 THR D CA 1
ATOM 6765 C C . THR D 1 165 ? 40.597 89.923 4.783 1.00 44.63 155 THR D C 1
ATOM 6766 O O . THR D 1 165 ? 41.640 89.273 4.753 1.00 46.19 155 THR D O 1
ATOM 6770 N N . ASN D 1 166 ? 39.721 89.837 5.773 1.00 46.07 156 ASN D N 1
ATOM 6771 C CA . ASN D 1 166 ? 39.951 88.997 6.936 1.00 46.06 156 ASN D CA 1
ATOM 6772 C C . ASN D 1 166 ? 38.730 88.148 7.216 1.00 43.30 156 ASN D C 1
ATOM 6773 O O . ASN D 1 166 ? 37.825 88.572 7.927 1.00 47.88 156 ASN D O 1
ATOM 6778 N N . LEU D 1 167 ? 38.709 86.946 6.667 1.00 41.66 157 LEU D N 1
ATOM 6779 C CA . LEU D 1 167 ? 37.578 86.040 6.845 1.00 41.68 157 LEU D CA 1
ATOM 6780 C C . LEU D 1 167 ? 37.111 85.914 8.304 1.00 43.77 157 LEU D C 1
ATOM 6781 O O . LEU D 1 167 ? 35.909 86.021 8.604 1.00 42.60 157 LEU D O 1
ATOM 6786 N N . ALA D 1 168 ? 38.056 85.687 9.210 1.00 44.04 158 ALA D N 1
ATOM 6787 C CA . ALA D 1 168 ? 37.717 85.566 10.623 1.00 45.56 158 ALA D CA 1
ATOM 6788 C C . ALA D 1 168 ? 36.986 86.824 11.084 1.00 45.57 158 ALA D C 1
ATOM 6789 O O . ALA D 1 168 ? 36.013 86.758 11.850 1.00 41.81 158 ALA D O 1
ATOM 6791 N N . ARG D 1 169 ? 37.464 87.972 10.607 1.00 42.66 159 ARG D N 1
ATOM 6792 C CA . ARG D 1 169 ? 36.874 89.250 10.995 1.00 43.26 159 ARG D CA 1
ATOM 6793 C C . ARG D 1 169 ? 35.438 89.334 10.522 1.00 38.78 159 ARG D C 1
ATOM 6794 O O . ARG D 1 169 ? 34.525 89.589 11.318 1.00 36.40 159 ARG D O 1
ATOM 6802 N N . THR D 1 170 ? 35.246 89.095 9.226 1.00 35.19 160 THR D N 1
ATOM 6803 C CA . THR D 1 170 ? 33.919 89.113 8.624 1.00 33.59 160 THR D CA 1
ATOM 6804 C C . THR D 1 170 ? 32.989 88.167 9.371 1.00 34.69 160 THR D C 1
ATOM 6805 O O . THR D 1 170 ? 31.827 88.489 9.659 1.00 34.84 160 THR D O 1
ATOM 6817 N N . ARG D 1 172 ? 33.163 87.311 12.449 1.00 41.93 162 ARG D N 1
ATOM 6818 C CA . ARG D 1 172 ? 32.822 87.922 13.733 1.00 44.68 162 ARG D CA 1
ATOM 6819 C C . ARG D 1 172 ? 31.585 88.771 13.474 1.00 44.04 162 ARG D C 1
ATOM 6820 O O . ARG D 1 172 ? 30.580 88.682 14.185 1.00 44.56 162 ARG D O 1
ATOM 6836 N N . LEU D 1 174 ? 29.391 88.573 11.039 1.00 33.16 164 LEU D N 1
ATOM 6837 C CA . LEU D 1 174 ? 28.178 87.819 10.769 1.00 33.99 164 LEU D CA 1
ATOM 6838 C C . LEU D 1 174 ? 27.571 87.343 12.086 1.00 37.01 164 LEU D C 1
ATOM 6839 O O . LEU D 1 174 ? 26.348 87.246 12.221 1.00 40.20 164 LEU D O 1
ATOM 6844 N N . GLN D 1 175 ? 28.414 87.048 13.069 1.00 37.72 165 GLN D N 1
ATOM 6845 C CA . GLN D 1 175 ? 27.896 86.593 14.354 1.00 41.76 165 GLN D CA 1
ATOM 6846 C C . GLN D 1 175 ? 27.187 87.736 15.087 1.00 41.85 165 GLN D C 1
ATOM 6847 O O . GLN D 1 175 ? 26.180 87.523 15.763 1.00 39.59 165 GLN D O 1
ATOM 6853 N N . GLU D 1 176 ? 27.707 88.950 14.932 1.00 42.54 166 GLU D N 1
ATOM 6854 C CA . GLU D 1 176 ? 27.096 90.123 15.547 1.00 46.17 166 GLU D CA 1
ATOM 6855 C C . GLU D 1 176 ? 25.735 90.339 14.906 1.00 45.18 166 GLU D C 1
ATOM 6856 O O . GLU D 1 176 ? 24.827 90.879 15.531 1.00 44.16 166 GLU D O 1
ATOM 6862 N N . GLU D 1 177 ? 25.607 89.926 13.650 1.00 43.35 167 GLU D N 1
ATOM 6863 C CA . GLU D 1 177 ? 24.357 90.092 12.948 1.00 41.19 167 GLU D CA 1
ATOM 6864 C C . GLU D 1 177 ? 23.402 88.930 13.162 1.00 39.33 167 GLU D C 1
ATOM 6865 O O . GLU D 1 177 ? 22.457 88.766 12.409 1.00 40.97 167 GLU D O 1
ATOM 6871 N N . ASN D 1 178 ? 23.650 88.141 14.199 1.00 39.44 168 ASN D N 1
ATOM 6872 C CA . ASN D 1 178 ? 22.810 86.996 14.557 1.00 44.02 168 ASN D CA 1
ATOM 6873 C C . ASN D 1 178 ? 22.597 85.971 13.441 1.00 44.36 168 ASN D C 1
ATOM 6874 O O . ASN D 1 178 ? 21.466 85.608 13.110 1.00 46.88 168 ASN D O 1
ATOM 6879 N N . ILE D 1 179 ? 23.702 85.498 12.871 1.00 43.37 169 ILE D N 1
ATOM 6880 C CA . ILE D 1 179 ? 23.660 84.496 11.817 1.00 37.46 169 ILE D CA 1
ATOM 6881 C C . ILE D 1 179 ? 24.338 83.228 12.324 1.00 36.02 169 ILE D C 1
ATOM 6882 O O . ILE D 1 179 ? 25.366 83.287 12.980 1.00 38.99 169 ILE D O 1
ATOM 6887 N N . TRP D 1 180 ? 23.738 82.079 12.048 1.00 33.81 170 TRP D N 1
ATOM 6888 C CA . TRP D 1 180 ? 24.294 80.803 12.467 1.00 30.78 170 TRP D CA 1
ATOM 6889 C C . TRP D 1 180 ? 25.255 80.380 11.359 1.00 30.50 170 TRP D C 1
ATOM 6890 O O . TRP D 1 180 ? 24.889 80.378 10.167 1.00 31.45 170 TRP D O 1
ATOM 6901 N N . ILE D 1 181 ? 26.479 80.028 11.745 1.00 28.12 171 ILE D N 1
ATOM 6902 C CA . ILE D 1 181 ? 27.494 79.627 10.775 1.00 25.72 171 ILE D CA 1
ATOM 6903 C C . ILE D 1 181 ? 27.783 78.154 10.919 1.00 27.45 171 ILE D C 1
ATOM 6904 O O . ILE D 1 181 ? 28.118 77.669 12.003 1.00 29.73 171 ILE D O 1
ATOM 6909 N N . VAL D 1 182 ? 27.647 77.456 9.804 1.00 25.25 172 VAL D N 1
ATOM 6910 C CA . VAL D 1 182 ? 27.848 76.019 9.741 1.00 28.51 172 VAL D CA 1
ATOM 6911 C C . VAL D 1 182 ? 29.033 75.749 8.834 1.00 27.45 172 VAL D C 1
ATOM 6912 O O . VAL D 1 182 ? 29.080 76.217 7.679 1.00 28.76 172 VAL D O 1
ATOM 6916 N N . GLY D 1 183 ? 29.982 74.986 9.356 1.00 27.64 173 GLY D N 1
ATOM 6917 C CA . GLY D 1 183 ? 31.180 74.677 8.601 1.00 25.36 173 GLY D CA 1
ATOM 6918 C C . GLY D 1 183 ? 31.270 73.204 8.326 1.00 27.36 173 GLY D C 1
ATOM 6919 O O . GLY D 1 183 ? 30.890 72.360 9.137 1.00 29.96 173 GLY D O 1
ATOM 6920 N N . THR D 1 184 ? 31.764 72.907 7.147 1.00 32.00 174 THR D N 1
ATOM 6921 C CA . THR D 1 184 ? 31.962 71.541 6.702 1.00 40.13 174 THR D CA 1
ATOM 6922 C C . THR D 1 184 ? 33.385 71.082 7.064 1.00 41.54 174 THR D C 1
ATOM 6923 O O . THR D 1 184 ? 34.359 71.668 6.600 1.00 43.72 174 THR D O 1
ATOM 6927 N N . ALA D 1 185 ? 33.494 70.043 7.891 1.00 46.21 175 ALA D N 1
ATOM 6928 C CA . ALA D 1 185 ? 34.796 69.496 8.314 1.00 50.47 175 ALA D CA 1
ATOM 6929 C C . ALA D 1 185 ? 34.710 68.027 8.773 1.00 52.75 175 ALA D C 1
ATOM 6930 O O . ALA D 1 185 ? 33.721 67.608 9.377 1.00 52.27 175 ALA D O 1
ATOM 6932 N N . GLY D 1 186 ? 35.747 67.241 8.497 1.00 56.07 176 GLY D N 1
ATOM 6933 C CA . GLY D 1 186 ? 35.722 65.849 8.923 1.00 56.82 176 GLY D CA 1
ATOM 6934 C C . GLY D 1 186 ? 35.734 65.770 10.443 1.00 58.47 176 GLY D C 1
ATOM 6935 O O . GLY D 1 186 ? 35.374 64.756 11.037 1.00 55.88 176 GLY D O 1
ATOM 6936 N N . GLU D 1 187 ? 36.148 66.870 11.066 1.00 61.60 177 GLU D N 1
ATOM 6937 C CA . GLU D 1 187 ? 36.245 66.980 12.518 1.00 63.92 177 GLU D CA 1
ATOM 6938 C C . GLU D 1 187 ? 34.915 67.391 13.153 1.00 64.20 177 GLU D C 1
ATOM 6939 O O . GLU D 1 187 ? 34.891 68.193 14.094 1.00 64.94 177 GLU D O 1
ATOM 6945 N N . ALA D 1 188 ? 33.820 66.827 12.644 1.00 63.69 178 ALA D N 1
ATOM 6946 C CA . ALA D 1 188 ? 32.475 67.141 13.130 1.00 62.06 178 ALA D CA 1
ATOM 6947 C C . ALA D 1 188 ? 31.872 66.068 14.043 1.00 60.21 178 ALA D C 1
ATOM 6948 O O . ALA D 1 188 ? 32.097 64.876 13.839 1.00 58.51 178 ALA D O 1
ATOM 6950 N N . ASP D 1 189 ? 31.105 66.512 15.042 1.00 61.34 179 ASP D N 1
ATOM 6951 C CA . ASP D 1 189 ? 30.438 65.620 16.002 1.00 62.08 179 ASP D CA 1
ATOM 6952 C C . ASP D 1 189 ? 29.181 65.018 15.403 1.00 59.78 179 ASP D C 1
ATOM 6953 O O . ASP D 1 189 ? 28.602 64.082 15.956 1.00 59.98 179 ASP D O 1
ATOM 6958 N N . HIS D 1 190 ? 28.744 65.578 14.284 1.00 56.07 180 HIS D N 1
ATOM 6959 C CA . HIS D 1 190 ? 27.558 65.083 13.622 1.00 51.31 180 HIS D CA 1
ATOM 6960 C C . HIS D 1 190 ? 27.580 65.346 12.125 1.00 47.27 180 HIS D C 1
ATOM 6961 O O . HIS D 1 190 ? 28.500 65.968 11.590 1.00 50.55 180 HIS D O 1
ATOM 6968 N N . THR D 1 191 ? 26.552 64.862 11.456 1.00 40.93 181 THR D N 1
ATOM 6969 C CA . THR D 1 191 ? 26.448 64.999 10.023 1.00 40.64 181 THR D CA 1
ATOM 6970 C C . THR D 1 191 ? 25.567 66.148 9.554 1.00 38.93 181 THR D C 1
ATOM 6971 O O . THR D 1 191 ? 24.810 66.741 10.313 1.00 36.98 181 THR D O 1
ATOM 6975 N N . LEU D 1 192 ? 25.698 66.429 8.267 1.00 38.08 182 LEU D N 1
ATOM 6976 C CA . LEU D 1 192 ? 24.921 67.433 7.557 1.00 40.21 182 LEU D CA 1
ATOM 6977 C C . LEU D 1 192 ? 23.440 67.324 7.973 1.00 38.79 182 LEU D C 1
ATOM 6978 O O . LEU D 1 192 ? 22.776 68.324 8.243 1.00 36.57 182 LEU D O 1
ATOM 6983 N N . TYR D 1 193 ? 22.957 66.088 8.031 1.00 36.72 183 TYR D N 1
ATOM 6984 C CA . TYR D 1 193 ? 21.582 65.767 8.376 1.00 40.86 183 TYR D CA 1
ATOM 6985 C C . TYR D 1 193 ? 21.164 65.955 9.830 1.00 42.16 183 TYR D C 1
ATOM 6986 O O . TYR D 1 193 ? 19.989 65.843 10.154 1.00 46.13 183 TYR D O 1
ATOM 6995 N N . GLN D 1 194 ? 22.112 66.252 10.701 1.00 43.01 184 GLN D N 1
ATOM 6996 C CA . GLN D 1 194 ? 21.792 66.466 12.103 1.00 43.52 184 GLN D CA 1
ATOM 6997 C C . GLN D 1 194 ? 21.958 67.942 12.395 1.00 44.13 184 GLN D C 1
ATOM 6998 O O . GLN D 1 194 ? 22.036 68.360 13.545 1.00 48.59 184 GLN D O 1
ATOM 7004 N N . SER D 1 195 ? 22.010 68.735 11.337 1.00 43.14 185 SER D N 1
ATOM 7005 C CA . SER D 1 195 ? 22.191 70.161 11.484 1.00 44.61 185 SER D CA 1
ATOM 7006 C C . SER D 1 195 ? 20.906 70.965 11.334 1.00 44.04 185 SER D C 1
ATOM 7007 O O . SER D 1 195 ? 19.877 70.435 10.948 1.00 43.56 185 SER D O 1
ATOM 7010 N N . LYS D 1 196 ? 20.976 72.249 11.659 1.00 46.10 186 LYS D N 1
ATOM 7011 C CA . LYS D 1 196 ? 19.826 73.132 11.525 1.00 49.40 186 LYS D CA 1
ATOM 7012 C C . LYS D 1 196 ? 20.242 74.201 10.542 1.00 47.87 186 LYS D C 1
ATOM 7013 O O . LYS D 1 196 ? 21.070 75.055 10.856 1.00 49.21 186 LYS D O 1
ATOM 7027 N N . THR D 1 198 ? 17.982 76.158 8.869 1.00 40.12 188 THR D N 1
ATOM 7028 C CA . THR D 1 198 ? 16.890 77.106 8.754 1.00 39.48 188 THR D CA 1
ATOM 7029 C C . THR D 1 198 ? 17.337 78.433 9.373 1.00 38.51 188 THR D C 1
ATOM 7030 O O . THR D 1 198 ? 18.410 78.506 9.977 1.00 39.15 188 THR D O 1
ATOM 7034 N N . GLY D 1 199 ? 16.526 79.478 9.218 1.00 36.47 189 GLY D N 1
ATOM 7035 C CA . GLY D 1 199 ? 16.870 80.770 9.795 1.00 32.97 189 GLY D CA 1
ATOM 7036 C C . GLY D 1 199 ? 17.981 81.530 9.089 1.00 31.98 189 GLY D C 1
ATOM 7037 O O . GLY D 1 199 ? 18.182 81.362 7.893 1.00 33.01 189 GLY D O 1
ATOM 7038 N N . ARG D 1 200 ? 18.699 82.374 9.829 1.00 33.20 190 ARG D N 1
ATOM 7039 C CA . ARG D 1 200 ? 19.792 83.173 9.264 1.00 33.11 190 ARG D CA 1
ATOM 7040 C C . ARG D 1 200 ? 20.991 82.264 9.210 1.00 32.39 190 ARG D C 1
ATOM 7041 O O . ARG D 1 200 ? 21.534 81.909 10.259 1.00 33.73 190 ARG D O 1
ATOM 7049 N N . LEU D 1 201 ? 21.415 81.915 7.992 1.00 32.83 191 LEU D N 1
ATOM 7050 C CA . LEU D 1 201 ? 22.522 80.970 7.773 1.00 29.14 191 LEU D CA 1
ATOM 7051 C C . LEU D 1 201 ? 23.709 81.387 6.894 1.00 27.22 191 LEU D C 1
ATOM 7052 O O . LEU D 1 201 ? 23.562 82.127 5.916 1.00 23.31 191 LEU D O 1
ATOM 7057 N N . ALA D 1 202 ? 24.890 80.906 7.268 1.00 26.37 192 ALA D N 1
ATOM 7058 C CA . ALA D 1 202 ? 26.113 81.110 6.479 1.00 27.93 192 ALA D CA 1
ATOM 7059 C C . ALA D 1 202 ? 26.725 79.717 6.438 1.00 29.65 192 ALA D C 1
ATOM 7060 O O . ALA D 1 202 ? 27.005 79.122 7.482 1.00 30.54 192 ALA D O 1
ATOM 7062 N N . LEU D 1 203 ? 26.893 79.172 5.241 1.00 30.21 193 LEU D N 1
ATOM 7063 C CA . LEU D 1 203 ? 27.474 77.850 5.105 1.00 29.26 193 LEU D CA 1
ATOM 7064 C C . LEU D 1 203 ? 28.908 78.068 4.703 1.00 31.10 193 LEU D C 1
ATOM 7065 O O . LEU D 1 203 ? 29.183 78.894 3.833 1.00 33.06 193 LEU D O 1
ATOM 7070 N N . VAL D 1 204 ? 29.819 77.338 5.340 1.00 31.26 194 VAL D N 1
ATOM 7071 C CA . VAL D 1 204 ? 31.227 77.444 5.000 1.00 32.89 194 VAL D CA 1
ATOM 7072 C C . VAL D 1 204 ? 31.807 76.144 4.428 1.00 31.66 194 VAL D C 1
ATOM 7073 O O . VAL D 1 204 ? 31.694 75.064 5.027 1.00 29.58 194 VAL D O 1
ATOM 7085 N N . GLY D 1 206 ? 35.338 74.369 2.679 1.00 38.35 196 GLY D N 1
ATOM 7086 C CA . GLY D 1 206 ? 36.773 74.512 2.593 1.00 37.20 196 GLY D CA 1
ATOM 7087 C C . GLY D 1 206 ? 37.281 73.861 1.333 1.00 37.51 196 GLY D C 1
ATOM 7088 O O . GLY D 1 206 ? 36.552 73.129 0.665 1.00 34.17 196 GLY D O 1
ATOM 7089 N N . ALA D 1 207 ? 38.538 74.137 1.002 1.00 40.30 197 ALA D N 1
ATOM 7090 C CA . ALA D 1 207 ? 39.151 73.555 -0.183 1.00 42.08 197 ALA D CA 1
ATOM 7091 C C . ALA D 1 207 ? 39.101 72.026 -0.086 1.00 40.95 197 ALA D C 1
ATOM 7092 O O . ALA D 1 207 ? 39.154 71.454 1.008 1.00 37.58 197 ALA D O 1
ATOM 7094 N N . GLU D 1 208 ? 39.004 71.369 -1.234 1.00 41.85 198 GLU D N 1
ATOM 7095 C CA . GLU D 1 208 ? 38.940 69.920 -1.254 1.00 46.26 198 GLU D CA 1
ATOM 7096 C C . GLU D 1 208 ? 39.933 69.231 -0.324 1.00 50.15 198 GLU D C 1
ATOM 7097 O O . GLU D 1 208 ? 39.552 68.346 0.455 1.00 53.15 198 GLU D O 1
ATOM 7103 N N . GLY D 1 209 ? 41.200 69.627 -0.390 1.00 48.14 199 GLY D N 1
ATOM 7104 C CA . GLY D 1 209 ? 42.189 68.964 0.447 1.00 51.52 199 GLY D CA 1
ATOM 7105 C C . GLY D 1 209 ? 42.422 69.451 1.868 1.00 50.89 199 GLY D C 1
ATOM 7106 O O . GLY D 1 209 ? 42.201 68.726 2.842 1.00 50.49 199 GLY D O 1
ATOM 7107 N N . GLU D 1 210 ? 42.885 70.688 1.976 1.00 50.00 200 GLU D N 1
ATOM 7108 C CA . GLU D 1 210 ? 43.187 71.289 3.256 1.00 49.19 200 GLU D CA 1
ATOM 7109 C C . GLU D 1 210 ? 41.989 71.771 4.047 1.00 47.40 200 GLU D C 1
ATOM 7110 O O . GLU D 1 210 ? 42.062 71.894 5.269 1.00 49.12 200 GLU D O 1
ATOM 7116 N N . GLY D 1 211 ? 40.883 72.036 3.364 1.00 48.29 201 GLY D N 1
ATOM 7117 C CA . GLY D 1 211 ? 39.696 72.518 4.056 1.00 44.24 201 GLY D CA 1
ATOM 7118 C C . GLY D 1 211 ? 39.820 73.942 4.594 1.00 42.63 201 GLY D C 1
ATOM 7119 O O . GLY D 1 211 ? 40.612 74.764 4.096 1.00 37.31 201 GLY D O 1
ATOM 7128 N N . ARG D 1 213 ? 40.658 77.040 7.256 1.00 38.43 203 ARG D N 1
ATOM 7129 C CA . ARG D 1 213 ? 41.805 77.377 8.077 1.00 38.93 203 ARG D CA 1
ATOM 7130 C C . ARG D 1 213 ? 41.349 77.075 9.502 1.00 40.92 203 ARG D C 1
ATOM 7131 O O . ARG D 1 213 ? 40.153 76.920 9.741 1.00 40.33 203 ARG D O 1
ATOM 7139 N N . ARG D 1 214 ? 42.284 76.977 10.442 1.00 43.18 204 ARG D N 1
ATOM 7140 C CA . ARG D 1 214 ? 41.940 76.686 11.838 1.00 42.89 204 ARG D CA 1
ATOM 7141 C C . ARG D 1 214 ? 41.138 77.860 12.415 1.00 41.80 204 ARG D C 1
ATOM 7142 O O . ARG D 1 214 ? 40.253 77.693 13.250 1.00 38.08 204 ARG D O 1
ATOM 7150 N N . LEU D 1 215 ? 41.464 79.060 11.961 1.00 42.25 205 LEU D N 1
ATOM 7151 C CA . LEU D 1 215 ? 40.774 80.245 12.426 1.00 39.43 205 LEU D CA 1
ATOM 7152 C C . LEU D 1 215 ? 39.340 80.278 11.902 1.00 39.60 205 LEU D C 1
ATOM 7153 O O . LEU D 1 215 ? 38.419 80.609 12.653 1.00 39.53 205 LEU D O 1
ATOM 7158 N N . THR D 1 216 ? 39.158 79.948 10.619 1.00 38.25 206 THR D N 1
ATOM 7159 C CA . THR D 1 216 ? 37.831 79.934 9.999 1.00 38.41 206 THR D CA 1
ATOM 7160 C C . THR D 1 216 ? 36.953 78.944 10.743 1.00 40.63 206 THR D C 1
ATOM 7161 O O . THR D 1 216 ? 35.849 79.287 11.172 1.00 42.51 206 THR D O 1
ATOM 7165 N N . ARG D 1 217 ? 37.468 77.726 10.913 1.00 43.64 207 ARG D N 1
ATOM 7166 C CA . ARG D 1 217 ? 36.767 76.648 11.622 1.00 46.61 207 ARG D CA 1
ATOM 7167 C C . ARG D 1 217 ? 36.407 77.063 13.036 1.00 46.84 207 ARG D C 1
ATOM 7168 O O . ARG D 1 217 ? 35.300 76.811 13.506 1.00 49.61 207 ARG D O 1
ATOM 7176 N N . GLU D 1 218 ? 37.361 77.691 13.710 1.00 48.74 208 GLU D N 1
ATOM 7177 C CA . GLU D 1 218 ? 37.183 78.165 15.078 1.00 48.41 208 GLU D CA 1
ATOM 7178 C C . GLU D 1 218 ? 35.953 79.049 15.231 1.00 47.68 208 GLU D C 1
ATOM 7179 O O . GLU D 1 218 ? 35.209 78.928 16.208 1.00 45.09 208 GLU D O 1
ATOM 7185 N N . HIS D 1 219 ? 35.744 79.940 14.267 1.00 45.33 209 HIS D N 1
ATOM 7186 C CA . HIS D 1 219 ? 34.604 80.848 14.316 1.00 45.58 209 HIS D CA 1
ATOM 7187 C C . HIS D 1 219 ? 33.255 80.267 13.870 1.00 45.26 209 HIS D C 1
ATOM 7188 O O . HIS D 1 219 ? 32.265 80.997 13.830 1.00 45.21 209 HIS D O 1
ATOM 7195 N N . CYS D 1 220 ? 33.202 78.984 13.514 1.00 40.55 210 CYS D N 1
ATOM 7196 C CA . CYS D 1 220 ? 31.928 78.386 13.111 1.00 40.15 210 CYS D CA 1
ATOM 7197 C C . CYS D 1 220 ? 31.111 78.086 14.375 1.00 37.72 210 CYS D C 1
ATOM 7198 O O . CYS D 1 220 ? 31.678 77.695 15.388 1.00 39.13 210 CYS D O 1
ATOM 7201 N N . ASP D 1 221 ? 29.797 78.280 14.333 1.00 32.58 211 ASP D N 1
ATOM 7202 C CA . ASP D 1 221 ? 28.980 77.982 15.502 1.00 33.90 211 ASP D CA 1
ATOM 7203 C C . ASP D 1 221 ? 28.773 76.478 15.591 1.00 34.95 211 ASP D C 1
ATOM 7204 O O . ASP D 1 221 ? 28.562 75.936 16.677 1.00 36.11 211 ASP D O 1
ATOM 7209 N N . GLU D 1 222 ? 28.874 75.808 14.442 1.00 32.99 212 GLU D N 1
ATOM 7210 C CA . GLU D 1 222 ? 28.651 74.368 14.347 1.00 30.28 212 GLU D CA 1
ATOM 7211 C C . GLU D 1 222 ? 29.451 73.751 13.192 1.00 31.56 212 GLU D C 1
ATOM 7212 O O . GLU D 1 222 ? 29.603 74.360 12.139 1.00 30.46 212 GLU D O 1
ATOM 7218 N N . LEU D 1 223 ? 29.971 72.541 13.392 1.00 34.95 213 LEU D N 1
ATOM 7219 C CA . LEU D 1 223 ? 30.729 71.846 12.349 1.00 35.00 213 LEU D CA 1
ATOM 7220 C C . LEU D 1 223 ? 29.936 70.619 11.924 1.00 34.02 213 LEU D C 1
ATOM 7221 O O . LEU D 1 223 ? 29.366 69.926 12.756 1.00 35.80 213 LEU D O 1
ATOM 7226 N N . ILE D 1 224 ? 29.892 70.347 10.627 1.00 35.58 214 ILE D N 1
ATOM 7227 C CA . ILE D 1 224 ? 29.128 69.200 10.136 1.00 31.93 214 ILE D CA 1
ATOM 7228 C C . ILE D 1 224 ? 29.979 68.423 9.161 1.00 29.64 214 ILE D C 1
ATOM 7229 O O . ILE D 1 224 ? 30.938 68.960 8.606 1.00 28.26 214 ILE D O 1
ATOM 7234 N N . SER D 1 225 ? 29.623 67.166 8.938 1.00 26.63 215 SER D N 1
ATOM 7235 C CA . SER D 1 225 ? 30.367 66.341 8.001 1.00 31.34 215 SER D CA 1
ATOM 7236 C C . SER D 1 225 ? 29.411 65.674 7.036 1.00 31.35 215 SER D C 1
ATOM 7237 O O . SER D 1 225 ? 28.248 65.446 7.368 1.00 33.50 215 SER D O 1
ATOM 7240 N N . ILE D 1 226 ? 29.902 65.367 5.840 1.00 31.38 216 ILE D N 1
ATOM 7241 C CA . ILE D 1 226 ? 29.101 64.678 4.845 1.00 32.81 216 ILE D CA 1
ATOM 7242 C C . ILE D 1 226 ? 29.425 63.203 5.026 1.00 34.55 216 ILE D C 1
ATOM 7243 O O . ILE D 1 226 ? 30.553 62.789 4.846 1.00 35.47 216 ILE D O 1
ATOM 7248 N N . PRO D 1 227 ? 28.436 62.387 5.390 1.00 39.33 217 PRO D N 1
ATOM 7249 C CA . PRO D 1 227 ? 28.772 60.971 5.564 1.00 40.64 217 PRO D CA 1
ATOM 7250 C C . PRO D 1 227 ? 29.323 60.289 4.320 1.00 42.50 217 PRO D C 1
ATOM 7251 O O . PRO D 1 227 ? 28.720 60.312 3.248 1.00 46.56 217 PRO D O 1
ATOM 7263 N N . ALA D 1 229 ? 30.486 56.762 2.607 1.00 51.81 219 ALA D N 1
ATOM 7264 C CA . ALA D 1 229 ? 30.248 55.337 2.765 1.00 54.47 219 ALA D CA 1
ATOM 7265 C C . ALA D 1 229 ? 31.617 54.754 2.513 1.00 57.84 219 ALA D C 1
ATOM 7266 O O . ALA D 1 229 ? 31.903 54.261 1.423 1.00 59.90 219 ALA D O 1
ATOM 7268 N N . GLY D 1 230 ? 32.472 54.854 3.523 1.00 61.09 220 GLY D N 1
ATOM 7269 C CA . GLY D 1 230 ? 33.829 54.361 3.405 1.00 65.35 220 GLY D CA 1
ATOM 7270 C C . GLY D 1 230 ? 34.783 55.180 4.253 1.00 66.67 220 GLY D C 1
ATOM 7271 O O . GLY D 1 230 ? 34.350 55.937 5.130 1.00 68.38 220 GLY D O 1
ATOM 7272 N N . SER D 1 231 ? 36.081 55.030 3.996 1.00 67.42 221 SER D N 1
ATOM 7273 C CA . SER D 1 231 ? 37.104 55.748 4.747 1.00 68.39 221 SER D CA 1
ATOM 7274 C C . SER D 1 231 ? 38.047 56.439 3.781 1.00 68.87 221 SER D C 1
ATOM 7275 O O . SER D 1 231 ? 38.868 57.260 4.181 1.00 70.29 221 SER D O 1
ATOM 7278 N N . VAL D 1 232 ? 37.924 56.091 2.504 1.00 68.81 222 VAL D N 1
ATOM 7279 C CA . VAL D 1 232 ? 38.759 56.669 1.459 1.00 68.56 222 VAL D CA 1
ATOM 7280 C C . VAL D 1 232 ? 37.906 57.448 0.447 1.00 69.83 222 VAL D C 1
ATOM 7281 O O . VAL D 1 232 ? 38.416 58.029 -0.520 1.00 71.99 222 VAL D O 1
ATOM 7285 N N . SER D 1 233 ? 36.598 57.446 0.674 1.00 67.71 223 SER D N 1
ATOM 7286 C CA . SER D 1 233 ? 35.681 58.170 -0.185 1.00 63.44 223 SER D CA 1
ATOM 7287 C C . SER D 1 233 ? 35.825 59.644 0.167 1.00 63.94 223 SER D C 1
ATOM 7288 O O . SER D 1 233 ? 35.963 60.006 1.345 1.00 63.31 223 SER D O 1
ATOM 7291 N N . SER D 1 234 ? 35.804 60.489 -0.860 1.00 62.36 224 SER D N 1
ATOM 7292 C CA . SER D 1 234 ? 35.898 61.933 -0.682 1.00 59.98 224 SER D CA 1
ATOM 7293 C C . SER D 1 234 ? 35.247 62.589 -1.882 1.00 57.04 224 SER D C 1
ATOM 7294 O O . SER D 1 234 ? 35.166 61.987 -2.956 1.00 59.36 224 SER D O 1
ATOM 7297 N N . LEU D 1 235 ? 34.780 63.821 -1.709 1.00 50.25 225 LEU D N 1
ATOM 7298 C CA . LEU D 1 235 ? 34.103 64.506 -2.794 1.00 42.07 225 LEU D CA 1
ATOM 7299 C C . LEU D 1 235 ? 34.792 65.741 -3.330 1.00 40.52 225 LEU D C 1
ATOM 7300 O O . LEU D 1 235 ? 35.612 66.360 -2.666 1.00 42.36 225 LEU D O 1
ATOM 7305 N N . ASN D 1 236 ? 34.449 66.094 -4.559 1.00 41.07 226 ASN D N 1
ATOM 7306 C CA . ASN D 1 236 ? 34.986 67.294 -5.183 1.00 39.31 226 ASN D CA 1
ATOM 7307 C C . ASN D 1 236 ? 34.276 68.513 -4.532 1.00 35.77 226 ASN D C 1
ATOM 7308 O O . ASN D 1 236 ? 33.092 68.447 -4.192 1.00 30.45 226 ASN D O 1
ATOM 7313 N N . VAL D 1 237 ? 35.012 69.606 -4.341 1.00 33.82 227 VAL D N 1
ATOM 7314 C CA . VAL D 1 237 ? 34.474 70.816 -3.705 1.00 34.12 227 VAL D CA 1
ATOM 7315 C C . VAL D 1 237 ? 33.087 71.231 -4.153 1.00 31.82 227 VAL D C 1
ATOM 7316 O O . VAL D 1 237 ? 32.256 71.569 -3.326 1.00 33.85 227 VAL D O 1
ATOM 7320 N N . SER D 1 238 ? 32.856 71.239 -5.463 1.00 32.31 228 SER D N 1
ATOM 7321 C CA . SER D 1 238 ? 31.568 71.637 -6.013 1.00 32.90 228 SER D CA 1
ATOM 7322 C C . SER D 1 238 ? 30.435 70.698 -5.667 1.00 33.05 228 SER D C 1
ATOM 7323 O O . SER D 1 238 ? 29.351 71.139 -5.300 1.00 38.77 228 SER D O 1
ATOM 7326 N N . VAL D 1 239 ? 30.662 69.401 -5.817 1.00 31.42 229 VAL D N 1
ATOM 7327 C CA . VAL D 1 239 ? 29.616 68.442 -5.490 1.00 28.10 229 VAL D CA 1
ATOM 7328 C C . VAL D 1 239 ? 29.306 68.576 -4.006 1.00 26.21 229 VAL D C 1
ATOM 7329 O O . VAL D 1 239 ? 28.134 68.632 -3.599 1.00 22.14 229 VAL D O 1
ATOM 7333 N N . ALA D 1 240 ? 30.359 68.662 -3.199 1.00 24.62 230 ALA D N 1
ATOM 7334 C CA . ALA D 1 240 ? 30.162 68.796 -1.757 1.00 26.51 230 ALA D CA 1
ATOM 7335 C C . ALA D 1 240 ? 29.402 70.088 -1.405 1.00 25.11 230 ALA D C 1
ATOM 7336 O O . ALA D 1 240 ? 28.492 70.074 -0.561 1.00 28.49 230 ALA D O 1
ATOM 7338 N N . THR D 1 241 ? 29.753 71.197 -2.053 1.00 25.01 231 THR D N 1
ATOM 7339 C CA . THR D 1 241 ? 29.047 72.460 -1.818 1.00 26.07 231 THR D CA 1
ATOM 7340 C C . THR D 1 241 ? 27.563 72.288 -2.220 1.00 25.21 231 THR D C 1
ATOM 7341 O O . THR D 1 241 ? 26.663 72.684 -1.495 1.00 26.17 231 THR D O 1
ATOM 7345 N N . GLY D 1 242 ? 27.324 71.689 -3.382 1.00 24.42 232 GLY D N 1
ATOM 7346 C CA . GLY D 1 242 ? 25.962 71.443 -3.829 1.00 25.81 232 GLY D CA 1
ATOM 7347 C C . GLY D 1 242 ? 25.165 70.576 -2.851 1.00 24.84 232 GLY D C 1
ATOM 7348 O O . GLY D 1 242 ? 24.036 70.931 -2.484 1.00 25.37 232 GLY D O 1
ATOM 7349 N N . ILE D 1 243 ? 25.745 69.446 -2.437 1.00 20.37 233 ILE D N 1
ATOM 7350 C CA . ILE D 1 243 ? 25.101 68.535 -1.491 1.00 23.09 233 ILE D CA 1
ATOM 7351 C C . ILE D 1 243 ? 24.708 69.278 -0.226 1.00 26.33 233 ILE D C 1
ATOM 7352 O O . ILE D 1 243 ? 23.555 69.204 0.214 1.00 28.32 233 ILE D O 1
ATOM 7357 N N . CYS D 1 244 ? 25.657 70.008 0.353 1.00 27.95 234 CYS D N 1
ATOM 7358 C CA . CYS D 1 244 ? 25.384 70.766 1.581 1.00 29.52 234 CYS D CA 1
ATOM 7359 C C . CYS D 1 244 ? 24.326 71.860 1.438 1.00 27.66 234 CYS D C 1
ATOM 7360 O O . CYS D 1 244 ? 23.427 72.016 2.292 1.00 27.78 234 CYS D O 1
ATOM 7363 N N . LEU D 1 245 ? 24.427 72.605 0.346 1.00 25.25 235 LEU D N 1
ATOM 7364 C CA . LEU D 1 245 ? 23.495 73.690 0.060 1.00 24.38 235 LEU D CA 1
ATOM 7365 C C . LEU D 1 245 ? 22.077 73.154 -0.111 1.00 23.16 235 LEU D C 1
ATOM 7366 O O . LEU D 1 245 ? 21.116 73.775 0.337 1.00 21.96 235 LEU D O 1
ATOM 7371 N N . PHE D 1 246 ? 21.926 71.992 -0.747 1.00 25.09 236 PHE D N 1
ATOM 7372 C CA . PHE D 1 246 ? 20.559 71.482 -0.954 1.00 24.84 236 PHE D CA 1
ATOM 7373 C C . PHE D 1 246 ? 19.923 70.828 0.261 1.00 22.05 236 PHE D C 1
ATOM 7374 O O . PHE D 1 246 ? 18.713 70.675 0.337 1.00 22.41 236 PHE D O 1
ATOM 7382 N N . GLU D 1 247 ? 20.733 70.496 1.250 1.00 24.56 237 GLU D N 1
ATOM 7383 C CA . GLU D 1 247 ? 20.164 69.972 2.479 1.00 24.84 237 GLU D CA 1
ATOM 7384 C C . GLU D 1 247 ? 19.499 71.227 3.068 1.00 25.64 237 GLU D C 1
ATOM 7385 O O . GLU D 1 247 ? 18.365 71.197 3.575 1.00 27.08 237 GLU D O 1
ATOM 7391 N N . ALA D 1 248 ? 20.214 72.343 2.959 1.00 24.11 238 ALA D N 1
ATOM 7392 C CA . ALA D 1 248 ? 19.705 73.614 3.446 1.00 23.60 238 ALA D CA 1
ATOM 7393 C C . ALA D 1 248 ? 18.416 73.948 2.697 1.00 24.37 238 ALA D C 1
ATOM 7394 O O . ALA D 1 248 ? 17.418 74.308 3.332 1.00 26.70 238 ALA D O 1
ATOM 7396 N N . VAL D 1 249 ? 18.410 73.817 1.360 1.00 23.53 239 VAL D N 1
ATOM 7397 C CA . VAL D 1 249 ? 17.178 74.100 0.577 1.00 20.51 239 VAL D CA 1
ATOM 7398 C C . VAL D 1 249 ? 16.035 73.204 1.078 1.00 26.67 239 VAL D C 1
ATOM 7399 O O . VAL D 1 249 ? 14.911 73.656 1.296 1.00 27.95 239 VAL D O 1
ATOM 7403 N N . ARG D 1 250 ? 16.321 71.925 1.271 1.00 30.78 240 ARG D N 1
ATOM 7404 C CA . ARG D 1 250 ? 15.301 71.021 1.774 1.00 32.43 240 ARG D CA 1
ATOM 7405 C C . ARG D 1 250 ? 14.769 71.496 3.152 1.00 34.44 240 ARG D C 1
ATOM 7406 O O . ARG D 1 250 ? 13.564 71.688 3.322 1.00 33.03 240 ARG D O 1
ATOM 7414 N N . GLN D 1 251 ? 15.651 71.695 4.133 1.00 31.94 241 GLN D N 1
ATOM 7415 C CA . GLN D 1 251 ? 15.195 72.163 5.454 1.00 30.43 241 GLN D CA 1
ATOM 7416 C C . GLN D 1 251 ? 14.447 73.503 5.388 1.00 32.55 241 GLN D C 1
ATOM 7417 O O . GLN D 1 251 ? 13.454 73.704 6.089 1.00 33.66 241 GLN D O 1
ATOM 7423 N N . ARG D 1 252 ? 14.909 74.410 4.532 1.00 32.85 242 ARG D N 1
ATOM 7424 C CA . ARG D 1 252 ? 14.295 75.729 4.423 1.00 34.12 242 ARG D CA 1
ATOM 7425 C C . ARG D 1 252 ? 13.026 75.858 3.584 1.00 35.44 242 ARG D C 1
ATOM 7426 O O . ARG D 1 252 ? 12.371 76.895 3.640 1.00 35.81 242 ARG D O 1
ATOM 7434 N N . SER D 1 253 ? 12.646 74.827 2.836 1.00 34.67 243 SER D N 1
ATOM 7435 C CA . SER D 1 253 ? 11.474 74.987 1.979 1.00 39.87 243 SER D CA 1
ATOM 7436 C C . SER D 1 253 ? 10.135 74.712 2.636 1.00 41.45 243 SER D C 1
ATOM 7437 O O . SER D 1 253 ? 9.175 74.406 1.892 1.00 44.39 243 SER D O 1
ATOM 7441 N N . ARG E 1 88 ? 37.867 41.407 -9.759 1.00 82.90 78 ARG E N 1
ATOM 7442 C CA . ARG E 1 88 ? 36.864 40.913 -10.749 1.00 83.55 78 ARG E CA 1
ATOM 7443 C C . ARG E 1 88 ? 36.213 42.065 -11.507 1.00 82.84 78 ARG E C 1
ATOM 7444 O O . ARG E 1 88 ? 36.105 43.176 -10.986 1.00 83.38 78 ARG E O 1
ATOM 7452 N N . GLN E 1 89 ? 35.772 41.793 -12.732 1.00 80.78 79 GLN E N 1
ATOM 7453 C CA . GLN E 1 89 ? 35.111 42.812 -13.536 1.00 79.68 79 GLN E CA 1
ATOM 7454 C C . GLN E 1 89 ? 33.750 42.276 -13.991 1.00 78.65 79 GLN E C 1
ATOM 7455 O O . GLN E 1 89 ? 33.662 41.195 -14.576 1.00 78.26 79 GLN E O 1
ATOM 7461 N N . TYR E 1 90 ? 32.695 43.039 -13.703 1.00 76.91 80 TYR E N 1
ATOM 7462 C CA . TYR E 1 90 ? 31.327 42.649 -14.036 1.00 74.29 80 TYR E CA 1
ATOM 7463 C C . TYR E 1 90 ? 30.892 42.978 -15.454 1.00 73.18 80 TYR E C 1
ATOM 7464 O O . TYR E 1 90 ? 31.464 43.836 -16.114 1.00 75.47 80 TYR E O 1
ATOM 7473 N N . GLN E 1 91 ? 29.857 42.283 -15.904 1.00 71.94 81 GLN E N 1
ATOM 7474 C CA . GLN E 1 91 ? 29.299 42.483 -17.231 1.00 70.32 81 GLN E CA 1
ATOM 7475 C C . GLN E 1 91 ? 27.784 42.330 -17.153 1.00 67.64 81 GLN E C 1
ATOM 7476 O O . GLN E 1 91 ? 27.266 41.696 -16.238 1.00 63.68 81 GLN E O 1
ATOM 7482 N N . GLU E 1 92 ? 27.086 42.923 -18.116 1.00 66.85 82 GLU E N 1
ATOM 7483 C CA . GLU E 1 92 ? 25.627 42.883 -18.173 1.00 67.76 82 GLU E CA 1
ATOM 7484 C C . GLU E 1 92 ? 25.033 41.551 -17.715 1.00 67.89 82 GLU E C 1
ATOM 7485 O O . GLU E 1 92 ? 24.015 41.511 -17.019 1.00 68.05 82 GLU E O 1
ATOM 7491 N N . ASN E 1 93 ? 25.695 40.469 -18.101 1.00 68.25 83 ASN E N 1
ATOM 7492 C CA . ASN E 1 93 ? 25.261 39.115 -17.788 1.00 69.35 83 ASN E CA 1
ATOM 7493 C C . ASN E 1 93 ? 25.453 38.733 -16.326 1.00 68.33 83 ASN E C 1
ATOM 7494 O O . ASN E 1 93 ? 24.841 37.782 -15.846 1.00 68.33 83 ASN E O 1
ATOM 7499 N N . ASP E 1 94 ? 26.308 39.464 -15.620 1.00 66.33 84 ASP E N 1
ATOM 7500 C CA . ASP E 1 94 ? 26.556 39.171 -14.219 1.00 64.80 84 ASP E CA 1
ATOM 7501 C C . ASP E 1 94 ? 25.717 40.114 -13.357 1.00 63.82 84 ASP E C 1
ATOM 7502 O O . ASP E 1 94 ? 25.800 40.091 -12.131 1.00 63.51 84 ASP E O 1
ATOM 7507 N N . LEU E 1 95 ? 24.901 40.939 -14.001 1.00 62.52 85 LEU E N 1
ATOM 7508 C CA . LEU E 1 95 ? 24.072 41.883 -13.264 1.00 62.81 85 LEU E CA 1
ATOM 7509 C C . LEU E 1 95 ? 23.129 41.198 -12.277 1.00 62.07 85 LEU E C 1
ATOM 7510 O O . LEU E 1 95 ? 23.071 41.582 -11.108 1.00 62.85 85 LEU E O 1
ATOM 7515 N N . PRO E 1 96 ? 22.383 40.170 -12.730 1.00 60.81 86 PRO E N 1
ATOM 7516 C CA . PRO E 1 96 ? 21.430 39.429 -11.889 1.00 60.95 86 PRO E CA 1
ATOM 7517 C C . PRO E 1 96 ? 21.988 38.772 -10.628 1.00 59.80 86 PRO E C 1
ATOM 7518 O O . PRO E 1 96 ? 21.305 38.731 -9.605 1.00 60.99 86 PRO E O 1
ATOM 7522 N N . ASP E 1 97 ? 23.207 38.243 -10.690 1.00 59.95 87 ASP E N 1
ATOM 7523 C CA . ASP E 1 97 ? 23.790 37.623 -9.502 1.00 60.50 87 ASP E CA 1
ATOM 7524 C C . ASP E 1 97 ? 24.111 38.734 -8.518 1.00 59.34 87 ASP E C 1
ATOM 7525 O O . ASP E 1 97 ? 23.824 38.635 -7.320 1.00 60.49 87 ASP E O 1
ATOM 7530 N N . LEU E 1 98 ? 24.702 39.799 -9.046 1.00 58.12 88 LEU E N 1
ATOM 7531 C CA . LEU E 1 98 ? 25.065 40.965 -8.253 1.00 57.19 88 LEU E CA 1
ATOM 7532 C C . LEU E 1 98 ? 23.872 41.418 -7.426 1.00 56.13 88 LEU E C 1
ATOM 7533 O O . LEU E 1 98 ? 23.953 41.521 -6.203 1.00 54.90 88 LEU E O 1
ATOM 7538 N N . ILE E 1 99 ? 22.765 41.676 -8.117 1.00 55.36 89 ILE E N 1
ATOM 7539 C CA . ILE E 1 99 ? 21.518 42.130 -7.499 1.00 56.80 89 ILE E CA 1
ATOM 7540 C C . ILE E 1 99 ? 20.981 41.154 -6.453 1.00 58.53 89 ILE E C 1
ATOM 7541 O O . ILE E 1 99 ? 20.626 41.553 -5.339 1.00 57.25 89 ILE E O 1
ATOM 7546 N N . ALA E 1 100 ? 20.922 39.874 -6.815 1.00 59.79 90 ALA E N 1
ATOM 7547 C CA . ALA E 1 100 ? 20.408 38.857 -5.909 1.00 60.57 90 ALA E CA 1
ATOM 7548 C C . ALA E 1 100 ? 21.300 38.663 -4.695 1.00 60.27 90 ALA E C 1
ATOM 7549 O O . ALA E 1 100 ? 20.949 37.907 -3.793 1.00 63.24 90 ALA E O 1
ATOM 7551 N N . SER E 1 101 ? 22.447 39.335 -4.666 1.00 59.78 91 SER E N 1
ATOM 7552 C CA . SER E 1 101 ? 23.368 39.207 -3.534 1.00 59.93 91 SER E CA 1
ATOM 7553 C C . SER E 1 101 ? 23.339 40.451 -2.663 1.00 59.69 91 SER E C 1
ATOM 7554 O O . SER E 1 101 ? 24.228 40.671 -1.833 1.00 60.34 91 SER E O 1
ATOM 7557 N N . LEU E 1 102 ? 22.313 41.266 -2.852 1.00 59.20 92 LEU E N 1
ATOM 7558 C CA . LEU E 1 102 ? 22.185 42.501 -2.100 1.00 59.05 92 LEU E CA 1
ATOM 7559 C C . LEU E 1 102 ? 20.837 42.549 -1.421 1.00 60.29 92 LEU E C 1
ATOM 7560 O O . LEU E 1 102 ? 19.843 42.103 -1.993 1.00 61.25 92 LEU E O 1
ATOM 7565 N N . ASP E 1 103 ? 20.792 43.087 -0.206 1.00 62.02 93 ASP E N 1
ATOM 7566 C CA . ASP E 1 103 ? 19.524 43.204 0.516 1.00 62.95 93 ASP E CA 1
ATOM 7567 C C . ASP E 1 103 ? 18.773 44.475 0.098 1.00 62.42 93 ASP E C 1
ATOM 7568 O O . ASP E 1 103 ? 17.567 44.425 -0.190 1.00 60.06 93 ASP E O 1
ATOM 7573 N N . GLN E 1 104 ? 19.496 45.602 0.061 1.00 59.42 94 GLN E N 1
ATOM 7574 C CA . GLN E 1 104 ? 18.938 46.913 -0.331 1.00 55.00 94 GLN E CA 1
ATOM 7575 C C . GLN E 1 104 ? 19.754 47.458 -1.522 1.00 49.84 94 GLN E C 1
ATOM 7576 O O . GLN E 1 104 ? 20.595 48.337 -1.354 1.00 51.99 94 GLN E O 1
ATOM 7582 N N . PRO E 1 105 ? 19.512 46.957 -2.748 1.00 43.95 95 PRO E N 1
ATOM 7583 C CA . PRO E 1 105 ? 20.260 47.425 -3.927 1.00 40.62 95 PRO E CA 1
ATOM 7584 C C . PRO E 1 105 ? 20.178 48.937 -4.070 1.00 35.69 95 PRO E C 1
ATOM 7585 O O . PRO E 1 105 ? 19.094 49.501 -3.979 1.00 34.13 95 PRO E O 1
ATOM 7589 N N . PHE E 1 106 ? 21.307 49.591 -4.298 1.00 32.81 96 PHE E N 1
ATOM 7590 C CA . PHE E 1 106 ? 21.322 51.047 -4.431 1.00 32.79 96 PHE E CA 1
ATOM 7591 C C . PHE E 1 106 ? 22.067 51.284 -5.736 1.00 31.82 96 PHE E C 1
ATOM 7592 O O . PHE E 1 106 ? 23.295 51.329 -5.772 1.00 31.85 96 PHE E O 1
ATOM 7600 N N . LEU E 1 107 ? 21.329 51.420 -6.831 1.00 33.42 97 LEU E N 1
ATOM 7601 C CA . LEU E 1 107 ? 22.006 51.585 -8.119 1.00 32.94 97 LEU E CA 1
ATOM 7602 C C . LEU E 1 107 ? 21.852 52.970 -8.737 1.00 30.71 97 LEU E C 1
ATOM 7603 O O . LEU E 1 107 ? 20.859 53.660 -8.497 1.00 31.92 97 LEU E O 1
ATOM 7608 N N . LEU E 1 108 ? 22.850 53.360 -9.524 1.00 27.79 98 LEU E N 1
ATOM 7609 C CA . LEU E 1 108 ? 22.841 54.623 -10.241 1.00 31.00 98 LEU E CA 1
ATOM 7610 C C . LEU E 1 108 ? 22.925 54.342 -11.744 1.00 32.48 98 LEU E C 1
ATOM 7611 O O . LEU E 1 108 ? 23.830 53.649 -12.204 1.00 32.94 98 LEU E O 1
ATOM 7616 N N . ILE E 1 109 ? 21.970 54.858 -12.507 1.00 31.36 99 ILE E N 1
ATOM 7617 C CA . ILE E 1 109 ? 22.016 54.695 -13.955 1.00 30.48 99 ILE E CA 1
ATOM 7618 C C . ILE E 1 109 ? 22.320 56.073 -14.595 1.00 30.36 99 ILE E C 1
ATOM 7619 O O . ILE E 1 109 ? 21.703 57.088 -14.241 1.00 30.75 99 ILE E O 1
ATOM 7624 N N . LEU E 1 110 ? 23.304 56.118 -15.488 1.00 28.97 100 LEU E N 1
ATOM 7625 C CA . LEU E 1 110 ? 23.642 57.360 -16.187 1.00 28.48 100 LEU E CA 1
ATOM 7626 C C . LEU E 1 110 ? 23.233 57.158 -17.641 1.00 31.85 100 LEU E C 1
ATOM 7627 O O . LEU E 1 110 ? 23.799 56.323 -18.346 1.00 30.57 100 LEU E O 1
ATOM 7632 N N . ASP E 1 111 ? 22.232 57.892 -18.105 1.00 36.05 101 ASP E N 1
ATOM 7633 C CA . ASP E 1 111 ? 21.811 57.667 -19.487 1.00 43.03 101 ASP E CA 1
ATOM 7634 C C . ASP E 1 111 ? 22.403 58.633 -20.491 1.00 43.35 101 ASP E C 1
ATOM 7635 O O . ASP E 1 111 ? 21.987 59.795 -20.588 1.00 46.34 101 ASP E O 1
ATOM 7640 N N . GLY E 1 112 ? 23.373 58.134 -21.243 1.00 45.28 102 GLY E N 1
ATOM 7641 C CA . GLY E 1 112 ? 24.007 58.942 -22.261 1.00 46.27 102 GLY E CA 1
ATOM 7642 C C . GLY E 1 112 ? 25.031 59.958 -21.798 1.00 47.52 102 GLY E C 1
ATOM 7643 O O . GLY E 1 112 ? 25.206 60.979 -22.462 1.00 52.82 102 GLY E O 1
ATOM 7644 N N . VAL E 1 113 ? 25.694 59.725 -20.668 1.00 44.58 103 VAL E N 1
ATOM 7645 C CA . VAL E 1 113 ? 26.730 60.654 -20.218 1.00 43.28 103 VAL E CA 1
ATOM 7646 C C . VAL E 1 113 ? 27.928 60.435 -21.167 1.00 44.03 103 VAL E C 1
ATOM 7647 O O . VAL E 1 113 ? 28.693 59.488 -21.018 1.00 44.71 103 VAL E O 1
ATOM 7651 N N . THR E 1 114 ? 28.069 61.317 -22.149 1.00 43.60 104 THR E N 1
ATOM 7652 C CA . THR E 1 114 ? 29.105 61.200 -23.168 1.00 42.85 104 THR E CA 1
ATOM 7653 C C . THR E 1 114 ? 30.512 61.594 -22.793 1.00 42.93 104 THR E C 1
ATOM 7654 O O . THR E 1 114 ? 31.476 61.072 -23.352 1.00 43.96 104 THR E O 1
ATOM 7658 N N . ASP E 1 115 ? 30.639 62.529 -21.865 1.00 43.99 105 ASP E N 1
ATOM 7659 C CA . ASP E 1 115 ? 31.950 63.005 -21.466 1.00 43.51 105 ASP E CA 1
ATOM 7660 C C . ASP E 1 115 ? 32.602 62.183 -20.365 1.00 42.85 105 ASP E C 1
ATOM 7661 O O . ASP E 1 115 ? 32.029 62.000 -19.290 1.00 46.96 105 ASP E O 1
ATOM 7666 N N . PRO E 1 116 ? 33.820 61.676 -20.620 1.00 43.10 106 PRO E N 1
ATOM 7667 C CA . PRO E 1 116 ? 34.588 60.868 -19.664 1.00 39.21 106 PRO E CA 1
ATOM 7668 C C . PRO E 1 116 ? 34.836 61.599 -18.337 1.00 40.35 106 PRO E C 1
ATOM 7669 O O . PRO E 1 116 ? 34.909 60.983 -17.275 1.00 39.64 106 PRO E O 1
ATOM 7673 N N . HIS E 1 117 ? 34.964 62.919 -18.391 1.00 40.96 107 HIS E N 1
ATOM 7674 C CA . HIS E 1 117 ? 35.202 63.673 -17.171 1.00 41.20 107 HIS E CA 1
ATOM 7675 C C . HIS E 1 117 ? 33.998 63.558 -16.214 1.00 41.74 107 HIS E C 1
ATOM 7676 O O . HIS E 1 117 ? 34.155 63.294 -15.014 1.00 38.98 107 HIS E O 1
ATOM 7683 N N . ASN E 1 118 ? 32.794 63.741 -16.746 1.00 40.84 108 ASN E N 1
ATOM 7684 C CA . ASN E 1 118 ? 31.597 63.642 -15.914 1.00 41.69 108 ASN E CA 1
ATOM 7685 C C . ASN E 1 118 ? 31.381 62.213 -15.439 1.00 40.94 108 ASN E C 1
ATOM 7686 O O . ASN E 1 118 ? 30.875 61.987 -14.333 1.00 39.04 108 ASN E O 1
ATOM 7691 N N . LEU E 1 119 ? 31.764 61.256 -16.284 1.00 39.70 109 LEU E N 1
ATOM 7692 C CA . LEU E 1 119 ? 31.610 59.841 -15.959 1.00 37.88 109 LEU E CA 1
ATOM 7693 C C . LEU E 1 119 ? 32.405 59.523 -14.712 1.00 35.91 109 LEU E C 1
ATOM 7694 O O . LEU E 1 119 ? 31.938 58.791 -13.846 1.00 36.17 109 LEU E O 1
ATOM 7699 N N . GLY E 1 120 ? 33.603 60.103 -14.626 1.00 35.02 110 GLY E N 1
ATOM 7700 C CA . GLY E 1 120 ? 34.465 59.883 -13.483 1.00 35.27 110 GLY E CA 1
ATOM 7701 C C . GLY E 1 120 ? 34.006 60.647 -12.256 1.00 36.40 110 GLY E C 1
ATOM 7702 O O . GLY E 1 120 ? 34.161 60.175 -11.121 1.00 35.68 110 GLY E O 1
ATOM 7703 N N . ALA E 1 121 ? 33.452 61.837 -12.475 1.00 36.86 111 ALA E N 1
ATOM 7704 C CA . ALA E 1 121 ? 32.966 62.646 -11.360 1.00 38.81 111 ALA E CA 1
ATOM 7705 C C . ALA E 1 121 ? 31.753 61.943 -10.744 1.00 37.40 111 ALA E C 1
ATOM 7706 O O . ALA E 1 121 ? 31.600 61.916 -9.521 1.00 38.95 111 ALA E O 1
ATOM 7708 N N . CYS E 1 122 ? 30.913 61.352 -11.595 1.00 35.85 112 CYS E N 1
ATOM 7709 C CA . CYS E 1 122 ? 29.719 60.646 -11.125 1.00 36.25 112 CYS E CA 1
ATOM 7710 C C . CYS E 1 122 ? 30.060 59.386 -10.354 1.00 35.96 112 CYS E C 1
ATOM 7711 O O . CYS E 1 122 ? 29.411 59.081 -9.359 1.00 34.05 112 CYS E O 1
ATOM 7714 N N . LEU E 1 123 ? 31.078 58.655 -10.814 1.00 38.17 113 LEU E N 1
ATOM 7715 C CA . LEU E 1 123 ? 31.523 57.437 -10.139 1.00 33.35 113 LEU E CA 1
ATOM 7716 C C . LEU E 1 123 ? 32.042 57.824 -8.751 1.00 32.54 113 LEU E C 1
ATOM 7717 O O . LEU E 1 123 ? 31.793 57.140 -7.759 1.00 31.04 113 LEU E O 1
ATOM 7722 N N . ARG E 1 124 ? 32.775 58.929 -8.689 1.00 30.14 114 ARG E N 1
ATOM 7723 C CA . ARG E 1 124 ? 33.317 59.392 -7.413 1.00 32.63 114 ARG E CA 1
ATOM 7724 C C . ARG E 1 124 ? 32.196 59.560 -6.386 1.00 31.05 114 ARG E C 1
ATOM 7725 O O . ARG E 1 124 ? 32.252 58.987 -5.307 1.00 31.10 114 ARG E O 1
ATOM 7733 N N . SER E 1 125 ? 31.171 60.343 -6.727 1.00 34.19 115 SER E N 1
ATOM 7734 C CA . SER E 1 125 ? 30.051 60.564 -5.808 1.00 33.08 115 SER E CA 1
ATOM 7735 C C . SER E 1 125 ? 29.320 59.258 -5.547 1.00 32.62 115 SER E C 1
ATOM 7736 O O . SER E 1 125 ? 28.896 58.996 -4.420 1.00 34.17 115 SER E O 1
ATOM 7739 N N . ALA E 1 126 ? 29.175 58.439 -6.580 1.00 29.16 116 ALA E N 1
ATOM 7740 C CA . ALA E 1 126 ? 28.513 57.151 -6.418 1.00 34.40 116 ALA E CA 1
ATOM 7741 C C . ALA E 1 126 ? 29.180 56.385 -5.271 1.00 36.41 116 ALA E C 1
ATOM 7742 O O . ALA E 1 126 ? 28.507 55.847 -4.378 1.00 37.61 116 ALA E O 1
ATOM 7744 N N . ASP E 1 127 ? 30.510 56.344 -5.312 1.00 36.53 117 ASP E N 1
ATOM 7745 C CA . ASP E 1 127 ? 31.298 55.660 -4.304 1.00 39.34 117 ASP E CA 1
ATOM 7746 C C . ASP E 1 127 ? 31.021 56.229 -2.920 1.00 39.61 117 ASP E C 1
ATOM 7747 O O . ASP E 1 127 ? 30.684 55.502 -1.998 1.00 40.77 117 ASP E O 1
ATOM 7752 N N . ALA E 1 128 ? 31.177 57.541 -2.785 1.00 39.66 118 ALA E N 1
ATOM 7753 C CA . ALA E 1 128 ? 30.924 58.232 -1.523 1.00 36.06 118 ALA E CA 1
ATOM 7754 C C . ALA E 1 128 ? 29.553 57.892 -0.945 1.00 36.06 118 ALA E C 1
ATOM 7755 O O . ALA E 1 128 ? 29.387 57.778 0.277 1.00 37.94 118 ALA E O 1
ATOM 7757 N N . ALA E 1 129 ? 28.573 57.738 -1.829 1.00 34.39 119 ALA E N 1
ATOM 7758 C CA . ALA E 1 129 ? 27.200 57.443 -1.432 1.00 37.22 119 ALA E CA 1
ATOM 7759 C C . ALA E 1 129 ? 26.951 55.979 -1.080 1.00 37.10 119 ALA E C 1
ATOM 7760 O O . ALA E 1 129 ? 25.961 55.666 -0.432 1.00 37.58 119 ALA E O 1
ATOM 7762 N N . GLY E 1 130 ? 27.825 55.080 -1.528 1.00 37.52 120 GLY E N 1
ATOM 7763 C CA . GLY E 1 130 ? 27.642 53.673 -1.216 1.00 36.84 120 GLY E CA 1
ATOM 7764 C C . GLY E 1 130 ? 26.834 52.906 -2.249 1.00 40.73 120 GLY E C 1
ATOM 7765 O O . GLY E 1 130 ? 26.102 51.964 -1.913 1.00 42.09 120 GLY E O 1
ATOM 7766 N N . VAL E 1 131 ? 26.974 53.311 -3.512 1.00 39.01 121 VAL E N 1
ATOM 7767 C CA . V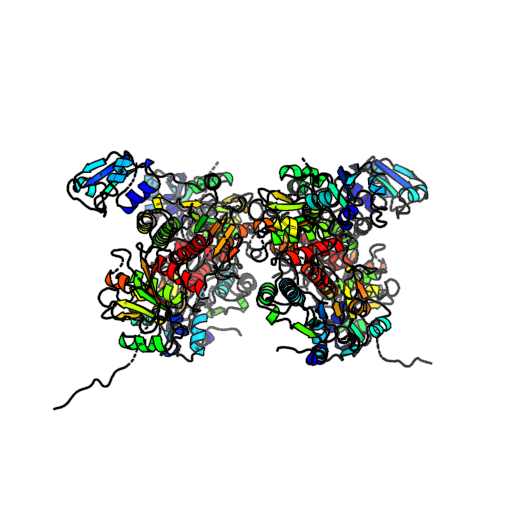AL E 1 131 ? 26.275 52.668 -4.621 1.00 35.01 121 VAL E CA 1
ATOM 7768 C C . VAL E 1 131 ? 26.878 51.298 -4.962 1.00 32.59 121 VAL E C 1
ATOM 7769 O O . VAL E 1 131 ? 28.082 51.139 -5.045 1.00 30.88 121 VAL E O 1
ATOM 7773 N N . HIS E 1 132 ? 26.026 50.304 -5.157 1.00 32.25 122 HIS E N 1
ATOM 7774 C CA . HIS E 1 132 ? 26.517 48.972 -5.469 1.00 35.95 122 HIS E CA 1
ATOM 7775 C C . HIS E 1 132 ? 27.021 48.838 -6.876 1.00 34.23 122 HIS E C 1
ATOM 7776 O O . HIS E 1 132 ? 27.929 48.054 -7.146 1.00 35.89 122 HIS E O 1
ATOM 7783 N N . ALA E 1 133 ? 26.422 49.588 -7.783 1.00 30.51 123 ALA E N 1
ATOM 7784 C CA . ALA E 1 133 ? 26.843 49.521 -9.163 1.00 30.98 123 ALA E CA 1
ATOM 7785 C C . ALA E 1 133 ? 26.340 50.694 -9.951 1.00 29.19 123 ALA E C 1
ATOM 7786 O O . ALA E 1 133 ? 25.320 51.287 -9.627 1.00 29.42 123 ALA E O 1
ATOM 7788 N N . VAL E 1 134 ? 27.086 51.032 -10.986 1.00 30.12 124 VAL E N 1
ATOM 7789 C CA . VAL E 1 134 ? 26.712 52.104 -11.874 1.00 30.93 124 VAL E CA 1
ATOM 7790 C C . VAL E 1 134 ? 26.429 51.481 -13.235 1.00 32.86 124 VAL E C 1
ATOM 7791 O O . VAL E 1 134 ? 27.338 50.998 -13.900 1.00 35.27 124 VAL E O 1
ATOM 7795 N N . ILE E 1 135 ? 25.167 51.486 -13.643 1.00 34.84 125 ILE E N 1
ATOM 7796 C CA . ILE E 1 135 ? 24.787 50.906 -14.930 1.00 36.57 125 ILE E CA 1
ATOM 7797 C C . ILE E 1 135 ? 24.793 51.966 -16.029 1.00 39.22 125 ILE E C 1
ATOM 7798 O O . ILE E 1 135 ? 24.376 53.112 -15.827 1.00 40.57 125 ILE E O 1
ATOM 7803 N N . VAL E 1 136 ? 25.252 51.571 -17.203 1.00 39.31 126 VAL E N 1
ATOM 7804 C CA . VAL E 1 136 ? 25.327 52.496 -18.313 1.00 40.65 126 VAL E CA 1
ATOM 7805 C C . VAL E 1 136 ? 25.052 51.805 -19.651 1.00 41.95 126 VAL E C 1
ATOM 7806 O O . VAL E 1 136 ? 25.322 50.609 -19.823 1.00 42.37 126 VAL E O 1
ATOM 7810 N N . PRO E 1 137 ? 24.452 52.533 -20.604 1.00 40.37 127 PRO E N 1
ATOM 7811 C CA . PRO E 1 137 ? 24.186 51.903 -21.904 1.00 39.77 127 PRO E CA 1
ATOM 7812 C C . PRO E 1 137 ? 25.496 51.944 -22.691 1.00 40.80 127 PRO E C 1
ATOM 7813 O O . PRO E 1 137 ? 26.246 52.913 -22.584 1.00 40.55 127 PRO E O 1
ATOM 7817 N N . LYS E 1 138 ? 25.799 50.890 -23.447 1.00 45.60 128 LYS E N 1
ATOM 7818 C CA . LYS E 1 138 ? 27.055 50.841 -24.219 1.00 46.17 128 LYS E CA 1
ATOM 7819 C C . LYS E 1 138 ? 27.163 52.025 -25.183 1.00 45.05 128 LYS E C 1
ATOM 7820 O O . LYS E 1 138 ? 28.185 52.725 -25.222 1.00 42.10 128 LYS E O 1
ATOM 7826 N N . ASP E 1 139 ? 26.100 52.208 -25.933 1.00 44.21 129 ASP E N 1
ATOM 7827 C CA . ASP E 1 139 ? 26.006 53.266 -26.947 1.00 45.72 129 ASP E CA 1
ATOM 7828 C C . ASP E 1 139 ? 26.099 54.662 -26.318 1.00 44.71 129 ASP E C 1
ATOM 7829 O O . ASP E 1 139 ? 25.558 54.911 -25.234 1.00 46.81 129 ASP E O 1
ATOM 7834 N N . ARG E 1 140 ? 26.802 55.514 -27.043 1.00 44.93 130 ARG E N 1
ATOM 7835 C CA . ARG E 1 140 ? 26.983 56.943 -26.718 1.00 43.64 130 ARG E CA 1
ATOM 7836 C C . ARG E 1 140 ? 27.652 57.203 -25.355 1.00 42.21 130 ARG E C 1
ATOM 7837 O O . ARG E 1 140 ? 28.220 58.278 -25.119 1.00 39.33 130 ARG E O 1
ATOM 7845 N N . SER E 1 141 ? 27.587 56.244 -24.457 1.00 42.65 131 SER E N 1
ATOM 7846 C CA . SER E 1 141 ? 28.161 56.427 -23.109 1.00 42.19 131 SER E CA 1
ATOM 7847 C C . SER E 1 141 ? 29.676 56.600 -23.203 1.00 43.34 131 SER E C 1
ATOM 7848 O O . SER E 1 141 ? 30.347 55.914 -23.983 1.00 40.83 131 SER E O 1
ATOM 7851 N N . ALA E 1 142 ? 30.178 57.525 -22.405 1.00 43.90 132 ALA E N 1
ATOM 7852 C CA . ALA E 1 142 ? 31.617 57.806 -22.350 1.00 45.38 132 ALA E CA 1
ATOM 7853 C C . ALA E 1 142 ? 32.344 56.542 -21.925 1.00 46.64 132 ALA E C 1
ATOM 7854 O O . ALA E 1 142 ? 31.776 55.694 -21.241 1.00 45.63 132 ALA E O 1
ATOM 7856 N N . GLN E 1 143 ? 33.598 56.419 -22.343 1.00 51.20 133 GLN E N 1
ATOM 7857 C CA . GLN E 1 143 ? 34.414 55.269 -21.977 1.00 53.44 133 GLN E CA 1
ATOM 7858 C C . GLN E 1 143 ? 35.148 55.629 -20.708 1.00 52.85 133 GLN E C 1
ATOM 7859 O O . GLN E 1 143 ? 35.353 56.809 -20.417 1.00 48.23 133 GLN E O 1
ATOM 7865 N N . LEU E 1 144 ? 35.535 54.604 -19.958 1.00 54.45 134 LEU E N 1
ATOM 7866 C CA . LEU E 1 144 ? 36.248 54.791 -18.703 1.00 55.17 134 LEU E CA 1
ATOM 7867 C C . LEU E 1 144 ? 37.750 54.849 -18.992 1.00 55.07 134 LEU E C 1
ATOM 7868 O O . LEU E 1 144 ? 38.508 53.987 -18.562 1.00 54.91 134 LEU E O 1
ATOM 7873 N N . ASN E 1 145 ? 38.169 55.869 -19.731 1.00 55.15 135 ASN E N 1
ATOM 7874 C CA . ASN E 1 145 ? 39.571 56.021 -20.080 1.00 56.77 135 ASN E CA 1
ATOM 7875 C C . ASN E 1 145 ? 40.439 56.557 -18.942 1.00 58.74 135 ASN E C 1
ATOM 7876 O O . ASN E 1 145 ? 40.090 56.443 -17.764 1.00 59.75 135 ASN E O 1
ATOM 7881 N N . ALA E 1 146 ? 41.577 57.138 -19.311 1.00 59.65 136 ALA E N 1
ATOM 7882 C CA . ALA E 1 146 ? 42.529 57.688 -18.348 1.00 61.02 136 ALA E CA 1
ATOM 7883 C C . ALA E 1 146 ? 41.954 58.862 -17.555 1.00 60.61 136 ALA E C 1
ATOM 7884 O O . ALA E 1 146 ? 42.135 58.953 -16.332 1.00 59.46 136 ALA E O 1
ATOM 7886 N N . THR E 1 147 ? 41.280 59.764 -18.268 1.00 59.88 137 THR E N 1
ATOM 7887 C CA . THR E 1 147 ? 40.665 60.940 -17.665 1.00 58.80 137 THR E CA 1
ATOM 7888 C C . THR E 1 147 ? 39.629 60.502 -16.630 1.00 57.07 137 THR E C 1
ATOM 7889 O O . THR E 1 147 ? 39.693 60.884 -15.460 1.00 54.24 137 THR E O 1
ATOM 7893 N N . ALA E 1 148 ? 38.686 59.680 -17.072 1.00 54.78 138 ALA E N 1
ATOM 7894 C CA . ALA E 1 148 ? 37.638 59.195 -16.191 1.00 55.18 138 ALA E CA 1
ATOM 7895 C C . ALA E 1 148 ? 38.217 58.569 -14.934 1.00 54.51 138 ALA E C 1
ATOM 7896 O O . ALA E 1 148 ? 37.717 58.797 -13.834 1.00 55.49 138 ALA E O 1
ATOM 7898 N N . LYS E 1 149 ? 39.281 57.792 -15.094 1.00 55.31 139 LYS E N 1
ATOM 7899 C CA . LYS E 1 149 ? 39.911 57.124 -13.962 1.00 54.86 139 LYS E CA 1
ATOM 7900 C C . LYS E 1 149 ? 40.499 58.088 -12.941 1.00 53.50 139 LYS E C 1
ATOM 7901 O O . LYS E 1 149 ? 40.439 57.839 -11.734 1.00 51.27 139 LYS E O 1
ATOM 7907 N N . LYS E 1 150 ? 41.066 59.186 -13.429 1.00 52.27 140 LYS E N 1
ATOM 7908 C CA . LYS E 1 150 ? 41.675 60.166 -12.554 1.00 52.63 140 LYS E CA 1
ATOM 7909 C C . LYS E 1 150 ? 40.628 60.984 -11.817 1.00 50.31 140 LYS E C 1
ATOM 7910 O O . LYS E 1 150 ? 40.750 61.240 -10.621 1.00 49.86 140 LYS E O 1
ATOM 7916 N N . VAL E 1 151 ? 39.597 61.400 -12.533 1.00 49.28 141 VAL E N 1
ATOM 7917 C CA . VAL E 1 151 ? 38.544 62.204 -11.924 1.00 48.34 141 VAL E CA 1
ATOM 7918 C C . VAL E 1 151 ? 37.752 61.395 -10.897 1.00 46.40 141 VAL E C 1
ATOM 7919 O O . VAL E 1 151 ? 37.268 61.946 -9.903 1.00 46.61 141 VAL E O 1
ATOM 7923 N N . ALA E 1 152 ? 37.650 60.088 -11.124 1.00 42.85 142 ALA E N 1
ATOM 7924 C CA . ALA E 1 152 ? 36.936 59.204 -10.212 1.00 41.15 142 ALA E CA 1
ATOM 7925 C C . ALA E 1 152 ? 37.725 59.065 -8.914 1.00 42.54 142 ALA E C 1
ATOM 7926 O O . ALA E 1 152 ? 37.275 58.421 -7.961 1.00 41.26 142 ALA E O 1
ATOM 7928 N N . CYS E 1 153 ? 38.906 59.676 -8.888 1.00 43.76 143 CYS E N 1
ATOM 7929 C CA . CYS E 1 153 ? 39.778 59.646 -7.717 1.00 47.27 143 CYS E CA 1
ATOM 7930 C C . CYS E 1 153 ? 39.732 58.343 -6.913 1.00 45.90 143 CYS E C 1
ATOM 7931 O O . CYS E 1 153 ? 39.605 58.374 -5.690 1.00 44.96 143 CYS E O 1
ATOM 7934 N N . GLY E 1 154 ? 39.821 57.205 -7.605 1.00 44.66 144 GLY E N 1
ATOM 7935 C CA . GLY E 1 154 ? 39.821 55.924 -6.921 1.00 42.26 144 GLY E CA 1
ATOM 7936 C C . GLY E 1 154 ? 38.599 55.047 -7.131 1.00 46.71 144 GLY E C 1
ATOM 7937 O O . GLY E 1 154 ? 38.719 53.817 -7.268 1.00 46.23 144 GLY E O 1
ATOM 7938 N N . ALA E 1 155 ? 37.423 55.672 -7.154 1.00 44.86 145 ALA E N 1
ATOM 7939 C CA . ALA E 1 155 ? 36.156 54.965 -7.321 1.00 43.97 145 ALA E CA 1
ATOM 7940 C C . ALA E 1 155 ? 36.114 54.023 -8.521 1.00 44.11 145 ALA E C 1
ATOM 7941 O O . ALA E 1 155 ? 35.335 53.075 -8.537 1.00 43.81 145 ALA E O 1
ATOM 7943 N N . ALA E 1 156 ? 36.948 54.268 -9.521 1.00 43.51 146 ALA E N 1
ATOM 7944 C CA . ALA E 1 156 ? 36.942 53.407 -10.689 1.00 47.20 146 ALA E CA 1
ATOM 7945 C C . ALA E 1 156 ? 37.338 51.984 -10.338 1.00 47.90 146 ALA E C 1
ATOM 7946 O O . ALA E 1 156 ? 36.968 51.049 -11.030 1.00 48.11 146 ALA E O 1
ATOM 7948 N N . GLU E 1 157 ? 38.087 51.819 -9.257 1.00 51.82 147 GLU E N 1
ATOM 7949 C CA . GLU E 1 157 ? 38.526 50.490 -8.839 1.00 54.67 147 GLU E CA 1
ATOM 7950 C C . GLU E 1 157 ? 37.607 50.024 -7.739 1.00 54.52 147 GLU E C 1
ATOM 7951 O O . GLU E 1 157 ? 37.588 48.852 -7.377 1.00 58.86 147 GLU E O 1
ATOM 7957 N N . SER E 1 158 ? 36.845 50.966 -7.210 1.00 52.29 148 SER E N 1
ATOM 7958 C CA . SER E 1 158 ? 35.938 50.700 -6.117 1.00 49.06 148 SER E CA 1
ATOM 7959 C C . SER E 1 158 ? 34.520 50.352 -6.543 1.00 47.73 148 SER E C 1
ATOM 7960 O O . SER E 1 158 ? 33.910 49.424 -5.997 1.00 45.69 148 SER E O 1
ATOM 7963 N N . VAL E 1 159 ? 33.988 51.098 -7.509 1.00 45.53 149 VAL E N 1
ATOM 7964 C CA . VAL E 1 159 ? 32.618 50.867 -7.961 1.00 43.22 149 VAL E CA 1
ATOM 7965 C C . VAL E 1 159 ? 32.452 50.254 -9.352 1.00 38.72 149 VAL E C 1
ATOM 7966 O O . VAL E 1 159 ? 32.887 50.811 -10.356 1.00 37.11 149 VAL E O 1
ATOM 7970 N N . PRO E 1 160 ? 31.820 49.079 -9.421 1.00 36.61 150 PRO E N 1
ATOM 7971 C CA . PRO E 1 160 ? 31.617 48.441 -10.727 1.00 37.75 150 PRO E CA 1
ATOM 7972 C C . PRO E 1 160 ? 30.787 49.312 -11.667 1.00 39.35 150 PRO E C 1
ATOM 7973 O O . PRO E 1 160 ? 29.789 49.917 -11.272 1.00 40.51 150 PRO E O 1
ATOM 7977 N N . LEU E 1 161 ? 31.240 49.380 -12.908 1.00 37.87 151 LEU E N 1
ATOM 7978 C CA . LEU E 1 161 ? 30.590 50.134 -13.948 1.00 35.85 151 LEU E CA 1
ATOM 7979 C C . LEU E 1 161 ? 30.193 49.096 -14.989 1.00 37.54 151 LEU E C 1
ATOM 7980 O O . LEU E 1 161 ? 31.055 48.540 -15.656 1.00 38.78 151 LEU E O 1
ATOM 7985 N N . ILE E 1 162 ? 28.900 48.833 -15.138 1.00 37.46 152 ILE E N 1
ATOM 7986 C CA . ILE E 1 162 ? 28.459 47.847 -16.109 1.00 38.09 152 ILE E CA 1
ATOM 7987 C C . ILE E 1 162 ? 27.756 48.460 -17.317 1.00 42.10 152 ILE E C 1
ATOM 7988 O O . ILE E 1 162 ? 26.785 49.209 -17.177 1.00 42.66 152 ILE E O 1
ATOM 7993 N N . ARG E 1 163 ? 28.252 48.118 -18.505 1.00 44.61 153 ARG E N 1
ATOM 7994 C CA . ARG E 1 163 ? 27.711 48.607 -19.770 1.00 44.93 153 ARG E CA 1
ATOM 7995 C C . ARG E 1 163 ? 26.701 47.631 -20.355 1.00 47.15 153 ARG E C 1
ATOM 7996 O O . ARG E 1 163 ? 27.071 46.529 -20.762 1.00 49.67 153 ARG E O 1
ATOM 8004 N N . VAL E 1 164 ? 25.430 48.030 -20.412 1.00 47.15 154 VAL E N 1
ATOM 8005 C CA . VAL E 1 164 ? 24.398 47.148 -20.948 1.00 46.79 154 VAL E CA 1
ATOM 8006 C C . VAL E 1 164 ? 24.108 47.463 -22.407 1.00 47.04 154 VAL E C 1
ATOM 8007 O O . VAL E 1 164 ? 24.506 48.506 -22.906 1.00 49.50 154 VAL E O 1
ATOM 8011 N N . THR E 1 165 ? 23.423 46.557 -23.093 1.00 47.70 155 THR E N 1
ATOM 8012 C CA . THR E 1 165 ? 23.112 46.746 -24.508 1.00 49.76 155 THR E CA 1
ATOM 8013 C C . THR E 1 165 ? 21.803 47.499 -24.752 1.00 48.92 155 THR E C 1
ATOM 8014 O O . THR E 1 165 ? 21.708 48.326 -25.655 1.00 47.92 155 THR E O 1
ATOM 8018 N N . ASN E 1 166 ? 20.791 47.193 -23.952 1.00 48.42 156 ASN E N 1
ATOM 8019 C CA . ASN E 1 166 ? 19.486 47.819 -24.085 1.00 47.23 156 ASN E CA 1
ATOM 8020 C C . ASN E 1 166 ? 19.084 48.254 -22.680 1.00 47.34 156 ASN E C 1
ATOM 8021 O O . ASN E 1 166 ? 18.559 47.451 -21.885 1.00 43.33 156 ASN E O 1
ATOM 8026 N N . LEU E 1 167 ? 19.340 49.530 -22.388 1.00 44.35 157 LEU E N 1
ATOM 8027 C CA . LEU E 1 167 ? 19.057 50.106 -21.084 1.00 41.56 157 LEU E CA 1
ATOM 8028 C C . LEU E 1 167 ? 17.649 49.823 -20.600 1.00 42.49 157 LEU E C 1
ATOM 8029 O O . LEU E 1 167 ? 17.456 49.386 -19.463 1.00 43.01 157 LEU E O 1
ATOM 8034 N N . ALA E 1 168 ? 16.666 50.073 -21.458 1.00 42.73 158 ALA E N 1
ATOM 8035 C CA . ALA E 1 168 ? 15.271 49.847 -21.098 1.00 45.74 158 ALA E CA 1
ATOM 8036 C C . ALA E 1 168 ? 15.046 48.385 -20.757 1.00 47.85 158 ALA E C 1
ATOM 8037 O O . ALA E 1 168 ? 14.308 48.053 -19.819 1.00 47.40 158 ALA E O 1
ATOM 8039 N N . ARG E 1 169 ? 15.683 47.508 -21.526 1.00 50.14 159 ARG E N 1
ATOM 8040 C CA . ARG E 1 169 ? 15.553 46.081 -21.275 1.00 51.68 159 ARG E CA 1
ATOM 8041 C C . ARG E 1 169 ? 16.133 45.821 -19.884 1.00 48.94 159 ARG E C 1
ATOM 8042 O O . ARG E 1 169 ? 15.511 45.136 -19.070 1.00 49.68 159 ARG E O 1
ATOM 8050 N N . THR E 1 170 ? 17.309 46.386 -19.604 1.00 44.22 160 THR E N 1
ATOM 8051 C CA . THR E 1 170 ? 17.923 46.205 -18.293 1.00 42.84 160 THR E CA 1
ATOM 8052 C C . THR E 1 170 ? 17.008 46.768 -17.200 1.00 42.53 160 THR E C 1
ATOM 8053 O O . THR E 1 170 ? 16.940 46.226 -16.103 1.00 41.24 160 THR E O 1
ATOM 8065 N N . ARG E 1 172 ? 13.711 46.771 -17.114 1.00 43.44 162 ARG E N 1
ATOM 8066 C CA . ARG E 1 172 ? 12.594 45.856 -16.856 1.00 39.98 162 ARG E CA 1
ATOM 8067 C C . ARG E 1 172 ? 13.116 44.737 -15.971 1.00 40.72 162 ARG E C 1
ATOM 8068 O O . ARG E 1 172 ? 12.428 44.262 -15.060 1.00 39.94 162 ARG E O 1
ATOM 8084 N N . LEU E 1 174 ? 15.480 44.977 -13.802 1.00 44.86 164 LEU E N 1
ATOM 8085 C CA . LEU E 1 174 ? 15.585 45.554 -12.465 1.00 45.85 164 LEU E CA 1
ATOM 8086 C C . LEU E 1 174 ? 14.220 45.625 -11.802 1.00 46.40 164 LEU E C 1
ATOM 8087 O O . LEU E 1 174 ? 14.094 45.385 -10.596 1.00 47.78 164 LEU E O 1
ATOM 8092 N N . GLN E 1 175 ? 13.196 45.964 -12.576 1.00 44.18 165 GLN E N 1
ATOM 8093 C CA . GLN E 1 175 ? 11.867 46.056 -11.997 1.00 47.22 165 GLN E CA 1
ATOM 8094 C C . GLN E 1 175 ? 11.230 44.697 -11.688 1.00 49.23 165 GLN E C 1
ATOM 8095 O O . GLN E 1 175 ? 10.413 44.598 -10.772 1.00 49.62 165 GLN E O 1
ATOM 8101 N N . GLU E 1 176 ? 11.611 43.645 -12.413 1.00 51.05 166 GLU E N 1
ATOM 8102 C CA . GLU E 1 176 ? 11.053 42.327 -12.121 1.00 52.28 166 GLU E CA 1
ATOM 8103 C C . GLU E 1 176 ? 11.628 41.896 -10.780 1.00 52.68 166 GLU E C 1
ATOM 8104 O O . GLU E 1 176 ? 11.040 41.089 -10.060 1.00 52.79 166 GLU E O 1
ATOM 8110 N N . GLU E 1 177 ? 12.786 42.461 -10.454 1.00 51.89 167 GLU E N 1
ATOM 8111 C CA . GLU E 1 177 ? 13.485 42.180 -9.206 1.00 51.25 167 GLU E CA 1
ATOM 8112 C C . GLU E 1 177 ? 13.052 43.141 -8.097 1.00 50.77 167 GLU E C 1
ATOM 8113 O O . GLU E 1 177 ? 13.707 43.243 -7.057 1.00 48.33 167 GLU E O 1
ATOM 8119 N N . ASN E 1 178 ? 11.946 43.839 -8.346 1.00 50.38 168 ASN E N 1
ATOM 8120 C CA . ASN E 1 178 ? 11.383 44.829 -7.432 1.00 47.68 168 ASN E CA 1
ATOM 8121 C C . ASN E 1 178 ? 12.317 45.933 -6.987 1.00 44.30 168 ASN E C 1
ATOM 8122 O O . ASN E 1 178 ? 12.439 46.240 -5.795 1.00 43.63 168 ASN E O 1
ATOM 8127 N N . ILE E 1 179 ? 12.983 46.527 -7.966 1.00 39.72 169 ILE E N 1
ATOM 8128 C CA . ILE E 1 179 ? 13.872 47.641 -7.711 1.00 35.69 169 ILE E CA 1
ATOM 8129 C C . ILE E 1 179 ? 13.096 48.858 -8.224 1.00 35.07 169 ILE E C 1
ATOM 8130 O O . ILE E 1 179 ? 12.691 48.898 -9.386 1.00 35.44 169 ILE E O 1
ATOM 8135 N N . TRP E 1 180 ? 12.848 49.817 -7.337 1.00 33.57 170 TRP E N 1
ATOM 8136 C CA . TRP E 1 180 ? 12.122 51.038 -7.679 1.00 34.14 170 TRP E CA 1
ATOM 8137 C C . TRP E 1 180 ? 13.063 51.964 -8.476 1.00 34.78 170 TRP E C 1
ATOM 8138 O O . TRP E 1 180 ? 14.202 52.207 -8.071 1.00 32.75 170 TRP E O 1
ATOM 8149 N N . ILE E 1 181 ? 12.589 52.461 -9.619 1.00 33.59 171 ILE E N 1
ATOM 8150 C CA . ILE E 1 181 ? 13.406 53.332 -10.465 1.00 30.68 171 ILE E CA 1
ATOM 8151 C C . ILE E 1 181 ? 12.970 54.795 -10.419 1.00 29.96 171 ILE E C 1
ATOM 8152 O O . ILE E 1 181 ? 11.854 55.135 -10.819 1.00 32.78 171 ILE E O 1
ATOM 8157 N N . VAL E 1 182 ? 13.864 55.645 -9.931 1.00 24.41 172 VAL E N 1
ATOM 8158 C CA . VAL E 1 182 ? 13.607 57.066 -9.808 1.00 23.85 172 VAL E CA 1
ATOM 8159 C C . VAL E 1 182 ? 14.525 57.785 -10.789 1.00 26.06 172 VAL E C 1
ATOM 8160 O O . VAL E 1 182 ? 15.757 57.652 -10.714 1.00 22.66 172 VAL E O 1
ATOM 8164 N N . GLY E 1 183 ? 13.917 58.525 -11.714 1.00 23.16 173 GLY E N 1
ATOM 8165 C CA . GLY E 1 183 ? 14.678 59.254 -12.714 1.00 24.80 173 GLY E CA 1
ATOM 8166 C C . GLY E 1 183 ? 14.488 60.754 -12.593 1.00 26.26 173 GLY E C 1
ATOM 8167 O O . GLY E 1 183 ? 13.384 61.228 -12.286 1.00 24.46 173 GLY E O 1
ATOM 8168 N N . THR E 1 184 ? 15.564 61.507 -12.809 1.00 26.91 174 THR E N 1
ATOM 8169 C CA . THR E 1 184 ? 15.480 62.958 -12.722 1.00 30.83 174 THR E CA 1
ATOM 8170 C C . THR E 1 184 ? 15.135 63.549 -14.080 1.00 30.23 174 THR E C 1
ATOM 8171 O O . THR E 1 184 ? 15.807 63.302 -15.078 1.00 32.00 174 THR E O 1
ATOM 8175 N N . ALA E 1 185 ? 14.072 64.335 -14.093 1.00 30.35 175 ALA E N 1
ATOM 8176 C CA . ALA E 1 185 ? 13.592 64.989 -15.281 1.00 31.07 175 ALA E CA 1
ATOM 8177 C C . ALA E 1 185 ? 12.887 66.271 -14.838 1.00 35.28 175 ALA E C 1
ATOM 8178 O O . ALA E 1 185 ? 12.317 66.333 -13.736 1.00 32.92 175 ALA E O 1
ATOM 8180 N N . GLY E 1 186 ? 12.953 67.291 -15.699 1.00 38.15 176 GLY E N 1
ATOM 8181 C CA . GLY E 1 186 ? 12.314 68.563 -15.425 1.00 37.66 176 GLY E CA 1
ATOM 8182 C C . GLY E 1 186 ? 10.806 68.431 -15.552 1.00 41.89 176 GLY E C 1
ATOM 8183 O O . GLY E 1 186 ? 10.060 69.195 -14.924 1.00 45.23 176 GLY E O 1
ATOM 8184 N N . GLU E 1 187 ? 10.348 67.462 -16.346 1.00 40.33 177 GLU E N 1
ATOM 8185 C CA . GLU E 1 187 ? 8.913 67.245 -16.520 1.00 42.24 177 GLU E CA 1
ATOM 8186 C C . GLU E 1 187 ? 8.271 66.566 -15.310 1.00 42.67 177 GLU E C 1
ATOM 8187 O O . GLU E 1 187 ? 7.065 66.300 -15.322 1.00 43.12 177 GLU E O 1
ATOM 8193 N N . ALA E 1 188 ? 9.072 66.297 -14.271 1.00 41.29 178 ALA E N 1
ATOM 8194 C CA . ALA E 1 188 ? 8.583 65.663 -13.037 1.00 36.91 178 ALA E CA 1
ATOM 8195 C C . ALA E 1 188 ? 7.486 66.528 -12.424 1.00 35.14 178 ALA E C 1
ATOM 8196 O O . ALA E 1 188 ? 7.359 67.697 -12.769 1.00 34.31 178 ALA E O 1
ATOM 8198 N N . ASP E 1 189 ? 6.694 65.978 -11.511 1.00 33.14 179 ASP E N 1
ATOM 8199 C CA . ASP E 1 189 ? 5.638 66.795 -10.936 1.00 31.44 179 ASP E CA 1
ATOM 8200 C C . ASP E 1 189 ? 5.813 66.985 -9.444 1.00 27.56 179 ASP E C 1
ATOM 8201 O O . ASP E 1 189 ? 4.914 67.444 -8.754 1.00 30.69 179 ASP E O 1
ATOM 8206 N N . HIS E 1 190 ? 6.984 66.622 -8.954 1.00 23.89 180 HIS E N 1
ATOM 8207 C CA . HIS E 1 190 ? 7.318 66.787 -7.549 1.00 22.42 180 HIS E CA 1
ATOM 8208 C C . HIS E 1 190 ? 8.815 66.761 -7.475 1.00 22.40 180 HIS E C 1
ATOM 8209 O O . HIS E 1 190 ? 9.464 66.320 -8.426 1.00 29.22 180 HIS E O 1
ATOM 8216 N N . THR E 1 191 ? 9.373 67.246 -6.372 1.00 23.37 181 THR E N 1
ATOM 8217 C CA . THR E 1 191 ? 10.825 67.306 -6.218 1.00 21.36 181 THR E CA 1
ATOM 8218 C C . THR E 1 191 ? 11.408 66.050 -5.607 1.00 24.71 181 THR E C 1
ATOM 8219 O O . THR E 1 191 ? 10.668 65.212 -5.057 1.00 23.58 181 THR E O 1
ATOM 8223 N N . LEU E 1 192 ? 12.737 65.926 -5.697 1.00 26.69 182 LEU E N 1
ATOM 8224 C CA . LEU E 1 192 ? 13.447 64.776 -5.136 1.00 28.64 182 LEU E CA 1
ATOM 8225 C C . LEU E 1 192 ? 13.190 64.743 -3.636 1.00 30.32 182 LEU E C 1
ATOM 8226 O O . LEU E 1 192 ? 13.395 63.720 -2.990 1.00 32.56 182 LEU E O 1
ATOM 8231 N N . TYR E 1 193 ? 12.739 65.867 -3.085 1.00 27.74 183 TYR E N 1
ATOM 8232 C CA . TYR E 1 193 ? 12.447 65.936 -1.661 1.00 32.42 183 TYR E CA 1
ATOM 8233 C C . TYR E 1 193 ? 11.075 65.355 -1.309 1.00 35.47 183 TYR E C 1
ATOM 8234 O O . TYR E 1 193 ? 10.746 65.187 -0.139 1.00 35.43 183 TYR E O 1
ATOM 8243 N N . GLN E 1 194 ? 10.272 65.051 -2.315 1.00 36.16 184 GLN E N 1
ATOM 8244 C CA . GLN E 1 194 ? 8.951 64.497 -2.058 1.00 35.34 184 GLN E CA 1
ATOM 8245 C C . GLN E 1 194 ? 8.972 63.092 -2.620 1.00 35.82 184 GLN E C 1
ATOM 8246 O O . GLN E 1 194 ? 7.948 62.488 -2.835 1.00 39.79 184 GLN E O 1
ATOM 8252 N N . SER E 1 195 ? 10.168 62.576 -2.844 1.00 36.16 185 SER E N 1
ATOM 8253 C CA . SER E 1 195 ? 10.335 61.244 -3.393 1.00 37.34 185 SER E CA 1
ATOM 8254 C C . SER E 1 195 ? 10.534 60.125 -2.364 1.00 37.58 185 SER E C 1
ATOM 8255 O O . SER E 1 195 ? 10.757 60.385 -1.178 1.00 29.73 185 SER E O 1
ATOM 8258 N N . LYS E 1 196 ? 10.468 58.881 -2.845 1.00 37.33 186 LYS E N 1
ATOM 8259 C CA . LYS E 1 196 ? 10.641 57.693 -1.997 1.00 45.08 186 LYS E CA 1
ATOM 8260 C C . LYS E 1 196 ? 11.948 57.021 -2.354 1.00 44.81 186 LYS E C 1
ATOM 8261 O O . LYS E 1 196 ? 11.991 56.165 -3.244 1.00 46.07 186 LYS E O 1
ATOM 8275 N N . THR E 1 198 ? 14.010 55.109 -0.314 1.00 41.06 188 THR E N 1
ATOM 8276 C CA . THR E 1 198 ? 14.425 54.059 0.608 1.00 40.50 188 THR E CA 1
ATOM 8277 C C . THR E 1 198 ? 14.184 52.757 -0.170 1.00 42.00 188 THR E C 1
ATOM 8278 O O . THR E 1 198 ? 13.805 52.790 -1.350 1.00 44.63 188 THR E O 1
ATOM 8282 N N . GLY E 1 199 ? 14.392 51.639 0.478 1.00 44.09 189 GLY E N 1
ATOM 8283 C CA . GLY E 1 199 ? 14.121 50.315 -0.128 1.00 39.59 189 GLY E CA 1
ATOM 8284 C C . GLY E 1 199 ? 15.099 49.972 -1.264 1.00 39.55 189 GLY E C 1
ATOM 8285 O O . GLY E 1 199 ? 16.279 50.336 -1.226 1.00 42.60 189 GLY E O 1
ATOM 8286 N N . ARG E 1 200 ? 14.564 49.247 -2.237 1.00 39.30 190 ARG E N 1
ATOM 8287 C CA . ARG E 1 200 ? 15.326 48.780 -3.408 1.00 36.43 190 ARG E CA 1
ATOM 8288 C C . ARG E 1 200 ? 15.210 49.850 -4.493 1.00 37.46 190 ARG E C 1
ATOM 8289 O O . ARG E 1 200 ? 14.144 50.054 -5.086 1.00 33.69 190 ARG E O 1
ATOM 8297 N N . LEU E 1 201 ? 16.323 50.522 -4.768 1.00 36.04 191 LEU E N 1
ATOM 8298 C CA . LEU E 1 201 ? 16.283 51.627 -5.715 1.00 33.24 191 LEU E CA 1
ATOM 8299 C C . LEU E 1 201 ? 17.386 51.780 -6.753 1.00 30.40 191 LEU E C 1
ATOM 8300 O O . LEU E 1 201 ? 18.549 51.419 -6.538 1.00 29.30 191 LEU E O 1
ATOM 8305 N N . ALA E 1 202 ? 16.999 52.339 -7.893 1.00 27.96 192 ALA E N 1
ATOM 8306 C CA . ALA E 1 202 ? 17.949 52.654 -8.950 1.00 26.71 192 ALA E CA 1
ATOM 8307 C C . ALA E 1 202 ? 17.684 54.125 -9.239 1.00 27.14 192 ALA E C 1
ATOM 8308 O O . ALA E 1 202 ? 16.549 54.504 -9.520 1.00 29.73 192 ALA E O 1
ATOM 8310 N N . LEU E 1 203 ? 18.707 54.965 -9.118 1.00 27.47 193 LEU E N 1
ATOM 8311 C CA . LEU E 1 203 ? 18.553 56.390 -9.415 1.00 21.75 193 LEU E CA 1
ATOM 8312 C C . LEU E 1 203 ? 19.021 56.607 -10.823 1.00 24.03 193 LEU E C 1
ATOM 8313 O O . LEU E 1 203 ? 20.098 56.107 -11.213 1.00 25.48 193 LEU E O 1
ATOM 8318 N N . VAL E 1 204 ? 18.223 57.352 -11.590 1.00 25.34 194 VAL E N 1
ATOM 8319 C CA . VAL E 1 204 ? 18.571 57.640 -12.967 1.00 21.52 194 VAL E CA 1
ATOM 8320 C C . VAL E 1 204 ? 18.811 59.106 -13.286 1.00 24.66 194 VAL E C 1
ATOM 8321 O O . VAL E 1 204 ? 17.933 59.955 -13.120 1.00 24.35 194 VAL E O 1
ATOM 8333 N N . GLY E 1 206 ? 20.367 61.797 -16.375 1.00 36.50 196 GLY E N 1
ATOM 8334 C CA . GLY E 1 206 ? 20.540 61.890 -17.818 1.00 38.54 196 GLY E CA 1
ATOM 8335 C C . GLY E 1 206 ? 21.500 63.042 -18.105 1.00 42.98 196 GLY E C 1
ATOM 8336 O O . GLY E 1 206 ? 21.868 63.801 -17.183 1.00 40.34 196 GLY E O 1
ATOM 8337 N N . ALA E 1 207 ? 21.908 63.183 -19.368 1.00 46.89 197 ALA E N 1
ATOM 8338 C CA . ALA E 1 207 ? 22.822 64.257 -19.777 1.00 47.43 197 ALA E CA 1
ATOM 8339 C C . ALA E 1 207 ? 22.254 65.622 -19.438 1.00 51.38 197 ALA E C 1
ATOM 8340 O O . ALA E 1 207 ? 21.045 65.838 -19.487 1.00 53.00 197 ALA E O 1
ATOM 8342 N N . GLU E 1 208 ? 23.137 66.547 -19.092 1.00 54.70 198 GLU E N 1
ATOM 8343 C CA . GLU E 1 208 ? 22.734 67.899 -18.730 1.00 57.08 198 GLU E CA 1
ATOM 8344 C C . GLU E 1 208 ? 21.932 68.591 -19.831 1.00 59.55 198 GLU E C 1
ATOM 8345 O O . GLU E 1 208 ? 21.123 69.480 -19.550 1.00 62.00 198 GLU E O 1
ATOM 8351 N N . GLY E 1 209 ? 22.151 68.183 -21.080 1.00 59.03 199 GLY E N 1
ATOM 8352 C CA . GLY E 1 209 ? 21.415 68.779 -22.183 1.00 58.62 199 GLY E CA 1
ATOM 8353 C C . GLY E 1 209 ? 20.200 67.961 -22.599 1.00 56.95 199 GLY E C 1
ATOM 8354 O O . GLY E 1 209 ? 19.062 68.398 -22.479 1.00 56.99 199 GLY E O 1
ATOM 8355 N N . GLU E 1 210 ? 20.443 66.757 -23.087 1.00 55.71 200 GLU E N 1
ATOM 8356 C CA . GLU E 1 210 ? 19.360 65.893 -23.519 1.00 57.81 200 GLU E CA 1
ATOM 8357 C C . GLU E 1 210 ? 18.437 65.433 -22.374 1.00 58.06 200 GLU E C 1
ATOM 8358 O O . GLU E 1 210 ? 17.214 65.590 -22.448 1.00 60.76 200 GLU E O 1
ATOM 8364 N N . GLY E 1 211 ? 19.019 64.878 -21.314 1.00 52.53 201 GLY E N 1
ATOM 8365 C CA . GLY E 1 211 ? 18.211 64.372 -20.220 1.00 45.50 201 GLY E CA 1
ATOM 8366 C C . GLY E 1 211 ? 18.055 62.895 -20.527 1.00 44.11 201 GLY E C 1
ATOM 8367 O O . GLY E 1 211 ? 18.862 62.325 -21.267 1.00 41.60 201 GLY E O 1
ATOM 8376 N N . ARG E 1 213 ? 16.476 59.678 -22.396 1.00 43.77 203 ARG E N 1
ATOM 8377 C CA . ARG E 1 213 ? 15.812 59.468 -23.665 1.00 43.70 203 ARG E CA 1
ATOM 8378 C C . ARG E 1 213 ? 14.372 59.127 -23.259 1.00 47.05 203 ARG E C 1
ATOM 8379 O O . ARG E 1 213 ? 14.157 58.639 -22.145 1.00 48.07 203 ARG E O 1
ATOM 8387 N N . ARG E 1 214 ? 13.399 59.380 -24.141 1.00 46.39 204 ARG E N 1
ATOM 8388 C CA . ARG E 1 214 ? 11.993 59.100 -23.858 1.00 45.17 204 ARG E CA 1
ATOM 8389 C C . ARG E 1 214 ? 11.799 57.709 -23.269 1.00 46.41 204 ARG E C 1
ATOM 8390 O O . ARG E 1 214 ? 11.178 57.523 -22.212 1.00 44.43 204 ARG E O 1
ATOM 8398 N N . LEU E 1 215 ? 12.320 56.725 -23.987 1.00 45.85 205 LEU E N 1
ATOM 8399 C CA . LEU E 1 215 ? 12.208 55.339 -23.577 1.00 43.03 205 LEU E CA 1
ATOM 8400 C C . LEU E 1 215 ? 12.663 55.166 -22.121 1.00 38.89 205 LEU E C 1
ATOM 8401 O O . LEU E 1 215 ? 11.988 54.496 -21.332 1.00 40.19 205 LEU E O 1
ATOM 8406 N N . THR E 1 216 ? 13.801 55.775 -21.773 1.00 34.13 206 THR E N 1
ATOM 8407 C CA . THR E 1 216 ? 14.348 55.663 -20.410 1.00 31.63 206 THR E CA 1
ATOM 8408 C C . THR E 1 216 ? 13.425 56.348 -19.409 1.00 30.46 206 THR E C 1
ATOM 8409 O O . THR E 1 216 ? 13.186 55.822 -18.334 1.00 29.75 206 THR E O 1
ATOM 8413 N N . ARG E 1 217 ? 12.896 57.508 -19.793 1.00 29.36 207 ARG E N 1
ATOM 8414 C CA . ARG E 1 217 ? 11.993 58.286 -18.959 1.00 32.57 207 ARG E CA 1
ATOM 8415 C C . ARG E 1 217 ? 10.699 57.527 -18.654 1.00 35.64 207 ARG E C 1
ATOM 8416 O O . ARG E 1 217 ? 10.171 57.616 -17.546 1.00 38.15 207 ARG E O 1
ATOM 8424 N N . GLU E 1 218 ? 10.218 56.758 -19.629 1.00 36.51 208 GLU E N 1
ATOM 8425 C CA . GLU E 1 218 ? 8.989 55.979 -19.492 1.00 39.34 208 GLU E CA 1
ATOM 8426 C C . GLU E 1 218 ? 9.158 54.717 -18.667 1.00 37.04 208 GLU E C 1
ATOM 8427 O O . GLU E 1 218 ? 8.180 54.164 -18.173 1.00 39.50 208 GLU E O 1
ATOM 8433 N N . HIS E 1 219 ? 10.389 54.250 -18.522 1.00 34.71 209 HIS E N 1
ATOM 8434 C CA . HIS E 1 219 ? 10.612 53.053 -17.742 1.00 33.49 209 HIS E CA 1
ATOM 8435 C C . HIS E 1 219 ? 10.897 53.338 -16.278 1.00 34.06 209 HIS E C 1
ATOM 8436 O O . HIS E 1 219 ? 11.186 52.418 -15.515 1.00 32.68 209 HIS E O 1
ATOM 8443 N N . CYS E 1 220 ? 10.825 54.608 -15.884 1.00 32.99 210 CYS E N 1
ATOM 8444 C CA . CYS E 1 220 ? 11.053 54.964 -14.487 1.00 31.86 210 CYS E CA 1
ATOM 8445 C C . CYS E 1 220 ? 9.733 54.800 -13.754 1.00 30.71 210 CYS E C 1
ATOM 8446 O O . CYS E 1 220 ? 8.665 54.954 -14.343 1.00 26.33 210 CYS E O 1
ATOM 8449 N N . ASP E 1 221 ? 9.787 54.470 -12.473 1.00 29.30 211 ASP E N 1
ATOM 8450 C CA . ASP E 1 221 ? 8.541 54.321 -11.774 1.00 31.31 211 ASP E CA 1
ATOM 8451 C C . ASP E 1 221 ? 8.103 55.687 -11.317 1.00 30.63 211 ASP E C 1
ATOM 8452 O O . ASP E 1 221 ? 6.913 55.980 -11.305 1.00 31.50 211 ASP E O 1
ATOM 8457 N N . GLU E 1 222 ? 9.083 56.539 -11.025 1.00 28.91 212 GLU E N 1
ATOM 8458 C CA . GLU E 1 222 ? 8.841 57.890 -10.524 1.00 25.23 212 GLU E CA 1
ATOM 8459 C C . GLU E 1 222 ? 9.824 58.903 -11.128 1.00 25.32 212 GLU E C 1
ATOM 8460 O O . GLU E 1 222 ? 11.007 58.601 -11.318 1.00 26.27 212 GLU E O 1
ATOM 8466 N N . LEU E 1 223 ? 9.329 60.098 -11.441 1.00 22.41 213 LEU E N 1
ATOM 8467 C CA . LEU E 1 223 ? 10.158 61.174 -11.985 1.00 20.56 213 LEU E CA 1
ATOM 8468 C C . LEU E 1 223 ? 10.313 62.263 -10.914 1.00 21.55 213 LEU E C 1
ATOM 8469 O O . LEU E 1 223 ? 9.352 62.625 -10.239 1.00 19.05 213 LEU E O 1
ATOM 8474 N N . ILE E 1 224 ? 11.525 62.782 -10.752 1.00 21.83 214 ILE E N 1
ATOM 8475 C CA . ILE E 1 224 ? 11.768 63.816 -9.750 1.00 23.14 214 ILE E CA 1
ATOM 8476 C C . ILE E 1 224 ? 12.515 65.003 -10.335 1.00 24.96 214 ILE E C 1
ATOM 8477 O O . ILE E 1 224 ? 13.276 64.852 -11.290 1.00 27.63 214 ILE E O 1
ATOM 8482 N N . SER E 1 225 ? 12.294 66.188 -9.778 1.00 23.50 215 SER E N 1
ATOM 8483 C CA . SER E 1 225 ? 13.020 67.364 -10.257 1.00 23.86 215 SER E CA 1
ATOM 8484 C C . SER E 1 225 ? 13.826 67.934 -9.101 1.00 23.38 215 SER E C 1
ATOM 8485 O O . SER E 1 225 ? 13.628 67.563 -7.945 1.00 21.09 215 SER E O 1
ATOM 8488 N N . ILE E 1 226 ? 14.756 68.818 -9.438 1.00 21.86 216 ILE E N 1
ATOM 8489 C CA . ILE E 1 226 ? 15.576 69.468 -8.453 1.00 22.63 216 ILE E CA 1
ATOM 8490 C C . ILE E 1 226 ? 15.151 70.915 -8.568 1.00 24.74 216 ILE E C 1
ATOM 8491 O O . ILE E 1 226 ? 15.326 71.549 -9.621 1.00 24.25 216 ILE E O 1
ATOM 8496 N N . PRO E 1 227 ? 14.583 71.466 -7.487 1.00 27.14 217 PRO E N 1
ATOM 8497 C CA . PRO E 1 227 ? 14.129 72.866 -7.520 1.00 25.87 217 PRO E CA 1
ATOM 8498 C C . PRO E 1 227 ? 15.260 73.852 -7.761 1.00 28.39 217 PRO E C 1
ATOM 8499 O O . PRO E 1 227 ? 16.295 73.786 -7.102 1.00 29.49 217 PRO E O 1
ATOM 8511 N N . ALA E 1 229 ? 16.106 77.766 -7.717 1.00 28.20 219 ALA E N 1
ATOM 8512 C CA . ALA E 1 229 ? 15.506 78.939 -7.096 1.00 29.55 219 ALA E CA 1
ATOM 8513 C C . ALA E 1 229 ? 15.846 80.280 -7.711 1.00 32.57 219 ALA E C 1
ATOM 8514 O O . ALA E 1 229 ? 15.150 81.259 -7.439 1.00 33.19 219 ALA E O 1
ATOM 8516 N N . GLY E 1 230 ? 16.893 80.319 -8.540 1.00 33.29 220 GLY E N 1
ATOM 8517 C CA . GLY E 1 230 ? 17.330 81.563 -9.157 1.00 28.91 220 GLY E CA 1
ATOM 8518 C C . GLY E 1 230 ? 17.249 81.635 -10.670 1.00 31.91 220 GLY E C 1
ATOM 8519 O O . GLY E 1 230 ? 16.243 81.265 -11.266 1.00 32.83 220 GLY E O 1
ATOM 8520 N N . SER E 1 231 ? 18.321 82.100 -11.302 1.00 32.84 221 SER E N 1
ATOM 8521 C CA . SER E 1 231 ? 18.342 82.254 -12.756 1.00 39.22 221 SER E CA 1
ATOM 8522 C C . SER E 1 231 ? 19.062 81.127 -13.507 1.00 39.23 221 SER E C 1
ATOM 8523 O O . SER E 1 231 ? 18.999 81.038 -14.729 1.00 41.65 221 SER E O 1
ATOM 8526 N N . VAL E 1 232 ? 19.774 80.280 -12.785 1.00 38.52 222 VAL E N 1
ATOM 8527 C CA . VAL E 1 232 ? 20.421 79.159 -13.434 1.00 37.29 222 VAL E CA 1
ATOM 8528 C C . VAL E 1 232 ? 19.285 78.162 -13.622 1.00 34.81 222 VAL E C 1
ATOM 8529 O O . VAL E 1 232 ? 18.440 77.988 -12.745 1.00 37.38 222 VAL E O 1
ATOM 8533 N N . SER E 1 233 ? 19.251 77.523 -14.777 1.00 33.62 223 SER E N 1
ATOM 8534 C CA . SER E 1 233 ? 18.180 76.602 -15.090 1.00 32.22 223 SER E CA 1
ATOM 8535 C C . SER E 1 233 ? 18.479 75.170 -14.684 1.00 33.64 223 SER E C 1
ATOM 8536 O O . SER E 1 233 ? 17.565 74.374 -14.499 1.00 33.61 223 SER E O 1
ATOM 8539 N N . SER E 1 234 ? 19.752 74.826 -14.567 1.00 32.95 224 SER E N 1
ATOM 8540 C CA . SER E 1 234 ? 20.091 73.469 -14.168 1.00 35.78 224 SER E CA 1
ATOM 8541 C C . SER E 1 234 ? 21.469 73.448 -13.556 1.00 34.76 224 SER E C 1
ATOM 8542 O O . SER E 1 234 ? 22.223 74.415 -13.673 1.00 33.44 224 SER E O 1
ATOM 8545 N N . LEU E 1 235 ? 21.772 72.331 -12.899 1.00 32.29 225 LEU E N 1
ATOM 8546 C CA . LEU E 1 235 ? 23.054 72.101 -12.255 1.00 28.64 225 LEU E CA 1
ATOM 8547 C C . LEU E 1 235 ? 23.825 71.225 -13.234 1.00 27.96 225 LEU E C 1
ATOM 8548 O O . LEU E 1 235 ? 23.214 70.616 -14.117 1.00 26.93 225 LEU E O 1
ATOM 8553 N N . ASN E 1 236 ? 25.150 71.158 -13.126 1.00 30.76 226 ASN E N 1
ATOM 8554 C CA . ASN E 1 236 ? 25.858 70.274 -14.053 1.00 33.22 226 ASN E CA 1
ATOM 8555 C C . ASN E 1 236 ? 25.643 68.849 -13.535 1.00 31.40 226 ASN E C 1
ATOM 8556 O O . ASN E 1 236 ? 25.502 68.639 -12.321 1.00 33.57 226 ASN E O 1
ATOM 8561 N N . VAL E 1 237 ? 25.598 67.887 -14.455 1.00 29.36 227 VAL E N 1
ATOM 8562 C CA . VAL E 1 237 ? 25.350 66.478 -14.123 1.00 30.55 227 VAL E CA 1
ATOM 8563 C C . VAL E 1 237 ? 26.027 65.873 -12.897 1.00 29.58 227 VAL E C 1
ATOM 8564 O O . VAL E 1 237 ? 25.417 65.065 -12.192 1.00 30.20 227 VAL E O 1
ATOM 8568 N N . SER E 1 238 ? 27.279 66.240 -12.648 1.00 26.85 228 SER E N 1
ATOM 8569 C CA . SER E 1 238 ? 27.998 65.709 -11.496 1.00 28.47 228 SER E CA 1
ATOM 8570 C C . SER E 1 238 ? 27.454 66.212 -10.144 1.00 25.39 228 SER E C 1
ATOM 8571 O O . SER E 1 238 ? 27.281 65.433 -9.207 1.00 23.04 228 SER E O 1
ATOM 8574 N N . VAL E 1 239 ? 27.200 67.515 -10.041 1.00 26.41 229 VAL E N 1
ATOM 8575 C CA . VAL E 1 239 ? 26.682 68.102 -8.796 1.00 24.08 229 VAL E CA 1
ATOM 8576 C C . VAL E 1 239 ? 25.278 67.559 -8.562 1.00 25.20 229 VAL E C 1
ATOM 8577 O O . VAL E 1 239 ? 24.928 67.195 -7.442 1.00 26.19 229 VAL E O 1
ATOM 8581 N N . ALA E 1 240 ? 24.483 67.476 -9.627 1.00 24.02 230 ALA E N 1
ATOM 8582 C CA . ALA E 1 240 ? 23.112 66.972 -9.519 1.00 23.10 230 ALA E CA 1
ATOM 8583 C C . ALA E 1 240 ? 23.055 65.504 -9.100 1.00 27.74 230 ALA E C 1
ATOM 8584 O O . ALA E 1 240 ? 22.176 65.098 -8.326 1.00 31.83 230 ALA E O 1
ATOM 8586 N N . THR E 1 241 ? 23.964 64.702 -9.644 1.00 25.68 231 THR E N 1
ATOM 8587 C CA . THR E 1 241 ? 24.007 63.294 -9.313 1.00 23.86 231 THR E CA 1
ATOM 8588 C C . THR E 1 241 ? 24.326 63.185 -7.839 1.00 24.22 231 THR E C 1
ATOM 8589 O O . THR E 1 241 ? 23.718 62.389 -7.119 1.00 24.91 231 THR E O 1
ATOM 8593 N N . GLY E 1 242 ? 25.276 63.996 -7.389 1.00 20.98 232 GLY E N 1
ATOM 8594 C CA . GLY E 1 242 ? 25.621 63.977 -5.984 1.00 22.93 232 GLY E CA 1
ATOM 8595 C C . GLY E 1 242 ? 24.445 64.366 -5.096 1.00 27.27 232 GLY E C 1
ATOM 8596 O O . GLY E 1 242 ? 24.081 63.638 -4.146 1.00 26.24 232 GLY E O 1
ATOM 8597 N N . ILE E 1 243 ? 23.837 65.509 -5.413 1.00 25.14 233 ILE E N 1
ATOM 8598 C CA . ILE E 1 243 ? 22.714 66.018 -4.637 1.00 25.06 233 ILE E CA 1
ATOM 8599 C C . ILE E 1 243 ? 21.634 64.962 -4.508 1.00 25.90 233 ILE E C 1
ATOM 8600 O O . ILE E 1 243 ? 21.103 64.742 -3.418 1.00 24.27 233 ILE E O 1
ATOM 8605 N N . CYS E 1 244 ? 21.333 64.297 -5.617 1.00 24.71 234 CYS E N 1
ATOM 8606 C CA . CYS E 1 244 ? 20.294 63.274 -5.628 1.00 26.47 234 CYS E CA 1
ATOM 8607 C C . CYS E 1 244 ? 20.733 62.015 -4.898 1.00 26.96 234 CYS E C 1
ATOM 8608 O O . CYS E 1 244 ? 19.967 61.426 -4.143 1.00 26.26 234 CYS E O 1
ATOM 8611 N N . LEU E 1 245 ? 21.975 61.609 -5.131 1.00 26.50 235 LEU E N 1
ATOM 8612 C CA . LEU E 1 245 ? 22.524 60.424 -4.491 1.00 25.42 235 LEU E CA 1
ATOM 8613 C C . LEU E 1 245 ? 22.495 60.618 -2.993 1.00 28.04 235 LEU E C 1
ATOM 8614 O O . LEU E 1 245 ? 22.135 59.712 -2.254 1.00 25.94 235 LEU E O 1
ATOM 8619 N N . PHE E 1 246 ? 22.851 61.816 -2.532 1.00 30.32 236 PHE E N 1
ATOM 8620 C CA . PHE E 1 246 ? 22.858 62.044 -1.094 1.00 30.27 236 PHE E CA 1
ATOM 8621 C C . PHE E 1 246 ? 21.532 62.273 -0.418 1.00 28.47 236 PHE E C 1
ATOM 8622 O O . PHE E 1 246 ? 21.444 62.189 0.798 1.00 27.29 236 PHE E O 1
ATOM 8630 N N . GLU E 1 247 ? 20.495 62.545 -1.200 1.00 30.96 237 GLU E N 1
ATOM 8631 C CA . GLU E 1 247 ? 19.158 62.715 -0.629 1.00 29.31 237 GLU E CA 1
ATOM 8632 C C . GLU E 1 247 ? 18.691 61.296 -0.365 1.00 27.17 237 GLU E C 1
ATOM 8633 O O . GLU E 1 247 ? 17.843 61.059 0.498 1.00 23.21 237 GLU E O 1
ATOM 8639 N N . ALA E 1 248 ? 19.248 60.364 -1.141 1.00 26.73 238 ALA E N 1
ATOM 8640 C CA . ALA E 1 248 ? 18.925 58.947 -0.983 1.00 29.16 238 ALA E CA 1
ATOM 8641 C C . ALA E 1 248 ? 19.646 58.541 0.293 1.00 27.35 238 ALA E C 1
ATOM 8642 O O . ALA E 1 248 ? 19.022 58.010 1.206 1.00 30.79 238 ALA E O 1
ATOM 8644 N N . VAL E 1 249 ? 20.946 58.849 0.374 1.00 28.22 239 VAL E N 1
ATOM 8645 C CA . VAL E 1 249 ? 21.745 58.530 1.564 1.00 27.73 239 VAL E CA 1
ATOM 8646 C C . VAL E 1 249 ? 20.994 58.965 2.814 1.00 29.82 239 VAL E C 1
ATOM 8647 O O . VAL E 1 249 ? 20.896 58.233 3.788 1.00 30.68 239 VAL E O 1
ATOM 8651 N N . ARG E 1 250 ? 20.447 60.169 2.758 1.00 32.64 240 ARG E N 1
ATOM 8652 C CA . ARG E 1 250 ? 19.696 60.736 3.867 1.00 34.86 240 ARG E CA 1
ATOM 8653 C C . ARG E 1 250 ? 18.440 59.918 4.219 1.00 36.73 240 ARG E C 1
ATOM 8654 O O . ARG E 1 250 ? 18.260 59.490 5.363 1.00 34.41 240 ARG E O 1
ATOM 8662 N N . GLN E 1 251 ? 17.574 59.696 3.240 1.00 38.88 241 GLN E N 1
ATOM 8663 C CA . GLN E 1 251 ? 16.354 58.923 3.480 1.00 41.71 241 GLN E CA 1
ATOM 8664 C C . GLN E 1 251 ? 16.684 57.484 3.877 1.00 43.23 241 GLN E C 1
ATOM 8665 O O . GLN E 1 251 ? 15.842 56.767 4.415 1.00 42.26 241 GLN E O 1
ATOM 8671 N N . ARG E 1 252 ? 17.913 57.065 3.601 1.00 44.83 242 ARG E N 1
ATOM 8672 C CA . ARG E 1 252 ? 18.341 55.713 3.917 1.00 45.44 242 ARG E CA 1
ATOM 8673 C C . ARG E 1 252 ? 19.083 55.637 5.238 1.00 48.34 242 ARG E C 1
ATOM 8674 O O . ARG E 1 252 ? 19.308 54.549 5.763 1.00 49.33 242 ARG E O 1
ATOM 8682 N N . SER E 1 253 ? 19.476 56.801 5.746 1.00 51.60 243 SER E N 1
ATOM 8683 C CA . SER E 1 253 ? 20.194 56.920 7.010 1.00 54.43 243 SER E CA 1
ATOM 8684 C C . SER E 1 253 ? 19.224 56.843 8.181 1.00 56.07 243 SER E C 1
ATOM 8685 O O . SER E 1 253 ? 18.079 56.387 7.972 1.00 57.04 243 SER E O 1
ATOM 8689 N N . SER F 1 1 ? -24.451 24.322 40.661 1.00 84.52 -10 SER F N 1
ATOM 8690 C CA . SER F 1 1 ? -24.291 23.208 39.689 1.00 85.12 -10 SER F CA 1
ATOM 8691 C C . SER F 1 1 ? -22.845 23.149 39.213 1.00 86.30 -10 SER F C 1
ATOM 8692 O O . SER F 1 1 ? -22.371 22.105 38.758 1.00 84.92 -10 SER F O 1
ATOM 8695 N N . SER F 1 2 ? -22.138 24.269 39.338 1.00 88.65 -9 SER F N 1
ATOM 8696 C CA . SER F 1 2 ? -20.761 24.325 38.864 1.00 88.77 -9 SER F CA 1
ATOM 8697 C C . SER F 1 2 ? -19.952 25.549 39.296 1.00 89.65 -9 SER F C 1
ATOM 8698 O O . SER F 1 2 ? -20.058 26.038 40.428 1.00 90.29 -9 SER F O 1
ATOM 8701 N N . GLY F 1 3 ? -19.140 26.028 38.357 1.00 88.85 -8 GLY F N 1
ATOM 8702 C CA . GLY F 1 3 ? -18.292 27.183 38.578 1.00 88.10 -8 GLY F CA 1
ATOM 8703 C C . GLY F 1 3 ? -17.326 27.254 37.417 1.00 86.45 -8 GLY F C 1
ATOM 8704 O O . GLY F 1 3 ? -16.510 26.353 37.237 1.00 86.75 -8 GLY F O 1
ATOM 8705 N N . LEU F 1 4 ? -17.420 28.304 36.610 1.00 84.92 -7 LEU F N 1
ATOM 8706 C CA . LEU F 1 4 ? -16.522 28.427 35.472 1.00 83.74 -7 LEU F CA 1
ATOM 8707 C C . LEU F 1 4 ? -15.350 29.301 35.848 1.00 81.86 -7 LEU F C 1
ATOM 8708 O O . LEU F 1 4 ? -15.470 30.191 36.684 1.00 80.28 -7 LEU F O 1
ATOM 8713 N N . VAL F 1 5 ? -14.214 29.039 35.216 1.00 81.60 -6 VAL F N 1
ATOM 8714 C CA . VAL F 1 5 ? -12.990 29.782 35.487 1.00 81.63 -6 VAL F CA 1
ATOM 8715 C C . VAL F 1 5 ? -12.183 30.013 34.205 1.00 81.95 -6 VAL F C 1
ATOM 8716 O O . VAL F 1 5 ? -11.816 29.060 33.514 1.00 82.29 -6 VAL F O 1
ATOM 8720 N N . PRO F 1 6 ? -11.904 31.287 33.866 1.00 80.86 -5 PRO F N 1
ATOM 8721 C CA . PRO F 1 6 ? -11.132 31.565 32.656 1.00 80.31 -5 PRO F CA 1
ATOM 8722 C C . PRO F 1 6 ? -9.803 30.826 32.705 1.00 79.94 -5 PRO F C 1
ATOM 8723 O O . PRO F 1 6 ? -8.968 31.102 33.564 1.00 81.16 -5 PRO F O 1
ATOM 8727 N N . ARG F 1 7 ? -9.611 29.879 31.793 1.00 80.05 -4 ARG F N 1
ATOM 8728 C CA . ARG F 1 7 ? -8.375 29.113 31.762 1.00 81.71 -4 ARG F CA 1
ATOM 8729 C C . ARG F 1 7 ? -7.166 30.043 31.762 1.00 84.65 -4 ARG F C 1
ATOM 8730 O O . ARG F 1 7 ? -6.128 29.715 32.341 1.00 87.57 -4 ARG F O 1
ATOM 8738 N N . GLY F 1 8 ? -7.295 31.202 31.121 1.00 84.07 -3 GLY F N 1
ATOM 8739 C CA . GLY F 1 8 ? -6.189 32.142 31.104 1.00 84.21 -3 GLY F CA 1
ATOM 8740 C C . GLY F 1 8 ? -5.474 32.260 29.774 1.00 85.62 -3 GLY F C 1
ATOM 8741 O O . GLY F 1 8 ? -4.924 31.283 29.245 1.00 84.67 -3 GLY F O 1
ATOM 8742 N N . SER F 1 9 ? -5.471 33.477 29.242 1.00 84.71 -2 SER F N 1
ATOM 8743 C CA . SER F 1 9 ? -4.835 33.751 27.966 1.00 84.67 -2 SER F CA 1
ATOM 8744 C C . SER F 1 9 ? -3.525 34.508 28.196 1.00 84.99 -2 SER F C 1
ATOM 8745 O O . SER F 1 9 ? -3.263 35.002 29.298 1.00 84.68 -2 SER F O 1
ATOM 8748 N N . HIS F 1 10 ? -2.705 34.570 27.151 1.00 85.42 -1 HIS F N 1
ATOM 8749 C CA . HIS F 1 10 ? -1.421 35.268 27.178 1.00 85.76 -1 HIS F CA 1
ATOM 8750 C C . HIS F 1 10 ? -1.348 36.195 25.971 1.00 85.09 -1 HIS F C 1
ATOM 8751 O O . HIS F 1 10 ? -1.126 35.752 24.845 1.00 84.56 -1 HIS F O 1
ATOM 8766 N N . SER F 1 12 ? 0.429 39.544 24.152 1.00 78.16 2 SER F N 1
ATOM 8767 C CA . SER F 1 12 ? 1.629 40.363 24.150 1.00 77.20 2 SER F CA 1
ATOM 8768 C C . SER F 1 12 ? 1.274 41.838 24.018 1.00 78.10 2 SER F C 1
ATOM 8769 O O . SER F 1 12 ? 0.156 42.191 23.653 1.00 77.22 2 SER F O 1
ATOM 8772 N N . GLU F 1 13 ? 2.236 42.694 24.327 1.00 79.45 3 GLU F N 1
ATOM 8773 C CA . GLU F 1 13 ? 2.047 44.129 24.245 1.00 82.93 3 GLU F CA 1
ATOM 8774 C C . GLU F 1 13 ? 3.148 44.673 23.363 1.00 84.81 3 GLU F C 1
ATOM 8775 O O . GLU F 1 13 ? 4.307 44.308 23.531 1.00 83.61 3 GLU F O 1
ATOM 8789 N N . ILE F 1 15 ? 5.667 47.541 22.122 1.00 94.86 5 ILE F N 1
ATOM 8790 C CA . ILE F 1 15 ? 6.306 48.731 22.661 1.00 96.62 5 ILE F CA 1
ATOM 8791 C C . ILE F 1 15 ? 6.829 49.575 21.492 1.00 99.21 5 ILE F C 1
ATOM 8792 O O . ILE F 1 15 ? 6.867 49.092 20.353 1.00 100.29 5 ILE F O 1
ATOM 8797 N N . TYR F 1 16 ? 7.231 50.823 21.749 1.00 101.23 6 TYR F N 1
ATOM 8798 C CA . TYR F 1 16 ? 7.671 51.684 20.646 1.00 102.11 6 TYR F CA 1
ATOM 8799 C C . TYR F 1 16 ? 8.991 52.450 20.680 1.00 100.94 6 TYR F C 1
ATOM 8800 O O . TYR F 1 16 ? 9.899 52.159 19.903 1.00 101.95 6 TYR F O 1
ATOM 8809 N N . GLY F 1 17 ? 9.090 53.441 21.557 1.00 99.24 7 GLY F N 1
ATOM 8810 C CA . GLY F 1 17 ? 10.287 54.266 21.608 1.00 96.99 7 GLY F CA 1
ATOM 8811 C C . GLY F 1 17 ? 11.603 53.675 22.068 1.00 94.80 7 GLY F C 1
ATOM 8812 O O . GLY F 1 17 ? 11.634 52.649 22.733 1.00 93.14 7 GLY F O 1
ATOM 8813 N N . ILE F 1 18 ? 12.699 54.335 21.697 1.00 93.83 8 ILE F N 1
ATOM 8814 C CA . ILE F 1 18 ? 14.023 53.888 22.109 1.00 93.99 8 ILE F CA 1
ATOM 8815 C C . ILE F 1 18 ? 13.981 53.967 23.622 1.00 94.93 8 ILE F C 1
ATOM 8816 O O . ILE F 1 18 ? 14.660 53.217 24.318 1.00 93.88 8 ILE F O 1
ATOM 8821 N N . HIS F 1 19 ? 13.184 54.905 24.122 1.00 96.93 9 HIS F N 1
ATOM 8822 C CA . HIS F 1 19 ? 13.053 55.059 25.556 1.00 99.22 9 HIS F CA 1
ATOM 8823 C C . HIS F 1 19 ? 12.093 54.014 26.098 1.00 100.22 9 HIS F C 1
ATOM 8824 O O . HIS F 1 19 ? 11.354 54.265 27.046 1.00 101.73 9 HIS F O 1
ATOM 8831 N N . ALA F 1 20 ? 12.115 52.839 25.481 1.00 99.97 10 ALA F N 1
ATOM 8832 C CA . ALA F 1 20 ? 11.271 51.725 25.885 1.00 97.46 10 ALA F CA 1
ATOM 8833 C C . ALA F 1 20 ? 11.906 50.475 25.278 1.00 95.60 10 ALA F C 1
ATOM 8834 O O . ALA F 1 20 ? 12.258 49.534 25.988 1.00 94.85 10 ALA F O 1
ATOM 8836 N N . VAL F 1 21 ? 12.073 50.478 23.959 1.00 93.39 11 VAL F N 1
ATOM 8837 C CA . VAL F 1 21 ? 12.695 49.348 23.271 1.00 90.13 11 VAL F CA 1
ATOM 8838 C C . VAL F 1 21 ? 14.141 49.216 23.731 1.00 88.94 11 VAL F C 1
ATOM 8839 O O . VAL F 1 21 ? 14.639 48.112 23.913 1.00 88.55 11 VAL F O 1
ATOM 8843 N N . GLN F 1 22 ? 14.810 50.352 23.904 1.00 88.41 12 GLN F N 1
ATOM 8844 C CA . GLN F 1 22 ? 16.195 50.365 24.351 1.00 87.62 12 GLN F CA 1
ATOM 8845 C C . GLN F 1 22 ? 16.190 50.592 25.863 1.00 85.12 12 GLN F C 1
ATOM 8846 O O . GLN F 1 22 ? 17.179 50.351 26.555 1.00 85.81 12 GLN F O 1
ATOM 8852 N N . ALA F 1 23 ? 15.057 51.038 26.382 1.00 83.10 13 ALA F N 1
ATOM 8853 C CA . ALA F 1 23 ? 14.961 51.270 27.808 1.00 82.08 13 ALA F CA 1
ATOM 8854 C C . ALA F 1 23 ? 14.574 49.960 28.483 1.00 81.73 13 ALA F C 1
ATOM 8855 O O . ALA F 1 23 ? 15.162 49.582 29.494 1.00 81.30 13 ALA F O 1
ATOM 8857 N N . LEU F 1 24 ? 13.602 49.253 27.915 1.00 82.42 14 LEU F N 1
ATOM 8858 C CA . LEU F 1 24 ? 13.181 47.983 28.497 1.00 82.90 14 LEU F CA 1
ATOM 8859 C C . LEU F 1 24 ? 14.238 46.894 28.280 1.00 81.42 14 LEU F C 1
ATOM 8860 O O . LEU F 1 24 ? 14.231 45.871 28.965 1.00 80.67 14 LEU F O 1
ATOM 8865 N N . LEU F 1 25 ? 15.144 47.108 27.330 1.00 80.18 15 LEU F N 1
ATOM 8866 C CA . LEU F 1 25 ? 16.183 46.124 27.082 1.00 79.69 15 LEU F CA 1
ATOM 8867 C C . LEU F 1 25 ? 17.014 45.961 28.362 1.00 79.22 15 LEU F C 1
ATOM 8868 O O . LEU F 1 25 ? 17.326 44.844 28.784 1.00 78.58 15 LEU F O 1
ATOM 8873 N N . GLU F 1 26 ? 17.354 47.084 28.985 1.00 78.50 16 GLU F N 1
ATOM 8874 C CA . GLU F 1 26 ? 18.126 47.046 30.221 1.00 77.48 16 GLU F CA 1
ATOM 8875 C C . GLU F 1 26 ? 17.213 47.123 31.445 1.00 73.26 16 GLU F C 1
ATOM 8876 O O . GLU F 1 26 ? 17.538 46.595 32.509 1.00 72.76 16 GLU F O 1
ATOM 8882 N N . ARG F 1 27 ? 16.071 47.783 31.291 1.00 68.56 17 ARG F N 1
ATOM 8883 C CA . ARG F 1 27 ? 15.119 47.898 32.387 1.00 65.18 17 ARG F CA 1
ATOM 8884 C C . ARG F 1 27 ? 14.415 46.578 32.682 1.00 66.79 17 ARG F C 1
ATOM 8885 O O . ARG F 1 27 ? 14.262 46.199 33.849 1.00 65.66 17 ARG F O 1
ATOM 8893 N N . ALA F 1 28 ? 13.985 45.882 31.629 1.00 68.53 18 ALA F N 1
ATOM 8894 C CA . ALA F 1 28 ? 13.300 44.598 31.796 1.00 70.16 18 ALA F CA 1
ATOM 8895 C C . ALA F 1 28 ? 13.435 43.703 30.564 1.00 70.70 18 ALA F C 1
ATOM 8896 O O . ALA F 1 28 ? 12.496 43.566 29.779 1.00 71.57 18 ALA F O 1
ATOM 8898 N N . PRO F 1 29 ? 14.601 43.062 30.395 1.00 69.75 19 PRO F N 1
ATOM 8899 C CA . PRO F 1 29 ? 14.863 42.177 29.252 1.00 66.88 19 PRO F CA 1
ATOM 8900 C C . PRO F 1 29 ? 14.034 40.891 29.174 1.00 63.04 19 PRO F C 1
ATOM 8901 O O . PRO F 1 29 ? 13.608 40.494 28.092 1.00 62.32 19 PRO F O 1
ATOM 8905 N N . GLU F 1 30 ? 13.798 40.245 30.308 1.00 58.33 20 GLU F N 1
ATOM 8906 C CA . GLU F 1 30 ? 13.030 39.007 30.318 1.00 55.27 20 GLU F CA 1
ATOM 8907 C C . GLU F 1 30 ? 11.621 39.090 29.694 1.00 53.90 20 GLU F C 1
ATOM 8908 O O . GLU F 1 30 ? 11.027 38.067 29.349 1.00 51.61 20 GLU F O 1
ATOM 8914 N N . ARG F 1 31 ? 11.085 40.297 29.549 1.00 52.17 21 ARG F N 1
ATOM 8915 C CA . ARG F 1 31 ? 9.752 40.465 28.968 1.00 48.25 21 ARG F CA 1
ATOM 8916 C C . ARG F 1 31 ? 9.784 40.433 27.436 1.00 45.25 21 ARG F C 1
ATOM 8917 O O . ARG F 1 31 ? 8.742 40.325 26.800 1.00 43.16 21 ARG F O 1
ATOM 8925 N N . PHE F 1 32 ? 10.976 40.526 26.855 1.00 42.31 22 PHE F N 1
ATOM 8926 C CA . PHE F 1 32 ? 11.130 40.513 25.400 1.00 46.63 22 PHE F CA 1
ATOM 8927 C C . PHE F 1 32 ? 10.737 39.196 24.721 1.00 48.24 22 PHE F C 1
ATOM 8928 O O . PHE F 1 32 ? 11.136 38.115 25.151 1.00 47.15 22 PHE F O 1
ATOM 8936 N N . GLN F 1 33 ? 9.956 39.297 23.652 1.00 48.86 23 GLN F N 1
ATOM 8937 C CA . GLN F 1 33 ? 9.539 38.114 22.908 1.00 52.77 23 GLN F CA 1
ATOM 8938 C C . GLN F 1 33 ? 9.984 38.163 21.447 1.00 55.33 23 GLN F C 1
ATOM 8939 O O . GLN F 1 33 ? 10.552 37.203 20.933 1.00 57.85 23 GLN F O 1
ATOM 8945 N N . GLU F 1 34 ? 9.744 39.291 20.790 1.00 60.99 24 GLU F N 1
ATOM 8946 C CA . GLU F 1 34 ? 10.126 39.466 19.395 1.00 64.73 24 GLU F CA 1
ATOM 8947 C C . GLU F 1 34 ? 10.430 40.937 19.145 1.00 67.11 24 GLU F C 1
ATOM 8948 O O . GLU F 1 34 ? 9.783 41.809 19.721 1.00 67.87 24 GLU F O 1
ATOM 8954 N N . VAL F 1 35 ? 11.411 41.216 18.292 1.00 69.77 25 VAL F N 1
ATOM 8955 C CA . VAL F 1 35 ? 11.800 42.598 18.003 1.00 73.13 25 VAL F CA 1
ATOM 8956 C C . VAL F 1 35 ? 11.893 42.887 16.505 1.00 77.37 25 VAL F C 1
ATOM 8957 O O . VAL F 1 35 ? 12.431 42.075 15.754 1.00 77.12 25 VAL F O 1
ATOM 8961 N N . PHE F 1 36 ? 11.385 44.047 16.079 1.00 82.53 26 PHE F N 1
ATOM 8962 C CA . PHE F 1 36 ? 11.414 44.427 14.659 1.00 87.52 26 PHE F CA 1
ATOM 8963 C C . PHE F 1 36 ? 12.179 45.719 14.342 1.00 90.69 26 PHE F C 1
ATOM 8964 O O . PHE F 1 36 ? 12.163 46.680 15.117 1.00 88.90 26 PHE F O 1
ATOM 8972 N N . ILE F 1 37 ? 12.835 45.721 13.180 1.00 95.68 27 ILE F N 1
ATOM 8973 C CA . ILE F 1 37 ? 13.617 46.860 12.687 1.00 100.60 27 ILE F CA 1
ATOM 8974 C C . ILE F 1 37 ? 13.547 46.932 11.149 1.00 103.36 27 ILE F C 1
ATOM 8975 O O . ILE F 1 37 ? 12.939 46.068 10.507 1.00 104.47 27 ILE F O 1
ATOM 8980 N N . LEU F 1 38 ? 14.168 47.959 10.567 1.00 105.94 28 LEU F N 1
ATOM 8981 C CA . LEU F 1 38 ? 14.182 48.147 9.110 1.00 108.68 28 LEU F CA 1
ATOM 8982 C C . LEU F 1 38 ? 15.049 47.111 8.382 1.00 109.95 28 LEU F C 1
ATOM 8983 O O . LEU F 1 38 ? 16.156 46.799 8.829 1.00 110.52 28 LEU F O 1
ATOM 8988 N N . LYS F 1 39 ? 14.555 46.584 7.261 1.00 110.64 29 LYS F N 1
ATOM 8989 C CA . LYS F 1 39 ? 15.309 45.573 6.512 1.00 112.03 29 LYS F CA 1
ATOM 8990 C C . LYS F 1 39 ? 16.510 46.098 5.733 1.00 112.00 29 LYS F C 1
ATOM 8991 O O . LYS F 1 39 ? 16.387 47.009 4.919 1.00 111.45 29 LYS F O 1
ATOM 8997 N N . GLY F 1 40 ? 17.669 45.495 5.985 1.00 112.94 30 GLY F N 1
ATOM 8998 C CA . GLY F 1 40 ? 18.889 45.897 5.311 1.00 114.68 30 GLY F CA 1
ATOM 8999 C C . GLY F 1 40 ? 19.086 47.401 5.236 1.00 115.75 30 GLY F C 1
ATOM 9000 O O . GLY F 1 40 ? 19.562 47.910 4.218 1.00 116.19 30 GLY F O 1
ATOM 9001 N N . ARG F 1 41 ? 18.729 48.114 6.305 1.00 116.04 31 ARG F N 1
ATOM 9002 C CA . ARG F 1 41 ? 18.873 49.570 6.339 1.00 116.35 31 ARG F CA 1
ATOM 9003 C C . ARG F 1 41 ? 19.738 50.044 7.500 1.00 116.32 31 ARG F C 1
ATOM 9004 O O . ARG F 1 41 ? 19.340 49.965 8.663 1.00 116.04 31 ARG F O 1
ATOM 9012 N N . GLU F 1 42 ? 20.928 50.540 7.172 1.00 116.04 32 GLU F N 1
ATOM 9013 C CA . GLU F 1 42 ? 21.846 51.015 8.192 1.00 115.91 32 GLU F CA 1
ATOM 9014 C C . GLU F 1 42 ? 21.222 52.106 9.048 1.00 115.73 32 GLU F C 1
ATOM 9015 O O . GLU F 1 42 ? 20.431 52.922 8.573 1.00 114.70 32 GLU F O 1
ATOM 9021 N N . ASP F 1 43 ? 21.593 52.101 10.322 1.00 115.64 33 ASP F N 1
ATOM 9022 C CA . ASP F 1 43 ? 21.100 53.069 11.286 1.00 115.34 33 ASP F CA 1
ATOM 9023 C C . ASP F 1 43 ? 22.076 52.995 12.459 1.00 116.00 33 ASP F C 1
ATOM 9024 O O . ASP F 1 43 ? 21.951 52.135 13.328 1.00 116.39 33 ASP F O 1
ATOM 9029 N N . LYS F 1 44 ? 23.055 53.894 12.458 1.00 116.45 34 LYS F N 1
ATOM 9030 C CA . LYS F 1 44 ? 24.087 53.948 13.494 1.00 116.78 34 LYS F CA 1
ATOM 9031 C C . LYS F 1 44 ? 23.566 54.037 14.929 1.00 116.54 34 LYS F C 1
ATOM 9032 O O . LYS F 1 44 ? 24.315 53.803 15.880 1.00 116.05 34 LYS F O 1
ATOM 9038 N N . ARG F 1 45 ? 22.291 54.380 15.086 1.00 116.48 35 ARG F N 1
ATOM 9039 C CA . ARG F 1 45 ? 21.691 54.486 16.413 1.00 116.85 35 ARG F CA 1
ATOM 9040 C C . ARG F 1 45 ? 21.012 53.166 16.800 1.00 116.65 35 ARG F C 1
ATOM 9041 O O . ARG F 1 45 ? 20.746 52.912 17.979 1.00 116.10 35 ARG F O 1
ATOM 9049 N N . LEU F 1 46 ? 20.750 52.328 15.796 1.00 116.12 36 LEU F N 1
ATOM 9050 C CA . LEU F 1 46 ? 20.101 51.027 15.993 1.00 115.32 36 LEU F CA 1
ATOM 9051 C C . LEU F 1 46 ? 21.081 49.920 16.374 1.00 114.76 36 LEU F C 1
ATOM 9052 O O . LEU F 1 46 ? 20.714 48.947 17.044 1.00 115.08 36 LEU F O 1
ATOM 9057 N N . LEU F 1 47 ? 22.326 50.059 15.938 1.00 113.05 37 LEU F N 1
ATOM 9058 C CA . LEU F 1 47 ? 23.336 49.054 16.234 1.00 110.84 37 LEU F CA 1
ATOM 9059 C C . LEU F 1 47 ? 23.653 48.958 17.726 1.00 109.16 37 LEU F C 1
ATOM 9060 O O . LEU F 1 47 ? 23.696 47.864 18.295 1.00 108.90 37 LEU F O 1
ATOM 9065 N N . PRO F 1 48 ? 23.863 50.105 18.391 1.00 106.90 38 PRO F N 1
ATOM 9066 C CA . PRO F 1 48 ? 24.167 49.997 19.822 1.00 106.37 38 PRO F CA 1
ATOM 9067 C C . PRO F 1 48 ? 23.009 49.327 20.547 1.00 106.84 38 PRO F C 1
ATOM 9068 O O . PRO F 1 48 ? 23.168 48.787 21.640 1.00 107.50 38 PRO F O 1
ATOM 9072 N N . LEU F 1 49 ? 21.858 49.314 19.886 1.00 106.93 39 LEU F N 1
ATOM 9073 C CA . LEU F 1 49 ? 20.669 48.699 20.441 1.00 105.65 39 LEU F CA 1
ATOM 9074 C C . LEU F 1 49 ? 20.603 47.217 20.046 1.00 103.76 39 LEU F C 1
ATOM 9075 O O . LEU F 1 49 ? 20.634 46.331 20.900 1.00 103.36 39 LEU F O 1
ATOM 9080 N N . ILE F 1 50 ? 20.531 46.959 18.746 1.00 102.35 40 ILE F N 1
ATOM 9081 C CA . ILE F 1 50 ? 20.445 45.598 18.233 1.00 101.22 40 ILE F CA 1
ATOM 9082 C C . ILE F 1 50 ? 21.648 44.764 18.652 1.00 100.53 40 ILE F C 1
ATOM 9083 O O . ILE F 1 50 ? 21.782 43.603 18.273 1.00 100.09 40 ILE F O 1
ATOM 9088 N N . HIS F 1 51 ? 22.527 45.371 19.438 1.00 99.18 41 HIS F N 1
ATOM 9089 C CA . HIS F 1 51 ? 23.697 44.673 19.937 1.00 96.39 41 HIS F CA 1
ATOM 9090 C C . HIS F 1 51 ? 23.278 43.954 21.212 1.00 93.53 41 HIS F C 1
ATOM 9091 O O . HIS F 1 51 ? 23.323 42.728 21.293 1.00 94.01 41 HIS F O 1
ATOM 9098 N N . ALA F 1 52 ? 22.861 44.735 22.202 1.00 89.11 42 ALA F N 1
ATOM 9099 C CA . ALA F 1 52 ? 22.451 44.192 23.488 1.00 84.82 42 ALA F CA 1
ATOM 9100 C C . ALA F 1 52 ? 21.270 43.246 23.352 1.00 82.52 42 ALA F C 1
ATOM 9101 O O . ALA F 1 52 ? 21.014 42.427 24.238 1.00 81.76 42 ALA F O 1
ATOM 9103 N N . LEU F 1 53 ? 20.555 43.365 22.240 1.00 78.90 43 LEU F N 1
ATOM 9104 C CA . LEU F 1 53 ? 19.402 42.518 21.986 1.00 77.14 43 LEU F CA 1
ATOM 9105 C C . LEU F 1 53 ? 19.808 41.115 21.558 1.00 75.65 43 LEU F C 1
ATOM 9106 O O . LEU F 1 53 ? 19.207 40.124 21.981 1.00 74.59 43 LEU F O 1
ATOM 9111 N N . GLU F 1 54 ? 20.826 41.032 20.712 1.00 74.80 44 GLU F N 1
ATOM 9112 C CA . GLU F 1 54 ? 21.296 39.741 20.236 1.00 73.50 44 GLU F CA 1
ATOM 9113 C C . GLU F 1 54 ? 21.965 38.985 21.373 1.00 71.70 44 GLU F C 1
ATOM 9114 O O . GLU F 1 54 ? 21.807 37.771 21.500 1.00 71.90 44 GLU F O 1
ATOM 9120 N N . SER F 1 55 ? 22.701 39.708 22.208 1.00 69.40 45 SER F N 1
ATOM 9121 C CA . SER F 1 55 ? 23.373 39.097 23.345 1.00 68.63 45 SER F CA 1
ATOM 9122 C C . SER F 1 55 ? 22.368 38.464 24.293 1.00 67.55 45 SER F C 1
ATOM 9123 O O . SER F 1 55 ? 22.643 37.433 24.896 1.00 68.58 45 SER F O 1
ATOM 9126 N N . GLN F 1 56 ? 21.205 39.093 24.423 1.00 65.66 46 GLN F N 1
ATOM 9127 C CA . GLN F 1 56 ? 20.154 38.598 25.302 1.00 63.85 46 GLN F CA 1
ATOM 9128 C C . GLN F 1 56 ? 19.390 37.430 24.693 1.00 62.88 46 GLN F C 1
ATOM 9129 O O . GLN F 1 56 ? 18.484 36.872 25.316 1.00 61.06 46 GLN F O 1
ATOM 9135 N N . GLY F 1 57 ? 19.765 37.067 23.469 1.00 62.87 47 GLY F N 1
ATOM 9136 C CA . GLY F 1 57 ? 19.116 35.964 22.782 1.00 60.86 47 GLY F CA 1
ATOM 9137 C C . GLY F 1 57 ? 17.684 36.254 22.376 1.00 60.04 47 GLY F C 1
ATOM 9138 O O . GLY F 1 57 ? 16.840 35.351 22.362 1.00 58.89 47 GLY F O 1
ATOM 9139 N N . VAL F 1 58 ? 17.400 37.516 22.061 1.00 58.59 48 VAL F N 1
ATOM 9140 C CA . VAL F 1 58 ? 16.057 37.906 21.651 1.00 59.93 48 VAL F CA 1
ATOM 9141 C C . VAL F 1 58 ? 15.969 37.911 20.135 1.00 60.40 48 VAL F C 1
ATOM 9142 O O . VAL F 1 58 ? 16.902 38.331 19.453 1.00 59.07 48 VAL F O 1
ATOM 9146 N N . VAL F 1 59 ? 14.851 37.438 19.605 1.00 61.74 49 VAL F N 1
ATOM 9147 C CA . VAL F 1 59 ? 14.686 37.415 18.163 1.00 64.41 49 VAL F CA 1
ATOM 9148 C C . VAL F 1 59 ? 14.611 38.844 17.622 1.00 67.98 49 VAL F C 1
ATOM 9149 O O . VAL F 1 59 ? 14.013 39.725 18.241 1.00 66.71 49 VAL F O 1
ATOM 9153 N N . ILE F 1 60 ? 15.242 39.071 16.475 1.00 71.82 50 ILE F N 1
ATOM 9154 C CA . ILE F 1 60 ? 15.248 40.387 15.849 1.00 76.59 50 ILE F CA 1
ATOM 9155 C C . ILE F 1 60 ? 14.922 40.234 14.364 1.00 79.95 50 ILE F C 1
ATOM 9156 O O . ILE F 1 60 ? 15.673 39.598 13.632 1.00 79.81 50 ILE F O 1
ATOM 9161 N N . GLN F 1 61 ? 13.802 40.811 13.927 1.00 85.39 51 GLN F N 1
ATOM 9162 C CA . GLN F 1 61 ? 13.371 40.712 12.527 1.00 90.36 51 GLN F CA 1
ATOM 9163 C C . GLN F 1 61 ? 13.226 42.047 11.813 1.00 94.09 51 GLN F C 1
ATOM 9164 O O . GLN F 1 61 ? 12.867 43.060 12.412 1.00 94.68 51 GLN F O 1
ATOM 9170 N N . LEU F 1 62 ? 13.496 42.028 10.514 1.00 99.09 52 LEU F N 1
ATOM 9171 C CA . LEU F 1 62 ? 13.412 43.219 9.685 1.00 102.84 52 LEU F CA 1
ATOM 9172 C C . LEU F 1 62 ? 12.017 43.302 9.070 1.00 105.25 52 LEU F C 1
ATOM 9173 O O . LEU F 1 62 ? 11.344 42.281 8.905 1.00 105.13 52 LEU F O 1
ATOM 9178 N N . ALA F 1 63 ? 11.585 44.517 8.737 1.00 108.41 53 ALA F N 1
ATOM 9179 C CA . ALA F 1 63 ? 10.265 44.722 8.144 1.00 112.07 53 ALA F CA 1
ATOM 9180 C C . ALA F 1 63 ? 10.128 46.093 7.468 1.00 114.36 53 ALA F C 1
ATOM 9181 O O . ALA F 1 63 ? 11.051 46.917 7.508 1.00 113.95 53 ALA F O 1
ATOM 9183 N N . ASN F 1 64 ? 8.969 46.322 6.845 1.00 116.45 54 ASN F N 1
ATOM 9184 C CA . ASN F 1 64 ? 8.682 47.585 6.156 1.00 117.92 54 ASN F CA 1
ATOM 9185 C C . ASN F 1 64 ? 8.190 48.654 7.134 1.00 118.27 54 ASN F C 1
ATOM 9186 O O . ASN F 1 64 ? 8.063 48.397 8.332 1.00 118.46 54 ASN F O 1
ATOM 9191 N N . ARG F 1 65 ? 7.913 49.850 6.617 1.00 118.41 55 ARG F N 1
ATOM 9192 C CA . ARG F 1 65 ? 7.424 50.945 7.451 1.00 117.86 55 ARG F CA 1
ATOM 9193 C C . ARG F 1 65 ? 5.898 50.882 7.524 1.00 118.64 55 ARG F C 1
ATOM 9194 O O . ARG F 1 65 ? 5.276 51.488 8.398 1.00 117.21 55 ARG F O 1
ATOM 9202 N N . GLN F 1 66 ? 5.302 50.148 6.588 1.00 120.37 56 GLN F N 1
ATOM 9203 C CA . GLN F 1 66 ? 3.857 49.959 6.576 1.00 121.55 56 GLN F CA 1
ATOM 9204 C C . GLN F 1 66 ? 3.619 49.007 7.740 1.00 121.91 56 GLN F C 1
ATOM 9205 O O . GLN F 1 66 ? 2.739 49.222 8.574 1.00 121.67 56 GLN F O 1
ATOM 9211 N N . TYR F 1 67 ? 4.437 47.958 7.783 1.00 121.88 57 TYR F N 1
ATOM 9212 C CA . TYR F 1 67 ? 4.368 46.946 8.828 1.00 121.89 57 TYR F CA 1
ATOM 9213 C C . TYR F 1 67 ? 4.562 47.583 10.206 1.00 121.86 57 TYR F C 1
ATOM 9214 O O . TYR F 1 67 ? 3.826 47.278 11.148 1.00 121.14 57 TYR F O 1
ATOM 9223 N N . LEU F 1 68 ? 5.554 48.467 10.318 1.00 121.92 58 LEU F N 1
ATOM 9224 C CA . LEU F 1 68 ? 5.834 49.146 11.582 1.00 122.07 58 LEU F CA 1
ATOM 9225 C C . LEU F 1 68 ? 4.689 50.079 11.977 1.00 122.30 58 LEU F C 1
ATOM 9226 O O . LEU F 1 68 ? 4.129 49.959 13.067 1.00 121.96 58 LEU F O 1
ATOM 9231 N N . ASP F 1 69 ? 4.339 51.000 11.082 1.00 122.61 59 ASP F N 1
ATOM 9232 C CA . ASP F 1 69 ? 3.274 51.963 11.343 1.00 122.20 59 ASP F CA 1
ATOM 9233 C C . ASP F 1 69 ? 1.863 51.389 11.451 1.00 122.21 59 ASP F C 1
ATOM 9234 O O . ASP F 1 69 ? 0.948 52.080 11.906 1.00 122.30 59 ASP F O 1
ATOM 9239 N N . GLU F 1 70 ? 1.679 50.139 11.036 1.00 122.02 60 GLU F N 1
ATOM 9240 C CA . GLU F 1 70 ? 0.367 49.504 11.130 1.00 122.02 60 GLU F CA 1
ATOM 9241 C C . GLU F 1 70 ? 0.235 48.822 12.482 1.00 122.21 60 GLU F C 1
ATOM 9242 O O . GLU F 1 70 ? -0.784 48.959 13.162 1.00 122.30 60 GLU F O 1
ATOM 9248 N N . LYS F 1 71 ? 1.271 48.083 12.866 1.00 122.11 61 LYS F N 1
ATOM 9249 C CA . LYS F 1 71 ? 1.276 47.411 14.156 1.00 121.49 61 LYS F CA 1
ATOM 9250 C C . LYS F 1 71 ? 1.732 48.403 15.223 1.00 121.57 61 LYS F C 1
ATOM 9251 O O . LYS F 1 71 ? 2.092 48.015 16.333 1.00 121.72 61 LYS F O 1
ATOM 9257 N N . SER F 1 72 ? 1.718 49.687 14.877 1.00 121.63 62 SER F N 1
ATOM 9258 C CA . SER F 1 72 ? 2.117 50.733 15.811 1.00 122.43 62 SER F CA 1
ATOM 9259 C C . SER F 1 72 ? 1.092 51.859 15.852 1.00 122.53 62 SER F C 1
ATOM 9260 O O . SER F 1 72 ? 1.344 52.934 16.411 1.00 122.13 62 SER F O 1
ATOM 9263 N N . ASP F 1 73 ? -0.062 51.607 15.269 1.00 122.94 63 ASP F N 1
ATOM 9264 C CA . ASP F 1 73 ? -1.110 52.626 15.226 1.00 123.53 63 ASP F CA 1
ATOM 9265 C C . ASP F 1 73 ? -0.468 53.946 14.812 1.00 124.35 63 ASP F C 1
ATOM 9266 O O . ASP F 1 73 ? -0.607 54.965 15.496 1.00 123.83 63 ASP F O 1
ATOM 9271 N N . GLY F 1 74 ? 0.238 53.880 13.699 1.00 125.21 64 GLY F N 1
ATOM 9272 C CA . GLY F 1 74 ? 0.979 55.032 13.156 1.00 125.59 64 GLY F CA 1
ATOM 9273 C C . GLY F 1 74 ? 1.585 55.876 14.298 1.00 126.09 64 GLY F C 1
ATOM 9274 O O . GLY F 1 74 ? 1.307 57.073 14.435 1.00 126.95 64 GLY F O 1
ATOM 9275 N N . ALA F 1 75 ? 2.435 55.245 15.109 1.00 125.11 65 ALA F N 1
ATOM 9276 C CA . ALA F 1 75 ? 3.073 55.930 16.262 1.00 123.94 65 ALA F CA 1
ATOM 9277 C C . ALA F 1 75 ? 4.572 56.141 16.048 1.00 123.11 65 ALA F C 1
ATOM 9278 O O . ALA F 1 75 ? 5.206 55.443 15.253 1.00 122.53 65 ALA F O 1
ATOM 9280 N N . VAL F 1 76 ? 5.128 57.107 16.773 1.00 122.43 66 VAL F N 1
ATOM 9281 C CA . VAL F 1 76 ? 6.547 57.429 16.674 1.00 121.77 66 VAL F CA 1
ATOM 9282 C C . VAL F 1 76 ? 7.383 56.319 17.295 1.00 121.44 66 VAL F C 1
ATOM 9283 O O . VAL F 1 76 ? 7.987 56.504 18.351 1.00 120.51 66 VAL F O 1
ATOM 9287 N N . HIS F 1 77 ? 7.423 55.167 16.634 1.00 121.50 67 HIS F N 1
ATOM 9288 C CA . HIS F 1 77 ? 8.191 54.029 17.130 1.00 120.89 67 HIS F CA 1
ATOM 9289 C C . HIS F 1 77 ? 9.697 54.226 16.954 1.00 119.89 67 HIS F C 1
ATOM 9290 O O . HIS F 1 77 ? 10.495 53.743 17.762 1.00 118.71 67 HIS F O 1
ATOM 9297 N N . GLN F 1 78 ? 10.068 54.956 15.904 1.00 118.59 68 GLN F N 1
ATOM 9298 C CA . GLN F 1 78 ? 11.465 55.233 15.588 1.00 116.37 68 GLN F CA 1
ATOM 9299 C C . GLN F 1 78 ? 12.150 54.004 15.002 1.00 115.18 68 GLN F C 1
ATOM 9300 O O . GLN F 1 78 ? 13.268 53.661 15.395 1.00 115.52 68 GLN F O 1
ATOM 9306 N N . GLY F 1 79 ? 11.459 53.350 14.066 1.00 113.18 69 GLY F N 1
ATOM 9307 C CA . GLY F 1 79 ? 11.985 52.166 13.400 1.00 111.52 69 GLY F CA 1
ATOM 9308 C C . GLY F 1 79 ? 12.313 50.970 14.282 1.00 109.84 69 GLY F C 1
ATOM 9309 O O . GLY F 1 79 ? 13.015 50.050 13.850 1.00 110.31 69 GLY F O 1
ATOM 9310 N N . ILE F 1 80 ? 11.801 50.975 15.511 1.00 107.14 70 ILE F N 1
ATOM 9311 C CA . ILE F 1 80 ? 12.050 49.894 16.464 1.00 102.75 70 ILE F CA 1
ATOM 9312 C C . ILE F 1 80 ? 10.774 49.361 17.115 1.00 100.06 70 ILE F C 1
ATOM 9313 O O . ILE F 1 80 ? 10.227 49.990 18.020 1.00 100.07 70 ILE F O 1
ATOM 9318 N N . ILE F 1 81 ? 10.291 48.212 16.650 1.00 95.97 71 ILE F N 1
ATOM 9319 C CA . ILE F 1 81 ? 9.098 47.622 17.249 1.00 90.67 71 ILE F CA 1
ATOM 9320 C C . ILE F 1 81 ? 9.588 46.708 18.367 1.00 86.76 71 ILE F C 1
ATOM 9321 O O . ILE F 1 81 ? 10.791 46.626 18.622 1.00 86.30 71 ILE F O 1
ATOM 9326 N N . ALA F 1 82 ? 8.668 46.018 19.030 1.00 81.58 72 ALA F N 1
ATOM 9327 C CA . ALA F 1 82 ? 9.049 45.126 20.114 1.00 74.22 72 ALA F CA 1
ATOM 9328 C C . ALA F 1 82 ? 7.832 44.488 20.740 1.00 68.61 72 ALA F C 1
ATOM 9329 O O . ALA F 1 82 ? 6.999 45.164 21.344 1.00 70.11 72 ALA F O 1
ATOM 9331 N N . ARG F 1 83 ? 7.718 43.182 20.582 1.00 60.60 73 ARG F N 1
ATOM 9332 C CA . ARG F 1 83 ? 6.609 42.477 21.179 1.00 53.09 73 ARG F CA 1
ATOM 9333 C C . ARG F 1 83 ? 7.121 41.911 22.500 1.00 50.42 73 ARG F C 1
ATOM 9334 O O . ARG F 1 83 ? 8.098 41.169 22.527 1.00 49.74 73 ARG F O 1
ATOM 9342 N N . VAL F 1 84 ? 6.468 42.277 23.598 1.00 45.88 74 VAL F N 1
ATOM 9343 C CA . VAL F 1 84 ? 6.901 41.834 24.906 1.00 43.83 74 VAL F CA 1
ATOM 9344 C C . VAL F 1 84 ? 5.750 41.338 25.738 1.00 43.36 74 VAL F C 1
ATOM 9345 O O . VAL F 1 84 ? 4.600 41.579 25.408 1.00 43.15 74 VAL F O 1
ATOM 9349 N N . LYS F 1 85 ? 6.066 40.650 26.828 1.00 46.61 75 LYS F N 1
ATOM 9350 C CA . LYS F 1 85 ? 5.038 40.139 27.732 1.00 51.14 75 LYS F CA 1
ATOM 9351 C C . LYS F 1 85 ? 4.478 41.275 28.611 1.00 54.63 75 LYS F C 1
ATOM 9352 O O . LYS F 1 85 ? 5.115 42.324 28.790 1.00 52.13 75 LYS F O 1
ATOM 9358 N N . PRO F 1 86 ? 3.283 41.072 29.185 1.00 57.83 76 PRO F N 1
ATOM 9359 C CA . PRO F 1 86 ? 2.681 42.100 30.035 1.00 60.65 76 PRO F CA 1
ATOM 9360 C C . PRO F 1 86 ? 3.612 42.488 31.171 1.00 61.91 76 PRO F C 1
ATOM 9361 O O . PRO F 1 86 ? 4.396 41.666 31.654 1.00 61.82 76 PRO F O 1
ATOM 9365 N N . GLY F 1 87 ? 3.526 43.745 31.591 1.00 62.94 77 GLY F N 1
ATOM 9366 C CA . GLY F 1 87 ? 4.372 44.204 32.672 1.00 63.33 77 GLY F CA 1
ATOM 9367 C C . GLY F 1 87 ? 3.753 43.928 34.027 1.00 61.96 77 GLY F C 1
ATOM 9368 O O . GLY F 1 87 ? 2.543 44.060 34.200 1.00 60.99 77 GLY F O 1
ATOM 9369 N N . ARG F 1 88 ? 4.582 43.529 34.985 1.00 62.05 78 ARG F N 1
ATOM 9370 C CA . ARG F 1 88 ? 4.112 43.259 36.342 1.00 63.71 78 ARG F CA 1
ATOM 9371 C C . ARG F 1 88 ? 3.425 44.501 36.909 1.00 61.36 78 ARG F C 1
ATOM 9372 O O . ARG F 1 88 ? 4.073 45.513 37.114 1.00 62.37 78 ARG F O 1
ATOM 9380 N N . GLN F 1 89 ? 2.122 44.428 37.150 1.00 60.20 79 GLN F N 1
ATOM 9381 C CA . GLN F 1 89 ? 1.388 45.561 37.713 1.00 60.01 79 GLN F CA 1
ATOM 9382 C C . GLN F 1 89 ? 1.309 45.384 39.233 1.00 56.86 79 GLN F C 1
ATOM 9383 O O . GLN F 1 89 ? 0.619 44.486 39.714 1.00 55.78 79 GLN F O 1
ATOM 9389 N N . TYR F 1 90 ? 2.027 46.218 39.985 1.00 54.33 80 TYR F N 1
ATOM 9390 C CA . TYR F 1 90 ? 2.001 46.129 41.447 1.00 50.47 80 TYR F CA 1
ATOM 9391 C C . TYR F 1 90 ? 0.673 46.661 41.973 1.00 46.33 80 TYR F C 1
ATOM 9392 O O . TYR F 1 90 ? 0.146 47.628 41.459 1.00 44.32 80 TYR F O 1
ATOM 9401 N N . GLN F 1 91 ? 0.122 46.017 42.990 1.00 47.73 81 GLN F N 1
ATOM 9402 C CA . GLN F 1 91 ? -1.150 46.461 43.565 1.00 46.67 81 GLN F CA 1
ATOM 9403 C C . GLN F 1 91 ? -0.945 46.746 45.050 1.00 42.36 81 GLN F C 1
ATOM 9404 O O . GLN F 1 91 ? 0.085 46.388 45.623 1.00 38.60 81 GLN F O 1
ATOM 9410 N N . GLU F 1 92 ? -1.935 47.372 45.669 1.00 39.87 82 GLU F N 1
ATOM 9411 C CA . GLU F 1 92 ? -1.850 47.697 47.078 1.00 41.33 82 GLU F CA 1
ATOM 9412 C C . GLU F 1 92 ? -1.312 46.546 47.931 1.00 41.77 82 GLU F C 1
ATOM 9413 O O . GLU F 1 92 ? -0.318 46.704 48.641 1.00 41.71 82 GLU F O 1
ATOM 9419 N N . ASN F 1 93 ? -1.963 45.389 47.855 1.00 45.19 83 ASN F N 1
ATOM 9420 C CA . ASN F 1 93 ? -1.558 44.229 48.653 1.00 46.18 83 ASN F CA 1
ATOM 9421 C C . ASN F 1 93 ? -0.099 43.824 48.480 1.00 44.77 83 ASN F C 1
ATOM 9422 O O . ASN F 1 93 ? 0.490 43.204 49.375 1.00 45.16 83 ASN F O 1
ATOM 9427 N N . ASP F 1 94 ? 0.486 44.178 47.337 1.00 39.71 84 ASP F N 1
ATOM 9428 C CA . ASP F 1 94 ? 1.884 43.864 47.078 1.00 39.04 84 ASP F CA 1
ATOM 9429 C C . ASP F 1 94 ? 2.825 44.727 47.936 1.00 38.89 84 ASP F C 1
ATOM 9430 O O . ASP F 1 94 ? 3.968 44.335 48.205 1.00 35.44 84 ASP F O 1
ATOM 9435 N N . LEU F 1 95 ? 2.332 45.879 48.391 1.00 37.75 85 LEU F N 1
ATOM 9436 C CA . LEU F 1 95 ? 3.152 46.822 49.150 1.00 38.81 85 LEU F CA 1
ATOM 9437 C C . LEU F 1 95 ? 3.889 46.203 50.337 1.00 38.73 85 LEU F C 1
ATOM 9438 O O . LEU F 1 95 ? 5.110 46.335 50.469 1.00 39.94 85 LEU F O 1
ATOM 9443 N N . PRO F 1 96 ? 3.169 45.500 51.205 1.00 37.76 86 PRO F N 1
ATOM 9444 C CA . PRO F 1 96 ? 3.880 44.909 52.339 1.00 38.69 86 PRO F CA 1
ATOM 9445 C C . PRO F 1 96 ? 5.126 44.109 51.959 1.00 40.46 86 PRO F C 1
ATOM 9446 O O . PRO F 1 96 ? 6.175 44.236 52.601 1.00 42.45 86 PRO F O 1
ATOM 9450 N N . ASP F 1 97 ? 5.033 43.290 50.917 1.00 43.71 87 ASP F N 1
ATOM 9451 C CA . ASP F 1 97 ? 6.191 42.476 50.531 1.00 46.19 87 ASP F CA 1
ATOM 9452 C C . ASP F 1 97 ? 7.318 43.254 49.874 1.00 41.53 87 ASP F C 1
ATOM 9453 O O . ASP F 1 97 ? 8.492 42.988 50.123 1.00 40.77 87 ASP F O 1
ATOM 9458 N N . LEU F 1 98 ? 6.965 44.209 49.030 1.00 39.39 88 LEU F N 1
ATOM 9459 C CA . LEU F 1 98 ? 7.974 45.033 48.388 1.00 40.76 88 LEU F CA 1
ATOM 9460 C C . LEU F 1 98 ? 8.807 45.705 49.483 1.00 41.03 88 LEU F C 1
ATOM 9461 O O . LEU F 1 98 ? 10.040 45.723 49.424 1.00 43.46 88 LEU F O 1
ATOM 9466 N N . ILE F 1 99 ? 8.129 46.239 50.494 1.00 39.95 89 ILE F N 1
ATOM 9467 C CA . ILE F 1 99 ? 8.815 46.914 51.587 1.00 41.14 89 ILE F CA 1
ATOM 9468 C C . ILE F 1 99 ? 9.656 45.921 52.378 1.00 41.56 89 ILE F C 1
ATOM 9469 O O . ILE F 1 99 ? 10.746 46.259 52.850 1.00 43.44 89 ILE F O 1
ATOM 9474 N N . ALA F 1 100 ? 9.159 44.696 52.502 1.00 42.41 90 ALA F N 1
ATOM 9475 C CA . ALA F 1 100 ? 9.866 43.642 53.235 1.00 44.65 90 ALA F CA 1
ATOM 9476 C C . ALA F 1 100 ? 11.213 43.247 52.600 1.00 46.37 90 ALA F C 1
ATOM 9477 O O . ALA F 1 100 ? 12.142 42.831 53.304 1.00 47.19 90 ALA F O 1
ATOM 9479 N N . SER F 1 101 ? 11.324 43.396 51.279 1.00 47.41 91 SER F N 1
ATOM 9480 C CA . SER F 1 101 ? 12.556 43.055 50.556 1.00 49.50 91 SER F CA 1
ATOM 9481 C C . SER F 1 101 ? 13.587 44.186 50.499 1.00 49.83 91 SER F C 1
ATOM 9482 O O . SER F 1 101 ? 14.648 44.026 49.898 1.00 49.34 91 SER F O 1
ATOM 9485 N N . LEU F 1 102 ? 13.269 45.326 51.105 1.00 50.87 92 LEU F N 1
ATOM 9486 C CA . LEU F 1 102 ? 14.165 46.483 51.102 1.00 49.61 92 LEU F CA 1
ATOM 9487 C C . LEU F 1 102 ? 14.692 46.753 52.501 1.00 49.82 92 LEU F C 1
ATOM 9488 O O . LEU F 1 102 ? 13.925 46.739 53.468 1.00 46.13 92 LEU F O 1
ATOM 9493 N N . ASP F 1 103 ? 15.995 47.001 52.616 1.00 51.31 93 ASP F N 1
ATOM 9494 C CA . ASP F 1 103 ? 16.570 47.279 53.931 1.00 52.37 93 ASP F CA 1
ATOM 9495 C C . ASP F 1 103 ? 16.297 48.730 54.309 1.00 51.12 93 ASP F C 1
ATOM 9496 O O . ASP F 1 103 ? 15.945 49.036 55.464 1.00 50.29 93 ASP F O 1
ATOM 9501 N N . GLN F 1 104 ? 16.459 49.619 53.328 1.00 46.13 94 GLN F N 1
ATOM 9502 C CA . GLN F 1 104 ? 16.192 51.037 53.525 1.00 40.57 94 GLN F CA 1
ATOM 9503 C C . GLN F 1 104 ? 15.311 51.553 52.397 1.00 35.85 94 GLN F C 1
ATOM 9504 O O . GLN F 1 104 ? 15.794 52.137 51.430 1.00 35.89 94 GLN F O 1
ATOM 9510 N N . PRO F 1 105 ? 13.997 51.322 52.507 1.00 31.16 95 PRO F N 1
ATOM 9511 C CA . PRO F 1 105 ? 13.000 51.744 51.520 1.00 30.94 95 PRO F CA 1
ATOM 9512 C C . PRO F 1 105 ? 13.071 53.247 51.290 1.00 28.12 95 PRO F C 1
ATOM 9513 O O . PRO F 1 105 ? 13.267 54.017 52.229 1.00 33.27 95 PRO F O 1
ATOM 9517 N N . PHE F 1 106 ? 12.898 53.648 50.041 1.00 23.56 96 PHE F N 1
ATOM 9518 C CA . PHE F 1 106 ? 12.950 55.039 49.636 1.00 23.59 96 PHE F CA 1
ATOM 9519 C C . PHE F 1 106 ? 11.699 55.189 48.776 1.00 21.70 96 PHE F C 1
ATOM 9520 O O . PHE F 1 106 ? 11.689 54.853 47.597 1.00 25.07 96 PHE F O 1
ATOM 9528 N N . LEU F 1 107 ? 10.635 55.683 49.395 1.00 23.94 97 LEU F N 1
ATOM 9529 C CA . LEU F 1 107 ? 9.340 55.827 48.745 1.00 18.40 97 LEU F CA 1
ATOM 9530 C C . LEU F 1 107 ? 8.926 57.268 48.482 1.00 22.23 97 LEU F C 1
ATOM 9531 O O . LEU F 1 107 ? 9.276 58.209 49.233 1.00 20.02 97 LEU F O 1
ATOM 9536 N N . LEU F 1 108 ? 8.170 57.427 47.405 1.00 21.26 98 LEU F N 1
ATOM 9537 C CA . LEU F 1 108 ? 7.649 58.721 47.013 1.00 24.15 98 LEU F CA 1
ATOM 9538 C C . LEU F 1 108 ? 6.123 58.624 47.030 1.00 26.90 98 LEU F C 1
ATOM 9539 O O . LEU F 1 108 ? 5.549 57.690 46.445 1.00 27.69 98 LEU F O 1
ATOM 9544 N N . ILE F 1 109 ? 5.477 59.566 47.717 1.00 24.46 99 ILE F N 1
ATOM 9545 C CA . ILE F 1 109 ? 4.015 59.621 47.766 1.00 24.57 99 ILE F CA 1
ATOM 9546 C C . ILE F 1 109 ? 3.514 60.912 47.094 1.00 25.07 99 ILE F C 1
ATOM 9547 O O . ILE F 1 109 ? 3.928 62.024 47.451 1.00 22.65 99 ILE F O 1
ATOM 9552 N N . LEU F 1 110 ? 2.638 60.761 46.109 1.00 23.54 100 LEU F N 1
ATOM 9553 C CA . LEU F 1 110 ? 2.088 61.919 45.416 1.00 27.03 100 LEU F CA 1
ATOM 9554 C C . LEU F 1 110 ? 0.613 62.057 45.741 1.00 30.29 100 LEU F C 1
ATOM 9555 O O . LEU F 1 110 ? -0.214 61.227 45.339 1.00 31.85 100 LEU F O 1
ATOM 9560 N N . ASP F 1 111 ? 0.282 63.116 46.466 1.00 32.80 101 ASP F N 1
ATOM 9561 C CA . ASP F 1 111 ? -1.096 63.352 46.857 1.00 30.77 101 ASP F CA 1
ATOM 9562 C C . ASP F 1 111 ? -1.714 64.461 46.036 1.00 28.95 101 ASP F C 1
ATOM 9563 O O . ASP F 1 111 ? -1.405 65.632 46.236 1.00 34.94 101 ASP F O 1
ATOM 9568 N N . GLY F 1 112 ? -2.590 64.086 45.114 1.00 29.89 102 GLY F N 1
ATOM 9569 C CA . GLY F 1 112 ? -3.292 65.063 44.296 1.00 28.83 102 GLY F CA 1
ATOM 9570 C C . GLY F 1 112 ? -2.752 65.408 42.915 1.00 30.26 102 GLY F C 1
ATOM 9571 O O . GLY F 1 112 ? -3.253 66.341 42.283 1.00 30.28 102 GLY F O 1
ATOM 9572 N N . VAL F 1 113 ? -1.725 64.703 42.448 1.00 29.37 103 VAL F N 1
ATOM 9573 C CA . VAL F 1 113 ? -1.208 64.978 41.129 1.00 31.10 103 VAL F CA 1
ATOM 9574 C C . VAL F 1 113 ? -2.200 64.353 40.162 1.00 33.01 103 VAL F C 1
ATOM 9575 O O . VAL F 1 113 ? -2.171 63.150 39.913 1.00 34.31 103 VAL F O 1
ATOM 9579 N N . THR F 1 114 ? -3.090 65.173 39.627 1.00 31.88 104 THR F N 1
ATOM 9580 C CA . THR F 1 114 ? -4.105 64.666 38.731 1.00 35.38 104 THR F CA 1
ATOM 9581 C C . THR F 1 114 ? -3.796 64.851 37.255 1.00 38.99 104 THR F C 1
ATOM 9582 O O . THR F 1 114 ? -4.525 64.333 36.418 1.00 37.12 104 THR F O 1
ATOM 9586 N N . ASP F 1 115 ? -2.718 65.576 36.949 1.00 39.17 105 ASP F N 1
ATOM 9587 C CA . ASP F 1 115 ? -2.305 65.793 35.572 1.00 41.27 105 ASP F CA 1
ATOM 9588 C C . ASP F 1 115 ? -1.267 64.749 35.162 1.00 41.78 105 ASP F C 1
ATOM 9589 O O . ASP F 1 115 ? -0.144 64.752 35.664 1.00 42.46 105 ASP F O 1
ATOM 9594 N N . PRO F 1 116 ? -1.627 63.857 34.223 1.00 40.06 106 PRO F N 1
ATOM 9595 C CA . PRO F 1 116 ? -0.742 62.795 33.726 1.00 39.00 106 PRO F CA 1
ATOM 9596 C C . PRO F 1 116 ? 0.682 63.262 33.440 1.00 36.96 106 PRO F C 1
ATOM 9597 O O . PRO F 1 116 ? 1.649 62.581 33.759 1.00 39.97 106 PRO F O 1
ATOM 9601 N N . HIS F 1 117 ? 0.798 64.430 32.840 1.00 36.10 107 HIS F N 1
ATOM 9602 C CA . HIS F 1 117 ? 2.094 64.992 32.529 1.00 39.70 107 HIS F CA 1
ATOM 9603 C C . HIS F 1 117 ? 2.922 65.106 33.811 1.00 37.51 107 HIS F C 1
ATOM 9604 O O . HIS F 1 117 ? 4.080 64.693 33.848 1.00 36.78 107 HIS F O 1
ATOM 9611 N N . ASN F 1 118 ? 2.330 65.650 34.872 1.00 34.74 108 ASN F N 1
ATOM 9612 C CA . ASN F 1 118 ? 3.067 65.781 36.116 1.00 29.62 108 ASN F CA 1
ATOM 9613 C C . ASN F 1 118 ? 3.364 64.407 36.693 1.00 27.57 108 ASN F C 1
ATOM 9614 O O . ASN F 1 118 ? 4.463 64.183 37.221 1.00 26.04 108 ASN F O 1
ATOM 9619 N N . LEU F 1 119 ? 2.410 63.484 36.576 1.00 21.06 109 LEU F N 1
ATOM 9620 C CA . LEU F 1 119 ? 2.621 62.140 37.110 1.00 23.33 109 LEU F CA 1
ATOM 9621 C C . LEU F 1 119 ? 3.803 61.488 36.426 1.00 23.84 109 LEU F C 1
ATOM 9622 O O . LEU F 1 119 ? 4.621 60.834 37.076 1.00 26.05 109 LEU F O 1
ATOM 9627 N N . GLY F 1 120 ? 3.899 61.672 35.114 1.00 22.37 110 GLY F N 1
ATOM 9628 C CA . GLY F 1 120 ? 5.009 61.090 34.388 1.00 26.70 110 GLY F CA 1
ATOM 9629 C C . GLY F 1 120 ? 6.333 61.781 34.681 1.00 27.33 110 GLY F C 1
ATOM 9630 O O . GLY F 1 120 ? 7.378 61.126 34.782 1.00 28.22 110 GLY F O 1
ATOM 9631 N N . ALA F 1 121 ? 6.288 63.107 34.794 1.00 27.85 111 ALA F N 1
ATOM 9632 C CA . ALA F 1 121 ? 7.474 63.907 35.088 1.00 28.79 111 ALA F CA 1
ATOM 9633 C C . ALA F 1 121 ? 8.027 63.462 36.421 1.00 26.97 111 ALA F C 1
ATOM 9634 O O . ALA F 1 121 ? 9.234 63.286 36.576 1.00 32.96 111 ALA F O 1
ATOM 9636 N N . CYS F 1 122 ? 7.137 63.241 37.377 1.00 25.74 112 CYS F N 1
ATOM 9637 C CA . CYS F 1 122 ? 7.566 62.822 38.711 1.00 26.74 112 CYS F CA 1
ATOM 9638 C C . CYS F 1 122 ? 8.172 61.430 38.765 1.00 25.88 112 CYS F C 1
ATOM 9639 O O . CYS F 1 122 ? 9.097 61.188 39.539 1.00 28.72 112 CYS F O 1
ATOM 9642 N N . LEU F 1 123 ? 7.631 60.503 37.978 1.00 27.54 113 LEU F N 1
ATOM 9643 C CA . LEU F 1 123 ? 8.150 59.137 37.961 1.00 23.74 113 LEU F CA 1
ATOM 9644 C C . LEU F 1 123 ? 9.565 59.204 37.453 1.00 21.63 113 LEU F C 1
ATOM 9645 O O . LEU F 1 123 ? 10.449 58.579 38.002 1.00 24.96 113 LEU F O 1
ATOM 9650 N N . ARG F 1 124 ? 9.774 59.977 36.397 1.00 23.90 114 ARG F N 1
ATOM 9651 C CA . ARG F 1 124 ? 11.098 60.118 35.801 1.00 26.09 114 ARG F CA 1
ATOM 9652 C C . ARG F 1 124 ? 12.141 60.519 36.859 1.00 28.10 114 ARG F C 1
ATOM 9653 O O . ARG F 1 124 ? 13.225 59.932 36.923 1.00 25.56 114 ARG F O 1
ATOM 9661 N N . SER F 1 125 ? 11.804 61.513 37.688 1.00 27.59 115 SER F N 1
ATOM 9662 C CA . SER F 1 125 ? 12.708 61.981 38.737 1.00 26.03 115 SER F CA 1
ATOM 9663 C C . SER F 1 125 ? 12.864 60.904 39.797 1.00 28.43 115 SER F C 1
ATOM 9664 O O . SER F 1 125 ? 13.972 60.685 40.307 1.00 32.60 115 SER F O 1
ATOM 9667 N N . ALA F 1 126 ? 11.770 60.214 40.115 1.00 24.35 116 ALA F N 1
ATOM 9668 C CA . ALA F 1 126 ? 11.806 59.151 41.115 1.00 26.80 116 ALA F CA 1
ATOM 9669 C C . ALA F 1 126 ? 12.804 58.063 40.724 1.00 28.92 116 ALA F C 1
ATOM 9670 O O . ALA F 1 126 ? 13.587 57.571 41.566 1.00 27.55 116 ALA F O 1
ATOM 9672 N N . ASP F 1 127 ? 12.751 57.693 39.438 1.00 28.68 117 ASP F N 1
ATOM 9673 C CA . ASP F 1 127 ? 13.626 56.686 38.839 1.00 27.86 117 ASP F CA 1
ATOM 9674 C C . ASP F 1 127 ? 15.079 57.152 38.901 1.00 28.38 117 ASP F C 1
ATOM 9675 O O . ASP F 1 127 ? 15.975 56.370 39.192 1.00 27.15 117 ASP F O 1
ATOM 9680 N N . ALA F 1 128 ? 15.303 58.436 38.647 1.00 25.52 118 ALA F N 1
ATOM 9681 C CA . ALA F 1 128 ? 16.649 58.988 38.701 1.00 27.60 118 ALA F CA 1
ATOM 9682 C C . ALA F 1 128 ? 17.205 58.965 40.121 1.00 29.53 118 ALA F C 1
ATOM 9683 O O . ALA F 1 128 ? 18.406 58.817 40.312 1.00 31.44 118 ALA F O 1
ATOM 9685 N N . ALA F 1 129 ? 16.328 59.112 41.115 1.00 30.26 119 ALA F N 1
ATOM 9686 C CA . ALA F 1 129 ? 16.749 59.141 42.516 1.00 27.33 119 ALA F CA 1
ATOM 9687 C C . ALA F 1 129 ? 16.867 57.775 43.191 1.00 26.71 119 ALA F C 1
ATOM 9688 O O . ALA F 1 129 ? 17.427 57.654 44.294 1.00 24.45 119 ALA F O 1
ATOM 9690 N N . GLY F 1 130 ? 16.315 56.747 42.554 1.00 25.80 120 GLY F N 1
ATOM 9691 C CA . GLY F 1 130 ? 16.415 55.410 43.127 1.00 22.91 120 GLY F CA 1
ATOM 9692 C C . GLY F 1 130 ? 15.207 55.067 43.965 1.00 26.13 120 GLY F C 1
ATOM 9693 O O . GLY F 1 130 ? 15.259 54.160 44.791 1.00 25.37 120 GLY F O 1
ATOM 9694 N N . VAL F 1 131 ? 14.120 55.807 43.769 1.00 22.91 121 VAL F N 1
ATOM 9695 C CA . VAL F 1 131 ? 12.906 55.539 44.510 1.00 25.70 121 VAL F CA 1
ATOM 9696 C C . VAL F 1 131 ? 12.424 54.127 44.190 1.00 24.95 121 VAL F C 1
ATOM 9697 O O . VAL F 1 131 ? 12.352 53.747 43.030 1.00 22.73 121 VAL F O 1
ATOM 9701 N N . HIS F 1 132 ? 12.106 53.353 45.216 1.00 26.05 122 HIS F N 1
ATOM 9702 C CA . HIS F 1 132 ? 11.627 51.990 45.023 1.00 25.64 122 HIS F CA 1
ATOM 9703 C C . HIS F 1 132 ? 10.180 51.903 44.554 1.00 28.30 122 HIS F C 1
ATOM 9704 O O . HIS F 1 132 ? 9.812 50.979 43.825 1.00 33.55 122 HIS F O 1
ATOM 9711 N N . ALA F 1 133 ? 9.347 52.838 44.984 1.00 27.71 123 ALA F N 1
ATOM 9712 C CA . ALA F 1 133 ? 7.945 52.828 44.565 1.00 29.32 123 ALA F CA 1
ATOM 9713 C C . ALA F 1 133 ? 7.271 54.179 44.801 1.00 29.12 123 ALA F C 1
ATOM 9714 O O . ALA F 1 133 ? 7.575 54.880 45.777 1.00 30.47 123 ALA F O 1
ATOM 9716 N N . VAL F 1 134 ? 6.378 54.543 43.885 1.00 27.03 124 VAL F N 1
ATOM 9717 C CA . VAL F 1 134 ? 5.617 55.773 43.988 1.00 26.18 124 VAL F CA 1
ATOM 9718 C C . VAL F 1 134 ? 4.206 55.324 44.365 1.00 28.46 124 VAL F C 1
ATOM 9719 O O . VAL F 1 134 ? 3.646 54.448 43.722 1.00 28.85 124 VAL F O 1
ATOM 9723 N N . ILE F 1 135 ? 3.666 55.915 45.428 1.00 29.24 125 ILE F N 1
ATOM 9724 C CA . ILE F 1 135 ? 2.337 55.605 45.960 1.00 28.74 125 ILE F CA 1
ATOM 9725 C C . ILE F 1 135 ? 1.394 56.807 45.819 1.00 29.64 125 ILE F C 1
ATOM 9726 O O . ILE F 1 135 ? 1.682 57.894 46.316 1.00 32.21 125 ILE F O 1
ATOM 9731 N N . VAL F 1 136 ? 0.268 56.596 45.148 1.00 27.03 126 VAL F N 1
ATOM 9732 C CA . VAL F 1 136 ? -0.719 57.641 44.944 1.00 24.36 126 VAL F CA 1
ATOM 9733 C C . VAL F 1 136 ? -2.102 57.120 45.346 1.00 23.73 126 VAL F C 1
ATOM 9734 O O . VAL F 1 136 ? -2.375 55.928 45.246 1.00 25.77 126 VAL F O 1
ATOM 9738 N N . PRO F 1 137 ? -2.977 58.005 45.843 1.00 22.59 127 PRO F N 1
ATOM 9739 C CA . PRO F 1 137 ? -4.333 57.619 46.249 1.00 24.23 127 PRO F CA 1
ATOM 9740 C C . PRO F 1 137 ? -5.192 57.409 45.009 1.00 25.23 127 PRO F C 1
ATOM 9741 O O . PRO F 1 137 ? -5.267 58.301 44.151 1.00 27.07 127 PRO F O 1
ATOM 9745 N N . LYS F 1 138 ? -5.842 56.248 44.924 1.00 27.93 128 LYS F N 1
ATOM 9746 C CA . LYS F 1 138 ? -6.699 55.901 43.779 1.00 32.44 128 LYS F CA 1
ATOM 9747 C C . LYS F 1 138 ? -7.657 56.990 43.327 1.00 33.83 128 LYS F C 1
ATOM 9748 O O . LYS F 1 138 ? -7.734 57.326 42.145 1.00 33.61 128 LYS F O 1
ATOM 9754 N N . ASP F 1 139 ? -8.383 57.545 44.283 1.00 38.29 129 ASP F N 1
ATOM 9755 C CA . ASP F 1 139 ? -9.390 58.549 43.989 1.00 42.15 129 ASP F CA 1
ATOM 9756 C C . ASP F 1 139 ? -8.886 59.972 43.850 1.00 41.17 129 ASP F C 1
ATOM 9757 O O . ASP F 1 139 ? -9.677 60.891 43.666 1.00 42.36 129 ASP F O 1
ATOM 9762 N N . ARG F 1 140 ? -7.578 60.167 43.907 1.00 37.70 130 ARG F N 1
ATOM 9763 C CA . ARG F 1 140 ? -7.068 61.520 43.800 1.00 37.86 130 ARG F CA 1
ATOM 9764 C C . ARG F 1 140 ? -5.722 61.543 43.092 1.00 38.24 130 ARG F C 1
ATOM 9765 O O . ARG F 1 140 ? -4.734 62.070 43.614 1.00 38.65 130 ARG F O 1
ATOM 9773 N N . SER F 1 141 ? -5.692 60.987 41.888 1.00 37.74 131 SER F N 1
ATOM 9774 C CA . SER F 1 141 ? -4.454 60.923 41.135 1.00 39.69 131 SER F CA 1
ATOM 9775 C C . SER F 1 141 ? -4.663 60.679 39.653 1.00 38.74 131 SER F C 1
ATOM 9776 O O . SER F 1 141 ? -5.714 60.219 39.239 1.00 38.16 131 SER F O 1
ATOM 9779 N N . ALA F 1 142 ? -3.643 60.983 38.860 1.00 39.68 132 ALA F N 1
ATOM 9780 C CA . ALA F 1 142 ? -3.715 60.762 37.426 1.00 40.20 132 ALA F CA 1
ATOM 9781 C C . ALA F 1 142 ? -3.538 59.269 37.155 1.00 39.54 132 ALA F C 1
ATOM 9782 O O . ALA F 1 142 ? -3.198 58.500 38.044 1.00 39.64 132 ALA F O 1
ATOM 9784 N N . GLN F 1 143 ? -3.799 58.877 35.915 1.00 43.54 133 GLN F N 1
ATOM 9785 C CA . GLN F 1 143 ? -3.664 57.499 35.462 1.00 45.27 133 GLN F CA 1
ATOM 9786 C C . GLN F 1 143 ? -2.341 57.392 34.720 1.00 44.62 133 GLN F C 1
ATOM 9787 O O . GLN F 1 143 ? -1.966 58.296 33.954 1.00 45.34 133 GLN F O 1
ATOM 9793 N N . LEU F 1 144 ? -1.636 56.293 34.924 1.00 42.49 134 LEU F N 1
ATOM 9794 C CA . LEU F 1 144 ? -0.380 56.107 34.227 1.00 43.42 134 LEU F CA 1
ATOM 9795 C C . LEU F 1 144 ? -0.696 55.825 32.766 1.00 44.23 134 LEU F C 1
ATOM 9796 O O . LEU F 1 144 ? -0.423 54.736 32.265 1.00 48.50 134 LEU F O 1
ATOM 9801 N N . ASN F 1 145 ? -1.276 56.806 32.078 1.00 43.22 135 ASN F N 1
ATOM 9802 C CA . ASN F 1 145 ? -1.630 56.620 30.675 1.00 41.44 135 ASN F CA 1
ATOM 9803 C C . ASN F 1 145 ? -0.454 56.850 29.721 1.00 44.53 135 ASN F C 1
ATOM 9804 O O . ASN F 1 145 ? 0.677 57.103 30.165 1.00 46.78 135 ASN F O 1
ATOM 9809 N N . ALA F 1 146 ? -0.722 56.764 28.415 1.00 42.00 136 ALA F N 1
ATOM 9810 C CA . ALA F 1 146 ? 0.321 56.921 27.406 1.00 40.37 136 ALA F CA 1
ATOM 9811 C C . ALA F 1 146 ? 1.039 58.245 27.525 1.00 37.97 136 ALA F C 1
ATOM 9812 O O . ALA F 1 146 ? 2.256 58.306 27.368 1.00 39.41 136 ALA F O 1
ATOM 9814 N N . THR F 1 147 ? 0.296 59.310 27.790 1.00 38.56 137 THR F N 1
ATOM 9815 C CA . THR F 1 147 ? 0.917 60.616 27.961 1.00 37.63 137 THR F CA 1
ATOM 9816 C C . THR F 1 147 ? 1.883 60.544 29.159 1.00 37.18 137 THR F C 1
ATOM 9817 O O . THR F 1 147 ? 3.030 60.996 29.079 1.00 34.94 137 THR F O 1
ATOM 9821 N N . ALA F 1 148 ? 1.422 59.958 30.263 1.00 35.59 138 ALA F N 1
ATOM 9822 C CA . ALA F 1 148 ? 2.271 59.835 31.441 1.00 35.64 138 ALA F CA 1
ATOM 9823 C C . ALA F 1 148 ? 3.506 59.012 31.101 1.00 34.94 138 ALA F C 1
ATOM 9824 O O . ALA F 1 148 ? 4.633 59.437 31.365 1.00 33.07 138 ALA F O 1
ATOM 9826 N N . LYS F 1 149 ? 3.289 57.839 30.509 1.00 36.18 139 LYS F N 1
ATOM 9827 C CA . LYS F 1 149 ? 4.391 56.950 30.160 1.00 37.14 139 LYS F CA 1
ATOM 9828 C C . LYS F 1 149 ? 5.447 57.605 29.295 1.00 34.91 139 LYS F C 1
ATOM 9829 O O . LYS F 1 149 ? 6.615 57.264 29.399 1.00 36.36 139 LYS F O 1
ATOM 9835 N N . LYS F 1 150 ? 5.048 58.548 28.453 1.00 36.03 140 LYS F N 1
ATOM 9836 C CA . LYS F 1 150 ? 6.009 59.221 27.587 1.00 39.44 140 LYS F CA 1
ATOM 9837 C C . LYS F 1 150 ? 6.821 60.264 28.348 1.00 37.38 140 LYS F C 1
ATOM 9838 O O . LYS F 1 150 ? 8.032 60.331 28.233 1.00 37.58 140 LYS F O 1
ATOM 9844 N N . VAL F 1 151 ? 6.152 61.104 29.111 1.00 36.32 141 VAL F N 1
ATOM 9845 C CA . VAL F 1 151 ? 6.880 62.098 29.879 1.00 36.15 141 VAL F CA 1
ATOM 9846 C C . VAL F 1 151 ? 7.827 61.390 30.870 1.00 33.83 141 VAL F C 1
ATOM 9847 O O . VAL F 1 151 ? 8.814 61.966 31.311 1.00 29.09 141 VAL F O 1
ATOM 9851 N N . ALA F 1 152 ? 7.539 60.135 31.207 1.00 31.24 142 ALA F N 1
ATOM 9852 C CA . ALA F 1 152 ? 8.391 59.419 32.150 1.00 30.15 142 ALA F CA 1
ATOM 9853 C C . ALA F 1 152 ? 9.682 58.898 31.542 1.00 28.07 142 ALA F C 1
ATOM 9854 O O . ALA F 1 152 ? 10.539 58.390 32.256 1.00 29.07 142 ALA F O 1
ATOM 9856 N N . CYS F 1 153 ? 9.817 59.018 30.224 1.00 32.92 143 CYS F N 1
ATOM 9857 C CA . CYS F 1 153 ? 11.010 58.553 29.507 1.00 34.12 143 CYS F CA 1
ATOM 9858 C C . CYS F 1 153 ? 11.478 57.128 29.829 1.00 32.81 143 CYS F C 1
ATOM 9859 O O . CYS F 1 153 ? 12.670 56.863 29.819 1.00 32.90 143 CYS F O 1
ATOM 9862 N N . GLY F 1 154 ? 10.556 56.207 30.098 1.00 32.94 144 GLY F N 1
ATOM 9863 C CA . GLY F 1 154 ? 10.970 54.846 30.405 1.00 31.53 144 GLY F CA 1
ATOM 9864 C C . GLY F 1 154 ? 10.724 54.448 31.848 1.00 33.29 144 GLY F C 1
ATOM 9865 O O . GLY F 1 154 ? 10.340 53.324 32.115 1.00 39.51 144 GLY F O 1
ATOM 9866 N N . ALA F 1 155 ? 10.943 55.367 32.782 1.00 33.84 145 ALA F N 1
ATOM 9867 C CA . ALA F 1 155 ? 10.734 55.102 34.202 1.00 30.39 145 ALA F CA 1
ATOM 9868 C C . ALA F 1 155 ? 9.470 54.286 34.435 1.00 29.19 145 ALA F C 1
ATOM 9869 O O . ALA F 1 155 ? 9.446 53.385 35.279 1.00 27.76 145 ALA F O 1
ATOM 9871 N N . ALA F 1 156 ? 8.421 54.593 33.685 1.00 27.40 146 ALA F N 1
ATOM 9872 C CA . ALA F 1 156 ? 7.165 53.858 33.814 1.00 31.99 146 ALA F CA 1
ATOM 9873 C C . ALA F 1 156 ? 7.375 52.347 33.819 1.00 36.08 146 ALA F C 1
ATOM 9874 O O . ALA F 1 156 ? 6.639 51.627 34.486 1.00 39.69 146 ALA F O 1
ATOM 9876 N N . GLU F 1 157 ? 8.371 51.860 33.089 1.00 35.88 147 GLU F N 1
ATOM 9877 C CA . GLU F 1 157 ? 8.628 50.427 33.074 1.00 41.02 147 GLU F CA 1
ATOM 9878 C C . GLU F 1 157 ? 9.587 49.977 34.209 1.00 42.39 147 GLU F C 1
ATOM 9879 O O . GLU F 1 157 ? 9.776 48.774 34.445 1.00 43.19 147 GLU F O 1
ATOM 9885 N N . SER F 1 158 ? 10.189 50.926 34.937 1.00 42.80 148 SER F N 1
ATOM 9886 C CA . SER F 1 158 ? 11.144 50.571 36.026 1.00 41.93 148 SER F CA 1
ATOM 9887 C C . SER F 1 158 ? 10.619 50.906 37.438 1.00 39.43 148 SER F C 1
ATOM 9888 O O . SER F 1 158 ? 10.992 50.280 38.439 1.00 42.17 148 SER F O 1
ATOM 9891 N N . VAL F 1 159 ? 9.753 51.883 37.560 1.00 33.08 149 VAL F N 1
ATOM 9892 C CA . VAL F 1 159 ? 9.296 52.256 38.899 1.00 30.66 149 VAL F CA 1
ATOM 9893 C C . VAL F 1 159 ? 7.852 51.917 39.136 1.00 24.61 149 VAL F C 1
ATOM 9894 O O . VAL F 1 159 ? 6.970 52.493 38.531 1.00 26.40 149 VAL F O 1
ATOM 9898 N N . PRO F 1 160 ? 7.584 50.971 40.030 1.00 23.44 150 PRO F N 1
ATOM 9899 C CA . PRO F 1 160 ? 6.175 50.638 40.256 1.00 25.70 150 PRO F CA 1
ATOM 9900 C C . PRO F 1 160 ? 5.347 51.777 40.825 1.00 29.90 150 PRO F C 1
ATOM 9901 O O . PRO F 1 160 ? 5.789 52.512 41.700 1.00 31.61 150 PRO F O 1
ATOM 9905 N N . LEU F 1 161 ? 4.139 51.908 40.293 1.00 28.40 151 LEU F N 1
ATOM 9906 C CA . LEU F 1 161 ? 3.207 52.928 40.690 1.00 29.04 151 LEU F CA 1
ATOM 9907 C C . LEU F 1 161 ? 2.056 52.194 41.361 1.00 34.36 151 LEU F C 1
ATOM 9908 O O . LEU F 1 161 ? 1.267 51.521 40.692 1.00 36.28 151 LEU F O 1
ATOM 9913 N N . ILE F 1 162 ? 1.937 52.312 42.680 1.00 35.14 152 ILE F N 1
ATOM 9914 C CA . ILE F 1 162 ? 0.852 51.621 43.353 1.00 32.29 152 ILE F CA 1
ATOM 9915 C C . ILE F 1 162 ? -0.303 52.566 43.704 1.00 35.00 152 ILE F C 1
ATOM 9916 O O . ILE F 1 162 ? -0.110 53.587 44.371 1.00 34.46 152 ILE F O 1
ATOM 9921 N N . ARG F 1 163 ? -1.494 52.253 43.196 1.00 32.31 153 ARG F N 1
ATOM 9922 C CA . ARG F 1 163 ? -2.653 53.075 43.483 1.00 30.87 153 ARG F CA 1
ATOM 9923 C C . ARG F 1 163 ? -3.288 52.485 44.722 1.00 32.88 153 ARG F C 1
ATOM 9924 O O . ARG F 1 163 ? -3.486 51.271 44.836 1.00 34.76 153 ARG F O 1
ATOM 9932 N N . VAL F 1 164 ? -3.597 53.353 45.672 1.00 33.53 154 VAL F N 1
ATOM 9933 C CA . VAL F 1 164 ? -4.118 52.904 46.953 1.00 32.48 154 VAL F CA 1
ATOM 9934 C C . VAL F 1 164 ? -5.511 53.403 47.230 1.00 30.75 154 VAL F C 1
ATOM 9935 O O . VAL F 1 164 ? -5.933 54.445 46.724 1.00 23.37 154 VAL F O 1
ATOM 9939 N N . THR F 1 165 ? -6.164 52.601 48.038 1.00 30.97 155 THR F N 1
ATOM 9940 C CA . THR F 1 165 ? -7.554 52.819 48.397 1.00 33.75 155 THR F CA 1
ATOM 9941 C C . THR F 1 165 ? -7.712 53.928 49.463 1.00 34.26 155 THR F C 1
ATOM 9942 O O . THR F 1 165 ? -8.482 54.873 49.278 1.00 34.15 155 THR F O 1
ATOM 9946 N N . ASN F 1 166 ? -7.005 53.805 50.586 1.00 31.87 156 ASN F N 1
ATOM 9947 C CA . ASN F 1 166 ? -7.049 54.820 51.694 1.00 31.73 156 ASN F CA 1
ATOM 9948 C C . ASN F 1 166 ? -5.620 55.248 52.004 1.00 30.80 156 ASN F C 1
ATOM 9949 O O . ASN F 1 166 ? -4.925 54.584 52.782 1.00 31.56 156 ASN F O 1
ATOM 9954 N N . LEU F 1 167 ? -5.192 56.350 51.390 1.00 27.26 157 LEU F N 1
ATOM 9955 C CA . LEU F 1 167 ? -3.838 56.875 51.571 1.00 28.31 157 LEU F CA 1
ATOM 9956 C C . LEU F 1 167 ? -3.356 56.965 53.031 1.00 28.98 157 LEU F C 1
ATOM 9957 O O . LEU F 1 167 ? -2.252 56.535 53.362 1.00 31.57 157 LEU F O 1
ATOM 9962 N N . ALA F 1 168 ? -4.183 57.527 53.903 1.00 28.81 158 ALA F N 1
ATOM 9963 C CA . ALA F 1 168 ? -3.831 57.648 55.315 1.00 29.20 158 ALA F CA 1
ATOM 9964 C C . ALA F 1 168 ? -3.610 56.279 55.949 1.00 27.16 158 ALA F C 1
ATOM 9965 O O . ALA F 1 168 ? -2.682 56.093 56.744 1.00 26.07 158 ALA F O 1
ATOM 9967 N N . ARG F 1 169 ? -4.466 55.318 55.618 1.00 27.29 159 ARG F N 1
ATOM 9968 C CA . ARG F 1 169 ? -4.308 53.992 56.202 1.00 30.98 159 ARG F CA 1
ATOM 9969 C C . ARG F 1 169 ? -3.016 53.343 55.688 1.00 31.29 159 ARG F C 1
ATOM 9970 O O . ARG F 1 169 ? -2.273 52.728 56.447 1.00 33.13 159 ARG F O 1
ATOM 9978 N N . THR F 1 170 ? -2.745 53.487 54.397 1.00 29.93 160 THR F N 1
ATOM 9979 C CA . THR F 1 170 ? -1.525 52.947 53.818 1.00 30.35 160 THR F CA 1
ATOM 9980 C C . THR F 1 170 ? -0.330 53.602 54.536 1.00 31.00 160 THR F C 1
ATOM 9981 O O . THR F 1 170 ? 0.693 52.940 54.792 1.00 29.76 160 THR F O 1
ATOM 9993 N N . ARG F 1 172 ? -0.224 54.691 57.660 1.00 28.44 162 ARG F N 1
ATOM 9994 C CA . ARG F 1 172 ? -0.109 54.079 58.991 1.00 33.24 162 ARG F CA 1
ATOM 9995 C C . ARG F 1 172 ? 0.647 52.762 58.865 1.00 35.02 162 ARG F C 1
ATOM 9996 O O . ARG F 1 172 ? 1.383 52.364 59.766 1.00 35.02 162 ARG F O 1
ATOM 10012 N N . LEU F 1 174 ? 2.946 52.089 56.545 1.00 32.25 164 LEU F N 1
ATOM 10013 C CA . LEU F 1 174 ? 4.351 52.437 56.320 1.00 31.56 164 LEU F CA 1
ATOM 10014 C C . LEU F 1 174 ? 5.033 52.707 57.659 1.00 30.55 164 LEU F C 1
ATOM 10015 O O . LEU F 1 174 ? 6.129 52.218 57.917 1.00 30.76 164 LEU F O 1
ATOM 10020 N N . GLN F 1 175 ? 4.376 53.489 58.512 1.00 30.49 165 GLN F N 1
ATOM 10021 C CA . GLN F 1 175 ? 4.953 53.832 59.808 1.00 30.54 165 GLN F CA 1
ATOM 10022 C C . GLN F 1 175 ? 5.094 52.609 60.708 1.00 29.75 165 GLN F C 1
ATOM 10023 O O . GLN F 1 175 ? 6.047 52.513 61.474 1.00 31.82 165 GLN F O 1
ATOM 10029 N N . GLU F 1 176 ? 4.169 51.662 60.592 1.00 30.07 166 GLU F N 1
ATOM 10030 C CA . GLU F 1 176 ? 4.240 50.439 61.375 1.00 31.46 166 GLU F CA 1
ATOM 10031 C C . GLU F 1 176 ? 5.477 49.685 60.925 1.00 30.83 166 GLU F C 1
ATOM 10032 O O . GLU F 1 176 ? 6.050 48.901 61.678 1.00 32.22 166 GLU F O 1
ATOM 10038 N N . GLU F 1 177 ? 5.892 49.932 59.689 1.00 27.98 167 GLU F N 1
ATOM 10039 C CA . GLU F 1 177 ? 7.074 49.290 59.151 1.00 26.15 167 GLU F CA 1
ATOM 10040 C C . GLU F 1 177 ? 8.320 50.142 59.384 1.00 28.73 167 GLU F C 1
ATOM 10041 O O . GLU F 1 177 ? 9.349 49.943 58.733 1.00 26.64 167 GLU F O 1
ATOM 10047 N N . ASN F 1 178 ? 8.217 51.088 60.326 1.00 28.17 168 ASN F N 1
ATOM 10048 C CA . ASN F 1 178 ? 9.322 51.978 60.689 1.00 29.93 168 ASN F CA 1
ATOM 10049 C C . ASN F 1 178 ? 9.822 52.878 59.566 1.00 29.86 168 ASN F C 1
ATOM 10050 O O . ASN F 1 178 ? 11.001 53.209 59.503 1.00 31.61 168 ASN F O 1
ATOM 10055 N N . ILE F 1 179 ? 8.942 53.249 58.658 1.00 25.63 169 ILE F N 1
ATOM 10056 C CA . ILE F 1 179 ? 9.355 54.139 57.604 1.00 25.24 169 ILE F CA 1
ATOM 10057 C C . ILE F 1 179 ? 9.012 55.535 58.108 1.00 26.02 169 ILE F C 1
ATOM 10058 O O . ILE F 1 179 ? 7.904 55.787 58.599 1.00 28.57 169 ILE F O 1
ATOM 10063 N N . TRP F 1 180 ? 9.983 56.433 58.042 1.00 26.52 170 TRP F N 1
ATOM 10064 C CA . TRP F 1 180 ? 9.773 57.803 58.480 1.00 23.14 170 TRP F CA 1
ATOM 10065 C C . TRP F 1 180 ? 9.158 58.574 57.295 1.00 24.15 170 TRP F C 1
ATOM 10066 O O . TRP F 1 180 ? 9.651 58.505 56.161 1.00 21.74 170 TRP F O 1
ATOM 10077 N N . ILE F 1 181 ? 8.063 59.281 57.561 1.00 24.57 171 ILE F N 1
ATOM 10078 C CA . ILE F 1 181 ? 7.361 60.034 56.524 1.00 23.34 171 ILE F CA 1
ATOM 10079 C C . ILE F 1 181 ? 7.559 61.556 56.626 1.00 24.35 171 ILE F C 1
ATOM 10080 O O . ILE F 1 181 ? 7.147 62.185 57.609 1.00 20.28 171 ILE F O 1
ATOM 10085 N N . VAL F 1 182 ? 8.161 62.129 55.586 1.00 22.24 172 VAL F N 1
ATOM 10086 C CA . VAL F 1 182 ? 8.430 63.553 55.525 1.00 26.05 172 VAL F CA 1
ATOM 10087 C C . VAL F 1 182 ? 7.554 64.160 54.438 1.00 26.49 172 VAL F C 1
ATOM 10088 O O . VAL F 1 182 ? 7.667 63.775 53.265 1.00 25.89 172 VAL F O 1
ATOM 10092 N N . GLY F 1 183 ? 6.706 65.113 54.812 1.00 22.79 173 GLY F N 1
ATOM 10093 C CA . GLY F 1 183 ? 5.866 65.754 53.819 1.00 23.77 173 GLY F CA 1
ATOM 10094 C C . GLY F 1 183 ? 6.304 67.185 53.535 1.00 23.31 173 GLY F C 1
ATOM 10095 O O . GLY F 1 183 ? 6.798 67.890 54.413 1.00 22.87 173 GLY F O 1
ATOM 10096 N N . THR F 1 184 ? 6.112 67.617 52.300 1.00 26.08 174 THR F N 1
ATOM 10097 C CA . THR F 1 184 ? 6.495 68.961 51.882 1.00 27.79 174 THR F CA 1
ATOM 10098 C C . THR F 1 184 ? 5.294 69.893 51.980 1.00 29.01 174 THR F C 1
ATOM 10099 O O . THR F 1 184 ? 4.260 69.659 51.353 1.00 29.08 174 THR F O 1
ATOM 10103 N N . ALA F 1 185 ? 5.433 70.946 52.772 1.00 26.71 175 ALA F N 1
ATOM 10104 C CA . ALA F 1 185 ? 4.339 71.883 52.951 1.00 33.58 175 ALA F CA 1
ATOM 10105 C C . ALA F 1 185 ? 4.836 73.264 53.367 1.00 34.68 175 ALA F C 1
ATOM 10106 O O . ALA F 1 185 ? 5.852 73.395 54.041 1.00 36.87 175 ALA F O 1
ATOM 10108 N N . GLY F 1 186 ? 4.111 74.295 52.962 1.00 38.92 176 GLY F N 1
ATOM 10109 C CA . GLY F 1 186 ? 4.514 75.649 53.308 1.00 44.48 176 GLY F CA 1
ATOM 10110 C C . GLY F 1 186 ? 4.403 75.869 54.803 1.00 43.74 176 GLY F C 1
ATOM 10111 O O . GLY F 1 186 ? 5.164 76.614 55.399 1.00 46.15 176 GLY F O 1
ATOM 10112 N N . GLU F 1 187 ? 3.454 75.171 55.402 1.00 45.35 177 GLU F N 1
ATOM 10113 C CA . GLU F 1 187 ? 3.181 75.241 56.828 1.00 47.45 177 GLU F CA 1
ATOM 10114 C C . GLU F 1 187 ? 4.300 74.678 57.717 1.00 45.97 177 GLU F C 1
ATOM 10115 O O . GLU F 1 187 ? 4.263 74.833 58.936 1.00 46.94 177 GLU F O 1
ATOM 10121 N N . ALA F 1 188 ? 5.283 74.014 57.119 1.00 42.05 178 ALA F N 1
ATOM 10122 C CA . ALA F 1 188 ? 6.379 73.447 57.891 1.00 37.44 178 ALA F CA 1
ATOM 10123 C C . ALA F 1 188 ? 7.144 74.556 58.638 1.00 37.89 178 ALA F C 1
ATOM 10124 O O . ALA F 1 188 ? 7.061 75.721 58.255 1.00 36.46 178 ALA F O 1
ATOM 10126 N N . ASP F 1 189 ? 7.867 74.204 59.708 1.00 37.70 179 ASP F N 1
ATOM 10127 C CA . ASP F 1 189 ? 8.632 75.201 60.450 1.00 37.66 179 ASP F CA 1
ATOM 10128 C C . ASP F 1 189 ? 10.146 75.103 60.280 1.00 36.17 179 ASP F C 1
ATOM 10129 O O . ASP F 1 189 ? 10.898 75.834 60.928 1.00 37.98 179 ASP F O 1
ATOM 10134 N N . HIS F 1 190 ? 10.590 74.189 59.424 1.00 33.15 180 HIS F N 1
ATOM 10135 C CA . HIS F 1 190 ? 12.007 74.068 59.071 1.00 29.56 180 HIS F CA 1
ATOM 10136 C C . HIS F 1 190 ? 12.066 73.605 57.609 1.00 29.43 180 HIS F C 1
ATOM 10137 O O . HIS F 1 190 ? 11.074 73.100 57.083 1.00 30.31 180 HIS F O 1
ATOM 10144 N N . THR F 1 191 ? 13.213 73.804 56.959 1.00 26.17 181 THR F N 1
ATOM 10145 C CA . THR F 1 191 ? 13.405 73.453 55.560 1.00 27.36 181 THR F CA 1
ATOM 10146 C C . THR F 1 191 ? 13.853 72.012 55.357 1.00 30.14 181 THR F C 1
ATOM 10147 O O . THR F 1 191 ? 14.209 71.328 56.313 1.00 28.11 181 THR F O 1
ATOM 10151 N N . LEU F 1 192 ? 13.871 71.559 54.103 1.00 30.23 182 LEU F N 1
ATOM 10152 C CA . LEU F 1 192 ? 14.300 70.190 53.824 1.00 30.60 182 LEU F CA 1
ATOM 10153 C C . LEU F 1 192 ? 15.768 70.010 54.204 1.00 31.48 182 LEU F C 1
ATOM 10154 O O . LEU F 1 192 ? 16.213 68.889 54.478 1.00 32.94 182 LEU F O 1
ATOM 10159 N N . TYR F 1 193 ? 16.516 71.113 54.242 1.00 31.73 183 TYR F N 1
ATOM 10160 C CA . TYR F 1 193 ? 17.940 71.045 54.602 1.00 34.34 183 TYR F CA 1
ATOM 10161 C C . TYR F 1 193 ? 18.194 70.822 56.091 1.00 32.79 183 TYR F C 1
ATOM 10162 O O . TYR F 1 193 ? 19.291 70.438 56.476 1.00 35.65 183 TYR F O 1
ATOM 10171 N N . GLN F 1 194 ? 17.174 71.047 56.913 1.00 33.87 184 GLN F N 1
ATOM 10172 C CA . GLN F 1 194 ? 17.273 70.871 58.365 1.00 35.72 184 GLN F CA 1
ATOM 10173 C C . GLN F 1 194 ? 16.672 69.523 58.728 1.00 37.19 184 GLN F C 1
ATOM 10174 O O . GLN F 1 194 ? 16.544 69.178 59.902 1.00 40.90 184 GLN F O 1
ATOM 10180 N N . SER F 1 195 ? 16.312 68.754 57.709 1.00 34.30 185 SER F N 1
ATOM 10181 C CA . SER F 1 195 ? 15.694 67.462 57.926 1.00 33.38 185 SER F CA 1
ATOM 10182 C C . SER F 1 195 ? 16.678 66.305 57.759 1.00 34.48 185 SER F C 1
ATOM 10183 O O . SER F 1 195 ? 17.627 66.385 56.983 1.00 34.28 185 SER F O 1
ATOM 10186 N N . LYS F 1 196 ? 16.439 65.230 58.498 1.00 36.16 186 LYS F N 1
ATOM 10187 C CA . LYS F 1 196 ? 17.277 64.032 58.437 1.00 37.13 186 LYS F CA 1
ATOM 10188 C C . LYS F 1 196 ? 16.515 63.103 57.480 1.00 36.21 186 LYS F C 1
ATOM 10189 O O . LYS F 1 196 ? 15.538 62.445 57.863 1.00 33.43 186 LYS F O 1
ATOM 10203 N N . THR F 1 198 ? 17.557 60.302 55.821 1.00 30.73 188 THR F N 1
ATOM 10204 C CA . THR F 1 198 ? 18.193 59.020 55.591 1.00 29.71 188 THR F CA 1
ATOM 10205 C C . THR F 1 198 ? 17.278 57.912 56.094 1.00 29.08 188 THR F C 1
ATOM 10206 O O . THR F 1 198 ? 16.146 58.178 56.480 1.00 32.33 188 THR F O 1
ATOM 10210 N N . GLY F 1 199 ? 17.775 56.677 56.073 1.00 29.95 189 GLY F N 1
ATOM 10211 C CA . GLY F 1 199 ? 17.036 55.526 56.564 1.00 27.33 189 GLY F CA 1
ATOM 10212 C C . GLY F 1 199 ? 15.816 55.120 55.771 1.00 30.71 189 GLY F C 1
ATOM 10213 O O . GLY F 1 199 ? 15.741 55.399 54.574 1.00 34.30 189 GLY F O 1
ATOM 10214 N N . ARG F 1 200 ? 14.873 54.452 56.440 1.00 28.35 190 ARG F N 1
ATOM 10215 C CA . ARG F 1 200 ? 13.633 54.004 55.827 1.00 25.95 190 ARG F CA 1
ATOM 10216 C C . ARG F 1 200 ? 12.836 55.291 55.670 1.00 29.56 190 ARG F C 1
ATOM 10217 O O . ARG F 1 200 ? 12.522 55.968 56.654 1.00 28.72 190 ARG F O 1
ATOM 10225 N N . LEU F 1 201 ? 12.462 55.613 54.437 1.00 29.66 191 LEU F N 1
ATOM 10226 C CA . LEU F 1 201 ? 11.815 56.888 54.216 1.00 27.35 191 LEU F CA 1
ATOM 10227 C C . LEU F 1 201 ? 10.780 56.987 53.116 1.00 27.65 191 LEU F C 1
ATOM 10228 O O . LEU F 1 201 ? 10.875 56.320 52.093 1.00 28.53 191 LEU F O 1
ATOM 10233 N N . ALA F 1 202 ? 9.796 57.852 53.337 1.00 24.85 192 ALA F N 1
ATOM 10234 C CA . ALA F 1 202 ? 8.778 58.135 52.331 1.00 24.65 192 ALA F CA 1
ATOM 10235 C C . ALA F 1 202 ? 8.656 59.670 52.256 1.00 23.16 192 ALA F C 1
ATOM 10236 O O . ALA F 1 202 ? 8.511 60.344 53.277 1.00 25.53 192 ALA F O 1
ATOM 10238 N N . LEU F 1 203 ? 8.735 60.208 51.043 1.00 19.64 193 LEU F N 1
ATOM 10239 C CA . LEU F 1 203 ? 8.638 61.636 50.828 1.00 19.54 193 LEU F CA 1
ATOM 10240 C C . LEU F 1 203 ? 7.274 61.882 50.262 1.00 21.42 193 LEU F C 1
ATOM 10241 O O . LEU F 1 203 ? 6.894 61.221 49.284 1.00 25.32 193 LEU F O 1
ATOM 10246 N N . VAL F 1 204 ? 6.533 62.819 50.857 1.00 19.08 194 VAL F N 1
ATOM 10247 C CA . VAL F 1 204 ? 5.205 63.157 50.368 1.00 15.31 194 VAL F CA 1
ATOM 10248 C C . VAL F 1 204 ? 5.183 64.531 49.741 1.00 18.51 194 VAL F C 1
ATOM 10249 O O . VAL F 1 204 ? 5.624 65.493 50.359 1.00 24.39 194 VAL F O 1
ATOM 10261 N N . GLY F 1 206 ? 2.602 67.294 47.518 1.00 25.62 196 GLY F N 1
ATOM 10262 C CA . GLY F 1 206 ? 1.210 67.576 47.219 1.00 27.22 196 GLY F CA 1
ATOM 10263 C C . GLY F 1 206 ? 1.161 68.354 45.920 1.00 25.59 196 GLY F C 1
ATOM 10264 O O . GLY F 1 206 ? 2.165 68.928 45.486 1.00 20.63 196 GLY F O 1
ATOM 10265 N N . ALA F 1 207 ? -0.003 68.383 45.288 1.00 31.54 197 ALA F N 1
ATOM 10266 C CA . ALA F 1 207 ? -0.133 69.110 44.028 1.00 36.93 197 ALA F CA 1
ATOM 10267 C C . ALA F 1 207 ? 0.059 70.604 44.276 1.00 39.85 197 ALA F C 1
ATOM 10268 O O . ALA F 1 207 ? 0.105 71.054 45.423 1.00 41.19 197 ALA F O 1
ATOM 10270 N N . GLU F 1 208 ? 0.177 71.374 43.204 1.00 42.23 198 GLU F N 1
ATOM 10271 C CA . GLU F 1 208 ? 0.349 72.809 43.337 1.00 45.67 198 GLU F CA 1
ATOM 10272 C C . GLU F 1 208 ? -0.871 73.517 43.903 1.00 46.69 198 GLU F C 1
ATOM 10273 O O . GLU F 1 208 ? -0.744 74.516 44.623 1.00 45.40 198 GLU F O 1
ATOM 10279 N N . GLY F 1 209 ? -2.053 73.014 43.568 1.00 46.25 199 GLY F N 1
ATOM 10280 C CA . GLY F 1 209 ? -3.268 73.654 44.047 1.00 51.46 199 GLY F CA 1
ATOM 10281 C C . GLY F 1 209 ? -3.534 73.589 45.545 1.00 52.39 199 GLY F C 1
ATOM 10282 O O . GLY F 1 209 ? -2.900 74.261 46.361 1.00 50.30 199 GLY F O 1
ATOM 10283 N N . GLU F 1 210 ? -4.509 72.766 45.894 1.00 55.93 200 GLU F N 1
ATOM 10284 C CA . GLU F 1 210 ? -4.911 72.575 47.273 1.00 57.88 200 GLU F CA 1
ATOM 10285 C C . GLU F 1 210 ? -3.795 71.918 48.099 1.00 57.20 200 GLU F C 1
ATOM 10286 O O . GLU F 1 210 ? -3.939 71.693 49.309 1.00 58.20 200 GLU F O 1
ATOM 10292 N N . GLY F 1 211 ? -2.675 71.621 47.447 1.00 53.12 201 GLY F N 1
ATOM 10293 C CA . GLY F 1 211 ? -1.574 70.986 48.148 1.00 44.97 201 GLY F CA 1
ATOM 10294 C C . GLY F 1 211 ? -1.967 69.632 48.707 1.00 41.50 201 GLY F C 1
ATOM 10295 O O . GLY F 1 211 ? -2.899 68.980 48.220 1.00 41.83 201 GLY F O 1
ATOM 10304 N N . ARG F 1 213 ? -3.537 66.897 51.286 1.00 37.49 203 ARG F N 1
ATOM 10305 C CA . ARG F 1 213 ? -4.782 66.863 52.063 1.00 33.86 203 ARG F CA 1
ATOM 10306 C C . ARG F 1 213 ? -4.400 67.003 53.542 1.00 33.37 203 ARG F C 1
ATOM 10307 O O . ARG F 1 213 ? -3.302 66.624 53.930 1.00 34.39 203 ARG F O 1
ATOM 10315 N N . ARG F 1 214 ? -5.303 67.521 54.370 1.00 34.28 204 ARG F N 1
ATOM 10316 C CA . ARG F 1 214 ? -5.016 67.686 55.796 1.00 32.84 204 ARG F CA 1
ATOM 10317 C C . ARG F 1 214 ? -4.728 66.338 56.450 1.00 30.56 204 ARG F C 1
ATOM 10318 O O . ARG F 1 214 ? -3.805 66.217 57.254 1.00 31.50 204 ARG F O 1
ATOM 10326 N N . LEU F 1 215 ? -5.503 65.316 56.104 1.00 30.49 205 LEU F N 1
ATOM 10327 C CA . LEU F 1 215 ? -5.281 63.976 56.672 1.00 28.16 205 LEU F CA 1
ATOM 10328 C C . LEU F 1 215 ? -3.902 63.444 56.313 1.00 25.03 205 LEU F C 1
ATOM 10329 O O . LEU F 1 215 ? -3.283 62.726 57.103 1.00 22.66 205 LEU F O 1
ATOM 10334 N N . THR F 1 216 ? -3.430 63.793 55.117 1.00 22.30 206 THR F N 1
ATOM 10335 C CA . THR F 1 216 ? -2.122 63.329 54.650 1.00 25.61 206 THR F CA 1
ATOM 10336 C C . THR F 1 216 ? -1.055 64.038 55.477 1.00 27.44 206 THR F C 1
ATOM 10337 O O . THR F 1 216 ? -0.115 63.421 55.992 1.00 27.28 206 THR F O 1
ATOM 10341 N N . ARG F 1 217 ? -1.230 65.345 55.607 1.00 27.21 207 ARG F N 1
ATOM 10342 C CA . ARG F 1 217 ? -0.319 66.166 56.367 1.00 28.38 207 ARG F CA 1
ATOM 10343 C C . ARG F 1 217 ? -0.196 65.613 57.780 1.00 28.36 207 ARG F C 1
ATOM 10344 O O . ARG F 1 217 ? 0.912 65.469 58.302 1.00 28.93 207 ARG F O 1
ATOM 10352 N N . GLU F 1 218 ? -1.332 65.261 58.379 1.00 27.84 208 GLU F N 1
ATOM 10353 C CA . GLU F 1 218 ? -1.338 64.757 59.751 1.00 27.56 208 GLU F CA 1
ATOM 10354 C C . GLU F 1 218 ? -0.735 63.387 59.940 1.00 28.93 208 GLU F C 1
ATOM 10355 O O . GLU F 1 218 ? -0.439 62.995 61.065 1.00 31.64 208 GLU F O 1
ATOM 10361 N N . HIS F 1 219 ? -0.552 62.644 58.855 1.00 30.93 209 HIS F N 1
ATOM 10362 C CA . HIS F 1 219 ? 0.068 61.321 58.970 1.00 28.97 209 HIS F CA 1
ATOM 10363 C C . HIS F 1 219 ? 1.548 61.391 58.612 1.00 26.34 209 HIS F C 1
ATOM 10364 O O . HIS F 1 219 ? 2.213 60.375 58.444 1.00 25.43 209 HIS F O 1
ATOM 10371 N N . CYS F 1 220 ? 2.063 62.604 58.471 1.00 26.04 210 CYS F N 1
ATOM 10372 C CA . CYS F 1 220 ? 3.484 62.748 58.192 1.00 25.90 210 CYS F CA 1
ATOM 10373 C C . CYS F 1 220 ? 4.158 62.768 59.551 1.00 24.40 210 CYS F C 1
ATOM 10374 O O . CYS F 1 220 ? 3.538 63.158 60.538 1.00 27.72 210 CYS F O 1
ATOM 10377 N N . ASP F 1 221 ? 5.406 62.338 59.613 1.00 20.93 211 ASP F N 1
ATOM 10378 C CA . ASP F 1 221 ? 6.131 62.370 60.871 1.00 21.46 211 ASP F CA 1
ATOM 10379 C C . ASP F 1 221 ? 6.781 63.750 60.985 1.00 22.05 211 ASP F C 1
ATOM 10380 O O . ASP F 1 221 ? 7.078 64.233 62.069 1.00 21.83 211 ASP F O 1
ATOM 10385 N N . GLU F 1 222 ? 6.976 64.386 59.836 1.00 21.96 212 GLU F N 1
ATOM 10386 C CA . GLU F 1 222 ? 7.634 65.672 59.774 1.00 20.76 212 GLU F CA 1
ATOM 10387 C C . GLU F 1 222 ? 7.224 66.454 58.531 1.00 22.49 212 GLU F C 1
ATOM 10388 O O . GLU F 1 222 ? 6.894 65.877 57.485 1.00 23.23 212 GLU F O 1
ATOM 10394 N N . LEU F 1 223 ? 7.241 67.776 58.639 1.00 20.64 213 LEU F N 1
ATOM 10395 C CA . LEU F 1 223 ? 6.887 68.602 57.510 1.00 19.84 213 LEU F CA 1
ATOM 10396 C C . LEU F 1 223 ? 8.064 69.472 57.195 1.00 20.67 213 LEU F C 1
ATOM 10397 O O . LEU F 1 223 ? 8.712 69.969 58.105 1.00 24.96 213 LEU F O 1
ATOM 10402 N N . ILE F 1 224 ? 8.351 69.636 55.906 1.00 19.04 214 ILE F N 1
ATOM 10403 C CA . ILE F 1 224 ? 9.455 70.473 55.473 1.00 19.10 214 ILE F CA 1
ATOM 10404 C C . ILE F 1 224 ? 9.013 71.441 54.385 1.00 23.01 214 ILE F C 1
ATOM 10405 O O . ILE F 1 224 ? 8.077 71.176 53.634 1.00 22.72 214 ILE F O 1
ATOM 10410 N N . SER F 1 225 ? 9.707 72.568 54.305 1.00 25.37 215 SER F N 1
ATOM 10411 C CA . SER F 1 225 ? 9.425 73.565 53.296 1.00 25.08 215 SER F CA 1
ATOM 10412 C C . SER F 1 225 ? 10.680 73.698 52.454 1.00 23.06 215 SER F C 1
ATOM 10413 O O . SER F 1 225 ? 11.777 73.352 52.906 1.00 27.99 215 SER F O 1
ATOM 10416 N N . ILE F 1 226 ? 10.506 74.197 51.235 1.00 22.91 216 ILE F N 1
ATOM 10417 C CA . ILE F 1 226 ? 11.596 74.455 50.307 1.00 19.43 216 ILE F CA 1
ATOM 10418 C C . ILE F 1 226 ? 11.714 75.963 50.419 1.00 21.55 216 ILE F C 1
ATOM 10419 O O . ILE F 1 226 ? 10.763 76.684 50.149 1.00 26.62 216 ILE F O 1
ATOM 10424 N N . PRO F 1 227 ? 12.882 76.471 50.829 1.00 23.59 217 PRO F N 1
ATOM 10425 C CA . PRO F 1 227 ? 13.022 77.924 50.963 1.00 23.87 217 PRO F CA 1
ATOM 10426 C C . PRO F 1 227 ? 12.891 78.686 49.655 1.00 25.83 217 PRO F C 1
ATOM 10427 O O . PRO F 1 227 ? 13.535 78.353 48.666 1.00 29.50 217 PRO F O 1
ATOM 10439 N N . ALA F 1 229 ? 13.143 82.416 47.682 1.00 40.20 219 ALA F N 1
ATOM 10440 C CA . ALA F 1 229 ? 13.800 83.711 47.810 1.00 44.57 219 ALA F CA 1
ATOM 10441 C C . ALA F 1 229 ? 12.786 84.734 47.318 1.00 49.88 219 ALA F C 1
ATOM 10442 O O . ALA F 1 229 ? 12.696 85.036 46.133 1.00 51.64 219 ALA F O 1
ATOM 10444 N N . GLY F 1 230 ? 11.988 85.238 48.250 1.00 57.70 220 GLY F N 1
ATOM 10445 C CA . GLY F 1 230 ? 10.961 86.206 47.906 1.00 62.89 220 GLY F CA 1
ATOM 10446 C C . GLY F 1 230 ? 9.558 85.616 47.968 1.00 66.19 220 GLY F C 1
ATOM 10447 O O . GLY F 1 230 ? 9.317 84.541 47.418 1.00 67.83 220 GLY F O 1
ATOM 10448 N N . SER F 1 231 ? 8.642 86.324 48.636 1.00 67.58 221 SER F N 1
ATOM 10449 C CA . SER F 1 231 ? 7.235 85.925 48.787 1.00 65.18 221 SER F CA 1
ATOM 10450 C C . SER F 1 231 ? 6.592 85.521 47.450 1.00 65.11 221 SER F C 1
ATOM 10451 O O . SER F 1 231 ? 5.502 84.933 47.409 1.00 65.43 221 SER F O 1
ATOM 10454 N N . VAL F 1 232 ? 7.297 85.830 46.365 1.00 62.63 222 VAL F N 1
ATOM 10455 C CA . VAL F 1 232 ? 6.863 85.544 44.998 1.00 58.79 222 VAL F CA 1
ATOM 10456 C C . VAL F 1 232 ? 7.098 84.095 44.559 1.00 57.96 222 VAL F C 1
ATOM 10457 O O . VAL F 1 232 ? 6.159 83.332 44.295 1.00 54.21 222 VAL F O 1
ATOM 10461 N N . SER F 1 233 ? 8.376 83.754 44.457 1.00 56.50 223 SER F N 1
ATOM 10462 C CA . SER F 1 233 ? 8.839 82.430 44.064 1.00 56.31 223 SER F CA 1
ATOM 10463 C C . SER F 1 233 ? 7.887 81.287 44.411 1.00 55.04 223 SER F C 1
ATOM 10464 O O . SER F 1 233 ? 7.287 81.281 45.477 1.00 53.94 223 SER F O 1
ATOM 10467 N N . SER F 1 234 ? 7.758 80.328 43.496 1.00 56.18 224 SER F N 1
ATOM 10468 C CA . SER F 1 234 ? 6.913 79.141 43.702 1.00 54.53 224 SER F CA 1
ATOM 10469 C C . SER F 1 234 ? 7.368 78.077 42.722 1.00 52.38 224 SER F C 1
ATOM 10470 O O . SER F 1 234 ? 7.844 78.389 41.625 1.00 54.94 224 SER F O 1
ATOM 10473 N N . LEU F 1 235 ? 7.241 76.817 43.110 1.00 47.00 225 LEU F N 1
ATOM 10474 C CA . LEU F 1 235 ? 7.711 75.750 42.255 1.00 40.85 225 LEU F CA 1
ATOM 10475 C C . LEU F 1 235 ? 6.659 74.795 41.772 1.00 40.26 225 LEU F C 1
ATOM 10476 O O . LEU F 1 235 ? 5.664 74.552 42.449 1.00 37.01 225 LEU F O 1
ATOM 10481 N N . ASN F 1 236 ? 6.934 74.253 40.588 1.00 38.43 226 ASN F N 1
ATOM 10482 C CA . ASN F 1 236 ? 6.129 73.256 39.892 1.00 36.52 226 ASN F CA 1
ATOM 10483 C C . ASN F 1 236 ? 6.336 71.932 40.665 1.00 34.30 226 ASN F C 1
ATOM 10484 O O . ASN F 1 236 ? 7.419 71.684 41.175 1.00 36.66 226 ASN F O 1
ATOM 10489 N N . VAL F 1 237 ? 5.307 71.095 40.770 1.00 33.98 227 VAL F N 1
ATOM 10490 C CA . VAL F 1 237 ? 5.399 69.807 41.498 1.00 30.62 227 VAL F CA 1
ATOM 10491 C C . VAL F 1 237 ? 6.534 68.891 41.033 1.00 26.28 227 VAL F C 1
ATOM 10492 O O . VAL F 1 237 ? 7.123 68.144 41.820 1.00 20.19 227 VAL F O 1
ATOM 10496 N N . SER F 1 238 ? 6.800 68.912 39.741 1.00 17.14 228 SER F N 1
ATOM 10497 C CA . SER F 1 238 ? 7.854 68.064 39.216 1.00 23.58 228 SER F CA 1
ATOM 10498 C C . SER F 1 238 ? 9.229 68.585 39.649 1.00 18.98 228 SER F C 1
ATOM 10499 O O . SER F 1 238 ? 10.058 67.819 40.131 1.00 18.52 228 SER F O 1
ATOM 10502 N N . VAL F 1 239 ? 9.470 69.881 39.477 1.00 19.42 229 VAL F N 1
ATOM 10503 C CA . VAL F 1 239 ? 10.739 70.461 39.897 1.00 21.97 229 VAL F CA 1
ATOM 10504 C C . VAL F 1 239 ? 10.862 70.306 41.419 1.00 21.82 229 VAL F C 1
ATOM 10505 O O . VAL F 1 239 ? 11.863 69.800 41.932 1.00 19.93 229 VAL F O 1
ATOM 10509 N N . ALA F 1 240 ? 9.816 70.698 42.139 1.00 21.83 230 ALA F N 1
ATOM 10510 C CA . ALA F 1 240 ? 9.832 70.614 43.595 1.00 21.37 230 ALA F CA 1
ATOM 10511 C C . ALA F 1 240 ? 10.134 69.185 44.055 1.00 22.61 230 ALA F C 1
ATOM 10512 O O . ALA F 1 240 ? 10.941 68.978 44.985 1.00 24.11 230 ALA F O 1
ATOM 10514 N N . THR F 1 241 ? 9.480 68.210 43.414 1.00 20.33 231 THR F N 1
ATOM 10515 C CA . THR F 1 241 ? 9.671 66.786 43.732 1.00 20.03 231 THR F CA 1
ATOM 10516 C C . THR F 1 241 ? 11.107 66.399 43.438 1.00 20.78 231 THR F C 1
ATOM 10517 O O . THR F 1 241 ? 11.756 65.700 44.230 1.00 19.88 231 THR F O 1
ATOM 10521 N N . GLY F 1 242 ? 11.606 66.859 42.298 1.00 19.91 232 GLY F N 1
ATOM 10522 C CA . GLY F 1 242 ? 12.986 66.570 41.961 1.00 24.12 232 GLY F CA 1
ATOM 10523 C C . GLY F 1 242 ? 13.949 67.131 42.995 1.00 23.42 232 GLY F C 1
ATOM 10524 O O . GLY F 1 242 ? 14.877 66.439 43.439 1.00 26.12 232 GLY F O 1
ATOM 10525 N N . ILE F 1 243 ? 13.713 68.376 43.404 1.00 22.32 233 ILE F N 1
ATOM 10526 C CA . ILE F 1 243 ? 14.563 69.038 44.393 1.00 20.51 233 ILE F CA 1
ATOM 10527 C C . ILE F 1 243 ? 14.613 68.323 45.732 1.00 19.55 233 ILE F C 1
ATOM 10528 O O . ILE F 1 243 ? 15.682 68.081 46.262 1.00 20.84 233 ILE F O 1
ATOM 10533 N N . CYS F 1 244 ? 13.455 67.987 46.284 1.00 23.38 234 CYS F N 1
ATOM 10534 C CA . CYS F 1 244 ? 13.421 67.278 47.561 1.00 24.73 234 CYS F CA 1
ATOM 10535 C C . CYS F 1 244 ? 14.022 65.884 47.463 1.00 25.10 234 CYS F C 1
ATOM 10536 O O . CYS F 1 244 ? 14.774 65.464 48.337 1.00 29.61 234 CYS F O 1
ATOM 10539 N N . LEU F 1 245 ? 13.682 65.165 46.401 1.00 24.58 235 LEU F N 1
ATOM 10540 C CA . LEU F 1 245 ? 14.172 63.810 46.189 1.00 24.02 235 LEU F CA 1
ATOM 10541 C C . LEU F 1 245 ? 15.694 63.808 46.134 1.00 24.84 235 LEU F C 1
ATOM 10542 O O . LEU F 1 245 ? 16.350 62.935 46.698 1.00 21.82 235 LEU F O 1
ATOM 10547 N N . PHE F 1 246 ? 16.282 64.791 45.463 1.00 25.93 236 PHE F N 1
ATOM 10548 C CA . PHE F 1 246 ? 17.735 64.792 45.411 1.00 27.44 236 PHE F CA 1
ATOM 10549 C C . PHE F 1 246 ? 18.457 65.312 46.649 1.00 26.58 236 PHE F C 1
ATOM 10550 O O . PHE F 1 246 ? 19.645 65.041 46.829 1.00 28.36 236 PHE F O 1
ATOM 10558 N N . GLU F 1 247 ? 17.769 66.052 47.505 1.00 24.38 237 GLU F N 1
ATOM 10559 C CA . GLU F 1 247 ? 18.409 66.493 48.737 1.00 23.20 237 GLU F CA 1
ATOM 10560 C C . GLU F 1 247 ? 18.520 65.195 49.538 1.00 25.81 237 GLU F C 1
ATOM 10561 O O . GLU F 1 247 ? 19.479 64.962 50.276 1.00 30.54 237 GLU F O 1
ATOM 10567 N N . ALA F 1 248 ? 17.533 64.326 49.370 1.00 24.57 238 ALA F N 1
ATOM 10568 C CA . ALA F 1 248 ? 17.558 63.060 50.068 1.00 23.81 238 ALA F CA 1
ATOM 10569 C C . ALA F 1 248 ? 18.735 62.247 49.567 1.00 26.88 238 ALA F C 1
ATOM 10570 O O . ALA F 1 248 ? 19.518 61.711 50.360 1.00 32.09 238 ALA F O 1
ATOM 10572 N N . VAL F 1 249 ? 18.853 62.144 48.253 1.00 25.28 239 VAL F N 1
ATOM 10573 C CA . VAL F 1 249 ? 19.934 61.394 47.643 1.00 25.97 239 VAL F CA 1
ATOM 10574 C C . VAL F 1 249 ? 21.279 61.843 48.188 1.00 28.99 239 VAL F C 1
ATOM 10575 O O . VAL F 1 249 ? 22.124 61.023 48.555 1.00 26.85 239 VAL F O 1
ATOM 10579 N N . ARG F 1 250 ? 21.470 63.158 48.226 1.00 30.31 240 ARG F N 1
ATOM 10580 C CA . ARG F 1 250 ? 22.709 63.730 48.714 1.00 32.38 240 ARG F CA 1
ATOM 10581 C C . ARG F 1 250 ? 22.966 63.207 50.117 1.00 32.44 240 ARG F C 1
ATOM 10582 O O . ARG F 1 250 ? 24.051 62.725 50.425 1.00 32.54 240 ARG F O 1
ATOM 10590 N N . GLN F 1 251 ? 21.949 63.291 50.960 1.00 32.25 241 GLN F N 1
ATOM 10591 C CA . GLN F 1 251 ? 22.070 62.842 52.339 1.00 34.31 241 GLN F CA 1
ATOM 10592 C C . GLN F 1 251 ? 22.339 61.366 52.550 1.00 35.80 241 GLN F C 1
ATOM 10593 O O . GLN F 1 251 ? 22.998 60.992 53.515 1.00 36.25 241 GLN F O 1
ATOM 10599 N N . ARG F 1 252 ? 21.832 60.514 51.671 1.00 40.46 242 ARG F N 1
ATOM 10600 C CA . ARG F 1 252 ? 22.036 59.096 51.888 1.00 43.55 242 ARG F CA 1
ATOM 10601 C C . ARG F 1 252 ? 23.116 58.483 51.052 1.00 44.80 242 ARG F C 1
ATOM 10602 O O . ARG F 1 252 ? 23.157 57.272 50.876 1.00 50.48 242 ARG F O 1
ATOM 10610 N N . SER F 1 253 ? 24.003 59.319 50.547 1.00 46.67 243 SER F N 1
ATOM 10611 C CA . SER F 1 253 ? 25.092 58.836 49.723 1.00 48.56 243 SER F CA 1
ATOM 10612 C C . SER F 1 253 ? 26.430 58.985 50.423 1.00 48.84 243 SER F C 1
ATOM 10613 O O . SER F 1 253 ? 26.456 59.607 51.500 1.00 48.97 243 SER F O 1
ATOM 10617 N N . ARG G 1 88 ? 45.270 43.249 52.499 1.00 82.87 78 ARG G N 1
ATOM 10618 C CA . ARG G 1 88 ? 45.942 42.536 53.624 1.00 83.99 78 ARG G CA 1
ATOM 10619 C C . ARG G 1 88 ? 46.472 43.495 54.686 1.00 85.16 78 ARG G C 1
ATOM 10620 O O . ARG G 1 88 ? 46.908 44.606 54.370 1.00 86.56 78 ARG G O 1
ATOM 10628 N N . GLN G 1 89 ? 46.436 43.061 55.945 1.00 84.66 79 GLN G N 1
ATOM 10629 C CA . GLN G 1 89 ? 46.946 43.876 57.045 1.00 83.41 79 GLN G CA 1
ATOM 10630 C C . GLN G 1 89 ? 48.299 43.317 57.489 1.00 81.75 79 GLN G C 1
ATOM 10631 O O . GLN G 1 89 ? 48.371 42.454 58.370 1.00 80.24 79 GLN G O 1
ATOM 10637 N N . TYR G 1 90 ? 49.364 43.822 56.866 1.00 79.32 80 TYR G N 1
ATOM 10638 C CA . TYR G 1 90 ? 50.726 43.384 57.154 1.00 76.61 80 TYR G CA 1
ATOM 10639 C C . TYR G 1 90 ? 51.174 43.653 58.591 1.00 75.89 80 TYR G C 1
ATOM 10640 O O . TYR G 1 90 ? 50.934 44.728 59.149 1.00 76.01 80 TYR G O 1
ATOM 10649 N N . GLN G 1 91 ? 51.822 42.630 59.127 1.00 75.67 81 GLN G N 1
ATOM 10650 C CA . GLN G 1 91 ? 52.436 42.665 60.461 1.00 75.26 81 GLN G CA 1
ATOM 10651 C C . GLN G 1 91 ? 53.935 42.805 60.235 1.00 73.64 81 GLN G C 1
ATOM 10652 O O . GLN G 1 91 ? 54.430 42.646 59.114 1.00 72.19 81 GLN G O 1
ATOM 10658 N N . GLU G 1 92 ? 54.667 43.106 61.271 1.00 72.54 82 GLU G N 1
ATOM 10659 C CA . GLU G 1 92 ? 56.106 43.311 61.112 1.00 71.55 82 GLU G CA 1
ATOM 10660 C C . GLU G 1 92 ? 56.737 42.056 60.517 1.00 73.05 82 GLU G C 1
ATOM 10661 O O . GLU G 1 92 ? 57.631 42.124 59.666 1.00 70.78 82 GLU G O 1
ATOM 10667 N N . ASN G 1 93 ? 56.229 40.937 60.974 1.00 74.66 83 ASN G N 1
ATOM 10668 C CA . ASN G 1 93 ? 56.741 39.620 60.587 1.00 76.55 83 ASN G CA 1
ATOM 10669 C C . ASN G 1 93 ? 56.720 39.395 59.063 1.00 74.64 83 ASN G C 1
ATOM 10670 O O . ASN G 1 93 ? 57.613 38.750 58.503 1.00 75.35 83 ASN G O 1
ATOM 10675 N N . ASP G 1 94 ? 55.716 39.922 58.391 1.00 72.08 84 ASP G N 1
ATOM 10676 C CA . ASP G 1 94 ? 55.573 39.716 56.932 1.00 70.37 84 ASP G CA 1
ATOM 10677 C C . ASP G 1 94 ? 56.545 40.581 56.131 1.00 68.97 84 ASP G C 1
ATOM 10678 O O . ASP G 1 94 ? 56.819 40.303 54.961 1.00 67.26 84 ASP G O 1
ATOM 10683 N N . LEU G 1 95 ? 57.076 41.617 56.773 1.00 67.65 85 LEU G N 1
ATOM 10684 C CA . LEU G 1 95 ? 57.975 42.560 56.121 1.00 65.24 85 LEU G CA 1
ATOM 10685 C C . LEU G 1 95 ? 59.058 41.969 55.214 1.00 64.49 85 LEU G C 1
ATOM 10686 O O . LEU G 1 95 ? 59.212 42.389 54.064 1.00 62.43 85 LEU G O 1
ATOM 10691 N N . PRO G 1 96 ? 59.820 40.987 55.712 1.00 63.99 86 PRO G N 1
ATOM 10692 C CA . PRO G 1 96 ? 60.888 40.359 54.924 1.00 64.14 86 PRO G CA 1
ATOM 10693 C C . PRO G 1 96 ? 60.452 39.779 53.574 1.00 64.41 86 PRO G C 1
ATOM 10694 O O . PRO G 1 96 ? 61.214 39.794 52.605 1.00 63.13 86 PRO G O 1
ATOM 10698 N N . ASP G 1 97 ? 59.226 39.273 53.509 1.00 64.77 87 ASP G N 1
ATOM 10699 C CA . ASP G 1 97 ? 58.715 38.713 52.268 1.00 65.80 87 ASP G CA 1
ATOM 10700 C C . ASP G 1 97 ? 58.261 39.821 51.330 1.00 64.46 87 ASP G C 1
ATOM 10701 O O . ASP G 1 97 ? 58.632 39.836 50.158 1.00 64.84 87 ASP G O 1
ATOM 10706 N N . LEU G 1 98 ? 57.460 40.749 51.844 1.00 63.37 88 LEU G N 1
ATOM 10707 C CA . LEU G 1 98 ? 56.980 41.862 51.032 1.00 62.08 88 LEU G CA 1
ATOM 10708 C C . LEU G 1 98 ? 58.159 42.519 50.338 1.00 61.59 88 LEU G C 1
ATOM 10709 O O . LEU G 1 98 ? 58.073 42.889 49.170 1.00 60.73 88 LEU G O 1
ATOM 10714 N N . ILE G 1 99 ? 59.262 42.669 51.065 1.00 61.42 89 ILE G N 1
ATOM 10715 C CA . ILE G 1 99 ? 60.458 43.275 50.494 1.00 62.45 89 ILE G CA 1
ATOM 10716 C C . ILE G 1 99 ? 60.943 42.385 49.368 1.00 62.38 89 ILE G C 1
ATOM 10717 O O . ILE G 1 99 ? 61.239 42.865 48.271 1.00 63.60 89 ILE G O 1
ATOM 10722 N N . ALA G 1 100 ? 61.023 41.087 49.649 1.00 60.18 90 ALA G N 1
ATOM 10723 C CA . ALA G 1 100 ? 61.464 40.119 48.656 1.00 61.75 90 ALA G CA 1
ATOM 10724 C C . ALA G 1 100 ? 60.551 40.183 47.424 1.00 61.12 90 ALA G C 1
ATOM 10725 O O . ALA G 1 100 ? 61.012 40.085 46.278 1.00 58.82 90 ALA G O 1
ATOM 10727 N N . SER G 1 101 ? 59.256 40.352 47.671 1.00 60.19 91 SER G N 1
ATOM 10728 C CA . SER G 1 101 ? 58.268 40.444 46.600 1.00 60.11 91 SER G CA 1
ATOM 10729 C C . SER G 1 101 ? 58.510 41.686 45.745 1.00 60.55 91 SER G C 1
ATOM 10730 O O . SER G 1 101 ? 57.919 41.850 44.671 1.00 58.26 91 SER G O 1
ATOM 10733 N N . LEU G 1 102 ? 59.396 42.553 46.227 1.00 60.74 92 LEU G N 1
ATOM 10734 C CA . LEU G 1 102 ? 59.691 43.794 45.536 1.00 59.66 92 LEU G CA 1
ATOM 10735 C C . LEU G 1 102 ? 60.972 43.831 44.727 1.00 59.34 92 LEU G C 1
ATOM 10736 O O . LEU G 1 102 ? 62.066 43.524 45.209 1.00 58.20 92 LEU G O 1
ATOM 10741 N N . ASP G 1 103 ? 60.782 44.239 43.481 1.00 60.14 93 ASP G N 1
ATOM 10742 C CA . ASP G 1 103 ? 61.809 44.398 42.467 1.00 62.43 93 ASP G CA 1
ATOM 10743 C C . ASP G 1 103 ? 62.836 45.460 42.868 1.00 62.91 93 ASP G C 1
ATOM 10744 O O . ASP G 1 103 ? 64.057 45.241 42.797 1.00 61.62 93 ASP G O 1
ATOM 10749 N N . GLN G 1 104 ? 62.314 46.620 43.270 1.00 61.85 94 GLN G N 1
ATOM 10750 C CA . GLN G 1 104 ? 63.123 47.759 43.688 1.00 57.61 94 GLN G CA 1
ATOM 10751 C C . GLN G 1 104 ? 62.394 48.479 44.816 1.00 54.67 94 GLN G C 1
ATOM 10752 O O . GLN G 1 104 ? 61.708 49.482 44.596 1.00 52.34 94 GLN G O 1
ATOM 10758 N N . PRO G 1 105 ? 62.526 47.962 46.045 1.00 51.39 95 PRO G N 1
ATOM 10759 C CA . PRO G 1 105 ? 61.883 48.542 47.226 1.00 51.13 95 PRO G CA 1
ATOM 10760 C C . PRO G 1 105 ? 61.997 50.065 47.306 1.00 48.46 95 PRO G C 1
ATOM 10761 O O . PRO G 1 105 ? 63.072 50.631 47.104 1.00 47.02 95 PRO G O 1
ATOM 10765 N N . PHE G 1 106 ? 60.868 50.707 47.595 1.00 46.15 96 PHE G N 1
ATOM 10766 C CA . PHE G 1 106 ? 60.755 52.162 47.741 1.00 43.03 96 PHE G CA 1
ATOM 10767 C C . PHE G 1 106 ? 59.922 52.332 49.009 1.00 41.55 96 PHE G C 1
ATOM 10768 O O . PHE G 1 106 ? 58.692 52.404 48.949 1.00 39.92 96 PHE G O 1
ATOM 10776 N N . LEU G 1 107 ? 60.603 52.371 50.153 1.00 40.31 97 LEU G N 1
ATOM 10777 C CA . LEU G 1 107 ? 59.943 52.471 51.456 1.00 37.48 97 LEU G CA 1
ATOM 10778 C C . LEU G 1 107 ? 60.102 53.831 52.163 1.00 37.21 97 LEU G C 1
ATOM 10779 O O . LEU G 1 107 ? 61.105 54.534 51.976 1.00 34.81 97 LEU G O 1
ATOM 10784 N N . LEU G 1 108 ? 59.104 54.172 52.982 1.00 34.29 98 LEU G N 1
ATOM 10785 C CA . LEU G 1 108 ? 59.095 55.402 53.779 1.00 34.30 98 LEU G CA 1
ATOM 10786 C C . LEU G 1 108 ? 59.073 55.033 55.267 1.00 34.15 98 LEU G C 1
ATOM 10787 O O . LEU G 1 108 ? 58.140 54.368 55.729 1.00 35.05 98 LEU G O 1
ATOM 10792 N N . ILE G 1 109 ? 60.101 55.453 56.004 1.00 32.48 99 ILE G N 1
ATOM 10793 C CA . ILE G 1 109 ? 60.189 55.192 57.434 1.00 30.32 99 ILE G CA 1
ATOM 10794 C C . ILE G 1 109 ? 59.932 56.510 58.191 1.00 34.62 99 ILE G C 1
ATOM 10795 O O . ILE G 1 109 ? 60.617 57.515 57.971 1.00 35.12 99 ILE G O 1
ATOM 10800 N N . LEU G 1 110 ? 58.921 56.513 59.055 1.00 33.79 100 LEU G N 1
ATOM 10801 C CA . LEU G 1 110 ? 58.600 57.693 59.846 1.00 33.89 100 LEU G CA 1
ATOM 10802 C C . LEU G 1 110 ? 59.047 57.390 61.272 1.00 35.53 100 LEU G C 1
ATOM 10803 O O . LEU G 1 110 ? 58.459 56.551 61.946 1.00 32.73 100 LEU G O 1
ATOM 10808 N N . ASP G 1 111 ? 60.099 58.066 61.727 1.00 36.84 101 ASP G N 1
ATOM 10809 C CA . ASP G 1 111 ? 60.631 57.799 63.058 1.00 40.24 101 ASP G CA 1
ATOM 10810 C C . ASP G 1 111 ? 59.966 58.542 64.204 1.00 41.60 101 ASP G C 1
ATOM 10811 O O . ASP G 1 111 ? 60.509 59.505 64.741 1.00 41.66 101 ASP G O 1
ATOM 10816 N N . GLY G 1 112 ? 58.789 58.068 64.581 1.00 42.68 102 GLY G N 1
ATOM 10817 C CA . GLY G 1 112 ? 58.065 58.677 65.675 1.00 42.73 102 GLY G CA 1
ATOM 10818 C C . GLY G 1 112 ? 57.206 59.886 65.344 1.00 44.88 102 GLY G C 1
ATOM 10819 O O . GLY G 1 112 ? 57.323 60.907 66.034 1.00 42.27 102 GLY G O 1
ATOM 10820 N N . VAL G 1 113 ? 56.381 59.813 64.291 1.00 42.11 103 VAL G N 1
ATOM 10821 C CA . VAL G 1 113 ? 55.482 60.925 63.990 1.00 42.00 103 VAL G CA 1
ATOM 10822 C C . VAL G 1 113 ? 54.368 60.663 65.009 1.00 45.56 103 VAL G C 1
ATOM 10823 O O . VAL G 1 113 ? 53.725 59.605 65.003 1.00 41.48 103 VAL G O 1
ATOM 10827 N N . THR G 1 114 ? 54.159 61.624 65.897 1.00 46.59 104 THR G N 1
ATOM 10828 C CA . THR G 1 114 ? 53.196 61.470 66.977 1.00 47.01 104 THR G CA 1
ATOM 10829 C C . THR G 1 114 ? 51.743 61.829 66.730 1.00 46.92 104 THR G C 1
ATOM 10830 O O . THR G 1 114 ? 50.853 61.222 67.308 1.00 43.68 104 THR G O 1
ATOM 10834 N N . ASP G 1 115 ? 51.508 62.813 65.873 1.00 50.00 105 ASP G N 1
ATOM 10835 C CA . ASP G 1 115 ? 50.161 63.274 65.586 1.00 50.75 105 ASP G CA 1
ATOM 10836 C C . ASP G 1 115 ? 49.488 62.473 64.482 1.00 52.66 105 ASP G C 1
ATOM 10837 O O . ASP G 1 115 ? 50.050 62.287 63.402 1.00 55.13 105 ASP G O 1
ATOM 10842 N N . PRO G 1 116 ? 48.263 61.986 64.740 1.00 53.31 106 PRO G N 1
ATOM 10843 C CA . PRO G 1 116 ? 47.520 61.208 63.746 1.00 51.29 106 PRO G CA 1
ATOM 10844 C C . PRO G 1 116 ? 47.414 61.932 62.404 1.00 49.70 106 PRO G C 1
ATOM 10845 O O . PRO G 1 116 ? 47.577 61.326 61.349 1.00 52.78 106 PRO G O 1
ATOM 10849 N N . HIS G 1 117 ? 47.148 63.232 62.456 1.00 48.02 107 HIS G N 1
ATOM 10850 C CA . HIS G 1 117 ? 47.002 64.052 61.259 1.00 45.93 107 HIS G CA 1
ATOM 10851 C C . HIS G 1 117 ? 48.245 63.977 60.360 1.00 45.91 107 HIS G C 1
ATOM 10852 O O . HIS G 1 117 ? 48.142 63.712 59.158 1.00 42.25 107 HIS G O 1
ATOM 10859 N N . ASN G 1 118 ? 49.427 64.196 60.925 1.00 44.75 108 ASN G N 1
ATOM 10860 C CA . ASN G 1 118 ? 50.629 64.117 60.099 1.00 46.53 108 ASN G CA 1
ATOM 10861 C C . ASN G 1 118 ? 50.873 62.710 59.521 1.00 46.65 108 ASN G C 1
ATOM 10862 O O . ASN G 1 118 ? 51.391 62.565 58.408 1.00 45.03 108 ASN G O 1
ATOM 10867 N N . LEU G 1 119 ? 50.502 61.678 60.273 1.00 45.04 109 LEU G N 1
ATOM 10868 C CA . LEU G 1 119 ? 50.681 60.313 59.795 1.00 44.85 109 LEU G CA 1
ATOM 10869 C C . LEU G 1 119 ? 49.827 60.117 58.549 1.00 43.09 109 LEU G C 1
ATOM 10870 O O . LEU G 1 119 ? 50.283 59.557 57.560 1.00 42.42 109 LEU G O 1
ATOM 10875 N N . GLY G 1 120 ? 48.587 60.597 58.603 1.00 41.50 110 GLY G N 1
ATOM 10876 C CA . GLY G 1 120 ? 47.694 60.475 57.464 1.00 38.33 110 GLY G CA 1
ATOM 10877 C C . GLY G 1 120 ? 48.182 61.231 56.240 1.00 38.11 110 GLY G C 1
ATOM 10878 O O . GLY G 1 120 ? 48.133 60.707 55.135 1.00 40.30 110 GLY G O 1
ATOM 10879 N N . ALA G 1 121 ? 48.645 62.466 56.425 1.00 39.06 111 ALA G N 1
ATOM 10880 C CA . ALA G 1 121 ? 49.153 63.276 55.314 1.00 39.84 111 ALA G CA 1
ATOM 10881 C C . ALA G 1 121 ? 50.403 62.660 54.652 1.00 39.03 111 ALA G C 1
ATOM 10882 O O . ALA G 1 121 ? 50.580 62.762 53.434 1.00 39.77 111 ALA G O 1
ATOM 10884 N N . CYS G 1 122 ? 51.269 62.028 55.445 1.00 38.14 112 CYS G N 1
ATOM 10885 C CA . CYS G 1 122 ? 52.462 61.392 54.882 1.00 39.72 112 CYS G CA 1
ATOM 10886 C C . CYS G 1 122 ? 52.064 60.187 54.004 1.00 39.65 112 CYS G C 1
ATOM 10887 O O . CYS G 1 122 ? 52.661 59.959 52.944 1.00 37.15 112 CYS G O 1
ATOM 10890 N N . LEU G 1 123 ? 51.055 59.431 54.447 1.00 40.14 113 LEU G N 1
ATOM 10891 C CA . LEU G 1 123 ? 50.560 58.269 53.703 1.00 43.44 113 LEU G CA 1
ATOM 10892 C C . LEU G 1 123 ? 50.087 58.706 52.341 1.00 43.53 113 LEU G C 1
ATOM 10893 O O . LEU G 1 123 ? 50.401 58.089 51.327 1.00 43.73 113 LEU G O 1
ATOM 10898 N N . ARG G 1 124 ? 49.308 59.778 52.335 1.00 44.07 114 ARG G N 1
ATOM 10899 C CA . ARG G 1 124 ? 48.773 60.320 51.099 1.00 43.82 114 ARG G CA 1
ATOM 10900 C C . ARG G 1 124 ? 49.903 60.635 50.135 1.00 44.74 114 ARG G C 1
ATOM 10901 O O . ARG G 1 124 ? 49.761 60.465 48.928 1.00 49.47 114 ARG G O 1
ATOM 10909 N N . SER G 1 125 ? 51.023 61.109 50.670 1.00 43.12 115 SER G N 1
ATOM 10910 C CA . SER G 1 125 ? 52.172 61.437 49.836 1.00 39.82 115 SER G CA 1
ATOM 10911 C C . SER G 1 125 ? 52.922 60.163 49.488 1.00 38.19 115 SER G C 1
ATOM 10912 O O . SER G 1 125 ? 53.427 60.019 48.377 1.00 32.68 115 SER G O 1
ATOM 10915 N N . ALA G 1 126 ? 53.000 59.251 50.458 1.00 37.62 116 ALA G N 1
ATOM 10916 C CA . ALA G 1 126 ? 53.668 57.973 50.265 1.00 38.55 116 ALA G CA 1
ATOM 10917 C C . ALA G 1 126 ? 53.023 57.322 49.048 1.00 42.01 116 ALA G C 1
ATOM 10918 O O . ALA G 1 126 ? 53.703 56.929 48.094 1.00 42.87 116 ALA G O 1
ATOM 10920 N N . ASP G 1 127 ? 51.695 57.241 49.087 1.00 43.92 117 ASP G N 1
ATOM 10921 C CA . ASP G 1 127 ? 50.910 56.663 48.007 1.00 42.89 117 ASP G CA 1
ATOM 10922 C C . ASP G 1 127 ? 51.198 57.388 46.697 1.00 40.94 117 ASP G C 1
ATOM 10923 O O . ASP G 1 127 ? 51.636 56.783 45.717 1.00 39.57 117 ASP G O 1
ATOM 10928 N N . ALA G 1 128 ? 50.952 58.690 46.679 1.00 38.67 118 ALA G N 1
ATOM 10929 C CA . ALA G 1 128 ? 51.163 59.455 45.462 1.00 40.16 118 ALA G CA 1
ATOM 10930 C C . ALA G 1 128 ? 52.521 59.253 44.782 1.00 41.05 118 ALA G C 1
ATOM 10931 O O . ALA G 1 128 ? 52.602 59.295 43.559 1.00 38.44 118 ALA G O 1
ATOM 10933 N N . ALA G 1 129 ? 53.577 59.022 45.562 1.00 43.09 119 ALA G N 1
ATOM 10934 C CA . ALA G 1 129 ? 54.922 58.839 44.999 1.00 43.80 119 ALA G CA 1
ATOM 10935 C C . ALA G 1 129 ? 55.270 57.414 44.569 1.00 43.52 119 ALA G C 1
ATOM 10936 O O . ALA G 1 129 ? 56.288 57.193 43.923 1.00 45.60 119 ALA G O 1
ATOM 10938 N N . GLY G 1 130 ? 54.444 56.442 44.935 1.00 44.72 120 GLY G N 1
ATOM 10939 C CA . GLY G 1 130 ? 54.717 55.078 44.527 1.00 45.45 120 GLY G CA 1
ATOM 10940 C C . GLY G 1 130 ? 55.428 54.289 45.596 1.00 48.71 120 GLY G C 1
ATOM 10941 O O . GLY G 1 130 ? 56.098 53.299 45.319 1.00 52.29 120 GLY G O 1
ATOM 10942 N N . VAL G 1 131 ? 55.293 54.738 46.832 1.00 48.79 121 VAL G N 1
ATOM 10943 C CA . VAL G 1 131 ? 55.916 54.048 47.943 1.00 47.82 121 VAL G CA 1
ATOM 10944 C C . VAL G 1 131 ? 55.164 52.735 48.196 1.00 47.38 121 VAL G C 1
ATOM 10945 O O . VAL G 1 131 ? 53.935 52.721 48.263 1.00 45.15 121 VAL G O 1
ATOM 10949 N N . HIS G 1 132 ? 55.915 51.644 48.334 1.00 48.33 122 HIS G N 1
ATOM 10950 C CA . HIS G 1 132 ? 55.344 50.325 48.592 1.00 46.89 122 HIS G CA 1
ATOM 10951 C C . HIS G 1 132 ? 54.957 50.115 50.051 1.00 46.50 122 HIS G C 1
ATOM 10952 O O . HIS G 1 132 ? 54.014 49.377 50.343 1.00 47.35 122 HIS G O 1
ATOM 10959 N N . ALA G 1 133 ? 55.680 50.740 50.975 1.00 42.16 123 ALA G N 1
ATOM 10960 C CA . ALA G 1 133 ? 55.351 50.539 52.374 1.00 40.42 123 ALA G CA 1
ATOM 10961 C C . ALA G 1 133 ? 55.860 51.604 53.340 1.00 40.21 123 ALA G C 1
ATOM 10962 O O . ALA G 1 133 ? 56.905 52.220 53.142 1.00 36.09 123 ALA G O 1
ATOM 10964 N N . VAL G 1 134 ? 55.092 51.809 54.398 1.00 38.46 124 VAL G N 1
ATOM 10965 C CA . VAL G 1 134 ? 55.442 52.779 55.401 1.00 41.42 124 VAL G CA 1
ATOM 10966 C C . VAL G 1 134 ? 55.637 52.033 56.693 1.00 40.49 124 VAL G C 1
ATOM 10967 O O . VAL G 1 134 ? 54.731 51.365 57.168 1.00 41.77 124 VAL G O 1
ATOM 10971 N N . ILE G 1 135 ? 56.835 52.153 57.246 1.00 41.90 125 ILE G N 1
ATOM 10972 C CA . ILE G 1 135 ? 57.209 51.486 58.490 1.00 40.00 125 ILE G CA 1
ATOM 10973 C C . ILE G 1 135 ? 57.378 52.519 59.590 1.00 39.77 125 ILE G C 1
ATOM 10974 O O . ILE G 1 135 ? 57.948 53.587 59.359 1.00 42.07 125 ILE G O 1
ATOM 10979 N N . VAL G 1 136 ? 56.880 52.204 60.781 1.00 37.08 126 VAL G N 1
ATOM 10980 C CA . VAL G 1 136 ? 56.978 53.112 61.919 1.00 33.36 126 VAL G CA 1
ATOM 10981 C C . VAL G 1 136 ? 57.179 52.326 63.198 1.00 35.98 126 VAL G C 1
ATOM 10982 O O . VAL G 1 136 ? 56.749 51.183 63.309 1.00 35.69 126 VAL G O 1
ATOM 10986 N N . PRO G 1 137 ? 57.831 52.935 64.195 1.00 35.96 127 PRO G N 1
ATOM 10987 C CA . PRO G 1 137 ? 57.988 52.154 65.419 1.00 34.92 127 PRO G CA 1
ATOM 10988 C C . PRO G 1 137 ? 56.619 52.116 66.121 1.00 39.64 127 PRO G C 1
ATOM 10989 O O . PRO G 1 137 ? 55.766 52.995 65.901 1.00 36.55 127 PRO G O 1
ATOM 10993 N N . LYS G 1 138 ? 56.393 51.093 66.942 1.00 41.89 128 LYS G N 1
ATOM 10994 C CA . LYS G 1 138 ? 55.127 50.977 67.664 1.00 45.00 128 LYS G CA 1
ATOM 10995 C C . LYS G 1 138 ? 55.004 52.057 68.732 1.00 43.54 128 LYS G C 1
ATOM 10996 O O . LYS G 1 138 ? 53.956 52.696 68.882 1.00 44.40 128 LYS G O 1
ATOM 11002 N N . ASP G 1 139 ? 56.080 52.248 69.452 1.00 42.46 129 ASP G N 1
ATOM 11003 C CA . ASP G 1 139 ? 56.111 53.217 70.546 1.00 44.87 129 ASP G CA 1
ATOM 11004 C C . ASP G 1 139 ? 56.170 54.645 70.016 1.00 43.64 129 ASP G C 1
ATOM 11005 O O . ASP G 1 139 ? 56.969 54.965 69.127 1.00 46.85 129 ASP G O 1
ATOM 11010 N N . ARG G 1 140 ? 55.293 55.443 70.592 1.00 44.14 130 ARG G N 1
ATOM 11011 C CA . ARG G 1 140 ? 55.198 56.875 70.303 1.00 47.51 130 ARG G CA 1
ATOM 11012 C C . ARG G 1 140 ? 54.473 57.198 68.987 1.00 48.17 130 ARG G C 1
ATOM 11013 O O . ARG G 1 140 ? 53.943 58.295 68.804 1.00 51.73 130 ARG G O 1
ATOM 11021 N N . SER G 1 141 ? 54.450 56.268 68.054 1.00 47.67 131 SER G N 1
ATOM 11022 C CA . SER G 1 141 ? 53.855 56.551 66.727 1.00 48.17 131 SER G CA 1
ATOM 11023 C C . SER G 1 141 ? 52.341 56.758 66.837 1.00 48.02 131 SER G C 1
ATOM 11024 O O . SER G 1 141 ? 51.655 56.055 67.587 1.00 48.06 131 SER G O 1
ATOM 11027 N N . ALA G 1 142 ? 51.858 57.731 66.077 1.00 48.43 132 ALA G N 1
ATOM 11028 C CA . ALA G 1 142 ? 50.425 58.070 66.038 1.00 48.80 132 ALA G CA 1
ATOM 11029 C C . ALA G 1 142 ? 49.647 56.907 65.461 1.00 48.81 132 ALA G C 1
ATOM 11030 O O . ALA G 1 142 ? 49.879 56.521 64.327 1.00 49.88 132 ALA G O 1
ATOM 11032 N N . GLN G 1 143 ? 48.723 56.363 66.240 1.00 50.44 133 GLN G N 1
ATOM 11033 C CA . GLN G 1 143 ? 47.885 55.260 65.788 1.00 53.84 133 GLN G CA 1
ATOM 11034 C C . GLN G 1 143 ? 47.142 55.724 64.540 1.00 55.33 133 GLN G C 1
ATOM 11035 O O . GLN G 1 143 ? 46.981 56.923 64.314 1.00 53.58 133 GLN G O 1
ATOM 11041 N N . LEU G 1 144 ? 46.679 54.772 63.736 1.00 57.61 134 LEU G N 1
ATOM 11042 C CA . LEU G 1 144 ? 45.955 55.092 62.512 1.00 57.90 134 LEU G CA 1
ATOM 11043 C C . LEU G 1 144 ? 44.443 55.193 62.753 1.00 59.86 134 LEU G C 1
ATOM 11044 O O . LEU G 1 144 ? 43.698 54.288 62.369 1.00 59.59 134 LEU G O 1
ATOM 11049 N N . ASN G 1 145 ? 43.996 56.287 63.379 1.00 60.87 135 ASN G N 1
ATOM 11050 C CA . ASN G 1 145 ? 42.572 56.486 63.663 1.00 61.97 135 ASN G CA 1
ATOM 11051 C C . ASN G 1 145 ? 41.796 57.103 62.498 1.00 62.33 135 ASN G C 1
ATOM 11052 O O . ASN G 1 145 ? 42.330 57.255 61.400 1.00 63.16 135 ASN G O 1
ATOM 11057 N N . ALA G 1 146 ? 40.538 57.459 62.749 1.00 62.94 136 ALA G N 1
ATOM 11058 C CA . ALA G 1 146 ? 39.651 58.038 61.725 1.00 65.58 136 ALA G CA 1
ATOM 11059 C C . ALA G 1 146 ? 40.177 59.334 61.112 1.00 64.61 136 ALA G C 1
ATOM 11060 O O . ALA G 1 146 ? 39.966 59.609 59.919 1.00 61.65 136 ALA G O 1
ATOM 11062 N N . THR G 1 147 ? 40.838 60.133 61.948 1.00 64.61 137 THR G N 1
ATOM 11063 C CA . THR G 1 147 ? 41.413 61.397 61.510 1.00 62.39 137 THR G CA 1
ATOM 11064 C C . THR G 1 147 ? 42.500 61.065 60.496 1.00 59.84 137 THR G C 1
ATOM 11065 O O . THR G 1 147 ? 42.517 61.589 59.385 1.00 61.27 137 THR G O 1
ATOM 11069 N N . ALA G 1 148 ? 43.399 60.172 60.885 1.00 57.24 138 ALA G N 1
ATOM 11070 C CA . ALA G 1 148 ? 44.487 59.768 60.011 1.00 56.29 138 ALA G CA 1
ATOM 11071 C C . ALA G 1 148 ? 43.936 59.244 58.696 1.00 55.89 138 ALA G C 1
ATOM 11072 O O . ALA G 1 148 ? 44.411 59.633 57.629 1.00 53.69 138 ALA G O 1
ATOM 11074 N N . LYS G 1 149 ? 42.934 58.365 58.781 1.00 57.09 139 LYS G N 1
ATOM 11075 C CA . LYS G 1 149 ? 42.307 57.781 57.591 1.00 58.61 139 LYS G CA 1
ATOM 11076 C C . LYS G 1 149 ? 41.731 58.881 56.701 1.00 57.44 139 LYS G C 1
ATOM 11077 O O . LYS G 1 149 ? 41.842 58.826 55.475 1.00 55.48 139 LYS G O 1
ATOM 11083 N N . LYS G 1 150 ? 41.118 59.873 57.342 1.00 56.85 140 LYS G N 1
ATOM 11084 C CA . LYS G 1 150 ? 40.512 61.005 56.653 1.00 57.17 140 LYS G CA 1
ATOM 11085 C C . LYS G 1 150 ? 41.555 61.795 55.881 1.00 52.99 140 LYS G C 1
ATOM 11086 O O . LYS G 1 150 ? 41.406 62.057 54.692 1.00 50.60 140 LYS G O 1
ATOM 11092 N N . VAL G 1 151 ? 42.619 62.192 56.562 1.00 51.20 141 VAL G N 1
ATOM 11093 C CA . VAL G 1 151 ? 43.654 62.968 55.894 1.00 50.46 141 VAL G CA 1
ATOM 11094 C C . VAL G 1 151 ? 44.347 62.144 54.816 1.00 48.07 141 VAL G C 1
ATOM 11095 O O . VAL G 1 151 ? 44.704 62.664 53.763 1.00 47.91 141 VAL G O 1
ATOM 11099 N N . ALA G 1 152 ? 44.518 60.856 55.084 1.00 47.25 142 ALA G N 1
ATOM 11100 C CA . ALA G 1 152 ? 45.144 59.963 54.133 1.00 47.85 142 ALA G CA 1
ATOM 11101 C C . ALA G 1 152 ? 44.362 59.982 52.817 1.00 49.69 142 ALA G C 1
ATOM 11102 O O . ALA G 1 152 ? 44.814 59.429 51.822 1.00 50.55 142 ALA G O 1
ATOM 11104 N N . CYS G 1 153 ? 43.189 60.613 52.825 1.00 51.88 143 CYS G N 1
ATOM 11105 C CA . CYS G 1 153 ? 42.346 60.731 51.637 1.00 55.05 143 CYS G CA 1
ATOM 11106 C C . CYS G 1 153 ? 42.268 59.475 50.760 1.00 55.38 143 CYS G C 1
ATOM 11107 O O . CYS G 1 153 ? 42.266 59.572 49.536 1.00 55.74 143 CYS G O 1
ATOM 11110 N N . GLY G 1 154 ? 42.188 58.304 51.390 1.00 58.30 144 GLY G N 1
ATOM 11111 C CA . GLY G 1 154 ? 42.104 57.055 50.651 1.00 57.45 144 GLY G CA 1
ATOM 11112 C C . GLY G 1 154 ? 43.405 56.281 50.648 1.00 59.73 144 GLY G C 1
ATOM 11113 O O . GLY G 1 154 ? 43.497 55.206 50.062 1.00 59.77 144 GLY G O 1
ATOM 11114 N N . ALA G 1 155 ? 44.415 56.826 51.319 1.00 60.59 145 ALA G N 1
ATOM 11115 C CA . ALA G 1 155 ? 45.732 56.193 51.373 1.00 58.96 145 ALA G CA 1
ATOM 11116 C C . ALA G 1 155 ? 45.860 55.053 52.373 1.00 56.83 145 ALA G C 1
ATOM 11117 O O . ALA G 1 155 ? 46.568 54.088 52.107 1.00 56.38 145 ALA G O 1
ATOM 11119 N N . ALA G 1 156 ? 45.189 55.168 53.516 1.00 54.77 146 ALA G N 1
ATOM 11120 C CA . ALA G 1 156 ? 45.265 54.133 54.538 1.00 56.13 146 ALA G CA 1
ATOM 11121 C C . ALA G 1 156 ? 44.842 52.776 54.007 1.00 57.69 146 ALA G C 1
ATOM 11122 O O . ALA G 1 156 ? 45.107 51.747 54.631 1.00 59.91 146 ALA G O 1
ATOM 11124 N N . GLU G 1 157 ? 44.193 52.781 52.846 1.00 60.63 147 GLU G N 1
ATOM 11125 C CA . GLU G 1 157 ? 43.715 51.561 52.210 1.00 62.73 147 GLU G CA 1
ATOM 11126 C C . GLU G 1 157 ? 44.683 50.982 51.187 1.00 62.67 147 GLU G C 1
ATOM 11127 O O . GLU G 1 157 ? 44.849 49.767 51.104 1.00 66.79 147 GLU G O 1
ATOM 11133 N N . SER G 1 158 ? 45.319 51.832 50.394 1.00 59.34 148 SER G N 1
ATOM 11134 C CA . SER G 1 158 ? 46.242 51.321 49.390 1.00 57.89 148 SER G CA 1
ATOM 11135 C C . SER G 1 158 ? 47.648 51.050 49.926 1.00 56.79 148 SER G C 1
ATOM 11136 O O . SER G 1 158 ? 48.208 49.968 49.727 1.00 56.66 148 SER G O 1
ATOM 11139 N N . VAL G 1 159 ? 48.218 52.036 50.609 1.00 52.36 149 VAL G N 1
ATOM 11140 C CA . VAL G 1 159 ? 49.563 51.900 51.137 1.00 47.19 149 VAL G CA 1
ATOM 11141 C C . VAL G 1 159 ? 49.553 51.242 52.515 1.00 43.66 149 VAL G C 1
ATOM 11142 O O . VAL G 1 159 ? 48.864 51.697 53.431 1.00 45.86 149 VAL G O 1
ATOM 11146 N N . PRO G 1 160 ? 50.308 50.144 52.671 1.00 38.32 150 PRO G N 1
ATOM 11147 C CA . PRO G 1 160 ? 50.404 49.401 53.934 1.00 37.54 150 PRO G CA 1
ATOM 11148 C C . PRO G 1 160 ? 51.270 50.088 55.002 1.00 38.88 150 PRO G C 1
ATOM 11149 O O . PRO G 1 160 ? 52.406 50.466 54.738 1.00 40.33 150 PRO G O 1
ATOM 11153 N N . LEU G 1 161 ? 50.727 50.248 56.201 1.00 37.17 151 LEU G N 1
ATOM 11154 C CA . LEU G 1 161 ? 51.453 50.875 57.303 1.00 37.90 151 LEU G CA 1
ATOM 11155 C C . LEU G 1 161 ? 51.810 49.755 58.262 1.00 38.33 151 LEU G C 1
ATOM 11156 O O . LEU G 1 161 ? 50.929 49.140 58.850 1.00 39.46 151 LEU G O 1
ATOM 11161 N N . ILE G 1 162 ? 53.104 49.510 58.430 1.00 39.83 152 ILE G N 1
ATOM 11162 C CA . ILE G 1 162 ? 53.600 48.428 59.276 1.00 39.50 152 ILE G CA 1
ATOM 11163 C C . ILE G 1 162 ? 54.285 48.928 60.557 1.00 40.97 152 ILE G C 1
ATOM 11164 O O . ILE G 1 162 ? 55.207 49.744 60.507 1.00 42.17 152 ILE G O 1
ATOM 11169 N N . ARG G 1 163 ? 53.826 48.440 61.703 1.00 41.19 153 ARG G N 1
ATOM 11170 C CA . ARG G 1 163 ? 54.398 48.841 62.980 1.00 41.61 153 ARG G CA 1
ATOM 11171 C C . ARG G 1 163 ? 55.535 47.915 63.334 1.00 44.98 153 ARG G C 1
ATOM 11172 O O . ARG G 1 163 ? 55.445 46.696 63.149 1.00 45.25 153 ARG G O 1
ATOM 11180 N N . VAL G 1 164 ? 56.607 48.503 63.852 1.00 43.85 154 VAL G N 1
ATOM 11181 C CA . VAL G 1 164 ? 57.797 47.750 64.182 1.00 43.60 154 VAL G CA 1
ATOM 11182 C C . VAL G 1 164 ? 58.213 47.828 65.645 1.00 43.87 154 VAL G C 1
ATOM 11183 O O . VAL G 1 164 ? 58.076 48.861 66.293 1.00 46.08 154 VAL G O 1
ATOM 11187 N N . THR G 1 165 ? 58.710 46.712 66.163 1.00 44.59 155 THR G N 1
ATOM 11188 C CA . THR G 1 165 ? 59.148 46.643 67.550 1.00 48.42 155 THR G CA 1
ATOM 11189 C C . THR G 1 165 ? 60.447 47.431 67.762 1.00 49.98 155 THR G C 1
ATOM 11190 O O . THR G 1 165 ? 60.520 48.300 68.623 1.00 51.31 155 THR G O 1
ATOM 11194 N N . ASN G 1 166 ? 61.472 47.129 66.977 1.00 49.97 156 ASN G N 1
ATOM 11195 C CA . ASN G 1 166 ? 62.741 47.827 67.115 1.00 48.56 156 ASN G CA 1
ATOM 11196 C C . ASN G 1 166 ? 63.129 48.393 65.771 1.00 47.17 156 ASN G C 1
ATOM 11197 O O . ASN G 1 166 ? 63.702 47.704 64.927 1.00 47.95 156 ASN G O 1
ATOM 11202 N N . LEU G 1 167 ? 62.815 49.663 65.578 1.00 47.30 157 LEU G N 1
ATOM 11203 C CA . LEU G 1 167 ? 63.108 50.326 64.328 1.00 44.14 157 LEU G CA 1
ATOM 11204 C C . LEU G 1 167 ? 64.528 50.103 63.828 1.00 43.67 157 LEU G C 1
ATOM 11205 O O . LEU G 1 167 ? 64.742 49.969 62.628 1.00 44.17 157 LEU G O 1
ATOM 11210 N N . ALA G 1 168 ? 65.501 50.061 64.733 1.00 45.95 158 ALA G N 1
ATOM 11211 C CA . ALA G 1 168 ? 66.897 49.852 64.328 1.00 48.15 158 ALA G CA 1
ATOM 11212 C C . ALA G 1 168 ? 67.121 48.439 63.794 1.00 48.32 158 ALA G C 1
ATOM 11213 O O . ALA G 1 168 ? 67.772 48.253 62.765 1.00 47.87 158 ALA G O 1
ATOM 11215 N N . ARG G 1 169 ? 66.580 47.447 64.494 1.00 50.55 159 ARG G N 1
ATOM 11216 C CA . ARG G 1 169 ? 66.711 46.065 64.059 1.00 52.38 159 ARG G CA 1
ATOM 11217 C C . ARG G 1 169 ? 66.057 45.945 62.681 1.00 52.36 159 ARG G C 1
ATOM 11218 O O . ARG G 1 169 ? 66.597 45.299 61.782 1.00 52.42 159 ARG G O 1
ATOM 11226 N N . THR G 1 170 ? 64.895 46.571 62.511 1.00 48.45 160 THR G N 1
ATOM 11227 C CA . THR G 1 170 ? 64.219 46.523 61.217 1.00 46.78 160 THR G CA 1
ATOM 11228 C C . THR G 1 170 ? 65.149 47.131 60.162 1.00 47.42 160 THR G C 1
ATOM 11229 O O . THR G 1 170 ? 65.327 46.583 59.072 1.00 50.45 160 THR G O 1
ATOM 11241 N N . ARG G 1 172 ? 68.364 47.322 60.230 1.00 48.30 162 ARG G N 1
ATOM 11242 C CA . ARG G 1 172 ? 69.481 46.412 59.995 1.00 50.40 162 ARG G CA 1
ATOM 11243 C C . ARG G 1 172 ? 69.083 45.391 58.933 1.00 49.86 162 ARG G C 1
ATOM 11244 O O . ARG G 1 172 ? 69.843 45.116 58.005 1.00 50.01 162 ARG G O 1
ATOM 11260 N N . LEU G 1 174 ? 66.729 45.735 56.717 1.00 49.19 164 LEU G N 1
ATOM 11261 C CA . LEU G 1 174 ? 66.574 46.441 55.451 1.00 51.20 164 LEU G CA 1
ATOM 11262 C C . LEU G 1 174 ? 67.937 46.560 54.771 1.00 52.88 164 LEU G C 1
ATOM 11263 O O . LEU G 1 174 ? 68.039 46.488 53.542 1.00 54.31 164 LEU G O 1
ATOM 11268 N N . GLN G 1 175 ? 68.989 46.745 55.561 1.00 50.69 165 GLN G N 1
ATOM 11269 C CA . GLN G 1 175 ? 70.321 46.865 54.976 1.00 53.84 165 GLN G CA 1
ATOM 11270 C C . GLN G 1 175 ? 70.833 45.463 54.643 1.00 56.19 165 GLN G C 1
ATOM 11271 O O . GLN G 1 175 ? 71.502 45.257 53.631 1.00 55.57 165 GLN G O 1
ATOM 11277 N N . GLU G 1 176 ? 70.489 44.501 55.497 1.00 59.35 166 GLU G N 1
ATOM 11278 C CA . GLU G 1 176 ? 70.888 43.110 55.310 1.00 60.27 166 GLU G CA 1
ATOM 11279 C C . GLU G 1 176 ? 70.233 42.603 54.035 1.00 59.26 166 GLU G C 1
ATOM 11280 O O . GLU G 1 176 ? 70.585 41.543 53.522 1.00 60.44 166 GLU G O 1
ATOM 11286 N N . GLU G 1 177 ? 69.275 43.373 53.528 1.00 57.16 167 GLU G N 1
ATOM 11287 C CA . GLU G 1 177 ? 68.570 43.017 52.305 1.00 55.39 167 GLU G CA 1
ATOM 11288 C C . GLU G 1 177 ? 68.931 44.004 51.213 1.00 52.66 167 GLU G C 1
ATOM 11289 O O . GLU G 1 177 ? 68.221 44.139 50.212 1.00 51.24 167 GLU G O 1
ATOM 11295 N N . ASN G 1 178 ? 70.051 44.687 51.447 1.00 52.32 168 ASN G N 1
ATOM 11296 C CA . ASN G 1 178 ? 70.646 45.693 50.567 1.00 50.55 168 ASN G CA 1
ATOM 11297 C C . ASN G 1 178 ? 69.787 46.898 50.196 1.00 48.49 168 ASN G C 1
ATOM 11298 O O . ASN G 1 178 ? 69.768 47.316 49.031 1.00 45.94 168 ASN G O 1
ATOM 11303 N N . ILE G 1 179 ? 69.076 47.465 51.167 1.00 45.83 169 ILE G N 1
ATOM 11304 C CA . ILE G 1 179 ? 68.265 48.648 50.875 1.00 43.77 169 ILE G CA 1
ATOM 11305 C C . ILE G 1 179 ? 69.011 49.867 51.405 1.00 41.38 169 ILE G C 1
ATOM 11306 O O . ILE G 1 179 ? 69.434 49.888 52.563 1.00 42.55 169 ILE G O 1
ATOM 11311 N N . TRP G 1 180 ? 69.200 50.859 50.543 1.00 38.06 170 TRP G N 1
ATOM 11312 C CA . TRP G 1 180 ? 69.900 52.094 50.914 1.00 38.65 170 TRP G CA 1
ATOM 11313 C C . TRP G 1 180 ? 68.976 52.982 51.759 1.00 38.05 170 TRP G C 1
ATOM 11314 O O . TRP G 1 180 ? 67.892 53.361 51.314 1.00 39.93 170 TRP G O 1
ATOM 11325 N N . ILE G 1 181 ? 69.414 53.313 52.969 1.00 36.07 171 ILE G N 1
ATOM 11326 C CA . ILE G 1 181 ? 68.632 54.144 53.877 1.00 31.88 171 ILE G CA 1
ATOM 11327 C C . ILE G 1 181 ? 69.142 55.595 53.912 1.00 34.29 171 ILE G C 1
ATOM 11328 O O . ILE G 1 181 ? 70.253 55.857 54.356 1.00 36.44 171 ILE G O 1
ATOM 11333 N N . VAL G 1 182 ? 68.313 56.515 53.419 1.00 33.20 172 VAL G N 1
ATOM 11334 C CA . VAL G 1 182 ? 68.606 57.936 53.359 1.00 30.17 172 VAL G CA 1
ATOM 11335 C C . VAL G 1 182 ? 67.720 58.593 54.409 1.00 31.27 172 VAL G C 1
ATOM 11336 O O . VAL G 1 182 ? 66.497 58.495 54.353 1.00 26.39 172 VAL G O 1
ATOM 11340 N N . GLY G 1 183 ? 68.351 59.264 55.367 1.00 34.32 173 GLY G N 1
ATOM 11341 C CA . GLY G 1 183 ? 67.615 59.911 56.437 1.00 32.76 173 GLY G CA 1
ATOM 11342 C C . GLY G 1 183 ? 67.797 61.409 56.401 1.00 35.81 173 GLY G C 1
ATOM 11343 O O . GLY G 1 183 ? 68.905 61.917 56.209 1.00 38.43 173 GLY G O 1
ATOM 11344 N N . THR G 1 184 ? 66.696 62.118 56.590 1.00 34.44 174 THR G N 1
ATOM 11345 C CA . THR G 1 184 ? 66.698 63.562 56.579 1.00 34.94 174 THR G CA 1
ATOM 11346 C C . THR G 1 184 ? 67.075 64.075 57.963 1.00 34.76 174 THR G C 1
ATOM 11347 O O . THR G 1 184 ? 66.396 63.767 58.941 1.00 33.29 174 THR G O 1
ATOM 11351 N N . ALA G 1 185 ? 68.180 64.824 58.039 1.00 34.47 175 ALA G N 1
ATOM 11352 C CA . ALA G 1 185 ? 68.645 65.419 59.297 1.00 35.23 175 ALA G CA 1
ATOM 11353 C C . ALA G 1 185 ? 69.444 66.709 59.062 1.00 38.13 175 ALA G C 1
ATOM 11354 O O . ALA G 1 185 ? 70.087 66.874 58.024 1.00 38.43 175 ALA G O 1
ATOM 11356 N N . GLY G 1 186 ? 69.397 67.621 60.034 1.00 41.99 176 GLY G N 1
ATOM 11357 C CA . GLY G 1 186 ? 70.134 68.874 59.933 1.00 37.09 176 GLY G CA 1
ATOM 11358 C C . GLY G 1 186 ? 71.636 68.659 59.950 1.00 39.09 176 GLY G C 1
ATOM 11359 O O . GLY G 1 186 ? 72.366 69.404 59.309 1.00 41.61 176 GLY G O 1
ATOM 11360 N N . GLU G 1 187 ? 72.096 67.645 60.683 1.00 39.00 177 GLU G N 1
ATOM 11361 C CA . GLU G 1 187 ? 73.517 67.303 60.773 1.00 41.42 177 GLU G CA 1
ATOM 11362 C C . GLU G 1 187 ? 74.136 66.852 59.426 1.00 43.53 177 GLU G C 1
ATOM 11363 O O . GLU G 1 187 ? 75.359 66.631 59.340 1.00 41.73 177 GLU G O 1
ATOM 11369 N N . ALA G 1 188 ? 73.294 66.700 58.396 1.00 38.04 178 ALA G N 1
ATOM 11370 C CA . ALA G 1 188 ? 73.735 66.253 57.082 1.00 34.32 178 ALA G CA 1
ATOM 11371 C C . ALA G 1 188 ? 74.728 67.224 56.460 1.00 36.83 178 ALA G C 1
ATOM 11372 O O . ALA G 1 188 ? 74.585 68.446 56.588 1.00 38.58 178 ALA G O 1
ATOM 11374 N N . ASP G 1 189 ? 75.729 66.681 55.777 1.00 33.45 179 ASP G N 1
ATOM 11375 C CA . ASP G 1 189 ? 76.736 67.520 55.142 1.00 32.10 179 ASP G CA 1
ATOM 11376 C C . ASP G 1 189 ? 76.438 67.737 53.660 1.00 31.28 179 ASP G C 1
ATOM 11377 O O . ASP G 1 189 ? 77.291 68.205 52.924 1.00 34.69 179 ASP G O 1
ATOM 11382 N N . HIS G 1 190 ? 75.243 67.370 53.211 1.00 30.69 180 HIS G N 1
ATOM 11383 C CA . HIS G 1 190 ? 74.854 67.616 51.820 1.00 25.87 180 HIS G CA 1
ATOM 11384 C C . HIS G 1 190 ? 73.353 67.580 51.709 1.00 25.95 180 HIS G C 1
ATOM 11385 O O . HIS G 1 190 ? 72.676 66.935 52.511 1.00 28.45 180 HIS G O 1
ATOM 11392 N N . THR G 1 191 ? 72.834 68.268 50.701 1.00 24.56 181 THR G N 1
ATOM 11393 C CA . THR G 1 191 ? 71.406 68.353 50.475 1.00 25.02 181 THR G CA 1
ATOM 11394 C C . THR G 1 191 ? 70.747 67.237 49.700 1.00 28.68 181 THR G C 1
ATOM 11395 O O . THR G 1 191 ? 71.384 66.398 49.080 1.00 33.18 181 THR G O 1
ATOM 11399 N N . LEU G 1 192 ? 69.426 67.287 49.745 1.00 34.37 182 LEU G N 1
ATOM 11400 C CA . LEU G 1 192 ? 68.507 66.390 49.063 1.00 36.24 182 LEU G CA 1
ATOM 11401 C C . LEU G 1 192 ? 68.923 66.134 47.617 1.00 37.42 182 LEU G C 1
ATOM 11402 O O . LEU G 1 192 ? 68.964 64.998 47.138 1.00 40.01 182 LEU G O 1
ATOM 11407 N N . TYR G 1 193 ? 69.217 67.208 46.912 1.00 34.01 183 TYR G N 1
ATOM 11408 C CA . TYR G 1 193 ? 69.592 67.086 45.520 1.00 40.17 183 TYR G CA 1
ATOM 11409 C C . TYR G 1 193 ? 70.928 66.370 45.241 1.00 43.78 183 TYR G C 1
ATOM 11410 O O . TYR G 1 193 ? 71.122 65.814 44.155 1.00 45.15 183 TYR G O 1
ATOM 11419 N N . GLN G 1 194 ? 71.815 66.335 46.236 1.00 43.89 184 GLN G N 1
ATOM 11420 C CA . GLN G 1 194 ? 73.127 65.715 46.088 1.00 40.02 184 GLN G CA 1
ATOM 11421 C C . GLN G 1 194 ? 73.127 64.248 46.508 1.00 40.81 184 GLN G C 1
ATOM 11422 O O . GLN G 1 194 ? 74.165 63.589 46.499 1.00 45.81 184 GLN G O 1
ATOM 11428 N N . SER G 1 195 ? 71.963 63.720 46.857 1.00 37.90 185 SER G N 1
ATOM 11429 C CA . SER G 1 195 ? 71.881 62.340 47.307 1.00 37.91 185 SER G CA 1
ATOM 11430 C C . SER G 1 195 ? 71.587 61.308 46.221 1.00 41.97 185 SER G C 1
ATOM 11431 O O . SER G 1 195 ? 71.319 61.648 45.062 1.00 39.08 185 SER G O 1
ATOM 11434 N N . LYS G 1 196 ? 71.639 60.040 46.620 1.00 45.57 186 LYS G N 1
ATOM 11435 C CA . LYS G 1 196 ? 71.371 58.927 45.722 1.00 53.55 186 LYS G CA 1
ATOM 11436 C C . LYS G 1 196 ? 70.092 58.262 46.178 1.00 54.84 186 LYS G C 1
ATOM 11437 O O . LYS G 1 196 ? 70.093 57.517 47.160 1.00 57.16 186 LYS G O 1
ATOM 11451 N N . THR G 1 198 ? 68.070 56.544 43.903 1.00 57.81 188 THR G N 1
ATOM 11452 C CA . THR G 1 198 ? 67.742 55.656 42.795 1.00 54.77 188 THR G CA 1
ATOM 11453 C C . THR G 1 198 ? 68.219 54.279 43.241 1.00 54.38 188 THR G C 1
ATOM 11454 O O . THR G 1 198 ? 69.360 54.132 43.686 1.00 55.68 188 THR G O 1
ATOM 11458 N N . GLY G 1 199 ? 67.361 53.272 43.125 1.00 51.70 189 GLY G N 1
ATOM 11459 C CA . GLY G 1 199 ? 67.752 51.937 43.541 1.00 48.68 189 GLY G CA 1
ATOM 11460 C C . GLY G 1 199 ? 66.967 51.461 44.748 1.00 48.39 189 GLY G C 1
ATOM 11461 O O . GLY G 1 199 ? 65.921 52.014 45.076 1.00 51.09 189 GLY G O 1
ATOM 11462 N N . ARG G 1 200 ? 67.452 50.426 45.414 1.00 47.94 190 ARG G N 1
ATOM 11463 C CA . ARG G 1 200 ? 66.747 49.924 46.576 1.00 46.69 190 ARG G CA 1
ATOM 11464 C C . ARG G 1 200 ? 66.859 51.081 47.558 1.00 46.72 190 ARG G C 1
ATOM 11465 O O . ARG G 1 200 ? 67.953 51.441 47.993 1.00 42.79 190 ARG G O 1
ATOM 11473 N N . LEU G 1 201 ? 65.718 51.671 47.896 1.00 45.42 191 LEU G N 1
ATOM 11474 C CA . LEU G 1 201 ? 65.719 52.832 48.763 1.00 44.89 191 LEU G CA 1
ATOM 11475 C C . LEU G 1 201 ? 64.739 52.896 49.926 1.00 44.42 191 LEU G C 1
ATOM 11476 O O . LEU G 1 201 ? 63.595 52.452 49.831 1.00 45.40 191 LEU G O 1
ATOM 11481 N N . ALA G 1 202 ? 65.201 53.482 51.024 1.00 41.28 192 ALA G N 1
ATOM 11482 C CA . ALA G 1 202 ? 64.365 53.695 52.198 1.00 37.33 192 ALA G CA 1
ATOM 11483 C C . ALA G 1 202 ? 64.612 55.137 52.677 1.00 37.73 192 ALA G C 1
ATOM 11484 O O . ALA G 1 202 ? 65.721 55.488 53.085 1.00 34.66 192 ALA G O 1
ATOM 11486 N N . LEU G 1 203 ? 63.588 55.977 52.575 1.00 34.57 193 LEU G N 1
ATOM 11487 C CA . LEU G 1 203 ? 63.680 57.352 53.031 1.00 32.91 193 LEU G CA 1
ATOM 11488 C C . LEU G 1 203 ? 63.198 57.400 54.487 1.00 33.69 193 LEU G C 1
ATOM 11489 O O . LEU G 1 203 ? 62.142 56.848 54.810 1.00 32.67 193 LEU G O 1
ATOM 11494 N N . VAL G 1 204 ? 63.961 58.055 55.364 1.00 34.51 194 VAL G N 1
ATOM 11495 C CA . VAL G 1 204 ? 63.576 58.165 56.785 1.00 31.18 194 VAL G CA 1
ATOM 11496 C C . VAL G 1 204 ? 63.326 59.608 57.185 1.00 33.32 194 VAL G C 1
ATOM 11497 O O . VAL G 1 204 ? 64.229 60.436 57.066 1.00 33.36 194 VAL G O 1
ATOM 11509 N N . GLY G 1 206 ? 61.952 62.286 60.289 1.00 39.23 196 GLY G N 1
ATOM 11510 C CA . GLY G 1 206 ? 61.827 62.276 61.736 1.00 41.53 196 GLY G CA 1
ATOM 11511 C C . GLY G 1 206 ? 60.713 63.196 62.174 1.00 43.10 196 GLY G C 1
ATOM 11512 O O . GLY G 1 206 ? 60.071 63.824 61.333 1.00 40.42 196 GLY G O 1
ATOM 11513 N N . ALA G 1 207 ? 60.473 63.265 63.484 1.00 47.28 197 ALA G N 1
ATOM 11514 C CA . ALA G 1 207 ? 59.443 64.145 64.035 1.00 51.09 197 ALA G CA 1
ATOM 11515 C C . ALA G 1 207 ? 59.871 65.597 63.781 1.00 55.93 197 ALA G C 1
ATOM 11516 O O . ALA G 1 207 ? 61.065 65.883 63.603 1.00 56.63 197 ALA G O 1
ATOM 11518 N N . GLU G 1 208 ? 58.912 66.518 63.760 1.00 58.88 198 GLU G N 1
ATOM 11519 C CA . GLU G 1 208 ? 59.236 67.923 63.490 1.00 60.79 198 GLU G CA 1
ATOM 11520 C C . GLU G 1 208 ? 60.112 68.562 64.570 1.00 58.88 198 GLU G C 1
ATOM 11521 O O . GLU G 1 208 ? 61.000 69.364 64.271 1.00 58.90 198 GLU G O 1
ATOM 11527 N N . GLY G 1 209 ? 59.863 68.196 65.824 1.00 57.15 199 GLY G N 1
ATOM 11528 C CA . GLY G 1 209 ? 60.641 68.746 66.919 1.00 52.84 199 GLY G CA 1
ATOM 11529 C C . GLY G 1 209 ? 61.980 68.055 67.111 1.00 50.30 199 GLY G C 1
ATOM 11530 O O . GLY G 1 209 ? 63.010 68.570 66.700 1.00 49.15 199 GLY G O 1
ATOM 11531 N N . GLU G 1 210 ? 61.965 66.876 67.721 1.00 50.05 200 GLU G N 1
ATOM 11532 C CA . GLU G 1 210 ? 63.194 66.136 67.985 1.00 48.45 200 GLU G CA 1
ATOM 11533 C C . GLU G 1 210 ? 63.829 65.524 66.757 1.00 47.26 200 GLU G C 1
ATOM 11534 O O . GLU G 1 210 ? 64.969 65.048 66.814 1.00 46.36 200 GLU G O 1
ATOM 11540 N N . GLY G 1 211 ? 63.097 65.531 65.647 1.00 46.29 201 GLY G N 1
ATOM 11541 C CA . GLY G 1 211 ? 63.624 64.948 64.429 1.00 40.35 201 GLY G CA 1
ATOM 11542 C C . GLY G 1 211 ? 63.829 63.452 64.586 1.00 38.78 201 GLY G C 1
ATOM 11543 O O . GLY G 1 211 ? 63.137 62.768 65.345 1.00 36.46 201 GLY G O 1
ATOM 11552 N N . ARG G 1 213 ? 65.633 60.019 65.796 1.00 38.54 203 ARG G N 1
ATOM 11553 C CA . ARG G 1 213 ? 66.336 59.620 67.027 1.00 40.98 203 ARG G CA 1
ATOM 11554 C C . ARG G 1 213 ? 67.778 59.223 66.680 1.00 43.52 203 ARG G C 1
ATOM 11555 O O . ARG G 1 213 ? 68.037 58.680 65.601 1.00 41.23 203 ARG G O 1
ATOM 11563 N N . ARG G 1 214 ? 68.700 59.477 67.607 1.00 43.25 204 ARG G N 1
ATOM 11564 C CA . ARG G 1 214 ? 70.106 59.164 67.408 1.00 45.91 204 ARG G CA 1
ATOM 11565 C C . ARG G 1 214 ? 70.284 57.801 66.759 1.00 46.73 204 ARG G C 1
ATOM 11566 O O . ARG G 1 214 ? 70.747 57.713 65.618 1.00 45.33 204 ARG G O 1
ATOM 11574 N N . LEU G 1 215 ? 69.924 56.747 67.493 1.00 46.68 205 LEU G N 1
ATOM 11575 C CA . LEU G 1 215 ? 70.036 55.379 66.996 1.00 44.53 205 LEU G CA 1
ATOM 11576 C C . LEU G 1 215 ? 69.518 55.288 65.568 1.00 41.96 205 LEU G C 1
ATOM 11577 O O . LEU G 1 215 ? 70.200 54.766 64.691 1.00 46.50 205 LEU G O 1
ATOM 11582 N N . THR G 1 216 ? 68.322 55.813 65.328 1.00 40.22 206 THR G N 1
ATOM 11583 C CA . THR G 1 216 ? 67.741 55.804 63.984 1.00 39.25 206 THR G CA 1
ATOM 11584 C C . THR G 1 216 ? 68.682 56.518 63.008 1.00 37.77 206 THR G C 1
ATOM 11585 O O . THR G 1 216 ? 68.994 56.006 61.935 1.00 37.29 206 THR G O 1
ATOM 11589 N N . ARG G 1 217 ? 69.118 57.710 63.398 1.00 35.50 207 ARG G N 1
ATOM 11590 C CA . ARG G 1 217 ? 70.000 58.521 62.576 1.00 37.89 207 ARG G CA 1
ATOM 11591 C C . ARG G 1 217 ? 71.282 57.818 62.214 1.00 38.35 207 ARG G C 1
ATOM 11592 O O . ARG G 1 217 ? 71.733 57.878 61.078 1.00 38.35 207 ARG G O 1
ATOM 11600 N N . GLU G 1 218 ? 71.868 57.151 63.197 1.00 41.73 208 GLU G N 1
ATOM 11601 C CA . GLU G 1 218 ? 73.121 56.464 63.004 1.00 41.62 208 GLU G CA 1
ATOM 11602 C C . GLU G 1 218 ? 72.985 55.213 62.171 1.00 42.35 208 GLU G C 1
ATOM 11603 O O . GLU G 1 218 ? 73.972 54.696 61.668 1.00 44.45 208 GLU G O 1
ATOM 11609 N N . HIS G 1 219 ? 71.767 54.712 62.015 1.00 41.71 209 HIS G N 1
ATOM 11610 C CA . HIS G 1 219 ? 71.571 53.517 61.197 1.00 39.02 209 HIS G CA 1
ATOM 11611 C C . HIS G 1 219 ? 71.204 53.873 59.753 1.00 37.68 209 HIS G C 1
ATOM 11612 O O . HIS G 1 219 ? 70.745 53.023 58.995 1.00 39.87 209 HIS G O 1
ATOM 11619 N N . CYS G 1 220 ? 71.380 55.136 59.377 1.00 35.34 210 CYS G N 1
ATOM 11620 C CA . CYS G 1 220 ? 71.097 55.543 58.013 1.00 34.10 210 CYS G CA 1
ATOM 11621 C C . CYS G 1 220 ? 72.399 55.413 57.249 1.00 36.27 210 CYS G C 1
ATOM 11622 O O . CYS G 1 220 ? 73.484 55.642 57.812 1.00 35.04 210 CYS G O 1
ATOM 11625 N N . ASP G 1 221 ? 72.309 55.051 55.975 1.00 32.39 211 ASP G N 1
ATOM 11626 C CA . ASP G 1 221 ? 73.518 54.925 55.185 1.00 35.07 211 ASP G CA 1
ATOM 11627 C C . ASP G 1 221 ? 73.984 56.320 54.807 1.00 35.97 211 ASP G C 1
ATOM 11628 O O . ASP G 1 221 ? 75.167 56.563 54.601 1.00 37.38 211 ASP G O 1
ATOM 11633 N N . GLU G 1 222 ? 73.047 57.254 54.783 1.00 34.03 212 GLU G N 1
ATOM 11634 C CA . GLU G 1 222 ? 73.354 58.610 54.375 1.00 30.13 212 GLU G CA 1
ATOM 11635 C C . GLU G 1 222 ? 72.350 59.608 54.972 1.00 29.89 212 GLU G C 1
ATOM 11636 O O . GLU G 1 222 ? 71.183 59.265 55.207 1.00 26.21 212 GLU G O 1
ATOM 11642 N N . LEU G 1 223 ? 72.815 60.834 55.208 1.00 26.01 213 LEU G N 1
ATOM 11643 C CA . LEU G 1 223 ? 71.971 61.895 55.734 1.00 27.05 213 LEU G CA 1
ATOM 11644 C C . LEU G 1 223 ? 71.785 63.013 54.709 1.00 28.05 213 LEU G C 1
ATOM 11645 O O . LEU G 1 223 ? 72.727 63.388 54.006 1.00 26.46 213 LEU G O 1
ATOM 11650 N N . ILE G 1 224 ? 70.571 63.554 54.625 1.00 28.68 214 ILE G N 1
ATOM 11651 C CA . ILE G 1 224 ? 70.311 64.640 53.688 1.00 28.68 214 ILE G CA 1
ATOM 11652 C C . ILE G 1 224 ? 69.574 65.760 54.390 1.00 30.06 214 ILE G C 1
ATOM 11653 O O . ILE G 1 224 ? 68.796 65.505 55.302 1.00 31.26 214 ILE G O 1
ATOM 11658 N N . SER G 1 225 ? 69.837 67.000 53.981 1.00 28.68 215 SER G N 1
ATOM 11659 C CA . SER G 1 225 ? 69.154 68.148 54.564 1.00 28.54 215 SER G CA 1
ATOM 11660 C C . SER G 1 225 ? 68.325 68.784 53.442 1.00 28.37 215 SER G C 1
ATOM 11661 O O . SER G 1 225 ? 68.519 68.457 52.270 1.00 24.04 215 SER G O 1
ATOM 11664 N N . ILE G 1 226 ? 67.406 69.676 53.807 1.00 26.28 216 ILE G N 1
ATOM 11665 C CA . ILE G 1 226 ? 66.558 70.373 52.841 1.00 25.59 216 ILE G CA 1
ATOM 11666 C C . ILE G 1 226 ? 67.017 71.815 52.992 1.00 30.20 216 ILE G C 1
ATOM 11667 O O . ILE G 1 226 ? 66.850 72.423 54.044 1.00 27.90 216 ILE G O 1
ATOM 11672 N N . PRO G 1 227 ? 67.614 72.383 51.935 1.00 33.50 217 PRO G N 1
ATOM 11673 C CA . PRO G 1 227 ? 68.097 73.761 52.047 1.00 32.89 217 PRO G CA 1
ATOM 11674 C C . PRO G 1 227 ? 66.981 74.725 52.392 1.00 35.99 217 PRO G C 1
ATOM 11675 O O . PRO G 1 227 ? 65.918 74.709 51.779 1.00 39.01 217 PRO G O 1
ATOM 11687 N N . ALA G 1 229 ? 66.120 78.607 52.701 1.00 40.12 219 ALA G N 1
ATOM 11688 C CA . ALA G 1 229 ? 66.622 79.884 52.223 1.00 41.77 219 ALA G CA 1
ATOM 11689 C C . ALA G 1 229 ? 66.171 81.132 52.939 1.00 44.29 219 ALA G C 1
ATOM 11690 O O . ALA G 1 229 ? 66.709 82.205 52.666 1.00 46.04 219 ALA G O 1
ATOM 11692 N N . GLY G 1 230 ? 65.204 81.014 53.845 1.00 43.01 220 GLY G N 1
ATOM 11693 C CA . GLY G 1 230 ? 64.733 82.202 54.531 1.00 41.46 220 GLY G CA 1
ATOM 11694 C C . GLY G 1 230 ? 64.813 82.176 56.050 1.00 43.40 220 GLY G C 1
ATOM 11695 O O . GLY G 1 230 ? 65.811 81.749 56.642 1.00 39.12 220 GLY G O 1
ATOM 11696 N N . SER G 1 231 ? 63.728 82.616 56.675 1.00 40.12 221 SER G N 1
ATOM 11697 C CA . SER G 1 231 ? 63.645 82.698 58.118 1.00 46.24 221 SER G CA 1
ATOM 11698 C C . SER G 1 231 ? 63.109 81.424 58.765 1.00 47.62 221 SER G C 1
ATOM 11699 O O . SER G 1 231 ? 63.538 81.023 59.855 1.00 48.99 221 SER G O 1
ATOM 11702 N N . VAL G 1 232 ? 62.156 80.792 58.106 1.00 47.01 222 VAL G N 1
ATOM 11703 C CA . VAL G 1 232 ? 61.590 79.572 58.636 1.00 48.45 222 VAL G CA 1
ATOM 11704 C C . VAL G 1 232 ? 62.719 78.582 58.934 1.00 46.56 222 VAL G C 1
ATOM 11705 O O . VAL G 1 232 ? 63.548 78.287 58.072 1.00 46.54 222 VAL G O 1
ATOM 11709 N N . SER G 1 233 ? 62.770 78.095 60.168 1.00 46.14 223 SER G N 1
ATOM 11710 C CA . SER G 1 233 ? 63.808 77.143 60.573 1.00 44.55 223 SER G CA 1
ATOM 11711 C C . SER G 1 233 ? 63.574 75.740 59.992 1.00 44.11 223 SER G C 1
ATOM 11712 O O . SER G 1 233 ? 64.525 75.019 59.716 1.00 40.99 223 SER G O 1
ATOM 11715 N N . SER G 1 234 ? 62.314 75.350 59.800 1.00 42.73 224 SER G N 1
ATOM 11716 C CA . SER G 1 234 ? 62.026 74.021 59.252 1.00 43.16 224 SER G CA 1
ATOM 11717 C C . SER G 1 234 ? 60.715 73.967 58.492 1.00 39.13 224 SER G C 1
ATOM 11718 O O . SER G 1 234 ? 59.872 74.834 58.648 1.00 38.60 224 SER G O 1
ATOM 11721 N N . LEU G 1 235 ? 60.554 72.930 57.680 1.00 40.13 225 LEU G N 1
ATOM 11722 C CA . LEU G 1 235 ? 59.322 72.721 56.919 1.00 39.23 225 LEU G CA 1
ATOM 11723 C C . LEU G 1 235 ? 58.387 71.848 57.748 1.00 39.29 225 LEU G C 1
ATOM 11724 O O . LEU G 1 235 ? 58.811 71.203 58.709 1.00 40.02 225 LEU G O 1
ATOM 11729 N N . ASN G 1 236 ? 57.113 71.836 57.386 1.00 40.32 226 ASN G N 1
ATOM 11730 C CA . ASN G 1 236 ? 56.133 70.986 58.069 1.00 38.73 226 ASN G CA 1
ATOM 11731 C C . ASN G 1 236 ? 56.539 69.538 57.724 1.00 33.74 226 ASN G C 1
ATOM 11732 O O . ASN G 1 236 ? 57.041 69.280 56.631 1.00 30.27 226 ASN G O 1
ATOM 11737 N N . VAL G 1 237 ? 56.333 68.594 58.633 1.00 30.15 227 VAL G N 1
ATOM 11738 C CA . VAL G 1 237 ? 56.745 67.221 58.357 1.00 33.97 227 VAL G CA 1
ATOM 11739 C C . VAL G 1 237 ? 56.127 66.550 57.129 1.00 35.52 227 VAL G C 1
ATOM 11740 O O . VAL G 1 237 ? 56.783 65.762 56.443 1.00 36.10 227 VAL G O 1
ATOM 11744 N N . SER G 1 238 ? 54.861 66.832 56.869 1.00 32.92 228 SER G N 1
ATOM 11745 C CA . SER G 1 238 ? 54.208 66.232 55.718 1.00 35.89 228 SER G CA 1
ATOM 11746 C C . SER G 1 238 ? 54.764 66.857 54.445 1.00 30.21 228 SER G C 1
ATOM 11747 O O . SER G 1 238 ? 55.040 66.168 53.483 1.00 27.53 228 SER G O 1
ATOM 11750 N N . VAL G 1 239 ? 54.941 68.174 54.457 1.00 31.35 229 VAL G N 1
ATOM 11751 C CA . VAL G 1 239 ? 55.475 68.861 53.301 1.00 30.98 229 VAL G CA 1
ATOM 11752 C C . VAL G 1 239 ? 56.914 68.412 53.030 1.00 34.23 229 VAL G C 1
ATOM 11753 O O . VAL G 1 239 ? 57.324 68.243 51.877 1.00 37.27 229 VAL G O 1
ATOM 11757 N N . ALA G 1 240 ? 57.686 68.205 54.084 1.00 33.04 230 ALA G N 1
ATOM 11758 C CA . ALA G 1 240 ? 59.069 67.793 53.899 1.00 31.61 230 ALA G CA 1
ATOM 11759 C C . ALA G 1 240 ? 59.104 66.356 53.385 1.00 31.40 230 ALA G C 1
ATOM 11760 O O . ALA G 1 240 ? 59.927 65.992 52.532 1.00 29.74 230 ALA G O 1
ATOM 11762 N N . THR G 1 241 ? 58.205 65.535 53.904 1.00 31.52 231 THR G N 1
ATOM 11763 C CA . THR G 1 241 ? 58.134 64.152 53.469 1.00 33.75 231 THR G CA 1
ATOM 11764 C C . THR G 1 241 ? 57.768 64.136 51.981 1.00 35.15 231 THR G C 1
ATOM 11765 O O . THR G 1 241 ? 58.353 63.391 51.194 1.00 33.58 231 THR G O 1
ATOM 11769 N N . GLY G 1 242 ? 56.825 64.992 51.592 1.00 37.71 232 GLY G N 1
ATOM 11770 C CA . GLY G 1 242 ? 56.434 65.066 50.192 1.00 35.83 232 GLY G CA 1
ATOM 11771 C C . GLY G 1 242 ? 57.595 65.515 49.307 1.00 38.64 232 GLY G C 1
ATOM 11772 O O . GLY G 1 242 ? 57.924 64.873 48.292 1.00 39.12 232 GLY G O 1
ATOM 11773 N N . ILE G 1 243 ? 58.222 66.626 49.694 1.00 36.94 233 ILE G N 1
ATOM 11774 C CA . ILE G 1 243 ? 59.355 67.192 48.964 1.00 33.05 233 ILE G CA 1
ATOM 11775 C C . ILE G 1 243 ? 60.466 66.157 48.730 1.00 31.48 233 ILE G C 1
ATOM 11776 O O . ILE G 1 243 ? 61.004 66.041 47.628 1.00 30.17 233 ILE G O 1
ATOM 11781 N N . CYS G 1 244 ? 60.798 65.398 49.761 1.00 27.73 234 CYS G N 1
ATOM 11782 C CA . CYS G 1 244 ? 61.828 64.410 49.618 1.00 28.93 234 CYS G CA 1
ATOM 11783 C C . CYS G 1 244 ? 61.311 63.260 48.760 1.00 31.75 234 CYS G C 1
ATOM 11784 O O . CYS G 1 244 ? 61.935 62.873 47.771 1.00 31.08 234 CYS G O 1
ATOM 11787 N N . LEU G 1 245 ? 60.171 62.708 49.157 1.00 33.11 235 LEU G N 1
ATOM 11788 C CA . LEU G 1 245 ? 59.559 61.601 48.441 1.00 35.19 235 LEU G CA 1
ATOM 11789 C C . LEU G 1 245 ? 59.631 61.840 46.936 1.00 38.04 235 LEU G C 1
ATOM 11790 O O . LEU G 1 245 ? 60.049 60.955 46.180 1.00 35.51 235 LEU G O 1
ATOM 11795 N N . PHE G 1 246 ? 59.256 63.050 46.515 1.00 37.93 236 PHE G N 1
ATOM 11796 C CA . PHE G 1 246 ? 59.269 63.403 45.103 1.00 40.75 236 PHE G CA 1
ATOM 11797 C C . PHE G 1 246 ? 60.596 63.750 44.450 1.00 41.59 236 PHE G C 1
ATOM 11798 O O . PHE G 1 246 ? 60.675 63.906 43.231 1.00 42.47 236 PHE G O 1
ATOM 11806 N N . GLU G 1 247 ? 61.636 63.882 45.254 1.00 41.64 237 GLU G N 1
ATOM 11807 C CA . GLU G 1 247 ? 62.947 64.164 44.714 1.00 40.79 237 GLU G CA 1
ATOM 11808 C C . GLU G 1 247 ? 63.390 62.790 44.278 1.00 40.50 237 GLU G C 1
ATOM 11809 O O . GLU G 1 247 ? 64.045 62.627 43.262 1.00 43.02 237 GLU G O 1
ATOM 11815 N N . ALA G 1 248 ? 62.999 61.801 45.071 1.00 41.84 238 ALA G N 1
ATOM 11816 C CA . ALA G 1 248 ? 63.319 60.412 44.805 1.00 44.91 238 ALA G CA 1
ATOM 11817 C C . ALA G 1 248 ? 62.560 59.988 43.556 1.00 47.95 238 ALA G C 1
ATOM 11818 O O . ALA G 1 248 ? 63.104 59.281 42.710 1.00 50.60 238 ALA G O 1
ATOM 11820 N N . VAL G 1 249 ? 61.304 60.417 43.442 1.00 47.88 239 VAL G N 1
ATOM 11821 C CA . VAL G 1 249 ? 60.499 60.085 42.270 1.00 46.62 239 VAL G CA 1
ATOM 11822 C C . VAL G 1 249 ? 61.163 60.658 41.021 1.00 47.63 239 VAL G C 1
ATOM 11823 O O . VAL G 1 249 ? 61.262 59.982 40.006 1.00 47.51 239 VAL G O 1
ATOM 11827 N N . ARG G 1 250 ? 61.625 61.903 41.098 1.00 50.92 240 ARG G N 1
ATOM 11828 C CA . ARG G 1 250 ? 62.282 62.549 39.954 1.00 53.96 240 ARG G CA 1
ATOM 11829 C C . ARG G 1 250 ? 63.582 61.844 39.546 1.00 56.50 240 ARG G C 1
ATOM 11830 O O . ARG G 1 250 ? 63.885 61.711 38.363 1.00 55.61 240 ARG G O 1
ATOM 11838 N N . GLN G 1 251 ? 64.352 61.409 40.535 1.00 58.71 241 GLN G N 1
ATOM 11839 C CA . GLN G 1 251 ? 65.609 60.723 40.278 1.00 60.30 241 GLN G CA 1
ATOM 11840 C C . GLN G 1 251 ? 65.333 59.330 39.743 1.00 61.65 241 GLN G C 1
ATOM 11841 O O . GLN G 1 251 ? 66.056 58.826 38.890 1.00 62.56 241 GLN G O 1
ATOM 11847 N N . ARG G 1 252 ? 64.273 58.721 40.260 1.00 62.27 242 ARG G N 1
ATOM 11848 C CA . ARG G 1 252 ? 63.868 57.372 39.880 1.00 62.29 242 ARG G CA 1
ATOM 11849 C C . ARG G 1 252 ? 63.182 57.331 38.511 1.00 64.30 242 ARG G C 1
ATOM 11850 O O . ARG G 1 252 ? 62.825 56.258 38.019 1.00 62.71 242 ARG G O 1
ATOM 11858 N N . SER G 1 253 ? 62.992 58.502 37.908 1.00 66.04 243 SER G N 1
ATOM 11859 C CA . SER G 1 253 ? 62.360 58.591 36.597 1.00 68.89 243 SER G CA 1
ATOM 11860 C C . SER G 1 253 ? 63.372 58.149 35.553 1.00 71.42 243 SER G C 1
ATOM 11861 O O . SER G 1 253 ? 63.650 58.952 34.629 1.00 71.61 243 SER G O 1
ATOM 11865 N N . LEU H 1 4 ? 102.476 32.074 6.026 1.00 55.92 -7 LEU H N 1
ATOM 11866 C CA . LEU H 1 4 ? 101.689 32.267 7.286 1.00 61.37 -7 LEU H CA 1
ATOM 11867 C C . LEU H 1 4 ? 100.503 33.208 7.076 1.00 62.06 -7 LEU H C 1
ATOM 11868 O O . LEU H 1 4 ? 100.673 34.400 6.800 1.00 63.25 -7 LEU H O 1
ATOM 11873 N N . VAL H 1 5 ? 99.302 32.653 7.208 1.00 62.25 -6 VAL H N 1
ATOM 11874 C CA . VAL H 1 5 ? 98.068 33.404 7.044 1.00 62.36 -6 VAL H CA 1
ATOM 11875 C C . VAL H 1 5 ? 97.199 33.245 8.292 1.00 60.70 -6 VAL H C 1
ATOM 11876 O O . VAL H 1 5 ? 96.961 32.135 8.757 1.00 59.13 -6 VAL H O 1
ATOM 11880 N N . PRO H 1 6 ? 96.726 34.365 8.854 1.00 60.77 -5 PRO H N 1
ATOM 11881 C CA . PRO H 1 6 ? 95.888 34.340 10.054 1.00 60.66 -5 PRO H CA 1
ATOM 11882 C C . PRO H 1 6 ? 94.568 33.602 9.880 1.00 60.97 -5 PRO H C 1
ATOM 11883 O O . PRO H 1 6 ? 93.759 33.952 9.019 1.00 61.24 -5 PRO H O 1
ATOM 11887 N N . ARG H 1 7 ? 94.356 32.571 10.690 1.00 60.78 -4 ARG H N 1
ATOM 11888 C CA . ARG H 1 7 ? 93.105 31.842 10.632 1.00 61.37 -4 ARG H CA 1
ATOM 11889 C C . ARG H 1 7 ? 92.058 32.830 11.147 1.00 63.93 -4 ARG H C 1
ATOM 11890 O O . ARG H 1 7 ? 92.349 33.620 12.050 1.00 65.85 -4 ARG H O 1
ATOM 11898 N N . GLY H 1 8 ? 90.855 32.808 10.576 1.00 65.61 -3 GLY H N 1
ATOM 11899 C CA . GLY H 1 8 ? 89.809 33.723 11.024 1.00 66.53 -3 GLY H CA 1
ATOM 11900 C C . GLY H 1 8 ? 89.223 33.385 12.394 1.00 67.36 -3 GLY H C 1
ATOM 11901 O O . GLY H 1 8 ? 89.525 32.322 12.964 1.00 64.89 -3 GLY H O 1
ATOM 11902 N N . SER H 1 9 ? 88.375 34.275 12.919 1.00 67.40 -2 SER H N 1
ATOM 11903 C CA . SER H 1 9 ? 87.754 34.077 14.234 1.00 69.84 -2 SER H CA 1
ATOM 11904 C C . SER H 1 9 ? 86.358 34.697 14.344 1.00 71.12 -2 SER H C 1
ATOM 11905 O O . SER H 1 9 ? 85.926 35.416 13.448 1.00 71.70 -2 SER H O 1
ATOM 11908 N N . HIS H 1 10 ? 85.660 34.423 15.446 1.00 72.80 -1 HIS H N 1
ATOM 11909 C CA . HIS H 1 10 ? 84.318 34.974 15.652 1.00 75.44 -1 HIS H CA 1
ATOM 11910 C C . HIS H 1 10 ? 84.202 35.855 16.911 1.00 76.37 -1 HIS H C 1
ATOM 11911 O O . HIS H 1 10 ? 83.591 35.450 17.911 1.00 74.82 -1 HIS H O 1
ATOM 11926 N N . SER H 1 12 ? 82.829 38.938 19.227 1.00 72.30 2 SER H N 1
ATOM 11927 C CA . SER H 1 12 ? 81.626 39.744 19.370 1.00 68.44 2 SER H CA 1
ATOM 11928 C C . SER H 1 12 ? 81.915 41.223 19.591 1.00 67.68 2 SER H C 1
ATOM 11929 O O . SER H 1 12 ? 82.887 41.597 20.239 1.00 67.05 2 SER H O 1
ATOM 11932 N N . GLU H 1 13 ? 81.036 42.050 19.045 1.00 66.14 3 GLU H N 1
ATOM 11933 C CA . GLU H 1 13 ? 81.121 43.495 19.142 1.00 65.07 3 GLU H CA 1
ATOM 11934 C C . GLU H 1 13 ? 80.252 43.886 20.334 1.00 62.49 3 GLU H C 1
ATOM 11935 O O . GLU H 1 13 ? 79.292 43.193 20.656 1.00 58.73 3 GLU H O 1
ATOM 11949 N N . ILE H 1 15 ? 77.831 46.850 21.897 1.00 59.71 5 ILE H N 1
ATOM 11950 C CA . ILE H 1 15 ? 77.156 48.131 21.725 1.00 59.90 5 ILE H CA 1
ATOM 11951 C C . ILE H 1 15 ? 76.502 48.472 23.062 1.00 61.76 5 ILE H C 1
ATOM 11952 O O . ILE H 1 15 ? 76.331 47.594 23.915 1.00 61.26 5 ILE H O 1
ATOM 11957 N N . TYR H 1 16 ? 76.140 49.735 23.263 1.00 62.75 6 TYR H N 1
ATOM 11958 C CA . TYR H 1 16 ? 75.538 50.119 24.536 1.00 63.52 6 TYR H CA 1
ATOM 11959 C C . TYR H 1 16 ? 74.617 51.318 24.412 1.00 63.22 6 TYR H C 1
ATOM 11960 O O . TYR H 1 16 ? 74.755 52.126 23.494 1.00 64.62 6 TYR H O 1
ATOM 11969 N N . GLY H 1 17 ? 73.679 51.424 25.350 1.00 63.48 7 GLY H N 1
ATOM 11970 C CA . GLY H 1 17 ? 72.734 52.523 25.342 1.00 63.05 7 GLY H CA 1
ATOM 11971 C C . GLY H 1 17 ? 71.384 52.129 24.777 1.00 62.70 7 GLY H C 1
ATOM 11972 O O . GLY H 1 17 ? 71.274 51.185 24.000 1.00 62.38 7 GLY H O 1
ATOM 11973 N N . ILE H 1 18 ? 70.353 52.869 25.166 1.00 62.30 8 ILE H N 1
ATOM 11974 C CA . ILE H 1 18 ? 68.991 52.613 24.712 1.00 61.98 8 ILE H CA 1
ATOM 11975 C C . ILE H 1 18 ? 68.781 52.776 23.200 1.00 61.47 8 ILE H C 1
ATOM 11976 O O . ILE H 1 18 ? 68.226 51.894 22.543 1.00 62.79 8 ILE H O 1
ATOM 11981 N N . HIS H 1 19 ? 69.218 53.897 22.645 1.00 58.03 9 HIS H N 1
ATOM 11982 C CA . HIS H 1 19 ? 69.019 54.120 21.226 1.00 57.39 9 HIS H CA 1
ATOM 11983 C C . HIS H 1 19 ? 69.712 53.083 20.358 1.00 55.45 9 HIS H C 1
ATOM 11984 O O . HIS H 1 19 ? 69.123 52.565 19.397 1.00 55.12 9 HIS H O 1
ATOM 11991 N N . ALA H 1 20 ? 70.963 52.787 20.692 1.00 51.78 10 ALA H N 1
ATOM 11992 C CA . ALA H 1 20 ? 71.746 51.846 19.910 1.00 50.75 10 ALA H CA 1
ATOM 11993 C C . ALA H 1 20 ? 71.167 50.429 19.925 1.00 51.11 10 ALA H C 1
ATOM 11994 O O . ALA H 1 20 ? 71.058 49.791 18.876 1.00 49.45 10 ALA H O 1
ATOM 11996 N N . VAL H 1 21 ? 70.792 49.953 21.114 1.00 52.46 11 VAL H N 1
ATOM 11997 C CA . VAL H 1 21 ? 70.233 48.610 21.292 1.00 50.81 11 VAL H CA 1
ATOM 11998 C C . VAL H 1 21 ? 68.905 48.466 20.560 1.00 50.69 11 VAL H C 1
ATOM 11999 O O . VAL H 1 21 ? 68.614 47.423 19.973 1.00 49.62 11 VAL H O 1
ATOM 12003 N N . GLN H 1 22 ? 68.105 49.523 20.586 1.00 50.73 12 GLN H N 1
ATOM 12004 C CA . GLN H 1 22 ? 66.814 49.501 19.919 1.00 52.09 12 GLN H CA 1
ATOM 12005 C C . GLN H 1 22 ? 66.981 49.615 18.401 1.00 49.97 12 GLN H C 1
ATOM 12006 O O . GLN H 1 22 ? 66.304 48.930 17.626 1.00 48.03 12 GLN H O 1
ATOM 12012 N N . ALA H 1 23 ? 67.895 50.478 17.978 1.00 49.87 13 ALA H N 1
ATOM 12013 C CA . ALA H 1 23 ? 68.139 50.662 16.551 1.00 49.13 13 ALA H CA 1
ATOM 12014 C C . ALA H 1 23 ? 68.461 49.306 15.918 1.00 46.52 13 ALA H C 1
ATOM 12015 O O . ALA H 1 23 ? 67.945 48.962 14.849 1.00 44.23 13 ALA H O 1
ATOM 12017 N N . LEU H 1 24 ? 69.302 48.534 16.599 1.00 45.47 14 LEU H N 1
ATOM 12018 C CA . LEU H 1 24 ? 69.709 47.229 16.096 1.00 47.29 14 LEU H CA 1
ATOM 12019 C C . LEU H 1 24 ? 68.541 46.253 16.052 1.00 47.42 14 LEU H C 1
ATOM 12020 O O . LEU H 1 24 ? 68.294 45.616 15.024 1.00 45.46 14 LEU H O 1
ATOM 12025 N N . LEU H 1 25 ? 67.816 46.147 17.161 1.00 48.85 15 LEU H N 1
ATOM 12026 C CA . LEU H 1 25 ? 66.680 45.240 17.234 1.00 49.82 15 LEU H CA 1
ATOM 12027 C C . LEU H 1 25 ? 65.746 45.449 16.056 1.00 50.33 15 LEU H C 1
ATOM 12028 O O . LEU H 1 25 ? 65.221 44.492 15.484 1.00 49.48 15 LEU H O 1
ATOM 12033 N N . GLU H 1 26 ? 65.561 46.713 15.693 1.00 51.80 16 GLU H N 1
ATOM 12034 C CA . GLU H 1 26 ? 64.678 47.088 14.596 1.00 52.32 16 GLU H CA 1
ATOM 12035 C C . GLU H 1 26 ? 65.309 46.932 13.216 1.00 50.68 16 GLU H C 1
ATOM 12036 O O . GLU H 1 26 ? 64.607 46.751 12.217 1.00 51.88 16 GLU H O 1
ATOM 12042 N N . ARG H 1 27 ? 66.631 46.985 13.155 1.00 47.06 17 ARG H N 1
ATOM 12043 C CA . ARG H 1 27 ? 67.308 46.880 11.872 1.00 45.35 17 ARG H CA 1
ATOM 12044 C C . ARG H 1 27 ? 67.981 45.529 11.589 1.00 46.59 17 ARG H C 1
ATOM 12045 O O . ARG H 1 27 ? 67.993 45.065 10.449 1.00 46.83 17 ARG H O 1
ATOM 12053 N N . ALA H 1 28 ? 68.530 44.893 12.619 1.00 46.41 18 ALA H N 1
ATOM 12054 C CA . ALA H 1 28 ? 69.202 43.618 12.434 1.00 45.00 18 ALA H CA 1
ATOM 12055 C C . ALA H 1 28 ? 69.214 42.796 13.720 1.00 45.79 18 ALA H C 1
ATOM 12056 O O . ALA H 1 28 ? 70.278 42.491 14.250 1.00 45.51 18 ALA H O 1
ATOM 12058 N N . PRO H 1 29 ? 68.031 42.400 14.220 1.00 46.04 19 PRO H N 1
ATOM 12059 C CA . PRO H 1 29 ? 67.895 41.613 15.455 1.00 44.22 19 PRO H CA 1
ATOM 12060 C C . PRO H 1 29 ? 68.662 40.287 15.476 1.00 43.75 19 PRO H C 1
ATOM 12061 O O . PRO H 1 29 ? 68.964 39.759 16.546 1.00 41.82 19 PRO H O 1
ATOM 12065 N N . GLU H 1 30 ? 68.987 39.761 14.300 1.00 42.37 20 GLU H N 1
ATOM 12066 C CA . GLU H 1 30 ? 69.714 38.503 14.213 1.00 41.49 20 GLU H CA 1
ATOM 12067 C C . GLU H 1 30 ? 71.172 38.681 14.635 1.00 41.66 20 GLU H C 1
ATOM 12068 O O . GLU H 1 30 ? 71.898 37.710 14.874 1.00 37.20 20 GLU H O 1
ATOM 12074 N N . ARG H 1 31 ? 71.614 39.929 14.732 1.00 42.47 21 ARG H N 1
ATOM 12075 C CA . ARG H 1 31 ? 72.984 40.172 15.158 1.00 40.09 21 ARG H CA 1
ATOM 12076 C C . ARG H 1 31 ? 73.102 40.111 16.700 1.00 37.92 21 ARG H C 1
ATOM 12077 O O . ARG H 1 31 ? 74.209 40.071 17.240 1.00 36.83 21 ARG H O 1
ATOM 12085 N N . PHE H 1 32 ? 71.966 40.067 17.398 1.00 33.67 22 PHE H N 1
ATOM 12086 C CA . PHE H 1 32 ? 71.983 39.970 18.858 1.00 37.26 22 PHE H CA 1
ATOM 12087 C C . PHE H 1 32 ? 72.501 38.590 19.328 1.00 41.13 22 PHE H C 1
ATOM 12088 O O . PHE H 1 32 ? 72.220 37.561 18.707 1.00 42.37 22 PHE H O 1
ATOM 12096 N N . GLN H 1 33 ? 73.265 38.581 20.418 1.00 40.87 23 GLN H N 1
ATOM 12097 C CA . GLN H 1 33 ? 73.793 37.349 20.990 1.00 41.09 23 GLN H CA 1
ATOM 12098 C C . GLN H 1 33 ? 73.328 37.275 22.448 1.00 45.41 23 GLN H C 1
ATOM 12099 O O . GLN H 1 33 ? 72.650 36.323 22.857 1.00 44.97 23 GLN H O 1
ATOM 12105 N N . GLU H 1 34 ? 73.689 38.284 23.233 1.00 47.32 24 GLU H N 1
ATOM 12106 C CA . GLU H 1 34 ? 73.246 38.336 24.616 1.00 49.32 24 GLU H CA 1
ATOM 12107 C C . GLU H 1 34 ? 73.121 39.779 25.103 1.00 51.00 24 GLU H C 1
ATOM 12108 O O . GLU H 1 34 ? 73.930 40.644 24.757 1.00 49.08 24 GLU H O 1
ATOM 12114 N N . VAL H 1 35 ? 72.071 40.037 25.875 1.00 49.68 25 VAL H N 1
ATOM 12115 C CA . VAL H 1 35 ? 71.838 41.362 26.429 1.00 49.39 25 VAL H CA 1
ATOM 12116 C C . VAL H 1 35 ? 71.992 41.341 27.960 1.00 50.76 25 VAL H C 1
ATOM 12117 O O . VAL H 1 35 ? 71.678 40.338 28.618 1.00 48.90 25 VAL H O 1
ATOM 12121 N N . PHE H 1 36 ? 72.499 42.445 28.511 1.00 53.22 26 PHE H N 1
ATOM 12122 C CA . PHE H 1 36 ? 72.696 42.587 29.956 1.00 54.20 26 PHE H CA 1
ATOM 12123 C C . PHE H 1 36 ? 71.882 43.771 30.488 1.00 56.84 26 PHE H C 1
ATOM 12124 O O . PHE H 1 36 ? 71.942 44.867 29.930 1.00 55.71 26 PHE H O 1
ATOM 12132 N N . ILE H 1 37 ? 71.115 43.537 31.555 1.00 62.30 27 ILE H N 1
ATOM 12133 C CA . ILE H 1 37 ? 70.276 44.578 32.173 1.00 68.88 27 ILE H CA 1
ATOM 12134 C C . ILE H 1 37 ? 70.550 44.796 33.664 1.00 70.73 27 ILE H C 1
ATOM 12135 O O . ILE H 1 37 ? 71.032 43.900 34.361 1.00 70.28 27 ILE H O 1
ATOM 12140 N N . LEU H 1 38 ? 70.206 45.998 34.128 1.00 74.54 28 LEU H N 1
ATOM 12141 C CA . LEU H 1 38 ? 70.361 46.416 35.523 1.00 78.21 28 LEU H CA 1
ATOM 12142 C C . LEU H 1 38 ? 69.552 45.506 36.447 1.00 80.94 28 LEU H C 1
ATOM 12143 O O . LEU H 1 38 ? 68.333 45.649 36.561 1.00 80.54 28 LEU H O 1
ATOM 12148 N N . LYS H 1 39 ? 70.236 44.581 37.112 1.00 83.64 29 LYS H N 1
ATOM 12149 C CA . LYS H 1 39 ? 69.574 43.632 38.006 1.00 87.70 29 LYS H CA 1
ATOM 12150 C C . LYS H 1 39 ? 68.622 44.237 39.043 1.00 90.55 29 LYS H C 1
ATOM 12151 O O . LYS H 1 39 ? 69.058 44.908 39.981 1.00 91.41 29 LYS H O 1
ATOM 12157 N N . GLY H 1 40 ? 67.325 43.986 38.861 1.00 92.98 30 GLY H N 1
ATOM 12158 C CA . GLY H 1 40 ? 66.315 44.471 39.788 1.00 95.87 30 GLY H CA 1
ATOM 12159 C C . GLY H 1 40 ? 66.056 45.967 39.845 1.00 98.72 30 GLY H C 1
ATOM 12160 O O . GLY H 1 40 ? 65.820 46.508 40.931 1.00 99.71 30 GLY H O 1
ATOM 12161 N N . ARG H 1 41 ? 66.089 46.645 38.701 1.00 99.85 31 ARG H N 1
ATOM 12162 C CA . ARG H 1 41 ? 65.836 48.085 38.685 1.00 102.88 31 ARG H CA 1
ATOM 12163 C C . ARG H 1 41 ? 64.889 48.476 37.554 1.00 104.55 31 ARG H C 1
ATOM 12164 O O . ARG H 1 41 ? 65.252 48.413 36.381 1.00 104.87 31 ARG H O 1
ATOM 12172 N N . GLU H 1 42 ? 63.673 48.880 37.910 1.00 107.06 32 GLU H N 1
ATOM 12173 C CA . GLU H 1 42 ? 62.680 49.283 36.919 1.00 109.83 32 GLU H CA 1
ATOM 12174 C C . GLU H 1 42 ? 63.174 50.437 36.057 1.00 111.07 32 GLU H C 1
ATOM 12175 O O . GLU H 1 42 ? 63.961 51.271 36.506 1.00 111.54 32 GLU H O 1
ATOM 12181 N N . ASP H 1 43 ? 62.703 50.478 34.816 1.00 112.53 33 ASP H N 1
ATOM 12182 C CA . ASP H 1 43 ? 63.069 51.544 33.894 1.00 114.32 33 ASP H CA 1
ATOM 12183 C C . ASP H 1 43 ? 61.964 51.643 32.853 1.00 114.44 33 ASP H C 1
ATOM 12184 O O . ASP H 1 43 ? 61.963 50.917 31.862 1.00 115.06 33 ASP H O 1
ATOM 12189 N N . LYS H 1 44 ? 61.020 52.542 33.106 1.00 114.61 34 LYS H N 1
ATOM 12190 C CA . LYS H 1 44 ? 59.876 52.777 32.230 1.00 114.20 34 LYS H CA 1
ATOM 12191 C C . LYS H 1 44 ? 60.194 52.698 30.736 1.00 113.20 34 LYS H C 1
ATOM 12192 O O . LYS H 1 44 ? 59.406 52.163 29.955 1.00 113.17 34 LYS H O 1
ATOM 12198 N N . ARG H 1 45 ? 61.347 53.232 30.348 1.00 111.99 35 ARG H N 1
ATOM 12199 C CA . ARG H 1 45 ? 61.762 53.242 28.949 1.00 110.61 35 ARG H CA 1
ATOM 12200 C C . ARG H 1 45 ? 62.366 51.903 28.493 1.00 108.74 35 ARG H C 1
ATOM 12201 O O . ARG H 1 45 ? 62.295 51.559 27.309 1.00 108.07 35 ARG H O 1
ATOM 12209 N N . LEU H 1 46 ? 62.939 51.150 29.436 1.00 106.56 36 LEU H N 1
ATOM 12210 C CA . LEU H 1 46 ? 63.558 49.847 29.147 1.00 103.89 36 LEU H CA 1
ATOM 12211 C C . LEU H 1 46 ? 62.570 48.684 29.003 1.00 102.32 36 LEU H C 1
ATOM 12212 O O . LEU H 1 46 ? 62.743 47.822 28.141 1.00 101.37 36 LEU H O 1
ATOM 12217 N N . LEU H 1 47 ? 61.546 48.651 29.850 1.00 101.09 37 LEU H N 1
ATOM 12218 C CA . LEU H 1 47 ? 60.559 47.580 29.792 1.00 99.51 37 LEU H CA 1
ATOM 12219 C C . LEU H 1 47 ? 60.005 47.366 28.382 1.00 98.28 37 LEU H C 1
ATOM 12220 O O . LEU H 1 47 ? 60.100 46.266 27.837 1.00 98.06 37 LEU H O 1
ATOM 12225 N N . PRO H 1 48 ? 59.433 48.415 27.765 1.00 96.93 38 PRO H N 1
ATOM 12226 C CA . PRO H 1 48 ? 58.882 48.273 26.413 1.00 95.93 38 PRO H CA 1
ATOM 12227 C C . PRO H 1 48 ? 59.865 47.576 25.475 1.00 95.44 38 PRO H C 1
ATOM 12228 O O . PRO H 1 48 ? 59.505 46.647 24.746 1.00 95.63 38 PRO H O 1
ATOM 12232 N N . LEU H 1 49 ? 61.111 48.039 25.518 1.00 93.87 39 LEU H N 1
ATOM 12233 C CA . LEU H 1 49 ? 62.191 47.510 24.694 1.00 91.71 39 LEU H CA 1
ATOM 12234 C C . LEU H 1 49 ? 62.557 46.082 25.093 1.00 90.59 39 LEU H C 1
ATOM 12235 O O . LEU H 1 49 ? 62.662 45.201 24.239 1.00 91.71 39 LEU H O 1
ATOM 12240 N N . ILE H 1 50 ? 62.753 45.861 26.390 1.00 87.52 40 ILE H N 1
ATOM 12241 C CA . ILE H 1 50 ? 63.120 44.543 26.892 1.00 84.12 40 ILE H CA 1
ATOM 12242 C C . ILE H 1 50 ? 62.167 43.439 26.438 1.00 83.09 40 ILE H C 1
ATOM 12243 O O . ILE H 1 50 ? 62.601 42.326 26.153 1.00 81.46 40 ILE H O 1
ATOM 12248 N N . HIS H 1 51 ? 60.874 43.738 26.364 1.00 82.19 41 HIS H N 1
ATOM 12249 C CA . HIS H 1 51 ? 59.915 42.732 25.924 1.00 81.65 41 HIS H CA 1
ATOM 12250 C C . HIS H 1 51 ? 60.044 42.517 24.419 1.00 78.67 41 HIS H C 1
ATOM 12251 O O . HIS H 1 51 ? 59.800 41.415 23.922 1.00 78.73 41 HIS H O 1
ATOM 12258 N N . ALA H 1 52 ? 60.433 43.566 23.698 1.00 74.89 42 ALA H N 1
ATOM 12259 C CA . ALA H 1 52 ? 60.614 43.473 22.251 1.00 72.06 42 ALA H CA 1
ATOM 12260 C C . ALA H 1 52 ? 61.734 42.470 21.944 1.00 70.48 42 ALA H C 1
ATOM 12261 O O . ALA H 1 52 ? 61.697 41.761 20.936 1.00 66.31 42 ALA H O 1
ATOM 12263 N N . LEU H 1 53 ? 62.729 42.422 22.826 1.00 70.27 43 LEU H N 1
ATOM 12264 C CA . LEU H 1 53 ? 63.850 41.495 22.686 1.00 71.94 43 LEU H CA 1
ATOM 12265 C C . LEU H 1 53 ? 63.353 40.091 23.025 1.00 71.67 43 LEU H C 1
ATOM 12266 O O . LEU H 1 53 ? 63.665 39.119 22.329 1.00 71.51 43 LEU H O 1
ATOM 12271 N N . GLU H 1 54 ? 62.584 40.002 24.109 1.00 70.77 44 GLU H N 1
ATOM 12272 C CA . GLU H 1 54 ? 62.011 38.741 24.558 1.00 69.82 44 GLU H CA 1
ATOM 12273 C C . GLU H 1 54 ? 61.184 38.175 23.409 1.00 68.09 44 GLU H C 1
ATOM 12274 O O . GLU H 1 54 ? 61.170 36.971 23.185 1.00 68.79 44 GLU H O 1
ATOM 12280 N N . SER H 1 55 ? 60.506 39.047 22.673 1.00 64.73 45 SER H N 1
ATOM 12281 C CA . SER H 1 55 ? 59.703 38.602 21.543 1.00 65.26 45 SER H CA 1
ATOM 12282 C C . SER H 1 55 ? 60.605 37.953 20.500 1.00 62.91 45 SER H C 1
ATOM 12283 O O . SER H 1 55 ? 60.275 36.911 19.954 1.00 63.22 45 SER H O 1
ATOM 12286 N N . GLN H 1 56 ? 61.748 38.571 20.230 1.00 60.15 46 GLN H N 1
ATOM 12287 C CA . GLN H 1 56 ? 62.683 38.036 19.243 1.00 58.19 46 GLN H CA 1
ATOM 12288 C C . GLN H 1 56 ? 63.492 36.868 19.787 1.00 54.06 46 GLN H C 1
ATOM 12289 O O . GLN H 1 56 ? 64.269 36.260 19.066 1.00 50.28 46 GLN H O 1
ATOM 12295 N N . GLY H 1 57 ? 63.315 36.570 21.067 1.00 51.90 47 GLY H N 1
ATOM 12296 C CA . GLY H 1 57 ? 64.032 35.465 21.666 1.00 47.42 47 GLY H CA 1
ATOM 12297 C C . GLY H 1 57 ? 65.475 35.787 21.972 1.00 43.71 47 GLY H C 1
ATOM 12298 O O . GLY H 1 57 ? 66.337 34.915 21.881 1.00 41.71 47 GLY H O 1
ATOM 12299 N N . VAL H 1 58 ? 65.748 37.037 22.333 1.00 42.06 48 VAL H N 1
ATOM 12300 C CA . VAL H 1 58 ? 67.115 37.443 22.658 1.00 40.04 48 VAL H CA 1
ATOM 12301 C C . VAL H 1 58 ? 67.453 37.115 24.105 1.00 39.13 48 VAL H C 1
ATOM 12302 O O . VAL H 1 58 ? 66.703 37.443 25.017 1.00 40.51 48 VAL H O 1
ATOM 12306 N N . VAL H 1 59 ? 68.588 36.459 24.300 1.00 40.80 49 VAL H N 1
ATOM 12307 C CA . VAL H 1 59 ? 69.055 36.075 25.627 1.00 42.97 49 VAL H CA 1
ATOM 12308 C C . VAL H 1 59 ? 69.252 37.289 26.521 1.00 46.50 49 VAL H C 1
ATOM 12309 O O . VAL H 1 59 ? 70.071 38.162 26.223 1.00 49.32 49 VAL H O 1
ATOM 12313 N N . ILE H 1 60 ? 68.504 37.349 27.616 1.00 47.63 50 ILE H N 1
ATOM 12314 C CA . ILE H 1 60 ? 68.619 38.475 28.543 1.00 52.96 50 ILE H CA 1
ATOM 12315 C C . ILE H 1 60 ? 69.151 38.057 29.911 1.00 58.95 50 ILE H C 1
ATOM 12316 O O . ILE H 1 60 ? 68.521 37.272 30.633 1.00 60.85 50 ILE H O 1
ATOM 12321 N N . GLN H 1 61 ? 70.321 38.583 30.263 1.00 63.81 51 GLN H N 1
ATOM 12322 C CA . GLN H 1 61 ? 70.940 38.273 31.546 1.00 68.27 51 GLN H CA 1
ATOM 12323 C C . GLN H 1 61 ? 71.029 39.529 32.404 1.00 70.72 51 GLN H C 1
ATOM 12324 O O . GLN H 1 61 ? 71.022 40.644 31.883 1.00 70.87 51 GLN H O 1
ATOM 12330 N N . LEU H 1 62 ? 71.098 39.347 33.720 1.00 74.01 52 LEU H N 1
ATOM 12331 C CA . LEU H 1 62 ? 71.186 40.476 34.642 1.00 76.32 52 LEU H CA 1
ATOM 12332 C C . LEU H 1 62 ? 72.549 40.542 35.330 1.00 77.74 52 LEU H C 1
ATOM 12333 O O . LEU H 1 62 ? 73.002 39.565 35.926 1.00 76.99 52 LEU H O 1
ATOM 12338 N N . ALA H 1 63 ? 73.194 41.703 35.237 1.00 79.71 53 ALA H N 1
ATOM 12339 C CA . ALA H 1 63 ? 74.510 41.911 35.829 1.00 81.99 53 ALA H CA 1
ATOM 12340 C C . ALA H 1 63 ? 74.528 43.084 36.815 1.00 84.42 53 ALA H C 1
ATOM 12341 O O . ALA H 1 63 ? 73.482 43.644 37.150 1.00 84.06 53 ALA H O 1
ATOM 12343 N N . ASN H 1 64 ? 75.726 43.443 37.280 1.00 88.61 54 ASN H N 1
ATOM 12344 C CA . ASN H 1 64 ? 75.907 44.543 38.233 1.00 92.21 54 ASN H CA 1
ATOM 12345 C C . ASN H 1 64 ? 76.245 45.846 37.506 1.00 93.85 54 ASN H C 1
ATOM 12346 O O . ASN H 1 64 ? 76.735 45.827 36.375 1.00 93.62 54 ASN H O 1
ATOM 12351 N N . ARG H 1 65 ? 75.990 46.976 38.162 1.00 95.81 55 ARG H N 1
ATOM 12352 C CA . ARG H 1 65 ? 76.281 48.280 37.573 1.00 97.02 55 ARG H CA 1
ATOM 12353 C C . ARG H 1 65 ? 77.787 48.376 37.354 1.00 96.87 55 ARG H C 1
ATOM 12354 O O . ARG H 1 65 ? 78.273 49.227 36.611 1.00 96.64 55 ARG H O 1
ATOM 12362 N N . GLN H 1 66 ? 78.512 47.478 38.012 1.00 98.24 56 GLN H N 1
ATOM 12363 C CA . GLN H 1 66 ? 79.964 47.404 37.918 1.00 99.96 56 GLN H CA 1
ATOM 12364 C C . GLN H 1 66 ? 80.327 46.618 36.661 1.00 100.79 56 GLN H C 1
ATOM 12365 O O . GLN H 1 66 ? 81.414 46.779 36.104 1.00 100.35 56 GLN H O 1
ATOM 12371 N N . TYR H 1 67 ? 79.406 45.758 36.230 1.00 101.61 57 TYR H N 1
ATOM 12372 C CA . TYR H 1 67 ? 79.582 44.966 35.016 1.00 101.43 57 TYR H CA 1
ATOM 12373 C C . TYR H 1 67 ? 79.297 45.901 33.844 1.00 100.72 57 TYR H C 1
ATOM 12374 O O . TYR H 1 67 ? 80.027 45.919 32.851 1.00 99.52 57 TYR H O 1
ATOM 12383 N N . LEU H 1 68 ? 78.223 46.678 33.983 1.00 99.62 58 LEU H N 1
ATOM 12384 C CA . LEU H 1 68 ? 77.792 47.629 32.964 1.00 98.95 58 LEU H CA 1
ATOM 12385 C C . LEU H 1 68 ? 78.828 48.697 32.631 1.00 98.54 58 LEU H C 1
ATOM 12386 O O . LEU H 1 68 ? 79.008 49.049 31.465 1.00 98.48 58 LEU H O 1
ATOM 12391 N N . ASP H 1 69 ? 79.503 49.216 33.651 1.00 97.97 59 ASP H N 1
ATOM 12392 C CA . ASP H 1 69 ? 80.520 50.240 33.441 1.00 97.77 59 ASP H CA 1
ATOM 12393 C C . ASP H 1 69 ? 81.860 49.624 33.028 1.00 97.27 59 ASP H C 1
ATOM 12394 O O . ASP H 1 69 ? 82.671 50.270 32.363 1.00 96.75 59 ASP H O 1
ATOM 12399 N N . GLU H 1 70 ? 82.075 48.368 33.412 1.00 97.31 60 GLU H N 1
ATOM 12400 C CA . GLU H 1 70 ? 83.309 47.646 33.095 1.00 96.80 60 GLU H CA 1
ATOM 12401 C C . GLU H 1 70 ? 83.254 47.046 31.684 1.00 96.04 60 GLU H C 1
ATOM 12402 O O . GLU H 1 70 ? 84.277 46.642 31.130 1.00 95.60 60 GLU H O 1
ATOM 12408 N N . LYS H 1 71 ? 82.053 46.987 31.114 1.00 95.78 61 LYS H N 1
ATOM 12409 C CA . LYS H 1 71 ? 81.857 46.447 29.771 1.00 94.29 61 LYS H CA 1
ATOM 12410 C C . LYS H 1 71 ? 81.572 47.561 28.765 1.00 93.27 61 LYS H C 1
ATOM 12411 O O . LYS H 1 71 ? 81.882 47.430 27.581 1.00 92.70 61 LYS H O 1
ATOM 12417 N N . SER H 1 72 ? 80.972 48.654 29.230 1.00 91.93 62 SER H N 1
ATOM 12418 C CA . SER H 1 72 ? 80.684 49.775 28.343 1.00 91.24 62 SER H CA 1
ATOM 12419 C C . SER H 1 72 ? 81.879 50.724 28.380 1.00 91.69 62 SER H C 1
ATOM 12420 O O . SER H 1 72 ? 81.811 51.851 27.876 1.00 90.89 62 SER H O 1
ATOM 12423 N N . ASP H 1 73 ? 82.971 50.247 28.980 1.00 91.33 63 ASP H N 1
ATOM 12424 C CA . ASP H 1 73 ? 84.210 51.011 29.112 1.00 92.47 63 ASP H CA 1
ATOM 12425 C C . ASP H 1 73 ? 84.103 52.080 30.193 1.00 92.15 63 ASP H C 1
ATOM 12426 O O . ASP H 1 73 ? 85.100 52.457 30.810 1.00 93.87 63 ASP H O 1
ATOM 12431 N N . GLY H 1 74 ? 82.883 52.552 30.425 1.00 90.72 64 GLY H N 1
ATOM 12432 C CA . GLY H 1 74 ? 82.651 53.576 31.423 1.00 86.91 64 GLY H CA 1
ATOM 12433 C C . GLY H 1 74 ? 81.738 54.633 30.843 1.00 85.28 64 GLY H C 1
ATOM 12434 O O . GLY H 1 74 ? 81.611 55.730 31.390 1.00 86.53 64 GLY H O 1
ATOM 12435 N N . ALA H 1 75 ? 81.096 54.300 29.726 1.00 82.26 65 ALA H N 1
ATOM 12436 C CA . ALA H 1 75 ? 80.183 55.223 29.063 1.00 79.15 65 ALA H CA 1
ATOM 12437 C C . ALA H 1 75 ? 78.764 55.153 29.634 1.00 76.53 65 ALA H C 1
ATOM 12438 O O . ALA H 1 75 ? 78.470 54.340 30.517 1.00 74.17 65 ALA H O 1
ATOM 12440 N N . VAL H 1 76 ? 77.893 56.018 29.123 1.00 74.55 66 VAL H N 1
ATOM 12441 C CA . VAL H 1 76 ? 76.505 56.076 29.567 1.00 72.94 66 VAL H CA 1
ATOM 12442 C C . VAL H 1 76 ? 75.662 55.020 28.861 1.00 71.03 66 VAL H C 1
ATOM 12443 O O . VAL H 1 76 ? 75.075 55.264 27.804 1.00 70.79 66 VAL H O 1
ATOM 12447 N N . HIS H 1 77 ? 75.603 53.843 29.467 1.00 69.03 67 HIS H N 1
ATOM 12448 C CA . HIS H 1 77 ? 74.858 52.727 28.911 1.00 67.61 67 HIS H CA 1
ATOM 12449 C C . HIS H 1 77 ? 73.355 52.845 29.096 1.00 66.78 67 HIS H C 1
ATOM 12450 O O . HIS H 1 77 ? 72.581 52.323 28.291 1.00 66.93 67 HIS H O 1
ATOM 12457 N N . GLN H 1 78 ? 72.951 53.542 30.152 1.00 65.88 68 GLN H N 1
ATOM 12458 C CA . GLN H 1 78 ? 71.540 53.728 30.477 1.00 65.55 68 GLN H CA 1
ATOM 12459 C C . GLN H 1 78 ? 70.902 52.454 31.048 1.00 64.98 68 GLN H C 1
ATOM 12460 O O . GLN H 1 78 ? 69.678 52.299 31.032 1.00 65.04 68 GLN H O 1
ATOM 12466 N N . GLY H 1 79 ? 71.739 51.548 31.553 1.00 64.01 69 GLY H N 1
ATOM 12467 C CA . GLY H 1 79 ? 71.242 50.313 32.140 1.00 65.25 69 GLY H CA 1
ATOM 12468 C C . GLY H 1 79 ? 71.096 49.108 31.218 1.00 65.70 69 GLY H C 1
ATOM 12469 O O . GLY H 1 79 ? 70.589 48.066 31.643 1.00 64.39 69 GLY H O 1
ATOM 12470 N N . ILE H 1 80 ? 71.531 49.240 29.964 1.00 65.09 70 ILE H N 1
ATOM 12471 C CA . ILE H 1 80 ? 71.433 48.138 29.007 1.00 63.19 70 ILE H CA 1
ATOM 12472 C C . ILE H 1 80 ? 72.618 48.041 28.041 1.00 61.95 70 ILE H C 1
ATOM 12473 O O . ILE H 1 80 ? 73.035 49.025 27.416 1.00 60.55 70 ILE H O 1
ATOM 12478 N N . ILE H 1 81 ? 73.153 46.832 27.923 1.00 59.84 71 ILE H N 1
ATOM 12479 C CA . ILE H 1 81 ? 74.275 46.575 27.034 1.00 56.79 71 ILE H CA 1
ATOM 12480 C C . ILE H 1 81 ? 74.048 45.272 26.263 1.00 54.21 71 ILE H C 1
ATOM 12481 O O . ILE H 1 81 ? 73.355 44.368 26.752 1.00 52.84 71 ILE H O 1
ATOM 12486 N N . ALA H 1 82 ? 74.626 45.175 25.063 1.00 48.41 72 ALA H N 1
ATOM 12487 C CA . ALA H 1 82 ? 74.460 43.983 24.243 1.00 42.14 72 ALA H CA 1
ATOM 12488 C C . ALA H 1 82 ? 75.728 43.506 23.566 1.00 41.29 72 ALA H C 1
ATOM 12489 O O . ALA H 1 82 ? 76.555 44.304 23.131 1.00 43.28 72 ALA H O 1
ATOM 12491 N N . ARG H 1 83 ? 75.883 42.188 23.500 1.00 41.45 73 ARG H N 1
ATOM 12492 C CA . ARG H 1 83 ? 77.009 41.577 22.813 1.00 41.83 73 ARG H CA 1
ATOM 12493 C C . ARG H 1 83 ? 76.379 41.144 21.487 1.00 43.05 73 ARG H C 1
ATOM 12494 O O . ARG H 1 83 ? 75.427 40.353 21.467 1.00 44.02 73 ARG H O 1
ATOM 12502 N N . VAL H 1 84 ? 76.884 41.696 20.387 1.00 41.90 74 VAL H N 1
ATOM 12503 C CA . VAL H 1 84 ? 76.336 41.397 19.066 1.00 42.60 74 VAL H CA 1
ATOM 12504 C C . VAL H 1 84 ? 77.409 41.004 18.070 1.00 41.60 74 VAL H C 1
ATOM 12505 O O . VAL H 1 84 ? 78.589 41.335 18.239 1.00 40.72 74 VAL H O 1
ATOM 12509 N N . LYS H 1 85 ? 76.995 40.304 17.023 1.00 42.87 75 LYS H N 1
ATOM 12510 C CA . LYS H 1 85 ? 77.935 39.878 15.991 1.00 45.08 75 LYS H CA 1
ATOM 12511 C C . LYS H 1 85 ? 78.257 41.085 15.104 1.00 46.62 75 LYS H C 1
ATOM 12512 O O . LYS H 1 85 ? 77.416 41.967 14.898 1.00 42.25 75 LYS H O 1
ATOM 12518 N N . PRO H 1 86 ? 79.475 41.133 14.557 1.00 48.65 76 PRO H N 1
ATOM 12519 C CA . PRO H 1 86 ? 79.830 42.265 13.700 1.00 51.18 76 PRO H CA 1
ATOM 12520 C C . PRO H 1 86 ? 78.868 42.341 12.524 1.00 50.97 76 PRO H C 1
ATOM 12521 O O . PRO H 1 86 ? 78.380 41.319 12.050 1.00 52.26 76 PRO H O 1
ATOM 12525 N N . GLY H 1 87 ? 78.575 43.549 12.068 1.00 51.27 77 GLY H N 1
ATOM 12526 C CA . GLY H 1 87 ? 77.700 43.681 10.922 1.00 52.04 77 GLY H CA 1
ATOM 12527 C C . GLY H 1 87 ? 78.517 43.465 9.655 1.00 52.60 77 GLY H C 1
ATOM 12528 O O . GLY H 1 87 ? 79.728 43.693 9.633 1.00 50.50 77 GLY H O 1
ATOM 12529 N N . ARG H 1 88 ? 77.863 43.013 8.595 1.00 55.40 78 ARG H N 1
ATOM 12530 C CA . ARG H 1 88 ? 78.550 42.789 7.328 1.00 56.33 78 ARG H CA 1
ATOM 12531 C C . ARG H 1 88 ? 79.170 44.072 6.781 1.00 56.51 78 ARG H C 1
ATOM 12532 O O . ARG H 1 88 ? 78.543 45.139 6.809 1.00 56.72 78 ARG H O 1
ATOM 12540 N N . GLN H 1 89 ? 80.400 43.969 6.287 1.00 55.10 79 GLN H N 1
ATOM 12541 C CA . GLN H 1 89 ? 81.069 45.128 5.703 1.00 57.19 79 GLN H CA 1
ATOM 12542 C C . GLN H 1 89 ? 81.217 44.898 4.208 1.00 54.84 79 GLN H C 1
ATOM 12543 O O . GLN H 1 89 ? 82.018 44.075 3.776 1.00 54.51 79 GLN H O 1
ATOM 12549 N N . TYR H 1 90 ? 80.418 45.611 3.420 1.00 51.64 80 TYR H N 1
ATOM 12550 C CA . TYR H 1 90 ? 80.480 45.471 1.974 1.00 48.68 80 TYR H CA 1
ATOM 12551 C C . TYR H 1 90 ? 81.799 45.934 1.399 1.00 46.21 80 TYR H C 1
ATOM 12552 O O . TYR H 1 90 ? 82.412 46.887 1.877 1.00 43.65 80 TYR H O 1
ATOM 12561 N N . GLN H 1 91 ? 82.232 45.239 0.361 1.00 44.10 81 GLN H N 1
ATOM 12562 C CA . GLN H 1 91 ? 83.472 45.580 -0.290 1.00 43.76 81 GLN H CA 1
ATOM 12563 C C . GLN H 1 91 ? 83.175 45.919 -1.741 1.00 41.00 81 GLN H C 1
ATOM 12564 O O . GLN H 1 91 ? 82.127 45.570 -2.284 1.00 38.81 81 GLN H O 1
ATOM 12570 N N . GLU H 1 92 ? 84.123 46.593 -2.366 1.00 40.26 82 GLU H N 1
ATOM 12571 C CA . GLU H 1 92 ? 83.999 46.981 -3.752 1.00 42.36 82 GLU H CA 1
ATOM 12572 C C . GLU H 1 92 ? 83.498 45.849 -4.647 1.00 43.25 82 GLU H C 1
ATOM 12573 O O . GLU H 1 92 ? 82.751 46.081 -5.591 1.00 45.22 82 GLU H O 1
ATOM 12579 N N . ASN H 1 93 ? 83.903 44.624 -4.332 1.00 44.74 83 ASN H N 1
ATOM 12580 C CA . ASN H 1 93 ? 83.548 43.448 -5.123 1.00 46.43 83 ASN H CA 1
ATOM 12581 C C . ASN H 1 93 ? 82.111 42.966 -4.997 1.00 46.21 83 ASN H C 1
ATOM 12582 O O . ASN H 1 93 ? 81.665 42.128 -5.780 1.00 43.62 83 ASN H O 1
ATOM 12587 N N . ASP H 1 94 ? 81.378 43.471 -4.015 1.00 44.30 84 ASP H N 1
ATOM 12588 C CA . ASP H 1 94 ? 79.993 43.046 -3.876 1.00 43.75 84 ASP H CA 1
ATOM 12589 C C . ASP H 1 94 ? 79.091 43.971 -4.677 1.00 42.91 84 ASP H C 1
ATOM 12590 O O . ASP H 1 94 ? 77.943 43.636 -4.972 1.00 41.11 84 ASP H O 1
ATOM 12595 N N . LEU H 1 95 ? 79.631 45.127 -5.054 1.00 43.44 85 LEU H N 1
ATOM 12596 C CA . LEU H 1 95 ? 78.865 46.125 -5.788 1.00 44.79 85 LEU H CA 1
ATOM 12597 C C . LEU H 1 95 ? 78.085 45.513 -6.973 1.00 45.25 85 LEU H C 1
ATOM 12598 O O . LEU H 1 95 ? 76.852 45.609 -7.031 1.00 42.44 85 LEU H O 1
ATOM 12603 N N . PRO H 1 96 ? 78.788 44.861 -7.921 1.00 42.68 86 PRO H N 1
ATOM 12604 C CA . PRO H 1 96 ? 78.091 44.258 -9.064 1.00 42.47 86 PRO H CA 1
ATOM 12605 C C . PRO H 1 96 ? 76.901 43.364 -8.656 1.00 43.73 86 PRO H C 1
ATOM 12606 O O . PRO H 1 96 ? 75.816 43.439 -9.241 1.00 42.02 86 PRO H O 1
ATOM 12610 N N . ASP H 1 97 ? 77.106 42.524 -7.648 1.00 44.01 87 ASP H N 1
ATOM 12611 C CA . ASP H 1 97 ? 76.043 41.644 -7.179 1.00 45.24 87 ASP H CA 1
ATOM 12612 C C . ASP H 1 97 ? 74.923 42.435 -6.533 1.00 43.60 87 ASP H C 1
ATOM 12613 O O . ASP H 1 97 ? 73.752 42.073 -6.654 1.00 42.42 87 ASP H O 1
ATOM 12618 N N . LEU H 1 98 ? 75.287 43.504 -5.830 1.00 40.52 88 LEU H N 1
ATOM 12619 C CA . LEU H 1 98 ? 74.294 44.358 -5.201 1.00 39.94 88 LEU H CA 1
ATOM 12620 C C . LEU H 1 98 ? 73.458 44.977 -6.321 1.00 40.62 88 LEU H C 1
ATOM 12621 O O . LEU H 1 98 ? 72.246 44.827 -6.361 1.00 41.88 88 LEU H O 1
ATOM 12626 N N . ILE H 1 99 ? 74.126 45.641 -7.256 1.00 42.58 89 ILE H N 1
ATOM 12627 C CA . ILE H 1 99 ? 73.452 46.297 -8.370 1.00 43.38 89 ILE H CA 1
ATOM 12628 C C . ILE H 1 99 ? 72.606 45.347 -9.199 1.00 46.24 89 ILE H C 1
ATOM 12629 O O . ILE H 1 99 ? 71.524 45.710 -9.668 1.00 48.59 89 ILE H O 1
ATOM 12634 N N . ALA H 1 100 ? 73.109 44.136 -9.405 1.00 48.29 90 ALA H N 1
ATOM 12635 C CA . ALA H 1 100 ? 72.380 43.163 -10.215 1.00 49.36 90 ALA H CA 1
ATOM 12636 C C . ALA H 1 100 ? 71.085 42.735 -9.534 1.00 49.50 90 ALA H C 1
ATOM 12637 O O . ALA H 1 100 ? 70.130 42.338 -10.195 1.00 48.06 90 ALA H O 1
ATOM 12639 N N . SER H 1 101 ? 71.049 42.841 -8.210 1.00 50.49 91 SER H N 1
ATOM 12640 C CA . SER H 1 101 ? 69.862 42.465 -7.462 1.00 51.27 91 SER H CA 1
ATOM 12641 C C . SER H 1 101 ? 68.808 43.572 -7.382 1.00 51.48 91 SER H C 1
ATOM 12642 O O . SER H 1 101 ? 67.701 43.329 -6.912 1.00 51.12 91 SER H O 1
ATOM 12645 N N . LEU H 1 102 ? 69.139 44.785 -7.821 1.00 51.62 92 LEU H N 1
ATOM 12646 C CA . LEU H 1 102 ? 68.168 45.885 -7.779 1.00 50.31 92 LEU H CA 1
ATOM 12647 C C . LEU H 1 102 ? 67.607 46.163 -9.166 1.00 50.68 92 LEU H C 1
ATOM 12648 O O . LEU H 1 102 ? 68.343 46.174 -10.155 1.00 48.65 92 LEU H O 1
ATOM 12653 N N . ASP H 1 103 ? 66.297 46.390 -9.230 1.00 53.67 93 ASP H N 1
ATOM 12654 C CA . ASP H 1 103 ? 65.618 46.689 -10.488 1.00 54.24 93 ASP H CA 1
ATOM 12655 C C . ASP H 1 103 ? 65.759 48.175 -10.810 1.00 53.67 93 ASP H C 1
ATOM 12656 O O . ASP H 1 103 ? 65.919 48.556 -11.978 1.00 52.94 93 ASP H O 1
ATOM 12661 N N . GLN H 1 104 ? 65.665 49.007 -9.769 1.00 51.65 94 GLN H N 1
ATOM 12662 C CA . GLN H 1 104 ? 65.845 50.451 -9.897 1.00 46.92 94 GLN H CA 1
ATOM 12663 C C . GLN H 1 104 ? 66.843 50.924 -8.847 1.00 44.36 94 GLN H C 1
ATOM 12664 O O . GLN H 1 104 ? 66.462 51.409 -7.773 1.00 44.53 94 GLN H O 1
ATOM 12670 N N . PRO H 1 105 ? 68.143 50.750 -9.134 1.00 38.68 95 PRO H N 1
ATOM 12671 C CA . PRO H 1 105 ? 69.219 51.159 -8.235 1.00 35.14 95 PRO H CA 1
ATOM 12672 C C . PRO H 1 105 ? 69.106 52.649 -7.924 1.00 32.44 95 PRO H C 1
ATOM 12673 O O . PRO H 1 105 ? 68.890 53.472 -8.816 1.00 31.35 95 PRO H O 1
ATOM 12677 N N . PHE H 1 106 ? 69.262 52.973 -6.648 1.00 31.14 96 PHE H N 1
ATOM 12678 C CA . PHE H 1 106 ? 69.184 54.337 -6.133 1.00 29.03 96 PHE H CA 1
ATOM 12679 C C . PHE H 1 106 ? 70.433 54.464 -5.258 1.00 29.38 96 PHE H C 1
ATOM 12680 O O . PHE H 1 106 ? 70.419 54.091 -4.072 1.00 29.58 96 PHE H O 1
ATOM 12688 N N . LEU H 1 107 ? 71.512 54.976 -5.841 1.00 26.71 97 LEU H N 1
ATOM 12689 C CA . LEU H 1 107 ? 72.770 55.085 -5.118 1.00 25.62 97 LEU H CA 1
ATOM 12690 C C . LEU H 1 107 ? 73.205 56.490 -4.820 1.00 25.80 97 LEU H C 1
ATOM 12691 O O . LEU H 1 107 ? 72.898 57.418 -5.557 1.00 22.96 97 LEU H O 1
ATOM 12696 N N . LEU H 1 108 ? 73.953 56.624 -3.731 1.00 25.87 98 LEU H N 1
ATOM 12697 C CA . LEU H 1 108 ? 74.495 57.905 -3.310 1.00 24.71 98 LEU H CA 1
ATOM 12698 C C . LEU H 1 108 ? 76.023 57.822 -3.352 1.00 23.00 98 LEU H C 1
ATOM 12699 O O . LEU H 1 108 ? 76.593 56.897 -2.791 1.00 25.02 98 LEU H O 1
ATOM 12704 N N . ILE H 1 109 ? 76.673 58.763 -4.042 1.00 22.21 99 ILE H N 1
ATOM 12705 C CA . ILE H 1 109 ? 78.135 58.816 -4.096 1.00 20.90 99 ILE H CA 1
ATOM 12706 C C . ILE H 1 109 ? 78.639 60.098 -3.390 1.00 22.54 99 ILE H C 1
ATOM 12707 O O . ILE H 1 109 ? 78.291 61.223 -3.782 1.00 22.95 99 ILE H O 1
ATOM 12712 N N . LEU H 1 110 ? 79.445 59.920 -2.348 1.00 19.50 100 LEU H N 1
ATOM 12713 C CA . LEU H 1 110 ? 79.999 61.041 -1.597 1.00 22.30 100 LEU H CA 1
ATOM 12714 C C . LEU H 1 110 ? 81.452 61.206 -1.998 1.00 23.09 100 LEU H C 1
ATOM 12715 O O . LEU H 1 110 ? 82.266 60.325 -1.767 1.00 18.82 100 LEU H O 1
ATOM 12720 N N . ASP H 1 111 ? 81.767 62.337 -2.610 1.00 25.06 101 ASP H N 1
ATOM 12721 C CA . ASP H 1 111 ? 83.120 62.589 -3.048 1.00 27.30 101 ASP H CA 1
ATOM 12722 C C . ASP H 1 111 ? 83.749 63.681 -2.212 1.00 28.09 101 ASP H C 1
ATOM 12723 O O . ASP H 1 111 ? 83.423 64.853 -2.379 1.00 28.21 101 ASP H O 1
ATOM 12728 N N . GLY H 1 112 ? 84.631 63.300 -1.296 1.00 31.69 102 GLY H N 1
ATOM 12729 C CA . GLY H 1 112 ? 85.317 64.302 -0.497 1.00 33.96 102 GLY H CA 1
ATOM 12730 C C . GLY H 1 112 ? 84.845 64.522 0.917 1.00 36.72 102 GLY H C 1
ATOM 12731 O O . GLY H 1 112 ? 85.417 65.350 1.634 1.00 38.16 102 GLY H O 1
ATOM 12732 N N . VAL H 1 113 ? 83.813 63.802 1.336 1.00 35.64 103 VAL H N 1
ATOM 12733 C CA . VAL H 1 113 ? 83.341 63.974 2.696 1.00 37.37 103 VAL H CA 1
ATOM 12734 C C . VAL H 1 113 ? 84.350 63.318 3.639 1.00 37.54 103 VAL H C 1
ATOM 12735 O O . VAL H 1 113 ? 84.390 62.097 3.820 1.00 36.41 103 VAL H O 1
ATOM 12739 N N . THR H 1 114 ? 85.202 64.153 4.213 1.00 38.03 104 THR H N 1
ATOM 12740 C CA . THR H 1 114 ? 86.238 63.656 5.102 1.00 36.98 104 THR H CA 1
ATOM 12741 C C . THR H 1 114 ? 85.912 63.841 6.576 1.00 36.86 104 THR H C 1
ATOM 12742 O O . THR H 1 114 ? 86.631 63.310 7.413 1.00 35.55 104 THR H O 1
ATOM 12746 N N . ASP H 1 115 ? 84.849 64.593 6.896 1.00 33.72 105 ASP H N 1
ATOM 12747 C CA . ASP H 1 115 ? 84.459 64.743 8.293 1.00 38.80 105 ASP H CA 1
ATOM 12748 C C . ASP H 1 115 ? 83.490 63.602 8.586 1.00 39.87 105 ASP H C 1
ATOM 12749 O O . ASP H 1 115 ? 82.404 63.538 8.013 1.00 40.27 105 ASP H O 1
ATOM 12754 N N . PRO H 1 116 ? 83.864 62.695 9.503 1.00 42.45 106 PRO H N 1
ATOM 12755 C CA . PRO H 1 116 ? 83.012 61.546 9.860 1.00 41.29 106 PRO H CA 1
ATOM 12756 C C . PRO H 1 116 ? 81.624 61.959 10.326 1.00 38.31 106 PRO H C 1
ATOM 12757 O O . PRO H 1 116 ? 80.655 61.236 10.144 1.00 37.79 106 PRO H O 1
ATOM 12761 N N . HIS H 1 117 ? 81.537 63.133 10.929 1.00 35.74 107 HIS H N 1
ATOM 12762 C CA . HIS H 1 117 ? 80.262 63.625 11.388 1.00 38.80 107 HIS H CA 1
ATOM 12763 C C . HIS H 1 117 ? 79.355 63.795 10.161 1.00 38.46 107 HIS H C 1
ATOM 12764 O O . HIS H 1 117 ? 78.206 63.339 10.162 1.00 38.01 107 HIS H O 1
ATOM 12771 N N . ASN H 1 118 ? 79.864 64.452 9.118 1.00 35.65 108 ASN H N 1
ATOM 12772 C CA . ASN H 1 118 ? 79.085 64.633 7.893 1.00 34.30 108 ASN H CA 1
ATOM 12773 C C . ASN H 1 118 ? 78.759 63.275 7.270 1.00 33.06 108 ASN H C 1
ATOM 12774 O O . ASN H 1 118 ? 77.621 63.036 6.858 1.00 31.69 108 ASN H O 1
ATOM 12779 N N . LEU H 1 119 ? 79.754 62.391 7.207 1.00 28.93 109 LEU H N 1
ATOM 12780 C CA . LEU H 1 119 ? 79.553 61.056 6.643 1.00 32.60 109 LEU H CA 1
ATOM 12781 C C . LEU H 1 119 ? 78.366 60.359 7.308 1.00 32.44 109 LEU H C 1
ATOM 12782 O O . LEU H 1 119 ? 77.548 59.723 6.628 1.00 31.66 109 LEU H O 1
ATOM 12787 N N . GLY H 1 120 ? 78.283 60.476 8.634 1.00 27.37 110 GLY H N 1
ATOM 12788 C CA . GLY H 1 120 ? 77.187 59.861 9.356 1.00 28.15 110 GLY H CA 1
ATOM 12789 C C . GLY H 1 120 ? 75.855 60.533 9.047 1.00 30.59 110 GLY H C 1
ATOM 12790 O O . GLY H 1 120 ? 74.826 59.857 8.905 1.00 31.34 110 GLY H O 1
ATOM 12791 N N . ALA H 1 121 ? 75.880 61.863 8.925 1.00 28.44 111 ALA H N 1
ATOM 12792 C CA . ALA H 1 121 ? 74.678 62.649 8.631 1.00 28.25 111 ALA H CA 1
ATOM 12793 C C . ALA H 1 121 ? 74.111 62.252 7.273 1.00 26.66 111 ALA H C 1
ATOM 12794 O O . ALA H 1 121 ? 72.908 62.043 7.126 1.00 30.39 111 ALA H O 1
ATOM 12796 N N . CYS H 1 122 ? 74.979 62.108 6.282 1.00 27.79 112 CYS H N 1
ATOM 12797 C CA . CYS H 1 122 ? 74.523 61.720 4.946 1.00 26.29 112 CYS H CA 1
ATOM 12798 C C . CYS H 1 122 ? 73.969 60.306 4.976 1.00 25.39 112 CYS H C 1
ATOM 12799 O O . CYS H 1 122 ? 73.051 59.964 4.221 1.00 19.77 112 CYS H O 1
ATOM 12802 N N . LEU H 1 123 ? 74.553 59.464 5.833 1.00 30.05 113 LEU H N 1
ATOM 12803 C CA . LEU H 1 123 ? 74.071 58.090 5.944 1.00 26.75 113 LEU H CA 1
ATOM 12804 C C . LEU H 1 123 ? 72.654 58.121 6.482 1.00 23.64 113 LEU H C 1
ATOM 12805 O O . LEU H 1 123 ? 71.781 57.470 5.947 1.00 21.13 113 LEU H O 1
ATOM 12810 N N . ARG H 1 124 ? 72.422 58.914 7.523 1.00 26.13 114 ARG H N 1
ATOM 12811 C CA . ARG H 1 124 ? 71.086 59.009 8.103 1.00 28.57 114 ARG H CA 1
ATOM 12812 C C . ARG H 1 124 ? 70.086 59.366 7.017 1.00 29.05 114 ARG H C 1
ATOM 12813 O O . ARG H 1 124 ? 69.087 58.673 6.831 1.00 29.80 114 ARG H O 1
ATOM 12821 N N . SER H 1 125 ? 70.366 60.444 6.289 1.00 28.65 115 SER H N 1
ATOM 12822 C CA . SER H 1 125 ? 69.476 60.884 5.218 1.00 25.68 115 SER H CA 1
ATOM 12823 C C . SER H 1 125 ? 69.334 59.796 4.150 1.00 25.15 115 SER H C 1
ATOM 12824 O O . SER H 1 125 ? 68.228 59.541 3.641 1.00 26.83 115 SER H O 1
ATOM 12827 N N . ALA H 1 126 ? 70.445 59.153 3.820 1.00 19.57 116 ALA H N 1
ATOM 12828 C CA . ALA H 1 126 ? 70.446 58.104 2.801 1.00 21.32 116 ALA H CA 1
ATOM 12829 C C . ALA H 1 126 ? 69.457 57.013 3.167 1.00 20.50 116 ALA H C 1
ATOM 12830 O O . ALA H 1 126 ? 68.623 56.615 2.358 1.00 19.79 116 ALA H O 1
ATOM 12832 N N . ASP H 1 127 ? 69.568 56.544 4.401 1.00 22.65 117 ASP H N 1
ATOM 12833 C CA . ASP H 1 127 ? 68.695 55.527 4.940 1.00 25.38 117 ASP H CA 1
ATOM 12834 C C . ASP H 1 127 ? 67.237 56.004 4.832 1.00 28.23 117 ASP H C 1
ATOM 12835 O O . ASP H 1 127 ? 66.384 55.289 4.309 1.00 30.30 117 ASP H O 1
ATOM 12840 N N . ALA H 1 128 ? 66.958 57.220 5.298 1.00 26.06 118 ALA H N 1
ATOM 12841 C CA . ALA H 1 128 ? 65.600 57.759 5.228 1.00 28.19 118 ALA H CA 1
ATOM 12842 C C . ALA H 1 128 ? 65.034 57.871 3.799 1.00 28.36 118 ALA H C 1
ATOM 12843 O O . ALA H 1 128 ? 63.813 57.789 3.601 1.00 27.33 118 ALA H O 1
ATOM 12845 N N . ALA H 1 129 ? 65.911 58.063 2.817 1.00 24.29 119 ALA H N 1
ATOM 12846 C CA . ALA H 1 129 ? 65.483 58.211 1.435 1.00 26.06 119 ALA H CA 1
ATOM 12847 C C . ALA H 1 129 ? 65.375 56.884 0.697 1.00 28.22 119 ALA H C 1
ATOM 12848 O O . ALA H 1 129 ? 64.895 56.842 -0.438 1.00 24.92 119 ALA H O 1
ATOM 12850 N N . GLY H 1 130 ? 65.852 55.808 1.321 1.00 30.23 120 GLY H N 1
ATOM 12851 C CA . GLY H 1 130 ? 65.774 54.512 0.673 1.00 27.62 120 GLY H CA 1
ATOM 12852 C C . GLY H 1 130 ? 66.902 54.217 -0.297 1.00 30.70 120 GLY H C 1
ATOM 12853 O O . GLY H 1 130 ? 66.712 53.480 -1.272 1.00 30.75 120 GLY H O 1
ATOM 12854 N N . VAL H 1 131 ? 68.071 54.795 -0.050 1.00 28.95 121 VAL H N 1
ATOM 12855 C CA . VAL H 1 131 ? 69.234 54.541 -0.902 1.00 30.41 121 VAL H CA 1
ATOM 12856 C C . VAL H 1 131 ? 69.758 53.110 -0.638 1.00 30.19 121 VAL H C 1
ATOM 12857 O O . VAL H 1 131 ? 69.829 52.679 0.508 1.00 30.83 121 VAL H O 1
ATOM 12861 N N . HIS H 1 132 ? 70.131 52.388 -1.689 1.00 29.77 122 HIS H N 1
ATOM 12862 C CA . HIS H 1 132 ? 70.623 51.016 -1.518 1.00 33.76 122 HIS H CA 1
ATOM 12863 C C . HIS H 1 132 ? 72.069 50.950 -1.088 1.00 36.18 122 HIS H C 1
ATOM 12864 O O . HIS H 1 132 ? 72.442 50.139 -0.239 1.00 38.62 122 HIS H O 1
ATOM 12871 N N . ALA H 1 133 ? 72.900 51.793 -1.681 1.00 36.66 123 ALA H N 1
ATOM 12872 C CA . ALA H 1 133 ? 74.294 51.796 -1.305 1.00 35.96 123 ALA H CA 1
ATOM 12873 C C . ALA H 1 133 ? 74.877 53.174 -1.390 1.00 34.30 123 ALA H C 1
ATOM 12874 O O . ALA H 1 133 ? 74.497 53.960 -2.253 1.00 36.15 123 ALA H O 1
ATOM 12876 N N . VAL H 1 134 ? 75.790 53.465 -0.472 1.00 32.92 124 VAL H N 1
ATOM 12877 C CA . VAL H 1 134 ? 76.511 54.722 -0.488 1.00 30.52 124 VAL H CA 1
ATOM 12878 C C . VAL H 1 134 ? 77.931 54.315 -0.913 1.00 31.92 124 VAL H C 1
ATOM 12879 O O . VAL H 1 134 ? 78.511 53.391 -0.331 1.00 35.23 124 VAL H O 1
ATOM 12883 N N . ILE H 1 135 ? 78.477 54.981 -1.930 1.00 29.24 125 ILE H N 1
ATOM 12884 C CA . ILE H 1 135 ? 79.815 54.679 -2.441 1.00 25.38 125 ILE H CA 1
ATOM 12885 C C . ILE H 1 135 ? 80.804 55.827 -2.190 1.00 26.82 125 ILE H C 1
ATOM 12886 O O . ILE H 1 135 ? 80.522 56.986 -2.486 1.00 29.25 125 ILE H O 1
ATOM 12891 N N . VAL H 1 136 ? 81.973 55.513 -1.650 1.00 27.03 126 VAL H N 1
ATOM 12892 C CA . VAL H 1 136 ? 82.957 56.563 -1.384 1.00 28.80 126 VAL H CA 1
ATOM 12893 C C . VAL H 1 136 ? 84.377 56.197 -1.808 1.00 27.62 126 VAL H C 1
ATOM 12894 O O . VAL H 1 136 ? 84.770 55.035 -1.804 1.00 28.47 126 VAL H O 1
ATOM 12898 N N . PRO H 1 137 ? 85.174 57.198 -2.186 1.00 29.85 127 PRO H N 1
ATOM 12899 C CA . PRO H 1 137 ? 86.551 56.898 -2.596 1.00 28.76 127 PRO H CA 1
ATOM 12900 C C . PRO H 1 137 ? 87.403 56.644 -1.348 1.00 33.32 127 PRO H C 1
ATOM 12901 O O . PRO H 1 137 ? 87.485 57.503 -0.459 1.00 33.21 127 PRO H O 1
ATOM 12905 N N . LYS H 1 138 ? 88.024 55.463 -1.286 1.00 36.86 128 LYS H N 1
ATOM 12906 C CA . LYS H 1 138 ? 88.864 55.059 -0.148 1.00 40.37 128 LYS H CA 1
ATOM 12907 C C . LYS H 1 138 ? 89.821 56.129 0.349 1.00 42.59 128 LYS H C 1
ATOM 12908 O O . LYS H 1 138 ? 89.954 56.354 1.556 1.00 41.88 128 LYS H O 1
ATOM 12914 N N . ASP H 1 139 ? 90.497 56.779 -0.593 1.00 43.79 129 ASP H N 1
ATOM 12915 C CA . ASP H 1 139 ? 91.491 57.774 -0.246 1.00 45.90 129 ASP H CA 1
ATOM 12916 C C . ASP H 1 139 ? 91.014 59.222 -0.197 1.00 46.88 129 ASP H C 1
ATOM 12917 O O . ASP H 1 139 ? 91.830 60.139 -0.126 1.00 47.53 129 ASP H O 1
ATOM 12922 N N . ARG H 1 140 ? 89.701 59.431 -0.236 1.00 45.75 130 ARG H N 1
ATOM 12923 C CA . ARG H 1 140 ? 89.159 60.782 -0.149 1.00 45.97 130 ARG H CA 1
ATOM 12924 C C . ARG H 1 140 ? 87.818 60.713 0.569 1.00 47.10 130 ARG H C 1
ATOM 12925 O O . ARG H 1 140 ? 86.823 61.282 0.112 1.00 48.78 130 ARG H O 1
ATOM 12933 N N . SER H 1 141 ? 87.802 60.013 1.700 1.00 47.34 131 SER H N 1
ATOM 12934 C CA . SER H 1 141 ? 86.581 59.869 2.483 1.00 46.59 131 SER H CA 1
ATOM 12935 C C . SER H 1 141 ? 86.829 59.607 3.973 1.00 43.38 131 SER H C 1
ATOM 12936 O O . SER H 1 141 ? 87.805 58.977 4.343 1.00 43.64 131 SER H O 1
ATOM 12939 N N . ALA H 1 142 ? 85.944 60.102 4.828 1.00 41.31 132 ALA H N 1
ATOM 12940 C CA . ALA H 1 142 ? 86.106 59.881 6.253 1.00 38.69 132 ALA H CA 1
ATOM 12941 C C . ALA H 1 142 ? 85.928 58.395 6.522 1.00 40.20 132 ALA H C 1
ATOM 12942 O O . ALA H 1 142 ? 85.458 57.645 5.660 1.00 36.67 132 ALA H O 1
ATOM 12944 N N . GLN H 1 143 ? 86.320 57.966 7.716 1.00 41.07 133 GLN H N 1
ATOM 12945 C CA . GLN H 1 143 ? 86.173 56.567 8.088 1.00 46.52 133 GLN H CA 1
ATOM 12946 C C . GLN H 1 143 ? 84.839 56.437 8.807 1.00 46.29 133 GLN H C 1
ATOM 12947 O O . GLN H 1 143 ? 84.343 57.398 9.410 1.00 42.99 133 GLN H O 1
ATOM 12953 N N . LEU H 1 144 ? 84.259 55.269 8.729 1.00 46.66 134 LEU H N 1
ATOM 12954 C CA . LEU H 1 144 ? 82.996 55.019 9.418 1.00 47.37 134 LEU H CA 1
ATOM 12955 C C . LEU H 1 144 ? 83.299 54.757 10.888 1.00 48.83 134 LEU H C 1
ATOM 12956 O O . LEU H 1 144 ? 83.136 53.631 11.376 1.00 51.33 134 LEU H O 1
ATOM 12961 N N . ASN H 1 145 ? 83.747 55.817 11.562 1.00 47.76 135 ASN H N 1
ATOM 12962 C CA . ASN H 1 145 ? 84.121 55.718 12.984 1.00 48.85 135 ASN H CA 1
ATOM 12963 C C . ASN H 1 145 ? 82.882 55.817 13.876 1.00 49.61 135 ASN H C 1
ATOM 12964 O O . ASN H 1 145 ? 81.757 56.009 13.392 1.00 52.27 135 ASN H O 1
ATOM 12969 N N . ALA H 1 146 ? 83.139 55.658 15.164 1.00 48.77 136 ALA H N 1
ATOM 12970 C CA . ALA H 1 146 ? 82.096 55.688 16.199 1.00 47.59 136 ALA H CA 1
ATOM 12971 C C . ALA H 1 146 ? 81.243 56.951 16.065 1.00 45.92 136 ALA H C 1
ATOM 12972 O O . ALA H 1 146 ? 80.016 56.916 16.216 1.00 45.79 136 ALA H O 1
ATOM 12974 N N . THR H 1 147 ? 81.903 58.061 15.786 1.00 45.28 137 THR H N 1
ATOM 12975 C CA . THR H 1 147 ? 81.201 59.341 15.631 1.00 43.52 137 THR H CA 1
ATOM 12976 C C . THR H 1 147 ? 80.260 59.251 14.433 1.00 43.06 137 THR H C 1
ATOM 12977 O O . THR H 1 147 ? 79.083 59.608 14.535 1.00 42.82 137 THR H O 1
ATOM 12981 N N . ALA H 1 148 ? 80.765 58.739 13.313 1.00 40.20 138 ALA H N 1
ATOM 12982 C CA . ALA H 1 148 ? 79.946 58.594 12.112 1.00 40.03 138 ALA H CA 1
ATOM 12983 C C . ALA H 1 148 ? 78.732 57.717 12.417 1.00 40.46 138 ALA H C 1
ATOM 12984 O O . ALA H 1 148 ? 77.614 58.031 12.021 1.00 39.41 138 ALA H O 1
ATOM 12986 N N . LYS H 1 149 ? 78.954 56.617 13.129 1.00 42.55 139 LYS H N 1
ATOM 12987 C CA . LYS H 1 149 ? 77.859 55.719 13.468 1.00 41.45 139 LYS H CA 1
ATOM 12988 C C . LYS H 1 149 ? 76.879 56.345 14.464 1.00 39.10 139 LYS H C 1
ATOM 12989 O O . LYS H 1 149 ? 75.684 56.040 14.453 1.00 34.74 139 LYS H O 1
ATOM 12995 N N . LYS H 1 150 ? 77.367 57.230 15.321 1.00 36.56 140 LYS H N 1
ATOM 12996 C CA . LYS H 1 150 ? 76.461 57.831 16.278 1.00 39.84 140 LYS H CA 1
ATOM 12997 C C . LYS H 1 150 ? 75.582 58.837 15.550 1.00 39.72 140 LYS H C 1
ATOM 12998 O O . LYS H 1 150 ? 74.365 58.823 15.679 1.00 39.33 140 LYS H O 1
ATOM 13004 N N . VAL H 1 151 ? 76.211 59.694 14.760 1.00 39.69 141 VAL H N 1
ATOM 13005 C CA . VAL H 1 151 ? 75.485 60.713 14.034 1.00 39.04 141 VAL H CA 1
ATOM 13006 C C . VAL H 1 151 ? 74.528 60.105 13.018 1.00 39.83 141 VAL H C 1
ATOM 13007 O O . VAL H 1 151 ? 73.531 60.722 12.633 1.00 40.26 141 VAL H O 1
ATOM 13011 N N . ALA H 1 152 ? 74.818 58.885 12.589 1.00 38.63 142 ALA H N 1
ATOM 13012 C CA . ALA H 1 152 ? 73.961 58.222 11.617 1.00 37.32 142 ALA H CA 1
ATOM 13013 C C . ALA H 1 152 ? 72.668 57.682 12.251 1.00 38.06 142 ALA H C 1
ATOM 13014 O O . ALA H 1 152 ? 71.801 57.152 11.545 1.00 34.85 142 ALA H O 1
ATOM 13016 N N . CYS H 1 153 ? 72.551 57.830 13.574 1.00 38.07 143 CYS H N 1
ATOM 13017 C CA . CYS H 1 153 ? 71.393 57.359 14.329 1.00 42.84 143 CYS H CA 1
ATOM 13018 C C . CYS H 1 153 ? 70.840 56.017 13.838 1.00 43.68 143 CYS H C 1
ATOM 13019 O O . CYS H 1 153 ? 69.658 55.907 13.494 1.00 45.29 143 CYS H O 1
ATOM 13022 N N . GLY H 1 154 ? 71.710 55.008 13.787 1.00 43.68 144 GLY H N 1
ATOM 13023 C CA . GLY H 1 154 ? 71.305 53.674 13.367 1.00 39.74 144 GLY H CA 1
ATOM 13024 C C . GLY H 1 154 ? 71.495 53.303 11.911 1.00 40.06 144 GLY H C 1
ATOM 13025 O O . GLY H 1 154 ? 71.673 52.124 11.583 1.00 42.70 144 GLY H O 1
ATOM 13026 N N . ALA H 1 155 ? 71.459 54.299 11.032 1.00 37.02 145 ALA H N 1
ATOM 13027 C CA . ALA H 1 155 ? 71.606 54.061 9.602 1.00 32.69 145 ALA H CA 1
ATOM 13028 C C . ALA H 1 155 ? 72.785 53.158 9.264 1.00 30.56 145 ALA H C 1
ATOM 13029 O O . ALA H 1 155 ? 72.665 52.270 8.428 1.00 34.56 145 ALA H O 1
ATOM 13031 N N . ALA H 1 156 ? 73.923 53.365 9.911 1.00 31.98 146 ALA H N 1
ATOM 13032 C CA . ALA H 1 156 ? 75.092 52.548 9.594 1.00 33.43 146 ALA H CA 1
ATOM 13033 C C . ALA H 1 156 ? 74.877 51.037 9.721 1.00 37.05 146 ALA H C 1
ATOM 13034 O O . ALA H 1 156 ? 75.689 50.254 9.234 1.00 38.85 146 ALA H O 1
ATOM 13036 N N . GLU H 1 157 ? 73.790 50.608 10.351 1.00 37.10 147 GLU H N 1
ATOM 13037 C CA . GLU H 1 157 ? 73.569 49.172 10.443 1.00 40.90 147 GLU H CA 1
ATOM 13038 C C . GLU H 1 157 ? 72.667 48.677 9.305 1.00 43.48 147 GLU H C 1
ATOM 13039 O O . GLU H 1 157 ? 72.393 47.475 9.190 1.00 42.80 147 GLU H O 1
ATOM 13045 N N . SER H 1 158 ? 72.216 49.591 8.447 1.00 43.01 148 SER H N 1
ATOM 13046 C CA . SER H 1 158 ? 71.327 49.198 7.349 1.00 43.64 148 SER H CA 1
ATOM 13047 C C . SER H 1 158 ? 71.811 49.571 5.949 1.00 42.98 148 SER H C 1
ATOM 13048 O O . SER H 1 158 ? 71.602 48.819 4.990 1.00 41.99 148 SER H O 1
ATOM 13051 N N . VAL H 1 159 ? 72.418 50.746 5.822 1.00 39.11 149 VAL H N 1
ATOM 13052 C CA . VAL H 1 159 ? 72.909 51.179 4.524 1.00 36.93 149 VAL H CA 1
ATOM 13053 C C . VAL H 1 159 ? 74.367 50.818 4.339 1.00 33.10 149 VAL H C 1
ATOM 13054 O O . VAL H 1 159 ? 75.236 51.252 5.095 1.00 35.73 149 VAL H O 1
ATOM 13058 N N . PRO H 1 160 ? 74.653 49.986 3.339 1.00 32.13 150 PRO H N 1
ATOM 13059 C CA . PRO H 1 160 ? 76.042 49.589 3.086 1.00 30.94 150 PRO H CA 1
ATOM 13060 C C . PRO H 1 160 ? 76.889 50.744 2.560 1.00 30.92 150 PRO H C 1
ATOM 13061 O O . PRO H 1 160 ? 76.475 51.486 1.669 1.00 32.77 150 PRO H O 1
ATOM 13065 N N . LEU H 1 161 ? 78.062 50.906 3.157 1.00 29.95 151 LEU H N 1
ATOM 13066 C CA . LEU H 1 161 ? 79.002 51.941 2.785 1.00 31.17 151 LEU H CA 1
ATOM 13067 C C . LEU H 1 161 ? 80.142 51.218 2.122 1.00 33.55 151 LEU H C 1
ATOM 13068 O O . LEU H 1 161 ? 80.893 50.484 2.781 1.00 33.09 151 LEU H O 1
ATOM 13073 N N . ILE H 1 162 ? 80.280 51.424 0.819 1.00 34.09 152 ILE H N 1
ATOM 13074 C CA . ILE H 1 162 ? 81.324 50.745 0.061 1.00 33.40 152 ILE H CA 1
ATOM 13075 C C . ILE H 1 162 ? 82.468 51.676 -0.329 1.00 34.10 152 ILE H C 1
ATOM 13076 O O . ILE H 1 162 ? 82.254 52.680 -1.005 1.00 33.46 152 ILE H O 1
ATOM 13081 N N . ARG H 1 163 ? 83.675 51.349 0.135 1.00 36.73 153 ARG H N 1
ATOM 13082 C CA . ARG H 1 163 ? 84.874 52.132 -0.155 1.00 34.32 153 ARG H CA 1
ATOM 13083 C C . ARG H 1 163 ? 85.474 51.601 -1.417 1.00 35.08 153 ARG H C 1
ATOM 13084 O O . ARG H 1 163 ? 85.713 50.401 -1.538 1.00 37.99 153 ARG H O 1
ATOM 13092 N N . VAL H 1 164 ? 85.743 52.509 -2.348 1.00 34.56 154 VAL H N 1
ATOM 13093 C CA . VAL H 1 164 ? 86.248 52.151 -3.671 1.00 36.33 154 VAL H CA 1
ATOM 13094 C C . VAL H 1 164 ? 87.694 52.638 -3.957 1.00 37.24 154 VAL H C 1
ATOM 13095 O O . VAL H 1 164 ? 88.150 53.653 -3.422 1.00 34.60 154 VAL H O 1
ATOM 13099 N N . THR H 1 165 ? 88.409 51.900 -4.803 1.00 38.36 155 THR H N 1
ATOM 13100 C CA . THR H 1 165 ? 89.802 52.242 -5.111 1.00 36.24 155 THR H CA 1
ATOM 13101 C C . THR H 1 165 ? 89.951 53.353 -6.130 1.00 33.08 155 THR H C 1
ATOM 13102 O O . THR H 1 165 ? 90.772 54.258 -5.983 1.00 29.24 155 THR H O 1
ATOM 13106 N N . ASN H 1 166 ? 89.160 53.255 -7.187 1.00 30.44 156 ASN H N 1
ATOM 13107 C CA . ASN H 1 166 ? 89.171 54.247 -8.243 1.00 31.20 156 ASN H CA 1
ATOM 13108 C C . ASN H 1 166 ? 87.713 54.637 -8.530 1.00 30.23 156 ASN H C 1
ATOM 13109 O O . ASN H 1 166 ? 87.012 53.970 -9.297 1.00 28.39 156 ASN H O 1
ATOM 13114 N N . LEU H 1 167 ? 87.271 55.721 -7.895 1.00 28.50 157 LEU H N 1
ATOM 13115 C CA . LEU H 1 167 ? 85.907 56.207 -8.046 1.00 25.41 157 LEU H CA 1
ATOM 13116 C C . LEU H 1 167 ? 85.473 56.326 -9.510 1.00 28.96 157 LEU H C 1
ATOM 13117 O O . LEU H 1 167 ? 84.390 55.871 -9.892 1.00 33.54 157 LEU H O 1
ATOM 13122 N N . ALA H 1 168 ? 86.315 56.936 -10.333 1.00 28.91 158 ALA H N 1
ATOM 13123 C CA . ALA H 1 168 ? 85.993 57.109 -11.737 1.00 31.42 158 ALA H CA 1
ATOM 13124 C C . ALA H 1 168 ? 85.760 55.765 -12.412 1.00 31.94 158 ALA H C 1
ATOM 13125 O O . ALA H 1 168 ? 84.814 55.626 -13.189 1.00 31.86 158 ALA H O 1
ATOM 13127 N N . ARG H 1 169 ? 86.620 54.785 -12.132 1.00 34.65 159 ARG H N 1
ATOM 13128 C CA . ARG H 1 169 ? 86.466 53.443 -12.717 1.00 35.47 159 ARG H CA 1
ATOM 13129 C C . ARG H 1 169 ? 85.138 52.858 -12.232 1.00 34.80 159 ARG H C 1
ATOM 13130 O O . ARG H 1 169 ? 84.362 52.286 -13.011 1.00 35.52 159 ARG H O 1
ATOM 13138 N N . THR H 1 170 ? 84.879 53.001 -10.939 1.00 30.03 160 THR H N 1
ATOM 13139 C CA . THR H 1 170 ? 83.630 52.527 -10.363 1.00 30.15 160 THR H CA 1
ATOM 13140 C C . THR H 1 170 ? 82.433 53.190 -11.043 1.00 28.96 160 THR H C 1
ATOM 13141 O O . THR H 1 170 ? 81.420 52.543 -11.277 1.00 28.74 160 THR H O 1
ATOM 13153 N N . ARG H 1 172 ? 82.314 54.263 -14.061 1.00 27.56 162 ARG H N 1
ATOM 13154 C CA . ARG H 1 172 ? 82.234 53.787 -15.432 1.00 29.59 162 ARG H CA 1
ATOM 13155 C C . ARG H 1 172 ? 81.431 52.498 -15.423 1.00 30.05 162 ARG H C 1
ATOM 13156 O O . ARG H 1 172 ? 80.597 52.248 -16.293 1.00 25.57 162 ARG H O 1
ATOM 13172 N N . LEU H 1 174 ? 79.252 51.743 -13.207 1.00 32.04 164 LEU H N 1
ATOM 13173 C CA . LEU H 1 174 ? 77.852 52.075 -12.942 1.00 31.78 164 LEU H CA 1
ATOM 13174 C C . LEU H 1 174 ? 77.176 52.440 -14.263 1.00 30.41 164 LEU H C 1
ATOM 13175 O O . LEU H 1 174 ? 76.052 52.031 -14.530 1.00 30.85 164 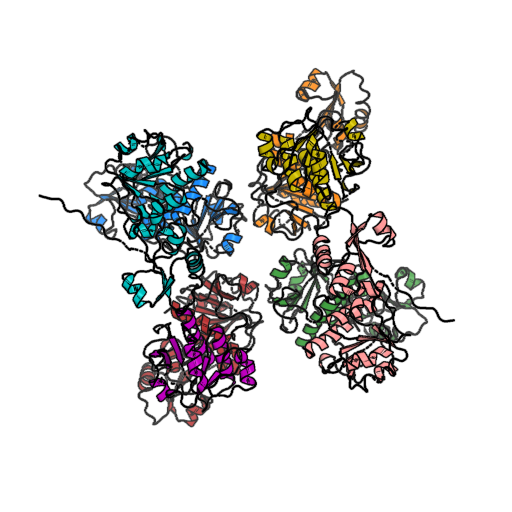LEU H O 1
ATOM 13180 N N . GLN H 1 175 ? 77.860 53.209 -15.095 1.00 29.53 165 GLN H N 1
ATOM 13181 C CA . GLN H 1 175 ? 77.267 53.596 -16.364 1.00 33.52 165 GLN H CA 1
ATOM 13182 C C . GLN H 1 175 ? 77.010 52.402 -17.282 1.00 37.95 165 GLN H C 1
ATOM 13183 O O . GLN H 1 175 ? 75.983 52.362 -17.956 1.00 39.13 165 GLN H O 1
ATOM 13189 N N . GLU H 1 176 ? 77.915 51.421 -17.292 1.00 39.95 166 GLU H N 1
ATOM 13190 C CA . GLU H 1 176 ? 77.722 50.237 -18.117 1.00 43.55 166 GLU H CA 1
ATOM 13191 C C . GLU H 1 176 ? 76.451 49.512 -17.683 1.00 42.65 166 GLU H C 1
ATOM 13192 O O . GLU H 1 176 ? 75.833 48.794 -18.465 1.00 43.06 166 GLU H O 1
ATOM 13198 N N . GLU H 1 177 ? 76.073 49.687 -16.425 1.00 39.85 167 GLU H N 1
ATOM 13199 C CA . GLU H 1 177 ? 74.878 49.035 -15.923 1.00 39.36 167 GLU H CA 1
ATOM 13200 C C . GLU H 1 177 ? 73.671 49.924 -16.127 1.00 34.72 167 GLU H C 1
ATOM 13201 O O . GLU H 1 177 ? 72.653 49.753 -15.472 1.00 32.20 167 GLU H O 1
ATOM 13207 N N . ASN H 1 178 ? 73.802 50.868 -17.056 1.00 33.76 168 ASN H N 1
ATOM 13208 C CA . ASN H 1 178 ? 72.737 51.815 -17.382 1.00 34.22 168 ASN H CA 1
ATOM 13209 C C . ASN H 1 178 ? 72.252 52.662 -16.214 1.00 34.69 168 ASN H C 1
ATOM 13210 O O . ASN H 1 178 ? 71.094 53.077 -16.204 1.00 36.79 168 ASN H O 1
ATOM 13215 N N . ILE H 1 179 ? 73.106 52.908 -15.220 1.00 31.69 169 ILE H N 1
ATOM 13216 C CA . ILE H 1 179 ? 72.695 53.755 -14.106 1.00 29.70 169 ILE H CA 1
ATOM 13217 C C . ILE H 1 179 ? 73.086 55.172 -14.518 1.00 31.00 169 ILE H C 1
ATOM 13218 O O . ILE H 1 179 ? 74.200 55.405 -14.986 1.00 34.37 169 ILE H O 1
ATOM 13223 N N . TRP H 1 180 ? 72.150 56.110 -14.402 1.00 30.88 170 TRP H N 1
ATOM 13224 C CA . TRP H 1 180 ? 72.399 57.502 -14.773 1.00 26.60 170 TRP H CA 1
ATOM 13225 C C . TRP H 1 180 ? 73.031 58.198 -13.567 1.00 27.89 170 TRP H C 1
ATOM 13226 O O . TRP H 1 180 ? 72.555 58.034 -12.435 1.00 33.47 170 TRP H O 1
ATOM 13237 N N . ILE H 1 181 ? 74.111 58.947 -13.804 1.00 26.19 171 ILE H N 1
ATOM 13238 C CA . ILE H 1 181 ? 74.823 59.653 -12.738 1.00 23.47 171 ILE H CA 1
ATOM 13239 C C . ILE H 1 181 ? 74.612 61.171 -12.732 1.00 25.31 171 ILE H C 1
ATOM 13240 O O . ILE H 1 181 ? 74.975 61.867 -13.696 1.00 27.50 171 ILE H O 1
ATOM 13245 N N . VAL H 1 182 ? 74.036 61.671 -11.636 1.00 18.86 172 VAL H N 1
ATOM 13246 C CA . VAL H 1 182 ? 73.752 63.092 -11.478 1.00 23.58 172 VAL H CA 1
ATOM 13247 C C . VAL H 1 182 ? 74.648 63.708 -10.410 1.00 23.59 172 VAL H C 1
ATOM 13248 O O . VAL H 1 182 ? 74.655 63.262 -9.247 1.00 24.41 172 VAL H O 1
ATOM 13252 N N . GLY H 1 183 ? 75.360 64.757 -10.786 1.00 19.03 173 GLY H N 1
ATOM 13253 C CA . GLY H 1 183 ? 76.244 65.402 -9.830 1.00 21.61 173 GLY H CA 1
ATOM 13254 C C . GLY H 1 183 ? 75.804 66.793 -9.407 1.00 20.38 173 GLY H C 1
ATOM 13255 O O . GLY H 1 183 ? 75.293 67.586 -10.193 1.00 21.49 173 GLY H O 1
ATOM 13256 N N . THR H 1 184 ? 76.014 67.099 -8.147 1.00 22.47 174 THR H N 1
ATOM 13257 C CA . THR H 1 184 ? 75.632 68.401 -7.652 1.00 28.91 174 THR H CA 1
ATOM 13258 C C . THR H 1 184 ? 76.802 69.355 -7.690 1.00 28.33 174 THR H C 1
ATOM 13259 O O . THR H 1 184 ? 77.768 69.171 -6.955 1.00 31.82 174 THR H O 1
ATOM 13263 N N . ALA H 1 185 ? 76.709 70.364 -8.554 1.00 30.74 175 ALA H N 1
ATOM 13264 C CA . ALA H 1 185 ? 77.754 71.401 -8.687 1.00 35.07 175 ALA H CA 1
ATOM 13265 C C . ALA H 1 185 ? 77.135 72.780 -8.937 1.00 37.16 175 ALA H C 1
ATOM 13266 O O . ALA H 1 185 ? 76.196 72.914 -9.725 1.00 39.47 175 ALA H O 1
ATOM 13268 N N . GLY H 1 186 ? 77.658 73.800 -8.263 1.00 38.99 176 GLY H N 1
ATOM 13269 C CA . GLY H 1 186 ? 77.148 75.149 -8.444 1.00 40.10 176 GLY H CA 1
ATOM 13270 C C . GLY H 1 186 ? 77.290 75.601 -9.889 1.00 41.98 176 GLY H C 1
ATOM 13271 O O . GLY H 1 186 ? 76.471 76.363 -10.398 1.00 43.80 176 GLY H O 1
ATOM 13272 N N . GLU H 1 187 ? 78.329 75.105 -10.547 1.00 41.83 177 GLU H N 1
ATOM 13273 C CA . GLU H 1 187 ? 78.624 75.419 -11.935 1.00 46.80 177 GLU H CA 1
ATOM 13274 C C . GLU H 1 187 ? 77.664 74.800 -12.958 1.00 48.57 177 GLU H C 1
ATOM 13275 O O . GLU H 1 187 ? 77.897 74.902 -14.163 1.00 52.07 177 GLU H O 1
ATOM 13281 N N . ALA H 1 188 ? 76.597 74.153 -12.496 1.00 46.27 178 ALA H N 1
ATOM 13282 C CA . ALA H 1 188 ? 75.636 73.533 -13.408 1.00 41.94 178 ALA H CA 1
ATOM 13283 C C . ALA H 1 188 ? 74.820 74.588 -14.137 1.00 39.76 178 ALA H C 1
ATOM 13284 O O . ALA H 1 188 ? 74.720 75.725 -13.672 1.00 41.01 178 ALA H O 1
ATOM 13286 N N . ASP H 1 189 ? 74.227 74.220 -15.270 1.00 36.74 179 ASP H N 1
ATOM 13287 C CA . ASP H 1 189 ? 73.406 75.177 -16.021 1.00 35.91 179 ASP H CA 1
ATOM 13288 C C . ASP H 1 189 ? 71.898 75.056 -15.735 1.00 32.18 179 ASP H C 1
ATOM 13289 O O . ASP H 1 189 ? 71.119 75.910 -16.148 1.00 33.39 179 ASP H O 1
ATOM 13294 N N . HIS H 1 190 ? 71.482 74.002 -15.036 1.00 29.88 180 HIS H N 1
ATOM 13295 C CA . HIS H 1 190 ? 70.070 73.847 -14.667 1.00 30.79 180 HIS H CA 1
ATOM 13296 C C . HIS H 1 190 ? 69.994 73.339 -13.216 1.00 29.41 180 HIS H C 1
ATOM 13297 O O . HIS H 1 190 ? 71.017 72.948 -12.654 1.00 32.03 180 HIS H O 1
ATOM 13304 N N . THR H 1 191 ? 68.806 73.363 -12.609 1.00 28.23 181 THR H N 1
ATOM 13305 C CA . THR H 1 191 ? 68.627 72.919 -11.212 1.00 31.64 181 THR H CA 1
ATOM 13306 C C . THR H 1 191 ? 68.161 71.469 -11.070 1.00 31.86 181 THR H C 1
ATOM 13307 O O . THR H 1 191 ? 67.765 70.830 -12.047 1.00 33.69 181 THR H O 1
ATOM 13311 N N . LEU H 1 192 ? 68.160 70.962 -9.837 1.00 29.59 182 LEU H N 1
ATOM 13312 C CA . LEU H 1 192 ? 67.717 69.596 -9.623 1.00 30.55 182 LEU H CA 1
ATOM 13313 C C . LEU H 1 192 ? 66.236 69.428 -9.999 1.00 31.17 182 LEU H C 1
ATOM 13314 O O . LEU H 1 192 ? 65.808 68.325 -10.337 1.00 30.68 182 LEU H O 1
ATOM 13319 N N . TYR H 1 193 ? 65.472 70.519 -9.954 1.00 27.89 183 TYR H N 1
ATOM 13320 C CA . TYR H 1 193 ? 64.059 70.488 -10.310 1.00 29.41 183 TYR H CA 1
ATOM 13321 C C . TYR H 1 193 ? 63.864 70.288 -11.811 1.00 30.66 183 TYR H C 1
ATOM 13322 O O . TYR H 1 193 ? 62.810 69.854 -12.251 1.00 34.24 183 TYR H O 1
ATOM 13331 N N . GLN H 1 194 ? 64.889 70.574 -12.598 1.00 34.04 184 GLN H N 1
ATOM 13332 C CA . GLN H 1 194 ? 64.792 70.407 -14.050 1.00 33.85 184 GLN H CA 1
ATOM 13333 C C . GLN H 1 194 ? 65.458 69.085 -14.486 1.00 33.46 184 GLN H C 1
ATOM 13334 O O . GLN H 1 194 ? 65.593 68.801 -15.662 1.00 38.00 184 GLN H O 1
ATOM 13340 N N . SER H 1 195 ? 65.862 68.276 -13.522 1.00 33.13 185 SER H N 1
ATOM 13341 C CA . SER H 1 195 ? 66.532 67.005 -13.788 1.00 31.27 185 SER H CA 1
ATOM 13342 C C . SER H 1 195 ? 65.563 65.839 -13.636 1.00 33.18 185 SER H C 1
ATOM 13343 O O . SER H 1 195 ? 64.685 65.851 -12.780 1.00 35.42 185 SER H O 1
ATOM 13346 N N . LYS H 1 196 ? 65.737 64.827 -14.472 1.00 35.85 186 LYS H N 1
ATOM 13347 C CA . LYS H 1 196 ? 64.893 63.644 -14.437 1.00 35.48 186 LYS H CA 1
ATOM 13348 C C . LYS H 1 196 ? 65.666 62.710 -13.500 1.00 34.00 186 LYS H C 1
ATOM 13349 O O . LYS H 1 196 ? 66.681 62.141 -13.888 1.00 32.52 186 LYS H O 1
ATOM 13363 N N . THR H 1 198 ? 64.542 59.885 -12.042 1.00 33.28 188 THR H N 1
ATOM 13364 C CA . THR H 1 198 ? 63.885 58.599 -11.888 1.00 36.28 188 THR H CA 1
ATOM 13365 C C . THR H 1 198 ? 64.783 57.524 -12.468 1.00 35.57 188 THR H C 1
ATOM 13366 O O . THR H 1 198 ? 65.855 57.827 -12.986 1.00 38.53 188 THR H O 1
ATOM 13370 N N . GLY H 1 199 ? 64.360 56.270 -12.333 1.00 34.30 189 GLY H N 1
ATOM 13371 C CA . GLY H 1 199 ? 65.106 55.154 -12.895 1.00 32.32 189 GLY H CA 1
ATOM 13372 C C . GLY H 1 199 ? 66.367 54.678 -12.208 1.00 33.57 189 GLY H C 1
ATOM 13373 O O . GLY H 1 199 ? 66.486 54.695 -10.985 1.00 32.04 189 GLY H O 1
ATOM 13374 N N . ARG H 1 200 ? 67.315 54.206 -13.008 1.00 32.78 190 ARG H N 1
ATOM 13375 C CA . ARG H 1 200 ? 68.556 53.720 -12.438 1.00 29.45 190 ARG H CA 1
ATOM 13376 C C . ARG H 1 200 ? 69.361 54.977 -12.167 1.00 27.79 190 ARG H C 1
ATOM 13377 O O . ARG H 1 200 ? 69.716 55.698 -13.088 1.00 28.83 190 ARG H O 1
ATOM 13385 N N . LEU H 1 201 ? 69.657 55.244 -10.899 1.00 28.02 191 LEU H N 1
ATOM 13386 C CA . LEU H 1 201 ? 70.355 56.473 -10.560 1.00 27.65 191 LEU H CA 1
ATOM 13387 C C . LEU H 1 201 ? 71.401 56.461 -9.435 1.00 26.72 191 LEU H C 1
ATOM 13388 O O . LEU H 1 201 ? 71.280 55.726 -8.464 1.00 29.74 191 LEU H O 1
ATOM 13393 N N . ALA H 1 202 ? 72.442 57.273 -9.615 1.00 23.34 192 ALA H N 1
ATOM 13394 C CA . ALA H 1 202 ? 73.492 57.482 -8.617 1.00 21.48 192 ALA H CA 1
ATOM 13395 C C . ALA H 1 202 ? 73.546 59.010 -8.501 1.00 19.09 192 ALA H C 1
ATOM 13396 O O . ALA H 1 202 ? 73.649 59.699 -9.515 1.00 21.25 192 ALA H O 1
ATOM 13398 N N . LEU H 1 203 ? 73.423 59.518 -7.277 1.00 16.67 193 LEU H N 1
ATOM 13399 C CA . LEU H 1 203 ? 73.470 60.936 -6.985 1.00 18.31 193 LEU H CA 1
ATOM 13400 C C . LEU H 1 203 ? 74.853 61.193 -6.417 1.00 20.15 193 LEU H C 1
ATOM 13401 O O . LEU H 1 203 ? 75.316 60.430 -5.572 1.00 25.00 193 LEU H O 1
ATOM 13406 N N . VAL H 1 204 ? 75.523 62.245 -6.887 1.00 22.03 194 VAL H N 1
ATOM 13407 C CA . VAL H 1 204 ? 76.870 62.563 -6.407 1.00 17.61 194 VAL H CA 1
ATOM 13408 C C . VAL H 1 204 ? 76.909 63.914 -5.716 1.00 19.61 194 VAL H C 1
ATOM 13409 O O . VAL H 1 204 ? 76.482 64.931 -6.259 1.00 21.29 194 VAL H O 1
ATOM 13421 N N . GLY H 1 206 ? 79.562 66.469 -3.507 1.00 21.84 196 GLY H N 1
ATOM 13422 C CA . GLY H 1 206 ? 80.967 66.711 -3.234 1.00 23.80 196 GLY H CA 1
ATOM 13423 C C . GLY H 1 206 ? 81.017 67.431 -1.905 1.00 26.01 196 GLY H C 1
ATOM 13424 O O . GLY H 1 206 ? 80.004 67.967 -1.447 1.00 20.45 196 GLY H O 1
ATOM 13425 N N . ALA H 1 207 ? 82.185 67.447 -1.275 1.00 32.60 197 ALA H N 1
ATOM 13426 C CA . ALA H 1 207 ? 82.329 68.119 0.013 1.00 34.72 197 ALA H CA 1
ATOM 13427 C C . ALA H 1 207 ? 82.125 69.618 -0.122 1.00 35.40 197 ALA H C 1
ATOM 13428 O O . ALA H 1 207 ? 82.231 70.171 -1.198 1.00 38.79 197 ALA H O 1
ATOM 13430 N N . GLU H 1 208 ? 81.820 70.264 0.987 1.00 41.32 198 GLU H N 1
ATOM 13431 C CA . GLU H 1 208 ? 81.632 71.705 1.024 1.00 44.41 198 GLU H CA 1
ATOM 13432 C C . GLU H 1 208 ? 82.811 72.491 0.435 1.00 46.98 198 GLU H C 1
ATOM 13433 O O . GLU H 1 208 ? 82.641 73.371 -0.418 1.00 49.57 198 GLU H O 1
ATOM 13439 N N . GLY H 1 209 ? 84.012 72.200 0.913 1.00 45.91 199 GLY H N 1
ATOM 13440 C CA . GLY H 1 209 ? 85.163 72.926 0.418 1.00 47.80 199 GLY H CA 1
ATOM 13441 C C . GLY H 1 209 ? 85.434 72.855 -1.076 1.00 49.90 199 GLY H C 1
ATOM 13442 O O . GLY H 1 209 ? 84.931 73.647 -1.874 1.00 47.76 199 GLY H O 1
ATOM 13443 N N . GLU H 1 210 ? 86.226 71.861 -1.447 1.00 52.94 200 GLU H N 1
ATOM 13444 C CA . GLU H 1 210 ? 86.660 71.647 -2.820 1.00 51.82 200 GLU H CA 1
ATOM 13445 C C . GLU H 1 210 ? 85.642 71.115 -3.839 1.00 50.10 200 GLU H C 1
ATOM 13446 O O . GLU H 1 210 ? 85.875 71.217 -5.044 1.00 51.27 200 GLU H O 1
ATOM 13452 N N . GLY H 1 211 ? 84.519 70.565 -3.379 1.00 47.42 201 GLY H N 1
ATOM 13453 C CA . GLY H 1 211 ? 83.536 70.015 -4.311 1.00 42.27 201 GLY H CA 1
ATOM 13454 C C . GLY H 1 211 ? 83.958 68.655 -4.886 1.00 41.25 201 GLY H C 1
ATOM 13455 O O . GLY H 1 211 ? 84.813 67.970 -4.321 1.00 39.38 201 GLY H O 1
ATOM 13464 N N . ARG H 1 213 ? 85.903 66.147 -7.393 1.00 33.58 203 ARG H N 1
ATOM 13465 C CA . ARG H 1 213 ? 87.163 66.281 -8.120 1.00 29.94 203 ARG H CA 1
ATOM 13466 C C . ARG H 1 213 ? 86.769 66.449 -9.584 1.00 28.12 203 ARG H C 1
ATOM 13467 O O . ARG H 1 213 ? 85.673 66.072 -9.982 1.00 31.23 203 ARG H O 1
ATOM 13475 N N . ARG H 1 214 ? 87.640 67.022 -10.396 1.00 29.62 204 ARG H N 1
ATOM 13476 C CA . ARG H 1 214 ? 87.312 67.194 -11.803 1.00 28.19 204 ARG H CA 1
ATOM 13477 C C . ARG H 1 214 ? 86.933 65.846 -12.431 1.00 28.79 204 ARG H C 1
ATOM 13478 O O . ARG H 1 214 ? 85.919 65.746 -13.123 1.00 29.33 204 ARG H O 1
ATOM 13486 N N . LEU H 1 215 ? 87.741 64.812 -12.181 1.00 25.43 205 LEU H N 1
ATOM 13487 C CA . LEU H 1 215 ? 87.475 63.494 -12.743 1.00 25.34 205 LEU H CA 1
ATOM 13488 C C . LEU H 1 215 ? 86.105 62.928 -12.408 1.00 24.62 205 LEU H C 1
ATOM 13489 O O . LEU H 1 215 ? 85.536 62.174 -13.202 1.00 26.06 205 LEU H O 1
ATOM 13494 N N . THR H 1 216 ? 85.596 63.261 -11.224 1.00 23.58 206 THR H N 1
ATOM 13495 C CA . THR H 1 216 ? 84.283 62.799 -10.799 1.00 27.25 206 THR H CA 1
ATOM 13496 C C . THR H 1 216 ? 83.229 63.549 -11.632 1.00 28.56 206 THR H C 1
ATOM 13497 O O . THR H 1 216 ? 82.369 62.948 -12.277 1.00 27.77 206 THR H O 1
ATOM 13501 N N . ARG H 1 217 ? 83.327 64.870 -11.645 1.00 30.53 207 ARG H N 1
ATOM 13502 C CA . ARG H 1 217 ? 82.377 65.675 -12.402 1.00 31.48 207 ARG H CA 1
ATOM 13503 C C . ARG H 1 217 ? 82.329 65.214 -13.855 1.00 29.37 207 ARG H C 1
ATOM 13504 O O . ARG H 1 217 ? 81.259 65.163 -14.464 1.00 24.00 207 ARG H O 1
ATOM 13512 N N . GLU H 1 218 ? 83.497 64.865 -14.391 1.00 29.01 208 GLU H N 1
ATOM 13513 C CA . GLU H 1 218 ? 83.608 64.430 -15.776 1.00 28.13 208 GLU H CA 1
ATOM 13514 C C . GLU H 1 218 ? 82.971 63.076 -16.015 1.00 28.20 208 GLU H C 1
ATOM 13515 O O . GLU H 1 218 ? 82.697 62.699 -17.151 1.00 28.53 208 GLU H O 1
ATOM 13521 N N . HIS H 1 219 ? 82.727 62.336 -14.941 1.00 27.12 209 HIS H N 1
ATOM 13522 C CA . HIS H 1 219 ? 82.078 61.056 -15.095 1.00 24.45 209 HIS H CA 1
ATOM 13523 C C . HIS H 1 219 ? 80.607 61.123 -14.687 1.00 23.48 209 HIS H C 1
ATOM 13524 O O . HIS H 1 219 ? 79.960 60.100 -14.464 1.00 23.80 209 HIS H O 1
ATOM 13531 N N . CYS H 1 220 ? 80.074 62.332 -14.580 1.00 19.97 210 CYS H N 1
ATOM 13532 C CA . CYS H 1 220 ? 78.652 62.467 -14.273 1.00 24.28 210 CYS H CA 1
ATOM 13533 C C . CYS H 1 220 ? 77.981 62.668 -15.628 1.00 25.88 210 CYS H C 1
ATOM 13534 O O . CYS H 1 220 ? 78.544 63.339 -16.505 1.00 23.99 210 CYS H O 1
ATOM 13537 N N . ASP H 1 221 ? 76.789 62.099 -15.797 1.00 24.24 211 ASP H N 1
ATOM 13538 C CA . ASP H 1 221 ? 76.055 62.270 -17.032 1.00 23.99 211 ASP H CA 1
ATOM 13539 C C . ASP H 1 221 ? 75.418 63.624 -16.982 1.00 24.67 211 ASP H C 1
ATOM 13540 O O . ASP H 1 221 ? 75.035 64.156 -18.011 1.00 28.76 211 ASP H O 1
ATOM 13545 N N . GLU H 1 222 ? 75.296 64.187 -15.786 1.00 24.52 212 GLU H N 1
ATOM 13546 C CA . GLU H 1 222 ? 74.611 65.468 -15.663 1.00 23.47 212 GLU H CA 1
ATOM 13547 C C . GLU H 1 222 ? 74.953 66.233 -14.386 1.00 24.45 212 GLU H C 1
ATOM 13548 O O . GLU H 1 222 ? 75.263 65.635 -13.340 1.00 22.31 212 GLU H O 1
ATOM 13554 N N . LEU H 1 223 ? 74.875 67.564 -14.473 1.00 22.65 213 LEU H N 1
ATOM 13555 C CA . LEU H 1 223 ? 75.168 68.406 -13.334 1.00 22.12 213 LEU H CA 1
ATOM 13556 C C . LEU H 1 223 ? 73.943 69.204 -12.931 1.00 23.38 213 LEU H C 1
ATOM 13557 O O . LEU H 1 223 ? 73.223 69.718 -13.773 1.00 25.55 213 LEU H O 1
ATOM 13562 N N . ILE H 1 224 ? 73.684 69.281 -11.632 1.00 22.35 214 ILE H N 1
ATOM 13563 C CA . ILE H 1 224 ? 72.556 70.040 -11.159 1.00 22.70 214 ILE H CA 1
ATOM 13564 C C . ILE H 1 224 ? 73.024 70.969 -10.041 1.00 28.25 214 ILE H C 1
ATOM 13565 O O . ILE H 1 224 ? 74.100 70.769 -9.428 1.00 21.86 214 ILE H O 1
ATOM 13570 N N . SER H 1 225 ? 72.217 72.003 -9.810 1.00 27.62 215 SER H N 1
ATOM 13571 C CA . SER H 1 225 ? 72.491 72.978 -8.775 1.00 28.38 215 SER H CA 1
ATOM 13572 C C . SER H 1 225 ? 71.269 73.131 -7.895 1.00 26.57 215 SER H C 1
ATOM 13573 O O . SER H 1 225 ? 70.136 72.829 -8.296 1.00 25.95 215 SER H O 1
ATOM 13576 N N . ILE H 1 226 ? 71.518 73.581 -6.678 1.00 28.93 216 ILE H N 1
ATOM 13577 C CA . ILE H 1 226 ? 70.471 73.832 -5.710 1.00 27.54 216 ILE H CA 1
ATOM 13578 C C . ILE H 1 226 ? 70.314 75.342 -5.758 1.00 27.70 216 ILE H C 1
ATOM 13579 O O . ILE H 1 226 ? 71.223 76.070 -5.359 1.00 27.67 216 ILE H O 1
ATOM 13584 N N . PRO H 1 227 ? 69.160 75.834 -6.230 1.00 27.72 217 PRO H N 1
ATOM 13585 C CA . PRO H 1 227 ? 68.945 77.286 -6.308 1.00 28.29 217 PRO H CA 1
ATOM 13586 C C . PRO H 1 227 ? 69.100 78.001 -4.963 1.00 26.20 217 PRO H C 1
ATOM 13587 O O . PRO H 1 227 ? 68.463 77.629 -3.996 1.00 27.76 217 PRO H O 1
ATOM 13599 N N . ALA H 1 229 ? 68.869 81.576 -2.714 1.00 34.84 219 ALA H N 1
ATOM 13600 C CA . ALA H 1 229 ? 68.114 82.808 -2.755 1.00 35.93 219 ALA H CA 1
ATOM 13601 C C . ALA H 1 229 ? 68.748 84.017 -2.089 1.00 39.88 219 ALA H C 1
ATOM 13602 O O . ALA H 1 229 ? 68.254 85.132 -2.274 1.00 43.39 219 ALA H O 1
ATOM 13604 N N . GLY H 1 230 ? 69.829 83.835 -1.335 1.00 42.27 220 GLY H N 1
ATOM 13605 C CA . GLY H 1 230 ? 70.424 84.991 -0.676 1.00 45.71 220 GLY H CA 1
ATOM 13606 C C . GLY H 1 230 ? 71.924 85.237 -0.787 1.00 51.44 220 GLY H C 1
ATOM 13607 O O . GLY H 1 230 ? 72.497 85.240 -1.887 1.00 52.57 220 GLY H O 1
ATOM 13608 N N . SER H 1 231 ? 72.555 85.473 0.367 1.00 53.24 221 SER H N 1
ATOM 13609 C CA . SER H 1 231 ? 73.996 85.729 0.441 1.00 56.88 221 SER H CA 1
ATOM 13610 C C . SER H 1 231 ? 74.728 84.401 0.528 1.00 57.30 221 SER H C 1
ATOM 13611 O O . SER H 1 231 ? 75.791 84.212 -0.073 1.00 56.78 221 SER H O 1
ATOM 13614 N N . VAL H 1 232 ? 74.133 83.492 1.293 1.00 57.48 222 VAL H N 1
ATOM 13615 C CA . VAL H 1 232 ? 74.645 82.146 1.484 1.00 59.29 222 VAL H CA 1
ATOM 13616 C C . VAL H 1 232 ? 74.943 81.502 0.128 1.00 58.88 222 VAL H C 1
ATOM 13617 O O . VAL H 1 232 ? 74.029 81.119 -0.607 1.00 56.61 222 VAL H O 1
ATOM 13621 N N . SER H 1 233 ? 76.230 81.381 -0.187 1.00 58.54 223 SER H N 1
ATOM 13622 C CA . SER H 1 233 ? 76.669 80.797 -1.454 1.00 59.59 223 SER H CA 1
ATOM 13623 C C . SER H 1 233 ? 76.347 79.309 -1.608 1.00 58.85 223 SER H C 1
ATOM 13624 O O . SER H 1 233 ? 76.030 78.847 -2.705 1.00 58.52 223 SER H O 1
ATOM 13627 N N . SER H 1 234 ? 76.445 78.554 -0.517 1.00 58.41 224 SER H N 1
ATOM 13628 C CA . SER H 1 234 ? 76.130 77.129 -0.564 1.00 54.93 224 SER H CA 1
ATOM 13629 C C . SER H 1 234 ? 75.478 76.704 0.738 1.00 52.98 224 SER H C 1
ATOM 13630 O O . SER H 1 234 ? 75.283 77.512 1.655 1.00 53.52 224 SER H O 1
ATOM 13633 N N . LEU H 1 235 ? 75.152 75.422 0.805 1.00 47.02 225 LEU H N 1
ATOM 13634 C CA . LEU H 1 235 ? 74.548 74.848 1.986 1.00 42.29 225 LEU H CA 1
ATOM 13635 C C . LEU H 1 235 ? 75.490 73.777 2.529 1.00 39.40 225 LEU H C 1
ATOM 13636 O O . LEU H 1 235 ? 76.437 73.368 1.860 1.00 37.21 225 LEU H O 1
ATOM 13641 N N . ASN H 1 236 ? 75.226 73.341 3.752 1.00 38.31 226 ASN H N 1
ATOM 13642 C CA . ASN H 1 236 ? 75.998 72.289 4.415 1.00 35.86 226 ASN H CA 1
ATOM 13643 C C . ASN H 1 236 ? 75.808 70.986 3.597 1.00 30.85 226 ASN H C 1
ATOM 13644 O O . ASN H 1 236 ? 74.736 70.732 3.065 1.00 34.51 226 ASN H O 1
ATOM 13649 N N . VAL H 1 237 ? 76.829 70.151 3.500 1.00 26.21 227 VAL H N 1
ATOM 13650 C CA . VAL H 1 237 ? 76.699 68.928 2.712 1.00 24.92 227 VAL H CA 1
ATOM 13651 C C . VAL H 1 237 ? 75.611 67.925 3.122 1.00 23.58 227 VAL H C 1
ATOM 13652 O O . VAL H 1 237 ? 75.076 67.228 2.255 1.00 21.20 227 VAL H O 1
ATOM 13656 N N . SER H 1 238 ? 75.265 67.810 4.403 1.00 21.38 228 SER H N 1
ATOM 13657 C CA . SER H 1 238 ? 74.215 66.839 4.702 1.00 26.94 228 SER H CA 1
ATOM 13658 C C . SER H 1 238 ? 72.857 67.430 4.364 1.00 22.62 228 SER H C 1
ATOM 13659 O O . SER H 1 238 ? 72.001 66.746 3.834 1.00 24.20 228 SER H O 1
ATOM 13662 N N . VAL H 1 239 ? 72.652 68.702 4.664 1.00 20.60 229 VAL H N 1
ATOM 13663 C CA . VAL H 1 239 ? 71.392 69.339 4.296 1.00 21.45 229 VAL H CA 1
ATOM 13664 C C . VAL H 1 239 ? 71.203 69.233 2.761 1.00 22.22 229 VAL H C 1
ATOM 13665 O O . VAL H 1 239 ? 70.147 68.829 2.261 1.00 20.41 229 VAL H O 1
ATOM 13669 N N . ALA H 1 240 ? 72.254 69.580 2.025 1.00 21.48 230 ALA H N 1
ATOM 13670 C CA . ALA H 1 240 ? 72.234 69.557 0.570 1.00 21.55 230 ALA H CA 1
ATOM 13671 C C . ALA H 1 240 ? 71.975 68.144 0.070 1.00 22.93 230 ALA H C 1
ATOM 13672 O O . ALA H 1 240 ? 71.245 67.943 -0.918 1.00 23.70 230 ALA H O 1
ATOM 13674 N N . THR H 1 241 ? 72.578 67.162 0.741 1.00 19.32 231 THR H N 1
ATOM 13675 C CA . THR H 1 241 ? 72.374 65.778 0.347 1.00 20.49 231 THR H CA 1
ATOM 13676 C C . THR H 1 241 ? 70.906 65.419 0.636 1.00 21.55 231 THR H C 1
ATOM 13677 O O . THR H 1 241 ? 70.215 64.844 -0.218 1.00 20.79 231 THR H O 1
ATOM 13681 N N . GLY H 1 242 ? 70.416 65.776 1.823 1.00 20.32 232 GLY H N 1
ATOM 13682 C CA . GLY H 1 242 ? 69.022 65.493 2.137 1.00 22.77 232 GLY H CA 1
ATOM 13683 C C . GLY H 1 242 ? 68.067 66.095 1.103 1.00 25.42 232 GLY H C 1
ATOM 13684 O O . GLY H 1 242 ? 67.115 65.431 0.623 1.00 23.72 232 GLY H O 1
ATOM 13685 N N . ILE H 1 243 ? 68.334 67.352 0.736 1.00 22.58 233 ILE H N 1
ATOM 13686 C CA . ILE H 1 243 ? 67.503 68.063 -0.234 1.00 23.75 233 ILE H CA 1
ATOM 13687 C C . ILE H 1 243 ? 67.486 67.412 -1.613 1.00 26.27 233 ILE H C 1
ATOM 13688 O O . ILE H 1 243 ? 66.423 67.240 -2.205 1.00 34.32 233 ILE H O 1
ATOM 13693 N N . CYS H 1 244 ? 68.651 67.058 -2.137 1.00 27.24 234 CYS H N 1
ATOM 13694 C CA . CYS H 1 244 ? 68.712 66.402 -3.438 1.00 25.04 234 CYS H CA 1
ATOM 13695 C C . CYS H 1 244 ? 68.152 64.969 -3.387 1.00 24.95 234 CYS H C 1
ATOM 13696 O O . CYS H 1 244 ? 67.484 64.515 -4.317 1.00 31.12 234 CYS H O 1
ATOM 13699 N N . LEU H 1 245 ? 68.456 64.243 -2.323 1.00 21.11 235 LEU H N 1
ATOM 13700 C CA . LEU H 1 245 ? 67.964 62.885 -2.171 1.00 23.75 235 LEU H CA 1
ATOM 13701 C C . LEU H 1 245 ? 66.439 62.937 -2.179 1.00 24.96 235 LEU H C 1
ATOM 13702 O O . LEU H 1 245 ? 65.768 62.171 -2.883 1.00 24.29 235 LEU H O 1
ATOM 13707 N N . PHE H 1 246 ? 65.878 63.860 -1.410 1.00 24.43 236 PHE H N 1
ATOM 13708 C CA . PHE H 1 246 ? 64.442 63.908 -1.377 1.00 27.69 236 PHE H CA 1
ATOM 13709 C C . PHE H 1 246 ? 63.755 64.494 -2.587 1.00 26.63 236 PHE H C 1
ATOM 13710 O O . PHE H 1 246 ? 62.602 64.178 -2.823 1.00 31.26 236 PHE H O 1
ATOM 13718 N N . GLU H 1 247 ? 64.441 65.311 -3.373 1.00 22.30 237 GLU H N 1
ATOM 13719 C CA . GLU H 1 247 ? 63.810 65.821 -4.587 1.00 26.69 237 GLU H CA 1
ATOM 13720 C C . GLU H 1 247 ? 63.652 64.596 -5.510 1.00 27.93 237 GLU H C 1
ATOM 13721 O O . GLU H 1 247 ? 62.722 64.493 -6.324 1.00 26.50 237 GLU H O 1
ATOM 13727 N N . ALA H 1 248 ? 64.577 63.657 -5.353 1.00 28.84 238 ALA H N 1
ATOM 13728 C CA . ALA H 1 248 ? 64.553 62.440 -6.137 1.00 31.23 238 ALA H CA 1
ATOM 13729 C C . ALA H 1 248 ? 63.412 61.567 -5.629 1.00 30.90 238 ALA H C 1
ATOM 13730 O O . ALA H 1 248 ? 62.687 60.967 -6.430 1.00 32.27 238 ALA H O 1
ATOM 13732 N N . VAL H 1 249 ? 63.254 61.485 -4.308 1.00 30.68 239 VAL H N 1
ATOM 13733 C CA . VAL H 1 249 ? 62.173 60.679 -3.728 1.00 28.36 239 VAL H CA 1
ATOM 13734 C C . VAL H 1 249 ? 60.813 61.183 -4.224 1.00 31.91 239 VAL H C 1
ATOM 13735 O O . VAL H 1 249 ? 59.916 60.401 -4.553 1.00 28.65 239 VAL H O 1
ATOM 13739 N N . ARG H 1 250 ? 60.672 62.501 -4.296 1.00 33.24 240 ARG H N 1
ATOM 13740 C CA . ARG H 1 250 ? 59.425 63.089 -4.767 1.00 35.78 240 ARG H CA 1
ATOM 13741 C C . ARG H 1 250 ? 59.144 62.648 -6.206 1.00 36.13 240 ARG H C 1
ATOM 13742 O O . ARG H 1 250 ? 58.038 62.231 -6.527 1.00 37.24 240 ARG H O 1
ATOM 13750 N N . GLN H 1 251 ? 60.149 62.733 -7.066 1.00 36.09 241 GLN H N 1
ATOM 13751 C CA . GLN H 1 251 ? 59.987 62.336 -8.465 1.00 36.41 241 GLN H CA 1
ATOM 13752 C C . GLN H 1 251 ? 59.832 60.835 -8.645 1.00 38.22 241 GLN H C 1
ATOM 13753 O O . GLN H 1 251 ? 59.273 60.370 -9.635 1.00 42.79 241 GLN H O 1
ATOM 13759 N N . ARG H 1 252 ? 60.337 60.066 -7.696 1.00 41.23 242 ARG H N 1
ATOM 13760 C CA . ARG H 1 252 ? 60.288 58.624 -7.836 1.00 42.59 242 ARG H CA 1
ATOM 13761 C C . ARG H 1 252 ? 59.114 57.957 -7.163 1.00 43.57 242 ARG H C 1
ATOM 13762 O O . ARG H 1 252 ? 58.933 56.746 -7.280 1.00 46.28 242 ARG H O 1
ATOM 13770 N N . SER H 1 253 ? 58.314 58.735 -6.457 1.00 43.14 243 SER H N 1
ATOM 13771 C CA . SER H 1 253 ? 57.171 58.162 -5.782 1.00 45.04 243 SER H CA 1
ATOM 13772 C C . SER H 1 253 ? 55.898 58.617 -6.480 1.00 47.08 243 SER H C 1
ATOM 13773 O O . SER H 1 253 ? 55.129 59.356 -5.844 1.00 48.94 243 SER H O 1
#

B-factor: mean 51.94, std 21.99, range [10.95, 130.73]

Radius of gyration: 42.06 Å; Cα contacts (8 Å, |Δi|>4): 3462; chains: 8; bounding box: 126×81×123 Å

Sequence (1749 aa):
SEIYGIHAVQALLERAPERFQEVFILKGREDKRLLPLIHALESQGVVIQLANRQYLDEKSDGAVHQGIIARVKPGRQYQENDLPDLIASLDQPFLLILDGVTDPHNLGACLRSADAAGVHAVIVPKDRSAQLNATAKKVACGAAESVPLIRVTNLARTRLQEENIWIVGTAGEADHTLYQSKTGRLALVGAEGEGRRLTREHCDELISIPAGSVSSLNVSVATGICLFEAVRQRSHSEIYGIHAVQALLERAPERFQEVFILKGREDKRLLPLIHALESQGVVIQLANRQYLDEKSDGAVHQGIIARVKPGRQYQENDLPDLIASLDQPFLLILDGVTDPHNLGACLRSADAAGVHAVIVPKDRSAQLNATAKKVACGAAESVPLIRVTNLARTRLQEENIWIVGTAGEADHTLYQSKTGRLALVGAEGEGRRLTREHCDELISIPAGSVSSLNVSVATGICLFEAVRQRSSEIYGIHAVQALLERAPERFQEVFILKGREDKRLLPLIHALESQGVVIQLANRQYLDEKSDGAVHQGIIARVKPGRQYQENDLPDLIASLDQPFLLILDGVTDPHNLGACLRSADAAGVHAVIVPKDRSAQLNATAKKVACGAAESVPLIRVTNLARTRLQEENIWIVGTAGEADHTLYQSKTGRLALVGAEGEGRRLTREHCDELISIPAGSVSSLNVSVATGICLFEAVRQRSHSEIYGIHAVQALLERAPERFQEVFILKGREDKRLLPLIHALESQGVVIQLANRQYLDEKSDGAVHQGIIARVKPGRQYQENDLPDLIASLDQPFLLILDGVTDPHNLGACLRSADAAGVHAVIVPKDRSAQLNATAKKVACGAAESVPLIRVTNLARTRLQEENIWIVGTAGEADHTLYQSKTGRLALVGAEGEGRRLTREHCDELISIPAGSVSSLNVSVATGICLFEAVRQRSRQYQENDLPDLIASLDQPFLLILDGVTDPHNLGACLRSADAAGVHAVIVPKDRSAQLNATAKKVACGAAESVPLIRVTNLARTRLQEENIWIVGTAGEADHTLYQSKTGRLALVGAEGEGRRLTREHCDELISIPAGSVSSLNVSVATGICLFEAVRQRSSSGLVPRGSHSEIYGIHAVQALLERAPERFQEVFILKGREDKRLLPLIHALESQGVVIQLANRQYLDEKSDGAVHQGIIARVKPGRQYQENDLPDLIASLDQPFLLILDGVTDPHNLGACLRSADAAGVHAVIVPKDRSAQLNATAKKVACGAAESVPLIRVTNLARTRLQEENIWIVGTAGEADHTLYQSKTGRLALVGAEGEGRRLTREHCDELISIPAGSVSSLNVSVATGICLFEAVRQRSRQYQENDLPDLIASLDQPFLLILDGVTDPHNLGACLRSADAAGVHAVIVPKDRSAQLNATAKKVACGAAESVPLIRVTNLARTRLQEENIWIVGTAGEADHTLYQSKTGRLALVGAEGEGRRLTREHCDELISIPAGSVSSLNVSVATGICLFEAVRQRSLVPRGSHSEIYGIHAVQALLERAPERFQEVFILKGREDKRLLPLIHALESQGVVIQLANRQYLDEKSDGAVHQGIIARVKPGRQYQENDLPDLIASLDQPFLLILDGVTDPHNLGACLRSADAAGVHAVIVPKDRSAQLNATAKKVACGAAESVPLIRVTNLARTRLQEENIWIVGTAGEADHTLYQSKTGRLALVGAEGEGRRLTREHCDELISIPAGSVSSLNVSVATGICLFEAVRQRS

Secondary structure (DSSP, 8-state):
---BSHHHHHHHHHS-GGGEEEEEEESS---TTTHHHHHHHHHHTPEEEEE-SHHHHHTTTS---TTEEEEEPPP----GGGHHHHHHT-SS-EEEE-SS---HHHHHHHHHHHHHHT-SEEEEESSSS----HHHHHHHTTHHHHS-EEEES-TTT---GGGT-EEEEE-TT-SEEGGG----SEEE---TTT--HHHHHT-SEEEE----SS----HHHHHHHHHHHHHHHT-/----BSHHHHHHHHTT-GGGEEEEEEETT---TTTHHHHHHHHTTT--EEEE-HHHHHHTTTS---TTEEEEEPPPP---GGGHHHHHHT-SS-EEEE-SS---HHHHHHHHHHHHHHT-SEEEEESSSS----HHHHHHTTTGGGTS-EEEES-TTT---GGGT-EEEEE-TT-SSBGGG----SEEE---TTT--HHHHHT-SEEEB----SS----HHHHHHHHHHHHHHHT-/---BSHHHHHHHHHH-GGGEEEEEEESS---TTTHHHHHHHHHHT-EEEEE-SHHHHHHTTT---TTEEEEE-------GGGHHHHHHH-SS-EEEE-S----HHHHHHHHHHHHHHT-SEEEEESSS-----HHHHHHTTTGGGTS-EEEES-TTT---GGGT-EEEEE-SS-SSBGGG----SEEE---SS---HHHHTT-SEEEB----SS----HHHHHHHHHHHHHHHT-/----BSHHHHHHHHHH-GGGEEEEEEETT---TTTHHHHHHHHTTT--EEEE-HHHHHHHTTT---TTEEEEEPPPPP--GGGHHHHHHT-SS-EEEE-SS---HHHHHHHHHHHHHHT-SEEEEESSSS----HHHHHHTTTGGGTS-EEEES-TTT---TTTT-EEEEE-TT-SSBGGG----SEEE---TTT--HHHHHT-SEEEB----SS----HHHHHHHHHHHHHHHH-/----GGGHHHHHHT-SS-EEEE-SS---HHHHHHHHHHHHHHT-SEEEEESSSPPP--HHHHHHTTTHHHHS-EEEES-TTT---TTTT-EEEEE-TT-SSBGGG----SEEE---SS---HHHHHT-SEEEB----S-----HHHHHHHHHHHHHHHH-/--------------SHHHHTHHHHH-GGGEEEEEEETT---TTTHHHHHHHHHTT-EEEEE-HHHHHHTTTS----S---EEPPP----GGGHHHHHHT-SS-EEEE-SS---HHHHHHHHHHHHHHT-SEEEEEGGGS----HHHHHHTTTHHHHS-EEEES-TTT---GGGT-EEEEE-TT-SSBGGG----SEEE---SS---HHHHHT-SEEEB----SS----HHHHHHHHHHHHHHHT-/----GGGHHHHHHT-SS-EEEE-S----HHHHHHHHHHHHHHT--EEEEESSSPPP--HHHHHHTTTHHHHS-EEEES-TTT---TTTT-EEEEE-TT-SSBGGG----SEEE---TTT--HHHHHT-SEEEB----S-S---HHHHHHHHHHHHHHHT-/--PPP-----BSHHHHHHHHHH-GGGEEEEEEETT---TTHHHHHHHHHHHT-EEEEE-HHHHHHHSTTS--TTEEEEEPPPP---GGGHHHHHHH-SS-EEEE-SS---HHHHHHHHHHHHHHT-SEEEEEGGGS----HHHHHHTTTGGGTS-EEEES-TTT---GGGT-EEEEE-TT-SSBGGG----SEEE---TTT--HHHHTT-SEEEB----S-----HHHHHHHHHHHHHHHH-

InterPro domains:
  IPR001537 tRNA/rRNA methyltransferase, SpoU type [PF00588] (96-236)
  IPR004441 RNA methyltransferase TrmH [PTHR46429] (2-242)
  IPR004441 RNA methyltransferase TrmH [TIGR00186] (1-242)
  IPR013123 RNA 2-O ribose methyltransferase, substrate binding [PF08032] (4-78)
  IPR013123 RNA 2-O ribose methyltransferase, substrate binding [SM00967] (4-80)
  IPR024915 23S rRNA (guanosine-2-O-)-methyltransferase RlmB [MF_01887] (2-243)
  IPR029026 tRNA (guanine-N1-)-methyltransferase, N-terminal [G3DSA:3.40.1280.10] (77-243)
  IPR029028 Alpha/beta knot methyltransferases [SSF75217] (68-242)
  IPR029064 Ribosomal protein eL30-like superfamily [G3DSA:3.30.1330.30] (1-76)
  IPR029064 Ribosomal protein eL30-like superfamily [SSF55315] (2-76)

Organism: Escherichia coli (strain K12) (NCBI:txid83333)